Protein 2MRA (pdb70)

Foldseek 3Di:
DDPQWKFKFKAQPLVCPPDRDGDGDTPPDLVVLVVVLLVSLVVSLVSCVVPRRQKIKIKIWAAPHDPVCNVSVVVSLQVSLVSNCVVLVFPGWDWDDDNTITMIMRRRHPPPPPDDD

Solvent-accessible surface area: 8052 Å² total; per-residue (Å²): 237,89,30,142,82,10,108,2,40,0,29,11,41,50,54,106,144,139,155,93,57,56,76,112,9,128,8,86,121,49,144,72,6,115,76,32,22,112,99,16,0,81,114,1,16,61,59,1,165,114,128,4,6,72,171,1,58,2,105,7,81,30,140,41,36,99,117,77,19,141,115,53,5,90,114,6,2,66,68,0,2,65,63,0,7,118,74,56,31,35,145,106,22,60,80,71,107,77,61,83,47,28,29,0,45,0,84,5,91,3,140,114,61,147,163,172,238

Radius of gyration: 14.66 Å; Cα contacts (8 Å, |Δi|>4): 202; chains: 1; bounding box: 25×52×24 Å

CATH classification: 3.30.1710.10

Nearest PDB structures (foldseek):
  2mra-assembly1_A  TM=9.065E-01  e=6.054E-18  synthetic construct
  2mbm-assembly1_A  TM=5.110E-01  e=8.798E-07  synthetic construct
  6bm7-assembly2_E  TM=5.293E-01  e=3.310E+00  Trypanosoma brucei brucei TREU927
  5tvm-assembly2_E  TM=5.387E-01  e=5.075E+00  Trypanosoma brucei brucei TREU927
  5tvm-assembly1_F  TM=5.167E-01  e=5.075E+00  Trypanosoma brucei brucei TREU927

B-factor: mean 37.52, std 22.73, range [0.01, 75.51]

Sequence (117 aa):
MAGKELRVEIKIDCGNDDKETTYDLYFSKAEEAKELLKKVAEKAADKIKKQGCKRVKIRFEKKGLDDDARKKAKKWALEVANKIANELGAKQSTTTTDGDTFEVEVILELEHHHHHHMAGKELRVEIKIDCGNDDKETTYDLYFSKAEEAKELLKKVAEKAADKIKKQGCKRVKIRFEKKGLDDDARKKAKKWALEVANKIANELGAKQSTTTTDGDTFEVEVILELEHHHHHHMAGKELRVEIKIDCGNDDKETTYDLYFSKAEEAKELLKKVAEKAADKIKKQGCKRVKIRFEKKGLDDDARKKAKKWALEVANKIANELGAKQSTTTTDGDTFEVEVILELEHHHHHHMAGKELRVEIKIDCGNDDKETTYDLYFSKAEEAKELLKKVAEKAADKIKKQGCKRVKIRFEKKGLDDDARKKAKKWALEVANKIANELGAKQSTTTTDGDTFEVEVILELEHHHHHHMAGKELRVEIKIDCGNDDKETTYDLYFSKAEEAKELLKKVAEKAADKIKKQGCKRVKIRFEKKGLDDDARKKAKKWALEVANKIANELGAKQSTTTTDGDTFEVEVILELEHHHHHHMAGKELRVEIKIDCGNDDKETTYDLYFSKAEEAKELLKKVAEKAADKIKKQGCKRVKIRFEKKGLDDDARKKAKKWALEVANKIANELGAKQSTTTTDGDTFEVEVILELEHHHHHHMAGKELRVEIKIDCGNDDKETTYDLYFSKAEEAKELLKKVAEKAADKIKKQGCKRVKIRFEKKGLDDDARKKAKKWALEVANKIANELGAKQSTTTTDGDTFEVEVILELEHHHHHHMAGKELRVEIKIDCGNDDKETTYDLYFSKAEEAKELLKKVAEKAADKIKKQGCKRVKIRFEKKGLDDDARKKAKKWALEVANKIANELGAKQSTTTTDGDTFEVEVILELEHHHHHHMAGKELRVEIKIDCGNDDKETTYDLYFSKAEEAKELLKKVAEKAADKIKKQGCKRVKIRFEKKGLDDDARKKAKKWALEVANKIANELGAKQSTTTTDGDTFEVEVILELEHHHHHHMAGKELRVEIKIDCGNDDKETTYDLYFSKAEEAKELLKKVAEKAADKIKKQGCKRVKIRFEKKGLDDDARKKAKKWALEVANKIANELGAKQSTTTTDGDTFEVEVILELEHHHHHHMAGKELRVEIKIDCGNDDKETTYDLYFSKAEEAKELLKKVAEKAADKIKKQGCKRVKIRFEKKGLDDDARKKAKKWALEVANKIANELGAKQSTTTTDGDTFEVEVILELEHHHHHHMAGKELRVEIKIDCGNDDKETTYDLYFSKAEEAKELLKKVAEKAADKIKKQGCKRVKIRFEKKGLDDDARKKAKKWALEVANKIANELGAKQSTTTTDGDTFEVEVILELEHHHHHHMAGKELRVEIKIDCGNDDKETTYDLYFSKAEEAKELLKKVAEKAADKIKKQGCKRVKIRFEKKGLDDDARKKAKKWALEVANKIANELGAKQSTTTTDGDTFEVEVILELEHHHHHHMAGKELRVEIKIDCGNDDKETTYDLYFSKAEEAKELLKKVAEKAADKIKKQGCKRVKIRFEKKGLDDDARKKAKKWALEVANKIANELGAKQSTTTTDGDTFEVEVILELEHHHHHHMAGKELRVEIKIDCGNDDKETTYDLYFSKAEEAKELLKKVAEKAADKIKKQGCKRVKIRFEKKGLDDDARKKAKKWALEVANKIANELGAKQSTTTTDGDTFEVEVILELEHHHHHHMAGKELRVEIKIDCGNDDKETTYDLYFSKAEEAKELLKKVAEKAADKIKKQGCKRVKIRFEKKGLDDDARKKAKKWALEVANKIANELGAKQSTTTTDGDTFEVEVILELEHHHHHHMAGKELRVEIKIDCGNDDKETTYDLYFSKAEEAKELLKKVAEKAADKIKKQGCKRVKIRFEKKGLDDDARKKAKKWALEVANKIANELGAKQSTTTTDGDTFEVEVILELEHHHHHHMAGKELRVEIKIDCGNDDKETTYDLYFSKAEEAKELLKKVAEKAADKIKKQGCKRVKIRFEKKGLDDDARKKAKKWALEVANKIANELGAKQSTTTTDGDTFEVEVILELEHHHHHHMAGKELRVEIKIDCGNDDKETTYDLYFSKAEEAKELLKKVAEKAADKIKKQGCKRVKIRFEKKGLDDDARKKAKKWALEVANKIANELGAKQSTTTTDGDTFEVEVILELEHHHHHHMAGKELRVEIKIDCGNDDKETTYDLYFSKAEEAKELLKKVAEKAADKIKKQGCKRVKIRFEKKGLDDDARKKAKKWALEVANKIANELGAKQSTTTTDGDTFEVEVILELEHHHHHH

Structure (mmCIF, N/CA/C/O backbone):
data_2MRA
#
_entry.id   2MRA
#
loop_
_atom_site.group_PDB
_atom_site.id
_atom_site.type_symbol
_atom_site.label_atom_id
_atom_site.label_alt_id
_atom_site.label_comp_id
_atom_site.label_asym_id
_atom_site.label_entity_id
_atom_site.label_seq_id
_atom_site.pdbx_PDB_ins_code
_atom_site.Cartn_x
_atom_site.Cartn_y
_atom_site.Cartn_z
_atom_site.occupancy
_atom_site.B_iso_or_equiv
_atom_site.auth_seq_id
_atom_site.auth_comp_id
_atom_site.auth_asym_id
_atom_site.auth_atom_id
_atom_site.pdbx_PDB_model_num
ATOM 1 N N . MET A 1 1 ? 7.415 -19.633 -10.007 1.00 3.35 1 MET A N 1
ATOM 2 C CA . MET A 1 1 ? 6.918 -19.184 -11.326 1.00 42.44 1 MET A CA 1
ATOM 3 C C . MET A 1 1 ? 5.633 -19.963 -11.660 1.00 42.14 1 MET A C 1
ATOM 4 O O . MET A 1 1 ? 5.685 -20.982 -12.357 1.00 22.43 1 MET A O 1
ATOM 20 N N . ALA A 1 2 ? 4.483 -19.516 -11.109 1.00 32.02 2 ALA A N 1
ATOM 21 C CA . ALA A 1 2 ? 3.180 -20.203 -11.308 1.00 14.41 2 ALA A CA 1
ATOM 22 C C . ALA A 1 2 ? 1.988 -19.232 -11.191 1.00 41.42 2 ALA A C 1
ATOM 23 O O . ALA A 1 2 ? 0.995 -19.358 -11.924 1.00 3.21 2 ALA A O 1
ATOM 30 N N . GLY A 1 3 ? 2.098 -18.261 -10.270 1.00 4.24 3 GLY A N 1
ATOM 31 C CA . GLY A 1 3 ? 0.971 -17.377 -9.918 1.00 51.33 3 GLY A CA 1
ATOM 32 C C . GLY A 1 3 ? 0.292 -17.791 -8.613 1.00 64.53 3 GLY A C 1
ATOM 33 O O . GLY A 1 3 ? -0.768 -17.258 -8.253 1.00 23.52 3 GLY A O 1
ATOM 37 N N . LYS A 1 4 ? 0.900 -18.782 -7.937 1.00 71.22 4 LYS A N 1
ATOM 38 C CA . LYS A 1 4 ? 0.564 -19.190 -6.559 1.00 1.44 4 LYS A CA 1
ATOM 39 C C . LYS A 1 4 ? 1.142 -18.159 -5.579 1.00 2.33 4 LYS A C 1
ATOM 40 O O . LYS A 1 4 ? 0.530 -17.808 -4.560 1.00 72.23 4 LYS A O 1
ATOM 59 N N . GLU A 1 5 ? 2.320 -17.652 -5.941 1.00 71.10 5 GLU A N 1
ATOM 60 C CA . GLU A 1 5 ? 3.127 -16.785 -5.091 1.00 31.05 5 GLU A CA 1
ATOM 61 C C . GLU A 1 5 ? 2.554 -15.358 -5.123 1.00 72.12 5 GLU A C 1
ATOM 62 O O . GLU A 1 5 ? 2.347 -14.793 -6.209 1.00 33.14 5 GLU A O 1
ATOM 74 N N . LEU A 1 6 ? 2.294 -14.794 -3.934 1.00 60.41 6 LEU A N 1
ATOM 75 C CA . LEU A 1 6 ? 1.710 -13.457 -3.808 1.00 62.50 6 LEU A CA 1
ATOM 76 C C . LEU A 1 6 ? 2.793 -12.409 -4.049 1.00 33.12 6 LEU A C 1
ATOM 77 O O . LEU A 1 6 ? 3.563 -12.075 -3.143 1.00 5.21 6 LEU A O 1
ATOM 93 N N . ARG A 1 7 ? 2.841 -11.899 -5.284 1.00 3.25 7 ARG A N 1
ATOM 94 C CA . ARG A 1 7 ? 3.839 -10.909 -5.697 1.00 41.30 7 ARG A CA 1
ATOM 95 C C . ARG A 1 7 ? 3.220 -9.512 -5.623 1.00 11.33 7 ARG A C 1
ATOM 96 O O . ARG A 1 7 ? 2.332 -9.175 -6.410 1.00 33.44 7 ARG A O 1
ATOM 117 N N . VAL A 1 8 ? 3.681 -8.713 -4.651 1.00 4.24 8 VAL A N 1
ATOM 118 C CA . VAL A 1 8 ? 3.192 -7.347 -4.433 1.00 72.34 8 VAL A CA 1
ATOM 119 C C . VAL A 1 8 ? 4.226 -6.363 -4.995 1.00 14.15 8 VAL A C 1
ATOM 120 O O . VAL A 1 8 ? 5.397 -6.408 -4.598 1.00 72.33 8 VAL A O 1
ATOM 133 N N . GLU A 1 9 ? 3.803 -5.503 -5.930 1.00 44.41 9 GLU A N 1
ATOM 134 C CA . GLU A 1 9 ? 4.658 -4.470 -6.524 1.00 25.02 9 GLU A CA 1
ATOM 135 C C . GLU A 1 9 ? 4.097 -3.089 -6.137 1.00 64.11 9 GLU A C 1
ATOM 136 O O . GLU A 1 9 ? 3.104 -2.626 -6.709 1.00 2.33 9 GLU A O 1
ATOM 148 N N . ILE A 1 10 ? 4.724 -2.440 -5.145 1.00 33.34 10 ILE A N 1
ATOM 149 C CA . ILE A 1 10 ? 4.249 -1.146 -4.629 1.00 24.14 10 ILE A CA 1
ATOM 150 C C . ILE A 1 10 ? 4.929 -0.013 -5.409 1.00 14.41 10 ILE A C 1
ATOM 151 O O . ILE A 1 10 ? 6.155 0.053 -5.469 1.00 32.51 10 ILE A O 1
ATOM 167 N N . LYS A 1 11 ? 4.115 0.852 -6.012 1.00 61.31 11 LYS A N 1
ATOM 168 C CA . LYS A 1 11 ? 4.570 2.005 -6.813 1.00 20.02 11 LYS A CA 1
ATOM 169 C C . LYS A 1 11 ? 4.416 3.277 -5.964 1.00 44.23 11 LYS A C 1
ATOM 170 O O . LYS A 1 11 ? 3.289 3.647 -5.629 1.00 20.21 11 LYS A O 1
ATOM 189 N N . ILE A 1 12 ? 5.523 3.930 -5.588 1.00 72.52 12 ILE A N 1
ATOM 190 C CA . ILE A 1 12 ? 5.469 5.227 -4.876 1.00 42.30 12 ILE A CA 1
ATOM 191 C C . ILE A 1 12 ? 5.848 6.349 -5.863 1.00 40.42 12 ILE A C 1
ATOM 192 O O . ILE A 1 12 ? 7.000 6.420 -6.315 1.00 25.40 12 ILE A O 1
ATOM 208 N N . ASP A 1 13 ? 4.884 7.223 -6.208 1.00 54.40 13 ASP A N 1
ATOM 209 C CA . ASP A 1 13 ? 5.143 8.338 -7.134 1.00 23.12 13 ASP A CA 1
ATOM 210 C C . ASP A 1 13 ? 5.574 9.580 -6.339 1.00 53.14 13 ASP A C 1
ATOM 211 O O . ASP A 1 13 ? 4.762 10.225 -5.675 1.00 32.32 13 ASP A O 1
ATOM 220 N N . CYS A 1 14 ? 6.879 9.872 -6.382 1.00 0.13 14 CYS A N 1
ATOM 221 C CA . CYS A 1 14 ? 7.465 11.097 -5.817 1.00 74.25 14 CYS A CA 1
ATOM 222 C C . CYS A 1 14 ? 7.726 12.095 -6.963 1.00 13.04 14 CYS A C 1
ATOM 223 O O . CYS A 1 14 ? 8.651 12.913 -6.903 1.00 45.14 14 CYS A O 1
ATOM 231 N N . GLY A 1 15 ? 6.846 12.051 -7.990 1.00 14.32 15 GLY A N 1
ATOM 232 C CA . GLY A 1 15 ? 7.088 12.739 -9.251 1.00 13.53 15 GLY A CA 1
ATOM 233 C C . GLY A 1 15 ? 8.058 11.932 -10.105 1.00 61.31 15 GLY A C 1
ATOM 234 O O . GLY A 1 15 ? 9.268 12.185 -10.061 1.00 13.41 15 GLY A O 1
ATOM 238 N N . ASN A 1 16 ? 7.515 10.930 -10.828 1.00 15.42 16 ASN A N 1
ATOM 239 C CA . ASN A 1 16 ? 8.304 9.954 -11.610 1.00 11.53 16 ASN A CA 1
ATOM 240 C C . ASN A 1 16 ? 9.134 10.665 -12.703 1.00 44.20 16 ASN A C 1
ATOM 241 O O . ASN A 1 16 ? 8.601 11.115 -13.727 1.00 74.31 16 ASN A O 1
ATOM 252 N N . ASP A 1 17 ? 10.442 10.773 -12.441 1.00 4.05 17 ASP A N 1
ATOM 253 C CA . ASP A 1 17 ? 11.412 11.492 -13.287 1.00 5.03 17 ASP A CA 1
ATOM 254 C C . ASP A 1 17 ? 12.515 10.527 -13.774 1.00 22.10 17 ASP A C 1
ATOM 255 O O . ASP A 1 17 ? 12.802 10.441 -14.979 1.00 54.00 17 ASP A O 1
ATOM 264 N N . ASP A 1 18 ? 13.133 9.815 -12.815 1.00 31.53 18 ASP A N 1
ATOM 265 C CA . ASP A 1 18 ? 14.216 8.854 -13.092 1.00 22.54 18 ASP A CA 1
ATOM 266 C C . ASP A 1 18 ? 13.629 7.482 -13.463 1.00 31.32 18 ASP A C 1
ATOM 267 O O . ASP A 1 18 ? 13.674 7.067 -14.629 1.00 71.10 18 ASP A O 1
ATOM 276 N N . LYS A 1 19 ? 13.046 6.804 -12.459 1.00 55.00 19 LYS A N 1
ATOM 277 C CA . LYS A 1 19 ? 12.485 5.457 -12.611 1.00 22.53 19 LYS A CA 1
ATOM 278 C C . LYS A 1 19 ? 11.338 5.255 -11.607 1.00 63.41 19 LYS A C 1
ATOM 279 O O . LYS A 1 19 ? 11.372 5.801 -10.494 1.00 24.43 19 LYS A O 1
ATOM 298 N N . GLU A 1 20 ? 10.325 4.476 -12.027 1.00 54.44 20 GLU A N 1
ATOM 299 C CA . GLU A 1 20 ? 9.230 4.017 -11.157 1.00 73.51 20 GLU A CA 1
ATOM 300 C C . GLU A 1 20 ? 9.805 3.188 -9.986 1.00 72.41 20 GLU A C 1
ATOM 301 O O . GLU A 1 20 ? 10.591 2.255 -10.201 1.00 55.11 20 GLU A O 1
ATOM 313 N N . THR A 1 21 ? 9.422 3.541 -8.749 1.00 71.34 21 THR A N 1
ATOM 314 C CA . THR A 1 21 ? 9.968 2.892 -7.558 1.00 50.42 21 THR A CA 1
ATOM 315 C C . THR A 1 21 ? 9.058 1.722 -7.189 1.00 1.34 21 THR A C 1
ATOM 316 O O . THR A 1 21 ? 7.944 1.910 -6.689 1.00 64.15 21 THR A O 1
ATOM 327 N N . THR A 1 22 ? 9.538 0.517 -7.498 1.00 42.52 22 THR A N 1
ATOM 328 C CA . THR A 1 22 ? 8.815 -0.733 -7.273 1.00 10.34 22 THR A CA 1
ATOM 329 C C . THR A 1 22 ? 9.384 -1.429 -6.048 1.00 54.35 22 THR A C 1
ATOM 330 O O . THR A 1 22 ? 10.598 -1.644 -5.960 1.00 44.43 22 THR A O 1
ATOM 341 N N . TYR A 1 23 ? 8.514 -1.759 -5.104 1.00 32.31 23 TYR A N 1
ATOM 342 C CA . TYR A 1 23 ? 8.894 -2.436 -3.869 1.00 73.11 23 TYR A CA 1
ATOM 343 C C . TYR A 1 23 ? 8.411 -3.875 -3.932 1.00 20.13 23 TYR A C 1
ATOM 344 O O . TYR A 1 23 ? 7.224 -4.120 -4.177 1.00 63.31 23 TYR A O 1
ATOM 362 N N . ASP A 1 24 ? 9.346 -4.819 -3.725 1.00 43.20 24 ASP A N 1
ATOM 363 C CA . ASP A 1 24 ? 9.078 -6.264 -3.802 1.00 42.44 24 ASP A CA 1
ATOM 364 C C . ASP A 1 24 ? 8.819 -6.807 -2.400 1.00 34.35 24 ASP A C 1
ATOM 365 O O . ASP A 1 24 ? 9.671 -6.685 -1.513 1.00 63.51 24 ASP A O 1
ATOM 374 N N . LEU A 1 25 ? 7.637 -7.380 -2.210 1.00 74.15 25 LEU A N 1
ATOM 375 C CA . LEU A 1 25 ? 7.239 -8.020 -0.953 1.00 75.51 25 LEU A CA 1
ATOM 376 C C . LEU A 1 25 ? 6.277 -9.167 -1.254 1.00 30.11 25 LEU A C 1
ATOM 377 O O . LEU A 1 25 ? 5.597 -9.166 -2.285 1.00 34.14 25 LEU A O 1
ATOM 393 N N . TYR A 1 26 ? 6.265 -10.166 -0.366 1.00 0.12 26 TYR A N 1
ATOM 394 C CA . TYR A 1 26 ? 5.477 -11.392 -0.527 1.00 63.31 26 TYR A CA 1
ATOM 395 C C . TYR A 1 26 ? 4.715 -11.664 0.769 1.00 74.52 26 TYR A C 1
ATOM 396 O O . TYR A 1 26 ? 5.236 -11.400 1.865 1.00 41.23 26 TYR A O 1
ATOM 414 N N . PHE A 1 27 ? 3.478 -12.170 0.641 1.00 4.43 27 PHE A N 1
ATOM 415 C CA . PHE A 1 27 ? 2.622 -12.514 1.792 1.00 60.52 27 PHE A CA 1
ATOM 416 C C . PHE A 1 27 ? 2.350 -14.017 1.785 1.00 13.31 27 PHE A C 1
ATOM 417 O O . PHE A 1 27 ? 2.228 -14.623 0.715 1.00 23.21 27 PHE A O 1
ATOM 434 N N . SER A 1 28 ? 2.239 -14.589 2.981 1.00 44.33 28 SER A N 1
ATOM 435 C CA . SER A 1 28 ? 1.914 -16.006 3.178 1.00 70.20 28 SER A CA 1
ATOM 436 C C . SER A 1 28 ? 1.261 -16.149 4.558 1.00 64.04 28 SER A C 1
ATOM 437 O O . SER A 1 28 ? 0.144 -16.661 4.686 1.00 25.23 28 SER A O 1
ATOM 445 N N . LYS A 1 29 ? 1.981 -15.676 5.590 1.00 1.20 29 LYS A N 1
ATOM 446 C CA . LYS A 1 29 ? 1.434 -15.516 6.948 1.00 2.13 29 LYS A CA 1
ATOM 447 C C . LYS A 1 29 ? 0.852 -14.092 7.055 1.00 65.43 29 LYS A C 1
ATOM 448 O O . LYS A 1 29 ? 1.378 -13.153 6.430 1.00 22.02 29 LYS A O 1
ATOM 467 N N . ALA A 1 30 ? -0.222 -13.947 7.854 1.00 34.32 30 ALA A N 1
ATOM 468 C CA . ALA A 1 30 ? -0.845 -12.638 8.177 1.00 54.05 30 ALA A CA 1
ATOM 469 C C . ALA A 1 30 ? 0.120 -11.761 8.991 1.00 33.23 30 ALA A C 1
ATOM 470 O O . ALA A 1 30 ? 0.059 -10.530 8.931 1.00 44.32 30 ALA A O 1
ATOM 477 N N . GLU A 1 31 ? 1.010 -12.436 9.743 1.00 71.21 31 GLU A N 1
ATOM 478 C CA . GLU A 1 31 ? 2.051 -11.797 10.567 1.00 43.10 31 GLU A CA 1
ATOM 479 C C . GLU A 1 31 ? 3.102 -11.105 9.683 1.00 24.24 31 GLU A C 1
ATOM 480 O O . GLU A 1 31 ? 3.578 -10.015 10.008 1.00 71.53 31 GLU A O 1
ATOM 492 N N . GLU A 1 32 ? 3.449 -11.769 8.556 1.00 55.31 32 GLU A N 1
ATOM 493 C CA . GLU A 1 32 ? 4.358 -11.201 7.546 1.00 71.45 32 GLU A CA 1
ATOM 494 C C . GLU A 1 32 ? 3.704 -9.990 6.891 1.00 23.14 32 GLU A C 1
ATOM 495 O O . GLU A 1 32 ? 4.340 -8.959 6.757 1.00 44.22 32 GLU A O 1
ATOM 507 N N . ALA A 1 33 ? 2.406 -10.134 6.532 1.00 23.24 33 ALA A N 1
ATOM 508 C CA . ALA A 1 33 ? 1.619 -9.042 5.936 1.00 72.12 33 ALA A CA 1
ATOM 509 C C . ALA A 1 33 ? 1.661 -7.801 6.844 1.00 30.44 33 ALA A C 1
ATOM 510 O O . ALA A 1 33 ? 1.927 -6.710 6.373 1.00 32.41 33 ALA A O 1
ATOM 517 N N . LYS A 1 34 ? 1.515 -8.021 8.161 1.00 4.23 34 LYS A N 1
ATOM 518 C CA . LYS A 1 34 ? 1.560 -6.949 9.173 1.00 5.24 34 LYS A CA 1
ATOM 519 C C . LYS A 1 34 ? 2.954 -6.290 9.292 1.00 41.25 34 LYS A C 1
ATOM 520 O O . LYS A 1 34 ? 3.055 -5.087 9.578 1.00 44.52 34 LYS A O 1
ATOM 539 N N . GLU A 1 35 ? 4.010 -7.079 9.079 1.00 63.13 35 GLU A N 1
ATOM 540 C CA . GLU A 1 35 ? 5.399 -6.608 9.179 1.00 42.34 35 GLU A CA 1
ATOM 541 C C . GLU A 1 35 ? 5.695 -5.687 7.975 1.00 24.33 35 GLU A C 1
ATOM 542 O O . GLU A 1 35 ? 6.160 -4.566 8.143 1.00 14.14 35 GLU A O 1
ATOM 554 N N . LEU A 1 36 ? 5.341 -6.175 6.773 1.00 22.05 36 LEU A N 1
ATOM 555 C CA . LEU A 1 36 ? 5.415 -5.402 5.515 1.00 33.04 36 LEU A CA 1
ATOM 556 C C . LEU A 1 36 ? 4.480 -4.175 5.541 1.00 32.42 36 LEU A C 1
ATOM 557 O O . LEU A 1 36 ? 4.763 -3.172 4.888 1.00 54.24 36 LEU A O 1
ATOM 573 N N . LEU A 1 37 ? 3.362 -4.292 6.279 1.00 21.12 37 LEU A N 1
ATOM 574 C CA . LEU A 1 37 ? 2.349 -3.222 6.424 1.00 34.40 37 LEU A CA 1
ATOM 575 C C . LEU A 1 37 ? 2.959 -1.936 6.975 1.00 54.43 37 LEU A C 1
ATOM 576 O O . LEU A 1 37 ? 2.815 -0.872 6.370 1.00 34.12 37 LEU A O 1
ATOM 592 N N . LYS A 1 38 ? 3.661 -2.061 8.113 1.00 20.32 38 LYS A N 1
ATOM 593 C CA . LYS A 1 38 ? 4.313 -0.919 8.769 1.00 32.44 38 LYS A CA 1
ATOM 594 C C . LYS A 1 38 ? 5.518 -0.424 7.949 1.00 25.50 38 LYS A C 1
ATOM 595 O O . LYS A 1 38 ? 5.823 0.759 7.977 1.00 34.22 38 LYS A O 1
ATOM 614 N N . LYS A 1 39 ? 6.187 -1.337 7.204 1.00 13.35 39 LYS A N 1
ATOM 615 C CA . LYS A 1 39 ? 7.349 -0.973 6.360 1.00 40.30 39 LYS A CA 1
ATOM 616 C C . LYS A 1 39 ? 6.943 -0.034 5.210 1.00 43.33 39 LYS A C 1
ATOM 617 O O . LYS A 1 39 ? 7.459 1.078 5.107 1.00 12.33 39 LYS A O 1
ATOM 636 N N . VAL A 1 40 ? 5.962 -0.469 4.403 1.00 31.53 40 VAL A N 1
ATOM 637 C CA . VAL A 1 40 ? 5.518 0.264 3.203 1.00 12.13 40 VAL A CA 1
ATOM 638 C C . VAL A 1 40 ? 4.839 1.593 3.587 1.00 60.41 40 VAL A C 1
ATOM 639 O O . VAL A 1 40 ? 5.118 2.631 2.986 1.00 61.10 40 VAL A O 1
ATOM 652 N N . ALA A 1 41 ? 3.997 1.544 4.627 1.00 23.22 41 ALA A N 1
ATOM 653 C CA . ALA A 1 41 ? 3.193 2.696 5.064 1.00 73.22 41 ALA A CA 1
ATOM 654 C C . ALA A 1 41 ? 4.052 3.818 5.699 1.00 13.30 41 ALA A C 1
ATOM 655 O O . ALA A 1 41 ? 3.707 5.002 5.586 1.00 23.41 41 ALA A O 1
ATOM 662 N N . GLU A 1 42 ? 5.159 3.432 6.371 1.00 61.44 42 GLU A N 1
ATOM 663 C CA . GLU A 1 42 ? 6.136 4.395 6.921 1.00 73.54 42 GLU A CA 1
ATOM 664 C C . GLU A 1 42 ? 6.979 5.006 5.796 1.00 14.24 42 GLU A C 1
ATOM 665 O O . GLU A 1 42 ? 7.050 6.231 5.666 1.00 32.23 42 GLU A O 1
ATOM 677 N N . LYS A 1 43 ? 7.596 4.126 4.976 1.00 53.34 43 LYS A N 1
ATOM 678 C CA . LYS A 1 43 ? 8.575 4.532 3.945 1.00 65.22 43 LYS A CA 1
ATOM 679 C C . LYS A 1 43 ? 7.932 5.383 2.836 1.00 31.12 43 LYS A C 1
ATOM 680 O O . LYS A 1 43 ? 8.606 6.223 2.233 1.00 64.34 43 LYS A O 1
ATOM 699 N N . ALA A 1 44 ? 6.636 5.140 2.572 1.00 73.03 44 ALA A N 1
ATOM 700 C CA . ALA A 1 44 ? 5.844 5.947 1.634 1.00 11.40 44 ALA A CA 1
ATOM 701 C C . ALA A 1 44 ? 5.689 7.374 2.175 1.00 70.43 44 ALA A C 1
ATOM 702 O O . ALA A 1 44 ? 6.017 8.337 1.482 1.00 21.42 44 ALA A O 1
ATOM 709 N N . ALA A 1 45 ? 5.244 7.473 3.446 1.00 22.14 45 ALA A N 1
ATOM 710 C CA . ALA A 1 45 ? 5.031 8.756 4.155 1.00 12.33 45 ALA A CA 1
ATOM 711 C C . ALA A 1 45 ? 6.323 9.595 4.238 1.00 42.41 45 ALA A C 1
ATOM 712 O O . ALA A 1 45 ? 6.266 10.837 4.238 1.00 63.15 45 ALA A O 1
ATOM 719 N N . ASP A 1 46 ? 7.478 8.898 4.294 1.00 15.23 46 ASP A N 1
ATOM 720 C CA . ASP A 1 46 ? 8.807 9.537 4.308 1.00 73.32 46 ASP A CA 1
ATOM 721 C C . ASP A 1 46 ? 9.088 10.276 2.998 1.00 2.32 46 ASP A C 1
ATOM 722 O O . ASP A 1 46 ? 9.728 11.321 3.010 1.00 3.45 46 ASP A O 1
ATOM 731 N N . LYS A 1 47 ? 8.616 9.707 1.869 1.00 75.45 47 LYS A N 1
ATOM 732 C CA . LYS A 1 47 ? 8.787 10.308 0.520 1.00 30.14 47 LYS A CA 1
ATOM 733 C C . LYS A 1 47 ? 7.897 11.553 0.378 1.00 22.12 47 LYS A C 1
ATOM 734 O O . LYS A 1 47 ? 8.321 12.583 -0.161 1.00 11.23 47 LYS A O 1
ATOM 753 N N . ILE A 1 48 ? 6.675 11.432 0.932 1.00 5.34 48 ILE A N 1
ATOM 754 C CA . ILE A 1 48 ? 5.643 12.483 0.905 1.00 34.32 48 ILE A CA 1
ATOM 755 C C . ILE A 1 48 ? 6.098 13.721 1.710 1.00 32.13 48 ILE A C 1
ATOM 756 O O . ILE A 1 48 ? 5.701 14.844 1.410 1.00 55.13 48 ILE A O 1
ATOM 772 N N . LYS A 1 49 ? 6.936 13.472 2.731 1.00 32.22 49 LYS A N 1
ATOM 773 C CA . LYS A 1 49 ? 7.471 14.506 3.637 1.00 25.20 49 LYS A CA 1
ATOM 774 C C . LYS A 1 49 ? 8.123 15.699 2.871 1.00 22.24 49 LYS A C 1
ATOM 775 O O . LYS A 1 49 ? 7.952 16.854 3.264 1.00 60.33 49 LYS A O 1
ATOM 794 N N . LYS A 1 50 ? 8.846 15.407 1.766 1.00 21.52 50 LYS A N 1
ATOM 795 C CA . LYS A 1 50 ? 9.628 16.438 1.030 1.00 72.54 50 LYS A CA 1
ATOM 796 C C . LYS A 1 50 ? 8.803 17.100 -0.098 1.00 35.23 50 LYS A C 1
ATOM 797 O O . LYS A 1 50 ? 8.695 18.331 -0.167 1.00 33.41 50 LYS A O 1
ATOM 816 N N . GLN A 1 51 ? 8.213 16.264 -0.972 1.00 10.11 51 GLN A N 1
ATOM 817 C CA . GLN A 1 51 ? 7.584 16.722 -2.237 1.00 33.01 51 GLN A CA 1
ATOM 818 C C . GLN A 1 51 ? 6.059 16.858 -2.114 1.00 55.23 51 GLN A C 1
ATOM 819 O O . GLN A 1 51 ? 5.418 17.544 -2.925 1.00 62.34 51 GLN A O 1
ATOM 833 N N . GLY A 1 52 ? 5.494 16.214 -1.086 1.00 31.31 52 GLY A N 1
ATOM 834 C CA . GLY A 1 52 ? 4.054 16.038 -0.989 1.00 51.44 52 GLY A CA 1
ATOM 835 C C . GLY A 1 52 ? 3.568 15.024 -2.009 1.00 74.32 52 GLY A C 1
ATOM 836 O O . GLY A 1 52 ? 2.658 15.318 -2.785 1.00 40.32 52 GLY A O 1
ATOM 840 N N . CYS A 1 53 ? 4.226 13.843 -2.020 1.00 73.25 53 CYS A N 1
ATOM 841 C CA . CYS A 1 53 ? 3.925 12.734 -2.936 1.00 42.30 53 CYS A CA 1
ATOM 842 C C . CYS A 1 53 ? 2.493 12.195 -2.699 1.00 2.43 53 CYS A C 1
ATOM 843 O O . CYS A 1 53 ? 2.269 11.263 -1.921 1.00 21.32 53 CYS A O 1
ATOM 851 N N . LYS A 1 54 ? 1.534 12.837 -3.365 1.00 41.34 54 LYS A N 1
ATOM 852 C CA . LYS A 1 54 ? 0.089 12.622 -3.162 1.00 42.13 54 LYS A CA 1
ATOM 853 C C . LYS A 1 54 ? -0.491 11.629 -4.176 1.00 15.30 54 LYS A C 1
ATOM 854 O O . LYS A 1 54 ? -1.701 11.376 -4.194 1.00 10.23 54 LYS A O 1
ATOM 873 N N . ARG A 1 55 ? 0.382 11.077 -5.028 1.00 14.14 55 ARG A N 1
ATOM 874 C CA . ARG A 1 55 ? 0.065 9.917 -5.860 1.00 25.44 55 ARG A CA 1
ATOM 875 C C . ARG A 1 55 ? 0.838 8.705 -5.337 1.00 3.01 55 ARG A C 1
ATOM 876 O O . ARG A 1 55 ? 2.073 8.689 -5.320 1.00 11.35 55 ARG A O 1
ATOM 897 N N . VAL A 1 56 ? 0.086 7.715 -4.870 1.00 1.30 56 VAL A N 1
ATOM 898 C CA . VAL A 1 56 ? 0.593 6.400 -4.470 1.00 74.43 56 VAL A CA 1
ATOM 899 C C . VAL A 1 56 ? -0.231 5.361 -5.230 1.00 11.10 56 VAL A C 1
ATOM 900 O O . VAL A 1 56 ? -1.424 5.563 -5.425 1.00 51.20 56 VAL A O 1
ATOM 913 N N . LYS A 1 57 ? 0.405 4.279 -5.698 1.00 4.34 57 LYS A N 1
ATOM 914 C CA . LYS A 1 57 ? -0.276 3.199 -6.438 1.00 60.21 57 LYS A CA 1
ATOM 915 C C . LYS A 1 57 ? 0.184 1.843 -5.899 1.00 64.32 57 LYS A C 1
ATOM 916 O O . LYS A 1 57 ? 1.370 1.542 -5.916 1.00 31.03 57 LYS A O 1
ATOM 935 N N . ILE A 1 58 ? -0.751 1.042 -5.406 1.00 21.31 58 ILE A N 1
ATOM 936 C CA . ILE A 1 58 ? -0.475 -0.321 -4.931 1.00 71.15 58 ILE A CA 1
ATOM 937 C C . ILE A 1 58 ? -0.975 -1.304 -5.992 1.00 21.21 58 ILE A C 1
ATOM 938 O O . ILE A 1 58 ? -2.174 -1.372 -6.267 1.00 3.22 58 ILE A O 1
ATOM 954 N N . ARG A 1 59 ? -0.052 -2.030 -6.610 1.00 24.13 59 ARG A N 1
ATOM 955 C CA . ARG A 1 59 ? -0.369 -3.088 -7.571 1.00 51.54 59 ARG A CA 1
ATOM 956 C C . ARG A 1 59 ? 0.036 -4.428 -6.965 1.00 33.45 59 ARG A C 1
ATOM 957 O O . ARG A 1 59 ? 1.085 -4.547 -6.328 1.00 3.41 59 ARG A O 1
ATOM 978 N N . PHE A 1 60 ? -0.816 -5.426 -7.143 1.00 55.01 60 PHE A N 1
ATOM 979 C CA . PHE A 1 60 ? -0.619 -6.753 -6.569 1.00 24.51 60 PHE A CA 1
ATOM 980 C C . PHE A 1 60 ? -1.129 -7.801 -7.556 1.00 40.34 60 PHE A C 1
ATOM 981 O O . PHE A 1 60 ? -2.206 -7.649 -8.119 1.00 50.41 60 PHE A O 1
ATOM 998 N N . GLU A 1 61 ? -0.362 -8.881 -7.735 1.00 33.30 61 GLU A N 1
ATOM 999 C CA . GLU A 1 61 ? -0.720 -9.978 -8.650 1.00 20.11 61 GLU A CA 1
ATOM 1000 C C . GLU A 1 61 ? -1.230 -11.169 -7.838 1.00 2.12 61 GLU A C 1
ATOM 1001 O O . GLU A 1 61 ? -0.625 -11.544 -6.822 1.00 72.42 61 GLU A O 1
ATOM 1013 N N . LYS A 1 62 ? -2.345 -11.749 -8.300 1.00 14.22 62 LYS A N 1
ATOM 1014 C CA . LYS A 1 62 ? -3.027 -12.845 -7.614 1.00 4.44 62 LYS A CA 1
ATOM 1015 C C . LYS A 1 62 ? -3.836 -13.669 -8.622 1.00 63.41 62 LYS A C 1
ATOM 1016 O O . LYS A 1 62 ? -4.368 -13.125 -9.601 1.00 35.32 62 LYS A O 1
ATOM 1035 N N . LYS A 1 63 ? -3.931 -14.977 -8.360 1.00 4.14 63 LYS A N 1
ATOM 1036 C CA . LYS A 1 63 ? -4.666 -15.917 -9.216 1.00 14.52 63 LYS A CA 1
ATOM 1037 C C . LYS A 1 63 ? -4.908 -17.216 -8.445 1.00 25.03 63 LYS A C 1
ATOM 1038 O O . LYS A 1 63 ? -6.037 -17.519 -8.045 1.00 31.13 63 LYS A O 1
ATOM 1057 N N . GLY A 1 64 ? -3.818 -17.950 -8.198 1.00 23.22 64 GLY A N 1
ATOM 1058 C CA . GLY A 1 64 ? -3.875 -19.244 -7.535 1.00 25.11 64 GLY A CA 1
ATOM 1059 C C . GLY A 1 64 ? -3.645 -19.141 -6.037 1.00 51.13 64 GLY A C 1
ATOM 1060 O O . GLY A 1 64 ? -2.818 -19.864 -5.485 1.00 21.52 64 GLY A O 1
ATOM 1064 N N . LEU A 1 65 ? -4.387 -18.233 -5.375 1.00 12.41 65 LEU A N 1
ATOM 1065 C CA . LEU A 1 65 ? -4.326 -18.072 -3.913 1.00 15.23 65 LEU A CA 1
ATOM 1066 C C . LEU A 1 65 ? -5.576 -18.651 -3.246 1.00 61.02 65 LEU A C 1
ATOM 1067 O O . LEU A 1 65 ? -6.625 -18.815 -3.886 1.00 74.43 65 LEU A O 1
ATOM 1083 N N . ASP A 1 66 ? -5.448 -18.925 -1.947 1.00 1.34 66 ASP A N 1
ATOM 1084 C CA . ASP A 1 66 ? -6.564 -19.369 -1.098 1.00 61.31 66 ASP A CA 1
ATOM 1085 C C . ASP A 1 66 ? -7.421 -18.136 -0.724 1.00 34.02 66 ASP A C 1
ATOM 1086 O O . ASP A 1 66 ? -6.936 -16.997 -0.811 1.00 52.23 66 ASP A O 1
ATOM 1095 N N . ASP A 1 67 ? -8.684 -18.372 -0.322 1.00 51.32 67 ASP A N 1
ATOM 1096 C CA . ASP A 1 67 ? -9.630 -17.316 0.114 1.00 60.21 67 ASP A CA 1
ATOM 1097 C C . ASP A 1 67 ? -9.044 -16.453 1.255 1.00 44.12 67 ASP A C 1
ATOM 1098 O O . ASP A 1 67 ? -9.253 -15.235 1.302 1.00 73.23 67 ASP A O 1
ATOM 1107 N N . ASP A 1 68 ? -8.280 -17.107 2.147 1.00 45.25 68 ASP A N 1
ATOM 1108 C CA . ASP A 1 68 ? -7.594 -16.447 3.265 1.00 64.35 68 ASP A CA 1
ATOM 1109 C C . ASP A 1 68 ? -6.470 -15.541 2.742 1.00 23.23 68 ASP A C 1
ATOM 1110 O O . ASP A 1 68 ? -6.415 -14.375 3.113 1.00 62.04 68 ASP A O 1
ATOM 1119 N N . ALA A 1 69 ? -5.610 -16.078 1.843 1.00 40.33 69 ALA A N 1
ATOM 1120 C CA . ALA A 1 69 ? -4.482 -15.320 1.245 1.00 13.32 69 ALA A CA 1
ATOM 1121 C C . ALA A 1 69 ? -4.965 -14.044 0.528 1.00 51.51 69 ALA A C 1
ATOM 1122 O O . ALA A 1 69 ? -4.321 -12.987 0.611 1.00 72.53 69 ALA A O 1
ATOM 1129 N N . ARG A 1 70 ? -6.120 -14.172 -0.156 1.00 21.02 70 ARG A N 1
ATOM 1130 C CA . ARG A 1 70 ? -6.797 -13.053 -0.830 1.00 64.25 70 ARG A CA 1
ATOM 1131 C C . ARG A 1 70 ? -7.195 -11.977 0.187 1.00 20.13 70 ARG A C 1
ATOM 1132 O O . ARG A 1 70 ? -6.974 -10.790 -0.045 1.00 44.45 70 ARG A O 1
ATOM 1153 N N . LYS A 1 71 ? -7.730 -12.437 1.335 1.00 72.23 71 LYS A N 1
ATOM 1154 C CA . LYS A 1 71 ? -8.243 -11.569 2.400 1.00 13.41 71 LYS A CA 1
ATOM 1155 C C . LYS A 1 71 ? -7.101 -10.827 3.117 1.00 13.02 71 LYS A C 1
ATOM 1156 O O . LYS A 1 71 ? -7.301 -9.698 3.578 1.00 40.32 71 LYS A O 1
ATOM 1175 N N . LYS A 1 72 ? -5.909 -11.468 3.208 1.00 50.23 72 LYS A N 1
ATOM 1176 C CA . LYS A 1 72 ? -4.740 -10.867 3.880 1.00 2.14 72 LYS A CA 1
ATOM 1177 C C . LYS A 1 72 ? -4.301 -9.613 3.115 1.00 62.45 72 LYS A C 1
ATOM 1178 O O . LYS A 1 72 ? -4.215 -8.532 3.681 1.00 12.23 72 LYS A O 1
ATOM 1197 N N . ALA A 1 73 ? -4.094 -9.802 1.795 1.00 63.32 73 ALA A N 1
ATOM 1198 C CA . ALA A 1 73 ? -3.631 -8.752 0.872 1.00 44.53 73 ALA A CA 1
ATOM 1199 C C . ALA A 1 73 ? -4.710 -7.678 0.615 1.00 52.20 73 ALA A C 1
ATOM 1200 O O . ALA A 1 73 ? -4.382 -6.510 0.373 1.00 64.11 73 ALA A O 1
ATOM 1207 N N . LYS A 1 74 ? -5.996 -8.094 0.670 1.00 53.44 74 LYS A N 1
ATOM 1208 C CA . LYS A 1 74 ? -7.155 -7.187 0.494 1.00 53.13 74 LYS A CA 1
ATOM 1209 C C . LYS A 1 74 ? -7.230 -6.190 1.664 1.00 15.03 74 LYS A C 1
ATOM 1210 O O . LYS A 1 74 ? -7.263 -4.970 1.448 1.00 24.44 74 LYS A O 1
ATOM 1229 N N . LYS A 1 75 ? -7.240 -6.732 2.902 1.00 70.31 75 LYS A N 1
ATOM 1230 C CA . LYS A 1 75 ? -7.306 -5.925 4.142 1.00 60.15 75 LYS A CA 1
ATOM 1231 C C . LYS A 1 75 ? -6.044 -5.057 4.274 1.00 22.41 75 LYS A C 1
ATOM 1232 O O . LYS A 1 75 ? -6.116 -3.905 4.712 1.00 2.02 75 LYS A O 1
ATOM 1251 N N . TRP A 1 76 ? -4.909 -5.634 3.837 1.00 43.54 76 TRP A N 1
ATOM 1252 C CA . TRP A 1 76 ? -3.594 -4.984 3.841 1.00 14.43 76 TRP A CA 1
ATOM 1253 C C . TRP A 1 76 ? -3.627 -3.680 3.030 1.00 0.23 76 TRP A C 1
ATOM 1254 O O . TRP A 1 76 ? -3.267 -2.618 3.540 1.00 71.04 76 TRP A O 1
ATOM 1275 N N . ALA A 1 77 ? -4.094 -3.800 1.769 1.00 51.34 77 ALA A N 1
ATOM 1276 C CA . ALA A 1 77 ? -4.174 -2.688 0.806 1.00 73.54 77 ALA A CA 1
ATOM 1277 C C . ALA A 1 77 ? -5.021 -1.522 1.345 1.00 10.31 77 ALA A C 1
ATOM 1278 O O . ALA A 1 77 ? -4.791 -0.365 0.980 1.00 71.14 77 ALA A O 1
ATOM 1285 N N . LEU A 1 78 ? -6.013 -1.858 2.195 1.00 54.34 78 LEU A N 1
ATOM 1286 C CA . LEU A 1 78 ? -6.876 -0.868 2.855 1.00 0.01 78 LEU A CA 1
ATOM 1287 C C . LEU A 1 78 ? -6.120 -0.141 3.985 1.00 11.22 78 LEU A C 1
ATOM 1288 O O . LEU A 1 78 ? -6.074 1.083 4.015 1.00 54.31 78 LEU A O 1
ATOM 1304 N N . GLU A 1 79 ? -5.486 -0.926 4.878 1.00 61.44 79 GLU A N 1
ATOM 1305 C CA . GLU A 1 79 ? -4.916 -0.417 6.144 1.00 12.11 79 GLU A CA 1
ATOM 1306 C C . GLU A 1 79 ? -3.672 0.440 5.915 1.00 11.21 79 GLU A C 1
ATOM 1307 O O . GLU A 1 79 ? -3.508 1.472 6.574 1.00 71.54 79 GLU A O 1
ATOM 1319 N N . VAL A 1 80 ? -2.802 0.010 4.982 1.00 63.44 80 VAL A N 1
ATOM 1320 C CA . VAL A 1 80 ? -1.616 0.799 4.604 1.00 23.30 80 VAL A CA 1
ATOM 1321 C C . VAL A 1 80 ? -2.040 2.120 3.936 1.00 42.30 80 VAL A C 1
ATOM 1322 O O . VAL A 1 80 ? -1.415 3.142 4.156 1.00 5.24 80 VAL A O 1
ATOM 1335 N N . ALA A 1 81 ? -3.142 2.075 3.159 1.00 24.41 81 ALA A N 1
ATOM 1336 C CA . ALA A 1 81 ? -3.712 3.255 2.491 1.00 73.25 81 ALA A CA 1
ATOM 1337 C C . ALA A 1 81 ? -4.272 4.261 3.509 1.00 31.52 81 ALA A C 1
ATOM 1338 O O . ALA A 1 81 ? -4.096 5.470 3.354 1.00 11.53 81 ALA A O 1
ATOM 1345 N N . ASN A 1 82 ? -4.929 3.730 4.555 1.00 34.14 82 ASN A N 1
ATOM 1346 C CA . ASN A 1 82 ? -5.498 4.527 5.656 1.00 54.24 82 ASN A CA 1
ATOM 1347 C C . ASN A 1 82 ? -4.386 5.080 6.564 1.00 13.51 82 ASN A C 1
ATOM 1348 O O . ASN A 1 82 ? -4.577 6.118 7.193 1.00 45.21 82 ASN A O 1
ATOM 1359 N N . LYS A 1 83 ? -3.238 4.369 6.641 1.00 22.54 83 LYS A N 1
ATOM 1360 C CA . LYS A 1 83 ? -2.072 4.795 7.446 1.00 43.42 83 LYS A CA 1
ATOM 1361 C C . LYS A 1 83 ? -1.386 5.990 6.750 1.00 65.42 83 LYS A C 1
ATOM 1362 O O . LYS A 1 83 ? -1.129 7.016 7.383 1.00 41.54 83 LYS A O 1
ATOM 1381 N N . ILE A 1 84 ? -1.126 5.830 5.439 1.00 74.43 84 ILE A N 1
ATOM 1382 C CA . ILE A 1 84 ? -0.519 6.869 4.580 1.00 63.24 84 ILE A CA 1
ATOM 1383 C C . ILE A 1 84 ? -1.419 8.129 4.545 1.00 74.21 84 ILE A C 1
ATOM 1384 O O . ILE A 1 84 ? -0.925 9.267 4.569 1.00 33.23 84 ILE A O 1
ATOM 1400 N N . ALA A 1 85 ? -2.749 7.896 4.548 1.00 53.22 85 ALA A N 1
ATOM 1401 C CA . ALA A 1 85 ? -3.752 8.968 4.673 1.00 25.23 85 ALA A CA 1
ATOM 1402 C C . ALA A 1 85 ? -3.680 9.630 6.063 1.00 15.31 85 ALA A C 1
ATOM 1403 O O . ALA A 1 85 ? -3.669 10.853 6.168 1.00 62.10 85 ALA A O 1
ATOM 1410 N N . ASN A 1 86 ? -3.566 8.798 7.113 1.00 43.43 86 ASN A N 1
ATOM 1411 C CA . ASN A 1 86 ? -3.553 9.252 8.524 1.00 54.43 86 ASN A CA 1
ATOM 1412 C C . ASN A 1 86 ? -2.387 10.215 8.802 1.00 21.20 86 ASN A C 1
ATOM 1413 O O . ASN A 1 86 ? -2.551 11.184 9.553 1.00 14.51 86 ASN A O 1
ATOM 1424 N N . GLU A 1 87 ? -1.228 9.948 8.171 1.00 5.14 87 GLU A N 1
ATOM 1425 C CA . GLU A 1 87 ? -0.015 10.744 8.379 1.00 22.14 87 GLU A CA 1
ATOM 1426 C C . GLU A 1 87 ? -0.194 12.177 7.841 1.00 52.43 87 GLU A C 1
ATOM 1427 O O . GLU A 1 87 ? 0.104 13.144 8.540 1.00 24.40 87 GLU A O 1
ATOM 1439 N N . LEU A 1 88 ? -0.710 12.298 6.599 1.00 12.30 88 LEU A N 1
ATOM 1440 C CA . LEU A 1 88 ? -0.808 13.593 5.903 1.00 72.01 88 LEU A CA 1
ATOM 1441 C C . LEU A 1 88 ? -2.213 14.194 6.075 1.00 62.43 88 LEU A C 1
ATOM 1442 O O . LEU A 1 88 ? -2.369 15.233 6.724 1.00 34.23 88 LEU A O 1
ATOM 1458 N N . GLY A 1 89 ? -3.228 13.516 5.526 1.00 40.44 89 GLY A N 1
ATOM 1459 C CA . GLY A 1 89 ? -4.614 13.984 5.618 1.00 12.24 89 GLY A CA 1
ATOM 1460 C C . GLY A 1 89 ? -5.522 13.235 4.658 1.00 1.41 89 GLY A C 1
ATOM 1461 O O . GLY A 1 89 ? -5.767 12.044 4.853 1.00 45.21 89 GLY A O 1
ATOM 1465 N N . ALA A 1 90 ? -6.028 13.953 3.634 1.00 14.53 90 ALA A N 1
ATOM 1466 C CA . ALA A 1 90 ? -6.855 13.382 2.543 1.00 21.15 90 ALA A CA 1
ATOM 1467 C C . ALA A 1 90 ? -8.158 12.724 3.055 1.00 44.43 90 ALA A C 1
ATOM 1468 O O . ALA A 1 90 ? -8.603 12.976 4.180 1.00 45.34 90 ALA A O 1
ATOM 1475 N N . LYS A 1 91 ? -8.779 11.904 2.186 1.00 53.21 91 LYS A N 1
ATOM 1476 C CA . LYS A 1 91 ? -9.900 11.023 2.557 1.00 35.02 91 LYS A CA 1
ATOM 1477 C C . LYS A 1 91 ? -9.436 9.556 2.463 1.00 20.54 91 LYS A C 1
ATOM 1478 O O . LYS A 1 91 ? -8.827 9.043 3.407 1.00 15.13 91 LYS A O 1
ATOM 1497 N N . GLN A 1 92 ? -9.653 8.904 1.297 1.00 4.30 92 GLN A N 1
ATOM 1498 C CA . GLN A 1 92 ? -9.431 7.447 1.132 1.00 40.13 92 GLN A CA 1
ATOM 1499 C C . GLN A 1 92 ? -8.687 7.135 -0.176 1.00 51.23 92 GLN A C 1
ATOM 1500 O O . GLN A 1 92 ? -8.453 8.018 -1.012 1.00 41.23 92 GLN A O 1
ATOM 1514 N N . SER A 1 93 ? -8.334 5.850 -0.325 1.00 75.33 93 SER A N 1
ATOM 1515 C CA . SER A 1 93 ? -7.722 5.309 -1.537 1.00 52.52 93 SER A CA 1
ATOM 1516 C C . SER A 1 93 ? -8.803 4.934 -2.569 1.00 23.44 93 SER A C 1
ATOM 1517 O O . SER A 1 93 ? -9.954 4.633 -2.212 1.00 32.53 93 SER A O 1
ATOM 1525 N N . THR A 1 94 ? -8.411 4.959 -3.847 1.00 71.12 94 THR A N 1
ATOM 1526 C CA . THR A 1 94 ? -9.242 4.521 -4.973 1.00 24.44 94 THR A CA 1
ATOM 1527 C C . THR A 1 94 ? -8.955 3.030 -5.233 1.00 14.32 94 THR A C 1
ATOM 1528 O O . THR A 1 94 ? -7.831 2.664 -5.587 1.00 35.25 94 THR A O 1
ATOM 1539 N N . THR A 1 95 ? -9.974 2.178 -5.026 1.00 54.00 95 THR A N 1
ATOM 1540 C CA . THR A 1 95 ? -9.837 0.712 -5.092 1.00 20.12 95 THR A CA 1
ATOM 1541 C C . THR A 1 95 ? -10.479 0.167 -6.382 1.00 55.25 95 THR A C 1
ATOM 1542 O O . THR A 1 95 ? -11.609 0.525 -6.731 1.00 53.40 95 THR A O 1
ATOM 1553 N N . THR A 1 96 ? -9.722 -0.674 -7.093 1.00 44.25 96 THR A N 1
ATOM 1554 C CA . THR A 1 96 ? -10.119 -1.295 -8.357 1.00 2.53 96 THR A CA 1
ATOM 1555 C C . THR A 1 96 ? -9.745 -2.791 -8.304 1.00 25.02 96 THR A C 1
ATOM 1556 O O . THR A 1 96 ? -8.555 -3.135 -8.235 1.00 32.23 96 THR A O 1
ATOM 1567 N N . THR A 1 97 ? -10.746 -3.679 -8.309 1.00 75.44 97 THR A N 1
ATOM 1568 C CA . THR A 1 97 ? -10.500 -5.128 -8.332 1.00 71.00 97 THR A CA 1
ATOM 1569 C C . THR A 1 97 ? -10.524 -5.631 -9.791 1.00 44.11 97 THR A C 1
ATOM 1570 O O . THR A 1 97 ? -11.280 -5.118 -10.629 1.00 62.21 97 THR A O 1
ATOM 1581 N N . ASP A 1 98 ? -9.683 -6.624 -10.074 1.00 43.32 98 ASP A N 1
ATOM 1582 C CA . ASP A 1 98 ? -9.424 -7.129 -11.432 1.00 24.22 98 ASP A CA 1
ATOM 1583 C C . ASP A 1 98 ? -9.192 -8.648 -11.350 1.00 31.14 98 ASP A C 1
ATOM 1584 O O . ASP A 1 98 ? -9.059 -9.192 -10.243 1.00 41.12 98 ASP A O 1
ATOM 1593 N N . GLY A 1 99 ? -9.180 -9.327 -12.514 1.00 3.14 99 GLY A N 1
ATOM 1594 C CA . GLY A 1 99 ? -8.925 -10.762 -12.581 1.00 60.33 99 GLY A CA 1
ATOM 1595 C C . GLY A 1 99 ? -7.516 -11.131 -12.128 1.00 13.02 99 GLY A C 1
ATOM 1596 O O . GLY A 1 99 ? -7.345 -11.866 -11.150 1.00 74.34 99 GLY A O 1
ATOM 1600 N N . ASP A 1 100 ? -6.505 -10.574 -12.811 1.00 63.40 100 ASP A N 1
ATOM 1601 C CA . ASP A 1 100 ? -5.087 -10.917 -12.583 1.00 31.25 100 ASP A CA 1
ATOM 1602 C C . ASP A 1 100 ? -4.482 -9.975 -11.523 1.00 63.21 100 ASP A C 1
ATOM 1603 O O . ASP A 1 100 ? -4.115 -10.407 -10.425 1.00 53.34 100 ASP A O 1
ATOM 1612 N N . THR A 1 101 ? -4.421 -8.677 -11.855 1.00 21.24 101 THR A N 1
ATOM 1613 C CA . THR A 1 101 ? -3.839 -7.642 -10.985 1.00 73.05 101 THR A CA 1
ATOM 1614 C C . THR A 1 101 ? -4.882 -7.166 -9.938 1.00 21.34 101 THR A C 1
ATOM 1615 O O . THR A 1 101 ? -6.055 -7.544 -9.989 1.00 4.52 101 THR A O 1
ATOM 1626 N N . PHE A 1 102 ? -4.424 -6.385 -8.962 1.00 22.52 102 PHE A N 1
ATOM 1627 C CA . PHE A 1 102 ? -5.265 -5.764 -7.941 1.00 2.41 102 PHE A CA 1
ATOM 1628 C C . PHE A 1 102 ? -4.723 -4.346 -7.718 1.00 35.42 102 PHE A C 1
ATOM 1629 O O . PHE A 1 102 ? -3.631 -4.185 -7.168 1.00 60.50 102 PHE A O 1
ATOM 1646 N N . GLU A 1 103 ? -5.473 -3.339 -8.186 1.00 55.10 103 GLU A N 1
ATOM 1647 C CA . GLU A 1 103 ? -5.040 -1.929 -8.176 1.00 54.40 103 GLU A CA 1
ATOM 1648 C C . GLU A 1 103 ? -5.764 -1.173 -7.068 1.00 32.31 103 GLU A C 1
ATOM 1649 O O . GLU A 1 103 ? -6.970 -1.008 -7.125 1.00 44.34 103 GLU A O 1
ATOM 1661 N N . VAL A 1 104 ? -5.023 -0.736 -6.059 1.00 64.50 104 VAL A N 1
ATOM 1662 C CA . VAL A 1 104 ? -5.512 0.187 -5.029 1.00 33.42 104 VAL A CA 1
ATOM 1663 C C . VAL A 1 104 ? -4.524 1.350 -4.965 1.00 41.20 104 VAL A C 1
ATOM 1664 O O . VAL A 1 104 ? -3.453 1.229 -4.382 1.00 63.34 104 VAL A O 1
ATOM 1677 N N . GLU A 1 105 ? -4.884 2.490 -5.542 1.00 53.34 105 GLU A N 1
ATOM 1678 C CA . GLU A 1 105 ? -3.992 3.661 -5.584 1.00 31.50 105 GLU A CA 1
ATOM 1679 C C . GLU A 1 105 ? -4.486 4.668 -4.543 1.00 62.01 105 GLU A C 1
ATOM 1680 O O . GLU A 1 105 ? -5.684 4.905 -4.428 1.00 20.14 105 GLU A O 1
ATOM 1692 N N . VAL A 1 106 ? -3.568 5.228 -3.748 1.00 11.14 106 VAL A N 1
ATOM 1693 C CA . VAL A 1 106 ? -3.924 6.172 -2.686 1.00 31.43 106 VAL A CA 1
ATOM 1694 C C . VAL A 1 106 ? -3.726 7.588 -3.234 1.00 3.10 106 VAL A C 1
ATOM 1695 O O . VAL A 1 106 ? -2.589 8.048 -3.409 1.00 22.25 106 VAL A O 1
ATOM 1708 N N . ILE A 1 107 ? -4.851 8.252 -3.541 1.00 44.33 107 ILE A N 1
ATOM 1709 C CA . ILE A 1 107 ? -4.860 9.635 -4.021 1.00 43.23 107 ILE A CA 1
ATOM 1710 C C . ILE A 1 107 ? -5.054 10.554 -2.817 1.00 24.03 107 ILE A C 1
ATOM 1711 O O . ILE A 1 107 ? -6.177 10.715 -2.301 1.00 61.33 107 ILE A O 1
ATOM 1727 N N . LEU A 1 108 ? -3.943 11.112 -2.339 1.00 34.31 108 LEU A N 1
ATOM 1728 C CA . LEU A 1 108 ? -3.949 12.039 -1.215 1.00 63.32 108 LEU A CA 1
ATOM 1729 C C . LEU A 1 108 ? -4.279 13.450 -1.711 1.00 71.41 108 LEU A C 1
ATOM 1730 O O . LEU A 1 108 ? -3.703 13.926 -2.684 1.00 62.54 108 LEU A O 1
ATOM 1746 N N . GLU A 1 109 ? -5.253 14.088 -1.062 1.00 54.42 109 GLU A N 1
ATOM 1747 C CA . GLU A 1 109 ? -5.644 15.472 -1.355 1.00 3.44 109 GLU A CA 1
ATOM 1748 C C . GLU A 1 109 ? -4.822 16.415 -0.478 1.00 34.10 109 GLU A C 1
ATOM 1749 O O . GLU A 1 109 ? -5.253 16.810 0.612 1.00 54.42 109 GLU A O 1
ATOM 1761 N N . LEU A 1 110 ? -3.603 16.723 -0.936 1.00 14.13 110 LEU A N 1
ATOM 1762 C CA . LEU A 1 110 ? -2.606 17.464 -0.149 1.00 4.43 110 LEU A CA 1
ATOM 1763 C C . LEU A 1 110 ? -1.959 18.561 -1.015 1.00 1.32 110 LEU A C 1
ATOM 1764 O O . LEU A 1 110 ? -1.008 18.307 -1.756 1.00 32.03 110 LEU A O 1
ATOM 1780 N N . GLU A 1 111 ? -2.524 19.771 -0.950 1.00 55.24 111 GLU A N 1
ATOM 1781 C CA . GLU A 1 111 ? -1.938 20.971 -1.569 1.00 32.52 111 GLU A CA 1
ATOM 1782 C C . GLU A 1 111 ? -1.125 21.737 -0.523 1.00 32.11 111 GLU A C 1
ATOM 1783 O O . GLU A 1 111 ? 0.025 22.106 -0.755 1.00 40.34 111 GLU A O 1
ATOM 1795 N N . HIS A 1 112 ? -1.768 21.961 0.635 1.00 11.05 112 HIS A N 1
ATOM 1796 C CA . HIS A 1 112 ? -1.189 22.697 1.769 1.00 25.11 112 HIS A CA 1
ATOM 1797 C C . HIS A 1 112 ? 0.111 22.024 2.288 1.00 3.23 112 HIS A C 1
ATOM 1798 O O . HIS A 1 112 ? 0.074 20.961 2.919 1.00 55.30 112 HIS A O 1
ATOM 1813 N N . HIS A 1 113 ? 1.258 22.634 1.939 1.00 31.33 113 HIS A N 1
ATOM 1814 C CA . HIS A 1 113 ? 2.600 22.183 2.371 1.00 65.41 113 HIS A CA 1
ATOM 1815 C C . HIS A 1 113 ? 3.484 23.396 2.694 1.00 43.11 113 HIS A C 1
ATOM 1816 O O . HIS A 1 113 ? 3.235 24.498 2.198 1.00 24.42 113 HIS A O 1
ATOM 1831 N N . HIS A 1 114 ? 4.497 23.162 3.561 1.00 11.02 114 HIS A N 1
ATOM 1832 C CA . HIS A 1 114 ? 5.592 24.117 3.844 1.00 73.43 114 HIS A CA 1
ATOM 1833 C C . HIS A 1 114 ? 5.084 25.478 4.397 1.00 4.34 114 HIS A C 1
ATOM 1834 O O . HIS A 1 114 ? 5.612 26.536 4.033 1.00 42.25 114 HIS A O 1
ATOM 1849 N N . HIS A 1 115 ? 4.062 25.433 5.292 1.00 31.34 115 HIS A N 1
ATOM 1850 C CA . HIS A 1 115 ? 3.557 26.640 5.992 1.00 51.33 115 HIS A CA 1
ATOM 1851 C C . HIS A 1 115 ? 4.628 27.182 6.964 1.00 24.31 115 HIS A C 1
ATOM 1852 O O . HIS A 1 115 ? 4.823 26.643 8.061 1.00 12.41 115 HIS A O 1
ATOM 1867 N N . HIS A 1 116 ? 5.335 28.229 6.519 1.00 62.21 116 HIS A N 1
ATOM 1868 C CA . HIS A 1 116 ? 6.434 28.862 7.264 1.00 12.11 116 HIS A CA 1
ATOM 1869 C C . HIS A 1 116 ? 6.167 30.374 7.351 1.00 21.22 116 HIS A C 1
ATOM 1870 O O . HIS A 1 116 ? 6.057 31.041 6.317 1.00 53.34 116 HIS A O 1
ATOM 1885 N N . HIS A 1 117 ? 6.049 30.901 8.582 1.00 42.34 117 HIS A N 1
ATOM 1886 C CA . HIS A 1 117 ? 5.842 32.338 8.810 1.00 51.25 117 HIS A CA 1
ATOM 1887 C C . HIS A 1 117 ? 7.222 33.055 8.751 1.00 10.53 117 HIS A C 1
ATOM 1888 O O . HIS A 1 117 ? 7.930 33.114 9.778 1.00 43.13 117 HIS A O 1
ATOM 1904 N N . MET A 1 1 ? 9.178 -17.941 6.552 1.00 73.30 1 MET A N 2
ATOM 1905 C CA . MET A 1 1 ? 7.978 -18.780 6.292 1.00 1.14 1 MET A CA 2
ATOM 1906 C C . MET A 1 1 ? 8.108 -19.496 4.936 1.00 34.01 1 MET A C 2
ATOM 1907 O O . MET A 1 1 ? 7.827 -20.695 4.832 1.00 64.03 1 MET A O 2
ATOM 1923 N N . ALA A 1 2 ? 8.540 -18.749 3.906 1.00 61.14 2 ALA A N 2
ATOM 1924 C CA . ALA A 1 2 ? 8.761 -19.281 2.546 1.00 3.23 2 ALA A CA 2
ATOM 1925 C C . ALA A 1 2 ? 9.675 -18.325 1.773 1.00 35.12 2 ALA A C 2
ATOM 1926 O O . ALA A 1 2 ? 10.767 -18.710 1.326 1.00 24.33 2 ALA A O 2
ATOM 1933 N N . GLY A 1 3 ? 9.213 -17.061 1.647 1.00 30.14 3 GLY A N 2
ATOM 1934 C CA . GLY A 1 3 ? 9.967 -16.004 0.964 1.00 23.44 3 GLY A CA 2
ATOM 1935 C C . GLY A 1 3 ? 9.822 -16.075 -0.553 1.00 64.02 3 GLY A C 2
ATOM 1936 O O . GLY A 1 3 ? 10.154 -17.104 -1.150 1.00 41.35 3 GLY A O 2
ATOM 1940 N N . LYS A 1 4 ? 9.317 -14.976 -1.155 1.00 1.15 4 LYS A N 2
ATOM 1941 C CA . LYS A 1 4 ? 9.104 -14.832 -2.611 1.00 75.42 4 LYS A CA 2
ATOM 1942 C C . LYS A 1 4 ? 8.012 -15.793 -3.140 1.00 13.34 4 LYS A C 2
ATOM 1943 O O . LYS A 1 4 ? 8.279 -16.972 -3.394 1.00 72.12 4 LYS A O 2
ATOM 1962 N N . GLU A 1 5 ? 6.780 -15.264 -3.279 1.00 42.25 5 GLU A N 2
ATOM 1963 C CA . GLU A 1 5 ? 5.639 -15.996 -3.852 1.00 24.54 5 GLU A CA 2
ATOM 1964 C C . GLU A 1 5 ? 4.518 -15.006 -4.228 1.00 21.34 5 GLU A C 2
ATOM 1965 O O . GLU A 1 5 ? 4.293 -14.733 -5.415 1.00 1.41 5 GLU A O 2
ATOM 1977 N N . LEU A 1 6 ? 3.844 -14.448 -3.203 1.00 32.44 6 LEU A N 2
ATOM 1978 C CA . LEU A 1 6 ? 2.697 -13.538 -3.382 1.00 5.44 6 LEU A CA 2
ATOM 1979 C C . LEU A 1 6 ? 3.219 -12.123 -3.677 1.00 23.43 6 LEU A C 2
ATOM 1980 O O . LEU A 1 6 ? 3.621 -11.392 -2.765 1.00 42.25 6 LEU A O 2
ATOM 1996 N N . ARG A 1 7 ? 3.221 -11.764 -4.973 1.00 42.02 7 ARG A N 2
ATOM 1997 C CA . ARG A 1 7 ? 3.938 -10.587 -5.491 1.00 24.34 7 ARG A CA 2
ATOM 1998 C C . ARG A 1 7 ? 3.156 -9.288 -5.257 1.00 74.22 7 ARG A C 2
ATOM 1999 O O . ARG A 1 7 ? 2.023 -9.141 -5.725 1.00 21.44 7 ARG A O 2
ATOM 2020 N N . VAL A 1 8 ? 3.779 -8.360 -4.507 1.00 40.41 8 VAL A N 2
ATOM 2021 C CA . VAL A 1 8 ? 3.233 -7.022 -4.247 1.00 11.43 8 VAL A CA 2
ATOM 2022 C C . VAL A 1 8 ? 4.094 -5.986 -4.980 1.00 13.22 8 VAL A C 2
ATOM 2023 O O . VAL A 1 8 ? 5.302 -5.910 -4.724 1.00 53.33 8 VAL A O 2
ATOM 2036 N N . GLU A 1 9 ? 3.493 -5.207 -5.886 1.00 2.30 9 GLU A N 2
ATOM 2037 C CA . GLU A 1 9 ? 4.182 -4.103 -6.566 1.00 15.14 9 GLU A CA 2
ATOM 2038 C C . GLU A 1 9 ? 3.619 -2.773 -6.044 1.00 24.45 9 GLU A C 2
ATOM 2039 O O . GLU A 1 9 ? 2.578 -2.311 -6.504 1.00 73.54 9 GLU A O 2
ATOM 2051 N N . ILE A 1 10 ? 4.294 -2.168 -5.066 1.00 63.05 10 ILE A N 2
ATOM 2052 C CA . ILE A 1 10 ? 3.875 -0.878 -4.519 1.00 2.13 10 ILE A CA 2
ATOM 2053 C C . ILE A 1 10 ? 4.601 0.228 -5.299 1.00 40.11 10 ILE A C 2
ATOM 2054 O O . ILE A 1 10 ? 5.830 0.318 -5.256 1.00 61.25 10 ILE A O 2
ATOM 2070 N N . LYS A 1 11 ? 3.848 1.045 -6.026 1.00 34.15 11 LYS A N 2
ATOM 2071 C CA . LYS A 1 11 ? 4.384 2.256 -6.654 1.00 64.22 11 LYS A CA 2
ATOM 2072 C C . LYS A 1 11 ? 4.126 3.446 -5.731 1.00 52.23 11 LYS A C 2
ATOM 2073 O O . LYS A 1 11 ? 2.981 3.881 -5.564 1.00 40.24 11 LYS A O 2
ATOM 2092 N N . ILE A 1 12 ? 5.206 3.957 -5.129 1.00 62.51 12 ILE A N 2
ATOM 2093 C CA . ILE A 1 12 ? 5.204 5.246 -4.447 1.00 42.21 12 ILE A CA 2
ATOM 2094 C C . ILE A 1 12 ? 5.772 6.254 -5.443 1.00 14.21 12 ILE A C 2
ATOM 2095 O O . ILE A 1 12 ? 6.968 6.217 -5.757 1.00 30.53 12 ILE A O 2
ATOM 2111 N N . ASP A 1 13 ? 4.917 7.136 -5.960 1.00 31.12 13 ASP A N 2
ATOM 2112 C CA . ASP A 1 13 ? 5.339 8.195 -6.877 1.00 41.25 13 ASP A CA 2
ATOM 2113 C C . ASP A 1 13 ? 5.296 9.510 -6.114 1.00 62.05 13 ASP A C 2
ATOM 2114 O O . ASP A 1 13 ? 4.216 10.002 -5.802 1.00 61.23 13 ASP A O 2
ATOM 2123 N N . CYS A 1 14 ? 6.473 10.023 -5.754 1.00 73.24 14 CYS A N 2
ATOM 2124 C CA . CYS A 1 14 ? 6.608 11.322 -5.079 1.00 2.22 14 CYS A CA 2
ATOM 2125 C C . CYS A 1 14 ? 6.420 12.466 -6.091 1.00 71.11 14 CYS A C 2
ATOM 2126 O O . CYS A 1 14 ? 5.915 13.541 -5.748 1.00 13.00 14 CYS A O 2
ATOM 2134 N N . GLY A 1 15 ? 6.820 12.188 -7.339 1.00 53.22 15 GLY A N 2
ATOM 2135 C CA . GLY A 1 15 ? 6.740 13.134 -8.443 1.00 20.20 15 GLY A CA 2
ATOM 2136 C C . GLY A 1 15 ? 7.329 12.514 -9.697 1.00 54.04 15 GLY A C 2
ATOM 2137 O O . GLY A 1 15 ? 8.461 12.004 -9.649 1.00 53.30 15 GLY A O 2
ATOM 2141 N N . ASN A 1 16 ? 6.547 12.516 -10.799 1.00 44.22 16 ASN A N 2
ATOM 2142 C CA . ASN A 1 16 ? 6.965 11.955 -12.100 1.00 52.40 16 ASN A CA 2
ATOM 2143 C C . ASN A 1 16 ? 8.148 12.772 -12.673 1.00 1.04 16 ASN A C 2
ATOM 2144 O O . ASN A 1 16 ? 7.949 13.755 -13.399 1.00 54.30 16 ASN A O 2
ATOM 2155 N N . ASP A 1 17 ? 9.369 12.369 -12.274 1.00 64.35 17 ASP A N 2
ATOM 2156 C CA . ASP A 1 17 ? 10.629 13.006 -12.694 1.00 53.31 17 ASP A CA 2
ATOM 2157 C C . ASP A 1 17 ? 11.805 12.121 -12.224 1.00 40.31 17 ASP A C 2
ATOM 2158 O O . ASP A 1 17 ? 12.651 12.533 -11.417 1.00 33.54 17 ASP A O 2
ATOM 2167 N N . ASP A 1 18 ? 11.760 10.851 -12.687 1.00 14.33 18 ASP A N 2
ATOM 2168 C CA . ASP A 1 18 ? 12.786 9.799 -12.447 1.00 41.24 18 ASP A CA 2
ATOM 2169 C C . ASP A 1 18 ? 12.811 9.274 -10.989 1.00 51.31 18 ASP A C 2
ATOM 2170 O O . ASP A 1 18 ? 13.471 8.269 -10.709 1.00 4.34 18 ASP A O 2
ATOM 2179 N N . LYS A 1 19 ? 12.081 9.934 -10.069 1.00 30.42 19 LYS A N 2
ATOM 2180 C CA . LYS A 1 19 ? 12.153 9.651 -8.616 1.00 61.50 19 LYS A CA 2
ATOM 2181 C C . LYS A 1 19 ? 10.960 8.813 -8.120 1.00 34.34 19 LYS A C 2
ATOM 2182 O O . LYS A 1 19 ? 10.688 8.759 -6.914 1.00 41.53 19 LYS A O 2
ATOM 2201 N N . GLU A 1 20 ? 10.273 8.144 -9.055 1.00 64.41 20 GLU A N 2
ATOM 2202 C CA . GLU A 1 20 ? 9.289 7.096 -8.725 1.00 73.21 20 GLU A CA 2
ATOM 2203 C C . GLU A 1 20 ? 10.028 5.893 -8.090 1.00 74.04 20 GLU A C 2
ATOM 2204 O O . GLU A 1 20 ? 11.111 5.501 -8.554 1.00 63.22 20 GLU A O 2
ATOM 2216 N N . THR A 1 21 ? 9.456 5.323 -7.021 1.00 1.34 21 THR A N 2
ATOM 2217 C CA . THR A 1 21 ? 10.121 4.300 -6.196 1.00 55.21 21 THR A CA 2
ATOM 2218 C C . THR A 1 21 ? 9.201 3.082 -6.077 1.00 11.05 21 THR A C 2
ATOM 2219 O O . THR A 1 21 ? 8.055 3.212 -5.626 1.00 34.30 21 THR A O 2
ATOM 2230 N N . THR A 1 22 ? 9.692 1.911 -6.512 1.00 71.21 22 THR A N 2
ATOM 2231 C CA . THR A 1 22 ? 8.899 0.680 -6.547 1.00 42.10 22 THR A CA 2
ATOM 2232 C C . THR A 1 22 ? 9.383 -0.281 -5.462 1.00 43.22 22 THR A C 2
ATOM 2233 O O . THR A 1 22 ? 10.585 -0.548 -5.352 1.00 3.51 22 THR A O 2
ATOM 2244 N N . TYR A 1 23 ? 8.444 -0.795 -4.673 1.00 52.21 23 TYR A N 2
ATOM 2245 C CA . TYR A 1 23 ? 8.715 -1.814 -3.668 1.00 62.44 23 TYR A CA 2
ATOM 2246 C C . TYR A 1 23 ? 8.167 -3.160 -4.150 1.00 42.20 23 TYR A C 2
ATOM 2247 O O . TYR A 1 23 ? 6.984 -3.274 -4.480 1.00 53.52 23 TYR A O 2
ATOM 2265 N N . ASP A 1 24 ? 9.047 -4.163 -4.195 1.00 72.42 24 ASP A N 2
ATOM 2266 C CA . ASP A 1 24 ? 8.667 -5.564 -4.400 1.00 13.43 24 ASP A CA 2
ATOM 2267 C C . ASP A 1 24 ? 8.817 -6.275 -3.066 1.00 65.22 24 ASP A C 2
ATOM 2268 O O . ASP A 1 24 ? 9.935 -6.519 -2.596 1.00 3.33 24 ASP A O 2
ATOM 2277 N N . LEU A 1 25 ? 7.683 -6.556 -2.457 1.00 3.15 25 LEU A N 2
ATOM 2278 C CA . LEU A 1 25 ? 7.591 -7.239 -1.174 1.00 4.45 25 LEU A CA 2
ATOM 2279 C C . LEU A 1 25 ? 6.648 -8.416 -1.321 1.00 23.32 25 LEU A C 2
ATOM 2280 O O . LEU A 1 25 ? 5.989 -8.584 -2.362 1.00 34.24 25 LEU A O 2
ATOM 2296 N N . TYR A 1 26 ? 6.623 -9.247 -0.288 1.00 11.21 26 TYR A N 2
ATOM 2297 C CA . TYR A 1 26 ? 5.831 -10.475 -0.253 1.00 55.12 26 TYR A CA 2
ATOM 2298 C C . TYR A 1 26 ? 5.221 -10.602 1.137 1.00 54.30 26 TYR A C 2
ATOM 2299 O O . TYR A 1 26 ? 5.953 -10.692 2.130 1.00 42.22 26 TYR A O 2
ATOM 2317 N N . PHE A 1 27 ? 3.882 -10.562 1.219 1.00 25.51 27 PHE A N 2
ATOM 2318 C CA . PHE A 1 27 ? 3.173 -10.784 2.485 1.00 32.41 27 PHE A CA 2
ATOM 2319 C C . PHE A 1 27 ? 3.109 -12.314 2.718 1.00 15.01 27 PHE A C 2
ATOM 2320 O O . PHE A 1 27 ? 2.825 -13.071 1.774 1.00 40.33 27 PHE A O 2
ATOM 2337 N N . SER A 1 28 ? 3.427 -12.765 3.943 1.00 34.50 28 SER A N 2
ATOM 2338 C CA . SER A 1 28 ? 3.378 -14.196 4.287 1.00 22.34 28 SER A CA 2
ATOM 2339 C C . SER A 1 28 ? 1.929 -14.633 4.584 1.00 1.20 28 SER A C 2
ATOM 2340 O O . SER A 1 28 ? 1.405 -15.555 3.941 1.00 51.04 28 SER A O 2
ATOM 2348 N N . LYS A 1 29 ? 1.284 -13.940 5.552 1.00 53.42 29 LYS A N 2
ATOM 2349 C CA . LYS A 1 29 ? -0.100 -14.245 5.963 1.00 43.42 29 LYS A CA 2
ATOM 2350 C C . LYS A 1 29 ? -0.718 -13.068 6.744 1.00 52.35 29 LYS A C 2
ATOM 2351 O O . LYS A 1 29 ? -1.632 -12.403 6.246 1.00 73.23 29 LYS A O 2
ATOM 2370 N N . ALA A 1 30 ? -0.199 -12.807 7.964 1.00 62.12 30 ALA A N 2
ATOM 2371 C CA . ALA A 1 30 ? -0.775 -11.797 8.882 1.00 43.13 30 ALA A CA 2
ATOM 2372 C C . ALA A 1 30 ? 0.324 -11.083 9.697 1.00 50.21 30 ALA A C 2
ATOM 2373 O O . ALA A 1 30 ? 0.411 -9.854 9.668 1.00 64.51 30 ALA A O 2
ATOM 2380 N N . GLU A 1 31 ? 1.170 -11.868 10.402 1.00 62.22 31 GLU A N 2
ATOM 2381 C CA . GLU A 1 31 ? 2.231 -11.323 11.282 1.00 42.00 31 GLU A CA 2
ATOM 2382 C C . GLU A 1 31 ? 3.300 -10.577 10.467 1.00 21.34 31 GLU A C 2
ATOM 2383 O O . GLU A 1 31 ? 3.578 -9.391 10.710 1.00 15.14 31 GLU A O 2
ATOM 2395 N N . GLU A 1 32 ? 3.866 -11.287 9.476 1.00 72.32 32 GLU A N 2
ATOM 2396 C CA . GLU A 1 32 ? 4.890 -10.737 8.582 1.00 33.14 32 GLU A CA 2
ATOM 2397 C C . GLU A 1 32 ? 4.267 -9.679 7.672 1.00 64.51 32 GLU A C 2
ATOM 2398 O O . GLU A 1 32 ? 4.873 -8.647 7.419 1.00 45.01 32 GLU A O 2
ATOM 2410 N N . ALA A 1 33 ? 3.015 -9.942 7.244 1.00 33.23 33 ALA A N 2
ATOM 2411 C CA . ALA A 1 33 ? 2.230 -9.015 6.412 1.00 1.35 33 ALA A CA 2
ATOM 2412 C C . ALA A 1 33 ? 2.098 -7.641 7.095 1.00 34.01 33 ALA A C 2
ATOM 2413 O O . ALA A 1 33 ? 2.306 -6.616 6.461 1.00 45.41 33 ALA A O 2
ATOM 2420 N N . LYS A 1 34 ? 1.837 -7.655 8.416 1.00 2.41 34 LYS A N 2
ATOM 2421 C CA . LYS A 1 34 ? 1.617 -6.434 9.224 1.00 63.32 34 LYS A CA 2
ATOM 2422 C C . LYS A 1 34 ? 2.906 -5.585 9.319 1.00 44.51 34 LYS A C 2
ATOM 2423 O O . LYS A 1 34 ? 2.849 -4.348 9.343 1.00 4.20 34 LYS A O 2
ATOM 2442 N N . GLU A 1 35 ? 4.059 -6.273 9.374 1.00 63.53 35 GLU A N 2
ATOM 2443 C CA . GLU A 1 35 ? 5.390 -5.630 9.346 1.00 12.55 35 GLU A CA 2
ATOM 2444 C C . GLU A 1 35 ? 5.669 -5.013 7.958 1.00 4.32 35 GLU A C 2
ATOM 2445 O O . GLU A 1 35 ? 6.197 -3.906 7.864 1.00 3.14 35 GLU A O 2
ATOM 2457 N N . LEU A 1 36 ? 5.299 -5.743 6.890 1.00 61.04 36 LEU A N 2
ATOM 2458 C CA . LEU A 1 36 ? 5.444 -5.271 5.495 1.00 44.55 36 LEU A CA 2
ATOM 2459 C C . LEU A 1 36 ? 4.518 -4.070 5.217 1.00 51.14 36 LEU A C 2
ATOM 2460 O O . LEU A 1 36 ? 4.857 -3.188 4.424 1.00 41.22 36 LEU A O 2
ATOM 2476 N N . LEU A 1 37 ? 3.364 -4.060 5.894 1.00 21.14 37 LEU A N 2
ATOM 2477 C CA . LEU A 1 37 ? 2.406 -2.938 5.888 1.00 12.44 37 LEU A CA 2
ATOM 2478 C C . LEU A 1 37 ? 3.057 -1.707 6.523 1.00 61.32 37 LEU A C 2
ATOM 2479 O O . LEU A 1 37 ? 2.964 -0.587 5.994 1.00 53.32 37 LEU A O 2
ATOM 2495 N N . LYS A 1 38 ? 3.720 -1.956 7.666 1.00 74.15 38 LYS A N 2
ATOM 2496 C CA . LYS A 1 38 ? 4.405 -0.933 8.453 1.00 32.11 38 LYS A CA 2
ATOM 2497 C C . LYS A 1 38 ? 5.584 -0.355 7.656 1.00 2.54 38 LYS A C 2
ATOM 2498 O O . LYS A 1 38 ? 5.854 0.847 7.722 1.00 31.51 38 LYS A O 2
ATOM 2517 N N . LYS A 1 39 ? 6.234 -1.237 6.868 1.00 3.32 39 LYS A N 2
ATOM 2518 C CA . LYS A 1 39 ? 7.378 -0.887 6.010 1.00 35.25 39 LYS A CA 2
ATOM 2519 C C . LYS A 1 39 ? 6.959 0.036 4.856 1.00 32.32 39 LYS A C 2
ATOM 2520 O O . LYS A 1 39 ? 7.595 1.062 4.647 1.00 21.53 39 LYS A O 2
ATOM 2539 N N . VAL A 1 40 ? 5.882 -0.319 4.126 1.00 51.22 40 VAL A N 2
ATOM 2540 C CA . VAL A 1 40 ? 5.358 0.529 3.029 1.00 53.44 40 VAL A CA 2
ATOM 2541 C C . VAL A 1 40 ? 5.015 1.942 3.558 1.00 63.33 40 VAL A C 2
ATOM 2542 O O . VAL A 1 40 ? 5.368 2.946 2.937 1.00 52.44 40 VAL A O 2
ATOM 2555 N N . ALA A 1 41 ? 4.380 1.982 4.746 1.00 43.11 41 ALA A N 2
ATOM 2556 C CA . ALA A 1 41 ? 3.956 3.236 5.401 1.00 74.05 41 ALA A CA 2
ATOM 2557 C C . ALA A 1 41 ? 5.135 4.159 5.773 1.00 24.42 41 ALA A C 2
ATOM 2558 O O . ALA A 1 41 ? 5.158 5.333 5.380 1.00 44.51 41 ALA A O 2
ATOM 2565 N N . GLU A 1 42 ? 6.116 3.604 6.515 1.00 53.45 42 GLU A N 2
ATOM 2566 C CA . GLU A 1 42 ? 7.268 4.378 7.038 1.00 33.35 42 GLU A CA 2
ATOM 2567 C C . GLU A 1 42 ? 8.179 4.864 5.893 1.00 34.21 42 GLU A C 2
ATOM 2568 O O . GLU A 1 42 ? 8.694 5.988 5.932 1.00 3.14 42 GLU A O 2
ATOM 2580 N N . LYS A 1 43 ? 8.340 4.011 4.865 1.00 31.35 43 LYS A N 2
ATOM 2581 C CA . LYS A 1 43 ? 9.224 4.288 3.724 1.00 22.03 43 LYS A CA 2
ATOM 2582 C C . LYS A 1 43 ? 8.580 5.290 2.744 1.00 32.22 43 LYS A C 2
ATOM 2583 O O . LYS A 1 43 ? 9.291 6.070 2.117 1.00 42.05 43 LYS A O 2
ATOM 2602 N N . ALA A 1 44 ? 7.233 5.261 2.636 1.00 10.24 44 ALA A N 2
ATOM 2603 C CA . ALA A 1 44 ? 6.462 6.220 1.808 1.00 75.33 44 ALA A CA 2
ATOM 2604 C C . ALA A 1 44 ? 6.529 7.630 2.413 1.00 11.15 44 ALA A C 2
ATOM 2605 O O . ALA A 1 44 ? 6.685 8.619 1.687 1.00 55.13 44 ALA A O 2
ATOM 2612 N N . ALA A 1 45 ? 6.440 7.683 3.761 1.00 25.51 45 ALA A N 2
ATOM 2613 C CA . ALA A 1 45 ? 6.489 8.931 4.555 1.00 43.11 45 ALA A CA 2
ATOM 2614 C C . ALA A 1 45 ? 7.774 9.745 4.291 1.00 24.03 45 ALA A C 2
ATOM 2615 O O . ALA A 1 45 ? 7.769 10.983 4.391 1.00 2.23 45 ALA A O 2
ATOM 2622 N N . ASP A 1 46 ? 8.866 9.032 3.951 1.00 25.22 46 ASP A N 2
ATOM 2623 C CA . ASP A 1 46 ? 10.141 9.654 3.554 1.00 74.41 46 ASP A CA 2
ATOM 2624 C C . ASP A 1 46 ? 9.973 10.486 2.270 1.00 64.34 46 ASP A C 2
ATOM 2625 O O . ASP A 1 46 ? 10.357 11.647 2.233 1.00 32.45 46 ASP A O 2
ATOM 2634 N N . LYS A 1 47 ? 9.349 9.884 1.240 1.00 73.12 47 LYS A N 2
ATOM 2635 C CA . LYS A 1 47 ? 9.122 10.534 -0.081 1.00 0.21 47 LYS A CA 2
ATOM 2636 C C . LYS A 1 47 ? 8.225 11.775 0.078 1.00 60.10 47 LYS A C 2
ATOM 2637 O O . LYS A 1 47 ? 8.358 12.755 -0.676 1.00 35.12 47 LYS A O 2
ATOM 2656 N N . ILE A 1 48 ? 7.331 11.718 1.083 1.00 54.41 48 ILE A N 2
ATOM 2657 C CA . ILE A 1 48 ? 6.454 12.840 1.442 1.00 54.25 48 ILE A CA 2
ATOM 2658 C C . ILE A 1 48 ? 7.285 14.015 1.994 1.00 34.40 48 ILE A C 2
ATOM 2659 O O . ILE A 1 48 ? 7.006 15.179 1.689 1.00 61.02 48 ILE A O 2
ATOM 2675 N N . LYS A 1 49 ? 8.320 13.677 2.784 1.00 34.33 49 LYS A N 2
ATOM 2676 C CA . LYS A 1 49 ? 9.254 14.661 3.366 1.00 53.44 49 LYS A CA 2
ATOM 2677 C C . LYS A 1 49 ? 10.103 15.342 2.269 1.00 11.04 49 LYS A C 2
ATOM 2678 O O . LYS A 1 49 ? 10.478 16.517 2.400 1.00 43.13 49 LYS A O 2
ATOM 2697 N N . LYS A 1 50 ? 10.386 14.593 1.188 1.00 1.43 50 LYS A N 2
ATOM 2698 C CA . LYS A 1 50 ? 11.189 15.087 0.052 1.00 3.04 50 LYS A CA 2
ATOM 2699 C C . LYS A 1 50 ? 10.418 16.147 -0.753 1.00 0.21 50 LYS A C 2
ATOM 2700 O O . LYS A 1 50 ? 11.003 17.140 -1.171 1.00 44.01 50 LYS A O 2
ATOM 2719 N N . GLN A 1 51 ? 9.109 15.927 -0.964 1.00 53.00 51 GLN A N 2
ATOM 2720 C CA . GLN A 1 51 ? 8.267 16.849 -1.775 1.00 32.55 51 GLN A CA 2
ATOM 2721 C C . GLN A 1 51 ? 6.772 16.555 -1.610 1.00 1.31 51 GLN A C 2
ATOM 2722 O O . GLN A 1 51 ? 5.935 17.445 -1.807 1.00 42.12 51 GLN A O 2
ATOM 2736 N N . GLY A 1 52 ? 6.443 15.308 -1.265 1.00 3.04 52 GLY A N 2
ATOM 2737 C CA . GLY A 1 52 ? 5.053 14.866 -1.151 1.00 2.32 52 GLY A CA 2
ATOM 2738 C C . GLY A 1 52 ? 4.738 13.808 -2.189 1.00 15.11 52 GLY A C 2
ATOM 2739 O O . GLY A 1 52 ? 5.636 13.070 -2.606 1.00 42.41 52 GLY A O 2
ATOM 2743 N N . CYS A 1 53 ? 3.459 13.736 -2.582 1.00 12.54 53 CYS A N 2
ATOM 2744 C CA . CYS A 1 53 ? 2.958 12.869 -3.659 1.00 43.45 53 CYS A CA 2
ATOM 2745 C C . CYS A 1 53 ? 1.497 13.239 -3.907 1.00 71.02 53 CYS A C 2
ATOM 2746 O O . CYS A 1 53 ? 0.800 13.628 -2.961 1.00 5.31 53 CYS A O 2
ATOM 2754 N N . LYS A 1 54 ? 1.045 13.154 -5.166 1.00 51.03 54 LYS A N 2
ATOM 2755 C CA . LYS A 1 54 ? -0.361 13.427 -5.531 1.00 24.12 54 LYS A CA 2
ATOM 2756 C C . LYS A 1 54 ? -1.121 12.118 -5.794 1.00 75.31 54 LYS A C 2
ATOM 2757 O O . LYS A 1 54 ? -2.338 12.050 -5.589 1.00 31.04 54 LYS A O 2
ATOM 2776 N N . ARG A 1 55 ? -0.394 11.075 -6.227 1.00 24.55 55 ARG A N 2
ATOM 2777 C CA . ARG A 1 55 ? -0.986 9.783 -6.591 1.00 11.41 55 ARG A CA 2
ATOM 2778 C C . ARG A 1 55 ? 0.002 8.644 -6.288 1.00 72.40 55 ARG A C 2
ATOM 2779 O O . ARG A 1 55 ? 1.131 8.621 -6.796 1.00 23.14 55 ARG A O 2
ATOM 2800 N N . VAL A 1 56 ? -0.443 7.728 -5.434 1.00 34.21 56 VAL A N 2
ATOM 2801 C CA . VAL A 1 56 ? 0.233 6.464 -5.129 1.00 52.42 56 VAL A CA 2
ATOM 2802 C C . VAL A 1 56 ? -0.617 5.333 -5.720 1.00 73.43 56 VAL A C 2
ATOM 2803 O O . VAL A 1 56 ? -1.849 5.414 -5.724 1.00 62.04 56 VAL A O 2
ATOM 2816 N N . LYS A 1 57 ? 0.043 4.306 -6.257 1.00 2.43 57 LYS A N 2
ATOM 2817 C CA . LYS A 1 57 ? -0.619 3.135 -6.843 1.00 41.22 57 LYS A CA 2
ATOM 2818 C C . LYS A 1 57 ? -0.124 1.875 -6.129 1.00 20.43 57 LYS A C 2
ATOM 2819 O O . LYS A 1 57 ? 1.062 1.566 -6.177 1.00 54.34 57 LYS A O 2
ATOM 2838 N N . ILE A 1 58 ? -1.035 1.163 -5.468 1.00 22.52 58 ILE A N 2
ATOM 2839 C CA . ILE A 1 58 ? -0.734 -0.125 -4.835 1.00 14.14 58 ILE A CA 2
ATOM 2840 C C . ILE A 1 58 ? -1.221 -1.213 -5.788 1.00 20.14 58 ILE A C 2
ATOM 2841 O O . ILE A 1 58 ? -2.407 -1.347 -6.019 1.00 5.12 58 ILE A O 2
ATOM 2857 N N . ARG A 1 59 ? -0.287 -1.969 -6.344 1.00 31.12 59 ARG A N 2
ATOM 2858 C CA . ARG A 1 59 ? -0.581 -3.091 -7.249 1.00 1.32 59 ARG A CA 2
ATOM 2859 C C . ARG A 1 59 ? -0.236 -4.380 -6.514 1.00 23.52 59 ARG A C 2
ATOM 2860 O O . ARG A 1 59 ? 0.685 -4.408 -5.682 1.00 51.45 59 ARG A O 2
ATOM 2881 N N . PHE A 1 60 ? -0.969 -5.433 -6.828 1.00 11.45 60 PHE A N 2
ATOM 2882 C CA . PHE A 1 60 ? -0.808 -6.728 -6.188 1.00 51.34 60 PHE A CA 2
ATOM 2883 C C . PHE A 1 60 ? -1.330 -7.808 -7.135 1.00 14.55 60 PHE A C 2
ATOM 2884 O O . PHE A 1 60 ? -2.367 -7.623 -7.764 1.00 50.30 60 PHE A O 2
ATOM 2901 N N . GLU A 1 61 ? -0.613 -8.933 -7.217 1.00 25.23 61 GLU A N 2
ATOM 2902 C CA . GLU A 1 61 ? -1.004 -10.064 -8.062 1.00 35.33 61 GLU A CA 2
ATOM 2903 C C . GLU A 1 61 ? -2.041 -10.931 -7.329 1.00 53.02 61 GLU A C 2
ATOM 2904 O O . GLU A 1 61 ? -1.698 -11.664 -6.399 1.00 61.52 61 GLU A O 2
ATOM 2916 N N . LYS A 1 62 ? -3.314 -10.809 -7.738 1.00 50.15 62 LYS A N 2
ATOM 2917 C CA . LYS A 1 62 ? -4.430 -11.584 -7.157 1.00 53.21 62 LYS A CA 2
ATOM 2918 C C . LYS A 1 62 ? -4.398 -13.033 -7.721 1.00 35.21 62 LYS A C 2
ATOM 2919 O O . LYS A 1 62 ? -4.960 -13.951 -7.119 1.00 2.10 62 LYS A O 2
ATOM 2938 N N . LYS A 1 63 ? -3.721 -13.213 -8.875 1.00 30.22 63 LYS A N 2
ATOM 2939 C CA . LYS A 1 63 ? -3.559 -14.525 -9.526 1.00 53.04 63 LYS A CA 2
ATOM 2940 C C . LYS A 1 63 ? -2.857 -15.528 -8.568 1.00 71.43 63 LYS A C 2
ATOM 2941 O O . LYS A 1 63 ? -1.687 -15.349 -8.211 1.00 2.41 63 LYS A O 2
ATOM 2960 N N . GLY A 1 64 ? -3.608 -16.567 -8.158 1.00 63.34 64 GLY A N 2
ATOM 2961 C CA . GLY A 1 64 ? -3.129 -17.597 -7.229 1.00 32.11 64 GLY A CA 2
ATOM 2962 C C . GLY A 1 64 ? -3.919 -17.631 -5.928 1.00 52.32 64 GLY A C 2
ATOM 2963 O O . GLY A 1 64 ? -4.033 -18.683 -5.285 1.00 13.11 64 GLY A O 2
ATOM 2967 N N . LEU A 1 65 ? -4.468 -16.472 -5.538 1.00 25.31 65 LEU A N 2
ATOM 2968 C CA . LEU A 1 65 ? -5.165 -16.284 -4.254 1.00 24.41 65 LEU A CA 2
ATOM 2969 C C . LEU A 1 65 ? -6.683 -16.462 -4.449 1.00 12.32 65 LEU A C 2
ATOM 2970 O O . LEU A 1 65 ? -7.335 -15.614 -5.065 1.00 5.32 65 LEU A O 2
ATOM 2986 N N . ASP A 1 66 ? -7.225 -17.568 -3.913 1.00 52.33 66 ASP A N 2
ATOM 2987 C CA . ASP A 1 66 ? -8.649 -17.927 -4.051 1.00 45.32 66 ASP A CA 2
ATOM 2988 C C . ASP A 1 66 ? -9.551 -17.010 -3.198 1.00 51.31 66 ASP A C 2
ATOM 2989 O O . ASP A 1 66 ? -10.172 -16.085 -3.720 1.00 71.25 66 ASP A O 2
ATOM 2998 N N . ASP A 1 67 ? -9.581 -17.254 -1.877 1.00 22.22 67 ASP A N 2
ATOM 2999 C CA . ASP A 1 67 ? -10.466 -16.524 -0.943 1.00 73.42 67 ASP A CA 2
ATOM 3000 C C . ASP A 1 67 ? -9.724 -16.174 0.355 1.00 44.04 67 ASP A C 2
ATOM 3001 O O . ASP A 1 67 ? -9.681 -15.004 0.752 1.00 22.42 67 ASP A O 2
ATOM 3010 N N . ASP A 1 68 ? -9.151 -17.203 1.007 1.00 50.04 68 ASP A N 2
ATOM 3011 C CA . ASP A 1 68 ? -8.457 -17.058 2.298 1.00 21.43 68 ASP A CA 2
ATOM 3012 C C . ASP A 1 68 ? -7.241 -16.118 2.176 1.00 51.25 68 ASP A C 2
ATOM 3013 O O . ASP A 1 68 ? -7.162 -15.103 2.879 1.00 23.11 68 ASP A O 2
ATOM 3022 N N . ALA A 1 69 ? -6.322 -16.456 1.240 1.00 24.02 69 ALA A N 2
ATOM 3023 C CA . ALA A 1 69 ? -5.122 -15.647 0.963 1.00 3.54 69 ALA A CA 2
ATOM 3024 C C . ALA A 1 69 ? -5.507 -14.286 0.356 1.00 33.54 69 ALA A C 2
ATOM 3025 O O . ALA A 1 69 ? -4.863 -13.271 0.641 1.00 15.31 69 ALA A O 2
ATOM 3032 N N . ARG A 1 70 ? -6.570 -14.298 -0.483 1.00 73.23 70 ARG A N 2
ATOM 3033 C CA . ARG A 1 70 ? -7.104 -13.090 -1.149 1.00 0.02 70 ARG A CA 2
ATOM 3034 C C . ARG A 1 70 ? -7.524 -12.035 -0.117 1.00 1.22 70 ARG A C 2
ATOM 3035 O O . ARG A 1 70 ? -7.176 -10.864 -0.254 1.00 23.43 70 ARG A O 2
ATOM 3056 N N . LYS A 1 71 ? -8.254 -12.486 0.920 1.00 1.23 71 LYS A N 2
ATOM 3057 C CA . LYS A 1 71 ? -8.818 -11.599 1.951 1.00 54.42 71 LYS A CA 2
ATOM 3058 C C . LYS A 1 71 ? -7.717 -11.076 2.878 1.00 24.12 71 LYS A C 2
ATOM 3059 O O . LYS A 1 71 ? -7.817 -9.951 3.374 1.00 14.12 71 LYS A O 2
ATOM 3078 N N . LYS A 1 72 ? -6.668 -11.901 3.100 1.00 41.15 72 LYS A N 2
ATOM 3079 C CA . LYS A 1 72 ? -5.461 -11.467 3.832 1.00 60.23 72 LYS A CA 2
ATOM 3080 C C . LYS A 1 72 ? -4.834 -10.262 3.110 1.00 20.35 72 LYS A C 2
ATOM 3081 O O . LYS A 1 72 ? -4.625 -9.218 3.707 1.00 41.21 72 LYS A O 2
ATOM 3100 N N . ALA A 1 73 ? -4.611 -10.446 1.794 1.00 61.42 73 ALA A N 2
ATOM 3101 C CA . ALA A 1 73 ? -3.983 -9.458 0.898 1.00 45.13 73 ALA A CA 2
ATOM 3102 C C . ALA A 1 73 ? -4.829 -8.190 0.737 1.00 61.32 73 ALA A C 2
ATOM 3103 O O . ALA A 1 73 ? -4.296 -7.076 0.693 1.00 11.10 73 ALA A O 2
ATOM 3110 N N . LYS A 1 74 ? -6.149 -8.394 0.630 1.00 22.51 74 LYS A N 2
ATOM 3111 C CA . LYS A 1 74 ? -7.127 -7.324 0.386 1.00 23.11 74 LYS A CA 2
ATOM 3112 C C . LYS A 1 74 ? -7.241 -6.412 1.610 1.00 44.35 74 LYS A C 2
ATOM 3113 O O . LYS A 1 74 ? -7.036 -5.206 1.504 1.00 40.13 74 LYS A O 2
ATOM 3132 N N . LYS A 1 75 ? -7.523 -7.031 2.772 1.00 3.31 75 LYS A N 2
ATOM 3133 C CA . LYS A 1 75 ? -7.703 -6.325 4.060 1.00 10.13 75 LYS A CA 2
ATOM 3134 C C . LYS A 1 75 ? -6.390 -5.628 4.466 1.00 45.25 75 LYS A C 2
ATOM 3135 O O . LYS A 1 75 ? -6.409 -4.531 5.035 1.00 65.41 75 LYS A O 2
ATOM 3154 N N . TRP A 1 76 ? -5.264 -6.283 4.127 1.00 72.11 76 TRP A N 2
ATOM 3155 C CA . TRP A 1 76 ? -3.913 -5.732 4.290 1.00 35.33 76 TRP A CA 2
ATOM 3156 C C . TRP A 1 76 ? -3.768 -4.435 3.467 1.00 51.01 76 TRP A C 2
ATOM 3157 O O . TRP A 1 76 ? -3.474 -3.380 4.026 1.00 23.20 76 TRP A O 2
ATOM 3178 N N . ALA A 1 77 ? -4.045 -4.536 2.149 1.00 44.44 77 ALA A N 2
ATOM 3179 C CA . ALA A 1 77 ? -3.889 -3.427 1.181 1.00 12.13 77 ALA A CA 2
ATOM 3180 C C . ALA A 1 77 ? -4.818 -2.242 1.497 1.00 2.41 77 ALA A C 2
ATOM 3181 O O . ALA A 1 77 ? -4.485 -1.095 1.186 1.00 4.01 77 ALA A O 2
ATOM 3188 N N . LEU A 1 78 ? -5.989 -2.545 2.096 1.00 11.14 78 LEU A N 2
ATOM 3189 C CA . LEU A 1 78 ? -6.949 -1.524 2.555 1.00 52.41 78 LEU A CA 2
ATOM 3190 C C . LEU A 1 78 ? -6.338 -0.700 3.702 1.00 53.23 78 LEU A C 2
ATOM 3191 O O . LEU A 1 78 ? -6.407 0.531 3.695 1.00 0.13 78 LEU A O 2
ATOM 3207 N N . GLU A 1 79 ? -5.720 -1.406 4.671 1.00 30.44 79 GLU A N 2
ATOM 3208 C CA . GLU A 1 79 ? -5.086 -0.774 5.845 1.00 60.22 79 GLU A CA 2
ATOM 3209 C C . GLU A 1 79 ? -3.776 -0.064 5.468 1.00 51.21 79 GLU A C 2
ATOM 3210 O O . GLU A 1 79 ? -3.424 0.912 6.117 1.00 44.34 79 GLU A O 2
ATOM 3222 N N . VAL A 1 80 ? -3.060 -0.572 4.436 1.00 33.44 80 VAL A N 2
ATOM 3223 C CA . VAL A 1 80 ? -1.850 0.090 3.896 1.00 41.43 80 VAL A CA 2
ATOM 3224 C C . VAL A 1 80 ? -2.263 1.444 3.300 1.00 3.05 80 VAL A C 2
ATOM 3225 O O . VAL A 1 80 ? -1.759 2.492 3.697 1.00 61.41 80 VAL A O 2
ATOM 3238 N N . ALA A 1 81 ? -3.251 1.385 2.396 1.00 55.22 81 ALA A N 2
ATOM 3239 C CA . ALA A 1 81 ? -3.791 2.552 1.685 1.00 71.25 81 ALA A CA 2
ATOM 3240 C C . ALA A 1 81 ? -4.305 3.624 2.661 1.00 22.00 81 ALA A C 2
ATOM 3241 O O . ALA A 1 81 ? -4.000 4.813 2.516 1.00 11.12 81 ALA A O 2
ATOM 3248 N N . ASN A 1 82 ? -5.056 3.160 3.670 1.00 75.41 82 ASN A N 2
ATOM 3249 C CA . ASN A 1 82 ? -5.647 4.019 4.706 1.00 31.13 82 ASN A CA 2
ATOM 3250 C C . ASN A 1 82 ? -4.589 4.510 5.699 1.00 40.22 82 ASN A C 2
ATOM 3251 O O . ASN A 1 82 ? -4.783 5.553 6.299 1.00 54.15 82 ASN A O 2
ATOM 3262 N N . LYS A 1 83 ? -3.488 3.743 5.884 1.00 65.30 83 LYS A N 2
ATOM 3263 C CA . LYS A 1 83 ? -2.406 4.129 6.814 1.00 22.23 83 LYS A CA 2
ATOM 3264 C C . LYS A 1 83 ? -1.708 5.399 6.318 1.00 54.41 83 LYS A C 2
ATOM 3265 O O . LYS A 1 83 ? -1.629 6.382 7.053 1.00 30.13 83 LYS A O 2
ATOM 3284 N N . ILE A 1 84 ? -1.252 5.388 5.045 1.00 35.42 84 ILE A N 2
ATOM 3285 C CA . ILE A 1 84 ? -0.570 6.552 4.449 1.00 52.32 84 ILE A CA 2
ATOM 3286 C C . ILE A 1 84 ? -1.574 7.732 4.337 1.00 24.35 84 ILE A C 2
ATOM 3287 O O . ILE A 1 84 ? -1.238 8.870 4.683 1.00 52.23 84 ILE A O 2
ATOM 3303 N N . ALA A 1 85 ? -2.823 7.427 3.928 1.00 22.22 85 ALA A N 2
ATOM 3304 C CA . ALA A 1 85 ? -3.907 8.432 3.799 1.00 31.34 85 ALA A CA 2
ATOM 3305 C C . ALA A 1 85 ? -4.234 9.116 5.150 1.00 23.44 85 ALA A C 2
ATOM 3306 O O . ALA A 1 85 ? -4.486 10.332 5.193 1.00 74.10 85 ALA A O 2
ATOM 3313 N N . ASN A 1 86 ? -4.201 8.322 6.244 1.00 34.35 86 ASN A N 2
ATOM 3314 C CA . ASN A 1 86 ? -4.557 8.793 7.601 1.00 23.02 86 ASN A CA 2
ATOM 3315 C C . ASN A 1 86 ? -3.431 9.654 8.176 1.00 5.35 86 ASN A C 2
ATOM 3316 O O . ASN A 1 86 ? -3.679 10.766 8.649 1.00 32.25 86 ASN A O 2
ATOM 3327 N N . GLU A 1 87 ? -2.187 9.130 8.094 1.00 54.00 87 GLU A N 2
ATOM 3328 C CA . GLU A 1 87 ? -0.989 9.792 8.647 1.00 13.22 87 GLU A CA 2
ATOM 3329 C C . GLU A 1 87 ? -0.784 11.185 8.044 1.00 41.41 87 GLU A C 2
ATOM 3330 O O . GLU A 1 87 ? -0.440 12.131 8.757 1.00 54.33 87 GLU A O 2
ATOM 3342 N N . LEU A 1 88 ? -0.998 11.290 6.728 1.00 61.44 88 LEU A N 2
ATOM 3343 C CA . LEU A 1 88 ? -0.864 12.559 5.996 1.00 63.04 88 LEU A CA 2
ATOM 3344 C C . LEU A 1 88 ? -2.107 13.451 6.174 1.00 62.11 88 LEU A C 2
ATOM 3345 O O . LEU A 1 88 ? -2.003 14.685 6.116 1.00 53.41 88 LEU A O 2
ATOM 3361 N N . GLY A 1 89 ? -3.271 12.815 6.397 1.00 22.43 89 GLY A N 2
ATOM 3362 C CA . GLY A 1 89 ? -4.553 13.522 6.449 1.00 32.40 89 GLY A CA 2
ATOM 3363 C C . GLY A 1 89 ? -4.963 14.051 5.078 1.00 2.22 89 GLY A C 2
ATOM 3364 O O . GLY A 1 89 ? -5.512 15.153 4.962 1.00 12.11 89 GLY A O 2
ATOM 3368 N N . ALA A 1 90 ? -4.660 13.254 4.039 1.00 23.32 90 ALA A N 2
ATOM 3369 C CA . ALA A 1 90 ? -4.945 13.591 2.633 1.00 64.41 90 ALA A CA 2
ATOM 3370 C C . ALA A 1 90 ? -6.300 12.980 2.215 1.00 50.41 90 ALA A C 2
ATOM 3371 O O . ALA A 1 90 ? -7.151 12.737 3.075 1.00 44.11 90 ALA A O 2
ATOM 3378 N N . LYS A 1 91 ? -6.515 12.756 0.902 1.00 55.30 91 LYS A N 2
ATOM 3379 C CA . LYS A 1 91 ? -7.764 12.143 0.399 1.00 0.13 91 LYS A CA 2
ATOM 3380 C C . LYS A 1 91 ? -7.757 10.614 0.635 1.00 21.33 91 LYS A C 2
ATOM 3381 O O . LYS A 1 91 ? -6.771 10.053 1.137 1.00 52.25 91 LYS A O 2
ATOM 3400 N N . GLN A 1 92 ? -8.868 9.956 0.269 1.00 71.31 92 GLN A N 2
ATOM 3401 C CA . GLN A 1 92 ? -9.039 8.501 0.445 1.00 23.42 92 GLN A CA 2
ATOM 3402 C C . GLN A 1 92 ? -8.611 7.729 -0.812 1.00 52.32 92 GLN A C 2
ATOM 3403 O O . GLN A 1 92 ? -8.402 8.308 -1.888 1.00 30.53 92 GLN A O 2
ATOM 3417 N N . SER A 1 93 ? -8.479 6.409 -0.645 1.00 40.13 93 SER A N 2
ATOM 3418 C CA . SER A 1 93 ? -7.982 5.502 -1.679 1.00 15.11 93 SER A CA 2
ATOM 3419 C C . SER A 1 93 ? -9.135 4.800 -2.414 1.00 0.42 93 SER A C 2
ATOM 3420 O O . SER A 1 93 ? -10.107 4.357 -1.786 1.00 44.23 93 SER A O 2
ATOM 3428 N N . THR A 1 94 ? -9.010 4.686 -3.742 1.00 54.03 94 THR A N 2
ATOM 3429 C CA . THR A 1 94 ? -9.971 3.960 -4.578 1.00 41.22 94 THR A CA 2
ATOM 3430 C C . THR A 1 94 ? -9.469 2.507 -4.779 1.00 4.43 94 THR A C 2
ATOM 3431 O O . THR A 1 94 ? -8.319 2.280 -5.153 1.00 3.13 94 THR A O 2
ATOM 3442 N N . THR A 1 95 ? -10.332 1.525 -4.468 1.00 53.01 95 THR A N 2
ATOM 3443 C CA . THR A 1 95 ? -9.972 0.093 -4.483 1.00 51.32 95 THR A CA 2
ATOM 3444 C C . THR A 1 95 ? -10.568 -0.603 -5.720 1.00 74.50 95 THR A C 2
ATOM 3445 O O . THR A 1 95 ? -11.792 -0.756 -5.831 1.00 22.52 95 THR A O 2
ATOM 3456 N N . THR A 1 96 ? -9.684 -0.983 -6.649 1.00 34.34 96 THR A N 2
ATOM 3457 C CA . THR A 1 96 ? -10.025 -1.789 -7.825 1.00 60.13 96 THR A CA 2
ATOM 3458 C C . THR A 1 96 ? -9.911 -3.282 -7.467 1.00 40.15 96 THR A C 2
ATOM 3459 O O . THR A 1 96 ? -8.809 -3.792 -7.209 1.00 3.55 96 THR A O 2
ATOM 3470 N N . THR A 1 97 ? -11.053 -3.968 -7.429 1.00 30.53 97 THR A N 2
ATOM 3471 C CA . THR A 1 97 ? -11.111 -5.407 -7.164 1.00 73.15 97 THR A CA 2
ATOM 3472 C C . THR A 1 97 ? -11.121 -6.155 -8.511 1.00 51.45 97 THR A C 2
ATOM 3473 O O . THR A 1 97 ? -12.024 -5.953 -9.330 1.00 53.00 97 THR A O 2
ATOM 3484 N N . ASP A 1 98 ? -10.100 -6.991 -8.739 1.00 30.23 98 ASP A N 2
ATOM 3485 C CA . ASP A 1 98 ? -9.881 -7.673 -10.032 1.00 53.34 98 ASP A CA 2
ATOM 3486 C C . ASP A 1 98 ? -9.273 -9.067 -9.781 1.00 61.15 98 ASP A C 2
ATOM 3487 O O . ASP A 1 98 ? -8.513 -9.250 -8.823 1.00 44.54 98 ASP A O 2
ATOM 3496 N N . GLY A 1 99 ? -9.599 -10.030 -10.670 1.00 34.34 99 GLY A N 2
ATOM 3497 C CA . GLY A 1 99 ? -9.276 -11.450 -10.466 1.00 42.23 99 GLY A CA 2
ATOM 3498 C C . GLY A 1 99 ? -7.879 -11.871 -10.924 1.00 63.31 99 GLY A C 2
ATOM 3499 O O . GLY A 1 99 ? -7.512 -13.047 -10.793 1.00 30.43 99 GLY A O 2
ATOM 3503 N N . ASP A 1 100 ? -7.103 -10.920 -11.451 1.00 51.53 100 ASP A N 2
ATOM 3504 C CA . ASP A 1 100 ? -5.742 -11.166 -11.963 1.00 11.04 100 ASP A CA 2
ATOM 3505 C C . ASP A 1 100 ? -4.734 -10.295 -11.196 1.00 51.23 100 ASP A C 2
ATOM 3506 O O . ASP A 1 100 ? -3.745 -10.795 -10.643 1.00 11.40 100 ASP A O 2
ATOM 3515 N N . THR A 1 101 ? -5.002 -8.984 -11.182 1.00 11.23 101 THR A N 2
ATOM 3516 C CA . THR A 1 101 ? -4.182 -7.989 -10.487 1.00 52.33 101 THR A CA 2
ATOM 3517 C C . THR A 1 101 ? -5.104 -7.081 -9.662 1.00 71.42 101 THR A C 2
ATOM 3518 O O . THR A 1 101 ? -5.874 -6.296 -10.214 1.00 10.30 101 THR A O 2
ATOM 3529 N N . PHE A 1 102 ? -5.055 -7.247 -8.343 1.00 44.33 102 PHE A N 2
ATOM 3530 C CA . PHE A 1 102 ? -5.777 -6.405 -7.383 1.00 24.32 102 PHE A CA 2
ATOM 3531 C C . PHE A 1 102 ? -5.009 -5.076 -7.215 1.00 15.40 102 PHE A C 2
ATOM 3532 O O . PHE A 1 102 ? -3.779 -5.088 -7.109 1.00 42.15 102 PHE A O 2
ATOM 3549 N N . GLU A 1 103 ? -5.723 -3.938 -7.192 1.00 40.41 103 GLU A N 2
ATOM 3550 C CA . GLU A 1 103 ? -5.084 -2.608 -7.086 1.00 3.52 103 GLU A CA 2
ATOM 3551 C C . GLU A 1 103 ? -5.890 -1.691 -6.160 1.00 44.25 103 GLU A C 2
ATOM 3552 O O . GLU A 1 103 ? -7.113 -1.778 -6.097 1.00 51.52 103 GLU A O 2
ATOM 3564 N N . VAL A 1 104 ? -5.172 -0.848 -5.401 1.00 43.41 104 VAL A N 2
ATOM 3565 C CA . VAL A 1 104 ? -5.741 0.232 -4.592 1.00 4.23 104 VAL A CA 2
ATOM 3566 C C . VAL A 1 104 ? -4.902 1.504 -4.844 1.00 4.34 104 VAL A C 2
ATOM 3567 O O . VAL A 1 104 ? -3.758 1.580 -4.412 1.00 64.34 104 VAL A O 2
ATOM 3580 N N . GLU A 1 105 ? -5.463 2.499 -5.537 1.00 41.40 105 GLU A N 2
ATOM 3581 C CA . GLU A 1 105 ? -4.755 3.763 -5.823 1.00 54.13 105 GLU A CA 2
ATOM 3582 C C . GLU A 1 105 ? -5.106 4.793 -4.748 1.00 51.52 105 GLU A C 2
ATOM 3583 O O . GLU A 1 105 ? -6.277 5.154 -4.590 1.00 74.33 105 GLU A O 2
ATOM 3595 N N . VAL A 1 106 ? -4.086 5.261 -4.020 1.00 22.21 106 VAL A N 2
ATOM 3596 C CA . VAL A 1 106 ? -4.266 6.233 -2.937 1.00 2.30 106 VAL A CA 2
ATOM 3597 C C . VAL A 1 106 ? -3.940 7.624 -3.498 1.00 63.51 106 VAL A C 2
ATOM 3598 O O . VAL A 1 106 ? -2.771 7.954 -3.708 1.00 73.51 106 VAL A O 2
ATOM 3611 N N . ILE A 1 107 ? -4.978 8.430 -3.753 1.00 54.44 107 ILE A N 2
ATOM 3612 C CA . ILE A 1 107 ? -4.811 9.786 -4.294 1.00 5.42 107 ILE A CA 2
ATOM 3613 C C . ILE A 1 107 ? -4.618 10.739 -3.114 1.00 0.44 107 ILE A C 2
ATOM 3614 O O . ILE A 1 107 ? -5.541 10.983 -2.351 1.00 72.02 107 ILE A O 2
ATOM 3630 N N . LEU A 1 108 ? -3.388 11.213 -2.934 1.00 12.34 108 LEU A N 2
ATOM 3631 C CA . LEU A 1 108 ? -3.001 12.041 -1.789 1.00 2.40 108 LEU A CA 2
ATOM 3632 C C . LEU A 1 108 ? -2.832 13.489 -2.239 1.00 3.40 108 LEU A C 2
ATOM 3633 O O . LEU A 1 108 ? -1.833 13.835 -2.846 1.00 3.35 108 LEU A O 2
ATOM 3649 N N . GLU A 1 109 ? -3.824 14.332 -1.956 1.00 53.45 109 GLU A N 2
ATOM 3650 C CA . GLU A 1 109 ? -3.811 15.739 -2.379 1.00 61.24 109 GLU A CA 2
ATOM 3651 C C . GLU A 1 109 ? -3.645 16.646 -1.153 1.00 22.54 109 GLU A C 2
ATOM 3652 O O . GLU A 1 109 ? -4.621 16.995 -0.487 1.00 31.41 109 GLU A O 2
ATOM 3664 N N . LEU A 1 110 ? -2.379 16.976 -0.846 1.00 63.12 110 LEU A N 2
ATOM 3665 C CA . LEU A 1 110 ? -2.003 17.830 0.294 1.00 24.14 110 LEU A CA 2
ATOM 3666 C C . LEU A 1 110 ? -1.752 19.267 -0.208 1.00 50.34 110 LEU A C 2
ATOM 3667 O O . LEU A 1 110 ? -0.690 19.861 0.035 1.00 21.21 110 LEU A O 2
ATOM 3683 N N . GLU A 1 111 ? -2.743 19.813 -0.936 1.00 23.31 111 GLU A N 2
ATOM 3684 C CA . GLU A 1 111 ? -2.676 21.178 -1.478 1.00 63.13 111 GLU A CA 2
ATOM 3685 C C . GLU A 1 111 ? -2.982 22.193 -0.360 1.00 15.34 111 GLU A C 2
ATOM 3686 O O . GLU A 1 111 ? -4.139 22.527 -0.094 1.00 52.32 111 GLU A O 2
ATOM 3698 N N . HIS A 1 112 ? -1.911 22.604 0.330 1.00 23.30 112 HIS A N 2
ATOM 3699 C CA . HIS A 1 112 ? -1.941 23.642 1.383 1.00 70.43 112 HIS A CA 2
ATOM 3700 C C . HIS A 1 112 ? -0.919 24.742 1.058 1.00 1.52 112 HIS A C 2
ATOM 3701 O O . HIS A 1 112 ? -0.507 25.492 1.946 1.00 30.34 112 HIS A O 2
ATOM 3716 N N . HIS A 1 113 ? -0.545 24.818 -0.237 1.00 64.41 113 HIS A N 2
ATOM 3717 C CA . HIS A 1 113 ? 0.457 25.759 -0.776 1.00 23.14 113 HIS A CA 2
ATOM 3718 C C . HIS A 1 113 ? 1.875 25.455 -0.250 1.00 10.11 113 HIS A C 2
ATOM 3719 O O . HIS A 1 113 ? 2.221 25.804 0.884 1.00 33.33 113 HIS A O 2
ATOM 3734 N N . HIS A 1 114 ? 2.667 24.771 -1.082 1.00 14.32 114 HIS A N 2
ATOM 3735 C CA . HIS A 1 114 ? 4.096 24.536 -0.851 1.00 72.33 114 HIS A CA 2
ATOM 3736 C C . HIS A 1 114 ? 4.821 24.738 -2.188 1.00 31.44 114 HIS A C 2
ATOM 3737 O O . HIS A 1 114 ? 4.250 24.453 -3.248 1.00 43.42 114 HIS A O 2
ATOM 3752 N N . HIS A 1 115 ? 6.067 25.234 -2.145 1.00 65.21 115 HIS A N 2
ATOM 3753 C CA . HIS A 1 115 ? 6.839 25.553 -3.366 1.00 21.41 115 HIS A CA 2
ATOM 3754 C C . HIS A 1 115 ? 7.644 24.321 -3.830 1.00 72.52 115 HIS A C 2
ATOM 3755 O O . HIS A 1 115 ? 8.878 24.368 -3.913 1.00 23.32 115 HIS A O 2
ATOM 3770 N N . HIS A 1 116 ? 6.899 23.225 -4.119 1.00 51.32 116 HIS A N 2
ATOM 3771 C CA . HIS A 1 116 ? 7.431 21.934 -4.631 1.00 3.44 116 HIS A CA 2
ATOM 3772 C C . HIS A 1 116 ? 8.303 21.216 -3.569 1.00 10.14 116 HIS A C 2
ATOM 3773 O O . HIS A 1 116 ? 7.880 20.222 -2.969 1.00 71.13 116 HIS A O 2
ATOM 3788 N N . HIS A 1 117 ? 9.503 21.757 -3.323 1.00 34.54 117 HIS A N 2
ATOM 3789 C CA . HIS A 1 117 ? 10.410 21.291 -2.262 1.00 70.11 117 HIS A CA 2
ATOM 3790 C C . HIS A 1 117 ? 11.073 22.513 -1.584 1.00 65.43 117 HIS A C 2
ATOM 3791 O O . HIS A 1 117 ? 10.792 22.775 -0.398 1.00 4.04 117 HIS A O 2
ATOM 3807 N N . MET A 1 1 ? 1.882 -23.434 5.511 1.00 60.34 1 MET A N 3
ATOM 3808 C CA . MET A 1 1 ? 0.826 -22.573 4.934 1.00 73.00 1 MET A CA 3
ATOM 3809 C C . MET A 1 1 ? 1.263 -21.090 5.000 1.00 1.54 1 MET A C 3
ATOM 3810 O O . MET A 1 1 ? 1.392 -20.527 6.093 1.00 65.13 1 MET A O 3
ATOM 3826 N N . ALA A 1 2 ? 1.504 -20.482 3.816 1.00 71.44 2 ALA A N 3
ATOM 3827 C CA . ALA A 1 2 ? 1.967 -19.090 3.685 1.00 33.23 2 ALA A CA 3
ATOM 3828 C C . ALA A 1 2 ? 1.317 -18.420 2.454 1.00 60.41 2 ALA A C 3
ATOM 3829 O O . ALA A 1 2 ? 0.426 -17.580 2.591 1.00 44.11 2 ALA A O 3
ATOM 3836 N N . GLY A 1 3 ? 1.751 -18.839 1.255 1.00 3.34 3 GLY A N 3
ATOM 3837 C CA . GLY A 1 3 ? 1.305 -18.232 -0.005 1.00 34.41 3 GLY A CA 3
ATOM 3838 C C . GLY A 1 3 ? 1.964 -18.901 -1.201 1.00 72.04 3 GLY A C 3
ATOM 3839 O O . GLY A 1 3 ? 1.925 -20.133 -1.306 1.00 1.11 3 GLY A O 3
ATOM 3843 N N . LYS A 1 4 ? 2.570 -18.103 -2.095 1.00 73.01 4 LYS A N 3
ATOM 3844 C CA . LYS A 1 4 ? 3.305 -18.601 -3.283 1.00 63.44 4 LYS A CA 3
ATOM 3845 C C . LYS A 1 4 ? 4.076 -17.402 -3.885 1.00 54.43 4 LYS A C 3
ATOM 3846 O O . LYS A 1 4 ? 4.320 -16.415 -3.172 1.00 54.14 4 LYS A O 3
ATOM 3865 N N . GLU A 1 5 ? 4.513 -17.508 -5.152 1.00 54.03 5 GLU A N 3
ATOM 3866 C CA . GLU A 1 5 ? 5.038 -16.384 -5.936 1.00 5.55 5 GLU A CA 3
ATOM 3867 C C . GLU A 1 5 ? 4.000 -15.250 -6.084 1.00 51.42 5 GLU A C 3
ATOM 3868 O O . GLU A 1 5 ? 3.203 -15.221 -7.031 1.00 65.14 5 GLU A O 3
ATOM 3880 N N . LEU A 1 6 ? 3.993 -14.365 -5.077 1.00 13.11 6 LEU A N 3
ATOM 3881 C CA . LEU A 1 6 ? 3.232 -13.121 -5.090 1.00 62.15 6 LEU A CA 3
ATOM 3882 C C . LEU A 1 6 ? 4.239 -11.974 -5.055 1.00 43.14 6 LEU A C 3
ATOM 3883 O O . LEU A 1 6 ? 4.727 -11.575 -3.985 1.00 51.44 6 LEU A O 3
ATOM 3899 N N . ARG A 1 7 ? 4.563 -11.467 -6.248 1.00 20.14 7 ARG A N 3
ATOM 3900 C CA . ARG A 1 7 ? 5.388 -10.275 -6.414 1.00 3.11 7 ARG A CA 3
ATOM 3901 C C . ARG A 1 7 ? 4.444 -9.089 -6.346 1.00 23.15 7 ARG A C 3
ATOM 3902 O O . ARG A 1 7 ? 3.456 -9.035 -7.084 1.00 12.31 7 ARG A O 3
ATOM 3923 N N . VAL A 1 8 ? 4.722 -8.164 -5.437 1.00 34.32 8 VAL A N 3
ATOM 3924 C CA . VAL A 1 8 ? 3.882 -6.984 -5.239 1.00 52.41 8 VAL A CA 3
ATOM 3925 C C . VAL A 1 8 ? 4.551 -5.814 -5.972 1.00 44.31 8 VAL A C 3
ATOM 3926 O O . VAL A 1 8 ? 5.788 -5.710 -5.992 1.00 25.40 8 VAL A O 3
ATOM 3939 N N . GLU A 1 9 ? 3.756 -4.967 -6.617 1.00 51.34 9 GLU A N 3
ATOM 3940 C CA . GLU A 1 9 ? 4.268 -3.747 -7.248 1.00 1.32 9 GLU A CA 3
ATOM 3941 C C . GLU A 1 9 ? 3.670 -2.531 -6.539 1.00 51.41 9 GLU A C 3
ATOM 3942 O O . GLU A 1 9 ? 2.593 -2.056 -6.894 1.00 25.02 9 GLU A O 3
ATOM 3954 N N . ILE A 1 10 ? 4.398 -2.026 -5.537 1.00 31.22 10 ILE A N 3
ATOM 3955 C CA . ILE A 1 10 ? 4.001 -0.834 -4.786 1.00 14.21 10 ILE A CA 3
ATOM 3956 C C . ILE A 1 10 ? 4.666 0.359 -5.483 1.00 61.44 10 ILE A C 3
ATOM 3957 O O . ILE A 1 10 ? 5.866 0.317 -5.725 1.00 1.14 10 ILE A O 3
ATOM 3973 N N . LYS A 1 11 ? 3.898 1.385 -5.837 1.00 40.31 11 LYS A N 3
ATOM 3974 C CA . LYS A 1 11 ? 4.401 2.519 -6.633 1.00 62.33 11 LYS A CA 3
ATOM 3975 C C . LYS A 1 11 ? 4.000 3.828 -5.946 1.00 15.33 11 LYS A C 3
ATOM 3976 O O . LYS A 1 11 ? 2.814 4.130 -5.828 1.00 61.23 11 LYS A O 3
ATOM 3995 N N . ILE A 1 12 ? 4.995 4.588 -5.464 1.00 71.42 12 ILE A N 3
ATOM 3996 C CA . ILE A 1 12 ? 4.764 5.872 -4.771 1.00 73.02 12 ILE A CA 3
ATOM 3997 C C . ILE A 1 12 ? 5.112 7.029 -5.728 1.00 42.21 12 ILE A C 3
ATOM 3998 O O . ILE A 1 12 ? 6.239 7.079 -6.234 1.00 0.34 12 ILE A O 3
ATOM 4014 N N . ASP A 1 13 ? 4.157 7.931 -6.017 1.00 73.14 13 ASP A N 3
ATOM 4015 C CA . ASP A 1 13 ? 4.435 9.162 -6.788 1.00 74.30 13 ASP A CA 3
ATOM 4016 C C . ASP A 1 13 ? 4.364 10.364 -5.842 1.00 25.45 13 ASP A C 3
ATOM 4017 O O . ASP A 1 13 ? 3.283 10.719 -5.340 1.00 74.40 13 ASP A O 3
ATOM 4026 N N . CYS A 1 14 ? 5.529 10.963 -5.572 1.00 10.11 14 CYS A N 3
ATOM 4027 C CA . CYS A 1 14 ? 5.669 12.121 -4.683 1.00 30.23 14 CYS A CA 3
ATOM 4028 C C . CYS A 1 14 ? 5.931 13.394 -5.516 1.00 20.21 14 CYS A C 3
ATOM 4029 O O . CYS A 1 14 ? 7.063 13.635 -5.971 1.00 23.43 14 CYS A O 3
ATOM 4037 N N . GLY A 1 15 ? 4.856 14.174 -5.757 1.00 1.21 15 GLY A N 3
ATOM 4038 C CA . GLY A 1 15 ? 4.908 15.389 -6.583 1.00 45.43 15 GLY A CA 3
ATOM 4039 C C . GLY A 1 15 ? 4.910 15.080 -8.080 1.00 12.22 15 GLY A C 3
ATOM 4040 O O . GLY A 1 15 ? 3.970 15.442 -8.801 1.00 70.24 15 GLY A O 3
ATOM 4044 N N . ASN A 1 16 ? 5.990 14.425 -8.519 1.00 43.11 16 ASN A N 3
ATOM 4045 C CA . ASN A 1 16 ? 6.196 13.921 -9.887 1.00 60.33 16 ASN A CA 3
ATOM 4046 C C . ASN A 1 16 ? 7.443 13.034 -9.840 1.00 4.24 16 ASN A C 3
ATOM 4047 O O . ASN A 1 16 ? 8.563 13.512 -10.047 1.00 43.44 16 ASN A O 3
ATOM 4058 N N . ASP A 1 17 ? 7.246 11.769 -9.460 1.00 63.21 17 ASP A N 3
ATOM 4059 C CA . ASP A 1 17 ? 8.339 10.795 -9.305 1.00 25.22 17 ASP A CA 3
ATOM 4060 C C . ASP A 1 17 ? 8.867 10.361 -10.683 1.00 52.41 17 ASP A C 3
ATOM 4061 O O . ASP A 1 17 ? 10.069 10.460 -10.947 1.00 75.30 17 ASP A O 3
ATOM 4070 N N . ASP A 1 18 ? 7.943 9.875 -11.543 1.00 51.43 18 ASP A N 3
ATOM 4071 C CA . ASP A 1 18 ? 8.213 9.556 -12.974 1.00 55.12 18 ASP A CA 3
ATOM 4072 C C . ASP A 1 18 ? 9.224 8.374 -13.147 1.00 45.41 18 ASP A C 3
ATOM 4073 O O . ASP A 1 18 ? 9.787 8.164 -14.223 1.00 73.23 18 ASP A O 3
ATOM 4082 N N . LYS A 1 19 ? 9.425 7.578 -12.077 1.00 63.40 19 LYS A N 3
ATOM 4083 C CA . LYS A 1 19 ? 10.190 6.308 -12.134 1.00 13.15 19 LYS A CA 3
ATOM 4084 C C . LYS A 1 19 ? 9.436 5.246 -11.339 1.00 63.44 19 LYS A C 3
ATOM 4085 O O . LYS A 1 19 ? 8.860 5.554 -10.292 1.00 54.41 19 LYS A O 3
ATOM 4104 N N . GLU A 1 20 ? 9.439 3.989 -11.830 1.00 14.22 20 GLU A N 3
ATOM 4105 C CA . GLU A 1 20 ? 8.880 2.860 -11.077 1.00 72.12 20 GLU A CA 3
ATOM 4106 C C . GLU A 1 20 ? 9.765 2.603 -9.842 1.00 23.51 20 GLU A C 3
ATOM 4107 O O . GLU A 1 20 ? 10.946 2.265 -9.967 1.00 52.13 20 GLU A O 3
ATOM 4119 N N . THR A 1 21 ? 9.169 2.791 -8.663 1.00 44.11 21 THR A N 3
ATOM 4120 C CA . THR A 1 21 ? 9.843 2.656 -7.371 1.00 64.33 21 THR A CA 3
ATOM 4121 C C . THR A 1 21 ? 9.053 1.636 -6.562 1.00 62.03 21 THR A C 3
ATOM 4122 O O . THR A 1 21 ? 7.976 1.953 -6.060 1.00 0.13 21 THR A O 3
ATOM 4133 N N . THR A 1 22 ? 9.594 0.413 -6.450 1.00 52.12 22 THR A N 3
ATOM 4134 C CA . THR A 1 22 ? 8.842 -0.759 -6.001 1.00 10.52 22 THR A CA 3
ATOM 4135 C C . THR A 1 22 ? 9.652 -1.595 -4.999 1.00 70.45 22 THR A C 3
ATOM 4136 O O . THR A 1 22 ? 10.833 -1.872 -5.224 1.00 53.10 22 THR A O 3
ATOM 4147 N N . TYR A 1 23 ? 8.988 -1.979 -3.899 1.00 12.41 23 TYR A N 3
ATOM 4148 C CA . TYR A 1 23 ? 9.558 -2.841 -2.856 1.00 21.22 23 TYR A CA 3
ATOM 4149 C C . TYR A 1 23 ? 8.817 -4.189 -2.882 1.00 61.33 23 TYR A C 3
ATOM 4150 O O . TYR A 1 23 ? 7.584 -4.209 -2.817 1.00 40.21 23 TYR A O 3
ATOM 4168 N N . ASP A 1 24 ? 9.566 -5.303 -2.996 1.00 31.24 24 ASP A N 3
ATOM 4169 C CA . ASP A 1 24 ? 8.991 -6.669 -3.034 1.00 4.14 24 ASP A CA 3
ATOM 4170 C C . ASP A 1 24 ? 8.820 -7.202 -1.608 1.00 13.24 24 ASP A C 3
ATOM 4171 O O . ASP A 1 24 ? 9.802 -7.395 -0.879 1.00 10.21 24 ASP A O 3
ATOM 4180 N N . LEU A 1 25 ? 7.558 -7.440 -1.230 1.00 61.50 25 LEU A N 3
ATOM 4181 C CA . LEU A 1 25 ? 7.151 -7.729 0.152 1.00 23.51 25 LEU A CA 3
ATOM 4182 C C . LEU A 1 25 ? 6.955 -9.232 0.361 1.00 32.51 25 LEU A C 3
ATOM 4183 O O . LEU A 1 25 ? 7.674 -9.839 1.166 1.00 72.24 25 LEU A O 3
ATOM 4199 N N . TYR A 1 26 ? 5.985 -9.806 -0.410 1.00 35.31 26 TYR A N 3
ATOM 4200 C CA . TYR A 1 26 ? 5.461 -11.191 -0.220 1.00 53.21 26 TYR A CA 3
ATOM 4201 C C . TYR A 1 26 ? 4.661 -11.305 1.103 1.00 3.53 26 TYR A C 3
ATOM 4202 O O . TYR A 1 26 ? 5.085 -10.813 2.149 1.00 42.52 26 TYR A O 3
ATOM 4220 N N . PHE A 1 27 ? 3.487 -11.959 1.043 1.00 74.21 27 PHE A N 3
ATOM 4221 C CA . PHE A 1 27 ? 2.589 -12.116 2.197 1.00 42.24 27 PHE A CA 3
ATOM 4222 C C . PHE A 1 27 ? 2.409 -13.597 2.518 1.00 34.43 27 PHE A C 3
ATOM 4223 O O . PHE A 1 27 ? 2.400 -14.440 1.612 1.00 63.42 27 PHE A O 3
ATOM 4240 N N . SER A 1 28 ? 2.255 -13.890 3.815 1.00 64.22 28 SER A N 3
ATOM 4241 C CA . SER A 1 28 ? 2.162 -15.255 4.345 1.00 60.20 28 SER A CA 3
ATOM 4242 C C . SER A 1 28 ? 0.978 -15.370 5.325 1.00 14.53 28 SER A C 3
ATOM 4243 O O . SER A 1 28 ? 0.032 -16.129 5.107 1.00 13.53 28 SER A O 3
ATOM 4251 N N . LYS A 1 29 ? 1.063 -14.595 6.418 1.00 33.12 29 LYS A N 3
ATOM 4252 C CA . LYS A 1 29 ? 0.072 -14.551 7.512 1.00 21.41 29 LYS A CA 3
ATOM 4253 C C . LYS A 1 29 ? -0.125 -13.076 7.919 1.00 45.04 29 LYS A C 3
ATOM 4254 O O . LYS A 1 29 ? 0.579 -12.206 7.400 1.00 13.13 29 LYS A O 3
ATOM 4273 N N . ALA A 1 30 ? -1.057 -12.816 8.848 1.00 50.03 30 ALA A N 3
ATOM 4274 C CA . ALA A 1 30 ? -1.483 -11.453 9.220 1.00 33.15 30 ALA A CA 3
ATOM 4275 C C . ALA A 1 30 ? -0.382 -10.647 9.947 1.00 2.20 30 ALA A C 3
ATOM 4276 O O . ALA A 1 30 ? -0.270 -9.442 9.733 1.00 14.33 30 ALA A O 3
ATOM 4283 N N . GLU A 1 31 ? 0.410 -11.325 10.814 1.00 75.33 31 GLU A N 3
ATOM 4284 C CA . GLU A 1 31 ? 1.498 -10.686 11.598 1.00 44.00 31 GLU A CA 3
ATOM 4285 C C . GLU A 1 31 ? 2.620 -10.197 10.673 1.00 10.02 31 GLU A C 3
ATOM 4286 O O . GLU A 1 31 ? 3.077 -9.051 10.781 1.00 4.20 31 GLU A O 3
ATOM 4298 N N . GLU A 1 32 ? 3.044 -11.098 9.763 1.00 41.13 32 GLU A N 3
ATOM 4299 C CA . GLU A 1 32 ? 4.110 -10.816 8.787 1.00 32.13 32 GLU A CA 3
ATOM 4300 C C . GLU A 1 32 ? 3.629 -9.816 7.725 1.00 31.54 32 GLU A C 3
ATOM 4301 O O . GLU A 1 32 ? 4.390 -8.940 7.334 1.00 2.32 32 GLU A O 3
ATOM 4313 N N . ALA A 1 33 ? 2.346 -9.913 7.314 1.00 33.34 33 ALA A N 3
ATOM 4314 C CA . ALA A 1 33 ? 1.735 -8.949 6.381 1.00 41.11 33 ALA A CA 3
ATOM 4315 C C . ALA A 1 33 ? 1.767 -7.549 7.004 1.00 13.41 33 ALA A C 3
ATOM 4316 O O . ALA A 1 33 ? 2.249 -6.603 6.382 1.00 32.24 33 ALA A O 3
ATOM 4323 N N . LYS A 1 34 ? 1.334 -7.465 8.279 1.00 41.12 34 LYS A N 3
ATOM 4324 C CA . LYS A 1 34 ? 1.291 -6.208 9.042 1.00 63.13 34 LYS A CA 3
ATOM 4325 C C . LYS A 1 34 ? 2.715 -5.640 9.277 1.00 22.11 34 LYS A C 3
ATOM 4326 O O . LYS A 1 34 ? 2.886 -4.425 9.415 1.00 41.31 34 LYS A O 3
ATOM 4345 N N . GLU A 1 35 ? 3.722 -6.527 9.334 1.00 71.15 35 GLU A N 3
ATOM 4346 C CA . GLU A 1 35 ? 5.139 -6.127 9.394 1.00 32.04 35 GLU A CA 3
ATOM 4347 C C . GLU A 1 35 ? 5.518 -5.328 8.119 1.00 75.41 35 GLU A C 3
ATOM 4348 O O . GLU A 1 35 ? 6.154 -4.276 8.208 1.00 72.24 35 GLU A O 3
ATOM 4360 N N . LEU A 1 36 ? 5.076 -5.827 6.939 1.00 51.03 36 LEU A N 3
ATOM 4361 C CA . LEU A 1 36 ? 5.265 -5.123 5.651 1.00 54.52 36 LEU A CA 3
ATOM 4362 C C . LEU A 1 36 ? 4.389 -3.853 5.575 1.00 53.12 36 LEU A C 3
ATOM 4363 O O . LEU A 1 36 ? 4.766 -2.890 4.923 1.00 33.44 36 LEU A O 3
ATOM 4379 N N . LEU A 1 37 ? 3.210 -3.877 6.234 1.00 62.11 37 LEU A N 3
ATOM 4380 C CA . LEU A 1 37 ? 2.318 -2.694 6.363 1.00 42.45 37 LEU A CA 3
ATOM 4381 C C . LEU A 1 37 ? 3.056 -1.533 7.033 1.00 30.24 37 LEU A C 3
ATOM 4382 O O . LEU A 1 37 ? 3.006 -0.401 6.550 1.00 15.42 37 LEU A O 3
ATOM 4398 N N . LYS A 1 38 ? 3.740 -1.858 8.144 1.00 50.03 38 LYS A N 3
ATOM 4399 C CA . LYS A 1 38 ? 4.539 -0.917 8.934 1.00 53.12 38 LYS A CA 3
ATOM 4400 C C . LYS A 1 38 ? 5.644 -0.288 8.066 1.00 42.44 38 LYS A C 3
ATOM 4401 O O . LYS A 1 38 ? 5.788 0.938 8.016 1.00 65.11 38 LYS A O 3
ATOM 4420 N N . LYS A 1 39 ? 6.392 -1.167 7.371 1.00 50.03 39 LYS A N 3
ATOM 4421 C CA . LYS A 1 39 ? 7.540 -0.778 6.547 1.00 0.21 39 LYS A CA 3
ATOM 4422 C C . LYS A 1 39 ? 7.125 0.152 5.386 1.00 2.53 39 LYS A C 3
ATOM 4423 O O . LYS A 1 39 ? 7.643 1.262 5.283 1.00 75.42 39 LYS A O 3
ATOM 4442 N N . VAL A 1 40 ? 6.136 -0.286 4.576 1.00 54.51 40 VAL A N 3
ATOM 4443 C CA . VAL A 1 40 ? 5.657 0.461 3.387 1.00 2.12 40 VAL A CA 3
ATOM 4444 C C . VAL A 1 40 ? 5.078 1.830 3.785 1.00 44.01 40 VAL A C 3
ATOM 4445 O O . VAL A 1 40 ? 5.316 2.822 3.092 1.00 41.13 40 VAL A O 3
ATOM 4458 N N . ALA A 1 41 ? 4.349 1.861 4.916 1.00 12.35 41 ALA A N 3
ATOM 4459 C CA . ALA A 1 41 ? 3.729 3.085 5.440 1.00 3.42 41 ALA A CA 3
ATOM 4460 C C . ALA A 1 41 ? 4.790 4.164 5.721 1.00 33.44 41 ALA A C 3
ATOM 4461 O O . ALA A 1 41 ? 4.625 5.316 5.314 1.00 41.44 41 ALA A O 3
ATOM 4468 N N . GLU A 1 42 ? 5.887 3.749 6.395 1.00 1.52 42 GLU A N 3
ATOM 4469 C CA . GLU A 1 42 ? 6.975 4.646 6.816 1.00 5.13 42 GLU A CA 3
ATOM 4470 C C . GLU A 1 42 ? 7.867 5.069 5.630 1.00 20.44 42 GLU A C 3
ATOM 4471 O O . GLU A 1 42 ? 8.214 6.244 5.522 1.00 14.03 42 GLU A O 3
ATOM 4483 N N . LYS A 1 43 ? 8.206 4.115 4.727 1.00 21.11 43 LYS A N 3
ATOM 4484 C CA . LYS A 1 43 ? 9.124 4.395 3.582 1.00 44.23 43 LYS A CA 3
ATOM 4485 C C . LYS A 1 43 ? 8.447 5.317 2.558 1.00 33.50 43 LYS A C 3
ATOM 4486 O O . LYS A 1 43 ? 9.099 6.171 1.948 1.00 31.01 43 LYS A O 3
ATOM 4505 N N . ALA A 1 44 ? 7.126 5.122 2.393 1.00 13.33 44 ALA A N 3
ATOM 4506 C CA . ALA A 1 44 ? 6.281 5.993 1.571 1.00 41.13 44 ALA A CA 3
ATOM 4507 C C . ALA A 1 44 ? 6.114 7.357 2.245 1.00 74.23 44 ALA A C 3
ATOM 4508 O O . ALA A 1 44 ? 6.086 8.380 1.563 1.00 42.03 44 ALA A O 3
ATOM 4515 N N . ALA A 1 45 ? 6.024 7.353 3.593 1.00 4.22 45 ALA A N 3
ATOM 4516 C CA . ALA A 1 45 ? 5.916 8.582 4.391 1.00 60.34 45 ALA A CA 3
ATOM 4517 C C . ALA A 1 45 ? 7.186 9.444 4.249 1.00 0.14 45 ALA A C 3
ATOM 4518 O O . ALA A 1 45 ? 7.107 10.669 4.309 1.00 61.42 45 ALA A O 3
ATOM 4525 N N . ASP A 1 46 ? 8.353 8.776 4.065 1.00 43.50 46 ASP A N 3
ATOM 4526 C CA . ASP A 1 46 ? 9.650 9.448 3.809 1.00 43.53 46 ASP A CA 3
ATOM 4527 C C . ASP A 1 46 ? 9.623 10.174 2.449 1.00 72.23 46 ASP A C 3
ATOM 4528 O O . ASP A 1 46 ? 10.188 11.266 2.316 1.00 72.53 46 ASP A O 3
ATOM 4537 N N . LYS A 1 47 ? 8.961 9.539 1.443 1.00 70.43 47 LYS A N 3
ATOM 4538 C CA . LYS A 1 47 ? 8.801 10.116 0.083 1.00 62.21 47 LYS A CA 3
ATOM 4539 C C . LYS A 1 47 ? 7.947 11.386 0.146 1.00 74.15 47 LYS A C 3
ATOM 4540 O O . LYS A 1 47 ? 8.264 12.376 -0.503 1.00 21.43 47 LYS A O 3
ATOM 4559 N N . ILE A 1 48 ? 6.890 11.333 0.979 1.00 42.15 48 ILE A N 3
ATOM 4560 C CA . ILE A 1 48 ? 5.962 12.460 1.201 1.00 70.45 48 ILE A CA 3
ATOM 4561 C C . ILE A 1 48 ? 6.657 13.572 2.024 1.00 72.33 48 ILE A C 3
ATOM 4562 O O . ILE A 1 48 ? 6.391 14.764 1.832 1.00 4.43 48 ILE A O 3
ATOM 4578 N N . LYS A 1 49 ? 7.550 13.156 2.938 1.00 55.21 49 LYS A N 3
ATOM 4579 C CA . LYS A 1 49 ? 8.273 14.071 3.841 1.00 44.05 49 LYS A CA 3
ATOM 4580 C C . LYS A 1 49 ? 9.219 15.005 3.056 1.00 0.22 49 LYS A C 3
ATOM 4581 O O . LYS A 1 49 ? 9.252 16.219 3.296 1.00 35.30 49 LYS A O 3
ATOM 4600 N N . LYS A 1 50 ? 9.975 14.419 2.113 1.00 5.12 50 LYS A N 3
ATOM 4601 C CA . LYS A 1 50 ? 10.947 15.165 1.290 1.00 33.45 50 LYS A CA 3
ATOM 4602 C C . LYS A 1 50 ? 10.232 16.026 0.226 1.00 20.30 50 LYS A C 3
ATOM 4603 O O . LYS A 1 50 ? 10.749 17.075 -0.181 1.00 54.20 50 LYS A O 3
ATOM 4622 N N . GLN A 1 51 ? 9.050 15.547 -0.217 1.00 13.12 51 GLN A N 3
ATOM 4623 C CA . GLN A 1 51 ? 8.186 16.226 -1.197 1.00 34.13 51 GLN A CA 3
ATOM 4624 C C . GLN A 1 51 ? 6.788 15.584 -1.154 1.00 53.12 51 GLN A C 3
ATOM 4625 O O . GLN A 1 51 ? 6.683 14.365 -1.243 1.00 45.33 51 GLN A O 3
ATOM 4639 N N . GLY A 1 52 ? 5.734 16.409 -1.003 1.00 63.10 52 GLY A N 3
ATOM 4640 C CA . GLY A 1 52 ? 4.353 15.912 -0.839 1.00 64.05 52 GLY A CA 3
ATOM 4641 C C . GLY A 1 52 ? 3.938 14.918 -1.930 1.00 11.52 52 GLY A C 3
ATOM 4642 O O . GLY A 1 52 ? 4.372 15.054 -3.078 1.00 15.11 52 GLY A O 3
ATOM 4646 N N . CYS A 1 53 ? 3.141 13.897 -1.567 1.00 21.53 53 CYS A N 3
ATOM 4647 C CA . CYS A 1 53 ? 2.618 12.913 -2.536 1.00 2.34 53 CYS A CA 3
ATOM 4648 C C . CYS A 1 53 ? 1.562 13.561 -3.451 1.00 70.01 53 CYS A C 3
ATOM 4649 O O . CYS A 1 53 ? 1.113 14.697 -3.209 1.00 22.35 53 CYS A O 3
ATOM 4657 N N . LYS A 1 54 ? 1.174 12.830 -4.503 1.00 74.13 54 LYS A N 3
ATOM 4658 C CA . LYS A 1 54 ? 0.141 13.269 -5.456 1.00 24.52 54 LYS A CA 3
ATOM 4659 C C . LYS A 1 54 ? -0.768 12.062 -5.755 1.00 72.23 54 LYS A C 3
ATOM 4660 O O . LYS A 1 54 ? -2.000 12.154 -5.647 1.00 71.53 54 LYS A O 3
ATOM 4679 N N . ARG A 1 55 ? -0.142 10.929 -6.106 1.00 14.14 55 ARG A N 3
ATOM 4680 C CA . ARG A 1 55 ? -0.856 9.675 -6.372 1.00 54.32 55 ARG A CA 3
ATOM 4681 C C . ARG A 1 55 ? -0.014 8.497 -5.864 1.00 21.14 55 ARG A C 3
ATOM 4682 O O . ARG A 1 55 ? 1.189 8.447 -6.094 1.00 12.14 55 ARG A O 3
ATOM 4703 N N . VAL A 1 56 ? -0.647 7.581 -5.142 1.00 35.33 56 VAL A N 3
ATOM 4704 C CA . VAL A 1 56 ? -0.042 6.304 -4.737 1.00 42.12 56 VAL A CA 3
ATOM 4705 C C . VAL A 1 56 ? -0.821 5.188 -5.443 1.00 72.44 56 VAL A C 3
ATOM 4706 O O . VAL A 1 56 ? -2.033 5.307 -5.615 1.00 34.30 56 VAL A O 3
ATOM 4719 N N . LYS A 1 57 ? -0.124 4.139 -5.883 1.00 52.34 57 LYS A N 3
ATOM 4720 C CA . LYS A 1 57 ? -0.731 2.989 -6.555 1.00 50.45 57 LYS A CA 3
ATOM 4721 C C . LYS A 1 57 ? -0.163 1.704 -5.950 1.00 12.22 57 LYS A C 3
ATOM 4722 O O . LYS A 1 57 ? 1.045 1.479 -5.983 1.00 34.14 57 LYS A O 3
ATOM 4741 N N . ILE A 1 58 ? -1.044 0.883 -5.385 1.00 71.22 58 ILE A N 3
ATOM 4742 C CA . ILE A 1 58 ? -0.709 -0.453 -4.899 1.00 55.43 58 ILE A CA 3
ATOM 4743 C C . ILE A 1 58 ? -1.205 -1.446 -5.960 1.00 60.05 58 ILE A C 3
ATOM 4744 O O . ILE A 1 58 ? -2.400 -1.561 -6.183 1.00 52.42 58 ILE A O 3
ATOM 4760 N N . ARG A 1 59 ? -0.276 -2.112 -6.630 1.00 30.53 59 ARG A N 3
ATOM 4761 C CA . ARG A 1 59 ? -0.571 -3.159 -7.620 1.00 45.55 59 ARG A CA 3
ATOM 4762 C C .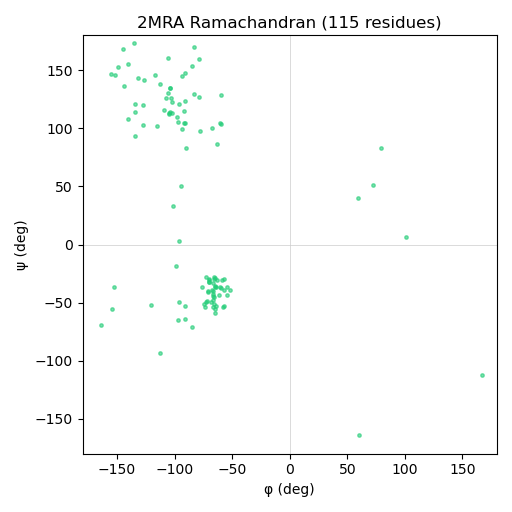 ARG A 1 59 ? -0.120 -4.494 -7.025 1.00 14.14 59 ARG A C 3
ATOM 4763 O O . ARG A 1 59 ? 0.921 -4.560 -6.356 1.00 22.45 59 ARG A O 3
ATOM 4784 N N . PHE A 1 60 ? -0.905 -5.540 -7.257 1.00 62.43 60 PHE A N 3
ATOM 4785 C CA . PHE A 1 60 ? -0.686 -6.848 -6.651 1.00 45.40 60 PHE A CA 3
ATOM 4786 C C . PHE A 1 60 ? -1.329 -7.935 -7.528 1.00 74.13 60 PHE A C 3
ATOM 4787 O O . PHE A 1 60 ? -2.413 -7.728 -8.090 1.00 3.02 60 PHE A O 3
ATOM 4804 N N . GLU A 1 61 ? -0.643 -9.084 -7.646 1.00 22.32 61 GLU A N 3
ATOM 4805 C CA . GLU A 1 61 ? -1.085 -10.212 -8.474 1.00 43.14 61 GLU A CA 3
ATOM 4806 C C . GLU A 1 61 ? -2.247 -10.959 -7.796 1.00 73.03 61 GLU A C 3
ATOM 4807 O O . GLU A 1 61 ? -2.067 -11.571 -6.747 1.00 43.05 61 GLU A O 3
ATOM 4819 N N . LYS A 1 62 ? -3.429 -10.896 -8.425 1.00 51.11 62 LYS A N 3
ATOM 4820 C CA . LYS A 1 62 ? -4.670 -11.514 -7.907 1.00 52.24 62 LYS A CA 3
ATOM 4821 C C . LYS A 1 62 ? -5.004 -12.756 -8.779 1.00 14.34 62 LYS A C 3
ATOM 4822 O O . LYS A 1 62 ? -6.164 -13.064 -9.061 1.00 72.53 62 LYS A O 3
ATOM 4841 N N . LYS A 1 63 ? -3.943 -13.489 -9.186 1.00 51.35 63 LYS A N 3
ATOM 4842 C CA . LYS A 1 63 ? -4.064 -14.681 -10.053 1.00 14.31 63 LYS A CA 3
ATOM 4843 C C . LYS A 1 63 ? -3.398 -15.898 -9.394 1.00 42.30 63 LYS A C 3
ATOM 4844 O O . LYS A 1 63 ? -4.042 -16.933 -9.184 1.00 63.21 63 LYS A O 3
ATOM 4863 N N . GLY A 1 64 ? -2.110 -15.752 -9.044 1.00 63.53 64 GLY A N 3
ATOM 4864 C CA . GLY A 1 64 ? -1.323 -16.847 -8.459 1.00 21.31 64 GLY A CA 3
ATOM 4865 C C . GLY A 1 64 ? -1.487 -16.980 -6.944 1.00 65.51 64 GLY A C 3
ATOM 4866 O O . GLY A 1 64 ? -0.519 -17.292 -6.235 1.00 71.30 64 GLY A O 3
ATOM 4870 N N . LEU A 1 65 ? -2.719 -16.756 -6.455 1.00 53.12 65 LEU A N 3
ATOM 4871 C CA . LEU A 1 65 ? -3.054 -16.835 -5.028 1.00 65.51 65 LEU A CA 3
ATOM 4872 C C . LEU A 1 65 ? -4.270 -17.746 -4.798 1.00 21.31 65 LEU A C 3
ATOM 4873 O O . LEU A 1 65 ? -4.795 -18.359 -5.729 1.00 1.11 65 LEU A O 3
ATOM 4889 N N . ASP A 1 66 ? -4.691 -17.818 -3.530 1.00 62.20 66 ASP A N 3
ATOM 4890 C CA . ASP A 1 66 ? -5.908 -18.517 -3.077 1.00 21.35 66 ASP A CA 3
ATOM 4891 C C . ASP A 1 66 ? -6.821 -17.468 -2.406 1.00 51.35 66 ASP A C 3
ATOM 4892 O O . ASP A 1 66 ? -6.397 -16.321 -2.226 1.00 42.14 66 ASP A O 3
ATOM 4901 N N . ASP A 1 67 ? -8.072 -17.853 -2.066 1.00 3.42 67 ASP A N 3
ATOM 4902 C CA . ASP A 1 67 ? -9.034 -16.994 -1.322 1.00 11.24 67 ASP A CA 3
ATOM 4903 C C . ASP A 1 67 ? -8.443 -16.522 0.029 1.00 62.22 67 ASP A C 3
ATOM 4904 O O . ASP A 1 67 ? -8.735 -15.411 0.494 1.00 53.54 67 ASP A O 3
ATOM 4913 N N . ASP A 1 68 ? -7.603 -17.392 0.623 1.00 1.21 68 ASP A N 3
ATOM 4914 C CA . ASP A 1 68 ? -6.801 -17.097 1.824 1.00 11.52 68 ASP A CA 3
ATOM 4915 C C . ASP A 1 68 ? -5.909 -15.856 1.594 1.00 53.34 68 ASP A C 3
ATOM 4916 O O . ASP A 1 68 ? -5.963 -14.884 2.354 1.00 65.43 68 ASP A O 3
ATOM 4925 N N . ALA A 1 69 ? -5.122 -15.905 0.506 1.00 64.21 69 ALA A N 3
ATOM 4926 C CA . ALA A 1 69 ? -4.179 -14.840 0.145 1.00 54.25 69 ALA A CA 3
ATOM 4927 C C . ALA A 1 69 ? -4.908 -13.576 -0.363 1.00 63.11 69 ALA A C 3
ATOM 4928 O O . ALA A 1 69 ? -4.402 -12.463 -0.174 1.00 70.11 69 ALA A O 3
ATOM 4935 N N . ARG A 1 70 ? -6.099 -13.759 -1.005 1.00 21.33 70 ARG A N 3
ATOM 4936 C CA . ARG A 1 70 ? -6.992 -12.643 -1.392 1.00 21.30 70 ARG A CA 3
ATOM 4937 C C . ARG A 1 70 ? -7.346 -11.821 -0.150 1.00 24.53 70 ARG A C 3
ATOM 4938 O O . ARG A 1 70 ? -7.125 -10.621 -0.120 1.00 20.53 70 ARG A O 3
ATOM 4959 N N . LYS A 1 71 ? -7.839 -12.530 0.886 1.00 74.24 71 LYS A N 3
ATOM 4960 C CA . LYS A 1 71 ? -8.480 -11.932 2.066 1.00 12.35 71 LYS A CA 3
ATOM 4961 C C . LYS A 1 71 ? -7.485 -11.078 2.876 1.00 1.33 71 LYS A C 3
ATOM 4962 O O . LYS A 1 71 ? -7.792 -9.943 3.257 1.00 34.35 71 LYS A O 3
ATOM 4981 N N . LYS A 1 72 ? -6.281 -11.627 3.093 1.00 13.44 72 LYS A N 3
ATOM 4982 C CA . LYS A 1 72 ? -5.259 -10.982 3.929 1.00 44.34 72 LYS A CA 3
ATOM 4983 C C . LYS A 1 72 ? -4.574 -9.808 3.199 1.00 54.11 72 LYS A C 3
ATOM 4984 O O . LYS A 1 72 ? -4.234 -8.815 3.838 1.00 65.42 72 LYS A O 3
ATOM 5003 N N . ALA A 1 73 ? -4.373 -9.937 1.868 1.00 10.11 73 ALA A N 3
ATOM 5004 C CA . ALA A 1 73 ? -3.771 -8.869 1.037 1.00 52.32 73 ALA A CA 3
ATOM 5005 C C . ALA A 1 73 ? -4.781 -7.734 0.772 1.00 1.45 73 ALA A C 3
ATOM 5006 O O . ALA A 1 73 ? -4.388 -6.573 0.583 1.00 11.03 73 ALA A O 3
ATOM 5013 N N . LYS A 1 74 ? -6.074 -8.111 0.737 1.00 4.13 74 LYS A N 3
ATOM 5014 C CA . LYS A 1 74 ? -7.203 -7.179 0.592 1.00 44.15 74 LYS A CA 3
ATOM 5015 C C . LYS A 1 74 ? -7.255 -6.249 1.808 1.00 34.43 74 LYS A C 3
ATOM 5016 O O . LYS A 1 74 ? -7.215 -5.022 1.667 1.00 12.13 74 LYS A O 3
ATOM 5035 N N . LYS A 1 75 ? -7.292 -6.883 2.996 1.00 52.23 75 LYS A N 3
ATOM 5036 C CA . LYS A 1 75 ? -7.294 -6.204 4.296 1.00 42.22 75 LYS A CA 3
ATOM 5037 C C . LYS A 1 75 ? -6.040 -5.324 4.458 1.00 13.23 75 LYS A C 3
ATOM 5038 O O . LYS A 1 75 ? -6.140 -4.177 4.896 1.00 31.04 75 LYS A O 3
ATOM 5057 N N . TRP A 1 76 ? -4.881 -5.883 4.036 1.00 1.41 76 TRP A N 3
ATOM 5058 C CA . TRP A 1 76 ? -3.570 -5.224 4.133 1.00 63.25 76 TRP A CA 3
ATOM 5059 C C . TRP A 1 76 ? -3.569 -3.875 3.394 1.00 52.12 76 TRP A C 3
ATOM 5060 O O . TRP A 1 76 ? -3.344 -2.834 4.003 1.00 71.05 76 TRP A O 3
ATOM 5081 N N . ALA A 1 77 ? -3.892 -3.922 2.090 1.00 53.24 77 ALA A N 3
ATOM 5082 C CA . ALA A 1 77 ? -3.746 -2.779 1.181 1.00 4.42 77 ALA A CA 3
ATOM 5083 C C . ALA A 1 77 ? -4.772 -1.678 1.461 1.00 3.42 77 ALA A C 3
ATOM 5084 O O . ALA A 1 77 ? -4.507 -0.509 1.175 1.00 71.15 77 ALA A O 3
ATOM 5091 N N . LEU A 1 78 ? -5.947 -2.075 1.985 1.00 3.35 78 LEU A N 3
ATOM 5092 C CA . LEU A 1 78 ? -6.964 -1.130 2.475 1.00 44.03 78 LEU A CA 3
ATOM 5093 C C . LEU A 1 78 ? -6.423 -0.351 3.688 1.00 52.13 78 LEU A C 3
ATOM 5094 O O . LEU A 1 78 ? -6.534 0.876 3.746 1.00 52.52 78 LEU A O 3
ATOM 5110 N N . GLU A 1 79 ? -5.819 -1.090 4.641 1.00 22.55 79 GLU A N 3
ATOM 5111 C CA . GLU A 1 79 ? -5.256 -0.512 5.875 1.00 75.44 79 GLU A CA 3
ATOM 5112 C C . GLU A 1 79 ? -3.997 0.335 5.603 1.00 32.45 79 GLU A C 3
ATOM 5113 O O . GLU A 1 79 ? -3.756 1.282 6.328 1.00 63.31 79 GLU A O 3
ATOM 5125 N N . VAL A 1 80 ? -3.205 -0.018 4.567 1.00 31.23 80 VAL A N 3
ATOM 5126 C CA . VAL A 1 80 ? -1.989 0.738 4.169 1.00 42.45 80 VAL A CA 3
ATOM 5127 C C . VAL A 1 80 ? -2.383 2.043 3.449 1.00 64.55 80 VAL A C 3
ATOM 5128 O O . VAL A 1 80 ? -1.774 3.098 3.678 1.00 14.12 80 VAL A O 3
ATOM 5141 N N . ALA A 1 81 ? -3.423 1.941 2.597 1.00 2.05 81 ALA A N 3
ATOM 5142 C CA . ALA A 1 81 ? -4.035 3.093 1.919 1.00 11.33 81 ALA A CA 3
ATOM 5143 C C . ALA A 1 81 ? -4.535 4.121 2.947 1.00 71.11 81 ALA A C 3
ATOM 5144 O O . ALA A 1 81 ? -4.224 5.306 2.854 1.00 0.44 81 ALA A O 3
ATOM 5151 N N . ASN A 1 82 ? -5.280 3.612 3.940 1.00 42.44 82 ASN A N 3
ATOM 5152 C CA . ASN A 1 82 ? -5.835 4.403 5.046 1.00 71.10 82 ASN A CA 3
ATOM 5153 C C . ASN A 1 82 ? -4.750 4.822 6.056 1.00 72.10 82 ASN A C 3
ATOM 5154 O O . ASN A 1 82 ? -4.924 5.831 6.738 1.00 53.13 82 ASN A O 3
ATOM 5165 N N . LYS A 1 83 ? -3.655 4.028 6.174 1.00 33.35 83 LYS A N 3
ATOM 5166 C CA . LYS A 1 83 ? -2.563 4.317 7.132 1.00 10.23 83 LYS A CA 3
ATOM 5167 C C . LYS A 1 83 ? -1.844 5.599 6.717 1.00 71.44 83 LYS A C 3
ATOM 5168 O O . LYS A 1 83 ? -1.810 6.552 7.482 1.00 33.43 83 LYS A O 3
ATOM 5187 N N . ILE A 1 84 ? -1.364 5.616 5.458 1.00 25.21 84 ILE A N 3
ATOM 5188 C CA . ILE A 1 84 ? -0.669 6.767 4.859 1.00 10.41 84 ILE A CA 3
ATOM 5189 C C . ILE A 1 84 ? -1.624 7.985 4.820 1.00 32.30 84 ILE A C 3
ATOM 5190 O O . ILE A 1 84 ? -1.242 9.094 5.195 1.00 24.10 84 ILE A O 3
ATOM 5206 N N . ALA A 1 85 ? -2.890 7.721 4.436 1.00 40.03 85 ALA A N 3
ATOM 5207 C CA . ALA A 1 85 ? -3.968 8.728 4.415 1.00 53.54 85 ALA A CA 3
ATOM 5208 C C . ALA A 1 85 ? -4.214 9.350 5.811 1.00 1.41 85 ALA A C 3
ATOM 5209 O O . ALA A 1 85 ? -4.562 10.526 5.910 1.00 72.05 85 ALA A O 3
ATOM 5216 N N . ASN A 1 86 ? -4.035 8.530 6.870 1.00 13.14 86 ASN A N 3
ATOM 5217 C CA . ASN A 1 86 ? -4.200 8.945 8.276 1.00 44.54 86 ASN A CA 3
ATOM 5218 C C . ASN A 1 86 ? -3.000 9.772 8.760 1.00 70.44 86 ASN A C 3
ATOM 5219 O O . ASN A 1 86 ? -3.186 10.800 9.429 1.00 34.01 86 ASN A O 3
ATOM 5230 N N . GLU A 1 87 ? -1.769 9.311 8.419 1.00 75.35 87 GLU A N 3
ATOM 5231 C CA . GLU A 1 87 ? -0.518 9.960 8.875 1.00 72.33 87 GLU A CA 3
ATOM 5232 C C . GLU A 1 87 ? -0.422 11.393 8.319 1.00 75.25 87 GLU A C 3
ATOM 5233 O O . GLU A 1 87 ? 0.161 12.276 8.948 1.00 41.12 87 GLU A O 3
ATOM 5245 N N . LEU A 1 88 ? -0.986 11.585 7.114 1.00 53.24 88 LEU A N 3
ATOM 5246 C CA . LEU A 1 88 ? -1.078 12.900 6.461 1.00 22.01 88 LEU A CA 3
ATOM 5247 C C . LEU A 1 88 ? -2.373 13.621 6.898 1.00 11.14 88 LEU A C 3
ATOM 5248 O O . LEU A 1 88 ? -2.401 14.854 7.033 1.00 64.44 88 LEU A O 3
ATOM 5264 N N . GLY A 1 89 ? -3.435 12.821 7.109 1.00 54.52 89 GLY A N 3
ATOM 5265 C CA . GLY A 1 89 ? -4.774 13.331 7.426 1.00 3.52 89 GLY A CA 3
ATOM 5266 C C . GLY A 1 89 ? -5.406 14.060 6.243 1.00 3.44 89 GLY A C 3
ATOM 5267 O O . GLY A 1 89 ? -6.153 15.019 6.431 1.00 13.43 89 GLY A O 3
ATOM 5271 N N . ALA A 1 90 ? -5.086 13.606 5.016 1.00 55.21 90 ALA A N 3
ATOM 5272 C CA . ALA A 1 90 ? -5.457 14.313 3.780 1.00 11.14 90 ALA A CA 3
ATOM 5273 C C . ALA A 1 90 ? -6.774 13.775 3.186 1.00 22.31 90 ALA A C 3
ATOM 5274 O O . ALA A 1 90 ? -7.860 14.291 3.481 1.00 11.43 90 ALA A O 3
ATOM 5281 N N . LYS A 1 91 ? -6.671 12.707 2.382 1.00 24.11 91 LYS A N 3
ATOM 5282 C CA . LYS A 1 91 ? -7.773 12.213 1.534 1.00 3.32 91 LYS A CA 3
ATOM 5283 C C . LYS A 1 91 ? -7.930 10.699 1.712 1.00 31.13 91 LYS A C 3
ATOM 5284 O O . LYS A 1 91 ? -7.205 10.085 2.491 1.00 14.01 91 LYS A O 3
ATOM 5303 N N . GLN A 1 92 ? -8.888 10.105 0.988 1.00 34.01 92 GLN A N 3
ATOM 5304 C CA . GLN A 1 92 ? -9.104 8.643 0.978 1.00 74.11 92 GLN A CA 3
ATOM 5305 C C . GLN A 1 92 ? -8.494 7.989 -0.277 1.00 23.24 92 GLN A C 3
ATOM 5306 O O . GLN A 1 92 ? -7.763 8.625 -1.054 1.00 13.43 92 GLN A O 3
ATOM 5320 N N . SER A 1 93 ? -8.781 6.693 -0.441 1.00 31.42 93 SER A N 3
ATOM 5321 C CA . SER A 1 93 ? -8.339 5.896 -1.586 1.00 64.13 93 SER A CA 3
ATOM 5322 C C . SER A 1 93 ? -9.542 5.312 -2.327 1.00 13.52 93 SER A C 3
ATOM 5323 O O . SER A 1 93 ? -10.615 5.107 -1.742 1.00 30.55 93 SER A O 3
ATOM 5331 N N . THR A 1 94 ? -9.358 5.066 -3.622 1.00 2.43 94 THR A N 3
ATOM 5332 C CA . THR A 1 94 ? -10.255 4.222 -4.410 1.00 12.23 94 THR A CA 3
ATOM 5333 C C . THR A 1 94 ? -9.598 2.829 -4.535 1.00 52.31 94 THR A C 3
ATOM 5334 O O . THR A 1 94 ? -8.375 2.729 -4.684 1.00 2.42 94 THR A O 3
ATOM 5345 N N . THR A 1 95 ? -10.395 1.757 -4.436 1.00 73.34 95 THR A N 3
ATOM 5346 C CA . THR A 1 95 ? -9.869 0.378 -4.439 1.00 33.44 95 THR A CA 3
ATOM 5347 C C . THR A 1 95 ? -10.629 -0.506 -5.437 1.00 2.34 95 THR A C 3
ATOM 5348 O O . THR A 1 95 ? -11.838 -0.743 -5.281 1.00 62.10 95 THR A O 3
ATOM 5359 N N . THR A 1 96 ? -9.910 -0.961 -6.480 1.00 31.55 96 THR A N 3
ATOM 5360 C CA . THR A 1 96 ? -10.375 -2.022 -7.365 1.00 15.32 96 THR A CA 3
ATOM 5361 C C . THR A 1 96 ? -9.959 -3.373 -6.757 1.00 54.34 96 THR A C 3
ATOM 5362 O O . THR A 1 96 ? -8.774 -3.719 -6.715 1.00 33.35 96 THR A O 3
ATOM 5373 N N . THR A 1 97 ? -10.946 -4.109 -6.253 1.00 21.24 97 THR A N 3
ATOM 5374 C CA . THR A 1 97 ? -10.757 -5.475 -5.763 1.00 71.13 97 THR A CA 3
ATOM 5375 C C . THR A 1 97 ? -11.312 -6.437 -6.820 1.00 43.25 97 THR A C 3
ATOM 5376 O O . THR A 1 97 ? -12.389 -6.182 -7.390 1.00 61.31 97 THR A O 3
ATOM 5387 N N . ASP A 1 98 ? -10.549 -7.504 -7.111 1.00 20.34 98 ASP A N 3
ATOM 5388 C CA . ASP A 1 98 ? -10.955 -8.564 -8.068 1.00 4.31 98 ASP A CA 3
ATOM 5389 C C . ASP A 1 98 ? -11.136 -8.024 -9.511 1.00 53.24 98 ASP A C 3
ATOM 5390 O O . ASP A 1 98 ? -10.599 -6.961 -9.856 1.00 53.43 98 ASP A O 3
ATOM 5399 N N . GLY A 1 99 ? -11.889 -8.774 -10.352 1.00 45.01 99 GLY A N 3
ATOM 5400 C CA . GLY A 1 99 ? -12.002 -8.478 -11.779 1.00 63.20 99 GLY A CA 3
ATOM 5401 C C . GLY A 1 99 ? -10.774 -8.972 -12.536 1.00 45.43 99 GLY A C 3
ATOM 5402 O O . GLY A 1 99 ? -10.780 -10.079 -13.091 1.00 1.10 99 GLY A O 3
ATOM 5406 N N . ASP A 1 100 ? -9.717 -8.153 -12.524 1.00 73.00 100 ASP A N 3
ATOM 5407 C CA . ASP A 1 100 ? -8.392 -8.490 -13.067 1.00 3.21 100 ASP A CA 3
ATOM 5408 C C . ASP A 1 100 ? -7.356 -7.591 -12.380 1.00 53.53 100 ASP A C 3
ATOM 5409 O O . ASP A 1 100 ? -7.448 -6.364 -12.496 1.00 71.21 100 ASP A O 3
ATOM 5418 N N . THR A 1 101 ? -6.393 -8.224 -11.673 1.00 44.25 101 THR A N 3
ATOM 5419 C CA . THR A 1 101 ? -5.308 -7.561 -10.915 1.00 54.44 101 THR A CA 3
ATOM 5420 C C . THR A 1 101 ? -5.845 -6.692 -9.741 1.00 34.11 101 THR A C 3
ATOM 5421 O O . THR A 1 101 ? -6.796 -5.923 -9.894 1.00 54.54 101 THR A O 3
ATOM 5432 N N . PHE A 1 102 ? -5.238 -6.842 -8.558 1.00 50.41 102 PHE A N 3
ATOM 5433 C CA . PHE A 1 102 ? -5.630 -6.087 -7.362 1.00 22.24 102 PHE A CA 3
ATOM 5434 C C . PHE A 1 102 ? -4.921 -4.713 -7.357 1.00 12.23 102 PHE A C 3
ATOM 5435 O O . PHE A 1 102 ? -3.689 -4.663 -7.298 1.00 3.30 102 PHE A O 3
ATOM 5452 N N . GLU A 1 103 ? -5.700 -3.614 -7.452 1.00 42.41 103 GLU A N 3
ATOM 5453 C CA . GLU A 1 103 ? -5.150 -2.244 -7.510 1.00 55.53 103 GLU A CA 3
ATOM 5454 C C . GLU A 1 103 ? -5.878 -1.326 -6.510 1.00 42.03 103 GLU A C 3
ATOM 5455 O O . GLU A 1 103 ? -7.092 -1.137 -6.606 1.00 60.01 103 GLU A O 3
ATOM 5467 N N . VAL A 1 104 ? -5.117 -0.776 -5.547 1.00 51.41 104 VAL A N 3
ATOM 5468 C CA . VAL A 1 104 ? -5.598 0.220 -4.575 1.00 63.41 104 VAL A CA 3
ATOM 5469 C C . VAL A 1 104 ? -4.882 1.556 -4.859 1.00 53.54 104 VAL A C 3
ATOM 5470 O O . VAL A 1 104 ? -3.694 1.703 -4.549 1.00 33.53 104 VAL A O 3
ATOM 5483 N N . GLU A 1 105 ? -5.597 2.532 -5.431 1.00 34.02 105 GLU A N 3
ATOM 5484 C CA . GLU A 1 105 ? -4.999 3.817 -5.838 1.00 32.44 105 GLU A CA 3
ATOM 5485 C C . GLU A 1 105 ? -5.403 4.919 -4.834 1.00 22.11 105 GLU A C 3
ATOM 5486 O O . GLU A 1 105 ? -6.579 5.292 -4.746 1.00 32.32 105 GLU A O 3
ATOM 5498 N N . VAL A 1 106 ? -4.408 5.444 -4.096 1.00 63.00 106 VAL A N 3
ATOM 5499 C CA . VAL A 1 106 ? -4.618 6.418 -3.006 1.00 72.02 106 VAL A CA 3
ATOM 5500 C C . VAL A 1 106 ? -4.308 7.834 -3.527 1.00 5.03 106 VAL A C 3
ATOM 5501 O O . VAL A 1 106 ? -3.139 8.167 -3.748 1.00 30.24 106 VAL A O 3
ATOM 5514 N N . ILE A 1 107 ? -5.350 8.661 -3.724 1.00 13.44 107 ILE A N 3
ATOM 5515 C CA . ILE A 1 107 ? -5.191 10.014 -4.294 1.00 71.02 107 ILE A CA 3
ATOM 5516 C C . ILE A 1 107 ? -4.997 11.035 -3.159 1.00 51.25 107 ILE A C 3
ATOM 5517 O O . ILE A 1 107 ? -5.962 11.462 -2.531 1.00 55.02 107 ILE A O 3
ATOM 5533 N N . LEU A 1 108 ? -3.732 11.395 -2.892 1.00 11.21 108 LEU A N 3
ATOM 5534 C CA . LEU A 1 108 ? -3.368 12.346 -1.821 1.00 20.43 108 LEU A CA 3
ATOM 5535 C C . LEU A 1 108 ? -2.565 13.496 -2.438 1.00 43.13 108 LEU A C 3
ATOM 5536 O O . LEU A 1 108 ? -1.370 13.342 -2.672 1.00 72.33 108 LEU A O 3
ATOM 5552 N N . GLU A 1 109 ? -3.199 14.646 -2.685 1.00 50.14 109 GLU A N 3
ATOM 5553 C CA . GLU A 1 109 ? -2.534 15.788 -3.354 1.00 2.34 109 GLU A CA 3
ATOM 5554 C C . GLU A 1 109 ? -2.024 16.807 -2.312 1.00 25.25 109 GLU A C 3
ATOM 5555 O O . GLU A 1 109 ? -2.719 17.770 -1.975 1.00 62.34 109 GLU A O 3
ATOM 5567 N N . LEU A 1 110 ? -0.819 16.556 -1.779 1.00 71.12 110 LEU A N 3
ATOM 5568 C CA . LEU A 1 110 ? -0.160 17.447 -0.787 1.00 55.20 110 LEU A CA 3
ATOM 5569 C C . LEU A 1 110 ? 0.838 18.375 -1.486 1.00 2.54 110 LEU A C 3
ATOM 5570 O O . LEU A 1 110 ? 1.149 19.462 -0.982 1.00 35.03 110 LEU A O 3
ATOM 5586 N N . GLU A 1 111 ? 1.348 17.939 -2.645 1.00 51.51 111 GLU A N 3
ATOM 5587 C CA . GLU A 1 111 ? 2.276 18.741 -3.434 1.00 2.40 111 GLU A CA 3
ATOM 5588 C C . GLU A 1 111 ? 1.474 19.580 -4.435 1.00 30.51 111 GLU A C 3
ATOM 5589 O O . GLU A 1 111 ? 0.637 19.043 -5.169 1.00 15.30 111 GLU A O 3
ATOM 5601 N N . HIS A 1 112 ? 1.784 20.874 -4.476 1.00 44.41 112 HIS A N 3
ATOM 5602 C CA . HIS A 1 112 ? 1.194 21.835 -5.429 1.00 54.02 112 HIS A CA 3
ATOM 5603 C C . HIS A 1 112 ? 2.075 21.896 -6.697 1.00 62.51 112 HIS A C 3
ATOM 5604 O O . HIS A 1 112 ? 2.509 22.972 -7.139 1.00 34.12 112 HIS A O 3
ATOM 5619 N N . HIS A 1 113 ? 2.310 20.702 -7.275 1.00 63.35 113 HIS A N 3
ATOM 5620 C CA . HIS A 1 113 ? 3.153 20.517 -8.466 1.00 74.43 113 HIS A CA 3
ATOM 5621 C C . HIS A 1 113 ? 2.394 21.050 -9.688 1.00 33.32 113 HIS A C 3
ATOM 5622 O O . HIS A 1 113 ? 1.346 20.499 -10.051 1.00 44.41 113 HIS A O 3
ATOM 5637 N N . HIS A 1 114 ? 2.929 22.125 -10.292 1.00 1.22 114 HIS A N 3
ATOM 5638 C CA . HIS A 1 114 ? 2.223 22.923 -11.312 1.00 64.50 114 HIS A CA 3
ATOM 5639 C C . HIS A 1 114 ? 2.086 22.156 -12.640 1.00 21.22 114 HIS A C 3
ATOM 5640 O O . HIS A 1 114 ? 2.950 22.231 -13.529 1.00 41.41 114 HIS A O 3
ATOM 5655 N N . HIS A 1 115 ? 1.015 21.368 -12.704 1.00 61.02 115 HIS A N 3
ATOM 5656 C CA . HIS A 1 115 ? 0.546 20.677 -13.903 1.00 60.02 115 HIS A CA 3
ATOM 5657 C C . HIS A 1 115 ? -0.981 20.674 -13.809 1.00 65.04 115 HIS A C 3
ATOM 5658 O O . HIS A 1 115 ? -1.587 19.725 -13.293 1.00 61.20 115 HIS A O 3
ATOM 5673 N N . HIS A 1 116 ? -1.577 21.803 -14.228 1.00 72.21 116 HIS A N 3
ATOM 5674 C CA . HIS A 1 116 ? -3.023 22.063 -14.122 1.00 71.51 116 HIS A CA 3
ATOM 5675 C C . HIS A 1 116 ? -3.808 21.092 -15.035 1.00 53.25 116 HIS A C 3
ATOM 5676 O O . HIS A 1 116 ? -4.000 21.369 -16.226 1.00 22.34 116 HIS A O 3
ATOM 5691 N N . HIS A 1 117 ? -4.191 19.932 -14.446 1.00 1.20 117 HIS A N 3
ATOM 5692 C CA . HIS A 1 117 ? -4.968 18.849 -15.099 1.00 70.04 117 HIS A CA 3
ATOM 5693 C C . HIS A 1 117 ? -4.160 18.206 -16.266 1.00 32.55 117 HIS A C 3
ATOM 5694 O O . HIS A 1 117 ? -3.506 17.162 -16.054 1.00 3.40 117 HIS A O 3
ATOM 5710 N N . MET A 1 1 ? 10.721 -27.698 -7.567 1.00 24.43 1 MET A N 4
ATOM 5711 C CA . MET A 1 1 ? 9.631 -27.959 -8.540 1.00 21.20 1 MET A CA 4
ATOM 5712 C C . MET A 1 1 ? 8.385 -27.160 -8.136 1.00 75.42 1 MET A C 4
ATOM 5713 O O . MET A 1 1 ? 7.944 -26.260 -8.863 1.00 54.21 1 MET A O 4
ATOM 5729 N N . ALA A 1 2 ? 7.815 -27.508 -6.968 1.00 43.12 2 ALA A N 4
ATOM 5730 C CA . ALA A 1 2 ? 6.675 -26.787 -6.383 1.00 32.05 2 ALA A CA 4
ATOM 5731 C C . ALA A 1 2 ? 7.155 -25.546 -5.618 1.00 13.40 2 ALA A C 4
ATOM 5732 O O . ALA A 1 2 ? 8.288 -25.511 -5.108 1.00 60.42 2 ALA A O 4
ATOM 5739 N N . GLY A 1 3 ? 6.286 -24.537 -5.547 1.00 52.21 3 GLY A N 4
ATOM 5740 C CA . GLY A 1 3 ? 6.582 -23.316 -4.818 1.00 64.43 3 GLY A CA 4
ATOM 5741 C C . GLY A 1 3 ? 5.532 -22.248 -5.037 1.00 64.30 3 GLY A C 4
ATOM 5742 O O . GLY A 1 3 ? 4.810 -22.270 -6.037 1.00 44.03 3 GLY A O 4
ATOM 5746 N N . LYS A 1 4 ? 5.433 -21.313 -4.098 1.00 32.13 4 LYS A N 4
ATOM 5747 C CA . LYS A 1 4 ? 4.504 -20.167 -4.188 1.00 13.22 4 LYS A CA 4
ATOM 5748 C C . LYS A 1 4 ? 5.313 -18.873 -4.267 1.00 51.44 4 LYS A C 4
ATOM 5749 O O . LYS A 1 4 ? 6.443 -18.820 -3.763 1.00 33.43 4 LYS A O 4
ATOM 5768 N N . GLU A 1 5 ? 4.751 -17.833 -4.893 1.00 51.00 5 GLU A N 4
ATOM 5769 C CA . GLU A 1 5 ? 5.431 -16.536 -5.006 1.00 14.31 5 GLU A CA 4
ATOM 5770 C C . GLU A 1 5 ? 4.403 -15.429 -5.251 1.00 43.21 5 GLU A C 4
ATOM 5771 O O . GLU A 1 5 ? 4.075 -15.107 -6.394 1.00 44.41 5 GLU A O 4
ATOM 5783 N N . LEU A 1 6 ? 3.842 -14.897 -4.161 1.00 74.14 6 LEU A N 4
ATOM 5784 C CA . LEU A 1 6 ? 2.883 -13.787 -4.203 1.00 42.14 6 LEU A CA 4
ATOM 5785 C C . LEU A 1 6 ? 3.672 -12.479 -4.126 1.00 13.03 6 LEU A C 4
ATOM 5786 O O . LEU A 1 6 ? 4.124 -12.100 -3.043 1.00 70.23 6 LEU A O 4
ATOM 5802 N N . ARG A 1 7 ? 3.879 -11.808 -5.266 1.00 21.12 7 ARG A N 4
ATOM 5803 C CA . ARG A 1 7 ? 4.654 -10.557 -5.301 1.00 24.32 7 ARG A CA 4
ATOM 5804 C C . ARG A 1 7 ? 3.732 -9.353 -5.071 1.00 24.13 7 ARG A C 4
ATOM 5805 O O . ARG A 1 7 ? 2.714 -9.200 -5.754 1.00 42.41 7 ARG A O 4
ATOM 5826 N N . VAL A 1 8 ? 4.089 -8.511 -4.096 1.00 20.41 8 VAL A N 4
ATOM 5827 C CA . VAL A 1 8 ? 3.380 -7.260 -3.814 1.00 4.30 8 VAL A CA 4
ATOM 5828 C C . VAL A 1 8 ? 4.186 -6.109 -4.432 1.00 33.11 8 VAL A C 4
ATOM 5829 O O . VAL A 1 8 ? 5.330 -5.871 -4.025 1.00 22.12 8 VAL A O 4
ATOM 5842 N N . GLU A 1 9 ? 3.599 -5.416 -5.409 1.00 3.21 9 GLU A N 4
ATOM 5843 C CA . GLU A 1 9 ? 4.247 -4.289 -6.084 1.00 65.25 9 GLU A CA 4
ATOM 5844 C C . GLU A 1 9 ? 3.605 -2.989 -5.598 1.00 72.22 9 GLU A C 4
ATOM 5845 O O . GLU A 1 9 ? 2.540 -2.600 -6.080 1.00 74.23 9 GLU A O 4
ATOM 5857 N N . ILE A 1 10 ? 4.235 -2.307 -4.634 1.00 35.34 10 ILE A N 4
ATOM 5858 C CA . ILE A 1 10 ? 3.695 -1.032 -4.145 1.00 0.14 10 ILE A CA 4
ATOM 5859 C C . ILE A 1 10 ? 4.326 0.089 -4.976 1.00 42.52 10 ILE A C 4
ATOM 5860 O O . ILE A 1 10 ? 5.519 0.357 -4.871 1.00 52.14 10 ILE A O 4
ATOM 5876 N N . LYS A 1 11 ? 3.502 0.738 -5.785 1.00 1.50 11 LYS A N 4
ATOM 5877 C CA . LYS A 1 11 ? 3.932 1.794 -6.700 1.00 32.04 11 LYS A CA 4
ATOM 5878 C C . LYS A 1 11 ? 3.669 3.139 -5.999 1.00 54.45 11 LYS A C 4
ATOM 5879 O O . LYS A 1 11 ? 2.529 3.471 -5.705 1.00 2.34 11 LYS A O 4
ATOM 5898 N N . ILE A 1 12 ? 4.733 3.876 -5.682 1.00 51.03 12 ILE A N 4
ATOM 5899 C CA . ILE A 1 12 ? 4.632 5.238 -5.127 1.00 14.02 12 ILE A CA 4
ATOM 5900 C C . ILE A 1 12 ? 5.153 6.227 -6.180 1.00 14.44 12 ILE A C 4
ATOM 5901 O O . ILE A 1 12 ? 6.276 6.074 -6.680 1.00 4.01 12 ILE A O 4
ATOM 5917 N N . ASP A 1 13 ? 4.314 7.193 -6.557 1.00 42.02 13 ASP A N 4
ATOM 5918 C CA . ASP A 1 13 ? 4.724 8.325 -7.388 1.00 73.25 13 ASP A CA 4
ATOM 5919 C C . ASP A 1 13 ? 4.883 9.534 -6.469 1.00 34.02 13 ASP A C 4
ATOM 5920 O O . ASP A 1 13 ? 3.886 10.085 -5.981 1.00 3.13 13 ASP A O 4
ATOM 5929 N N . CYS A 1 14 ? 6.138 9.942 -6.248 1.00 45.30 14 CYS A N 4
ATOM 5930 C CA . CYS A 1 14 ? 6.505 11.024 -5.317 1.00 1.32 14 CYS A CA 4
ATOM 5931 C C . CYS A 1 14 ? 6.352 12.423 -5.960 1.00 45.04 14 CYS A C 4
ATOM 5932 O O . CYS A 1 14 ? 6.900 13.407 -5.457 1.00 63.24 14 CYS A O 4
ATOM 5940 N N . GLY A 1 15 ? 5.558 12.507 -7.049 1.00 40.03 15 GLY A N 4
ATOM 5941 C CA . GLY A 1 15 ? 5.444 13.721 -7.857 1.00 21.21 15 GLY A CA 4
ATOM 5942 C C . GLY A 1 15 ? 6.442 13.731 -9.003 1.00 0.55 15 GLY A C 4
ATOM 5943 O O . GLY A 1 15 ? 6.275 14.470 -9.978 1.00 73.24 15 GLY A O 4
ATOM 5947 N N . ASN A 1 16 ? 7.504 12.917 -8.869 1.00 21.33 16 ASN A N 4
ATOM 5948 C CA . ASN A 1 16 ? 8.547 12.768 -9.889 1.00 74.44 16 ASN A CA 4
ATOM 5949 C C . ASN A 1 16 ? 8.304 11.447 -10.644 1.00 43.32 16 ASN A C 4
ATOM 5950 O O . ASN A 1 16 ? 8.620 10.370 -10.131 1.00 73.45 16 ASN A O 4
ATOM 5961 N N . ASP A 1 17 ? 7.696 11.546 -11.840 1.00 43.52 17 ASP A N 4
ATOM 5962 C CA . ASP A 1 17 ? 7.369 10.387 -12.702 1.00 2.33 17 ASP A CA 4
ATOM 5963 C C . ASP A 1 17 ? 8.636 9.643 -13.153 1.00 43.34 17 ASP A C 4
ATOM 5964 O O . ASP A 1 17 ? 8.593 8.438 -13.403 1.00 14.13 17 ASP A O 4
ATOM 5973 N N . ASP A 1 18 ? 9.751 10.392 -13.273 1.00 52.35 18 ASP A N 4
ATOM 5974 C CA . ASP A 1 18 ? 11.050 9.851 -13.725 1.00 32.11 18 ASP A CA 4
ATOM 5975 C C . ASP A 1 18 ? 11.564 8.785 -12.747 1.00 3.33 18 ASP A C 4
ATOM 5976 O O . ASP A 1 18 ? 11.813 7.631 -13.126 1.00 54.42 18 ASP A O 4
ATOM 5985 N N . LYS A 1 19 ? 11.702 9.191 -11.475 1.00 23.55 19 LYS A N 4
ATOM 5986 C CA . LYS A 1 19 ? 12.274 8.362 -10.406 1.00 61.45 19 LYS A CA 4
ATOM 5987 C C . LYS A 1 19 ? 11.148 7.644 -9.664 1.00 25.21 19 LYS A C 4
ATOM 5988 O O . LYS A 1 19 ? 10.711 8.061 -8.585 1.00 14.25 19 LYS A O 4
ATOM 6007 N N . GLU A 1 20 ? 10.656 6.583 -10.314 1.00 1.53 20 GLU A N 4
ATOM 6008 C CA . GLU A 1 20 ? 9.552 5.759 -9.811 1.00 24.14 20 GLU A CA 4
ATOM 6009 C C . GLU A 1 20 ? 10.023 4.957 -8.587 1.00 61.24 20 GLU A C 4
ATOM 6010 O O . GLU A 1 20 ? 10.932 4.129 -8.709 1.00 75.01 20 GLU A O 4
ATOM 6022 N N . THR A 1 21 ? 9.410 5.204 -7.419 1.00 61.30 21 THR A N 4
ATOM 6023 C CA . THR A 1 21 ? 9.751 4.492 -6.186 1.00 44.35 21 THR A CA 4
ATOM 6024 C C . THR A 1 21 ? 8.768 3.333 -6.026 1.00 61.40 21 THR A C 4
ATOM 6025 O O . THR A 1 21 ? 7.612 3.539 -5.674 1.00 33.20 21 THR A O 4
ATOM 6036 N N . THR A 1 22 ? 9.235 2.118 -6.308 1.00 23.11 22 THR A N 4
ATOM 6037 C CA . THR A 1 22 ? 8.370 0.942 -6.418 1.00 34.14 22 THR A CA 4
ATOM 6038 C C . THR A 1 22 ? 8.978 -0.196 -5.596 1.00 25.24 22 THR A C 4
ATOM 6039 O O . THR A 1 22 ? 10.150 -0.530 -5.784 1.00 55.25 22 THR A O 4
ATOM 6050 N N . TYR A 1 23 ? 8.177 -0.780 -4.694 1.00 0.11 23 TYR A N 4
ATOM 6051 C CA . TYR A 1 23 ? 8.649 -1.749 -3.693 1.00 32.43 23 TYR A CA 4
ATOM 6052 C C . TYR A 1 23 ? 8.201 -3.148 -4.109 1.00 3.13 23 TYR A C 4
ATOM 6053 O O . TYR A 1 23 ? 7.014 -3.369 -4.355 1.00 43.33 23 TYR A O 4
ATOM 6071 N N . ASP A 1 24 ? 9.157 -4.082 -4.178 1.00 21.11 24 ASP A N 4
ATOM 6072 C CA . ASP A 1 24 ? 8.874 -5.496 -4.460 1.00 42.44 24 ASP A CA 4
ATOM 6073 C C . ASP A 1 24 ? 9.083 -6.289 -3.173 1.00 64.41 24 ASP A C 4
ATOM 6074 O O . ASP A 1 24 ? 10.210 -6.623 -2.801 1.00 51.04 24 ASP A O 4
ATOM 6083 N N . LEU A 1 25 ? 7.976 -6.536 -2.489 1.00 63.11 25 LEU A N 4
ATOM 6084 C CA . LEU A 1 25 ? 7.917 -7.367 -1.271 1.00 52.12 25 LEU A CA 4
ATOM 6085 C C . LEU A 1 25 ? 7.069 -8.603 -1.586 1.00 12.44 25 LEU A C 4
ATOM 6086 O O . LEU A 1 25 ? 6.669 -8.803 -2.743 1.00 70.11 25 LEU A O 4
ATOM 6102 N N . TYR A 1 26 ? 6.800 -9.453 -0.580 1.00 22.41 26 TYR A N 4
ATOM 6103 C CA . TYR A 1 26 ? 6.132 -10.743 -0.794 1.00 11.12 26 TYR A CA 4
ATOM 6104 C C . TYR A 1 26 ? 5.082 -11.003 0.278 1.00 64.14 26 TYR A C 4
ATOM 6105 O O . TYR A 1 26 ? 5.341 -10.822 1.478 1.00 23.54 26 TYR A O 4
ATOM 6123 N N . PHE A 1 27 ? 3.901 -11.434 -0.206 1.00 53.40 27 PHE A N 4
ATOM 6124 C CA . PHE A 1 27 ? 2.714 -11.791 0.581 1.00 62.23 27 PHE A CA 4
ATOM 6125 C C . PHE A 1 27 ? 2.095 -10.577 1.275 1.00 23.03 27 PHE A C 4
ATOM 6126 O O . PHE A 1 27 ? 2.775 -9.605 1.631 1.00 22.22 27 PHE A O 4
ATOM 6143 N N . SER A 1 28 ? 0.782 -10.649 1.458 1.00 64.35 28 SER A N 4
ATOM 6144 C CA . SER A 1 28 ? 0.009 -9.633 2.169 1.00 75.33 28 SER A CA 4
ATOM 6145 C C . SER A 1 28 ? -0.943 -10.328 3.156 1.00 53.03 28 SER A C 4
ATOM 6146 O O . SER A 1 28 ? -2.038 -9.843 3.440 1.00 20.11 28 SER A O 4
ATOM 6154 N N . LYS A 1 29 ? -0.456 -11.452 3.726 1.00 34.45 29 LYS A N 4
ATOM 6155 C CA . LYS A 1 29 ? -1.197 -12.273 4.689 1.00 53.21 29 LYS A CA 4
ATOM 6156 C C . LYS A 1 29 ? -0.352 -12.515 5.954 1.00 64.30 29 LYS A C 4
ATOM 6157 O O . LYS A 1 29 ? 0.882 -12.622 5.873 1.00 3.14 29 LYS A O 4
ATOM 6176 N N . ALA A 1 30 ? -1.048 -12.582 7.112 1.00 2.22 30 ALA A N 4
ATOM 6177 C CA . ALA A 1 30 ? -0.457 -12.809 8.452 1.00 42.33 30 ALA A CA 4
ATOM 6178 C C . ALA A 1 30 ? 0.292 -11.567 8.978 1.00 14.15 30 ALA A C 4
ATOM 6179 O O . ALA A 1 30 ? 0.564 -10.610 8.235 1.00 52.02 30 ALA A O 4
ATOM 6186 N N . GLU A 1 31 ? 0.633 -11.622 10.291 1.00 32.22 31 GLU A N 4
ATOM 6187 C CA . GLU A 1 31 ? 1.339 -10.545 11.020 1.00 74.31 31 GLU A CA 4
ATOM 6188 C C . GLU A 1 31 ? 2.734 -10.258 10.425 1.00 53.15 31 GLU A C 4
ATOM 6189 O O . GLU A 1 31 ? 3.256 -9.145 10.552 1.00 22.45 31 GLU A O 4
ATOM 6201 N N . GLU A 1 32 ? 3.316 -11.292 9.796 1.00 53.45 32 GLU A N 4
ATOM 6202 C CA . GLU A 1 32 ? 4.606 -11.216 9.096 1.00 24.40 32 GLU A CA 4
ATOM 6203 C C . GLU A 1 32 ? 4.549 -10.191 7.955 1.00 3.44 32 GLU A C 4
ATOM 6204 O O . GLU A 1 32 ? 5.409 -9.318 7.857 1.00 35.12 32 GLU A O 4
ATOM 6216 N N . ALA A 1 33 ? 3.498 -10.288 7.121 1.00 4.45 33 ALA A N 4
ATOM 6217 C CA . ALA A 1 33 ? 3.273 -9.348 6.014 1.00 5.44 33 ALA A CA 4
ATOM 6218 C C . ALA A 1 33 ? 2.787 -7.992 6.542 1.00 23.03 33 ALA A C 4
ATOM 6219 O O . ALA A 1 33 ? 3.039 -6.965 5.925 1.00 25.34 33 ALA A O 4
ATOM 6226 N N . LYS A 1 34 ? 2.097 -8.009 7.699 1.00 73.11 34 LYS A N 4
ATOM 6227 C CA . LYS A 1 34 ? 1.657 -6.786 8.394 1.00 61.04 34 LYS A CA 4
ATOM 6228 C C . LYS A 1 34 ? 2.883 -5.971 8.874 1.00 61.31 34 LYS A C 4
ATOM 6229 O O . LYS A 1 34 ? 2.832 -4.745 8.994 1.00 62.34 34 LYS A O 4
ATOM 6248 N N . GLU A 1 35 ? 3.982 -6.675 9.152 1.00 11.24 35 GLU A N 4
ATOM 6249 C CA . GLU A 1 35 ? 5.272 -6.050 9.485 1.00 65.32 35 GLU A CA 4
ATOM 6250 C C . GLU A 1 35 ? 5.864 -5.356 8.231 1.00 41.43 35 GLU A C 4
ATOM 6251 O O . GLU A 1 35 ? 6.527 -4.320 8.341 1.00 15.41 35 GLU A O 4
ATOM 6263 N N . LEU A 1 36 ? 5.601 -5.941 7.034 1.00 72.43 36 LEU A N 4
ATOM 6264 C CA . LEU A 1 36 ? 5.928 -5.303 5.738 1.00 73.21 36 LEU A CA 4
ATOM 6265 C C . LEU A 1 36 ? 5.013 -4.096 5.479 1.00 43.11 36 LEU A C 4
ATOM 6266 O O . LEU A 1 36 ? 5.426 -3.155 4.820 1.00 25.14 36 LEU A O 4
ATOM 6282 N N . LEU A 1 37 ? 3.766 -4.164 5.974 1.00 1.42 37 LEU A N 4
ATOM 6283 C CA . LEU A 1 37 ? 2.810 -3.035 5.920 1.00 43.42 37 LEU A CA 4
ATOM 6284 C C . LEU A 1 37 ? 3.397 -1.822 6.643 1.00 45.42 37 LEU A C 4
ATOM 6285 O O . LEU A 1 37 ? 3.311 -0.701 6.146 1.00 22.34 37 LEU A O 4
ATOM 6301 N N . LYS A 1 38 ? 3.978 -2.078 7.829 1.00 45.44 38 LYS A N 4
ATOM 6302 C CA . LYS A 1 38 ? 4.631 -1.051 8.646 1.00 4.13 38 LYS A CA 4
ATOM 6303 C C . LYS A 1 38 ? 5.802 -0.413 7.882 1.00 53.41 38 LYS A C 4
ATOM 6304 O O . LYS A 1 38 ? 5.952 0.808 7.872 1.00 55.11 38 LYS A O 4
ATOM 6323 N N . LYS A 1 39 ? 6.610 -1.276 7.234 1.00 65.15 39 LYS A N 4
ATOM 6324 C CA . LYS A 1 39 ? 7.793 -0.868 6.468 1.00 72.54 39 LYS A CA 4
ATOM 6325 C C . LYS A 1 39 ? 7.399 0.015 5.268 1.00 0.51 39 LYS A C 4
ATOM 6326 O O . LYS A 1 39 ? 7.868 1.138 5.144 1.00 61.51 39 LYS A O 4
ATOM 6345 N N . VAL A 1 40 ? 6.468 -0.494 4.452 1.00 53.22 40 VAL A N 4
ATOM 6346 C CA . VAL A 1 40 ? 6.013 0.140 3.205 1.00 22.03 40 VAL A CA 4
ATOM 6347 C C . VAL A 1 40 ? 5.344 1.490 3.478 1.00 50.24 40 VAL A C 4
ATOM 6348 O O . VAL A 1 40 ? 5.650 2.476 2.806 1.00 44.41 40 VAL A O 4
ATOM 6361 N N . ALA A 1 41 ? 4.442 1.512 4.473 1.00 65.03 41 ALA A N 4
ATOM 6362 C CA . ALA A 1 41 ? 3.665 2.706 4.823 1.00 71.54 41 ALA A CA 4
ATOM 6363 C C . ALA A 1 41 ? 4.568 3.812 5.379 1.00 54.24 41 ALA A C 4
ATOM 6364 O O . ALA A 1 41 ? 4.326 4.994 5.118 1.00 24.54 41 ALA A O 4
ATOM 6371 N N . GLU A 1 42 ? 5.610 3.410 6.140 1.00 2.43 42 GLU A N 4
ATOM 6372 C CA . GLU A 1 42 ? 6.629 4.338 6.632 1.00 54.53 42 GLU A CA 4
ATOM 6373 C C . GLU A 1 42 ? 7.421 4.924 5.462 1.00 3.13 42 GLU A C 4
ATOM 6374 O O . GLU A 1 42 ? 7.555 6.135 5.358 1.00 42.53 42 GLU A O 4
ATOM 6386 N N . LYS A 1 43 ? 7.910 4.038 4.574 1.00 53.51 43 LYS A N 4
ATOM 6387 C CA . LYS A 1 43 ? 8.763 4.417 3.429 1.00 74.43 43 LYS A CA 4
ATOM 6388 C C . LYS A 1 43 ? 8.000 5.299 2.427 1.00 2.02 43 LYS A C 4
ATOM 6389 O O . LYS A 1 43 ? 8.584 6.195 1.816 1.00 15.42 43 LYS A O 4
ATOM 6408 N N . ALA A 1 44 ? 6.690 5.050 2.295 1.00 32.23 44 ALA A N 4
ATOM 6409 C CA . ALA A 1 44 ? 5.797 5.847 1.447 1.00 54.30 44 ALA A CA 4
ATOM 6410 C C . ALA A 1 44 ? 5.634 7.249 2.045 1.00 42.43 44 ALA A C 4
ATOM 6411 O O . ALA A 1 44 ? 5.772 8.254 1.340 1.00 70.24 44 ALA A O 4
ATOM 6418 N N . ALA A 1 45 ? 5.401 7.284 3.373 1.00 72.00 45 ALA A N 4
ATOM 6419 C CA . ALA A 1 45 ? 5.257 8.526 4.143 1.00 14.20 45 ALA A CA 4
ATOM 6420 C C . ALA A 1 45 ? 6.562 9.346 4.122 1.00 52.55 45 ALA A C 4
ATOM 6421 O O . ALA A 1 45 ? 6.522 10.579 4.184 1.00 34.41 45 ALA A O 4
ATOM 6428 N N . ASP A 1 46 ? 7.716 8.634 4.041 1.00 61.33 46 ASP A N 4
ATOM 6429 C CA . ASP A 1 46 ? 9.049 9.252 3.921 1.00 61.02 46 ASP A CA 4
ATOM 6430 C C . ASP A 1 46 ? 9.179 9.979 2.581 1.00 44.43 46 ASP A C 4
ATOM 6431 O O . ASP A 1 46 ? 9.651 11.110 2.535 1.00 25.50 46 ASP A O 4
ATOM 6440 N N . LYS A 1 47 ? 8.751 9.293 1.500 1.00 21.41 47 LYS A N 4
ATOM 6441 C CA . LYS A 1 47 ? 8.768 9.832 0.121 1.00 45.42 47 LYS A CA 4
ATOM 6442 C C . LYS A 1 47 ? 7.929 11.120 0.025 1.00 34.44 47 LYS A C 4
ATOM 6443 O O . LYS A 1 47 ? 8.344 12.064 -0.643 1.00 43.10 47 LYS A O 4
ATOM 6462 N N . ILE A 1 48 ? 6.780 11.148 0.740 1.00 43.01 48 ILE A N 4
ATOM 6463 C CA . ILE A 1 48 ? 5.886 12.333 0.814 1.00 72.11 48 ILE A CA 4
ATOM 6464 C C . ILE A 1 48 ? 6.568 13.484 1.580 1.00 12.24 48 ILE A C 4
ATOM 6465 O O . ILE A 1 48 ? 6.447 14.662 1.205 1.00 12.21 48 ILE A O 4
ATOM 6481 N N . LYS A 1 49 ? 7.276 13.114 2.664 1.00 61.41 49 LYS A N 4
ATOM 6482 C CA . LYS A 1 49 ? 7.995 14.063 3.533 1.00 73.32 49 LYS A CA 4
ATOM 6483 C C . LYS A 1 49 ? 9.078 14.827 2.743 1.00 44.51 49 LYS A C 4
ATOM 6484 O O . LYS A 1 49 ? 9.276 16.030 2.943 1.00 70.34 49 LYS A O 4
ATOM 6503 N N . LYS A 1 50 ? 9.762 14.111 1.838 1.00 61.25 50 LYS A N 4
ATOM 6504 C CA . LYS A 1 50 ? 10.747 14.714 0.918 1.00 70.12 50 LYS A CA 4
ATOM 6505 C C . LYS A 1 50 ? 10.019 15.556 -0.160 1.00 61.04 50 LYS A C 4
ATOM 6506 O O . LYS A 1 50 ? 10.363 16.724 -0.400 1.00 61.43 50 LYS A O 4
ATOM 6525 N N . GLN A 1 51 ? 8.996 14.934 -0.779 1.00 44.30 51 GLN A N 4
ATOM 6526 C CA . GLN A 1 51 ? 8.242 15.499 -1.916 1.00 14.44 51 GLN A CA 4
ATOM 6527 C C . GLN A 1 51 ? 6.852 14.820 -1.998 1.00 2.14 51 GLN A C 4
ATOM 6528 O O . GLN A 1 51 ? 6.760 13.597 -2.139 1.00 41.32 51 GLN A O 4
ATOM 6542 N N . GLY A 1 52 ? 5.784 15.643 -1.908 1.00 15.03 52 GLY A N 4
ATOM 6543 C CA . GLY A 1 52 ? 4.407 15.165 -1.723 1.00 2.14 52 GLY A CA 4
ATOM 6544 C C . GLY A 1 52 ? 3.962 14.147 -2.777 1.00 52.41 52 GLY A C 4
ATOM 6545 O O . GLY A 1 52 ? 3.712 14.527 -3.930 1.00 23.02 52 GLY A O 4
ATOM 6549 N N . CYS A 1 53 ? 3.917 12.846 -2.381 1.00 62.21 53 CYS A N 4
ATOM 6550 C CA . CYS A 1 53 ? 3.470 11.753 -3.262 1.00 55.43 53 CYS A CA 4
ATOM 6551 C C . CYS A 1 53 ? 1.974 11.901 -3.555 1.00 60.23 53 CYS A C 4
ATOM 6552 O O . CYS A 1 53 ? 1.116 11.470 -2.770 1.00 52.23 53 CYS A O 4
ATOM 6560 N N . LYS A 1 54 ? 1.700 12.579 -4.673 1.00 32.23 54 LYS A N 4
ATOM 6561 C CA . LYS A 1 54 ? 0.351 12.921 -5.110 1.00 75.25 54 LYS A CA 4
ATOM 6562 C C . LYS A 1 54 ? -0.408 11.674 -5.600 1.00 12.42 54 LYS A C 4
ATOM 6563 O O . LYS A 1 54 ? -1.628 11.555 -5.417 1.00 61.43 54 LYS A O 4
ATOM 6582 N N . ARG A 1 55 ? 0.334 10.738 -6.201 1.00 63.45 55 ARG A N 4
ATOM 6583 C CA . ARG A 1 55 ? -0.232 9.519 -6.788 1.00 21.30 55 ARG A CA 4
ATOM 6584 C C . ARG A 1 55 ? 0.389 8.290 -6.134 1.00 74.01 55 ARG A C 4
ATOM 6585 O O . ARG A 1 55 ? 1.605 8.134 -6.120 1.00 42.21 55 ARG A O 4
ATOM 6606 N N . VAL A 1 56 ? -0.456 7.434 -5.573 1.00 62.03 56 VAL A N 4
ATOM 6607 C CA . VAL A 1 56 ? -0.056 6.110 -5.072 1.00 75.12 56 VAL A CA 4
ATOM 6608 C C . VAL A 1 56 ? -0.898 5.059 -5.801 1.00 13.22 56 VAL A C 4
ATOM 6609 O O . VAL A 1 56 ? -2.084 5.272 -6.029 1.00 70.54 56 VAL A O 4
ATOM 6622 N N . LYS A 1 57 ? -0.250 3.981 -6.232 1.00 44.41 57 LYS A N 4
ATOM 6623 C CA . LYS A 1 57 ? -0.900 2.772 -6.758 1.00 72.23 57 LYS A CA 4
ATOM 6624 C C . LYS A 1 57 ? -0.409 1.589 -5.917 1.00 12.42 57 LYS A C 4
ATOM 6625 O O . LYS A 1 57 ? 0.768 1.289 -5.927 1.00 22.21 57 LYS A O 4
ATOM 6644 N N . ILE A 1 58 ? -1.299 0.922 -5.197 1.00 14.40 58 ILE A N 4
ATOM 6645 C CA . ILE A 1 58 ? -0.934 -0.268 -4.416 1.00 14.44 58 ILE A CA 4
ATOM 6646 C C . ILE A 1 58 ? -1.344 -1.464 -5.256 1.00 55.42 58 ILE A C 4
ATOM 6647 O O . ILE A 1 58 ? -2.523 -1.704 -5.444 1.00 30.20 58 ILE A O 4
ATOM 6663 N N . ARG A 1 59 ? -0.360 -2.204 -5.765 1.00 2.05 59 ARG A N 4
ATOM 6664 C CA . ARG A 1 59 ? -0.616 -3.398 -6.582 1.00 52.42 59 ARG A CA 4
ATOM 6665 C C . ARG A 1 59 ? -0.182 -4.627 -5.803 1.00 53.44 59 ARG A C 4
ATOM 6666 O O . ARG A 1 59 ? 0.776 -4.587 -5.019 1.00 32.02 59 ARG A O 4
ATOM 6687 N N . PHE A 1 60 ? -0.910 -5.704 -6.016 1.00 34.04 60 PHE A N 4
ATOM 6688 C CA . PHE A 1 60 ? -0.599 -7.007 -5.470 1.00 70.40 60 PHE A CA 4
ATOM 6689 C C . PHE A 1 60 ? -0.986 -8.045 -6.516 1.00 64.04 60 PHE A C 4
ATOM 6690 O O . PHE A 1 60 ? -2.069 -7.963 -7.113 1.00 2.30 60 PHE A O 4
ATOM 6707 N N . GLU A 1 61 ? -0.109 -9.031 -6.713 1.00 51.33 61 GLU A N 4
ATOM 6708 C CA . GLU A 1 61 ? -0.316 -10.084 -7.696 1.00 22.35 61 GLU A CA 4
ATOM 6709 C C . GLU A 1 61 ? -1.377 -11.049 -7.167 1.00 55.22 61 GLU A C 4
ATOM 6710 O O . GLU A 1 61 ? -1.108 -11.873 -6.285 1.00 40.13 61 GLU A O 4
ATOM 6722 N N . LYS A 1 62 ? -2.597 -10.895 -7.692 1.00 3.50 62 LYS A N 4
ATOM 6723 C CA . LYS A 1 62 ? -3.766 -11.633 -7.232 1.00 51.31 62 LYS A CA 4
ATOM 6724 C C . LYS A 1 62 ? -4.310 -12.441 -8.420 1.00 4.12 62 LYS A C 4
ATOM 6725 O O . LYS A 1 62 ? -5.069 -11.907 -9.245 1.00 51.13 62 LYS A O 4
ATOM 6744 N N . LYS A 1 63 ? -3.875 -13.707 -8.503 1.00 21.44 63 LYS A N 4
ATOM 6745 C CA . LYS A 1 63 ? -4.344 -14.667 -9.506 1.00 20.54 63 LYS A CA 4
ATOM 6746 C C . LYS A 1 63 ? -3.879 -16.076 -9.107 1.00 10.25 63 LYS A C 4
ATOM 6747 O O . LYS A 1 63 ? -4.697 -16.973 -8.857 1.00 13.54 63 LYS A O 4
ATOM 6766 N N . GLY A 1 64 ? -2.549 -16.237 -9.036 1.00 71.33 64 GLY A N 4
ATOM 6767 C CA . GLY A 1 64 ? -1.919 -17.509 -8.692 1.00 74.13 64 GLY A CA 4
ATOM 6768 C C . GLY A 1 64 ? -1.733 -17.673 -7.192 1.00 14.03 64 GLY A C 4
ATOM 6769 O O . GLY A 1 64 ? -0.609 -17.634 -6.681 1.00 53.14 64 GLY A O 4
ATOM 6773 N N . LEU A 1 65 ? -2.861 -17.837 -6.484 1.00 24.32 65 LEU A N 4
ATOM 6774 C CA . LEU A 1 65 ? -2.906 -17.965 -5.018 1.00 74.01 65 LEU A CA 4
ATOM 6775 C C . LEU A 1 65 ? -4.232 -18.618 -4.581 1.00 22.40 65 LEU A C 4
ATOM 6776 O O . LEU A 1 65 ? -4.944 -19.201 -5.406 1.00 3.41 65 LEU A O 4
ATOM 6792 N N . ASP A 1 66 ? -4.535 -18.537 -3.281 1.00 14.34 66 ASP A N 4
ATOM 6793 C CA . ASP A 1 66 ? -5.805 -19.023 -2.714 1.00 42.40 66 ASP A CA 4
ATOM 6794 C C . ASP A 1 66 ? -6.705 -17.823 -2.371 1.00 72.22 66 ASP A C 4
ATOM 6795 O O . ASP A 1 66 ? -6.222 -16.695 -2.228 1.00 33.24 66 ASP A O 4
ATOM 6804 N N . ASP A 1 67 ? -8.010 -18.082 -2.243 1.00 64.20 67 ASP A N 4
ATOM 6805 C CA . ASP A 1 67 ? -9.025 -17.068 -1.892 1.00 74.11 67 ASP A CA 4
ATOM 6806 C C . ASP A 1 67 ? -8.722 -16.384 -0.537 1.00 61.43 67 ASP A C 4
ATOM 6807 O O . ASP A 1 67 ? -9.024 -15.191 -0.354 1.00 25.43 67 ASP A O 4
ATOM 6816 N N . ASP A 1 68 ? -8.133 -17.162 0.391 1.00 44.52 68 ASP A N 4
ATOM 6817 C CA . ASP A 1 68 ? -7.684 -16.675 1.704 1.00 21.25 68 ASP A CA 4
ATOM 6818 C C . ASP A 1 68 ? -6.699 -15.514 1.521 1.00 24.34 68 ASP A C 4
ATOM 6819 O O . ASP A 1 68 ? -6.847 -14.467 2.149 1.00 64.00 68 ASP A O 4
ATOM 6828 N N . ALA A 1 69 ? -5.731 -15.715 0.605 1.00 31.10 69 ALA A N 4
ATOM 6829 C CA . ALA A 1 69 ? -4.695 -14.730 0.295 1.00 12.13 69 ALA A CA 4
ATOM 6830 C C . ALA A 1 69 ? -5.291 -13.450 -0.323 1.00 4.14 69 ALA A C 4
ATOM 6831 O O . ALA A 1 69 ? -4.737 -12.372 -0.123 1.00 51.13 69 ALA A O 4
ATOM 6838 N N . ARG A 1 70 ? -6.409 -13.582 -1.080 1.00 4.43 70 ARG A N 4
ATOM 6839 C CA . ARG A 1 70 ? -7.129 -12.424 -1.647 1.00 10.04 70 ARG A CA 4
ATOM 6840 C C . ARG A 1 70 ? -7.721 -11.557 -0.522 1.00 63.33 70 ARG A C 4
ATOM 6841 O O . ARG A 1 70 ? -7.547 -10.333 -0.515 1.00 61.11 70 ARG A O 4
ATOM 6862 N N . LYS A 1 71 ? -8.417 -12.227 0.415 1.00 73.24 71 LYS A N 4
ATOM 6863 C CA . LYS A 1 71 ? -9.099 -11.583 1.547 1.00 42.41 71 LYS A CA 4
ATOM 6864 C C . LYS A 1 71 ? -8.092 -10.855 2.454 1.00 65.14 71 LYS A C 4
ATOM 6865 O O . LYS A 1 71 ? -8.317 -9.705 2.859 1.00 63.32 71 LYS A O 4
ATOM 6884 N N . LYS A 1 72 ? -6.988 -11.555 2.767 1.00 12.11 72 LYS A N 4
ATOM 6885 C CA . LYS A 1 72 ? -5.910 -11.030 3.618 1.00 44.21 72 LYS A CA 4
ATOM 6886 C C . LYS A 1 72 ? -5.244 -9.807 2.976 1.00 10.45 72 LYS A C 4
ATOM 6887 O O . LYS A 1 72 ? -4.994 -8.812 3.653 1.00 42.51 72 LYS A O 4
ATOM 6906 N N . ALA A 1 73 ? -4.961 -9.921 1.664 1.00 61.35 73 ALA A N 4
ATOM 6907 C CA . ALA A 1 73 ? -4.284 -8.879 0.879 1.00 12.33 73 ALA A CA 4
ATOM 6908 C C . ALA A 1 73 ? -5.133 -7.625 0.743 1.00 14.01 73 ALA A C 4
ATOM 6909 O O . ALA A 1 73 ? -4.610 -6.508 0.720 1.00 75.52 73 ALA A O 4
ATOM 6916 N N . LYS A 1 74 ? -6.444 -7.844 0.613 1.00 72.43 74 LYS A N 4
ATOM 6917 C CA . LYS A 1 74 ? -7.419 -6.773 0.509 1.00 2.31 74 LYS A CA 4
ATOM 6918 C C . LYS A 1 74 ? -7.456 -5.967 1.809 1.00 51.21 74 LYS A C 4
ATOM 6919 O O . LYS A 1 74 ? -7.320 -4.742 1.788 1.00 52.33 74 LYS A O 4
ATOM 6938 N N . LYS A 1 75 ? -7.588 -6.694 2.931 1.00 13.10 75 LYS A N 4
ATOM 6939 C CA . LYS A 1 75 ? -7.610 -6.116 4.279 1.00 11.03 75 LYS A CA 4
ATOM 6940 C C . LYS A 1 75 ? -6.301 -5.336 4.549 1.00 1.23 75 LYS A C 4
ATOM 6941 O O . LYS A 1 75 ? -6.335 -4.215 5.065 1.00 4.41 75 LYS A O 4
ATOM 6960 N N . TRP A 1 76 ? -5.177 -5.947 4.120 1.00 51.10 76 TRP A N 4
ATOM 6961 C CA . TRP A 1 76 ? -3.808 -5.419 4.262 1.00 34.33 76 TRP A CA 4
ATOM 6962 C C . TRP A 1 76 ? -3.665 -4.064 3.550 1.00 71.34 76 TRP A C 4
ATOM 6963 O O . TRP A 1 76 ? -3.307 -3.065 4.173 1.00 63.53 76 TRP A O 4
ATOM 6984 N N . ALA A 1 77 ? -3.996 -4.049 2.246 1.00 32.31 77 ALA A N 4
ATOM 6985 C CA . ALA A 1 77 ? -3.784 -2.886 1.364 1.00 64.50 77 ALA A CA 4
ATOM 6986 C C . ALA A 1 77 ? -4.679 -1.702 1.741 1.00 44.24 77 ALA A C 4
ATOM 6987 O O . ALA A 1 77 ? -4.290 -0.543 1.549 1.00 45.03 77 ALA A O 4
ATOM 6994 N N . LEU A 1 78 ? -5.884 -2.008 2.263 1.00 14.43 78 LEU A N 4
ATOM 6995 C CA . LEU A 1 78 ? -6.812 -0.986 2.772 1.00 11.23 78 LEU A CA 4
ATOM 6996 C C . LEU A 1 78 ? -6.223 -0.314 4.024 1.00 22.22 78 LEU A C 4
ATOM 6997 O O . LEU A 1 78 ? -6.328 0.903 4.188 1.00 62.43 78 LEU A O 4
ATOM 7013 N N . GLU A 1 79 ? -5.580 -1.125 4.896 1.00 71.13 79 GLU A N 4
ATOM 7014 C CA . GLU A 1 79 ? -4.896 -0.616 6.101 1.00 31.14 79 GLU A CA 4
ATOM 7015 C C . GLU A 1 79 ? -3.685 0.253 5.717 1.00 14.31 79 GLU A C 4
ATOM 7016 O O . GLU A 1 79 ? -3.431 1.247 6.383 1.00 11.00 79 GLU A O 4
ATOM 7028 N N . VAL A 1 80 ? -2.955 -0.139 4.637 1.00 22.24 80 VAL A N 4
ATOM 7029 C CA . VAL A 1 80 ? -1.808 0.636 4.102 1.00 73.33 80 VAL A CA 4
ATOM 7030 C C . VAL A 1 80 ? -2.279 2.030 3.631 1.00 32.24 80 VAL A C 4
ATOM 7031 O O . VAL A 1 80 ? -1.646 3.048 3.946 1.00 24.32 80 VAL A O 4
ATOM 7044 N N . ALA A 1 81 ? -3.416 2.046 2.894 1.00 43.44 81 ALA A N 4
ATOM 7045 C CA . ALA A 1 81 ? -4.029 3.275 2.354 1.00 42.42 81 ALA A CA 4
ATOM 7046 C C . ALA A 1 81 ? -4.371 4.265 3.484 1.00 62.55 81 ALA A C 4
ATOM 7047 O O . ALA A 1 81 ? -3.970 5.433 3.440 1.00 11.15 81 ALA A O 4
ATOM 7054 N N . ASN A 1 82 ? -5.088 3.761 4.515 1.00 51.34 82 ASN A N 4
ATOM 7055 C CA . ASN A 1 82 ? -5.519 4.573 5.678 1.00 12.34 82 ASN A CA 4
ATOM 7056 C C . ASN A 1 82 ? -4.333 4.931 6.602 1.00 32.32 82 ASN A C 4
ATOM 7057 O O . ASN A 1 82 ? -4.379 5.954 7.291 1.00 41.43 82 ASN A O 4
ATOM 7068 N N . LYS A 1 83 ? -3.292 4.066 6.619 1.00 44.13 83 LYS A N 4
ATOM 7069 C CA . LYS A 1 83 ? -2.077 4.252 7.445 1.00 11.01 83 LYS A CA 4
ATOM 7070 C C . LYS A 1 83 ? -1.347 5.537 7.015 1.00 61.34 83 LYS A C 4
ATOM 7071 O O . LYS A 1 83 ? -1.079 6.418 7.838 1.00 24.22 83 LYS A O 4
ATOM 7090 N N . ILE A 1 84 ? -1.094 5.632 5.697 1.00 3.32 84 ILE A N 4
ATOM 7091 C CA . ILE A 1 84 ? -0.408 6.770 5.061 1.00 44.02 84 ILE A CA 4
ATOM 7092 C C . ILE A 1 84 ? -1.290 8.038 5.146 1.00 11.43 84 ILE A C 4
ATOM 7093 O O . ILE A 1 84 ? -0.803 9.137 5.469 1.00 3.41 84 ILE A O 4
ATOM 7109 N N . ALA A 1 85 ? -2.605 7.853 4.883 1.00 44.14 85 ALA A N 4
ATOM 7110 C CA . ALA A 1 85 ? -3.607 8.936 4.931 1.00 14.12 85 ALA A CA 4
ATOM 7111 C C . ALA A 1 85 ? -3.737 9.524 6.349 1.00 53.23 85 ALA A C 4
ATOM 7112 O O . ALA A 1 85 ? -4.045 10.704 6.501 1.00 4.14 85 ALA A O 4
ATOM 7119 N N . ASN A 1 86 ? -3.504 8.683 7.376 1.00 53.13 86 ASN A N 4
ATOM 7120 C CA . ASN A 1 86 ? -3.537 9.103 8.793 1.00 71.10 86 ASN A CA 4
ATOM 7121 C C . ASN A 1 86 ? -2.327 9.987 9.127 1.00 22.04 86 ASN A C 4
ATOM 7122 O O . ASN A 1 86 ? -2.476 11.033 9.767 1.00 54.25 86 ASN A O 4
ATOM 7133 N N . GLU A 1 87 ? -1.130 9.543 8.687 1.00 52.02 87 GLU A N 4
ATOM 7134 C CA . GLU A 1 87 ? 0.144 10.206 9.015 1.00 11.24 87 GLU A CA 4
ATOM 7135 C C . GLU A 1 87 ? 0.198 11.631 8.447 1.00 40.44 87 GLU A C 4
ATOM 7136 O O . GLU A 1 87 ? 0.442 12.591 9.186 1.00 75.43 87 GLU A O 4
ATOM 7148 N N . LEU A 1 88 ? -0.042 11.756 7.132 1.00 74.11 88 LEU A N 4
ATOM 7149 C CA . LEU A 1 88 ? 0.053 13.051 6.417 1.00 73.01 88 LEU A CA 4
ATOM 7150 C C . LEU A 1 88 ? -1.262 13.852 6.516 1.00 11.51 88 LEU A C 4
ATOM 7151 O O . LEU A 1 88 ? -1.252 15.090 6.475 1.00 32.05 88 LEU A O 4
ATOM 7167 N N . GLY A 1 89 ? -2.385 13.137 6.645 1.00 15.02 89 GLY A N 4
ATOM 7168 C CA . GLY A 1 89 ? -3.710 13.755 6.779 1.00 3.14 89 GLY A CA 4
ATOM 7169 C C . GLY A 1 89 ? -4.286 14.097 5.417 1.00 2.43 89 GLY A C 4
ATOM 7170 O O . GLY A 1 89 ? -4.798 15.198 5.202 1.00 72.14 89 GLY A O 4
ATOM 7174 N N . ALA A 1 90 ? -4.198 13.132 4.491 1.00 24.24 90 ALA A N 4
ATOM 7175 C CA . ALA A 1 90 ? -4.488 13.344 3.061 1.00 31.41 90 ALA A CA 4
ATOM 7176 C C . ALA A 1 90 ? -5.770 12.607 2.632 1.00 14.33 90 ALA A C 4
ATOM 7177 O O . ALA A 1 90 ? -6.500 12.075 3.475 1.00 72.33 90 ALA A O 4
ATOM 7184 N N . LYS A 1 91 ? -6.035 12.580 1.309 1.00 75.34 91 LYS A N 4
ATOM 7185 C CA . LYS A 1 91 ? -7.322 12.118 0.753 1.00 5.20 91 LYS A CA 4
ATOM 7186 C C . LYS A 1 91 ? -7.415 10.578 0.653 1.00 14.12 91 LYS A C 4
ATOM 7187 O O . LYS A 1 91 ? -6.480 9.855 1.013 1.00 52.42 91 LYS A O 4
ATOM 7206 N N . GLN A 1 92 ? -8.577 10.105 0.161 1.00 72.20 92 GLN A N 4
ATOM 7207 C CA . GLN A 1 92 ? -8.931 8.673 0.097 1.00 5.13 92 GLN A CA 4
ATOM 7208 C C . GLN A 1 92 ? -8.362 7.978 -1.164 1.00 74.15 92 GLN A C 4
ATOM 7209 O O . GLN A 1 92 ? -7.585 8.566 -1.931 1.00 52.32 92 GLN A O 4
ATOM 7223 N N . SER A 1 93 ? -8.769 6.711 -1.357 1.00 65.11 93 SER A N 4
ATOM 7224 C CA . SER A 1 93 ? -8.280 5.841 -2.435 1.00 10.12 93 SER A CA 4
ATOM 7225 C C . SER A 1 93 ? -9.438 5.282 -3.274 1.00 3.22 93 SER A C 4
ATOM 7226 O O . SER A 1 93 ? -10.535 5.043 -2.756 1.00 53.53 93 SER A O 4
ATOM 7234 N N . THR A 1 94 ? -9.181 5.087 -4.574 1.00 34.54 94 THR A N 4
ATOM 7235 C CA . THR A 1 94 ? -10.063 4.324 -5.467 1.00 72.54 94 THR A CA 4
ATOM 7236 C C . THR A 1 94 ? -9.530 2.882 -5.533 1.00 22.43 94 THR A C 4
ATOM 7237 O O . THR A 1 94 ? -8.314 2.664 -5.454 1.00 11.20 94 THR A O 4
ATOM 7248 N N . THR A 1 95 ? -10.429 1.895 -5.622 1.00 54.40 95 THR A N 4
ATOM 7249 C CA . THR A 1 95 ? -10.049 0.470 -5.576 1.00 34.41 95 THR A CA 4
ATOM 7250 C C . THR A 1 95 ? -10.611 -0.284 -6.785 1.00 42.31 95 THR A C 4
ATOM 7251 O O . THR A 1 95 ? -11.732 -0.014 -7.242 1.00 23.13 95 THR A O 4
ATOM 7262 N N . THR A 1 96 ? -9.798 -1.205 -7.307 1.00 15.12 96 THR A N 4
ATOM 7263 C CA . THR A 1 96 ? -10.206 -2.244 -8.248 1.00 14.13 96 THR A CA 4
ATOM 7264 C C . THR A 1 96 ? -9.855 -3.602 -7.618 1.00 30.14 96 THR A C 4
ATOM 7265 O O . THR A 1 96 ? -8.671 -3.938 -7.461 1.00 34.42 96 THR A O 4
ATOM 7276 N N . THR A 1 97 ? -10.888 -4.357 -7.224 1.00 30.13 97 THR A N 4
ATOM 7277 C CA . THR A 1 97 ? -10.723 -5.654 -6.562 1.00 5.24 97 THR A CA 4
ATOM 7278 C C . THR A 1 97 ? -11.054 -6.781 -7.548 1.00 12.43 97 THR A C 4
ATOM 7279 O O . THR A 1 97 ? -12.034 -6.682 -8.312 1.00 60.32 97 THR A O 4
ATOM 7290 N N . ASP A 1 98 ? -10.194 -7.822 -7.553 1.00 53.42 98 ASP A N 4
ATOM 7291 C CA . ASP A 1 98 ? -10.370 -9.043 -8.372 1.00 73.12 98 ASP A CA 4
ATOM 7292 C C . ASP A 1 98 ? -10.284 -8.688 -9.891 1.00 70.13 98 ASP A C 4
ATOM 7293 O O . ASP A 1 98 ? -9.737 -7.626 -10.243 1.00 73.52 98 ASP A O 4
ATOM 7302 N N . GLY A 1 99 ? -10.805 -9.565 -10.785 1.00 33.23 99 GLY A N 4
ATOM 7303 C CA . GLY A 1 99 ? -10.703 -9.373 -12.235 1.00 41.10 99 GLY A CA 4
ATOM 7304 C C . GLY A 1 99 ? -9.318 -9.751 -12.728 1.00 13.32 99 GLY A C 4
ATOM 7305 O O . GLY A 1 99 ? -9.088 -10.876 -13.184 1.00 64.20 99 GLY A O 4
ATOM 7309 N N . ASP A 1 100 ? -8.382 -8.812 -12.560 1.00 12.52 100 ASP A N 4
ATOM 7310 C CA . ASP A 1 100 ? -6.957 -9.007 -12.851 1.00 31.13 100 ASP A CA 4
ATOM 7311 C C . ASP A 1 100 ? -6.141 -8.069 -11.955 1.00 23.44 100 ASP A C 4
ATOM 7312 O O . ASP A 1 100 ? -6.235 -6.842 -12.107 1.00 53.03 100 ASP A O 4
ATOM 7321 N N . THR A 1 101 ? -5.370 -8.667 -11.011 1.00 21.31 101 THR A N 4
ATOM 7322 C CA . THR A 1 101 ? -4.520 -7.942 -10.037 1.00 15.32 101 THR A CA 4
ATOM 7323 C C . THR A 1 101 ? -5.378 -7.150 -9.010 1.00 60.33 101 THR A C 4
ATOM 7324 O O . THR A 1 101 ? -6.483 -6.682 -9.317 1.00 72.50 101 THR A O 4
ATOM 7335 N N . PHE A 1 102 ? -4.882 -7.034 -7.767 1.00 42.43 102 PHE A N 4
ATOM 7336 C CA . PHE A 1 102 ? -5.530 -6.223 -6.734 1.00 34.23 102 PHE A CA 4
ATOM 7337 C C . PHE A 1 102 ? -4.838 -4.847 -6.679 1.00 34.43 102 PHE A C 4
ATOM 7338 O O . PHE A 1 102 ? -3.672 -4.758 -6.276 1.00 4.21 102 PHE A O 4
ATOM 7355 N N . GLU A 1 103 ? -5.552 -3.782 -7.099 1.00 11.44 103 GLU A N 4
ATOM 7356 C CA . GLU A 1 103 ? -5.008 -2.413 -7.135 1.00 71.21 103 GLU A CA 4
ATOM 7357 C C . GLU A 1 103 ? -5.851 -1.457 -6.285 1.00 43.33 103 GLU A C 4
ATOM 7358 O O . GLU A 1 103 ? -7.027 -1.258 -6.567 1.00 70.41 103 GLU A O 4
ATOM 7370 N N . VAL A 1 104 ? -5.244 -0.896 -5.226 1.00 75.10 104 VAL A N 4
ATOM 7371 C CA . VAL A 1 104 ? -5.808 0.246 -4.474 1.00 24.11 104 VAL A CA 4
ATOM 7372 C C . VAL A 1 104 ? -4.971 1.505 -4.791 1.00 62.54 104 VAL A C 4
ATOM 7373 O O . VAL A 1 104 ? -3.870 1.669 -4.267 1.00 74.53 104 VAL A O 4
ATOM 7386 N N . GLU A 1 105 ? -5.510 2.417 -5.609 1.00 50.33 105 GLU A N 4
ATOM 7387 C CA . GLU A 1 105 ? -4.795 3.640 -6.002 1.00 41.15 105 GLU A CA 4
ATOM 7388 C C . GLU A 1 105 ? -5.195 4.779 -5.060 1.00 42.41 105 GLU A C 4
ATOM 7389 O O . GLU A 1 105 ? -6.339 5.233 -5.077 1.00 34.34 105 GLU A O 4
ATOM 7401 N N . VAL A 1 106 ? -4.234 5.246 -4.251 1.00 0.54 106 VAL A N 4
ATOM 7402 C CA . VAL A 1 106 ? -4.488 6.270 -3.228 1.00 33.50 106 VAL A CA 4
ATOM 7403 C C . VAL A 1 106 ? -4.031 7.630 -3.770 1.00 24.14 106 VAL A C 4
ATOM 7404 O O . VAL A 1 106 ? -2.832 7.883 -3.891 1.00 14.30 106 VAL A O 4
ATOM 7417 N N . ILE A 1 107 ? -4.994 8.495 -4.108 1.00 50.40 107 ILE A N 4
ATOM 7418 C CA . ILE A 1 107 ? -4.694 9.820 -4.672 1.00 71.34 107 ILE A CA 4
ATOM 7419 C C . ILE A 1 107 ? -4.651 10.846 -3.538 1.00 62.24 107 ILE A C 4
ATOM 7420 O O . ILE A 1 107 ? -5.694 11.300 -3.047 1.00 3.10 107 ILE A O 4
ATOM 7436 N N . LEU A 1 108 ? -3.428 11.169 -3.099 1.00 53.42 108 LEU A N 4
ATOM 7437 C CA . LEU A 1 108 ? -3.192 12.105 -2.002 1.00 10.42 108 LEU A CA 4
ATOM 7438 C C . LEU A 1 108 ? -2.890 13.489 -2.589 1.00 70.20 108 LEU A C 4
ATOM 7439 O O . LEU A 1 108 ? -1.763 13.764 -2.999 1.00 53.44 108 LEU A O 4
ATOM 7455 N N . GLU A 1 109 ? -3.890 14.370 -2.619 1.00 71.20 109 GLU A N 4
ATOM 7456 C CA . GLU A 1 109 ? -3.717 15.724 -3.158 1.00 70.03 109 GLU A CA 4
ATOM 7457 C C . GLU A 1 109 ? -3.327 16.670 -2.027 1.00 35.14 109 GLU A C 4
ATOM 7458 O O . GLU A 1 109 ? -4.186 17.271 -1.380 1.00 64.13 109 GLU A O 4
ATOM 7470 N N . LEU A 1 110 ? -2.015 16.724 -1.744 1.00 34.20 110 LEU A N 4
ATOM 7471 C CA . LEU A 1 110 ? -1.465 17.644 -0.740 1.00 21.21 110 LEU A CA 4
ATOM 7472 C C . LEU A 1 110 ? -1.485 19.060 -1.298 1.00 15.02 110 LEU A C 4
ATOM 7473 O O . LEU A 1 110 ? -2.108 19.950 -0.713 1.00 41.24 110 LEU A O 4
ATOM 7489 N N . GLU A 1 111 ? -0.771 19.241 -2.431 1.00 1.34 111 GLU A N 4
ATOM 7490 C CA . GLU A 1 111 ? -0.742 20.486 -3.234 1.00 73.23 111 GLU A CA 4
ATOM 7491 C C . GLU A 1 111 ? -0.258 21.736 -2.451 1.00 54.34 111 GLU A C 4
ATOM 7492 O O . GLU A 1 111 ? -0.286 22.852 -2.982 1.00 32.51 111 GLU A O 4
ATOM 7504 N N . HIS A 1 112 ? 0.218 21.530 -1.203 1.00 12.42 112 HIS A N 4
ATOM 7505 C CA . HIS A 1 112 ? 0.680 22.610 -0.309 1.00 73.14 112 HIS A CA 4
ATOM 7506 C C . HIS A 1 112 ? 2.110 23.041 -0.699 1.00 71.53 112 HIS A C 4
ATOM 7507 O O . HIS A 1 112 ? 2.648 24.005 -0.157 1.00 3.32 112 HIS A O 4
ATOM 7522 N N . HIS A 1 113 ? 2.708 22.281 -1.632 1.00 73.10 113 HIS A N 4
ATOM 7523 C CA . HIS A 1 113 ? 4.024 22.559 -2.212 1.00 54.42 113 HIS A CA 4
ATOM 7524 C C . HIS A 1 113 ? 4.144 21.758 -3.526 1.00 61.53 113 HIS A C 4
ATOM 7525 O O . HIS A 1 113 ? 4.910 20.794 -3.640 1.00 52.05 113 HIS A O 4
ATOM 7540 N N . HIS A 1 114 ? 3.297 22.118 -4.501 1.00 53.23 114 HIS A N 4
ATOM 7541 C CA . HIS A 1 114 ? 3.269 21.454 -5.818 1.00 42.34 114 HIS A CA 4
ATOM 7542 C C . HIS A 1 114 ? 4.377 22.051 -6.709 1.00 71.32 114 HIS A C 4
ATOM 7543 O O . HIS A 1 114 ? 4.113 22.977 -7.483 1.00 72.24 114 HIS A O 4
ATOM 7558 N N . HIS A 1 115 ? 5.626 21.557 -6.511 1.00 32.42 115 HIS A N 4
ATOM 7559 C CA . HIS A 1 115 ? 6.822 21.908 -7.328 1.00 52.40 115 HIS A CA 4
ATOM 7560 C C . HIS A 1 115 ? 7.265 23.373 -7.053 1.00 61.12 115 HIS A C 4
ATOM 7561 O O . HIS A 1 115 ? 6.513 24.313 -7.330 1.00 14.44 115 HIS A O 4
ATOM 7576 N N . HIS A 1 116 ? 8.492 23.544 -6.517 1.00 61.22 116 HIS A N 4
ATOM 7577 C CA . HIS A 1 116 ? 9.022 24.856 -6.051 1.00 22.44 116 HIS A CA 4
ATOM 7578 C C . HIS A 1 116 ? 8.975 25.941 -7.154 1.00 34.33 116 HIS A C 4
ATOM 7579 O O . HIS A 1 116 ? 8.676 27.105 -6.878 1.00 50.23 116 HIS A O 4
ATOM 7594 N N . HIS A 1 117 ? 9.296 25.542 -8.392 1.00 13.35 117 HIS A N 4
ATOM 7595 C CA . HIS A 1 117 ? 9.112 26.377 -9.598 1.00 43.14 117 HIS A CA 4
ATOM 7596 C C . HIS A 1 117 ? 8.357 25.538 -10.653 1.00 22.45 117 HIS A C 4
ATOM 7597 O O . HIS A 1 117 ? 9.008 24.837 -11.453 1.00 60.44 117 HIS A O 4
ATOM 7613 N N . MET A 1 1 ? 6.626 -13.921 2.300 1.00 60.35 1 MET A N 5
ATOM 7614 C CA . MET A 1 1 ? 8.100 -13.800 2.254 1.00 51.13 1 MET A CA 5
ATOM 7615 C C . MET A 1 1 ? 8.719 -15.091 1.712 1.00 54.34 1 MET A C 5
ATOM 7616 O O . MET A 1 1 ? 9.284 -15.106 0.616 1.00 73.31 1 MET A O 5
ATOM 7632 N N . ALA A 1 2 ? 8.573 -16.184 2.496 1.00 3.43 2 ALA A N 5
ATOM 7633 C CA . ALA A 1 2 ? 9.275 -17.450 2.252 1.00 34.10 2 ALA A CA 5
ATOM 7634 C C . ALA A 1 2 ? 8.657 -18.226 1.073 1.00 63.44 2 ALA A C 5
ATOM 7635 O O . ALA A 1 2 ? 7.772 -19.064 1.277 1.00 2.11 2 ALA A O 5
ATOM 7642 N N . GLY A 1 3 ? 9.112 -17.881 -0.154 1.00 43.13 3 GLY A N 5
ATOM 7643 C CA . GLY A 1 3 ? 8.746 -18.584 -1.388 1.00 43.41 3 GLY A CA 5
ATOM 7644 C C . GLY A 1 3 ? 7.244 -18.597 -1.669 1.00 72.30 3 GLY A C 5
ATOM 7645 O O . GLY A 1 3 ? 6.545 -19.523 -1.234 1.00 11.23 3 GLY A O 5
ATOM 7649 N N . LYS A 1 4 ? 6.739 -17.581 -2.394 1.00 25.25 4 LYS A N 5
ATOM 7650 C CA . LYS A 1 4 ? 5.302 -17.474 -2.710 1.00 13.34 4 LYS A CA 5
ATOM 7651 C C . LYS A 1 4 ? 5.092 -16.761 -4.060 1.00 3.32 4 LYS A C 5
ATOM 7652 O O . LYS A 1 4 ? 5.967 -16.031 -4.525 1.00 5.12 4 LYS A O 5
ATOM 7671 N N . GLU A 1 5 ? 3.919 -16.996 -4.672 1.00 13.31 5 GLU A N 5
ATOM 7672 C CA . GLU A 1 5 ? 3.564 -16.514 -6.023 1.00 30.41 5 GLU A CA 5
ATOM 7673 C C . GLU A 1 5 ? 2.920 -15.116 -5.962 1.00 33.30 5 GLU A C 5
ATOM 7674 O O . GLU A 1 5 ? 2.620 -14.518 -6.999 1.00 31.10 5 GLU A O 5
ATOM 7686 N N . LEU A 1 6 ? 2.711 -14.612 -4.733 1.00 3.31 6 LEU A N 5
ATOM 7687 C CA . LEU A 1 6 ? 2.018 -13.338 -4.494 1.00 2.13 6 LEU A CA 5
ATOM 7688 C C . LEU A 1 6 ? 3.007 -12.186 -4.679 1.00 21.35 6 LEU A C 5
ATOM 7689 O O . LEU A 1 6 ? 3.758 -11.835 -3.767 1.00 2.11 6 LEU A O 5
ATOM 7705 N N . ARG A 1 7 ? 2.980 -11.598 -5.876 1.00 11.43 7 ARG A N 5
ATOM 7706 C CA . ARG A 1 7 ? 3.951 -10.588 -6.296 1.00 51.54 7 ARG A CA 5
ATOM 7707 C C . ARG A 1 7 ? 3.395 -9.196 -6.015 1.00 14.40 7 ARG A C 5
ATOM 7708 O O . ARG A 1 7 ? 2.437 -8.759 -6.656 1.00 15.13 7 ARG A O 5
ATOM 7729 N N . VAL A 1 8 ? 4.010 -8.508 -5.049 1.00 11.42 8 VAL A N 5
ATOM 7730 C CA . VAL A 1 8 ? 3.562 -7.187 -4.596 1.00 64.50 8 VAL A CA 5
ATOM 7731 C C . VAL A 1 8 ? 4.434 -6.124 -5.274 1.00 23.33 8 VAL A C 5
ATOM 7732 O O . VAL A 1 8 ? 5.654 -6.173 -5.154 1.00 44.43 8 VAL A O 5
ATOM 7745 N N . GLU A 1 9 ? 3.810 -5.214 -6.026 1.00 24.54 9 GLU A N 5
ATOM 7746 C CA . GLU A 1 9 ? 4.494 -4.062 -6.641 1.00 63.23 9 GLU A CA 5
ATOM 7747 C C . GLU A 1 9 ? 3.947 -2.774 -6.016 1.00 22.32 9 GLU A C 5
ATOM 7748 O O . GLU A 1 9 ? 2.882 -2.295 -6.414 1.00 71.15 9 GLU A O 5
ATOM 7760 N N . ILE A 1 10 ? 4.656 -2.220 -5.022 1.00 65.22 10 ILE A N 5
ATOM 7761 C CA . ILE A 1 10 ? 4.265 -0.939 -4.422 1.00 70.45 10 ILE A CA 5
ATOM 7762 C C . ILE A 1 10 ? 5.001 0.176 -5.180 1.00 25.10 10 ILE A C 5
ATOM 7763 O O . ILE A 1 10 ? 6.230 0.250 -5.138 1.00 31.31 10 ILE A O 5
ATOM 7779 N N . LYS A 1 11 ? 4.242 1.015 -5.874 1.00 61.42 11 LYS A N 5
ATOM 7780 C CA . LYS A 1 11 ? 4.772 2.126 -6.669 1.00 41.04 11 LYS A CA 5
ATOM 7781 C C . LYS A 1 11 ? 4.420 3.442 -5.957 1.00 62.43 11 LYS A C 5
ATOM 7782 O O . LYS A 1 11 ? 3.249 3.722 -5.708 1.00 74.22 11 LYS A O 5
ATOM 7801 N N . ILE A 1 12 ? 5.443 4.241 -5.623 1.00 1.42 12 ILE A N 5
ATOM 7802 C CA . ILE A 1 12 ? 5.260 5.585 -5.045 1.00 3.42 12 ILE A CA 5
ATOM 7803 C C . ILE A 1 12 ? 5.596 6.627 -6.128 1.00 33.44 12 ILE A C 5
ATOM 7804 O O . ILE A 1 12 ? 6.557 6.448 -6.879 1.00 75.35 12 ILE A O 5
ATOM 7820 N N . ASP A 1 13 ? 4.793 7.688 -6.245 1.00 11.14 13 ASP A N 5
ATOM 7821 C CA . ASP A 1 13 ? 5.079 8.794 -7.175 1.00 33.41 13 ASP A CA 5
ATOM 7822 C C . ASP A 1 13 ? 5.720 9.959 -6.398 1.00 2.33 13 ASP A C 5
ATOM 7823 O O . ASP A 1 13 ? 5.032 10.697 -5.697 1.00 70.23 13 ASP A O 5
ATOM 7832 N N . CYS A 1 14 ? 7.053 10.082 -6.510 1.00 62.35 14 CYS A N 5
ATOM 7833 C CA . CYS A 1 14 ? 7.843 11.125 -5.820 1.00 13.35 14 CYS A CA 5
ATOM 7834 C C . CYS A 1 14 ? 9.133 11.373 -6.590 1.00 15.03 14 CYS A C 5
ATOM 7835 O O . CYS A 1 14 ? 9.565 12.519 -6.761 1.00 53.33 14 CYS A O 5
ATOM 7843 N N . GLY A 1 15 ? 9.753 10.262 -7.038 1.00 34.04 15 GLY A N 5
ATOM 7844 C CA . GLY A 1 15 ? 10.935 10.316 -7.889 1.00 60.11 15 GLY A CA 5
ATOM 7845 C C . GLY A 1 15 ? 10.569 10.615 -9.337 1.00 65.54 15 GLY A C 5
ATOM 7846 O O . GLY A 1 15 ? 10.721 9.764 -10.219 1.00 1.22 15 GLY A O 5
ATOM 7850 N N . ASN A 1 16 ? 10.086 11.848 -9.568 1.00 12.30 16 ASN A N 5
ATOM 7851 C CA . ASN A 1 16 ? 9.682 12.346 -10.901 1.00 13.05 16 ASN A CA 5
ATOM 7852 C C . ASN A 1 16 ? 10.872 12.385 -11.871 1.00 35.43 16 ASN A C 5
ATOM 7853 O O . ASN A 1 16 ? 10.697 12.319 -13.095 1.00 15.52 16 ASN A O 5
ATOM 7864 N N . ASP A 1 17 ? 12.077 12.502 -11.292 1.00 51.35 17 ASP A N 5
ATOM 7865 C CA . ASP A 1 17 ? 13.348 12.523 -12.018 1.00 50.21 17 ASP A CA 5
ATOM 7866 C C . ASP A 1 17 ? 13.781 11.075 -12.365 1.00 72.40 17 ASP A C 5
ATOM 7867 O O . ASP A 1 17 ? 14.668 10.497 -11.723 1.00 43.25 17 ASP A O 5
ATOM 7876 N N . ASP A 1 18 ? 13.035 10.463 -13.318 1.00 62.01 18 ASP A N 5
ATOM 7877 C CA . ASP A 1 18 ? 13.363 9.156 -13.957 1.00 41.52 18 ASP A CA 5
ATOM 7878 C C . ASP A 1 18 ? 13.368 7.948 -12.957 1.00 22.34 18 ASP A C 5
ATOM 7879 O O . ASP A 1 18 ? 13.773 6.837 -13.317 1.00 40.13 18 ASP A O 5
ATOM 7888 N N . LYS A 1 19 ? 12.889 8.143 -11.711 1.00 43.23 19 LYS A N 5
ATOM 7889 C CA . LYS A 1 19 ? 12.991 7.112 -10.655 1.00 12.41 19 LYS A CA 5
ATOM 7890 C C . LYS A 1 19 ? 11.647 6.386 -10.459 1.00 12.42 19 LYS A C 5
ATOM 7891 O O . LYS A 1 19 ? 10.742 6.906 -9.800 1.00 13.20 19 LYS A O 5
ATOM 7910 N N . GLU A 1 20 ? 11.515 5.195 -11.061 1.00 10.25 20 GLU A N 5
ATOM 7911 C CA . GLU A 1 20 ? 10.411 4.270 -10.745 1.00 74.35 20 GLU A CA 5
ATOM 7912 C C . GLU A 1 20 ? 10.726 3.590 -9.395 1.00 10.40 20 GLU A C 5
ATOM 7913 O O . GLU A 1 20 ? 11.750 2.911 -9.258 1.00 64.04 20 GLU A O 5
ATOM 7925 N N . THR A 1 21 ? 9.875 3.821 -8.383 1.00 30.33 21 THR A N 5
ATOM 7926 C CA . THR A 1 21 ? 10.038 3.204 -7.058 1.00 72.41 21 THR A CA 5
ATOM 7927 C C . THR A 1 21 ? 9.087 2.009 -6.956 1.00 33.50 21 THR A C 5
ATOM 7928 O O . THR A 1 21 ? 7.876 2.183 -7.022 1.00 14.45 21 THR A O 5
ATOM 7939 N N . THR A 1 22 ? 9.651 0.799 -6.870 1.00 51.32 22 THR A N 5
ATOM 7940 C CA . THR A 1 22 ? 8.884 -0.446 -6.697 1.00 43.32 22 THR A CA 5
ATOM 7941 C C . THR A 1 22 ? 9.425 -1.210 -5.487 1.00 43.43 22 THR A C 5
ATOM 7942 O O . THR A 1 22 ? 10.645 -1.288 -5.291 1.00 22.52 22 THR A O 5
ATOM 7953 N N . TYR A 1 23 ? 8.504 -1.752 -4.672 1.00 15.21 23 TYR A N 5
ATOM 7954 C CA . TYR A 1 23 ? 8.836 -2.580 -3.503 1.00 43.11 23 TYR A CA 5
ATOM 7955 C C . TYR A 1 23 ? 8.195 -3.964 -3.692 1.00 44.32 23 TYR A C 5
ATOM 7956 O O . TYR A 1 23 ? 6.977 -4.056 -3.884 1.00 54.24 23 TYR A O 5
ATOM 7974 N N . ASP A 1 24 ? 9.023 -5.023 -3.627 1.00 53.35 24 ASP A N 5
ATOM 7975 C CA . ASP A 1 24 ? 8.569 -6.421 -3.756 1.00 14.55 24 ASP A CA 5
ATOM 7976 C C . ASP A 1 24 ? 8.563 -7.071 -2.365 1.00 41.45 24 ASP A C 5
ATOM 7977 O O . ASP A 1 24 ? 9.611 -7.265 -1.741 1.00 11.44 24 ASP A O 5
ATOM 7986 N N . LEU A 1 25 ? 7.360 -7.363 -1.867 1.00 72.22 25 LEU A N 5
ATOM 7987 C CA . LEU A 1 25 ? 7.139 -7.714 -0.451 1.00 60.33 25 LEU A CA 5
ATOM 7988 C C . LEU A 1 25 ? 6.860 -9.211 -0.283 1.00 10.20 25 LEU A C 5
ATOM 7989 O O . LEU A 1 25 ? 7.447 -9.865 0.587 1.00 24.23 25 LEU A O 5
ATOM 8005 N N . TYR A 1 26 ? 5.951 -9.714 -1.134 1.00 15.54 26 TYR A N 5
ATOM 8006 C CA . TYR A 1 26 ? 5.517 -11.121 -1.163 1.00 41.12 26 TYR A CA 5
ATOM 8007 C C . TYR A 1 26 ? 4.828 -11.551 0.152 1.00 54.24 26 TYR A C 5
ATOM 8008 O O . TYR A 1 26 ? 5.488 -11.784 1.165 1.00 31.23 26 TYR A O 5
ATOM 8026 N N . PHE A 1 27 ? 3.488 -11.631 0.119 1.00 0.43 27 PHE A N 5
ATOM 8027 C CA . PHE A 1 27 ? 2.688 -12.168 1.231 1.00 43.32 27 PHE A CA 5
ATOM 8028 C C . PHE A 1 27 ? 2.720 -13.704 1.178 1.00 1.45 27 PHE A C 5
ATOM 8029 O O . PHE A 1 27 ? 2.685 -14.281 0.090 1.00 30.22 27 PHE A O 5
ATOM 8046 N N . SER A 1 28 ? 2.798 -14.342 2.353 1.00 53.04 28 SER A N 5
ATOM 8047 C CA . SER A 1 28 ? 2.575 -15.797 2.516 1.00 33.32 28 SER A CA 5
ATOM 8048 C C . SER A 1 28 ? 2.022 -16.100 3.922 1.00 1.20 28 SER A C 5
ATOM 8049 O O . SER A 1 28 ? 1.357 -17.124 4.118 1.00 73.45 28 SER A O 5
ATOM 8057 N N . LYS A 1 29 ? 2.297 -15.207 4.901 1.00 14.23 29 LYS A N 5
ATOM 8058 C CA . LYS A 1 29 ? 1.801 -15.332 6.291 1.00 3.33 29 LYS A CA 5
ATOM 8059 C C . LYS A 1 29 ? 1.288 -13.967 6.787 1.00 65.53 29 LYS A C 5
ATOM 8060 O O . LYS A 1 29 ? 1.766 -12.910 6.344 1.00 53.52 29 LYS A O 5
ATOM 8079 N N . ALA A 1 30 ? 0.328 -14.023 7.729 1.00 74.31 30 ALA A N 5
ATOM 8080 C CA . ALA A 1 30 ? -0.398 -12.854 8.268 1.00 11.12 30 ALA A CA 5
ATOM 8081 C C . ALA A 1 30 ? 0.519 -11.900 9.054 1.00 2.22 30 ALA A C 5
ATOM 8082 O O . ALA A 1 30 ? 0.348 -10.671 8.999 1.00 13.32 30 ALA A O 5
ATOM 8089 N N . GLU A 1 31 ? 1.477 -12.493 9.787 1.00 34.13 31 GLU A N 5
ATOM 8090 C CA . GLU A 1 31 ? 2.444 -11.760 10.616 1.00 65.11 31 GLU A CA 5
ATOM 8091 C C . GLU A 1 31 ? 3.376 -10.907 9.730 1.00 50.52 31 GLU A C 5
ATOM 8092 O O . GLU A 1 31 ? 3.705 -9.758 10.074 1.00 2.23 31 GLU A O 5
ATOM 8104 N N . GLU A 1 32 ? 3.761 -11.488 8.575 1.00 24.51 32 GLU A N 5
ATOM 8105 C CA . GLU A 1 32 ? 4.595 -10.815 7.569 1.00 4.32 32 GLU A CA 5
ATOM 8106 C C . GLU A 1 32 ? 3.883 -9.556 7.053 1.00 45.11 32 GLU A C 5
ATOM 8107 O O . GLU A 1 32 ? 4.489 -8.494 6.980 1.00 32.12 32 GLU A O 5
ATOM 8119 N N . ALA A 1 33 ? 2.564 -9.704 6.768 1.00 2.51 33 ALA A N 5
ATOM 8120 C CA . ALA A 1 33 ? 1.731 -8.650 6.154 1.00 61.14 33 ALA A CA 5
ATOM 8121 C C . ALA A 1 33 ? 1.819 -7.342 6.936 1.00 12.11 33 ALA A C 5
ATOM 8122 O O . ALA A 1 33 ? 2.124 -6.303 6.366 1.00 65.43 33 ALA A O 5
ATOM 8129 N N . LYS A 1 34 ? 1.629 -7.443 8.256 1.00 75.44 34 LYS A N 5
ATOM 8130 C CA . LYS A 1 34 ? 1.641 -6.291 9.167 1.00 41.03 34 LYS A CA 5
ATOM 8131 C C . LYS A 1 34 ? 3.052 -5.646 9.267 1.00 1.23 34 LYS A C 5
ATOM 8132 O O . LYS A 1 34 ? 3.168 -4.431 9.486 1.00 55.25 34 LYS A O 5
ATOM 8151 N N . GLU A 1 35 ? 4.109 -6.463 9.085 1.00 23.41 35 GLU A N 5
ATOM 8152 C CA . GLU A 1 35 ? 5.507 -5.977 9.083 1.00 61.35 35 GLU A CA 5
ATOM 8153 C C . GLU A 1 35 ? 5.772 -5.122 7.824 1.00 35.40 35 GLU A C 5
ATOM 8154 O O . GLU A 1 35 ? 6.269 -3.997 7.925 1.00 73.41 35 GLU A O 5
ATOM 8166 N N . LEU A 1 36 ? 5.395 -5.661 6.640 1.00 21.03 36 LEU A N 5
ATOM 8167 C CA . LEU A 1 36 ? 5.481 -4.930 5.352 1.00 64.33 36 LEU A CA 5
ATOM 8168 C C . LEU A 1 36 ? 4.539 -3.717 5.338 1.00 4.33 36 LEU A C 5
ATOM 8169 O O . LEU A 1 36 ? 4.829 -2.715 4.687 1.00 14.25 36 LEU A O 5
ATOM 8185 N N . LEU A 1 37 ? 3.418 -3.844 6.059 1.00 3.51 37 LEU A N 5
ATOM 8186 C CA . LEU A 1 37 ? 2.392 -2.795 6.180 1.00 44.31 37 LEU A CA 5
ATOM 8187 C C . LEU A 1 37 ? 2.984 -1.508 6.747 1.00 71.22 37 LEU A C 5
ATOM 8188 O O . LEU A 1 37 ? 2.869 -0.445 6.134 1.00 41.42 37 LEU A O 5
ATOM 8204 N N . LYS A 1 38 ? 3.652 -1.637 7.903 1.00 24.01 38 LYS A N 5
ATOM 8205 C CA . LYS A 1 38 ? 4.202 -0.492 8.646 1.00 53.40 38 LYS A CA 5
ATOM 8206 C C . LYS A 1 38 ? 5.474 0.065 7.971 1.00 52.01 38 LYS A C 5
ATOM 8207 O O . LYS A 1 38 ? 5.752 1.263 8.083 1.00 4.44 38 LYS A O 5
ATOM 8226 N N . LYS A 1 39 ? 6.225 -0.814 7.267 1.00 45.31 39 LYS A N 5
ATOM 8227 C CA . LYS A 1 39 ? 7.438 -0.420 6.507 1.00 15.24 39 LYS A CA 5
ATOM 8228 C C . LYS A 1 39 ? 7.077 0.437 5.281 1.00 75.31 39 LYS A C 5
ATOM 8229 O O . LYS A 1 39 ? 7.662 1.496 5.064 1.00 64.31 39 LYS A O 5
ATOM 8248 N N . VAL A 1 40 ? 6.108 -0.034 4.488 1.00 4.34 40 VAL A N 5
ATOM 8249 C CA . VAL A 1 40 ? 5.624 0.694 3.300 1.00 44.15 40 VAL A CA 5
ATOM 8250 C C . VAL A 1 40 ? 4.914 1.990 3.719 1.00 2.51 40 VAL A C 5
ATOM 8251 O O . VAL A 1 40 ? 5.053 3.018 3.058 1.00 55.43 40 VAL A O 5
ATOM 8264 N N . ALA A 1 41 ? 4.201 1.929 4.857 1.00 15.40 41 ALA A N 5
ATOM 8265 C CA . ALA A 1 41 ? 3.487 3.085 5.414 1.00 13.34 41 ALA A CA 5
ATOM 8266 C C . ALA A 1 41 ? 4.446 4.234 5.784 1.00 62.25 41 ALA A C 5
ATOM 8267 O O . ALA A 1 41 ? 4.165 5.394 5.464 1.00 71.12 41 ALA A O 5
ATOM 8274 N N . GLU A 1 42 ? 5.582 3.902 6.439 1.00 72.13 42 GLU A N 5
ATOM 8275 C CA . GLU A 1 42 ? 6.572 4.914 6.865 1.00 31.25 42 GLU A CA 5
ATOM 8276 C C . GLU A 1 42 ? 7.396 5.437 5.668 1.00 3.14 42 GLU A C 5
ATOM 8277 O O . GLU A 1 42 ? 7.560 6.650 5.521 1.00 24.04 42 GLU A O 5
ATOM 8289 N N . LYS A 1 43 ? 7.868 4.516 4.793 1.00 34.44 43 LYS A N 5
ATOM 8290 C CA . LYS A 1 43 ? 8.785 4.860 3.678 1.00 44.24 43 LYS A CA 5
ATOM 8291 C C . LYS A 1 43 ? 8.064 5.650 2.570 1.00 24.40 43 LYS A C 5
ATOM 8292 O O . LYS A 1 43 ? 8.685 6.485 1.905 1.00 5.44 43 LYS A O 5
ATOM 8311 N N . ALA A 1 44 ? 6.756 5.377 2.383 1.00 3.30 44 ALA A N 5
ATOM 8312 C CA . ALA A 1 44 ? 5.898 6.162 1.471 1.00 13.14 44 ALA A CA 5
ATOM 8313 C C . ALA A 1 44 ? 5.676 7.559 2.052 1.00 45.25 44 ALA A C 5
ATOM 8314 O O . ALA A 1 44 ? 5.867 8.560 1.357 1.00 21.02 44 ALA A O 5
ATOM 8321 N N . ALA A 1 45 ? 5.318 7.599 3.359 1.00 14.42 45 ALA A N 5
ATOM 8322 C CA . ALA A 1 45 ? 5.083 8.851 4.103 1.00 22.34 45 ALA A CA 5
ATOM 8323 C C . ALA A 1 45 ? 6.338 9.754 4.106 1.00 32.43 45 ALA A C 5
ATOM 8324 O O . ALA A 1 45 ? 6.220 10.978 4.165 1.00 3.52 45 ALA A O 5
ATOM 8331 N N . ASP A 1 46 ? 7.532 9.118 4.038 1.00 23.32 46 ASP A N 5
ATOM 8332 C CA . ASP A 1 46 ? 8.832 9.815 3.928 1.00 63.43 46 ASP A CA 5
ATOM 8333 C C . ASP A 1 46 ? 8.952 10.576 2.596 1.00 40.34 46 ASP A C 5
ATOM 8334 O O . ASP A 1 46 ? 9.467 11.689 2.572 1.00 23.40 46 ASP A O 5
ATOM 8343 N N . LYS A 1 47 ? 8.476 9.957 1.502 1.00 32.34 47 LYS A N 5
ATOM 8344 C CA . LYS A 1 47 ? 8.521 10.557 0.141 1.00 13.22 47 LYS A CA 5
ATOM 8345 C C . LYS A 1 47 ? 7.596 11.793 0.061 1.00 3.23 47 LYS A C 5
ATOM 8346 O O . LYS A 1 47 ? 7.892 12.789 -0.611 1.00 23.51 47 LYS A O 5
ATOM 8365 N N . ILE A 1 48 ? 6.467 11.677 0.766 1.00 72.05 48 ILE A N 5
ATOM 8366 C CA . ILE A 1 48 ? 5.426 12.715 0.881 1.00 41.41 48 ILE A CA 5
ATOM 8367 C C . ILE A 1 48 ? 5.901 13.862 1.796 1.00 63.10 48 ILE A C 5
ATOM 8368 O O . ILE A 1 48 ? 5.551 15.030 1.591 1.00 32.43 48 ILE A O 5
ATOM 8384 N N . LYS A 1 49 ? 6.716 13.493 2.798 1.00 10.12 49 LYS A N 5
ATOM 8385 C CA . LYS A 1 49 ? 7.404 14.435 3.706 1.00 55.41 49 LYS A CA 5
ATOM 8386 C C . LYS A 1 49 ? 8.408 15.301 2.912 1.00 14.34 49 LYS A C 5
ATOM 8387 O O . LYS A 1 49 ? 8.600 16.485 3.208 1.00 64.42 49 LYS A O 5
ATOM 8406 N N . LYS A 1 50 ? 9.024 14.684 1.883 1.00 21.12 50 LYS A N 5
ATOM 8407 C CA . LYS A 1 50 ? 10.002 15.349 1.001 1.00 4.14 50 LYS A CA 5
ATOM 8408 C C . LYS A 1 50 ? 9.299 16.322 0.037 1.00 3.35 50 LYS A C 5
ATOM 8409 O O . LYS A 1 50 ? 9.650 17.504 -0.041 1.00 54.54 50 LYS A O 5
ATOM 8428 N N . GLN A 1 51 ? 8.279 15.809 -0.668 1.00 61.40 51 GLN A N 5
ATOM 8429 C CA . GLN A 1 51 ? 7.576 16.546 -1.742 1.00 12.25 51 GLN A CA 5
ATOM 8430 C C . GLN A 1 51 ? 6.069 16.617 -1.434 1.00 32.41 51 GLN A C 5
ATOM 8431 O O . GLN A 1 51 ? 5.537 17.687 -1.106 1.00 2.20 51 GLN A O 5
ATOM 8445 N N . GLY A 1 52 ? 5.406 15.450 -1.514 1.00 20.41 52 GLY A N 5
ATOM 8446 C CA . GLY A 1 52 ? 3.953 15.353 -1.382 1.00 41.13 52 GLY A CA 5
ATOM 8447 C C . GLY A 1 52 ? 3.369 14.505 -2.500 1.00 2.41 52 GLY A C 5
ATOM 8448 O O . GLY A 1 52 ? 2.887 15.051 -3.502 1.00 35.53 52 GLY A O 5
ATOM 8452 N N . CYS A 1 53 ? 3.456 13.163 -2.345 1.00 64.33 53 CYS A N 5
ATOM 8453 C CA . CYS A 1 53 ? 2.941 12.202 -3.337 1.00 55.20 53 CYS A CA 5
ATOM 8454 C C . CYS A 1 53 ? 1.408 12.293 -3.410 1.00 31.15 53 CYS A C 5
ATOM 8455 O O . CYS A 1 53 ? 0.701 11.767 -2.543 1.00 30.04 53 CYS A O 5
ATOM 8463 N N . LYS A 1 54 ? 0.926 13.010 -4.431 1.00 2.14 54 LYS A N 5
ATOM 8464 C CA . LYS A 1 54 ? -0.512 13.206 -4.699 1.00 1.02 54 LYS A CA 5
ATOM 8465 C C . LYS A 1 54 ? -1.200 11.906 -5.143 1.00 54.54 54 LYS A C 5
ATOM 8466 O O . LYS A 1 54 ? -2.431 11.797 -5.092 1.00 1.31 54 LYS A O 5
ATOM 8485 N N . ARG A 1 55 ? -0.391 10.926 -5.569 1.00 14.35 55 ARG A N 5
ATOM 8486 C CA . ARG A 1 55 ? -0.882 9.654 -6.090 1.00 54.32 55 ARG A CA 5
ATOM 8487 C C . ARG A 1 55 ? 0.124 8.544 -5.755 1.00 32.01 55 ARG A C 5
ATOM 8488 O O . ARG A 1 55 ? 1.294 8.619 -6.119 1.00 32.03 55 ARG A O 5
ATOM 8509 N N . VAL A 1 56 ? -0.342 7.546 -5.022 1.00 4.14 56 VAL A N 5
ATOM 8510 C CA . VAL A 1 56 ? 0.388 6.301 -4.763 1.00 40.24 56 VAL A CA 5
ATOM 8511 C C . VAL A 1 56 ? -0.343 5.193 -5.525 1.00 50.44 56 VAL A C 5
ATOM 8512 O O . VAL A 1 56 ? -1.556 5.261 -5.698 1.00 61.41 56 VAL A O 5
ATOM 8525 N N . LYS A 1 57 ? 0.400 4.218 -6.025 1.00 52.13 57 LYS A N 5
ATOM 8526 C CA . LYS A 1 57 ? -0.156 3.072 -6.751 1.00 4.45 57 LYS A CA 5
ATOM 8527 C C . LYS A 1 57 ? 0.275 1.786 -6.048 1.00 51.02 57 LYS A C 5
ATOM 8528 O O . LYS A 1 57 ? 1.456 1.476 -5.995 1.00 40.44 57 LYS A O 5
ATOM 8547 N N . ILE A 1 58 ? -0.680 1.059 -5.488 1.00 52.44 58 ILE A N 5
ATOM 8548 C CA . ILE A 1 58 ? -0.434 -0.258 -4.891 1.00 64.11 58 ILE A CA 5
ATOM 8549 C C . ILE A 1 58 ? -0.937 -1.295 -5.890 1.00 53.25 58 ILE A C 5
ATOM 8550 O O . ILE A 1 58 ? -2.124 -1.368 -6.130 1.00 24.42 58 ILE A O 5
ATOM 8566 N N . ARG A 1 59 ? -0.032 -2.054 -6.488 1.00 33.03 59 ARG A N 5
ATOM 8567 C CA . ARG A 1 59 ? -0.376 -3.152 -7.410 1.00 20.13 59 ARG A CA 5
ATOM 8568 C C . ARG A 1 59 ? 0.012 -4.469 -6.742 1.00 62.10 59 ARG A C 5
ATOM 8569 O O . ARG A 1 59 ? 0.992 -4.521 -5.989 1.00 30.53 59 ARG A O 5
ATOM 8590 N N . PHE A 1 60 ? -0.762 -5.524 -7.003 1.00 1.34 60 PHE A N 5
ATOM 8591 C CA . PHE A 1 60 ? -0.581 -6.811 -6.344 1.00 33.42 60 PHE A CA 5
ATOM 8592 C C . PHE A 1 60 ? -1.190 -7.938 -7.193 1.00 72.43 60 PHE A C 5
ATOM 8593 O O . PHE A 1 60 ? -2.274 -7.778 -7.757 1.00 3.24 60 PHE A O 5
ATOM 8610 N N . GLU A 1 61 ? -0.470 -9.074 -7.267 1.00 61.24 61 GLU A N 5
ATOM 8611 C CA . GLU A 1 61 ? -0.947 -10.309 -7.903 1.00 65.01 61 GLU A CA 5
ATOM 8612 C C . GLU A 1 61 ? -2.009 -10.969 -7.018 1.00 21.13 61 GLU A C 5
ATOM 8613 O O . GLU A 1 61 ? -1.678 -11.575 -5.994 1.00 2.15 61 GLU A O 5
ATOM 8625 N N . LYS A 1 62 ? -3.277 -10.854 -7.432 1.00 72.24 62 LYS A N 5
ATOM 8626 C CA . LYS A 1 62 ? -4.440 -11.382 -6.682 1.00 33.24 62 LYS A CA 5
ATOM 8627 C C . LYS A 1 62 ? -4.626 -12.896 -7.007 1.00 21.43 62 LYS A C 5
ATOM 8628 O O . LYS A 1 62 ? -5.753 -13.401 -7.056 1.00 42.12 62 LYS A O 5
ATOM 8647 N N . LYS A 1 63 ? -3.510 -13.622 -7.132 1.00 12.52 63 LYS A N 5
ATOM 8648 C CA . LYS A 1 63 ? -3.467 -14.967 -7.711 1.00 22.40 63 LYS A CA 5
ATOM 8649 C C . LYS A 1 63 ? -2.485 -15.844 -6.920 1.00 3.44 63 LYS A C 5
ATOM 8650 O O . LYS A 1 63 ? -1.484 -15.339 -6.392 1.00 32.10 63 LYS A O 5
ATOM 8669 N N . GLY A 1 64 ? -2.783 -17.155 -6.855 1.00 23.41 64 GLY A N 5
ATOM 8670 C CA . GLY A 1 64 ? -1.920 -18.129 -6.178 1.00 63.44 64 GLY A CA 5
ATOM 8671 C C . GLY A 1 64 ? -2.094 -18.132 -4.671 1.00 32.45 64 GLY A C 5
ATOM 8672 O O . GLY A 1 64 ? -1.231 -18.639 -3.943 1.00 45.32 64 GLY A O 5
ATOM 8676 N N . LEU A 1 65 ? -3.216 -17.559 -4.201 1.00 13.34 65 LEU A N 5
ATOM 8677 C CA . LEU A 1 65 ? -3.512 -17.396 -2.768 1.00 43.24 65 LEU A CA 5
ATOM 8678 C C . LEU A 1 65 ? -4.806 -18.118 -2.376 1.00 42.22 65 LEU A C 5
ATOM 8679 O O . LEU A 1 65 ? -5.745 -18.217 -3.172 1.00 4.33 65 LEU A O 5
ATOM 8695 N N . ASP A 1 66 ? -4.826 -18.600 -1.124 1.00 61.00 66 ASP A N 5
ATOM 8696 C CA . ASP A 1 66 ? -6.008 -19.216 -0.481 1.00 53.01 66 ASP A CA 5
ATOM 8697 C C . ASP A 1 66 ? -7.095 -18.139 -0.240 1.00 25.03 66 ASP A C 5
ATOM 8698 O O . ASP A 1 66 ? -6.809 -16.950 -0.361 1.00 70.34 66 ASP A O 5
ATOM 8707 N N . ASP A 1 67 ? -8.327 -18.570 0.104 1.00 71.14 67 ASP A N 5
ATOM 8708 C CA . ASP A 1 67 ? -9.456 -17.662 0.436 1.00 64.22 67 ASP A CA 5
ATOM 8709 C C . ASP A 1 67 ? -9.089 -16.691 1.582 1.00 62.42 67 ASP A C 5
ATOM 8710 O O . ASP A 1 67 ? -9.403 -15.496 1.521 1.00 12.44 67 ASP A O 5
ATOM 8719 N N . ASP A 1 68 ? -8.399 -17.228 2.603 1.00 63.11 68 ASP A N 5
ATOM 8720 C CA . ASP A 1 68 ? -7.913 -16.447 3.757 1.00 51.14 68 ASP A CA 5
ATOM 8721 C C . ASP A 1 68 ? -6.854 -15.432 3.307 1.00 44.12 68 ASP A C 5
ATOM 8722 O O . ASP A 1 68 ? -6.940 -14.259 3.653 1.00 21.25 68 ASP A O 5
ATOM 8731 N N . ALA A 1 69 ? -5.887 -15.914 2.503 1.00 11.44 69 ALA A N 5
ATOM 8732 C CA . ALA A 1 69 ? -4.774 -15.097 1.977 1.00 61.02 69 ALA A CA 5
ATOM 8733 C C . ALA A 1 69 ? -5.263 -14.009 0.997 1.00 22.32 69 ALA A C 5
ATOM 8734 O O . ALA A 1 69 ? -4.641 -12.952 0.872 1.00 11.32 69 ALA A O 5
ATOM 8741 N N . ARG A 1 70 ? -6.367 -14.308 0.300 1.00 73.42 70 ARG A N 5
ATOM 8742 C CA . ARG A 1 70 ? -6.999 -13.410 -0.682 1.00 53.52 70 ARG A CA 5
ATOM 8743 C C . ARG A 1 70 ? -7.652 -12.229 0.041 1.00 71.34 70 ARG A C 5
ATOM 8744 O O . ARG A 1 70 ? -7.496 -11.064 -0.354 1.00 13.20 70 ARG A O 5
ATOM 8765 N N . LYS A 1 71 ? -8.357 -12.580 1.121 1.00 63.21 71 LYS A N 5
ATOM 8766 C CA . LYS A 1 71 ? -9.037 -11.643 2.018 1.00 31.31 71 LYS A CA 5
ATOM 8767 C C . LYS A 1 71 ? -8.017 -10.835 2.828 1.00 40.11 71 LYS A C 5
ATOM 8768 O O . LYS A 1 71 ? -8.231 -9.658 3.111 1.00 12.54 71 LYS A O 5
ATOM 8787 N N . LYS A 1 72 ? -6.895 -11.492 3.162 1.00 31.11 72 LYS A N 5
ATOM 8788 C CA . LYS A 1 72 ? -5.808 -10.892 3.950 1.00 35.23 72 LYS A CA 5
ATOM 8789 C C . LYS A 1 72 ? -5.075 -9.837 3.117 1.00 32.22 72 LYS A C 5
ATOM 8790 O O . LYS A 1 72 ? -4.757 -8.765 3.612 1.00 64.13 72 LYS A O 5
ATOM 8809 N N . ALA A 1 73 ? -4.825 -10.179 1.847 1.00 73.40 73 ALA A N 5
ATOM 8810 C CA . ALA A 1 73 ? -4.135 -9.307 0.888 1.00 72.51 73 ALA A CA 5
ATOM 8811 C C . ALA A 1 73 ? -5.037 -8.150 0.430 1.00 53.13 73 ALA A C 5
ATOM 8812 O O . ALA A 1 73 ? -4.544 -7.062 0.105 1.00 1.44 73 ALA A O 5
ATOM 8819 N N . LYS A 1 74 ? -6.359 -8.420 0.386 1.00 34.10 74 LYS A N 5
ATOM 8820 C CA . LYS A 1 74 ? -7.379 -7.403 0.094 1.00 73.24 74 LYS A CA 5
ATOM 8821 C C . LYS A 1 74 ? -7.384 -6.347 1.207 1.00 24.01 74 LYS A C 5
ATOM 8822 O O . LYS A 1 74 ? -7.151 -5.161 0.949 1.00 54.12 74 LYS A O 5
ATOM 8841 N N . LYS A 1 75 ? -7.566 -6.840 2.449 1.00 73.13 75 LYS A N 5
ATOM 8842 C CA . LYS A 1 75 ? -7.670 -6.017 3.659 1.00 61.10 75 LYS A CA 5
ATOM 8843 C C . LYS A 1 75 ? -6.372 -5.233 3.893 1.00 1.11 75 LYS A C 5
ATOM 8844 O O . LYS A 1 75 ? -6.416 -4.058 4.239 1.00 15.14 75 LYS A O 5
ATOM 8863 N N . TRP A 1 76 ? -5.233 -5.911 3.654 1.00 13.53 76 TRP A N 5
ATOM 8864 C CA . TRP A 1 76 ? -3.890 -5.329 3.787 1.00 40.30 76 TRP A CA 5
ATOM 8865 C C . TRP A 1 76 ? -3.727 -4.102 2.876 1.00 61.14 76 TRP A C 5
ATOM 8866 O O . TRP A 1 76 ? -3.259 -3.059 3.325 1.00 41.43 76 TRP A O 5
ATOM 8887 N N . ALA A 1 77 ? -4.116 -4.261 1.596 1.00 42.22 77 ALA A N 5
ATOM 8888 C CA . ALA A 1 77 ? -3.997 -3.199 0.576 1.00 73.32 77 ALA A CA 5
ATOM 8889 C C . ALA A 1 77 ? -4.877 -1.982 0.922 1.00 1.03 77 ALA A C 5
ATOM 8890 O O . ALA A 1 77 ? -4.529 -0.837 0.597 1.00 53.44 77 ALA A O 5
ATOM 8897 N N . LEU A 1 78 ? -6.013 -2.251 1.595 1.00 30.45 78 LEU A N 5
ATOM 8898 C CA . LEU A 1 78 ? -6.901 -1.203 2.132 1.00 73.14 78 LEU A CA 5
ATOM 8899 C C . LEU A 1 78 ? -6.222 -0.496 3.330 1.00 30.15 78 LEU A C 5
ATOM 8900 O O . LEU A 1 78 ? -6.198 0.737 3.405 1.00 70.32 78 LEU A O 5
ATOM 8916 N N . GLU A 1 79 ? -5.641 -1.314 4.237 1.00 14.32 79 GLU A N 5
ATOM 8917 C CA . GLU A 1 79 ? -5.051 -0.843 5.506 1.00 61.43 79 GLU A CA 5
ATOM 8918 C C . GLU A 1 79 ? -3.839 0.065 5.258 1.00 53.41 79 GLU A C 5
ATOM 8919 O O . GLU A 1 79 ? -3.755 1.127 5.860 1.00 23.24 79 GLU A O 5
ATOM 8931 N N . VAL A 1 80 ? -2.919 -0.364 4.364 1.00 21.41 80 VAL A N 5
ATOM 8932 C CA . VAL A 1 80 ? -1.696 0.409 4.031 1.00 64.21 80 VAL A CA 5
ATOM 8933 C C . VAL A 1 80 ? -2.044 1.734 3.327 1.00 53.22 80 VAL A C 5
ATOM 8934 O O . VAL A 1 80 ? -1.387 2.745 3.563 1.00 42.14 80 VAL A O 5
ATOM 8947 N N . ALA A 1 81 ? -3.109 1.711 2.501 1.00 41.12 81 ALA A N 5
ATOM 8948 C CA . ALA A 1 81 ? -3.646 2.911 1.836 1.00 0.55 81 ALA A CA 5
ATOM 8949 C C . ALA A 1 81 ? -4.073 3.965 2.871 1.00 3.22 81 ALA A C 5
ATOM 8950 O O . ALA A 1 81 ? -3.661 5.132 2.816 1.00 3.23 81 ALA A O 5
ATOM 8957 N N . ASN A 1 82 ? -4.879 3.502 3.831 1.00 33.44 82 ASN A N 5
ATOM 8958 C CA . ASN A 1 82 ? -5.420 4.325 4.917 1.00 33.11 82 ASN A CA 5
ATOM 8959 C C . ASN A 1 82 ? -4.370 4.618 6.005 1.00 42.35 82 ASN A C 5
ATOM 8960 O O . ASN A 1 82 ? -4.531 5.584 6.737 1.00 33.21 82 ASN A O 5
ATOM 8971 N N . LYS A 1 83 ? -3.325 3.768 6.123 1.00 13.13 83 LYS A N 5
ATOM 8972 C CA . LYS A 1 83 ? -2.248 3.940 7.132 1.00 21.44 83 LYS A CA 5
ATOM 8973 C C . LYS A 1 83 ? -1.390 5.159 6.737 1.00 5.42 83 LYS A C 5
ATOM 8974 O O . LYS A 1 83 ? -1.117 6.025 7.568 1.00 41.32 83 LYS A O 5
ATOM 8993 N N . ILE A 1 84 ? -1.000 5.210 5.448 1.00 55.15 84 ILE A N 5
ATOM 8994 C CA . ILE A 1 84 ? -0.270 6.355 4.870 1.00 62.01 84 ILE A CA 5
ATOM 8995 C C . ILE A 1 84 ? -1.157 7.618 4.979 1.00 65.25 84 ILE A C 5
ATOM 8996 O O . ILE A 1 84 ? -0.698 8.664 5.436 1.00 35.03 84 ILE A O 5
ATOM 9012 N N . ALA A 1 85 ? -2.458 7.466 4.635 1.00 72.44 85 ALA A N 5
ATOM 9013 C CA . ALA A 1 85 ? -3.472 8.536 4.782 1.00 0.32 85 ALA A CA 5
ATOM 9014 C C . ALA A 1 85 ? -3.653 8.972 6.255 1.00 14.42 85 ALA A C 5
ATOM 9015 O O . ALA A 1 85 ? -3.994 10.117 6.520 1.00 51.32 85 ALA A O 5
ATOM 9022 N N . ASN A 1 86 ? -3.425 8.042 7.201 1.00 5.12 86 ASN A N 5
ATOM 9023 C CA . ASN A 1 86 ? -3.545 8.313 8.656 1.00 12.45 86 ASN A CA 5
ATOM 9024 C C . ASN A 1 86 ? -2.401 9.225 9.119 1.00 1.44 86 ASN A C 5
ATOM 9025 O O . ASN A 1 86 ? -2.612 10.147 9.911 1.00 43.42 86 ASN A O 5
ATOM 9036 N N . GLU A 1 87 ? -1.192 8.962 8.587 1.00 71.11 87 GLU A N 5
ATOM 9037 C CA . GLU A 1 87 ? 0.024 9.736 8.916 1.00 73.22 87 GLU A CA 5
ATOM 9038 C C . GLU A 1 87 ? -0.082 11.194 8.423 1.00 51.02 87 GLU A C 5
ATOM 9039 O O . GLU A 1 87 ? 0.556 12.090 8.980 1.00 54.45 87 GLU A O 5
ATOM 9051 N N . LEU A 1 88 ? -0.890 11.410 7.366 1.00 54.23 88 LEU A N 5
ATOM 9052 C CA . LEU A 1 88 ? -0.877 12.655 6.568 1.00 41.03 88 LEU A CA 5
ATOM 9053 C C . LEU A 1 88 ? -2.219 13.402 6.594 1.00 42.34 88 LEU A C 5
ATOM 9054 O O . LEU A 1 88 ? -2.274 14.577 6.208 1.00 35.52 88 LEU A O 5
ATOM 9070 N N . GLY A 1 89 ? -3.294 12.725 7.020 1.00 31.32 89 GLY A N 5
ATOM 9071 C CA . GLY A 1 89 ? -4.657 13.215 6.802 1.00 54.42 89 GLY A CA 5
ATOM 9072 C C . GLY A 1 89 ? -5.075 12.992 5.350 1.00 54.44 89 GLY A C 5
ATOM 9073 O O . GLY A 1 89 ? -5.827 12.054 5.045 1.00 63.21 89 GLY A O 5
ATOM 9077 N N . ALA A 1 90 ? -4.543 13.865 4.471 1.00 31.11 90 ALA A N 5
ATOM 9078 C CA . ALA A 1 90 ? -4.567 13.710 3.007 1.00 3.20 90 ALA A CA 5
ATOM 9079 C C . ALA A 1 90 ? -5.996 13.751 2.430 1.00 62.20 90 ALA A C 5
ATOM 9080 O O . ALA A 1 90 ? -6.527 14.839 2.194 1.00 74.22 90 ALA A O 5
ATOM 9087 N N . LYS A 1 91 ? -6.617 12.564 2.249 1.00 2.23 91 LYS A N 5
ATOM 9088 C CA . LYS A 1 91 ? -7.978 12.437 1.686 1.00 74.15 91 LYS A CA 5
ATOM 9089 C C . LYS A 1 91 ? -8.436 10.960 1.780 1.00 73.43 91 LYS A C 5
ATOM 9090 O O . LYS A 1 91 ? -9.006 10.563 2.796 1.00 42.34 91 LYS A O 5
ATOM 9109 N N . GLN A 1 92 ? -8.126 10.137 0.746 1.00 32.03 92 GLN A N 5
ATOM 9110 C CA . GLN A 1 92 ? -8.620 8.726 0.628 1.00 50.20 92 GLN A CA 5
ATOM 9111 C C . GLN A 1 92 ? -7.875 7.978 -0.502 1.00 61.12 92 GLN A C 5
ATOM 9112 O O . GLN A 1 92 ? -6.893 8.476 -1.057 1.00 74.44 92 GLN A O 5
ATOM 9126 N N . SER A 1 93 ? -8.370 6.766 -0.822 1.00 54.10 93 SER A N 5
ATOM 9127 C CA . SER A 1 93 ? -7.856 5.926 -1.915 1.00 3.12 93 SER A CA 5
ATOM 9128 C C . SER A 1 93 ? -9.014 5.394 -2.773 1.00 22.43 93 SER A C 5
ATOM 9129 O O . SER A 1 93 ? -10.116 5.171 -2.259 1.00 0.31 93 SER A O 5
ATOM 9137 N N . THR A 1 94 ? -8.769 5.237 -4.088 1.00 10.12 94 THR A N 5
ATOM 9138 C CA . THR A 1 94 ? -9.666 4.486 -4.987 1.00 3.02 94 THR A CA 5
ATOM 9139 C C . THR A 1 94 ? -9.119 3.049 -5.103 1.00 42.33 94 THR A C 5
ATOM 9140 O O . THR A 1 94 ? -7.897 2.844 -5.164 1.00 20.11 94 THR A O 5
ATOM 9151 N N . THR A 1 95 ? -10.011 2.051 -5.083 1.00 24.31 95 THR A N 5
ATOM 9152 C CA . THR A 1 95 ? -9.614 0.637 -5.093 1.00 52.32 95 THR A CA 5
ATOM 9153 C C . THR A 1 95 ? -10.208 -0.073 -6.322 1.00 62.43 95 THR A C 5
ATOM 9154 O O . THR A 1 95 ? -11.428 -0.249 -6.418 1.00 51.40 95 THR A O 5
ATOM 9165 N N . THR A 1 96 ? -9.330 -0.436 -7.267 1.00 73.04 96 THR A N 5
ATOM 9166 C CA . THR A 1 96 ? -9.687 -1.259 -8.422 1.00 61.13 96 THR A CA 5
ATOM 9167 C C . THR A 1 96 ? -9.669 -2.735 -7.991 1.00 54.34 96 THR A C 5
ATOM 9168 O O . THR A 1 96 ? -8.605 -3.300 -7.712 1.00 2.44 96 THR A O 5
ATOM 9179 N N . THR A 1 97 ? -10.863 -3.332 -7.912 1.00 14.14 97 THR A N 5
ATOM 9180 C CA . THR A 1 97 ? -11.039 -4.730 -7.503 1.00 24.14 97 THR A CA 5
ATOM 9181 C C . THR A 1 97 ? -11.155 -5.629 -8.749 1.00 31.34 97 THR A C 5
ATOM 9182 O O . THR A 1 97 ? -11.949 -5.353 -9.659 1.00 33.41 97 THR A O 5
ATOM 9193 N N . ASP A 1 98 ? -10.325 -6.683 -8.785 1.00 51.15 98 ASP A N 5
ATOM 9194 C CA . ASP A 1 98 ? -10.293 -7.671 -9.878 1.00 35.41 98 ASP A CA 5
ATOM 9195 C C . ASP A 1 98 ? -9.640 -8.974 -9.370 1.00 23.21 98 ASP A C 5
ATOM 9196 O O . ASP A 1 98 ? -8.790 -8.935 -8.470 1.00 70.33 98 ASP A O 5
ATOM 9205 N N . GLY A 1 99 ? -10.056 -10.114 -9.952 1.00 21.44 99 GLY A N 5
ATOM 9206 C CA . GLY A 1 99 ? -9.622 -11.436 -9.496 1.00 63.04 99 GLY A CA 5
ATOM 9207 C C . GLY A 1 99 ? -8.182 -11.778 -9.867 1.00 44.43 99 GLY A C 5
ATOM 9208 O O . GLY A 1 99 ? -7.520 -12.525 -9.145 1.00 71.12 99 GLY A O 5
ATOM 9212 N N . ASP A 1 100 ? -7.699 -11.241 -10.997 1.00 2.23 100 ASP A N 5
ATOM 9213 C CA . ASP A 1 100 ? -6.331 -11.496 -11.495 1.00 12.41 100 ASP A CA 5
ATOM 9214 C C . ASP A 1 100 ? -5.308 -10.638 -10.723 1.00 1.31 100 ASP A C 5
ATOM 9215 O O . ASP A 1 100 ? -4.301 -11.161 -10.220 1.00 42.22 100 ASP A O 5
ATOM 9224 N N . THR A 1 101 ? -5.580 -9.316 -10.644 1.00 60.10 101 THR A N 5
ATOM 9225 C CA . THR A 1 101 ? -4.725 -8.340 -9.921 1.00 65.33 101 THR A CA 5
ATOM 9226 C C . THR A 1 101 ? -5.599 -7.330 -9.151 1.00 72.24 101 THR A C 5
ATOM 9227 O O . THR A 1 101 ? -6.640 -6.900 -9.647 1.00 34.00 101 THR A O 5
ATOM 9238 N N . PHE A 1 102 ? -5.150 -6.949 -7.944 1.00 14.21 102 PHE A N 5
ATOM 9239 C CA . PHE A 1 102 ? -5.834 -5.961 -7.088 1.00 72.32 102 PHE A CA 5
ATOM 9240 C C . PHE A 1 102 ? -4.949 -4.711 -6.990 1.00 45.33 102 PHE A C 5
ATOM 9241 O O . PHE A 1 102 ? -3.826 -4.795 -6.474 1.00 20.22 102 PHE A O 5
ATOM 9258 N N . GLU A 1 103 ? -5.432 -3.567 -7.516 1.00 25.25 103 GLU A N 5
ATOM 9259 C CA . GLU A 1 103 ? -4.703 -2.290 -7.439 1.00 33.52 103 GLU A CA 5
ATOM 9260 C C . GLU A 1 103 ? -5.485 -1.276 -6.591 1.00 2.13 103 GLU A C 5
ATOM 9261 O O . GLU A 1 103 ? -6.651 -1.011 -6.853 1.00 75.11 103 GLU A O 5
ATOM 9273 N N . VAL A 1 104 ? -4.824 -0.744 -5.556 1.00 3.12 104 VAL A N 5
ATOM 9274 C CA . VAL A 1 104 ? -5.336 0.346 -4.725 1.00 33.23 104 VAL A CA 5
ATOM 9275 C C . VAL A 1 104 ? -4.486 1.600 -4.988 1.00 23.31 104 VAL A C 5
ATOM 9276 O O . VAL A 1 104 ? -3.339 1.669 -4.561 1.00 20.13 104 VAL A O 5
ATOM 9289 N N . GLU A 1 105 ? -5.048 2.587 -5.684 1.00 51.01 105 GLU A N 5
ATOM 9290 C CA . GLU A 1 105 ? -4.361 3.862 -5.930 1.00 24.23 105 GLU A CA 5
ATOM 9291 C C . GLU A 1 105 ? -4.806 4.865 -4.867 1.00 11.42 105 GLU A C 5
ATOM 9292 O O . GLU A 1 105 ? -5.995 5.177 -4.759 1.00 44.22 105 GLU A O 5
ATOM 9304 N N . VAL A 1 106 ? -3.842 5.344 -4.071 1.00 14.42 106 VAL A N 5
ATOM 9305 C CA . VAL A 1 106 ? -4.112 6.199 -2.917 1.00 4.44 106 VAL A CA 5
ATOM 9306 C C . VAL A 1 106 ? -3.866 7.664 -3.302 1.00 2.50 106 VAL A C 5
ATOM 9307 O O . VAL A 1 106 ? -2.716 8.085 -3.441 1.00 33.20 106 VAL A O 5
ATOM 9320 N N . ILE A 1 107 ? -4.950 8.440 -3.468 1.00 74.04 107 ILE A N 5
ATOM 9321 C CA . ILE A 1 107 ? -4.854 9.847 -3.864 1.00 42.32 107 ILE A CA 5
ATOM 9322 C C . ILE A 1 107 ? -4.731 10.683 -2.583 1.00 25.14 107 ILE A C 5
ATOM 9323 O O . ILE A 1 107 ? -5.727 10.972 -1.888 1.00 13.25 107 ILE A O 5
ATOM 9339 N N . LEU A 1 108 ? -3.482 11.021 -2.260 1.00 54.13 108 LEU A N 5
ATOM 9340 C CA . LEU A 1 108 ? -3.140 11.768 -1.055 1.00 32.33 108 LEU A CA 5
ATOM 9341 C C . LEU A 1 108 ? -3.026 13.246 -1.412 1.00 52.53 108 LEU A C 5
ATOM 9342 O O . LEU A 1 108 ? -1.995 13.704 -1.910 1.00 10.32 108 LEU A O 5
ATOM 9358 N N . GLU A 1 109 ? -4.095 13.996 -1.136 1.00 50.43 109 GLU A N 5
ATOM 9359 C CA . GLU A 1 109 ? -4.170 15.416 -1.490 1.00 73.32 109 GLU A CA 5
ATOM 9360 C C . GLU A 1 109 ? -3.631 16.262 -0.342 1.00 55.24 109 GLU A C 5
ATOM 9361 O O . GLU A 1 109 ? -4.363 16.613 0.586 1.00 41.40 109 GLU A O 5
ATOM 9373 N N . LEU A 1 110 ? -2.317 16.498 -0.364 1.00 40.13 110 LEU A N 5
ATOM 9374 C CA . LEU A 1 110 ? -1.665 17.456 0.527 1.00 31.34 110 LEU A CA 5
ATOM 9375 C C . LEU A 1 110 ? -1.206 18.637 -0.322 1.00 1.32 110 LEU A C 5
ATOM 9376 O O . LEU A 1 110 ? -0.264 18.502 -1.120 1.00 63.42 110 LEU A O 5
ATOM 9392 N N . GLU A 1 111 ? -1.915 19.772 -0.203 1.00 5.52 111 GLU A N 5
ATOM 9393 C CA . GLU A 1 111 ? -1.414 21.064 -0.684 1.00 35.43 111 GLU A CA 5
ATOM 9394 C C . GLU A 1 111 ? -0.274 21.479 0.252 1.00 22.22 111 GLU A C 5
ATOM 9395 O O . GLU A 1 111 ? -0.491 22.202 1.230 1.00 62.43 111 GLU A O 5
ATOM 9407 N N . HIS A 1 112 ? 0.909 20.901 -0.006 1.00 74.12 112 HIS A N 5
ATOM 9408 C CA . HIS A 1 112 ? 2.105 21.077 0.824 1.00 4.21 112 HIS A CA 5
ATOM 9409 C C . HIS A 1 112 ? 2.476 22.573 0.841 1.00 52.01 112 HIS A C 5
ATOM 9410 O O . HIS A 1 112 ? 3.119 23.028 -0.094 1.00 42.13 112 HIS A O 5
ATOM 9425 N N . HIS A 1 113 ? 2.039 23.278 1.926 1.00 42.53 113 HIS A N 5
ATOM 9426 C CA . HIS A 1 113 ? 1.934 24.769 2.036 1.00 41.12 113 HIS A CA 5
ATOM 9427 C C . HIS A 1 113 ? 2.859 25.534 1.076 1.00 4.42 113 HIS A C 5
ATOM 9428 O O . HIS A 1 113 ? 2.394 26.152 0.109 1.00 64.40 113 HIS A O 5
ATOM 9443 N N . HIS A 1 114 ? 4.168 25.435 1.325 1.00 22.52 114 HIS A N 5
ATOM 9444 C CA . HIS A 1 114 ? 5.186 25.947 0.415 1.00 24.34 114 HIS A CA 5
ATOM 9445 C C . HIS A 1 114 ? 5.655 24.800 -0.502 1.00 71.31 114 HIS A C 5
ATOM 9446 O O . HIS A 1 114 ? 6.475 23.966 -0.110 1.00 50.44 114 HIS A O 5
ATOM 9461 N N . HIS A 1 115 ? 5.036 24.722 -1.689 1.00 41.42 115 HIS A N 5
ATOM 9462 C CA . HIS A 1 115 ? 5.418 23.791 -2.769 1.00 53.23 115 HIS A CA 5
ATOM 9463 C C . HIS A 1 115 ? 5.700 24.630 -4.020 1.00 14.42 115 HIS A C 5
ATOM 9464 O O . HIS A 1 115 ? 4.924 25.536 -4.346 1.00 31.35 115 HIS A O 5
ATOM 9479 N N . HIS A 1 116 ? 6.814 24.339 -4.698 1.00 21.43 116 HIS A N 5
ATOM 9480 C CA . HIS A 1 116 ? 7.260 25.113 -5.872 1.00 53.35 116 HIS A CA 5
ATOM 9481 C C . HIS A 1 116 ? 6.315 24.875 -7.064 1.00 61.44 116 HIS A C 5
ATOM 9482 O O . HIS A 1 116 ? 6.039 25.794 -7.839 1.00 14.22 116 HIS A O 5
ATOM 9497 N N . HIS A 1 117 ? 5.822 23.627 -7.177 1.00 33.31 117 HIS A N 5
ATOM 9498 C CA . HIS A 1 117 ? 4.840 23.215 -8.192 1.00 11.23 117 HIS A CA 5
ATOM 9499 C C . HIS A 1 117 ? 3.888 22.159 -7.577 1.00 61.22 117 HIS A C 5
ATOM 9500 O O . HIS A 1 117 ? 4.370 21.253 -6.848 1.00 4.12 117 HIS A O 5
ATOM 9516 N N . MET A 1 1 ? 9.002 -15.457 7.567 1.00 22.24 1 MET A N 6
ATOM 9517 C CA . MET A 1 1 ? 9.076 -14.929 6.187 1.00 74.50 1 MET A CA 6
ATOM 9518 C C . MET A 1 1 ? 9.374 -16.073 5.203 1.00 71.34 1 MET A C 6
ATOM 9519 O O . MET A 1 1 ? 10.055 -17.048 5.549 1.00 44.13 1 MET A O 6
ATOM 9535 N N . ALA A 1 2 ? 8.864 -15.917 3.976 1.00 13.21 2 ALA A N 6
ATOM 9536 C CA . ALA A 1 2 ? 8.994 -16.881 2.882 1.00 43.52 2 ALA A CA 6
ATOM 9537 C C . ALA A 1 2 ? 8.790 -16.121 1.562 1.00 3.12 2 ALA A C 6
ATOM 9538 O O . ALA A 1 2 ? 7.651 -15.799 1.196 1.00 61.54 2 ALA A O 6
ATOM 9545 N N . GLY A 1 3 ? 9.903 -15.773 0.891 1.00 1.40 3 GLY A N 6
ATOM 9546 C CA . GLY A 1 3 ? 9.849 -15.103 -0.414 1.00 33.52 3 GLY A CA 6
ATOM 9547 C C . GLY A 1 3 ? 9.387 -16.037 -1.532 1.00 55.31 3 GLY A C 6
ATOM 9548 O O . GLY A 1 3 ? 9.192 -17.238 -1.296 1.00 11.44 3 GLY A O 6
ATOM 9552 N N . LYS A 1 4 ? 9.222 -15.474 -2.741 1.00 72.33 4 LYS A N 6
ATOM 9553 C CA . LYS A 1 4 ? 8.759 -16.206 -3.942 1.00 23.00 4 LYS A CA 6
ATOM 9554 C C . LYS A 1 4 ? 7.373 -16.847 -3.697 1.00 71.21 4 LYS A C 6
ATOM 9555 O O . LYS A 1 4 ? 7.279 -18.024 -3.311 1.00 42.11 4 LYS A O 6
ATOM 9574 N N . GLU A 1 5 ? 6.310 -16.047 -3.873 1.00 23.31 5 GLU A N 6
ATOM 9575 C CA . GLU A 1 5 ? 4.925 -16.536 -3.800 1.00 43.33 5 GLU A CA 6
ATOM 9576 C C . GLU A 1 5 ? 3.963 -15.468 -4.336 1.00 12.53 5 GLU A C 6
ATOM 9577 O O . GLU A 1 5 ? 3.455 -15.575 -5.457 1.00 4.32 5 GLU A O 6
ATOM 9589 N N . LEU A 1 6 ? 3.732 -14.429 -3.523 1.00 63.55 6 LEU A N 6
ATOM 9590 C CA . LEU A 1 6 ? 2.742 -13.387 -3.818 1.00 12.55 6 LEU A CA 6
ATOM 9591 C C . LEU A 1 6 ? 3.471 -12.113 -4.274 1.00 62.23 6 LEU A C 6
ATOM 9592 O O . LEU A 1 6 ? 4.077 -11.409 -3.456 1.00 51.14 6 LEU A O 6
ATOM 9608 N N . ARG A 1 7 ? 3.442 -11.858 -5.599 1.00 74.31 7 ARG A N 6
ATOM 9609 C CA . ARG A 1 7 ? 4.168 -10.741 -6.217 1.00 31.23 7 ARG A CA 6
ATOM 9610 C C . ARG A 1 7 ? 3.386 -9.436 -5.964 1.00 34.11 7 ARG A C 6
ATOM 9611 O O . ARG A 1 7 ? 2.214 -9.319 -6.329 1.00 62.41 7 ARG A O 6
ATOM 9632 N N . VAL A 1 8 ? 4.053 -8.485 -5.299 1.00 51.32 8 VAL A N 6
ATOM 9633 C CA . VAL A 1 8 ? 3.482 -7.182 -4.940 1.00 22.32 8 VAL A CA 6
ATOM 9634 C C . VAL A 1 8 ? 4.438 -6.052 -5.354 1.00 25.43 8 VAL A C 6
ATOM 9635 O O . VAL A 1 8 ? 5.629 -6.073 -5.017 1.00 55.21 8 VAL A O 6
ATOM 9648 N N . GLU A 1 9 ? 3.915 -5.098 -6.112 1.00 42.53 9 GLU A N 6
ATOM 9649 C CA . GLU A 1 9 ? 4.628 -3.875 -6.497 1.00 74.33 9 GLU A CA 6
ATOM 9650 C C . GLU A 1 9 ? 4.047 -2.688 -5.716 1.00 31.00 9 GLU A C 6
ATOM 9651 O O . GLU A 1 9 ? 2.975 -2.180 -6.064 1.00 2.31 9 GLU A O 6
ATOM 9663 N N . ILE A 1 10 ? 4.738 -2.252 -4.648 1.00 50.15 10 ILE A N 6
ATOM 9664 C CA . ILE A 1 10 ? 4.335 -1.043 -3.918 1.00 32.31 10 ILE A CA 6
ATOM 9665 C C . ILE A 1 10 ? 5.060 0.121 -4.593 1.00 41.22 10 ILE A C 6
ATOM 9666 O O . ILE A 1 10 ? 6.283 0.238 -4.520 1.00 55.05 10 ILE A O 6
ATOM 9682 N N . LYS A 1 11 ? 4.292 0.975 -5.232 1.00 13.21 11 LYS A N 6
ATOM 9683 C CA . LYS A 1 11 ? 4.797 1.946 -6.198 1.00 45.24 11 LYS A CA 6
ATOM 9684 C C . LYS A 1 11 ? 4.486 3.361 -5.702 1.00 71.40 11 LYS A C 6
ATOM 9685 O O . LYS A 1 11 ? 3.371 3.637 -5.260 1.00 62.40 11 LYS A O 6
ATOM 9704 N N . ILE A 1 12 ? 5.497 4.234 -5.729 1.00 64.33 12 ILE A N 6
ATOM 9705 C CA . ILE A 1 12 ? 5.309 5.669 -5.526 1.00 63.43 12 ILE A CA 6
ATOM 9706 C C . ILE A 1 12 ? 5.266 6.314 -6.919 1.00 14.51 12 ILE A C 6
ATOM 9707 O O . ILE A 1 12 ? 6.278 6.311 -7.637 1.00 73.14 12 ILE A O 6
ATOM 9723 N N . ASP A 1 13 ? 4.091 6.833 -7.305 1.00 13.24 13 ASP A N 6
ATOM 9724 C CA . ASP A 1 13 ? 3.888 7.426 -8.631 1.00 22.45 13 ASP A CA 6
ATOM 9725 C C . ASP A 1 13 ? 4.126 8.941 -8.543 1.00 25.02 13 ASP A C 6
ATOM 9726 O O . ASP A 1 13 ? 3.274 9.691 -8.053 1.00 51.54 13 ASP A O 6
ATOM 9735 N N . CYS A 1 14 ? 5.314 9.356 -8.997 1.00 64.41 14 CYS A N 6
ATOM 9736 C CA . CYS A 1 14 ? 5.762 10.757 -8.983 1.00 52.54 14 CYS A CA 6
ATOM 9737 C C . CYS A 1 14 ? 7.038 10.872 -9.820 1.00 25.30 14 CYS A C 6
ATOM 9738 O O . CYS A 1 14 ? 7.127 11.698 -10.740 1.00 55.24 14 CYS A O 6
ATOM 9746 N N . GLY A 1 15 ? 8.016 9.994 -9.498 1.00 71.44 15 GLY A N 6
ATOM 9747 C CA . GLY A 1 15 ? 9.330 9.996 -10.151 1.00 63.41 15 GLY A CA 6
ATOM 9748 C C . GLY A 1 15 ? 10.142 11.248 -9.841 1.00 35.30 15 GLY A C 6
ATOM 9749 O O . GLY A 1 15 ? 10.915 11.721 -10.687 1.00 24.43 15 GLY A O 6
ATOM 9753 N N . ASN A 1 16 ? 9.933 11.797 -8.624 1.00 10.33 16 ASN A N 6
ATOM 9754 C CA . ASN A 1 16 ? 10.643 12.999 -8.137 1.00 64.10 16 ASN A CA 6
ATOM 9755 C C . ASN A 1 16 ? 12.153 12.717 -8.046 1.00 32.51 16 ASN A C 6
ATOM 9756 O O . ASN A 1 16 ? 12.542 11.580 -7.725 1.00 62.42 16 ASN A O 6
ATOM 9767 N N . ASP A 1 17 ? 12.968 13.768 -8.323 1.00 10.32 17 ASP A N 6
ATOM 9768 C CA . ASP A 1 17 ? 14.426 13.666 -8.565 1.00 42.54 17 ASP A CA 6
ATOM 9769 C C . ASP A 1 17 ? 14.645 13.030 -9.960 1.00 65.12 17 ASP A C 6
ATOM 9770 O O . ASP A 1 17 ? 15.041 13.716 -10.914 1.00 12.20 17 ASP A O 6
ATOM 9779 N N . ASP A 1 18 ? 14.305 11.734 -10.035 1.00 5.44 18 ASP A N 6
ATOM 9780 C CA . ASP A 1 18 ? 14.283 10.893 -11.258 1.00 0.03 18 ASP A CA 6
ATOM 9781 C C . ASP A 1 18 ? 13.986 9.446 -10.796 1.00 52.11 18 ASP A C 6
ATOM 9782 O O . ASP A 1 18 ? 13.893 9.198 -9.579 1.00 52.21 18 ASP A O 6
ATOM 9791 N N . LYS A 1 19 ? 13.802 8.515 -11.760 1.00 13.21 19 LYS A N 6
ATOM 9792 C CA . LYS A 1 19 ? 13.700 7.054 -11.515 1.00 72.22 19 LYS A CA 6
ATOM 9793 C C . LYS A 1 19 ? 12.381 6.659 -10.802 1.00 12.44 19 LYS A C 6
ATOM 9794 O O . LYS A 1 19 ? 11.852 7.392 -9.952 1.00 23.34 19 LYS A O 6
ATOM 9813 N N . GLU A 1 20 ? 11.850 5.493 -11.190 1.00 3.14 20 GLU A N 6
ATOM 9814 C CA . GLU A 1 20 ? 10.655 4.893 -10.582 1.00 43.11 20 GLU A CA 6
ATOM 9815 C C . GLU A 1 20 ? 11.019 4.217 -9.236 1.00 35.04 20 GLU A C 6
ATOM 9816 O O . GLU A 1 20 ? 12.156 3.760 -9.054 1.00 43.03 20 GLU A O 6
ATOM 9828 N N . THR A 1 21 ? 10.066 4.187 -8.286 1.00 72.24 21 THR A N 6
ATOM 9829 C CA . THR A 1 21 ? 10.289 3.637 -6.931 1.00 63.32 21 THR A CA 6
ATOM 9830 C C . THR A 1 21 ? 9.281 2.502 -6.648 1.00 73.03 21 THR A C 6
ATOM 9831 O O . THR A 1 21 ? 8.090 2.766 -6.483 1.00 33.12 21 THR A O 6
ATOM 9842 N N . THR A 1 22 ? 9.771 1.243 -6.617 1.00 62.31 22 THR A N 6
ATOM 9843 C CA . THR A 1 22 ? 8.934 0.049 -6.386 1.00 14.34 22 THR A CA 6
ATOM 9844 C C . THR A 1 22 ? 9.502 -0.762 -5.206 1.00 71.53 22 THR A C 6
ATOM 9845 O O . THR A 1 22 ? 10.725 -0.840 -5.032 1.00 43.11 22 THR A O 6
ATOM 9856 N N . TYR A 1 23 ? 8.606 -1.352 -4.395 1.00 42.31 23 TYR A N 6
ATOM 9857 C CA . TYR A 1 23 ? 8.980 -2.189 -3.247 1.00 12.43 23 TYR A CA 6
ATOM 9858 C C . TYR A 1 23 ? 8.435 -3.600 -3.444 1.00 32.13 23 TYR A C 6
ATOM 9859 O O . TYR A 1 23 ? 7.233 -3.795 -3.683 1.00 12.23 23 TYR A O 6
ATOM 9877 N N . ASP A 1 24 ? 9.336 -4.571 -3.332 1.00 73.33 24 ASP A N 6
ATOM 9878 C CA . ASP A 1 24 ? 9.026 -5.989 -3.449 1.00 24.00 24 ASP A CA 6
ATOM 9879 C C . ASP A 1 24 ? 8.938 -6.546 -2.028 1.00 23.52 24 ASP A C 6
ATOM 9880 O O . ASP A 1 24 ? 9.967 -6.787 -1.393 1.00 41.13 24 ASP A O 6
ATOM 9889 N N . LEU A 1 25 ? 7.714 -6.676 -1.508 1.00 3.14 25 LEU A N 6
ATOM 9890 C CA . LEU A 1 25 ? 7.480 -7.147 -0.128 1.00 72.24 25 LEU A CA 6
ATOM 9891 C C . LEU A 1 25 ? 7.490 -8.682 -0.091 1.00 73.41 25 LEU A C 6
ATOM 9892 O O . LEU A 1 25 ? 8.166 -9.299 0.744 1.00 15.24 25 LEU A O 6
ATOM 9908 N N . TYR A 1 26 ? 6.750 -9.258 -1.053 1.00 54.05 26 TYR A N 6
ATOM 9909 C CA . TYR A 1 26 ? 6.468 -10.693 -1.162 1.00 23.53 26 TYR A CA 6
ATOM 9910 C C . TYR A 1 26 ? 5.763 -11.226 0.092 1.00 41.12 26 TYR A C 6
ATOM 9911 O O . TYR A 1 26 ? 6.405 -11.617 1.076 1.00 15.21 26 TYR A O 6
ATOM 9929 N N . PHE A 1 27 ? 4.419 -11.203 0.028 1.00 61.01 27 PHE A N 6
ATOM 9930 C CA . PHE A 1 27 ? 3.550 -11.585 1.142 1.00 71.41 27 PHE A CA 6
ATOM 9931 C C . PHE A 1 27 ? 3.723 -13.069 1.479 1.00 0.34 27 PHE A C 6
ATOM 9932 O O . PHE A 1 27 ? 3.477 -13.945 0.640 1.00 22.11 27 PHE A O 6
ATOM 9949 N N . SER A 1 28 ? 4.170 -13.324 2.705 1.00 4.15 28 SER A N 6
ATOM 9950 C CA . SER A 1 28 ? 4.079 -14.636 3.338 1.00 3.24 28 SER A CA 6
ATOM 9951 C C . SER A 1 28 ? 2.787 -14.637 4.182 1.00 51.31 28 SER A C 6
ATOM 9952 O O . SER A 1 28 ? 2.796 -14.926 5.387 1.00 34.02 28 SER A O 6
ATOM 9960 N N . LYS A 1 29 ? 1.673 -14.268 3.494 1.00 73.52 29 LYS A N 6
ATOM 9961 C CA . LYS A 1 29 ? 0.330 -14.078 4.083 1.00 55.13 29 LYS A CA 6
ATOM 9962 C C . LYS A 1 29 ? 0.297 -12.930 5.133 1.00 71.34 29 LYS A C 6
ATOM 9963 O O . LYS A 1 29 ? 1.302 -12.248 5.337 1.00 64.41 29 LYS A O 6
ATOM 9982 N N . ALA A 1 30 ? -0.876 -12.736 5.783 1.00 44.25 30 ALA A N 6
ATOM 9983 C CA . ALA A 1 30 ? -1.176 -11.550 6.634 1.00 5.34 30 ALA A CA 6
ATOM 9984 C C . ALA A 1 30 ? -0.258 -11.406 7.855 1.00 5.33 30 ALA A C 6
ATOM 9985 O O . ALA A 1 30 ? 0.081 -10.279 8.241 1.00 2.35 30 ALA A O 6
ATOM 9992 N N . GLU A 1 31 ? 0.116 -12.550 8.455 1.00 32.14 31 GLU A N 6
ATOM 9993 C CA . GLU A 1 31 ? 0.921 -12.595 9.688 1.00 14.34 31 GLU A CA 6
ATOM 9994 C C . GLU A 1 31 ? 2.279 -11.890 9.496 1.00 60.33 31 GLU A C 6
ATOM 9995 O O . GLU A 1 31 ? 2.739 -11.144 10.364 1.00 22.13 31 GLU A O 6
ATOM 10007 N N . GLU A 1 32 ? 2.924 -12.170 8.366 1.00 12.12 32 GLU A N 6
ATOM 10008 C CA . GLU A 1 32 ? 4.170 -11.503 7.974 1.00 12.41 32 GLU A CA 6
ATOM 10009 C C . GLU A 1 32 ? 3.897 -10.130 7.327 1.00 34.35 32 GLU A C 6
ATOM 10010 O O . GLU A 1 32 ? 4.634 -9.171 7.571 1.00 42.45 32 GLU A O 6
ATOM 10022 N N . ALA A 1 33 ? 2.800 -10.044 6.539 1.00 25.02 33 ALA A N 6
ATOM 10023 C CA . ALA A 1 33 ? 2.453 -8.844 5.737 1.00 12.23 33 ALA A CA 6
ATOM 10024 C C . ALA A 1 33 ? 2.210 -7.602 6.614 1.00 21.44 33 ALA A C 6
ATOM 10025 O O . ALA A 1 33 ? 2.518 -6.492 6.195 1.00 62.21 33 ALA A O 6
ATOM 10032 N N . LYS A 1 34 ? 1.696 -7.814 7.840 1.00 14.41 34 LYS A N 6
ATOM 10033 C CA . LYS A 1 34 ? 1.386 -6.729 8.805 1.00 23.35 34 LYS A CA 6
ATOM 10034 C C . LYS A 1 34 ? 2.651 -5.906 9.172 1.00 33.33 34 LYS A C 6
ATOM 10035 O O . LYS A 1 34 ? 2.558 -4.726 9.519 1.00 64.11 34 LYS A O 6
ATOM 10054 N N . GLU A 1 35 ? 3.825 -6.562 9.102 1.00 60.03 35 GLU A N 6
ATOM 10055 C CA . GLU A 1 35 ? 5.135 -5.920 9.310 1.00 45.21 35 GLU A CA 6
ATOM 10056 C C . GLU A 1 35 ? 5.528 -5.077 8.073 1.00 3.22 35 GLU A C 6
ATOM 10057 O O . GLU A 1 35 ? 6.079 -3.975 8.201 1.00 52.25 35 GLU A O 6
ATOM 10069 N N . LEU A 1 36 ? 5.232 -5.616 6.874 1.00 45.33 36 LEU A N 6
ATOM 10070 C CA . LEU A 1 36 ? 5.440 -4.900 5.597 1.00 42.53 36 LEU A CA 6
ATOM 10071 C C . LEU A 1 36 ? 4.544 -3.641 5.519 1.00 65.04 36 LEU A C 6
ATOM 10072 O O . LEU A 1 36 ? 4.938 -2.649 4.919 1.00 2.31 36 LEU A O 6
ATOM 10088 N N . LEU A 1 37 ? 3.351 -3.715 6.146 1.00 32.14 37 LEU A N 6
ATOM 10089 C CA . LEU A 1 37 ? 2.394 -2.584 6.273 1.00 13.41 37 LEU A CA 6
ATOM 10090 C C . LEU A 1 37 ? 3.053 -1.382 6.962 1.00 52.33 37 LEU A C 6
ATOM 10091 O O . LEU A 1 37 ? 2.918 -0.237 6.515 1.00 51.11 37 LEU A O 6
ATOM 10107 N N . LYS A 1 38 ? 3.769 -1.694 8.056 1.00 1.21 38 LYS A N 6
ATOM 10108 C CA . LYS A 1 38 ? 4.486 -0.720 8.886 1.00 31.11 38 LYS A CA 6
ATOM 10109 C C . LYS A 1 38 ? 5.566 0.008 8.063 1.00 43.03 38 LYS A C 6
ATOM 10110 O O . LYS A 1 38 ? 5.693 1.239 8.116 1.00 31.40 38 LYS A O 6
ATOM 10129 N N . LYS A 1 39 ? 6.318 -0.785 7.282 1.00 41.03 39 LYS A N 6
ATOM 10130 C CA . LYS A 1 39 ? 7.388 -0.284 6.403 1.00 50.33 39 LYS A CA 6
ATOM 10131 C C . LYS A 1 39 ? 6.821 0.610 5.280 1.00 42.14 39 LYS A C 6
ATOM 10132 O O . LYS A 1 39 ? 7.353 1.693 5.048 1.00 22.13 39 LYS A O 6
ATOM 10151 N N . VAL A 1 40 ? 5.717 0.168 4.626 1.00 65.25 40 VAL A N 6
ATOM 10152 C CA . VAL A 1 40 ? 5.062 0.922 3.524 1.00 45.12 40 VAL A CA 6
ATOM 10153 C C . VAL A 1 40 ? 4.549 2.294 4.022 1.00 13.44 40 VAL A C 6
ATOM 10154 O O . VAL A 1 40 ? 4.606 3.284 3.282 1.00 15.02 40 VAL A O 6
ATOM 10167 N N . ALA A 1 41 ? 4.087 2.337 5.294 1.00 43.02 41 ALA A N 6
ATOM 10168 C CA . ALA A 1 41 ? 3.644 3.587 5.952 1.00 41.15 41 ALA A CA 6
ATOM 10169 C C . ALA A 1 41 ? 4.772 4.635 5.996 1.00 11.33 41 ALA A C 6
ATOM 10170 O O . ALA A 1 41 ? 4.560 5.805 5.664 1.00 10.40 41 ALA A O 6
ATOM 10177 N N . GLU A 1 42 ? 5.971 4.166 6.370 1.00 3.52 42 GLU A N 6
ATOM 10178 C CA . GLU A 1 42 ? 7.179 4.999 6.493 1.00 4.23 42 GLU A CA 6
ATOM 10179 C C . GLU A 1 42 ? 7.765 5.355 5.110 1.00 5.10 42 GLU A C 6
ATOM 10180 O O . GLU A 1 42 ? 8.207 6.487 4.892 1.00 53.44 42 GLU A O 6
ATOM 10192 N N . LYS A 1 43 ? 7.726 4.380 4.172 1.00 25.14 43 LYS A N 6
ATOM 10193 C CA . LYS A 1 43 ? 8.371 4.506 2.848 1.00 5.14 43 LYS A CA 6
ATOM 10194 C C . LYS A 1 43 ? 7.584 5.439 1.919 1.00 15.34 43 LYS A C 6
ATOM 10195 O O . LYS A 1 43 ? 8.178 6.086 1.063 1.00 71.01 43 LYS A O 6
ATOM 10214 N N . ALA A 1 44 ? 6.252 5.484 2.084 1.00 15.51 44 ALA A N 6
ATOM 10215 C CA . ALA A 1 44 ? 5.387 6.425 1.349 1.00 41.53 44 ALA A CA 6
ATOM 10216 C C . ALA A 1 44 ? 5.565 7.839 1.921 1.00 71.24 44 ALA A C 6
ATOM 10217 O O . ALA A 1 44 ? 5.702 8.811 1.167 1.00 22.44 44 ALA A O 6
ATOM 10224 N N . ALA A 1 45 ? 5.627 7.907 3.268 1.00 12.42 45 ALA A N 6
ATOM 10225 C CA . ALA A 1 45 ? 5.757 9.162 4.033 1.00 31.04 45 ALA A CA 6
ATOM 10226 C C . ALA A 1 45 ? 7.030 9.948 3.666 1.00 61.32 45 ALA A C 6
ATOM 10227 O O . ALA A 1 45 ? 6.988 11.183 3.607 1.00 55.22 45 ALA A O 6
ATOM 10234 N N . ASP A 1 46 ? 8.145 9.218 3.419 1.00 65.25 46 ASP A N 6
ATOM 10235 C CA . ASP A 1 46 ? 9.447 9.821 3.036 1.00 25.22 46 ASP A CA 6
ATOM 10236 C C . ASP A 1 46 ? 9.303 10.738 1.806 1.00 1.32 46 ASP A C 6
ATOM 10237 O O . ASP A 1 46 ? 9.732 11.896 1.819 1.00 3.41 46 ASP A O 6
ATOM 10246 N N . LYS A 1 47 ? 8.644 10.199 0.768 1.00 3.52 47 LYS A N 6
ATOM 10247 C CA . LYS A 1 47 ? 8.525 10.858 -0.546 1.00 2.22 47 LYS A CA 6
ATOM 10248 C C . LYS A 1 47 ? 7.621 12.085 -0.439 1.00 23.03 47 LYS A C 6
ATOM 10249 O O . LYS A 1 47 ? 7.888 13.083 -1.090 1.00 22.20 47 LYS A O 6
ATOM 10268 N N . ILE A 1 48 ? 6.585 12.003 0.425 1.00 2.42 48 ILE A N 6
ATOM 10269 C CA . ILE A 1 48 ? 5.634 13.113 0.649 1.00 12.13 48 ILE A CA 6
ATOM 10270 C C . ILE A 1 48 ? 6.322 14.274 1.406 1.00 44.44 48 ILE A C 6
ATOM 10271 O O . ILE A 1 48 ? 6.035 15.451 1.152 1.00 31.32 48 ILE A O 6
ATOM 10287 N N . LYS A 1 49 ? 7.245 13.913 2.319 1.00 1.41 49 LYS A N 6
ATOM 10288 C CA . LYS A 1 49 ? 7.974 14.882 3.167 1.00 50.33 49 LYS A CA 6
ATOM 10289 C C . LYS A 1 49 ? 8.915 15.763 2.319 1.00 22.33 49 LYS A C 6
ATOM 10290 O O . LYS A 1 49 ? 9.030 16.976 2.548 1.00 44.42 49 LYS A O 6
ATOM 10309 N N . LYS A 1 50 ? 9.569 15.136 1.326 1.00 12.21 50 LYS A N 6
ATOM 10310 C CA . LYS A 1 50 ? 10.469 15.843 0.393 1.00 3.24 50 LYS A CA 6
ATOM 10311 C C . LYS A 1 50 ? 9.681 16.452 -0.792 1.00 51.44 50 LYS A C 6
ATOM 10312 O O . LYS A 1 50 ? 10.171 17.386 -1.435 1.00 34.32 50 LYS A O 6
ATOM 10331 N N . GLN A 1 51 ? 8.463 15.923 -1.056 1.00 71.24 51 GLN A N 6
ATOM 10332 C CA . GLN A 1 51 ? 7.634 16.309 -2.222 1.00 53.03 51 GLN A CA 6
ATOM 10333 C C . GLN A 1 51 ? 6.209 15.727 -2.079 1.00 33.11 51 GLN A C 6
ATOM 10334 O O . GLN A 1 51 ? 6.024 14.519 -2.222 1.00 21.42 51 GLN A O 6
ATOM 10348 N N . GLY A 1 52 ? 5.214 16.594 -1.797 1.00 1.23 52 GLY A N 6
ATOM 10349 C CA . GLY A 1 52 ? 3.808 16.174 -1.669 1.00 14.03 52 GLY A CA 6
ATOM 10350 C C . GLY A 1 52 ? 3.275 15.484 -2.931 1.00 3.03 52 GLY A C 6
ATOM 10351 O O . GLY A 1 52 ? 2.831 16.159 -3.860 1.00 2.41 52 GLY A O 6
ATOM 10355 N N . CYS A 1 53 ? 3.364 14.137 -2.965 1.00 55.11 53 CYS A N 6
ATOM 10356 C CA . CYS A 1 53 ? 2.898 13.304 -4.091 1.00 41.44 53 CYS A CA 6
ATOM 10357 C C . CYS A 1 53 ? 1.415 12.934 -3.880 1.00 73.01 53 CYS A C 6
ATOM 10358 O O . CYS A 1 53 ? 1.033 12.506 -2.787 1.00 32.24 53 CYS A O 6
ATOM 10366 N N . LYS A 1 54 ? 0.593 13.095 -4.935 1.00 63.12 54 LYS A N 6
ATOM 10367 C CA . LYS A 1 54 ? -0.883 12.940 -4.861 1.00 44.13 54 LYS A CA 6
ATOM 10368 C C . LYS A 1 54 ? -1.352 11.550 -5.322 1.00 24.11 54 LYS A C 6
ATOM 10369 O O . LYS A 1 54 ? -2.550 11.253 -5.246 1.00 75.33 54 LYS A O 6
ATOM 10388 N N . ARG A 1 55 ? -0.418 10.702 -5.791 1.00 72.53 55 ARG A N 6
ATOM 10389 C CA . ARG A 1 55 ? -0.748 9.345 -6.263 1.00 64.41 55 ARG A CA 6
ATOM 10390 C C . ARG A 1 55 ? 0.313 8.351 -5.765 1.00 72.20 55 ARG A C 6
ATOM 10391 O O . ARG A 1 55 ? 1.495 8.452 -6.099 1.00 75.54 55 ARG A O 6
ATOM 10412 N N . VAL A 1 56 ? -0.136 7.434 -4.910 1.00 42.15 56 VAL A N 6
ATOM 10413 C CA . VAL A 1 56 ? 0.602 6.231 -4.511 1.00 0.52 56 VAL A CA 6
ATOM 10414 C C . VAL A 1 56 ? -0.160 5.045 -5.115 1.00 62.03 56 VAL A C 6
ATOM 10415 O O . VAL A 1 56 ? -1.383 5.048 -5.111 1.00 11.44 56 VAL A O 6
ATOM 10428 N N . LYS A 1 57 ? 0.546 4.071 -5.676 1.00 4.34 57 LYS A N 6
ATOM 10429 C CA . LYS A 1 57 ? -0.070 2.884 -6.296 1.00 63.10 57 LYS A CA 6
ATOM 10430 C C . LYS A 1 57 ? 0.317 1.633 -5.496 1.00 30.41 57 LYS A C 6
ATOM 10431 O O . LYS A 1 57 ? 1.490 1.305 -5.404 1.00 64.44 57 LYS A O 6
ATOM 10450 N N . ILE A 1 58 ? -0.667 0.939 -4.923 1.00 70.45 58 ILE A N 6
ATOM 10451 C CA . ILE A 1 58 ? -0.453 -0.374 -4.298 1.00 75.40 58 ILE A CA 6
ATOM 10452 C C . ILE A 1 58 ? -0.912 -1.418 -5.324 1.00 20.12 58 ILE A C 6
ATOM 10453 O O . ILE A 1 58 ? -2.090 -1.481 -5.645 1.00 44.20 58 ILE A O 6
ATOM 10469 N N . ARG A 1 59 ? 0.030 -2.195 -5.862 1.00 0.11 59 ARG A N 6
ATOM 10470 C CA . ARG A 1 59 ? -0.244 -3.227 -6.883 1.00 54.32 59 ARG A CA 6
ATOM 10471 C C . ARG A 1 59 ? 0.100 -4.581 -6.288 1.00 73.13 59 ARG A C 6
ATOM 10472 O O . ARG A 1 59 ? 1.115 -4.718 -5.601 1.00 71.05 59 ARG A O 6
ATOM 10493 N N . PHE A 1 60 ? -0.749 -5.564 -6.554 1.00 31.42 60 PHE A N 6
ATOM 10494 C CA . PHE A 1 60 ? -0.607 -6.920 -6.030 1.00 11.42 60 PHE A CA 6
ATOM 10495 C C . PHE A 1 60 ? -1.315 -7.882 -6.997 1.00 21.40 60 PHE A C 6
ATOM 10496 O O . PHE A 1 60 ? -2.389 -7.555 -7.507 1.00 5.33 60 PHE A O 6
ATOM 10513 N N . GLU A 1 61 ? -0.706 -9.054 -7.257 1.00 22.10 61 GLU A N 6
ATOM 10514 C CA . GLU A 1 61 ? -1.260 -10.049 -8.197 1.00 34.33 61 GLU A CA 6
ATOM 10515 C C . GLU A 1 61 ? -2.470 -10.764 -7.566 1.00 55.14 61 GLU A C 6
ATOM 10516 O O . GLU A 1 61 ? -2.354 -11.349 -6.486 1.00 2.31 61 GLU A O 6
ATOM 10528 N N . LYS A 1 62 ? -3.612 -10.743 -8.270 1.00 21.13 62 LYS A N 6
ATOM 10529 C CA . LYS A 1 62 ? -4.861 -11.350 -7.791 1.00 35.35 62 LYS A CA 6
ATOM 10530 C C . LYS A 1 62 ? -5.439 -12.193 -8.939 1.00 22.31 62 LYS A C 6
ATOM 10531 O O . LYS A 1 62 ? -5.932 -11.630 -9.901 1.00 3.42 62 LYS A O 6
ATOM 10550 N N . LYS A 1 63 ? -5.358 -13.531 -8.820 1.00 60.33 63 LYS A N 6
ATOM 10551 C CA . LYS A 1 63 ? -5.951 -14.475 -9.790 1.00 33.44 63 LYS A CA 6
ATOM 10552 C C . LYS A 1 63 ? -6.019 -15.877 -9.161 1.00 65.32 63 LYS A C 6
ATOM 10553 O O . LYS A 1 63 ? -7.090 -16.344 -8.751 1.00 60.34 63 LYS A O 6
ATOM 10572 N N . GLY A 1 64 ? -4.846 -16.529 -9.062 1.00 64.44 64 GLY A N 6
ATOM 10573 C CA . GLY A 1 64 ? -4.737 -17.878 -8.522 1.00 1.30 64 GLY A CA 6
ATOM 10574 C C . GLY A 1 64 ? -4.405 -17.899 -7.040 1.00 5.10 64 GLY A C 6
ATOM 10575 O O . GLY A 1 64 ? -3.727 -18.825 -6.568 1.00 20.30 64 GLY A O 6
ATOM 10579 N N . LEU A 1 65 ? -4.888 -16.875 -6.302 1.00 11.11 65 LEU A N 6
ATOM 10580 C CA . LEU A 1 65 ? -4.753 -16.803 -4.841 1.00 22.42 65 LEU A CA 6
ATOM 10581 C C . LEU A 1 65 ? -5.701 -17.812 -4.180 1.00 43.10 65 LEU A C 6
ATOM 10582 O O . LEU A 1 65 ? -6.714 -18.214 -4.774 1.00 40.04 65 LEU A O 6
ATOM 10598 N N . ASP A 1 66 ? -5.352 -18.232 -2.966 1.00 23.54 66 ASP A N 6
ATOM 10599 C CA . ASP A 1 66 ? -6.282 -18.933 -2.064 1.00 34.41 66 ASP A CA 6
ATOM 10600 C C . ASP A 1 66 ? -7.265 -17.885 -1.494 1.00 54.23 66 ASP A C 6
ATOM 10601 O O . ASP A 1 66 ? -6.867 -16.733 -1.317 1.00 74.30 66 ASP A O 6
ATOM 10610 N N . ASP A 1 67 ? -8.530 -18.277 -1.213 1.00 63.43 67 ASP A N 6
ATOM 10611 C CA . ASP A 1 67 ? -9.605 -17.326 -0.789 1.00 11.41 67 ASP A CA 6
ATOM 10612 C C . ASP A 1 67 ? -9.228 -16.560 0.497 1.00 71.32 67 ASP A C 6
ATOM 10613 O O . ASP A 1 67 ? -9.561 -15.370 0.646 1.00 44.32 67 ASP A O 6
ATOM 10622 N N . ASP A 1 68 ? -8.526 -17.264 1.410 1.00 15.22 68 ASP A N 6
ATOM 10623 C CA . ASP A 1 68 ? -8.001 -16.675 2.652 1.00 54.54 68 ASP A CA 6
ATOM 10624 C C . ASP A 1 68 ? -6.917 -15.640 2.310 1.00 14.40 68 ASP A C 6
ATOM 10625 O O . ASP A 1 68 ? -7.070 -14.471 2.640 1.00 71.22 68 ASP A O 6
ATOM 10634 N N . ALA A 1 69 ? -5.880 -16.073 1.545 1.00 52.25 69 ALA A N 6
ATOM 10635 C CA . ALA A 1 69 ? -4.730 -15.211 1.154 1.00 34.23 69 ALA A CA 6
ATOM 10636 C C . ALA A 1 69 ? -5.167 -13.961 0.355 1.00 13.44 69 ALA A C 6
ATOM 10637 O O . ALA A 1 69 ? -4.534 -12.902 0.446 1.00 42.35 69 ALA A O 6
ATOM 10644 N N . ARG A 1 70 ? -6.257 -14.119 -0.419 1.00 1.33 70 ARG A N 6
ATOM 10645 C CA . ARG A 1 70 ? -6.888 -13.049 -1.216 1.00 51.32 70 ARG A CA 6
ATOM 10646 C C . ARG A 1 70 ? -7.457 -11.987 -0.281 1.00 54.11 70 ARG A C 6
ATOM 10647 O O . ARG A 1 70 ? -7.189 -10.791 -0.446 1.00 12.54 70 ARG A O 6
ATOM 10668 N N . LYS A 1 71 ? -8.253 -12.458 0.698 1.00 72.23 71 LYS A N 6
ATOM 10669 C CA . LYS A 1 71 ? -8.918 -11.594 1.675 1.00 34.33 71 LYS A CA 6
ATOM 10670 C C . LYS A 1 71 ? -7.896 -10.908 2.583 1.00 74.15 71 LYS A C 6
ATOM 10671 O O . LYS A 1 71 ? -8.093 -9.769 2.965 1.00 20.10 71 LYS A O 6
ATOM 10690 N N . LYS A 1 72 ? -6.795 -11.615 2.887 1.00 54.44 72 LYS A N 6
ATOM 10691 C CA . LYS A 1 72 ? -5.737 -11.115 3.778 1.00 73.43 72 LYS A CA 6
ATOM 10692 C C . LYS A 1 72 ? -4.914 -10.005 3.095 1.00 53.31 72 LYS A C 6
ATOM 10693 O O . LYS A 1 72 ? -4.509 -9.043 3.747 1.00 12.31 72 LYS A O 6
ATOM 10712 N N . ALA A 1 73 ? -4.686 -10.164 1.779 1.00 60.31 73 ALA A N 6
ATOM 10713 C CA . ALA A 1 73 ? -3.943 -9.192 0.951 1.00 74.54 73 ALA A CA 6
ATOM 10714 C C . ALA A 1 73 ? -4.783 -7.935 0.689 1.00 33.25 73 ALA A C 6
ATOM 10715 O O . ALA A 1 73 ? -4.251 -6.824 0.659 1.00 62.11 73 ALA A O 6
ATOM 10722 N N . LYS A 1 74 ? -6.100 -8.143 0.482 1.00 63.30 74 LYS A N 6
ATOM 10723 C CA . LYS A 1 74 ? -7.073 -7.050 0.285 1.00 25.15 74 LYS A CA 6
ATOM 10724 C C . LYS A 1 74 ? -7.273 -6.258 1.590 1.00 71.40 74 LYS A C 6
ATOM 10725 O O . LYS A 1 74 ? -7.234 -5.028 1.582 1.00 55.24 74 LYS A O 6
ATOM 10744 N N . LYS A 1 75 ? -7.478 -7.008 2.695 1.00 25.14 75 LYS A N 6
ATOM 10745 C CA . LYS A 1 75 ? -7.693 -6.465 4.056 1.00 65.35 75 LYS A CA 6
ATOM 10746 C C . LYS A 1 75 ? -6.506 -5.571 4.429 1.00 41.21 75 LYS A C 6
ATOM 10747 O O . LYS A 1 75 ? -6.677 -4.450 4.908 1.00 42.02 75 LYS A O 6
ATOM 10766 N N . TRP A 1 76 ? -5.308 -6.100 4.126 1.00 13.13 76 TRP A N 6
ATOM 10767 C CA . TRP A 1 76 ? -4.036 -5.388 4.249 1.00 0.14 76 TRP A CA 6
ATOM 10768 C C . TRP A 1 76 ? -4.058 -4.103 3.405 1.00 63.32 76 TRP A C 6
ATOM 10769 O O . TRP A 1 76 ? -3.829 -3.027 3.928 1.00 21.40 76 TRP A O 6
ATOM 10790 N N . ALA A 1 77 ? -4.379 -4.257 2.100 1.00 63.30 77 ALA A N 6
ATOM 10791 C CA . ALA A 1 77 ? -4.281 -3.178 1.092 1.00 23.11 77 ALA A CA 6
ATOM 10792 C C . ALA A 1 77 ? -5.212 -1.994 1.390 1.00 64.13 77 ALA A C 6
ATOM 10793 O O . ALA A 1 77 ? -4.895 -0.856 1.036 1.00 23.24 77 ALA A O 6
ATOM 10800 N N . LEU A 1 78 ? -6.363 -2.277 2.022 1.00 4.44 78 LEU A N 6
ATOM 10801 C CA . LEU A 1 78 ? -7.336 -1.246 2.423 1.00 65.54 78 LEU A CA 6
ATOM 10802 C C . LEU A 1 78 ? -6.862 -0.519 3.705 1.00 41.41 78 LEU A C 6
ATOM 10803 O O . LEU A 1 78 ? -6.885 0.719 3.772 1.00 72.30 78 LEU A O 6
ATOM 10819 N N . GLU A 1 79 ? -6.414 -1.311 4.709 1.00 73.12 79 GLU A N 6
ATOM 10820 C CA . GLU A 1 79 ? -5.970 -0.794 6.028 1.00 4.22 79 GLU A CA 6
ATOM 10821 C C . GLU A 1 79 ? -4.672 0.025 5.914 1.00 55.15 79 GLU A C 6
ATOM 10822 O O . GLU A 1 79 ? -4.530 1.050 6.586 1.00 41.11 79 GLU A O 6
ATOM 10834 N N . VAL A 1 80 ? -3.746 -0.433 5.044 1.00 71.51 80 VAL A N 6
ATOM 10835 C CA . VAL A 1 80 ? -2.447 0.231 4.829 1.00 21.51 80 VAL A CA 6
ATOM 10836 C C . VAL A 1 80 ? -2.660 1.526 4.032 1.00 74.31 80 VAL A C 6
ATOM 10837 O O . VAL A 1 80 ? -2.042 2.532 4.322 1.00 2.14 80 VAL A O 6
ATOM 10850 N N . ALA A 1 81 ? -3.604 1.497 3.077 1.00 52.14 81 ALA A N 6
ATOM 10851 C CA . ALA A 1 81 ? -3.924 2.654 2.232 1.00 11.42 81 ALA A CA 6
ATOM 10852 C C . ALA A 1 81 ? -4.456 3.820 3.085 1.00 61.03 81 ALA A C 6
ATOM 10853 O O . ALA A 1 81 ? -4.052 4.974 2.910 1.00 13.25 81 ALA A O 6
ATOM 10860 N N . ASN A 1 82 ? -5.345 3.476 4.031 1.00 5.23 82 ASN A N 6
ATOM 10861 C CA . ASN A 1 82 ? -5.909 4.422 5.005 1.00 14.21 82 ASN A CA 6
ATOM 10862 C C . ASN A 1 82 ? -4.895 4.762 6.109 1.00 44.34 82 ASN A C 6
ATOM 10863 O O . ASN A 1 82 ? -5.007 5.813 6.745 1.00 34.43 82 ASN A O 6
ATOM 10874 N N . LYS A 1 83 ? -3.925 3.851 6.353 1.00 10.31 83 LYS A N 6
ATOM 10875 C CA . LYS A 1 83 ? -2.834 4.088 7.317 1.00 12.50 83 LYS A CA 6
ATOM 10876 C C . LYS A 1 83 ? -1.944 5.238 6.804 1.00 62.13 83 LYS A C 6
ATOM 10877 O O . LYS A 1 83 ? -1.741 6.203 7.524 1.00 61.50 83 LYS A O 6
ATOM 10896 N N . ILE A 1 84 ? -1.481 5.139 5.528 1.00 34.43 84 ILE A N 6
ATOM 10897 C CA . ILE A 1 84 ? -0.682 6.198 4.862 1.00 14.20 84 ILE A CA 6
ATOM 10898 C C . ILE A 1 84 ? -1.497 7.519 4.798 1.00 60.32 84 ILE A C 6
ATOM 10899 O O . ILE A 1 84 ? -0.970 8.604 5.088 1.00 10.32 84 ILE A O 6
ATOM 10915 N N . ALA A 1 85 ? -2.801 7.394 4.462 1.00 64.05 85 ALA A N 6
ATOM 10916 C CA . ALA A 1 85 ? -3.748 8.532 4.420 1.00 22.32 85 ALA A CA 6
ATOM 10917 C C . ALA A 1 85 ? -3.870 9.222 5.799 1.00 44.45 85 ALA A C 6
ATOM 10918 O O . ALA A 1 85 ? -4.092 10.432 5.883 1.00 71.24 85 ALA A O 6
ATOM 10925 N N . ASN A 1 86 ? -3.712 8.424 6.867 1.00 23.03 86 ASN A N 6
ATOM 10926 C CA . ASN A 1 86 ? -3.698 8.918 8.257 1.00 33.04 86 ASN A CA 6
ATOM 10927 C C . ASN A 1 86 ? -2.349 9.603 8.583 1.00 65.51 86 ASN A C 6
ATOM 10928 O O . ASN A 1 86 ? -2.342 10.700 9.153 1.00 72.35 86 ASN A O 6
ATOM 10939 N N . GLU A 1 87 ? -1.219 8.962 8.166 1.00 21.31 87 GLU A N 6
ATOM 10940 C CA . GLU A 1 87 ? 0.155 9.401 8.533 1.00 41.43 87 GLU A CA 6
ATOM 10941 C C . GLU A 1 87 ? 0.428 10.837 8.058 1.00 41.05 87 GLU A C 6
ATOM 10942 O O . GLU A 1 87 ? 0.970 11.658 8.804 1.00 64.04 87 GLU A O 6
ATOM 10954 N N . LEU A 1 88 ? 0.039 11.114 6.804 1.00 14.22 88 LEU A N 6
ATOM 10955 C CA . LEU A 1 88 ? 0.252 12.423 6.163 1.00 53.00 88 LEU A CA 6
ATOM 10956 C C . LEU A 1 88 ? -0.943 13.375 6.388 1.00 42.53 88 LEU A C 6
ATOM 10957 O O . LEU A 1 88 ? -0.836 14.574 6.112 1.00 2.04 88 LEU A O 6
ATOM 10973 N N . GLY A 1 89 ? -2.064 12.836 6.914 1.00 44.12 89 GLY A N 6
ATOM 10974 C CA . GLY A 1 89 ? -3.290 13.620 7.131 1.00 34.03 89 GLY A CA 6
ATOM 10975 C C . GLY A 1 89 ? -3.905 14.076 5.820 1.00 53.40 89 GLY A C 6
ATOM 10976 O O . GLY A 1 89 ? -4.281 15.245 5.657 1.00 63.12 89 GLY A O 6
ATOM 10980 N N . ALA A 1 90 ? -3.978 13.134 4.877 1.00 2.43 90 ALA A N 6
ATOM 10981 C CA . ALA A 1 90 ? -4.482 13.365 3.520 1.00 41.44 90 ALA A CA 6
ATOM 10982 C C . ALA A 1 90 ? -5.783 12.576 3.286 1.00 5.31 90 ALA A C 6
ATOM 10983 O O . ALA A 1 90 ? -6.378 12.043 4.234 1.00 3.44 90 ALA A O 6
ATOM 10990 N N . LYS A 1 91 ? -6.225 12.520 2.016 1.00 13.54 91 LYS A N 6
ATOM 10991 C CA . LYS A 1 91 ? -7.514 11.917 1.628 1.00 40.11 91 LYS A CA 6
ATOM 10992 C C . LYS A 1 91 ? -7.421 10.390 1.511 1.00 4.34 91 LYS A C 6
ATOM 10993 O O . LYS A 1 91 ? -6.329 9.808 1.547 1.00 5.21 91 LYS A O 6
ATOM 11012 N N . GLN A 1 92 ? -8.602 9.770 1.340 1.00 34.34 92 GLN A N 6
ATOM 11013 C CA . GLN A 1 92 ? -8.763 8.312 1.230 1.00 72.33 92 GLN A CA 6
ATOM 11014 C C . GLN A 1 92 ? -8.247 7.769 -0.115 1.00 51.32 92 GLN A C 6
ATOM 11015 O O . GLN A 1 92 ? -7.842 8.518 -1.017 1.00 11.55 92 GLN A O 6
ATOM 11029 N N . SER A 1 93 ? -8.292 6.444 -0.223 1.00 13.33 93 SER A N 6
ATOM 11030 C CA . SER A 1 93 ? -7.743 5.693 -1.348 1.00 64.42 93 SER A CA 6
ATOM 11031 C C . SER A 1 93 ? -8.861 5.072 -2.199 1.00 34.01 93 SER A C 6
ATOM 11032 O O . SER A 1 93 ? -9.894 4.646 -1.667 1.00 52.43 93 SER A O 6
ATOM 11040 N N . THR A 1 94 ? -8.631 5.018 -3.517 1.00 71.55 94 THR A N 6
ATOM 11041 C CA . THR A 1 94 ? -9.521 4.341 -4.462 1.00 71.13 94 THR A CA 6
ATOM 11042 C C . THR A 1 94 ? -9.008 2.898 -4.670 1.00 15.21 94 THR A C 6
ATOM 11043 O O . THR A 1 94 ? -7.820 2.684 -4.914 1.00 53.45 94 THR A O 6
ATOM 11054 N N . THR A 1 95 ? -9.898 1.905 -4.501 1.00 64.31 95 THR A N 6
ATOM 11055 C CA . THR A 1 95 ? -9.548 0.479 -4.652 1.00 54.43 95 THR A CA 6
ATOM 11056 C C . THR A 1 95 ? -10.170 -0.090 -5.939 1.00 20.44 95 THR A C 6
ATOM 11057 O O . THR A 1 95 ? -11.265 0.314 -6.351 1.00 41.03 95 THR A O 6
ATOM 11068 N N . THR A 1 96 ? -9.438 -1.012 -6.575 1.00 61.10 96 THR A N 6
ATOM 11069 C CA . THR A 1 96 ? -9.841 -1.667 -7.821 1.00 71.44 96 THR A CA 6
ATOM 11070 C C . THR A 1 96 ? -9.645 -3.183 -7.668 1.00 21.14 96 THR A C 6
ATOM 11071 O O . THR A 1 96 ? -8.507 -3.659 -7.519 1.00 72.14 96 THR A O 6
ATOM 11082 N N . THR A 1 97 ? -10.761 -3.926 -7.693 1.00 32.53 97 THR A N 6
ATOM 11083 C CA . THR A 1 97 ? -10.748 -5.388 -7.612 1.00 13.40 97 THR A CA 6
ATOM 11084 C C . THR A 1 97 ? -10.742 -5.956 -9.043 1.00 2.31 97 THR A C 6
ATOM 11085 O O . THR A 1 97 ? -11.667 -5.723 -9.834 1.00 64.32 97 THR A O 6
ATOM 11096 N N . ASP A 1 98 ? -9.663 -6.669 -9.378 1.00 55.13 98 ASP A N 6
ATOM 11097 C CA . ASP A 1 98 ? -9.385 -7.118 -10.749 1.00 32.44 98 ASP A CA 6
ATOM 11098 C C . ASP A 1 98 ? -8.831 -8.548 -10.722 1.00 23.43 98 ASP A C 6
ATOM 11099 O O . ASP A 1 98 ? -8.134 -8.927 -9.768 1.00 52.20 98 ASP A O 6
ATOM 11108 N N . GLY A 1 99 ? -9.150 -9.321 -11.777 1.00 40.55 99 GLY A N 6
ATOM 11109 C CA . GLY A 1 99 ? -8.791 -10.739 -11.877 1.00 60.12 99 GLY A CA 6
ATOM 11110 C C . GLY A 1 99 ? -7.377 -11.003 -12.378 1.00 44.55 99 GLY A C 6
ATOM 11111 O O . GLY A 1 99 ? -7.039 -12.151 -12.665 1.00 42.23 99 GLY A O 6
ATOM 11115 N N . ASP A 1 100 ? -6.544 -9.950 -12.477 1.00 63.35 100 ASP A N 6
ATOM 11116 C CA . ASP A 1 100 ? -5.108 -10.074 -12.826 1.00 33.53 100 ASP A CA 6
ATOM 11117 C C . ASP A 1 100 ? -4.255 -9.319 -11.785 1.00 51.44 100 ASP A C 6
ATOM 11118 O O . ASP A 1 100 ? -3.291 -9.868 -11.235 1.00 63.45 100 ASP A O 6
ATOM 11127 N N . THR A 1 101 ? -4.625 -8.046 -11.514 1.00 32.45 101 THR A N 6
ATOM 11128 C CA . THR A 1 101 ? -3.878 -7.158 -10.596 1.00 11.23 101 THR A CA 6
ATOM 11129 C C . THR A 1 101 ? -4.850 -6.359 -9.700 1.00 23.24 101 THR A C 6
ATOM 11130 O O . THR A 1 101 ? -5.551 -5.459 -10.172 1.00 74.31 101 THR A O 6
ATOM 11141 N N . PHE A 1 102 ? -4.884 -6.706 -8.403 1.00 30.32 102 PHE A N 6
ATOM 11142 C CA . PHE A 1 102 ? -5.613 -5.934 -7.383 1.00 1.42 102 PHE A CA 6
ATOM 11143 C C . PHE A 1 102 ? -4.796 -4.667 -7.064 1.00 33.22 102 PHE A C 6
ATOM 11144 O O . PHE A 1 102 ? -3.686 -4.762 -6.525 1.00 4.44 102 PHE A O 6
ATOM 11161 N N . GLU A 1 103 ? -5.335 -3.491 -7.428 1.00 53.31 103 GLU A N 6
ATOM 11162 C CA . GLU A 1 103 ? -4.625 -2.207 -7.281 1.00 64.14 103 GLU A CA 6
ATOM 11163 C C . GLU A 1 103 ? -5.450 -1.224 -6.433 1.00 44.42 103 GLU A C 6
ATOM 11164 O O . GLU A 1 103 ? -6.595 -0.922 -6.768 1.00 14.00 103 GLU A O 6
ATOM 11176 N N . VAL A 1 104 ? -4.857 -0.751 -5.325 1.00 4.04 104 VAL A N 6
ATOM 11177 C CA . VAL A 1 104 ? -5.422 0.310 -4.474 1.00 31.31 104 VAL A CA 6
ATOM 11178 C C . VAL A 1 104 ? -4.520 1.550 -4.583 1.00 0.21 104 VAL A C 6
ATOM 11179 O O . VAL A 1 104 ? -3.402 1.547 -4.072 1.00 12.00 104 VAL A O 6
ATOM 11192 N N . GLU A 1 105 ? -5.000 2.606 -5.247 1.00 74.34 105 GLU A N 6
ATOM 11193 C CA . GLU A 1 105 ? -4.237 3.853 -5.397 1.00 70.34 105 GLU A CA 6
ATOM 11194 C C . GLU A 1 105 ? -4.654 4.835 -4.298 1.00 42.41 105 GLU A C 6
ATOM 11195 O O . GLU A 1 105 ? -5.836 5.166 -4.161 1.00 21.02 105 GLU A O 6
ATOM 11207 N N . VAL A 1 106 ? -3.663 5.306 -3.528 1.00 21.13 106 VAL A N 6
ATOM 11208 C CA . VAL A 1 106 ? -3.881 6.178 -2.381 1.00 4.33 106 VAL A CA 6
ATOM 11209 C C . VAL A 1 106 ? -3.683 7.627 -2.839 1.00 72.41 106 VAL A C 6
ATOM 11210 O O . VAL A 1 106 ? -2.556 8.040 -3.144 1.00 3.22 106 VAL A O 6
ATOM 11223 N N . ILE A 1 107 ? -4.795 8.376 -2.928 1.00 42.30 107 ILE A N 6
ATOM 11224 C CA . ILE A 1 107 ? -4.787 9.756 -3.416 1.00 33.32 107 ILE A CA 6
ATOM 11225 C C . ILE A 1 107 ? -4.519 10.700 -2.234 1.00 34.30 107 ILE A C 6
ATOM 11226 O O . ILE A 1 107 ? -5.422 11.006 -1.439 1.00 43.02 107 ILE A O 6
ATOM 11242 N N . LEU A 1 108 ? -3.251 11.113 -2.096 1.00 40.21 108 LEU A N 6
ATOM 11243 C CA . LEU A 1 108 ? -2.822 11.991 -1.005 1.00 1.44 108 LEU A CA 6
ATOM 11244 C C . LEU A 1 108 ? -2.743 13.438 -1.505 1.00 0.20 108 LEU A C 6
ATOM 11245 O O . LEU A 1 108 ? -1.713 13.874 -2.023 1.00 54.50 108 LEU A O 6
ATOM 11261 N N . GLU A 1 109 ? -3.804 14.214 -1.287 1.00 24.54 109 GLU A N 6
ATOM 11262 C CA . GLU A 1 109 ? -3.845 15.606 -1.741 1.00 23.43 109 GLU A CA 6
ATOM 11263 C C . GLU A 1 109 ? -3.504 16.528 -0.570 1.00 53.35 109 GLU A C 6
ATOM 11264 O O . GLU A 1 109 ? -4.387 17.010 0.144 1.00 3.41 109 GLU A O 6
ATOM 11276 N N . LEU A 1 110 ? -2.194 16.709 -0.351 1.00 14.11 110 LEU A N 6
ATOM 11277 C CA . LEU A 1 110 ? -1.673 17.682 0.608 1.00 74.35 110 LEU A CA 6
ATOM 11278 C C . LEU A 1 110 ? -1.374 18.971 -0.154 1.00 32.50 110 LEU A C 6
ATOM 11279 O O . LEU A 1 110 ? -0.402 19.024 -0.923 1.00 4.34 110 LEU A O 6
ATOM 11295 N N . GLU A 1 111 ? -2.238 19.985 0.003 1.00 13.03 111 GLU A N 6
ATOM 11296 C CA . GLU A 1 111 ? -1.950 21.343 -0.480 1.00 14.10 111 GLU A CA 6
ATOM 11297 C C . GLU A 1 111 ? -0.985 22.019 0.520 1.00 43.51 111 GLU A C 6
ATOM 11298 O O . GLU A 1 111 ? -1.354 22.870 1.330 1.00 55.14 111 GLU A O 6
ATOM 11310 N N . HIS A 1 112 ? 0.270 21.547 0.473 1.00 70.21 112 HIS A N 6
ATOM 11311 C CA . HIS A 1 112 ? 1.365 22.008 1.335 1.00 10.04 112 HIS A CA 6
ATOM 11312 C C . HIS A 1 112 ? 1.958 23.292 0.714 1.00 34.51 112 HIS A C 6
ATOM 11313 O O . HIS A 1 112 ? 3.088 23.303 0.217 1.00 40.42 112 HIS A O 6
ATOM 11328 N N . HIS A 1 113 ? 1.136 24.367 0.713 1.00 71.50 113 HIS A N 6
ATOM 11329 C CA . HIS A 1 113 ? 1.462 25.648 0.059 1.00 23.33 113 HIS A CA 6
ATOM 11330 C C . HIS A 1 113 ? 1.866 26.700 1.113 1.00 33.44 113 HIS A C 6
ATOM 11331 O O . HIS A 1 113 ? 1.032 27.210 1.873 1.00 3.43 113 HIS A O 6
ATOM 11346 N N . HIS A 1 114 ? 3.180 26.956 1.175 1.00 11.03 114 HIS A N 6
ATOM 11347 C CA . HIS A 1 114 ? 3.786 27.966 2.065 1.00 1.52 114 HIS A CA 6
ATOM 11348 C C . HIS A 1 114 ? 5.245 28.189 1.668 1.00 23.23 114 HIS A C 6
ATOM 11349 O O . HIS A 1 114 ? 5.718 29.330 1.584 1.00 71.52 114 HIS A O 6
ATOM 11364 N N . HIS A 1 115 ? 5.947 27.075 1.430 1.00 11.30 115 HIS A N 6
ATOM 11365 C CA . HIS A 1 115 ? 7.378 27.066 1.089 1.00 10.44 115 HIS A CA 6
ATOM 11366 C C . HIS A 1 115 ? 7.592 27.324 -0.431 1.00 13.51 115 HIS A C 6
ATOM 11367 O O . HIS A 1 115 ? 8.727 27.433 -0.900 1.00 54.44 115 HIS A O 6
ATOM 11382 N N . HIS A 1 116 ? 6.484 27.386 -1.190 1.00 1.25 116 HIS A N 6
ATOM 11383 C CA . HIS A 1 116 ? 6.496 27.773 -2.616 1.00 31.10 116 HIS A CA 6
ATOM 11384 C C . HIS A 1 116 ? 6.641 29.301 -2.708 1.00 22.30 116 HIS A C 6
ATOM 11385 O O . HIS A 1 116 ? 5.829 30.021 -2.116 1.00 70.24 116 HIS A O 6
ATOM 11400 N N . HIS A 1 117 ? 7.678 29.758 -3.445 1.00 32.42 117 HIS A N 6
ATOM 11401 C CA . HIS A 1 117 ? 7.992 31.192 -3.649 1.00 65.22 117 HIS A CA 6
ATOM 11402 C C . HIS A 1 117 ? 8.375 31.872 -2.293 1.00 34.32 117 HIS A C 6
ATOM 11403 O O . HIS A 1 117 ? 9.577 31.890 -1.944 1.00 75.23 117 HIS A O 6
ATOM 11419 N N . MET A 1 1 ? 2.025 -24.424 5.874 1.00 45.33 1 MET A N 7
ATOM 11420 C CA . MET A 1 1 ? 3.348 -24.046 6.425 1.00 24.24 1 MET A CA 7
ATOM 11421 C C . MET A 1 1 ? 4.279 -23.470 5.337 1.00 1.22 1 MET A C 7
ATOM 11422 O O . MET A 1 1 ? 5.421 -23.108 5.635 1.00 14.23 1 MET A O 7
ATOM 11438 N N . ALA A 1 2 ? 3.794 -23.380 4.078 1.00 4.11 2 ALA A N 7
ATOM 11439 C CA . ALA A 1 2 ? 4.588 -22.877 2.938 1.00 13.44 2 ALA A CA 7
ATOM 11440 C C . ALA A 1 2 ? 3.810 -21.779 2.188 1.00 5.12 2 ALA A C 7
ATOM 11441 O O . ALA A 1 2 ? 2.900 -22.075 1.406 1.00 54.43 2 ALA A O 7
ATOM 11448 N N . GLY A 1 3 ? 4.149 -20.511 2.478 1.00 53.31 3 GLY A N 7
ATOM 11449 C CA . GLY A 1 3 ? 3.562 -19.363 1.784 1.00 55.23 3 GLY A CA 7
ATOM 11450 C C . GLY A 1 3 ? 4.424 -18.921 0.615 1.00 41.22 3 GLY A C 7
ATOM 11451 O O . GLY A 1 3 ? 5.547 -18.441 0.822 1.00 25.31 3 GLY A O 7
ATOM 11455 N N . LYS A 1 4 ? 3.895 -19.089 -0.613 1.00 12.51 4 LYS A N 7
ATOM 11456 C CA . LYS A 1 4 ? 4.636 -18.814 -1.859 1.00 53.41 4 LYS A CA 7
ATOM 11457 C C . LYS A 1 4 ? 4.942 -17.306 -2.003 1.00 33.02 4 LYS A C 7
ATOM 11458 O O . LYS A 1 4 ? 4.256 -16.462 -1.413 1.00 41.24 4 LYS A O 7
ATOM 11477 N N . GLU A 1 5 ? 5.994 -17.000 -2.775 1.00 70.12 5 GLU A N 7
ATOM 11478 C CA . GLU A 1 5 ? 6.473 -15.633 -2.997 1.00 0.22 5 GLU A CA 7
ATOM 11479 C C . GLU A 1 5 ? 5.477 -14.825 -3.858 1.00 23.44 5 GLU A C 7
ATOM 11480 O O . GLU A 1 5 ? 5.484 -14.927 -5.090 1.00 75.20 5 GLU A O 7
ATOM 11492 N N . LEU A 1 6 ? 4.584 -14.073 -3.195 1.00 24.32 6 LEU A N 7
ATOM 11493 C CA . LEU A 1 6 ? 3.685 -13.118 -3.873 1.00 55.43 6 LEU A CA 7
ATOM 11494 C C . LEU A 1 6 ? 4.511 -11.900 -4.311 1.00 45.42 6 LEU A C 7
ATOM 11495 O O . LEU A 1 6 ? 4.825 -11.028 -3.496 1.00 55.23 6 LEU A O 7
ATOM 11511 N N . ARG A 1 7 ? 4.893 -11.876 -5.598 1.00 3.23 7 ARG A N 7
ATOM 11512 C CA . ARG A 1 7 ? 5.703 -10.798 -6.163 1.00 73.04 7 ARG A CA 7
ATOM 11513 C C . ARG A 1 7 ? 4.769 -9.671 -6.613 1.00 42.33 7 ARG A C 7
ATOM 11514 O O . ARG A 1 7 ? 4.033 -9.812 -7.588 1.00 64.13 7 ARG A O 7
ATOM 11535 N N . VAL A 1 8 ? 4.781 -8.578 -5.847 1.00 41.15 8 VAL A N 7
ATOM 11536 C CA . VAL A 1 8 ? 3.868 -7.432 -6.014 1.00 21.01 8 VAL A CA 7
ATOM 11537 C C . VAL A 1 8 ? 4.663 -6.207 -6.476 1.00 1.22 8 VAL A C 7
ATOM 11538 O O . VAL A 1 8 ? 5.831 -6.062 -6.113 1.00 63.55 8 VAL A O 7
ATOM 11551 N N . GLU A 1 9 ? 4.075 -5.380 -7.345 1.00 1.22 9 GLU A N 7
ATOM 11552 C CA . GLU A 1 9 ? 4.741 -4.168 -7.861 1.00 42.20 9 GLU A CA 7
ATOM 11553 C C . GLU A 1 9 ? 4.118 -2.918 -7.212 1.00 44.31 9 GLU A C 7
ATOM 11554 O O . GLU A 1 9 ? 3.102 -2.394 -7.669 1.00 13.11 9 GLU A O 7
ATOM 11566 N N . ILE A 1 10 ? 4.737 -2.434 -6.127 1.00 44.12 10 ILE A N 7
ATOM 11567 C CA . ILE A 1 10 ? 4.224 -1.267 -5.393 1.00 61.11 10 ILE A CA 7
ATOM 11568 C C . ILE A 1 10 ? 4.917 -0.013 -5.950 1.00 3.21 10 ILE A C 7
ATOM 11569 O O . ILE A 1 10 ? 6.124 0.153 -5.788 1.00 23.44 10 ILE A O 7
ATOM 11585 N N . LYS A 1 11 ? 4.143 0.846 -6.618 1.00 21.33 11 LYS A N 7
ATOM 11586 C CA . LYS A 1 11 ? 4.645 2.076 -7.251 1.00 31.12 11 LYS A CA 7
ATOM 11587 C C . LYS A 1 11 ? 4.443 3.279 -6.319 1.00 62.41 11 LYS A C 7
ATOM 11588 O O . LYS A 1 11 ? 3.358 3.472 -5.771 1.00 4.22 11 LYS A O 7
ATOM 11607 N N . ILE A 1 12 ? 5.503 4.075 -6.131 1.00 73.44 12 ILE A N 7
ATOM 11608 C CA . ILE A 1 12 ? 5.419 5.372 -5.440 1.00 50.54 12 ILE A CA 7
ATOM 11609 C C . ILE A 1 12 ? 5.623 6.487 -6.482 1.00 30.02 12 ILE A C 7
ATOM 11610 O O . ILE A 1 12 ? 6.680 6.564 -7.116 1.00 24.23 12 ILE A O 7
ATOM 11626 N N . ASP A 1 13 ? 4.583 7.308 -6.670 1.00 35.22 13 ASP A N 7
ATOM 11627 C CA . ASP A 1 13 ? 4.612 8.474 -7.571 1.00 1.42 13 ASP A CA 7
ATOM 11628 C C . ASP A 1 13 ? 5.090 9.697 -6.774 1.00 13.15 13 ASP A C 7
ATOM 11629 O O . ASP A 1 13 ? 4.804 9.780 -5.577 1.00 53.12 13 ASP A O 7
ATOM 11638 N N . CYS A 1 14 ? 5.869 10.607 -7.403 1.00 24.44 14 CYS A N 7
ATOM 11639 C CA . CYS A 1 14 ? 6.409 11.797 -6.700 1.00 70.24 14 CYS A CA 7
ATOM 11640 C C . CYS A 1 14 ? 6.711 12.959 -7.668 1.00 24.41 14 CYS A C 7
ATOM 11641 O O . CYS A 1 14 ? 6.266 14.094 -7.439 1.00 33.13 14 CYS A O 7
ATOM 11649 N N . GLY A 1 15 ? 7.469 12.687 -8.749 1.00 0.21 15 GLY A N 7
ATOM 11650 C CA . GLY A 1 15 ? 7.816 13.726 -9.734 1.00 72.04 15 GLY A CA 7
ATOM 11651 C C . GLY A 1 15 ? 8.210 13.160 -11.096 1.00 12.10 15 GLY A C 7
ATOM 11652 O O . GLY A 1 15 ? 8.266 11.938 -11.274 1.00 55.12 15 GLY A O 7
ATOM 11656 N N . ASN A 1 16 ? 8.478 14.066 -12.055 1.00 32.02 16 ASN A N 7
ATOM 11657 C CA . ASN A 1 16 ? 8.788 13.716 -13.462 1.00 42.50 16 ASN A CA 7
ATOM 11658 C C . ASN A 1 16 ? 10.259 13.292 -13.637 1.00 74.13 16 ASN A C 7
ATOM 11659 O O . ASN A 1 16 ? 10.591 12.534 -14.551 1.00 5.32 16 ASN A O 7
ATOM 11670 N N . ASP A 1 17 ? 11.134 13.803 -12.750 1.00 22.22 17 ASP A N 7
ATOM 11671 C CA . ASP A 1 17 ? 12.583 13.501 -12.765 1.00 3.23 17 ASP A CA 7
ATOM 11672 C C . ASP A 1 17 ? 12.864 12.092 -12.180 1.00 13.24 17 ASP A C 7
ATOM 11673 O O . ASP A 1 17 ? 13.985 11.577 -12.273 1.00 71.23 17 ASP A O 7
ATOM 11682 N N . ASP A 1 18 ? 11.823 11.466 -11.599 1.00 62.22 18 ASP A N 7
ATOM 11683 C CA . ASP A 1 18 ? 11.897 10.094 -11.065 1.00 74.11 18 ASP A CA 7
ATOM 11684 C C . ASP A 1 18 ? 11.840 9.038 -12.186 1.00 61.55 18 ASP A C 7
ATOM 11685 O O . ASP A 1 18 ? 11.500 9.339 -13.336 1.00 53.14 18 ASP A O 7
ATOM 11694 N N . LYS A 1 19 ? 12.180 7.801 -11.813 1.00 34.02 19 LYS A N 7
ATOM 11695 C CA . LYS A 1 19 ? 12.109 6.618 -12.690 1.00 74.53 19 LYS A CA 7
ATOM 11696 C C . LYS A 1 19 ? 11.116 5.603 -12.092 1.00 75.13 19 LYS A C 7
ATOM 11697 O O . LYS A 1 19 ? 10.371 5.937 -11.154 1.00 64.24 19 LYS A O 7
ATOM 11716 N N . GLU A 1 20 ? 11.097 4.378 -12.648 1.00 61.12 20 GLU A N 7
ATOM 11717 C CA . GLU A 1 20 ? 10.320 3.256 -12.097 1.00 12.40 20 GLU A CA 7
ATOM 11718 C C . GLU A 1 20 ? 10.782 2.931 -10.663 1.00 74.43 20 GLU A C 7
ATOM 11719 O O . GLU A 1 20 ? 11.961 2.628 -10.433 1.00 20.13 20 GLU A O 7
ATOM 11731 N N . THR A 1 21 ? 9.848 3.054 -9.708 1.00 13.11 21 THR A N 7
ATOM 11732 C CA . THR A 1 21 ? 10.077 2.720 -8.301 1.00 53.04 21 THR A CA 7
ATOM 11733 C C . THR A 1 21 ? 9.061 1.641 -7.896 1.00 15.21 21 THR A C 7
ATOM 11734 O O . THR A 1 21 ? 7.879 1.937 -7.702 1.00 0.13 21 THR A O 7
ATOM 11745 N N . THR A 1 22 ? 9.530 0.390 -7.799 1.00 33.02 22 THR A N 7
ATOM 11746 C CA . THR A 1 22 ? 8.703 -0.769 -7.434 1.00 32.21 22 THR A CA 7
ATOM 11747 C C . THR A 1 22 ? 9.269 -1.441 -6.184 1.00 11.51 22 THR A C 7
ATOM 11748 O O . THR A 1 22 ? 10.488 -1.579 -6.040 1.00 72.44 22 THR A O 7
ATOM 11759 N N . TYR A 1 23 ? 8.374 -1.825 -5.270 1.00 72.23 23 TYR A N 7
ATOM 11760 C CA . TYR A 1 23 ? 8.720 -2.617 -4.088 1.00 43.44 23 TYR A CA 7
ATOM 11761 C C . TYR A 1 23 ? 8.103 -4.004 -4.279 1.00 31.41 23 TYR A C 7
ATOM 11762 O O . TYR A 1 23 ? 6.895 -4.104 -4.512 1.00 1.31 23 TYR A O 7
ATOM 11780 N N . ASP A 1 24 ? 8.924 -5.061 -4.193 1.00 2.02 24 ASP A N 7
ATOM 11781 C CA . ASP A 1 24 ? 8.454 -6.454 -4.285 1.00 14.30 24 ASP A CA 7
ATOM 11782 C C . ASP A 1 24 ? 8.620 -7.118 -2.919 1.00 44.12 24 ASP A C 7
ATOM 11783 O O . ASP A 1 24 ? 9.707 -7.552 -2.525 1.00 31.42 24 ASP A O 7
ATOM 11792 N N . LEU A 1 25 ? 7.513 -7.138 -2.180 1.00 42.13 25 LEU A N 7
ATOM 11793 C CA . LEU A 1 25 ? 7.436 -7.701 -0.837 1.00 10.51 25 LEU A CA 7
ATOM 11794 C C . LEU A 1 25 ? 6.474 -8.884 -0.876 1.00 20.14 25 LEU A C 7
ATOM 11795 O O . LEU A 1 25 ? 5.337 -8.758 -1.342 1.00 11.22 25 LEU A O 7
ATOM 11811 N N . TYR A 1 26 ? 6.962 -10.035 -0.418 1.00 52.04 26 TYR A N 7
ATOM 11812 C CA . TYR A 1 26 ? 6.224 -11.292 -0.467 1.00 34.52 26 TYR A CA 7
ATOM 11813 C C . TYR A 1 26 ? 5.176 -11.320 0.645 1.00 30.34 26 TYR A C 7
ATOM 11814 O O . TYR A 1 26 ? 5.420 -10.822 1.749 1.00 51.33 26 TYR A O 7
ATOM 11832 N N . PHE A 1 27 ? 4.001 -11.856 0.335 1.00 42.12 27 PHE A N 7
ATOM 11833 C CA . PHE A 1 27 ? 2.947 -12.079 1.325 1.00 11.00 27 PHE A CA 7
ATOM 11834 C C . PHE A 1 27 ? 2.656 -13.568 1.413 1.00 34.21 27 PHE A C 7
ATOM 11835 O O . PHE A 1 27 ? 2.937 -14.335 0.480 1.00 22.22 27 PHE A O 7
ATOM 11852 N N . SER A 1 28 ? 2.078 -13.952 2.538 1.00 23.04 28 SER A N 7
ATOM 11853 C CA . SER A 1 28 ? 1.712 -15.323 2.834 1.00 54.45 28 SER A CA 7
ATOM 11854 C C . SER A 1 28 ? 0.476 -15.292 3.726 1.00 52.22 28 SER A C 7
ATOM 11855 O O . SER A 1 28 ? -0.615 -15.615 3.281 1.00 41.10 28 SER A O 7
ATOM 11863 N N . LYS A 1 29 ? 0.653 -14.847 4.980 1.00 62.34 29 LYS A N 7
ATOM 11864 C CA . LYS A 1 29 ? -0.436 -14.771 5.975 1.00 12.31 29 LYS A CA 7
ATOM 11865 C C . LYS A 1 29 ? -0.560 -13.339 6.532 1.00 12.24 29 LYS A C 7
ATOM 11866 O O . LYS A 1 29 ? 0.219 -12.443 6.162 1.00 4.34 29 LYS A O 7
ATOM 11885 N N . ALA A 1 30 ? -1.535 -13.159 7.441 1.00 32.53 30 ALA A N 7
ATOM 11886 C CA . ALA A 1 30 ? -1.973 -11.852 7.964 1.00 5.13 30 ALA A CA 7
ATOM 11887 C C . ALA A 1 30 ? -0.882 -11.125 8.761 1.00 62.31 30 ALA A C 7
ATOM 11888 O O . ALA A 1 30 ? -0.671 -9.931 8.560 1.00 10.05 30 ALA A O 7
ATOM 11895 N N . GLU A 1 31 ? -0.198 -11.856 9.661 1.00 10.11 31 GLU A N 7
ATOM 11896 C CA . GLU A 1 31 ? 0.777 -11.270 10.609 1.00 73.21 31 GLU A CA 7
ATOM 11897 C C . GLU A 1 31 ? 2.027 -10.751 9.870 1.00 40.33 31 GLU A C 7
ATOM 11898 O O . GLU A 1 31 ? 2.570 -9.693 10.207 1.00 34.35 31 GLU A O 7
ATOM 11910 N N . GLU A 1 32 ? 2.440 -11.500 8.835 1.00 61.51 32 GLU A N 7
ATOM 11911 C CA . GLU A 1 32 ? 3.519 -11.097 7.918 1.00 53.33 32 GLU A CA 7
ATOM 11912 C C . GLU A 1 32 ? 3.099 -9.839 7.142 1.00 51.22 32 GLU A C 7
ATOM 11913 O O . GLU A 1 32 ? 3.846 -8.864 7.094 1.00 10.40 32 GLU A O 7
ATOM 11925 N N . ALA A 1 33 ? 1.860 -9.865 6.606 1.00 12.14 33 ALA A N 7
ATOM 11926 C CA . ALA A 1 33 ? 1.290 -8.757 5.819 1.00 71.45 33 ALA A CA 7
ATOM 11927 C C . ALA A 1 33 ? 1.279 -7.442 6.626 1.00 33.41 33 ALA A C 7
ATOM 11928 O O . ALA A 1 33 ? 1.767 -6.425 6.144 1.00 64.51 33 ALA A O 7
ATOM 11935 N N . LYS A 1 34 ? 0.792 -7.506 7.881 1.00 73.14 34 LYS A N 7
ATOM 11936 C CA . LYS A 1 34 ? 0.680 -6.332 8.780 1.00 40.12 34 LYS A CA 7
ATOM 11937 C C . LYS A 1 34 ? 2.066 -5.772 9.162 1.00 55.03 34 LYS A C 7
ATOM 11938 O O . LYS A 1 34 ? 2.202 -4.573 9.432 1.00 22.12 34 LYS A O 7
ATOM 11957 N N . GLU A 1 35 ? 3.081 -6.647 9.206 1.00 23.34 35 GLU A N 7
ATOM 11958 C CA . GLU A 1 35 ? 4.465 -6.230 9.466 1.00 52.11 35 GLU A CA 7
ATOM 11959 C C . GLU A 1 35 ? 5.013 -5.438 8.252 1.00 44.03 35 GLU A C 7
ATOM 11960 O O . GLU A 1 35 ? 5.630 -4.385 8.412 1.00 15.13 35 GLU A O 7
ATOM 11972 N N . LEU A 1 36 ? 4.736 -5.947 7.035 1.00 54.42 36 LEU A N 7
ATOM 11973 C CA . LEU A 1 36 ? 5.084 -5.264 5.769 1.00 70.41 36 LEU A CA 7
ATOM 11974 C C . LEU A 1 36 ? 4.299 -3.944 5.607 1.00 72.03 36 LEU A C 7
ATOM 11975 O O . LEU A 1 36 ? 4.800 -2.992 5.012 1.00 23.05 36 LEU A O 7
ATOM 11991 N N . LEU A 1 37 ? 3.072 -3.927 6.152 1.00 54.30 37 LEU A N 7
ATOM 11992 C CA . LEU A 1 37 ? 2.181 -2.746 6.183 1.00 2.43 37 LEU A CA 7
ATOM 11993 C C . LEU A 1 37 ? 2.865 -1.578 6.887 1.00 0.43 37 LEU A C 7
ATOM 11994 O O . LEU A 1 37 ? 2.862 -0.460 6.383 1.00 74.00 37 LEU A O 7
ATOM 12010 N N . LYS A 1 38 ? 3.445 -1.889 8.058 1.00 11.11 38 LYS A N 7
ATOM 12011 C CA . LYS A 1 38 ? 4.175 -0.939 8.916 1.00 3.54 38 LYS A CA 7
ATOM 12012 C C . LYS A 1 38 ? 5.318 -0.249 8.139 1.00 31.54 38 LYS A C 7
ATOM 12013 O O . LYS A 1 38 ? 5.528 0.964 8.259 1.00 41.22 38 LYS A O 7
ATOM 12032 N N . LYS A 1 39 ? 6.005 -1.055 7.312 1.00 31.11 39 LYS A N 7
ATOM 12033 C CA . LYS A 1 39 ? 7.163 -0.621 6.523 1.00 54.15 39 LYS A CA 7
ATOM 12034 C C . LYS A 1 39 ? 6.736 0.267 5.336 1.00 43.03 39 LYS A C 7
ATOM 12035 O O . LYS A 1 39 ? 7.276 1.351 5.150 1.00 15.20 39 LYS A O 7
ATOM 12054 N N . VAL A 1 40 ? 5.745 -0.193 4.551 1.00 2.25 40 VAL A N 7
ATOM 12055 C CA . VAL A 1 40 ? 5.257 0.543 3.359 1.00 44.31 40 VAL A CA 7
ATOM 12056 C C . VAL A 1 40 ? 4.578 1.867 3.776 1.00 71.31 40 VAL A C 7
ATOM 12057 O O . VAL A 1 40 ? 4.683 2.881 3.065 1.00 4.43 40 VAL A O 7
ATOM 12070 N N . ALA A 1 41 ? 3.933 1.849 4.960 1.00 11.30 41 ALA A N 7
ATOM 12071 C CA . ALA A 1 41 ? 3.255 3.020 5.534 1.00 42.42 41 ALA A CA 7
ATOM 12072 C C . ALA A 1 41 ? 4.244 4.168 5.788 1.00 0.01 41 ALA A C 7
ATOM 12073 O O . ALA A 1 41 ? 3.999 5.299 5.358 1.00 65.45 41 ALA A O 7
ATOM 12080 N N . GLU A 1 42 ? 5.378 3.852 6.458 1.00 2.32 42 GLU A N 7
ATOM 12081 C CA . GLU A 1 42 ? 6.402 4.852 6.809 1.00 31.10 42 GLU A CA 7
ATOM 12082 C C . GLU A 1 42 ? 7.217 5.282 5.571 1.00 63.44 42 GLU A C 7
ATOM 12083 O O . GLU A 1 42 ? 7.558 6.456 5.444 1.00 44.04 42 GLU A O 7
ATOM 12095 N N . LYS A 1 43 ? 7.497 4.328 4.648 1.00 34.42 43 LYS A N 7
ATOM 12096 C CA . LYS A 1 43 ? 8.375 4.565 3.480 1.00 52.15 43 LYS A CA 7
ATOM 12097 C C . LYS A 1 43 ? 7.718 5.496 2.445 1.00 54.22 43 LYS A C 7
ATOM 12098 O O . LYS A 1 43 ? 8.398 6.347 1.851 1.00 11.20 43 LYS A O 7
ATOM 12117 N N . ALA A 1 44 ? 6.401 5.329 2.236 1.00 51.22 44 ALA A N 7
ATOM 12118 C CA . ALA A 1 44 ? 5.607 6.229 1.382 1.00 54.14 44 ALA A CA 7
ATOM 12119 C C . ALA A 1 44 ? 5.369 7.570 2.098 1.00 23.12 44 ALA A C 7
ATOM 12120 O O . ALA A 1 44 ? 5.293 8.623 1.453 1.00 2.44 44 ALA A O 7
ATOM 12127 N N . ALA A 1 45 ? 5.279 7.510 3.444 1.00 5.03 45 ALA A N 7
ATOM 12128 C CA . ALA A 1 45 ? 5.136 8.697 4.305 1.00 30.41 45 ALA A CA 7
ATOM 12129 C C . ALA A 1 45 ? 6.377 9.601 4.230 1.00 54.33 45 ALA A C 7
ATOM 12130 O O . ALA A 1 45 ? 6.250 10.820 4.329 1.00 12.55 45 ALA A O 7
ATOM 12137 N N . ASP A 1 46 ? 7.570 8.975 4.052 1.00 23.34 46 ASP A N 7
ATOM 12138 C CA . ASP A 1 46 ? 8.861 9.691 3.901 1.00 74.35 46 ASP A CA 7
ATOM 12139 C C . ASP A 1 46 ? 8.840 10.601 2.656 1.00 11.23 46 ASP A C 7
ATOM 12140 O O . ASP A 1 46 ? 9.373 11.719 2.679 1.00 60.04 46 ASP A O 7
ATOM 12149 N N . LYS A 1 47 ? 8.225 10.093 1.576 1.00 62.23 47 LYS A N 7
ATOM 12150 C CA . LYS A 1 47 ? 8.143 10.798 0.280 1.00 5.22 47 LYS A CA 7
ATOM 12151 C C . LYS A 1 47 ? 7.163 11.995 0.369 1.00 21.33 47 LYS A C 7
ATOM 12152 O O . LYS A 1 47 ? 7.409 13.056 -0.226 1.00 42.22 47 LYS A O 7
ATOM 12171 N N . ILE A 1 48 ? 6.065 11.816 1.142 1.00 41.53 48 ILE A N 7
ATOM 12172 C CA . ILE A 1 48 ? 5.084 12.894 1.415 1.00 13.02 48 ILE A CA 7
ATOM 12173 C C . ILE A 1 48 ? 5.698 13.953 2.352 1.00 63.44 48 ILE A C 7
ATOM 12174 O O . ILE A 1 48 ? 5.416 15.153 2.237 1.00 54.32 48 ILE A O 7
ATOM 12190 N N . LYS A 1 49 ? 6.556 13.474 3.265 1.00 32.11 49 LYS A N 7
ATOM 12191 C CA . LYS A 1 49 ? 7.249 14.304 4.263 1.00 34.23 49 LYS A CA 7
ATOM 12192 C C . LYS A 1 49 ? 8.211 15.303 3.579 1.00 72.30 49 LYS A C 7
ATOM 12193 O O . LYS A 1 49 ? 8.443 16.396 4.104 1.00 2.14 49 LYS A O 7
ATOM 12212 N N . LYS A 1 50 ? 8.751 14.911 2.403 1.00 71.44 50 LYS A N 7
ATOM 12213 C CA . LYS A 1 50 ? 9.544 15.817 1.544 1.00 5.32 50 LYS A CA 7
ATOM 12214 C C . LYS A 1 50 ? 8.647 16.903 0.897 1.00 73.12 50 LYS A C 7
ATOM 12215 O O . LYS A 1 50 ? 8.965 18.091 0.957 1.00 70.34 50 LYS A O 7
ATOM 12234 N N . GLN A 1 51 ? 7.532 16.471 0.284 1.00 42.02 51 GLN A N 7
ATOM 12235 C CA . GLN A 1 51 ? 6.632 17.369 -0.474 1.00 44.40 51 GLN A CA 7
ATOM 12236 C C . GLN A 1 51 ? 5.221 16.776 -0.529 1.00 1.10 51 GLN A C 7
ATOM 12237 O O . GLN A 1 51 ? 4.263 17.401 -0.085 1.00 13.25 51 GLN A O 7
ATOM 12251 N N . GLY A 1 52 ? 5.122 15.563 -1.095 1.00 24.52 52 GLY A N 7
ATOM 12252 C CA . GLY A 1 52 ? 3.838 14.907 -1.340 1.00 13.35 52 GLY A CA 7
ATOM 12253 C C . GLY A 1 52 ? 3.946 13.886 -2.460 1.00 42.23 52 GLY A C 7
ATOM 12254 O O . GLY A 1 52 ? 4.379 14.239 -3.563 1.00 64.52 52 GLY A O 7
ATOM 12258 N N . CYS A 1 53 ? 3.577 12.618 -2.176 1.00 42.20 53 CYS A N 7
ATOM 12259 C CA . CYS A 1 53 ? 3.526 11.555 -3.194 1.00 11.23 53 CYS A CA 7
ATOM 12260 C C . CYS A 1 53 ? 2.459 11.869 -4.262 1.00 74.13 53 CYS A C 7
ATOM 12261 O O . CYS A 1 53 ? 2.626 11.502 -5.428 1.00 21.42 53 CYS A O 7
ATOM 12269 N N . LYS A 1 54 ? 1.366 12.565 -3.821 1.00 72.31 54 LYS A N 7
ATOM 12270 C CA . LYS A 1 54 ? 0.172 12.925 -4.633 1.00 24.20 54 LYS A CA 7
ATOM 12271 C C . LYS A 1 54 ? -0.693 11.667 -4.861 1.00 12.42 54 LYS A C 7
ATOM 12272 O O . LYS A 1 54 ? -1.870 11.625 -4.485 1.00 15.42 54 LYS A O 7
ATOM 12291 N N . ARG A 1 55 ? -0.079 10.656 -5.500 1.00 45.41 55 ARG A N 7
ATOM 12292 C CA . ARG A 1 55 ? -0.678 9.345 -5.756 1.00 70.43 55 ARG A CA 7
ATOM 12293 C C . ARG A 1 55 ? 0.296 8.265 -5.252 1.00 21.05 55 ARG A C 7
ATOM 12294 O O . ARG A 1 55 ? 1.492 8.316 -5.544 1.00 73.11 55 ARG A O 7
ATOM 12315 N N . VAL A 1 56 ? -0.205 7.318 -4.463 1.00 54.14 56 VAL A N 7
ATOM 12316 C CA . VAL A 1 56 ? 0.532 6.109 -4.072 1.00 15.32 56 VAL A CA 7
ATOM 12317 C C . VAL A 1 56 ? -0.166 4.916 -4.745 1.00 3.04 56 VAL A C 7
ATOM 12318 O O . VAL A 1 56 ? -1.353 4.691 -4.520 1.00 53.15 56 VAL A O 7
ATOM 12331 N N . LYS A 1 57 ? 0.559 4.169 -5.574 1.00 34.32 57 LYS A N 7
ATOM 12332 C CA . LYS A 1 57 ? -0.011 3.043 -6.328 1.00 74.51 57 LYS A CA 7
ATOM 12333 C C . LYS A 1 57 ? 0.356 1.716 -5.661 1.00 21.14 57 LYS A C 7
ATOM 12334 O O . LYS A 1 57 ? 1.532 1.347 -5.597 1.00 20.32 57 LYS A O 7
ATOM 12353 N N . ILE A 1 58 ? -0.656 1.011 -5.152 1.00 32.31 58 ILE A N 7
ATOM 12354 C CA . ILE A 1 58 ? -0.490 -0.346 -4.633 1.00 44.10 58 ILE A CA 7
ATOM 12355 C C . ILE A 1 58 ? -1.023 -1.295 -5.716 1.00 4.33 58 ILE A C 7
ATOM 12356 O O . ILE A 1 58 ? -2.223 -1.320 -5.996 1.00 1.01 58 ILE A O 7
ATOM 12372 N N . ARG A 1 59 ? -0.120 -2.046 -6.345 1.00 42.44 59 ARG A N 7
ATOM 12373 C CA . ARG A 1 59 ? -0.462 -3.010 -7.401 1.00 2.13 59 ARG A CA 7
ATOM 12374 C C . ARG A 1 59 ? 0.016 -4.383 -6.936 1.00 13.33 59 ARG A C 7
ATOM 12375 O O . ARG A 1 59 ? 1.171 -4.539 -6.510 1.00 51.20 59 ARG A O 7
ATOM 12396 N N . PHE A 1 60 ? -0.868 -5.374 -7.029 1.00 75.11 60 PHE A N 7
ATOM 12397 C CA . PHE A 1 60 ? -0.701 -6.659 -6.356 1.00 51.52 60 PHE A CA 7
ATOM 12398 C C . PHE A 1 60 ? -1.038 -7.803 -7.327 1.00 43.51 60 PHE A C 7
ATOM 12399 O O . PHE A 1 60 ? -2.040 -7.751 -8.051 1.00 74.25 60 PHE A O 7
ATOM 12416 N N . GLU A 1 61 ? -0.174 -8.831 -7.310 1.00 74.22 61 GLU A N 7
ATOM 12417 C CA . GLU A 1 61 ? -0.317 -10.062 -8.097 1.00 20.21 61 GLU A CA 7
ATOM 12418 C C . GLU A 1 61 ? -0.644 -11.236 -7.157 1.00 22.45 61 GLU A C 7
ATOM 12419 O O . GLU A 1 61 ? -0.065 -11.332 -6.066 1.00 51.22 61 GLU A O 7
ATOM 12431 N N . LYS A 1 62 ? -1.568 -12.124 -7.568 1.00 24.15 62 LYS A N 7
ATOM 12432 C CA . LYS A 1 62 ? -1.786 -13.412 -6.890 1.00 34.14 62 LYS A CA 7
ATOM 12433 C C . LYS A 1 62 ? -1.648 -14.554 -7.907 1.00 11.25 62 LYS A C 7
ATOM 12434 O O . LYS A 1 62 ? -2.221 -14.505 -9.003 1.00 2.32 62 LYS A O 7
ATOM 12453 N N . LYS A 1 63 ? -0.844 -15.562 -7.547 1.00 30.25 63 LYS A N 7
ATOM 12454 C CA . LYS A 1 63 ? -0.669 -16.808 -8.323 1.00 62.32 63 LYS A CA 7
ATOM 12455 C C . LYS A 1 63 ? -0.572 -18.005 -7.369 1.00 33.11 63 LYS A C 7
ATOM 12456 O O . LYS A 1 63 ? -0.992 -19.119 -7.714 1.00 51.21 63 LYS A O 7
ATOM 12475 N N . GLY A 1 64 ? -0.030 -17.771 -6.155 1.00 54.40 64 GLY A N 7
ATOM 12476 C CA . GLY A 1 64 ? 0.209 -18.836 -5.181 1.00 34.00 64 GLY A CA 7
ATOM 12477 C C . GLY A 1 64 ? -0.143 -18.433 -3.755 1.00 71.14 64 GLY A C 7
ATOM 12478 O O . GLY A 1 64 ? 0.719 -18.431 -2.866 1.00 2.53 64 GLY A O 7
ATOM 12482 N N . LEU A 1 65 ? -1.419 -18.068 -3.538 1.00 3.12 65 LEU A N 7
ATOM 12483 C CA . LEU A 1 65 ? -1.980 -17.831 -2.190 1.00 2.22 65 LEU A CA 7
ATOM 12484 C C . LEU A 1 65 ? -3.257 -18.677 -1.993 1.00 21.35 65 LEU A C 7
ATOM 12485 O O . LEU A 1 65 ? -3.630 -19.465 -2.871 1.00 12.22 65 LEU A O 7
ATOM 12501 N N . ASP A 1 66 ? -3.910 -18.508 -0.837 1.00 3.21 66 ASP A N 7
ATOM 12502 C CA . ASP A 1 66 ? -5.220 -19.128 -0.529 1.00 13.15 66 ASP A CA 7
ATOM 12503 C C . ASP A 1 66 ? -6.269 -18.024 -0.319 1.00 5.55 66 ASP A C 7
ATOM 12504 O O . ASP A 1 66 ? -5.943 -16.838 -0.441 1.00 3.24 66 ASP A O 7
ATOM 12513 N N . ASP A 1 67 ? -7.521 -18.416 -0.011 1.00 32.21 67 ASP A N 7
ATOM 12514 C CA . ASP A 1 67 ? -8.643 -17.466 0.199 1.00 11.42 67 ASP A CA 7
ATOM 12515 C C . ASP A 1 67 ? -8.372 -16.513 1.375 1.00 33.32 67 ASP A C 7
ATOM 12516 O O . ASP A 1 67 ? -8.803 -15.354 1.337 1.00 63.33 67 ASP A O 7
ATOM 12525 N N . ASP A 1 68 ? -7.675 -17.011 2.422 1.00 22.14 68 ASP A N 7
ATOM 12526 C CA . ASP A 1 68 ? -7.294 -16.191 3.589 1.00 53.40 68 ASP A CA 7
ATOM 12527 C C . ASP A 1 68 ? -6.321 -15.096 3.160 1.00 35.33 68 ASP A C 7
ATOM 12528 O O . ASP A 1 68 ? -6.613 -13.925 3.341 1.00 3.10 68 ASP A O 7
ATOM 12537 N N . ALA A 1 69 ? -5.204 -15.496 2.514 1.00 54.54 69 ALA A N 7
ATOM 12538 C CA . ALA A 1 69 ? -4.156 -14.555 2.058 1.00 14.42 69 ALA A CA 7
ATOM 12539 C C . ALA A 1 69 ? -4.710 -13.515 1.065 1.00 31.21 69 ALA A C 7
ATOM 12540 O O . ALA A 1 69 ? -4.282 -12.365 1.067 1.00 14.31 69 ALA A O 7
ATOM 12547 N N . ARG A 1 70 ? -5.668 -13.958 0.235 1.00 12.02 70 ARG A N 7
ATOM 12548 C CA . ARG A 1 70 ? -6.378 -13.117 -0.750 1.00 41.35 70 ARG A CA 7
ATOM 12549 C C . ARG A 1 70 ? -7.203 -12.034 -0.016 1.00 42.03 70 ARG A C 7
ATOM 12550 O O . ARG A 1 70 ? -7.178 -10.856 -0.384 1.00 24.40 70 ARG A O 7
ATOM 12571 N N . LYS A 1 71 ? -7.912 -12.477 1.035 1.00 64.13 71 LYS A N 7
ATOM 12572 C CA . LYS A 1 71 ? -8.771 -11.629 1.876 1.00 34.04 71 LYS A CA 7
ATOM 12573 C C . LYS A 1 71 ? -7.932 -10.601 2.660 1.00 5.11 71 LYS A C 7
ATOM 12574 O O . LYS A 1 71 ? -8.294 -9.419 2.734 1.00 1.51 71 LYS A O 7
ATOM 12593 N N . LYS A 1 72 ? -6.800 -11.072 3.221 1.00 50.43 72 LYS A N 7
ATOM 12594 C CA . LYS A 1 72 ? -5.924 -10.263 4.079 1.00 60.24 72 LYS A CA 7
ATOM 12595 C C . LYS A 1 72 ? -5.124 -9.255 3.245 1.00 61.43 72 LYS A C 7
ATOM 12596 O O . LYS A 1 72 ? -4.770 -8.202 3.752 1.00 61.31 72 LYS A O 7
ATOM 12615 N N . ALA A 1 73 ? -4.826 -9.618 1.977 1.00 44.05 73 ALA A N 7
ATOM 12616 C CA . ALA A 1 73 ? -4.113 -8.747 1.015 1.00 21.32 73 ALA A CA 7
ATOM 12617 C C . ALA A 1 73 ? -5.020 -7.614 0.510 1.00 3.23 73 ALA A C 7
ATOM 12618 O O . ALA A 1 73 ? -4.563 -6.477 0.310 1.00 23.34 73 ALA A O 7
ATOM 12625 N N . LYS A 1 74 ? -6.305 -7.953 0.289 1.00 51.24 74 LYS A N 7
ATOM 12626 C CA . LYS A 1 74 ? -7.362 -6.975 -0.043 1.00 65.24 74 LYS A CA 7
ATOM 12627 C C . LYS A 1 74 ? -7.492 -5.951 1.099 1.00 3.25 74 LYS A C 7
ATOM 12628 O O . LYS A 1 74 ? -7.509 -4.732 0.876 1.00 1.34 74 LYS A O 7
ATOM 12647 N N . LYS A 1 75 ? -7.554 -6.492 2.324 1.00 73.15 75 LYS A N 7
ATOM 12648 C CA . LYS A 1 75 ? -7.695 -5.726 3.569 1.00 62.12 75 LYS A CA 7
ATOM 12649 C C . LYS A 1 75 ? -6.400 -4.946 3.882 1.00 75.11 75 LYS A C 7
ATOM 12650 O O . LYS A 1 75 ? -6.451 -3.858 4.460 1.00 12.41 75 LYS A O 7
ATOM 12669 N N . TRP A 1 76 ? -5.253 -5.519 3.452 1.00 72.14 76 TRP A N 7
ATOM 12670 C CA . TRP A 1 76 ? -3.909 -4.949 3.655 1.00 73.14 76 TRP A CA 7
ATOM 12671 C C . TRP A 1 76 ? -3.807 -3.585 2.984 1.00 53.04 76 TRP A C 7
ATOM 12672 O O . TRP A 1 76 ? -3.505 -2.597 3.636 1.00 63.04 76 TRP A O 7
ATOM 12693 N N . ALA A 1 77 ? -4.101 -3.570 1.675 1.00 5.24 77 ALA A N 7
ATOM 12694 C CA . ALA A 1 77 ? -3.975 -2.382 0.822 1.00 74.43 77 ALA A CA 7
ATOM 12695 C C . ALA A 1 77 ? -4.879 -1.228 1.295 1.00 73.45 77 ALA A C 7
ATOM 12696 O O . ALA A 1 77 ? -4.534 -0.055 1.111 1.00 43.10 77 ALA A O 7
ATOM 12703 N N . LEU A 1 78 ? -6.031 -1.583 1.900 1.00 31.44 78 LEU A N 7
ATOM 12704 C CA . LEU A 1 78 ? -6.945 -0.614 2.533 1.00 0.14 78 LEU A CA 7
ATOM 12705 C C . LEU A 1 78 ? -6.266 0.044 3.742 1.00 43.12 78 LEU A C 7
ATOM 12706 O O . LEU A 1 78 ? -6.192 1.269 3.828 1.00 14.04 78 LEU A O 7
ATOM 12722 N N . GLU A 1 79 ? -5.718 -0.800 4.632 1.00 4.51 79 GLU A N 7
ATOM 12723 C CA . GLU A 1 79 ? -5.124 -0.358 5.900 1.00 31.04 79 GLU A CA 7
ATOM 12724 C C . GLU A 1 79 ? -3.852 0.470 5.673 1.00 60.51 79 GLU A C 7
ATOM 12725 O O . GLU A 1 79 ? -3.654 1.464 6.360 1.00 13.53 79 GLU A O 7
ATOM 12737 N N . VAL A 1 80 ? -3.024 0.058 4.689 1.00 73.30 80 VAL A N 7
ATOM 12738 C CA . VAL A 1 80 ? -1.794 0.779 4.289 1.00 33.41 80 VAL A CA 7
ATOM 12739 C C . VAL A 1 80 ? -2.145 2.184 3.792 1.00 21.51 80 VAL A C 7
ATOM 12740 O O . VAL A 1 80 ? -1.557 3.165 4.233 1.00 73.42 80 VAL A O 7
ATOM 12753 N N . ALA A 1 81 ? -3.146 2.242 2.904 1.00 51.11 81 ALA A N 7
ATOM 12754 C CA . ALA A 1 81 ? -3.654 3.490 2.325 1.00 54.30 81 ALA A CA 7
ATOM 12755 C C . ALA A 1 81 ? -4.118 4.473 3.413 1.00 43.31 81 ALA A C 7
ATOM 12756 O O . ALA A 1 81 ? -3.756 5.655 3.397 1.00 24.31 81 ALA A O 7
ATOM 12763 N N . ASN A 1 82 ? -4.890 3.936 4.377 1.00 31.31 82 ASN A N 7
ATOM 12764 C CA . ASN A 1 82 ? -5.400 4.694 5.531 1.00 52.14 82 ASN A CA 7
ATOM 12765 C C . ASN A 1 82 ? -4.286 5.012 6.538 1.00 53.33 82 ASN A C 7
ATOM 12766 O O . ASN A 1 82 ? -4.396 5.993 7.266 1.00 10.25 82 ASN A O 7
ATOM 12777 N N . LYS A 1 83 ? -3.227 4.171 6.588 1.00 65.41 83 LYS A N 7
ATOM 12778 C CA . LYS A 1 83 ? -2.086 4.369 7.507 1.00 63.14 83 LYS A CA 7
ATOM 12779 C C . LYS A 1 83 ? -1.251 5.583 7.084 1.00 73.34 83 LYS A C 7
ATOM 12780 O O . LYS A 1 83 ? -1.012 6.470 7.900 1.00 53.13 83 LYS A O 7
ATOM 12799 N N . ILE A 1 84 ? -0.855 5.625 5.797 1.00 72.15 84 ILE A N 7
ATOM 12800 C CA . ILE A 1 84 ? -0.071 6.748 5.227 1.00 14.34 84 ILE A CA 7
ATOM 12801 C C . ILE A 1 84 ? -0.908 8.051 5.314 1.00 42.53 84 ILE A C 7
ATOM 12802 O O . ILE A 1 84 ? -0.385 9.137 5.585 1.00 22.33 84 ILE A O 7
ATOM 12818 N N . ALA A 1 85 ? -2.235 7.893 5.121 1.00 31.20 85 ALA A N 7
ATOM 12819 C CA . ALA A 1 85 ? -3.217 8.976 5.274 1.00 13.23 85 ALA A CA 7
ATOM 12820 C C . ALA A 1 85 ? -3.373 9.412 6.749 1.00 60.41 85 ALA A C 7
ATOM 12821 O O . ALA A 1 85 ? -3.655 10.574 7.018 1.00 43.14 85 ALA A O 7
ATOM 12828 N N . ASN A 1 86 ? -3.205 8.467 7.689 1.00 13.43 86 ASN A N 7
ATOM 12829 C CA . ASN A 1 86 ? -3.384 8.718 9.145 1.00 54.14 86 ASN A CA 7
ATOM 12830 C C . ASN A 1 86 ? -2.190 9.500 9.722 1.00 11.24 86 ASN A C 7
ATOM 12831 O O . ASN A 1 86 ? -2.377 10.399 10.549 1.00 11.24 86 ASN A O 7
ATOM 12842 N N . GLU A 1 87 ? -0.970 9.146 9.272 1.00 70.12 87 GLU A N 7
ATOM 12843 C CA . GLU A 1 87 ? 0.278 9.736 9.800 1.00 13.11 87 GLU A CA 7
ATOM 12844 C C . GLU A 1 87 ? 0.412 11.213 9.371 1.00 30.14 87 GLU A C 7
ATOM 12845 O O . GLU A 1 87 ? 0.826 12.064 10.163 1.00 52.53 87 GLU A O 7
ATOM 12857 N N . LEU A 1 88 ? 0.044 11.503 8.105 1.00 1.43 88 LEU A N 7
ATOM 12858 C CA . LEU A 1 88 ? 0.189 12.848 7.508 1.00 32.21 88 LEU A CA 7
ATOM 12859 C C . LEU A 1 88 ? -1.131 13.653 7.550 1.00 53.52 88 LEU A C 7
ATOM 12860 O O . LEU A 1 88 ? -1.105 14.877 7.375 1.00 15.22 88 LEU A O 7
ATOM 12876 N N . GLY A 1 89 ? -2.270 12.976 7.790 1.00 63.40 89 GLY A N 7
ATOM 12877 C CA . GLY A 1 89 ? -3.587 13.633 7.764 1.00 32.04 89 GLY A CA 7
ATOM 12878 C C . GLY A 1 89 ? -4.040 13.919 6.338 1.00 13.52 89 GLY A C 7
ATOM 12879 O O . GLY A 1 89 ? -3.875 15.036 5.836 1.00 41.21 89 GLY A O 7
ATOM 12883 N N . ALA A 1 90 ? -4.615 12.899 5.680 1.00 70.22 90 ALA A N 7
ATOM 12884 C CA . ALA A 1 90 ? -4.863 12.921 4.227 1.00 3.43 90 ALA A CA 7
ATOM 12885 C C . ALA A 1 90 ? -6.152 12.169 3.843 1.00 60.11 90 ALA A C 7
ATOM 12886 O O . ALA A 1 90 ? -6.877 11.667 4.712 1.00 2.01 90 ALA A O 7
ATOM 12893 N N . LYS A 1 91 ? -6.403 12.093 2.520 1.00 5.10 91 LYS A N 7
ATOM 12894 C CA . LYS A 1 91 ? -7.637 11.531 1.933 1.00 64.33 91 LYS A CA 7
ATOM 12895 C C . LYS A 1 91 ? -7.633 9.985 1.896 1.00 33.15 91 LYS A C 7
ATOM 12896 O O . LYS A 1 91 ? -6.748 9.336 2.453 1.00 45.35 91 LYS A O 7
ATOM 12915 N N . GLN A 1 92 ? -8.665 9.417 1.246 1.00 2.43 92 GLN A N 7
ATOM 12916 C CA . GLN A 1 92 ? -8.866 7.959 1.128 1.00 43.14 92 GLN A CA 7
ATOM 12917 C C . GLN A 1 92 ? -8.337 7.419 -0.218 1.00 11.01 92 GLN A C 7
ATOM 12918 O O . GLN A 1 92 ? -7.831 8.174 -1.063 1.00 41.24 92 GLN A O 7
ATOM 12932 N N . SER A 1 93 ? -8.471 6.094 -0.395 1.00 34.41 93 SER A N 7
ATOM 12933 C CA . SER A 1 93 ? -8.026 5.370 -1.591 1.00 40.53 93 SER A CA 7
ATOM 12934 C C . SER A 1 93 ? -9.217 4.728 -2.304 1.00 70.41 93 SER A C 7
ATOM 12935 O O . SER A 1 93 ? -10.252 4.466 -1.684 1.00 14.44 93 SER A O 7
ATOM 12943 N N . THR A 1 94 ? -9.067 4.498 -3.609 1.00 1.51 94 THR A N 7
ATOM 12944 C CA . THR A 1 94 ? -9.988 3.660 -4.382 1.00 72.01 94 THR A CA 7
ATOM 12945 C C . THR A 1 94 ? -9.277 2.331 -4.718 1.00 24.04 94 THR A C 7
ATOM 12946 O O . THR A 1 94 ? -8.056 2.308 -4.917 1.00 22.55 94 THR A O 7
ATOM 12957 N N . THR A 1 95 ? -10.027 1.217 -4.732 1.00 5.10 95 THR A N 7
ATOM 12958 C CA . THR A 1 95 ? -9.466 -0.131 -4.961 1.00 10.54 95 THR A CA 7
ATOM 12959 C C . THR A 1 95 ? -10.312 -0.879 -6.003 1.00 23.10 95 THR A C 7
ATOM 12960 O O . THR A 1 95 ? -11.509 -1.108 -5.784 1.00 73.04 95 THR A O 7
ATOM 12971 N N . THR A 1 96 ? -9.701 -1.219 -7.146 1.00 63.23 96 THR A N 7
ATOM 12972 C CA . THR A 1 96 ? -10.318 -2.085 -8.150 1.00 10.12 96 THR A CA 7
ATOM 12973 C C . THR A 1 96 ? -9.935 -3.546 -7.830 1.00 24.00 96 THR A C 7
ATOM 12974 O O . THR A 1 96 ? -8.769 -3.928 -7.970 1.00 33.12 96 THR A O 7
ATOM 12985 N N . THR A 1 97 ? -10.915 -4.344 -7.380 1.00 50.41 97 THR A N 7
ATOM 12986 C CA . THR A 1 97 ? -10.692 -5.755 -7.034 1.00 14.03 97 THR A CA 7
ATOM 12987 C C . THR A 1 97 ? -11.240 -6.657 -8.157 1.00 54.24 97 THR A C 7
ATOM 12988 O O . THR A 1 97 ? -12.457 -6.798 -8.345 1.00 44.24 97 THR A O 7
ATOM 12999 N N . ASP A 1 98 ? -10.313 -7.219 -8.932 1.00 44.44 98 ASP A N 7
ATOM 13000 C CA . ASP A 1 98 ? -10.612 -8.158 -10.027 1.00 42.30 98 ASP A CA 7
ATOM 13001 C C . ASP A 1 98 ? -10.478 -9.608 -9.551 1.00 74.21 98 ASP A C 7
ATOM 13002 O O . ASP A 1 98 ? -10.811 -10.539 -10.294 1.00 62.51 98 ASP A O 7
ATOM 13011 N N . GLY A 1 99 ? -9.999 -9.790 -8.304 1.00 21.33 99 GLY A N 7
ATOM 13012 C CA . GLY A 1 99 ? -9.737 -11.110 -7.747 1.00 55.20 99 GLY A CA 7
ATOM 13013 C C . GLY A 1 99 ? -8.362 -11.607 -8.149 1.00 53.00 99 GLY A C 7
ATOM 13014 O O . GLY A 1 99 ? -7.444 -11.620 -7.325 1.00 1.43 99 GLY A O 7
ATOM 13018 N N . ASP A 1 100 ? -8.230 -11.973 -9.444 1.00 10.12 100 ASP A N 7
ATOM 13019 C CA . ASP A 1 100 ? -6.966 -12.431 -10.063 1.00 51.55 100 ASP A CA 7
ATOM 13020 C C . ASP A 1 100 ? -5.878 -11.333 -10.001 1.00 34.52 100 ASP A C 7
ATOM 13021 O O . ASP A 1 100 ? -4.724 -11.599 -9.656 1.00 33.05 100 ASP A O 7
ATOM 13030 N N . THR A 1 101 ? -6.256 -10.105 -10.367 1.00 42.44 101 THR A N 7
ATOM 13031 C CA . THR A 1 101 ? -5.373 -8.926 -10.285 1.00 61.30 101 THR A CA 7
ATOM 13032 C C . THR A 1 101 ? -5.978 -7.931 -9.287 1.00 63.34 101 THR A C 7
ATOM 13033 O O . THR A 1 101 ? -7.206 -7.808 -9.199 1.00 21.35 101 THR A O 7
ATOM 13044 N N . PHE A 1 102 ? -5.134 -7.241 -8.512 1.00 50.32 102 PHE A N 7
ATOM 13045 C CA . PHE A 1 102 ? -5.606 -6.287 -7.504 1.00 25.24 102 PHE A CA 7
ATOM 13046 C C . PHE A 1 102 ? -4.945 -4.917 -7.725 1.00 63.21 102 PHE A C 7
ATOM 13047 O O . PHE A 1 102 ? -3.720 -4.780 -7.636 1.00 52.32 102 PHE A O 7
ATOM 13064 N N . GLU A 1 103 ? -5.787 -3.922 -8.043 1.00 22.25 103 GLU A N 7
ATOM 13065 C CA . GLU A 1 103 ? -5.375 -2.539 -8.329 1.00 33.52 103 GLU A CA 7
ATOM 13066 C C . GLU A 1 103 ? -5.845 -1.615 -7.195 1.00 31.35 103 GLU A C 7
ATOM 13067 O O . GLU A 1 103 ? -6.991 -1.714 -6.752 1.00 74.30 103 GLU A O 7
ATOM 13079 N N . VAL A 1 104 ? -4.942 -0.743 -6.715 1.00 72.15 104 VAL A N 7
ATOM 13080 C CA . VAL A 1 104 ? -5.248 0.288 -5.702 1.00 73.41 104 VAL A CA 7
ATOM 13081 C C . VAL A 1 104 ? -4.583 1.614 -6.114 1.00 22.23 104 VAL A C 7
ATOM 13082 O O . VAL A 1 104 ? -3.442 1.620 -6.599 1.00 71.13 104 VAL A O 7
ATOM 13095 N N . GLU A 1 105 ? -5.295 2.729 -5.917 1.00 0.11 105 GLU A N 7
ATOM 13096 C CA . GLU A 1 105 ? -4.751 4.077 -6.092 1.00 54.41 105 GLU A CA 7
ATOM 13097 C C . GLU A 1 105 ? -5.130 4.924 -4.876 1.00 52.30 105 GLU A C 7
ATOM 13098 O O . GLU A 1 105 ? -6.316 5.111 -4.586 1.00 43.01 105 GLU A O 7
ATOM 13110 N N . VAL A 1 106 ? -4.112 5.418 -4.165 1.00 2.12 106 VAL A N 7
ATOM 13111 C CA . VAL A 1 106 ? -4.278 6.185 -2.928 1.00 73.41 106 VAL A CA 7
ATOM 13112 C C . VAL A 1 106 ? -3.994 7.660 -3.242 1.00 63.12 106 VAL A C 7
ATOM 13113 O O . VAL A 1 106 ? -2.835 8.038 -3.438 1.00 3.40 106 VAL A O 7
ATOM 13126 N N . ILE A 1 107 ? -5.044 8.491 -3.302 1.00 34.15 107 ILE A N 7
ATOM 13127 C CA . ILE A 1 107 ? -4.899 9.913 -3.650 1.00 25.13 107 ILE A CA 7
ATOM 13128 C C . ILE A 1 107 ? -4.647 10.709 -2.372 1.00 32.04 107 ILE A C 7
ATOM 13129 O O . ILE A 1 107 ? -5.579 11.015 -1.621 1.00 13.14 107 ILE A O 7
ATOM 13145 N N . LEU A 1 108 ? -3.365 10.994 -2.106 1.00 21.10 108 LEU A N 7
ATOM 13146 C CA . LEU A 1 108 ? -2.947 11.788 -0.952 1.00 71.14 108 LEU A CA 7
ATOM 13147 C C . LEU A 1 108 ? -2.311 13.082 -1.473 1.00 2.00 108 LEU A C 7
ATOM 13148 O O . LEU A 1 108 ? -1.115 13.122 -1.788 1.00 20.33 108 LEU A O 7
ATOM 13164 N N . GLU A 1 109 ? -3.109 14.152 -1.505 1.00 40.22 109 GLU A N 7
ATOM 13165 C CA . GLU A 1 109 ? -2.699 15.444 -2.076 1.00 32.45 109 GLU A CA 7
ATOM 13166 C C . GLU A 1 109 ? -2.276 16.398 -0.954 1.00 21.13 109 GLU A C 7
ATOM 13167 O O . GLU A 1 109 ? -3.082 17.149 -0.398 1.00 24.25 109 GLU A O 7
ATOM 13179 N N . LEU A 1 110 ? -0.995 16.294 -0.577 1.00 22.04 110 LEU A N 7
ATOM 13180 C CA . LEU A 1 110 ? -0.389 17.150 0.455 1.00 22.52 110 LEU A CA 7
ATOM 13181 C C . LEU A 1 110 ? 0.791 17.906 -0.143 1.00 21.34 110 LEU A C 7
ATOM 13182 O O . LEU A 1 110 ? 1.779 18.130 0.545 1.00 51.00 110 LEU A O 7
ATOM 13198 N N . GLU A 1 111 ? 0.674 18.304 -1.429 1.00 4.40 111 GLU A N 7
ATOM 13199 C CA . GLU A 1 111 ? 1.707 19.108 -2.109 1.00 72.34 111 GLU A CA 7
ATOM 13200 C C . GLU A 1 111 ? 1.903 20.416 -1.299 1.00 44.21 111 GLU A C 7
ATOM 13201 O O . GLU A 1 111 ? 1.055 21.309 -1.333 1.00 0.44 111 GLU A O 7
ATOM 13213 N N . HIS A 1 112 ? 2.976 20.445 -0.488 1.00 54.51 112 HIS A N 7
ATOM 13214 C CA . HIS A 1 112 ? 3.253 21.545 0.449 1.00 51.20 112 HIS A CA 7
ATOM 13215 C C . HIS A 1 112 ? 3.929 22.704 -0.286 1.00 10.35 112 HIS A C 7
ATOM 13216 O O . HIS A 1 112 ? 3.329 23.766 -0.495 1.00 23.23 112 HIS A O 7
ATOM 13231 N N . HIS A 1 113 ? 5.185 22.488 -0.677 1.00 20.33 113 HIS A N 7
ATOM 13232 C CA . HIS A 1 113 ? 5.992 23.478 -1.394 1.00 61.12 113 HIS A CA 7
ATOM 13233 C C . HIS A 1 113 ? 6.691 22.779 -2.558 1.00 51.44 113 HIS A C 7
ATOM 13234 O O . HIS A 1 113 ? 7.463 21.838 -2.343 1.00 22.52 113 HIS A O 7
ATOM 13249 N N . HIS A 1 114 ? 6.370 23.221 -3.793 1.00 52.42 114 HIS A N 7
ATOM 13250 C CA . HIS A 1 114 ? 7.026 22.751 -5.035 1.00 14.24 114 HIS A CA 7
ATOM 13251 C C . HIS A 1 114 ? 8.509 23.148 -5.058 1.00 71.25 114 HIS A C 7
ATOM 13252 O O . HIS A 1 114 ? 9.294 22.599 -5.841 1.00 1.02 114 HIS A O 7
ATOM 13267 N N . HIS A 1 115 ? 8.842 24.144 -4.203 1.00 21.52 115 HIS A N 7
ATOM 13268 C CA . HIS A 1 115 ? 10.192 24.645 -3.976 1.00 2.13 115 HIS A CA 7
ATOM 13269 C C . HIS A 1 115 ? 10.718 25.333 -5.248 1.00 63.24 115 HIS A C 7
ATOM 13270 O O . HIS A 1 115 ? 10.406 26.504 -5.489 1.00 12.24 115 HIS A O 7
ATOM 13285 N N . HIS A 1 116 ? 11.447 24.576 -6.085 1.00 1.21 116 HIS A N 7
ATOM 13286 C CA . HIS A 1 116 ? 12.002 25.055 -7.359 1.00 0.03 116 HIS A CA 7
ATOM 13287 C C . HIS A 1 116 ? 12.207 23.851 -8.277 1.00 64.15 116 HIS A C 7
ATOM 13288 O O . HIS A 1 116 ? 12.541 22.763 -7.804 1.00 64.15 116 HIS A O 7
ATOM 13303 N N . HIS A 1 117 ? 12.015 24.052 -9.583 1.00 23.35 117 HIS A N 7
ATOM 13304 C CA . HIS A 1 117 ? 12.164 22.985 -10.582 1.00 61.33 117 HIS A CA 7
ATOM 13305 C C . HIS A 1 117 ? 12.621 23.613 -11.915 1.00 44.24 117 HIS A C 7
ATOM 13306 O O . HIS A 1 117 ? 11.780 24.196 -12.625 1.00 25.34 117 HIS A O 7
ATOM 13322 N N . MET A 1 1 ? 9.990 -23.913 -7.711 1.00 75.24 1 MET A N 8
ATOM 13323 C CA . MET A 1 1 ? 10.795 -23.691 -6.491 1.00 52.42 1 MET A CA 8
ATOM 13324 C C . MET A 1 1 ? 10.585 -22.240 -6.026 1.00 4.41 1 MET A C 8
ATOM 13325 O O . MET A 1 1 ? 10.123 -21.989 -4.910 1.00 34.32 1 MET A O 8
ATOM 13341 N N . ALA A 1 2 ? 10.910 -21.294 -6.926 1.00 30.12 2 ALA A N 8
ATOM 13342 C CA . ALA A 1 2 ? 10.749 -19.846 -6.701 1.00 52.14 2 ALA A CA 8
ATOM 13343 C C . ALA A 1 2 ? 9.706 -19.281 -7.673 1.00 63.44 2 ALA A C 8
ATOM 13344 O O . ALA A 1 2 ? 9.434 -19.884 -8.723 1.00 14.35 2 ALA A O 8
ATOM 13351 N N . GLY A 1 3 ? 9.131 -18.118 -7.321 1.00 12.14 3 GLY A N 8
ATOM 13352 C CA . GLY A 1 3 ? 8.081 -17.476 -8.130 1.00 53.21 3 GLY A CA 8
ATOM 13353 C C . GLY A 1 3 ? 6.677 -17.834 -7.660 1.00 3.33 3 GLY A C 8
ATOM 13354 O O . GLY A 1 3 ? 5.686 -17.454 -8.293 1.00 1.22 3 GLY A O 8
ATOM 13358 N N . LYS A 1 4 ? 6.602 -18.570 -6.537 1.00 71.54 4 LYS A N 8
ATOM 13359 C CA . LYS A 1 4 ? 5.329 -18.988 -5.910 1.00 71.31 4 LYS A CA 8
ATOM 13360 C C . LYS A 1 4 ? 4.929 -18.014 -4.782 1.00 54.41 4 LYS A C 8
ATOM 13361 O O . LYS A 1 4 ? 3.869 -18.163 -4.168 1.00 53.31 4 LYS A O 8
ATOM 13380 N N . GLU A 1 5 ? 5.787 -17.012 -4.525 1.00 75.21 5 GLU A N 8
ATOM 13381 C CA . GLU A 1 5 ? 5.573 -16.025 -3.456 1.00 21.11 5 GLU A CA 8
ATOM 13382 C C . GLU A 1 5 ? 4.606 -14.951 -3.969 1.00 1.44 5 GLU A C 8
ATOM 13383 O O . GLU A 1 5 ? 4.774 -14.465 -5.099 1.00 10.10 5 GLU A O 8
ATOM 13395 N N . LEU A 1 6 ? 3.614 -14.583 -3.138 1.00 24.51 6 LEU A N 8
ATOM 13396 C CA . LEU A 1 6 ? 2.600 -13.588 -3.501 1.00 70.20 6 LEU A CA 8
ATOM 13397 C C . LEU A 1 6 ? 3.275 -12.208 -3.596 1.00 54.44 6 LEU A C 8
ATOM 13398 O O . LEU A 1 6 ? 3.565 -11.562 -2.577 1.00 60.22 6 LEU A O 8
ATOM 13414 N N . ARG A 1 7 ? 3.556 -11.792 -4.835 1.00 11.53 7 ARG A N 8
ATOM 13415 C CA . ARG A 1 7 ? 4.350 -10.596 -5.115 1.00 50.14 7 ARG A CA 8
ATOM 13416 C C . ARG A 1 7 ? 3.505 -9.321 -5.055 1.00 11.03 7 ARG A C 8
ATOM 13417 O O . ARG A 1 7 ? 2.407 -9.263 -5.612 1.00 23.51 7 ARG A O 8
ATOM 13438 N N . VAL A 1 8 ? 4.032 -8.320 -4.339 1.00 21.11 8 VAL A N 8
ATOM 13439 C CA . VAL A 1 8 ? 3.454 -6.976 -4.284 1.00 3.55 8 VAL A CA 8
ATOM 13440 C C . VAL A 1 8 ? 4.263 -6.054 -5.221 1.00 22.42 8 VAL A C 8
ATOM 13441 O O . VAL A 1 8 ? 5.494 -6.171 -5.315 1.00 25.33 8 VAL A O 8
ATOM 13454 N N . GLU A 1 9 ? 3.562 -5.206 -5.973 1.00 54.32 9 GLU A N 8
ATOM 13455 C CA . GLU A 1 9 ? 4.171 -4.101 -6.720 1.00 44.34 9 GLU A CA 8
ATOM 13456 C C . GLU A 1 9 ? 3.704 -2.803 -6.055 1.00 10.22 9 GLU A C 8
ATOM 13457 O O . GLU A 1 9 ? 2.652 -2.258 -6.414 1.00 22.00 9 GLU A O 8
ATOM 13469 N N . ILE A 1 10 ? 4.479 -2.299 -5.077 1.00 34.40 10 ILE A N 8
ATOM 13470 C CA . ILE A 1 10 ? 4.114 -1.065 -4.362 1.00 3.22 10 ILE A CA 8
ATOM 13471 C C . ILE A 1 10 ? 4.803 0.089 -5.087 1.00 44.24 10 ILE A C 8
ATOM 13472 O O . ILE A 1 10 ? 6.019 0.242 -5.011 1.00 33.13 10 ILE A O 8
ATOM 13488 N N . LYS A 1 11 ? 4.006 0.905 -5.763 1.00 22.52 11 LYS A N 8
ATOM 13489 C CA . LYS A 1 11 ? 4.487 1.899 -6.724 1.00 62.12 11 LYS A CA 8
ATOM 13490 C C . LYS A 1 11 ? 4.356 3.289 -6.089 1.00 72.04 11 LYS A C 8
ATOM 13491 O O . LYS A 1 11 ? 3.264 3.698 -5.699 1.00 55.04 11 LYS A O 8
ATOM 13510 N N . ILE A 1 12 ? 5.481 3.987 -5.939 1.00 22.31 12 ILE A N 8
ATOM 13511 C CA . ILE A 1 12 ? 5.501 5.416 -5.616 1.00 54.10 12 ILE A CA 8
ATOM 13512 C C . ILE A 1 12 ? 5.655 6.187 -6.930 1.00 13.41 12 ILE A C 8
ATOM 13513 O O . ILE A 1 12 ? 6.595 5.933 -7.703 1.00 53.05 12 ILE A O 8
ATOM 13529 N N . ASP A 1 13 ? 4.720 7.111 -7.181 1.00 51.23 13 ASP A N 8
ATOM 13530 C CA . ASP A 1 13 ? 4.720 7.940 -8.385 1.00 64.52 13 ASP A CA 8
ATOM 13531 C C . ASP A 1 13 ? 5.562 9.196 -8.097 1.00 12.10 13 ASP A C 8
ATOM 13532 O O . ASP A 1 13 ? 5.141 10.059 -7.320 1.00 11.21 13 ASP A O 8
ATOM 13541 N N . CYS A 1 14 ? 6.780 9.245 -8.677 1.00 13.52 14 CYS A N 8
ATOM 13542 C CA . CYS A 1 14 ? 7.780 10.301 -8.397 1.00 55.21 14 CYS A CA 8
ATOM 13543 C C . CYS A 1 14 ? 8.859 10.332 -9.496 1.00 62.34 14 CYS A C 8
ATOM 13544 O O . CYS A 1 14 ? 8.996 9.373 -10.259 1.00 11.15 14 CYS A O 8
ATOM 13552 N N . GLY A 1 15 ? 9.618 11.440 -9.559 1.00 11.11 15 GLY A N 8
ATOM 13553 C CA . GLY A 1 15 ? 10.685 11.620 -10.552 1.00 32.42 15 GLY A CA 8
ATOM 13554 C C . GLY A 1 15 ? 11.539 12.833 -10.225 1.00 41.21 15 GLY A C 8
ATOM 13555 O O . GLY A 1 15 ? 11.782 13.700 -11.077 1.00 54.33 15 GLY A O 8
ATOM 13559 N N . ASN A 1 16 ? 12.006 12.871 -8.968 1.00 41.51 16 ASN A N 8
ATOM 13560 C CA . ASN A 1 16 ? 12.686 14.033 -8.370 1.00 3.33 16 ASN A CA 8
ATOM 13561 C C . ASN A 1 16 ? 14.016 13.588 -7.746 1.00 22.03 16 ASN A C 8
ATOM 13562 O O . ASN A 1 16 ? 14.076 13.310 -6.553 1.00 1.52 16 ASN A O 8
ATOM 13573 N N . ASP A 1 17 ? 15.074 13.526 -8.597 1.00 3.31 17 ASP A N 8
ATOM 13574 C CA . ASP A 1 17 ? 16.369 12.850 -8.299 1.00 13.13 17 ASP A CA 8
ATOM 13575 C C . ASP A 1 17 ? 16.165 11.323 -8.294 1.00 34.41 17 ASP A C 8
ATOM 13576 O O . ASP A 1 17 ? 16.745 10.595 -9.109 1.00 62.23 17 ASP A O 8
ATOM 13585 N N . ASP A 1 18 ? 15.316 10.866 -7.364 1.00 65.31 18 ASP A N 8
ATOM 13586 C CA . ASP A 1 18 ? 14.893 9.462 -7.269 1.00 62.34 18 ASP A CA 8
ATOM 13587 C C . ASP A 1 18 ? 13.777 9.192 -8.291 1.00 53.13 18 ASP A C 8
ATOM 13588 O O . ASP A 1 18 ? 12.852 10.003 -8.454 1.00 31.03 18 ASP A O 8
ATOM 13597 N N . LYS A 1 19 ? 13.903 8.053 -8.973 1.00 2.34 19 LYS A N 8
ATOM 13598 C CA . LYS A 1 19 ? 12.954 7.586 -9.990 1.00 13.31 19 LYS A CA 8
ATOM 13599 C C . LYS A 1 19 ? 11.670 7.042 -9.324 1.00 44.31 19 LYS A C 8
ATOM 13600 O O . LYS A 1 19 ? 11.628 6.840 -8.104 1.00 30.25 19 LYS A O 8
ATOM 13619 N N . GLU A 1 20 ? 10.624 6.833 -10.138 1.00 64.13 20 GLU A N 8
ATOM 13620 C CA . GLU A 1 20 ? 9.411 6.102 -9.741 1.00 14.15 20 GLU A CA 8
ATOM 13621 C C . GLU A 1 20 ? 9.805 4.679 -9.270 1.00 64.12 20 GLU A C 8
ATOM 13622 O O . GLU A 1 20 ? 10.400 3.900 -10.024 1.00 62.44 20 GLU A O 8
ATOM 13634 N N . THR A 1 21 ? 9.506 4.374 -8.002 1.00 53.44 21 THR A N 8
ATOM 13635 C CA . THR A 1 21 ? 10.088 3.227 -7.285 1.00 14.35 21 THR A CA 8
ATOM 13636 C C . THR A 1 21 ? 9.020 2.196 -6.876 1.00 4.21 21 THR A C 8
ATOM 13637 O O . THR A 1 21 ? 8.049 2.532 -6.201 1.00 14.21 21 THR A O 8
ATOM 13648 N N . THR A 1 22 ? 9.211 0.942 -7.338 1.00 52.54 22 THR A N 8
ATOM 13649 C CA . THR A 1 22 ? 8.424 -0.223 -6.897 1.00 70.43 22 THR A CA 8
ATOM 13650 C C . THR A 1 22 ? 9.190 -0.973 -5.789 1.00 44.43 22 THR A C 8
ATOM 13651 O O . THR A 1 22 ? 10.401 -1.182 -5.906 1.00 34.21 22 THR A O 8
ATOM 13662 N N . TYR A 1 23 ? 8.478 -1.364 -4.717 1.00 42.22 23 TYR A N 8
ATOM 13663 C CA . TYR A 1 23 ? 9.087 -1.935 -3.495 1.00 34.20 23 TYR A CA 8
ATOM 13664 C C . TYR A 1 23 ? 8.826 -3.452 -3.409 1.00 63.42 23 TYR A C 8
ATOM 13665 O O . TYR A 1 23 ? 7.686 -3.903 -3.600 1.00 14.32 23 TYR A O 8
ATOM 13683 N N . ASP A 1 24 ? 9.894 -4.221 -3.099 1.00 34.32 24 ASP A N 8
ATOM 13684 C CA . ASP A 1 24 ? 9.829 -5.683 -2.897 1.00 4.32 24 ASP A CA 8
ATOM 13685 C C . ASP A 1 24 ? 9.794 -5.996 -1.392 1.00 22.22 24 ASP A C 8
ATOM 13686 O O . ASP A 1 24 ? 10.820 -5.932 -0.703 1.00 73.43 24 ASP A O 8
ATOM 13695 N N . LEU A 1 25 ? 8.598 -6.293 -0.886 1.00 75.52 25 LEU A N 8
ATOM 13696 C CA . LEU A 1 25 ? 8.371 -6.724 0.513 1.00 42.05 25 LEU A CA 8
ATOM 13697 C C . LEU A 1 25 ? 7.577 -8.039 0.521 1.00 10.13 25 LEU A C 8
ATOM 13698 O O . LEU A 1 25 ? 7.783 -8.900 1.387 1.00 45.04 25 LEU A O 8
ATOM 13714 N N . TYR A 1 26 ? 6.660 -8.147 -0.460 1.00 73.44 26 TYR A N 8
ATOM 13715 C CA . TYR A 1 26 ? 5.875 -9.358 -0.757 1.00 63.43 26 TYR A CA 8
ATOM 13716 C C . TYR A 1 26 ? 4.886 -9.725 0.371 1.00 64.11 26 TYR A C 8
ATOM 13717 O O . TYR A 1 26 ? 4.720 -8.994 1.354 1.00 64.40 26 TYR A O 8
ATOM 13735 N N . PHE A 1 27 ? 4.215 -10.861 0.168 1.00 5.35 27 PHE A N 8
ATOM 13736 C CA . PHE A 1 27 ? 3.158 -11.364 1.038 1.00 33.42 27 PHE A CA 8
ATOM 13737 C C . PHE A 1 27 ? 3.159 -12.899 0.957 1.00 74.43 27 PHE A C 8
ATOM 13738 O O . PHE A 1 27 ? 3.621 -13.484 -0.034 1.00 13.41 27 PHE A O 8
ATOM 13755 N N . SER A 1 28 ? 2.661 -13.523 2.021 1.00 42.15 28 SER A N 8
ATOM 13756 C CA . SER A 1 28 ? 2.553 -14.984 2.146 1.00 41.44 28 SER A CA 8
ATOM 13757 C C . SER A 1 28 ? 1.468 -15.324 3.178 1.00 70.51 28 SER A C 8
ATOM 13758 O O . SER A 1 28 ? 0.782 -16.342 3.057 1.00 40.22 28 SER A O 8
ATOM 13766 N N . LYS A 1 29 ? 1.318 -14.429 4.177 1.00 21.44 29 LYS A N 8
ATOM 13767 C CA . LYS A 1 29 ? 0.421 -14.610 5.329 1.00 41.33 29 LYS A CA 8
ATOM 13768 C C . LYS A 1 29 ? 0.275 -13.245 6.058 1.00 43.00 29 LYS A C 8
ATOM 13769 O O . LYS A 1 29 ? 1.099 -12.342 5.860 1.00 15.23 29 LYS A O 8
ATOM 13788 N N . ALA A 1 30 ? -0.795 -13.091 6.867 1.00 35.53 30 ALA A N 8
ATOM 13789 C CA . ALA A 1 30 ? -1.212 -11.788 7.453 1.00 50.44 30 ALA A CA 8
ATOM 13790 C C . ALA A 1 30 ? -0.188 -11.171 8.449 1.00 50.13 30 ALA A C 8
ATOM 13791 O O . ALA A 1 30 ? -0.180 -9.950 8.639 1.00 51.53 30 ALA A O 8
ATOM 13798 N N . GLU A 1 31 ? 0.671 -12.012 9.057 1.00 42.22 31 GLU A N 8
ATOM 13799 C CA . GLU A 1 31 ? 1.623 -11.582 10.111 1.00 71.50 31 GLU A CA 8
ATOM 13800 C C . GLU A 1 31 ? 2.786 -10.763 9.512 1.00 74.11 31 GLU A C 8
ATOM 13801 O O . GLU A 1 31 ? 3.099 -9.665 9.992 1.00 41.34 31 GLU A O 8
ATOM 13813 N N . GLU A 1 32 ? 3.403 -11.312 8.443 1.00 53.13 32 GLU A N 8
ATOM 13814 C CA . GLU A 1 32 ? 4.442 -10.608 7.660 1.00 51.42 32 GLU A CA 8
ATOM 13815 C C . GLU A 1 32 ? 3.834 -9.361 7.019 1.00 4.24 32 GLU A C 8
ATOM 13816 O O . GLU A 1 32 ? 4.428 -8.290 7.087 1.00 73.21 32 GLU A O 8
ATOM 13828 N N . ALA A 1 33 ? 2.616 -9.508 6.466 1.00 13.52 33 ALA A N 8
ATOM 13829 C CA . ALA A 1 33 ? 1.896 -8.404 5.814 1.00 53.34 33 ALA A CA 8
ATOM 13830 C C . ALA A 1 33 ? 1.760 -7.189 6.749 1.00 21.54 33 ALA A C 8
ATOM 13831 O O . ALA A 1 33 ? 2.078 -6.073 6.358 1.00 34.34 33 ALA A O 8
ATOM 13838 N N . LYS A 1 34 ? 1.354 -7.447 8.006 1.00 32.12 34 LYS A N 8
ATOM 13839 C CA . LYS A 1 34 ? 1.088 -6.395 9.009 1.00 54.33 34 LYS A CA 8
ATOM 13840 C C . LYS A 1 34 ? 2.411 -5.699 9.436 1.00 61.22 34 LYS A C 8
ATOM 13841 O O . LYS A 1 34 ? 2.430 -4.490 9.680 1.00 73.13 34 LYS A O 8
ATOM 13860 N N . GLU A 1 35 ? 3.512 -6.473 9.512 1.00 24.13 35 GLU A N 8
ATOM 13861 C CA . GLU A 1 35 ? 4.864 -5.937 9.816 1.00 15.30 35 GLU A CA 8
ATOM 13862 C C . GLU A 1 35 ? 5.322 -4.975 8.700 1.00 24.21 35 GLU A C 8
ATOM 13863 O O . GLU A 1 35 ? 5.722 -3.832 8.958 1.00 15.24 35 GLU A O 8
ATOM 13875 N N . LEU A 1 36 ? 5.222 -5.473 7.458 1.00 52.30 36 LEU A N 8
ATOM 13876 C CA . LEU A 1 36 ? 5.618 -4.752 6.241 1.00 53.35 36 LEU A CA 8
ATOM 13877 C C . LEU A 1 36 ? 4.713 -3.531 5.984 1.00 62.10 36 LE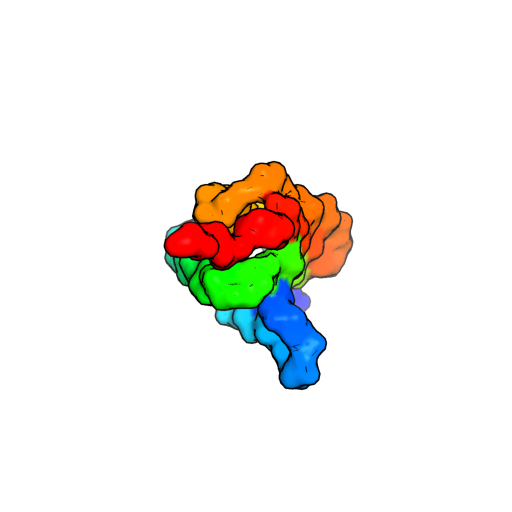U A C 8
ATOM 13878 O O . LEU A 1 36 ? 5.150 -2.561 5.369 1.00 21.12 36 LEU A O 8
ATOM 13894 N N . LEU A 1 37 ? 3.451 -3.620 6.435 1.00 12.02 37 LEU A N 8
ATOM 13895 C CA . LEU A 1 37 ? 2.461 -2.516 6.399 1.00 34.21 37 LEU A CA 8
ATOM 13896 C C . LEU A 1 37 ? 3.028 -1.250 7.052 1.00 70.25 37 LEU A C 8
ATOM 13897 O O . LEU A 1 37 ? 2.898 -0.149 6.504 1.00 13.03 37 LEU A O 8
ATOM 13913 N N . LYS A 1 38 ? 3.645 -1.440 8.241 1.00 24.12 38 LYS A N 8
ATOM 13914 C CA . LYS A 1 38 ? 4.280 -0.360 9.024 1.00 13.34 38 LYS A CA 8
ATOM 13915 C C . LYS A 1 38 ? 5.400 0.281 8.191 1.00 34.20 38 LYS A C 8
ATOM 13916 O O . LYS A 1 38 ? 5.490 1.502 8.101 1.00 3.22 38 LYS A O 8
ATOM 13935 N N . LYS A 1 39 ? 6.212 -0.582 7.548 1.00 54.31 39 LYS A N 8
ATOM 13936 C CA . LYS A 1 39 ? 7.403 -0.168 6.793 1.00 21.11 39 LYS A CA 8
ATOM 13937 C C . LYS A 1 39 ? 7.023 0.601 5.509 1.00 12.34 39 LYS A C 8
ATOM 13938 O O . LYS A 1 39 ? 7.691 1.561 5.156 1.00 13.55 39 LYS A O 8
ATOM 13957 N N . VAL A 1 40 ? 5.926 0.184 4.840 1.00 31.15 40 VAL A N 8
ATOM 13958 C CA . VAL A 1 40 ? 5.402 0.874 3.633 1.00 64.25 40 VAL A CA 8
ATOM 13959 C C . VAL A 1 40 ? 4.780 2.226 4.024 1.00 51.24 40 VAL A C 8
ATOM 13960 O O . VAL A 1 40 ? 4.852 3.190 3.262 1.00 65.31 40 VAL A O 8
ATOM 13973 N N . ALA A 1 41 ? 4.181 2.280 5.222 1.00 23.41 41 ALA A N 8
ATOM 13974 C CA . ALA A 1 41 ? 3.650 3.526 5.793 1.00 45.43 41 ALA A CA 8
ATOM 13975 C C . ALA A 1 41 ? 4.784 4.526 6.084 1.00 61.23 41 ALA A C 8
ATOM 13976 O O . ALA A 1 41 ? 4.567 5.734 6.031 1.00 44.32 41 ALA A O 8
ATOM 13983 N N . GLU A 1 42 ? 5.986 4.000 6.415 1.00 33.23 42 GLU A N 8
ATOM 13984 C CA . GLU A 1 42 ? 7.206 4.817 6.556 1.00 32.14 42 GLU A CA 8
ATOM 13985 C C . GLU A 1 42 ? 7.683 5.310 5.175 1.00 12.52 42 GLU A C 8
ATOM 13986 O O . GLU A 1 42 ? 7.885 6.501 4.969 1.00 34.05 42 GLU A O 8
ATOM 13998 N N . LYS A 1 43 ? 7.830 4.346 4.238 1.00 11.03 43 LYS A N 8
ATOM 13999 C CA . LYS A 1 43 ? 8.528 4.542 2.950 1.00 34.42 43 LYS A CA 8
ATOM 14000 C C . LYS A 1 43 ? 7.715 5.392 1.952 1.00 10.55 43 LYS A C 8
ATOM 14001 O O . LYS A 1 43 ? 8.295 6.137 1.150 1.00 34.23 43 LYS A O 8
ATOM 14020 N N . ALA A 1 44 ? 6.379 5.272 2.005 1.00 63.23 44 ALA A N 8
ATOM 14021 C CA . ALA A 1 44 ? 5.468 6.090 1.188 1.00 63.03 44 ALA A CA 8
ATOM 14022 C C . ALA A 1 44 ? 5.429 7.513 1.742 1.00 45.22 44 ALA A C 8
ATOM 14023 O O . ALA A 1 44 ? 5.499 8.484 0.980 1.00 65.13 44 ALA A O 8
ATOM 14030 N N . ALA A 1 45 ? 5.361 7.606 3.090 1.00 24.23 45 ALA A N 8
ATOM 14031 C CA . ALA A 1 45 ? 5.352 8.885 3.803 1.00 22.42 45 ALA A CA 8
ATOM 14032 C C . ALA A 1 45 ? 6.678 9.648 3.585 1.00 13.43 45 ALA A C 8
ATOM 14033 O O . ALA A 1 45 ? 6.672 10.881 3.528 1.00 30.22 45 ALA A O 8
ATOM 14040 N N . ASP A 1 46 ? 7.807 8.887 3.458 1.00 70.34 46 ASP A N 8
ATOM 14041 C CA . ASP A 1 46 ? 9.153 9.446 3.154 1.00 41.10 46 ASP A CA 8
ATOM 14042 C C . ASP A 1 46 ? 9.099 10.273 1.874 1.00 5.40 46 ASP A C 8
ATOM 14043 O O . ASP A 1 46 ? 9.583 11.394 1.831 1.00 14.14 46 ASP A O 8
ATOM 14052 N N . LYS A 1 47 ? 8.492 9.673 0.844 1.00 51.45 47 LYS A N 8
ATOM 14053 C CA . LYS A 1 47 ? 8.421 10.233 -0.513 1.00 74.32 47 LYS A CA 8
ATOM 14054 C C . LYS A 1 47 ? 7.498 11.469 -0.585 1.00 74.42 47 LYS A C 8
ATOM 14055 O O . LYS A 1 47 ? 7.705 12.357 -1.423 1.00 34.11 47 LYS A O 8
ATOM 14074 N N . ILE A 1 48 ? 6.474 11.520 0.290 1.00 65.42 48 ILE A N 8
ATOM 14075 C CA . ILE A 1 48 ? 5.605 12.709 0.417 1.00 11.45 48 ILE A CA 8
ATOM 14076 C C . ILE A 1 48 ? 6.365 13.848 1.154 1.00 64.11 48 ILE A C 8
ATOM 14077 O O . ILE A 1 48 ? 6.200 15.029 0.840 1.00 42.41 48 ILE A O 8
ATOM 14093 N N . LYS A 1 49 ? 7.205 13.467 2.139 1.00 22.03 49 LYS A N 8
ATOM 14094 C CA . LYS A 1 49 ? 8.077 14.412 2.887 1.00 1.21 49 LYS A CA 8
ATOM 14095 C C . LYS A 1 49 ? 9.263 14.854 1.989 1.00 11.02 49 LYS A C 8
ATOM 14096 O O . LYS A 1 49 ? 9.835 15.932 2.175 1.00 43.05 49 LYS A O 8
ATOM 14115 N N . LYS A 1 50 ? 9.622 13.982 1.034 1.00 13.23 50 LYS A N 8
ATOM 14116 C CA . LYS A 1 50 ? 10.728 14.195 0.080 1.00 5.23 50 LYS A CA 8
ATOM 14117 C C . LYS A 1 50 ? 10.449 15.419 -0.814 1.00 40.53 50 LYS A C 8
ATOM 14118 O O . LYS A 1 50 ? 11.356 16.190 -1.146 1.00 54.11 50 LYS A O 8
ATOM 14137 N N . GLN A 1 51 ? 9.172 15.563 -1.183 1.00 34.10 51 GLN A N 8
ATOM 14138 C CA . GLN A 1 51 ? 8.658 16.694 -1.968 1.00 71.34 51 GLN A CA 8
ATOM 14139 C C . GLN A 1 51 ? 7.141 16.769 -1.786 1.00 52.24 51 GLN A C 8
ATOM 14140 O O . GLN A 1 51 ? 6.592 17.797 -1.374 1.00 12.11 51 GLN A O 8
ATOM 14154 N N . GLY A 1 52 ? 6.480 15.648 -2.090 1.00 12.02 52 GLY A N 8
ATOM 14155 C CA . GLY A 1 52 ? 5.025 15.569 -2.125 1.00 14.34 52 GLY A CA 8
ATOM 14156 C C . GLY A 1 52 ? 4.580 14.876 -3.385 1.00 73.15 52 GLY A C 8
ATOM 14157 O O . GLY A 1 52 ? 4.101 15.525 -4.318 1.00 53.21 52 GLY A O 8
ATOM 14161 N N . CYS A 1 53 ? 4.794 13.546 -3.424 1.00 12.10 53 CYS A N 8
ATOM 14162 C CA . CYS A 1 53 ? 4.376 12.695 -4.547 1.00 73.44 53 CYS A CA 8
ATOM 14163 C C . CYS A 1 53 ? 2.849 12.780 -4.751 1.00 71.12 53 CYS A C 8
ATOM 14164 O O . CYS A 1 53 ? 2.360 12.858 -5.880 1.00 31.14 53 CYS A O 8
ATOM 14172 N N . LYS A 1 54 ? 2.119 12.728 -3.611 1.00 30.33 54 LYS A N 8
ATOM 14173 C CA . LYS A 1 54 ? 0.647 12.882 -3.527 1.00 11.11 54 LYS A CA 8
ATOM 14174 C C . LYS A 1 54 ? -0.136 11.727 -4.200 1.00 73.41 54 LYS A C 8
ATOM 14175 O O . LYS A 1 54 ? -1.369 11.680 -4.108 1.00 52.45 54 LYS A O 8
ATOM 14194 N N . ARG A 1 55 ? 0.579 10.795 -4.852 1.00 23.24 55 ARG A N 8
ATOM 14195 C CA . ARG A 1 55 ? -0.015 9.645 -5.521 1.00 3.51 55 ARG A CA 8
ATOM 14196 C C . ARG A 1 55 ? 0.870 8.428 -5.239 1.00 50.50 55 ARG A C 8
ATOM 14197 O O . ARG A 1 55 ? 2.046 8.380 -5.623 1.00 11.24 55 ARG A O 8
ATOM 14218 N N . VAL A 1 56 ? 0.296 7.488 -4.506 1.00 3.55 56 VAL A N 8
ATOM 14219 C CA . VAL A 1 56 ? 0.863 6.171 -4.243 1.00 64.21 56 VAL A CA 8
ATOM 14220 C C . VAL A 1 56 ? -0.084 5.167 -4.909 1.00 64.13 56 VAL A C 8
ATOM 14221 O O . VAL A 1 56 ? -1.289 5.271 -4.737 1.00 44.43 56 VAL A O 8
ATOM 14234 N N . LYS A 1 57 ? 0.440 4.250 -5.710 1.00 31.44 57 LYS A N 8
ATOM 14235 C CA . LYS A 1 57 ? -0.367 3.210 -6.364 1.00 41.33 57 LYS A CA 8
ATOM 14236 C C . LYS A 1 57 ? 0.066 1.851 -5.804 1.00 52.12 57 LYS A C 8
ATOM 14237 O O . LYS A 1 57 ? 1.196 1.429 -6.013 1.00 60.03 57 LYS A O 8
ATOM 14256 N N . ILE A 1 58 ? -0.835 1.175 -5.088 1.00 33.45 58 ILE A N 8
ATOM 14257 C CA . ILE A 1 58 ? -0.563 -0.145 -4.497 1.00 24.00 58 ILE A CA 8
ATOM 14258 C C . ILE A 1 58 ? -1.143 -1.189 -5.447 1.00 55.13 58 ILE A C 8
ATOM 14259 O O . ILE A 1 58 ? -2.338 -1.195 -5.700 1.00 5.23 58 ILE A O 8
ATOM 14275 N N . ARG A 1 59 ? -0.279 -2.014 -6.023 1.00 32.22 59 ARG A N 8
ATOM 14276 C CA . ARG A 1 59 ? -0.686 -3.122 -6.899 1.00 22.31 59 ARG A CA 8
ATOM 14277 C C . ARG A 1 59 ? -0.147 -4.418 -6.268 1.00 41.05 59 ARG A C 8
ATOM 14278 O O . ARG A 1 59 ? 0.854 -4.393 -5.543 1.00 2.32 59 ARG A O 8
ATOM 14299 N N . PHE A 1 60 ? -0.838 -5.529 -6.504 1.00 1.11 60 PHE A N 8
ATOM 14300 C CA . PHE A 1 60 ? -0.524 -6.816 -5.878 1.00 31.21 60 PHE A CA 8
ATOM 14301 C C . PHE A 1 60 ? -1.113 -7.935 -6.733 1.00 4.24 60 PHE A C 8
ATOM 14302 O O . PHE A 1 60 ? -2.271 -7.837 -7.152 1.00 13.02 60 PHE A O 8
ATOM 14319 N N . GLU A 1 61 ? -0.328 -9.009 -6.922 1.00 45.15 61 GLU A N 8
ATOM 14320 C CA . GLU A 1 61 ? -0.698 -10.156 -7.763 1.00 40.15 61 GLU A CA 8
ATOM 14321 C C . GLU A 1 61 ? -1.972 -10.830 -7.216 1.00 61.14 61 GLU A C 8
ATOM 14322 O O . GLU A 1 61 ? -1.999 -11.270 -6.067 1.00 61.44 61 GLU A O 8
ATOM 14334 N N . LYS A 1 62 ? -2.993 -10.938 -8.066 1.00 20.02 62 LYS A N 8
ATOM 14335 C CA . LYS A 1 62 ? -4.281 -11.528 -7.703 1.00 42.34 62 LYS A CA 8
ATOM 14336 C C . LYS A 1 62 ? -4.736 -12.399 -8.880 1.00 2.40 62 LYS A C 8
ATOM 14337 O O . LYS A 1 62 ? -5.315 -11.889 -9.851 1.00 51.03 62 LYS A O 8
ATOM 14356 N N . LYS A 1 63 ? -4.399 -13.700 -8.796 1.00 11.22 63 LYS A N 8
ATOM 14357 C CA . LYS A 1 63 ? -4.819 -14.725 -9.770 1.00 31.40 63 LYS A CA 8
ATOM 14358 C C . LYS A 1 63 ? -4.334 -16.093 -9.292 1.00 5.41 63 LYS A C 8
ATOM 14359 O O . LYS A 1 63 ? -5.124 -17.032 -9.125 1.00 3.45 63 LYS A O 8
ATOM 14378 N N . GLY A 1 64 ? -3.015 -16.171 -9.050 1.00 63.02 64 GLY A N 8
ATOM 14379 C CA . GLY A 1 64 ? -2.367 -17.386 -8.558 1.00 25.34 64 GLY A CA 8
ATOM 14380 C C . GLY A 1 64 ? -2.378 -17.479 -7.032 1.00 32.34 64 GLY A C 8
ATOM 14381 O O . GLY A 1 64 ? -1.334 -17.697 -6.400 1.00 32.32 64 GLY A O 8
ATOM 14385 N N . LEU A 1 65 ? -3.578 -17.313 -6.445 1.00 20.21 65 LEU A N 8
ATOM 14386 C CA . LEU A 1 65 ? -3.793 -17.382 -4.994 1.00 42.53 65 LEU A CA 8
ATOM 14387 C C . LEU A 1 65 ? -5.190 -17.917 -4.669 1.00 73.22 65 LEU A C 8
ATOM 14388 O O . LEU A 1 65 ? -6.099 -17.904 -5.516 1.00 65.05 65 LEU A O 8
ATOM 14404 N N . ASP A 1 66 ? -5.338 -18.387 -3.429 1.00 1.31 66 ASP A N 8
ATOM 14405 C CA . ASP A 1 66 ? -6.619 -18.846 -2.882 1.00 42.42 66 ASP A CA 8
ATOM 14406 C C . ASP A 1 66 ? -7.429 -17.625 -2.401 1.00 71.42 66 ASP A C 8
ATOM 14407 O O . ASP A 1 66 ? -6.864 -16.532 -2.227 1.00 24.31 66 ASP A O 8
ATOM 14416 N N . ASP A 1 67 ? -8.745 -17.816 -2.191 1.00 62.40 67 ASP A N 8
ATOM 14417 C CA . ASP A 1 67 ? -9.647 -16.777 -1.632 1.00 75.33 67 ASP A CA 8
ATOM 14418 C C . ASP A 1 67 ? -9.204 -16.358 -0.209 1.00 14.53 67 ASP A C 8
ATOM 14419 O O . ASP A 1 67 ? -9.506 -15.247 0.238 1.00 63.52 67 ASP A O 8
ATOM 14428 N N . ASP A 1 68 ? -8.470 -17.257 0.478 1.00 4.55 68 ASP A N 8
ATOM 14429 C CA . ASP A 1 68 ? -7.841 -16.976 1.784 1.00 55.43 68 ASP A CA 8
ATOM 14430 C C . ASP A 1 68 ? -6.761 -15.884 1.648 1.00 31.33 68 ASP A C 8
ATOM 14431 O O . ASP A 1 68 ? -6.837 -14.850 2.322 1.00 64.42 68 ASP A O 8
ATOM 14440 N N . ALA A 1 69 ? -5.786 -16.121 0.744 1.00 1.43 69 ALA A N 8
ATOM 14441 C CA . ALA A 1 69 ? -4.649 -15.204 0.526 1.00 54.52 69 ALA A CA 8
ATOM 14442 C C . ALA A 1 69 ? -5.131 -13.850 -0.010 1.00 74.32 69 ALA A C 8
ATOM 14443 O O . ALA A 1 69 ? -4.650 -12.801 0.415 1.00 44.51 69 ALA A O 8
ATOM 14450 N N . ARG A 1 70 ? -6.117 -13.913 -0.930 1.00 64.11 70 ARG A N 8
ATOM 14451 C CA . ARG A 1 70 ? -6.766 -12.731 -1.522 1.00 11.25 70 ARG A CA 8
ATOM 14452 C C . ARG A 1 70 ? -7.481 -11.897 -0.442 1.00 64.13 70 ARG A C 8
ATOM 14453 O O . ARG A 1 70 ? -7.479 -10.668 -0.513 1.00 23.21 70 ARG A O 8
ATOM 14474 N N . LYS A 1 71 ? -8.060 -12.588 0.564 1.00 32.32 71 LYS A N 8
ATOM 14475 C CA . LYS A 1 71 ? -8.838 -11.943 1.641 1.00 23.23 71 LYS A CA 8
ATOM 14476 C C . LYS A 1 71 ? -7.915 -11.171 2.597 1.00 71.11 71 LYS A C 8
ATOM 14477 O O . LYS A 1 71 ? -8.206 -10.035 2.962 1.00 55.24 71 LYS A O 8
ATOM 14496 N N . LYS A 1 72 ? -6.791 -11.796 2.978 1.00 44.43 72 LYS A N 8
ATOM 14497 C CA . LYS A 1 72 ? -5.814 -11.179 3.901 1.00 11.23 72 LYS A CA 8
ATOM 14498 C C . LYS A 1 72 ? -5.109 -9.996 3.208 1.00 71.54 72 LYS A C 8
ATOM 14499 O O . LYS A 1 72 ? -4.806 -8.990 3.842 1.00 25.42 72 LYS A O 8
ATOM 14518 N N . ALA A 1 73 ? -4.903 -10.146 1.890 1.00 60.34 73 ALA A N 8
ATOM 14519 C CA . ALA A 1 73 ? -4.207 -9.169 1.042 1.00 44.30 73 ALA A CA 8
ATOM 14520 C C . ALA A 1 73 ? -5.076 -7.943 0.707 1.00 30.14 73 ALA A C 8
ATOM 14521 O O . ALA A 1 73 ? -4.548 -6.832 0.627 1.00 53.54 73 ALA A O 8
ATOM 14528 N N . LYS A 1 74 ? -6.396 -8.155 0.473 1.00 65.21 74 LYS A N 8
ATOM 14529 C CA . LYS A 1 74 ? -7.330 -7.042 0.153 1.00 23.43 74 LYS A CA 8
ATOM 14530 C C . LYS A 1 74 ? -7.506 -6.136 1.380 1.00 1.14 74 LYS A C 8
ATOM 14531 O O . LYS A 1 74 ? -7.478 -4.911 1.259 1.00 51.14 74 LYS A O 8
ATOM 14550 N N . LYS A 1 75 ? -7.641 -6.776 2.567 1.00 32.24 75 LYS A N 8
ATOM 14551 C CA . LYS A 1 75 ? -7.755 -6.083 3.859 1.00 73.43 75 LYS A CA 8
ATOM 14552 C C . LYS A 1 75 ? -6.463 -5.312 4.142 1.00 63.31 75 LYS A C 8
ATOM 14553 O O . LYS A 1 75 ? -6.508 -4.145 4.519 1.00 41.12 75 LYS A O 8
ATOM 14572 N N . TRP A 1 76 ? -5.323 -5.990 3.902 1.00 31.40 76 TRP A N 8
ATOM 14573 C CA . TRP A 1 76 ? -3.981 -5.429 4.086 1.00 75.45 76 TRP A CA 8
ATOM 14574 C C . TRP A 1 76 ? -3.776 -4.178 3.211 1.00 33.31 76 TRP A C 8
ATOM 14575 O O . TRP A 1 76 ? -3.341 -3.157 3.711 1.00 35.21 76 TRP A O 8
ATOM 14596 N N . ALA A 1 77 ? -4.129 -4.281 1.919 1.00 73.34 77 ALA A N 8
ATOM 14597 C CA . ALA A 1 77 ? -3.930 -3.201 0.932 1.00 33.14 77 ALA A CA 8
ATOM 14598 C C . ALA A 1 77 ? -4.754 -1.947 1.286 1.00 3.40 77 ALA A C 8
ATOM 14599 O O . ALA A 1 77 ? -4.330 -0.825 1.004 1.00 4.34 77 ALA A O 8
ATOM 14606 N N . LEU A 1 78 ? -5.930 -2.171 1.910 1.00 12.23 78 LEU A N 8
ATOM 14607 C CA . LEU A 1 78 ? -6.811 -1.100 2.411 1.00 63.30 78 LEU A CA 8
ATOM 14608 C C . LEU A 1 78 ? -6.245 -0.497 3.718 1.00 62.33 78 LEU A C 8
ATOM 14609 O O . LEU A 1 78 ? -6.340 0.706 3.933 1.00 33.34 78 LEU A O 8
ATOM 14625 N N . GLU A 1 79 ? -5.661 -1.356 4.580 1.00 1.10 79 GLU A N 8
ATOM 14626 C CA . GLU A 1 79 ? -5.081 -0.935 5.875 1.00 1.04 79 GLU A CA 8
ATOM 14627 C C . GLU A 1 79 ? -3.796 -0.104 5.679 1.00 65.44 79 GLU A C 8
ATOM 14628 O O . GLU A 1 79 ? -3.556 0.839 6.425 1.00 60.11 79 GLU A O 8
ATOM 14640 N N . VAL A 1 80 ? -2.983 -0.484 4.673 1.00 0.11 80 VAL A N 8
ATOM 14641 C CA . VAL A 1 80 ? -1.780 0.264 4.252 1.00 41.22 80 VAL A CA 8
ATOM 14642 C C . VAL A 1 80 ? -2.211 1.618 3.660 1.00 41.22 80 VAL A C 8
ATOM 14643 O O . VAL A 1 80 ? -1.642 2.659 3.987 1.00 72.11 80 VAL A O 8
ATOM 14656 N N . ALA A 1 81 ? -3.251 1.558 2.812 1.00 21.10 81 ALA A N 8
ATOM 14657 C CA . ALA A 1 81 ? -3.853 2.726 2.155 1.00 71.21 81 ALA A CA 8
ATOM 14658 C C . ALA A 1 81 ? -4.368 3.763 3.177 1.00 54.23 81 ALA A C 8
ATOM 14659 O O . ALA A 1 81 ? -4.145 4.969 3.023 1.00 2.25 81 ALA A O 8
ATOM 14666 N N . ASN A 1 82 ? -5.045 3.256 4.228 1.00 22.41 82 ASN A N 8
ATOM 14667 C CA . ASN A 1 82 ? -5.620 4.079 5.313 1.00 40.21 82 ASN A CA 8
ATOM 14668 C C . ASN A 1 82 ? -4.526 4.561 6.275 1.00 14.51 82 ASN A C 8
ATOM 14669 O O . ASN A 1 82 ? -4.667 5.620 6.888 1.00 61.21 82 ASN A O 8
ATOM 14680 N N . LYS A 1 83 ? -3.451 3.758 6.414 1.00 55.05 83 LYS A N 8
ATOM 14681 C CA . LYS A 1 83 ? -2.320 4.071 7.308 1.00 75.31 83 LYS A CA 8
ATOM 14682 C C . LYS A 1 83 ? -1.536 5.274 6.757 1.00 3.32 83 LYS A C 8
ATOM 14683 O O . LYS A 1 83 ? -1.191 6.186 7.504 1.00 41.31 83 LYS A O 8
ATOM 14702 N N . ILE A 1 84 ? -1.304 5.249 5.430 1.00 4.00 84 ILE A N 8
ATOM 14703 C CA . ILE A 1 84 ? -0.625 6.316 4.669 1.00 22.20 84 ILE A CA 8
ATOM 14704 C C . ILE A 1 84 ? -1.532 7.580 4.577 1.00 50.11 84 ILE A C 8
ATOM 14705 O O . ILE A 1 84 ? -1.038 8.712 4.664 1.00 12.22 84 ILE A O 8
ATOM 14721 N N . ALA A 1 85 ? -2.865 7.365 4.449 1.00 32.40 85 ALA A N 8
ATOM 14722 C CA . ALA A 1 85 ? -3.865 8.461 4.447 1.00 21.21 85 ALA A CA 8
ATOM 14723 C C . ALA A 1 85 ? -3.861 9.211 5.796 1.00 53.40 85 ALA A C 8
ATOM 14724 O O . ALA A 1 85 ? -3.869 10.447 5.832 1.00 70.30 85 ALA A O 8
ATOM 14731 N N . ASN A 1 86 ? -3.806 8.421 6.883 1.00 54.31 86 ASN A N 8
ATOM 14732 C CA . ASN A 1 86 ? -3.747 8.924 8.269 1.00 71.25 86 ASN A CA 8
ATOM 14733 C C . ASN A 1 86 ? -2.415 9.653 8.515 1.00 32.42 86 ASN A C 8
ATOM 14734 O O . ASN A 1 86 ? -2.379 10.713 9.147 1.00 50.21 86 ASN A O 8
ATOM 14745 N N . GLU A 1 87 ? -1.346 9.055 7.960 1.00 1.13 87 GLU A N 8
ATOM 14746 C CA . GLU A 1 87 ? 0.055 9.440 8.191 1.00 34.43 87 GLU A CA 8
ATOM 14747 C C . GLU A 1 87 ? 0.299 10.908 7.793 1.00 54.13 87 GLU A C 8
ATOM 14748 O O . GLU A 1 87 ? 0.895 11.683 8.552 1.00 53.15 87 GLU A O 8
ATOM 14760 N N . LEU A 1 88 ? -0.187 11.268 6.591 1.00 70.33 88 LEU A N 8
ATOM 14761 C CA . LEU A 1 88 ? -0.051 12.625 6.030 1.00 13.21 88 LEU A CA 8
ATOM 14762 C C . LEU A 1 88 ? -1.267 13.514 6.365 1.00 12.45 88 LEU A C 8
ATOM 14763 O O . LEU A 1 88 ? -1.236 14.725 6.099 1.00 54.31 88 LEU A O 8
ATOM 14779 N N . GLY A 1 89 ? -2.314 12.912 6.962 1.00 35.42 89 GLY A N 8
ATOM 14780 C CA . GLY A 1 89 ? -3.554 13.625 7.292 1.00 31.24 89 GLY A CA 8
ATOM 14781 C C . GLY A 1 89 ? -4.336 14.055 6.056 1.00 11.34 89 GLY A C 8
ATOM 14782 O O . GLY A 1 89 ? -5.050 15.063 6.072 1.00 31.04 89 GLY A O 8
ATOM 14786 N N . ALA A 1 90 ? -4.175 13.272 4.977 1.00 0.33 90 ALA A N 8
ATOM 14787 C CA . ALA A 1 90 ? -4.786 13.529 3.661 1.00 33.45 90 ALA A CA 8
ATOM 14788 C C . ALA A 1 90 ? -5.997 12.597 3.429 1.00 45.32 90 ALA A C 8
ATOM 14789 O O . ALA A 1 90 ? -6.428 11.891 4.349 1.00 21.42 90 ALA A O 8
ATOM 14796 N N . LYS A 1 91 ? -6.539 12.609 2.196 1.00 3.34 91 LYS A N 8
ATOM 14797 C CA . LYS A 1 91 ? -7.739 11.826 1.841 1.00 1.23 91 LYS A CA 8
ATOM 14798 C C . LYS A 1 91 ? -7.411 10.319 1.704 1.00 25.52 91 LYS A C 8
ATOM 14799 O O . LYS A 1 91 ? -6.253 9.931 1.487 1.00 42.31 91 LYS A O 8
ATOM 14818 N N . GLN A 1 92 ? -8.469 9.497 1.863 1.00 55.03 92 GLN A N 8
ATOM 14819 C CA . GLN A 1 92 ? -8.433 8.028 1.732 1.00 31.55 92 GLN A CA 8
ATOM 14820 C C . GLN A 1 92 ? -8.210 7.596 0.263 1.00 63.01 92 GLN A C 8
ATOM 14821 O O . GLN A 1 92 ? -8.045 8.426 -0.639 1.00 74.12 92 GLN A O 8
ATOM 14835 N N . SER A 1 93 ? -8.232 6.278 0.045 1.00 45.23 93 SER A N 8
ATOM 14836 C CA . SER A 1 93 ? -7.829 5.660 -1.219 1.00 60.03 93 SER A CA 8
ATOM 14837 C C . SER A 1 93 ? -9.030 5.072 -1.971 1.00 42.11 93 SER A C 8
ATOM 14838 O O . SER A 1 93 ? -10.033 4.686 -1.357 1.00 70.23 93 SER A O 8
ATOM 14846 N N . THR A 1 94 ? -8.907 5.013 -3.301 1.00 53.54 94 THR A N 8
ATOM 14847 C CA . THR A 1 94 ? -9.849 4.302 -4.170 1.00 13.00 94 THR A CA 8
ATOM 14848 C C . THR A 1 94 ? -9.273 2.905 -4.486 1.00 1.31 94 THR A C 8
ATOM 14849 O O . THR A 1 94 ? -8.065 2.756 -4.677 1.00 42.44 94 THR A O 8
ATOM 14860 N N . THR A 1 95 ? -10.133 1.879 -4.494 1.00 72.12 95 THR A N 8
ATOM 14861 C CA . THR A 1 95 ? -9.723 0.480 -4.724 1.00 32.22 95 THR A CA 8
ATOM 14862 C C . THR A 1 95 ? -10.347 -0.064 -6.020 1.00 32.13 95 THR A C 8
ATOM 14863 O O . THR A 1 95 ? -11.462 0.324 -6.408 1.00 53.32 95 THR A O 8
ATOM 14874 N N . THR A 1 96 ? -9.601 -0.956 -6.682 1.00 32.50 96 THR A N 8
ATOM 14875 C CA . THR A 1 96 ? -9.975 -1.593 -7.947 1.00 34.52 96 THR A CA 8
ATOM 14876 C C . THR A 1 96 ? -9.878 -3.120 -7.752 1.00 70.43 96 THR A C 8
ATOM 14877 O O . THR A 1 96 ? -8.778 -3.670 -7.585 1.00 42.22 96 THR A O 8
ATOM 14888 N N . THR A 1 97 ? -11.040 -3.791 -7.741 1.00 64.52 97 THR A N 8
ATOM 14889 C CA . THR A 1 97 ? -11.143 -5.235 -7.475 1.00 63.30 97 THR A CA 8
ATOM 14890 C C . THR A 1 97 ? -11.287 -5.987 -8.816 1.00 22.15 97 THR A C 8
ATOM 14891 O O . THR A 1 97 ? -12.195 -5.690 -9.608 1.00 53.42 97 THR A O 8
ATOM 14902 N N . ASP A 1 98 ? -10.326 -6.902 -9.087 1.00 55.35 98 ASP A N 8
ATOM 14903 C CA . ASP A 1 98 ? -10.265 -7.713 -10.336 1.00 64.03 98 ASP A CA 8
ATOM 14904 C C . ASP A 1 98 ? -9.943 -6.810 -11.577 1.00 55.22 98 ASP A C 8
ATOM 14905 O O . ASP A 1 98 ? -9.786 -5.586 -11.441 1.00 1.53 98 ASP A O 8
ATOM 14914 N N . GLY A 1 99 ? -9.799 -7.420 -12.773 1.00 45.50 99 GLY A N 8
ATOM 14915 C CA . GLY A 1 99 ? -9.470 -6.692 -14.005 1.00 2.53 99 GLY A CA 8
ATOM 14916 C C . GLY A 1 99 ? -7.974 -6.688 -14.247 1.00 64.21 99 GLY A C 8
ATOM 14917 O O . GLY A 1 99 ? -7.373 -5.627 -14.442 1.00 3.32 99 GLY A O 8
ATOM 14921 N N . ASP A 1 100 ? -7.393 -7.905 -14.229 1.00 31.34 100 ASP A N 8
ATOM 14922 C CA . ASP A 1 100 ? -5.939 -8.150 -14.313 1.00 1.01 100 ASP A CA 8
ATOM 14923 C C . ASP A 1 100 ? -5.211 -7.521 -13.109 1.00 71.45 100 ASP A C 8
ATOM 14924 O O . ASP A 1 100 ? -4.946 -6.307 -13.108 1.00 3.43 100 ASP A O 8
ATOM 14933 N N . THR A 1 101 ? -4.925 -8.364 -12.084 1.00 25.30 101 THR A N 8
ATOM 14934 C CA . THR A 1 101 ? -4.177 -7.982 -10.865 1.00 13.44 101 THR A CA 8
ATOM 14935 C C . THR A 1 101 ? -5.041 -7.067 -9.932 1.00 30.53 101 THR A C 8
ATOM 14936 O O . THR A 1 101 ? -5.955 -6.377 -10.394 1.00 54.41 101 THR A O 8
ATOM 14947 N N . PHE A 1 102 ? -4.784 -7.107 -8.609 1.00 75.52 102 PHE A N 8
ATOM 14948 C CA . PHE A 1 102 ? -5.505 -6.259 -7.617 1.00 34.22 102 PHE A CA 8
ATOM 14949 C C . PHE A 1 102 ? -4.751 -4.930 -7.432 1.00 43.51 102 PHE A C 8
ATOM 14950 O O . PHE A 1 102 ? -3.518 -4.935 -7.373 1.00 71.54 102 PHE A O 8
ATOM 14967 N N . GLU A 1 103 ? -5.483 -3.798 -7.361 1.00 5.35 103 GLU A N 8
ATOM 14968 C CA . GLU A 1 103 ? -4.862 -2.454 -7.294 1.00 62.52 103 GLU A CA 8
ATOM 14969 C C . GLU A 1 103 ? -5.685 -1.482 -6.405 1.00 64.25 103 GLU A C 8
ATOM 14970 O O . GLU A 1 103 ? -6.836 -1.208 -6.702 1.00 40.23 103 GLU A O 8
ATOM 14982 N N . VAL A 1 104 ? -5.080 -0.980 -5.310 1.00 43.43 104 VAL A N 8
ATOM 14983 C CA . VAL A 1 104 ? -5.651 0.076 -4.446 1.00 21.41 104 VAL A CA 8
ATOM 14984 C C . VAL A 1 104 ? -4.791 1.341 -4.607 1.00 32.53 104 VAL A C 8
ATOM 14985 O O . VAL A 1 104 ? -3.648 1.372 -4.162 1.00 24.03 104 VAL A O 8
ATOM 14998 N N . GLU A 1 105 ? -5.333 2.381 -5.243 1.00 24.33 105 GLU A N 8
ATOM 14999 C CA . GLU A 1 105 ? -4.594 3.626 -5.477 1.00 61.25 105 GLU A CA 8
ATOM 15000 C C . GLU A 1 105 ? -4.905 4.644 -4.358 1.00 0.40 105 GLU A C 8
ATOM 15001 O O . GLU A 1 105 ? -6.061 5.005 -4.128 1.00 23.34 105 GLU A O 8
ATOM 15013 N N . VAL A 1 106 ? -3.833 5.101 -3.699 1.00 62.43 106 VAL A N 8
ATOM 15014 C CA . VAL A 1 106 ? -3.869 6.052 -2.578 1.00 13.21 106 VAL A CA 8
ATOM 15015 C C . VAL A 1 106 ? -3.629 7.472 -3.116 1.00 0.03 106 VAL A C 8
ATOM 15016 O O . VAL A 1 106 ? -2.518 7.802 -3.554 1.00 45.25 106 VAL A O 8
ATOM 15029 N N . ILE A 1 107 ? -4.688 8.298 -3.118 1.00 14.11 107 ILE A N 8
ATOM 15030 C CA . ILE A 1 107 ? -4.610 9.699 -3.557 1.00 33.45 107 ILE A CA 8
ATOM 15031 C C . ILE A 1 107 ? -4.540 10.606 -2.317 1.00 2.43 107 ILE A C 8
ATOM 15032 O O . ILE A 1 107 ? -5.556 10.899 -1.667 1.00 32.43 107 ILE A O 8
ATOM 15048 N N . LEU A 1 108 ? -3.304 10.995 -1.969 1.00 13.31 108 LEU A N 8
ATOM 15049 C CA . LEU A 1 108 ? -3.024 11.900 -0.851 1.00 4.14 108 LEU A CA 8
ATOM 15050 C C . LEU A 1 108 ? -3.113 13.354 -1.318 1.00 42.24 108 LEU A C 8
ATOM 15051 O O . LEU A 1 108 ? -2.214 13.850 -2.003 1.00 73.02 108 LEU A O 8
ATOM 15067 N N . GLU A 1 109 ? -4.205 14.029 -0.971 1.00 23.01 109 GLU A N 8
ATOM 15068 C CA . GLU A 1 109 ? -4.393 15.447 -1.306 1.00 14.31 109 GLU A CA 8
ATOM 15069 C C . GLU A 1 109 ? -3.951 16.310 -0.111 1.00 42.34 109 GLU A C 8
ATOM 15070 O O . GLU A 1 109 ? -4.592 16.292 0.945 1.00 31.40 109 GLU A O 8
ATOM 15082 N N . LEU A 1 110 ? -2.802 17.007 -0.265 1.00 44.14 110 LEU A N 8
ATOM 15083 C CA . LEU A 1 110 ? -2.233 17.908 0.771 1.00 63.02 110 LEU A CA 8
ATOM 15084 C C . LEU A 1 110 ? -2.290 19.383 0.295 1.00 63.33 110 LEU A C 8
ATOM 15085 O O . LEU A 1 110 ? -1.400 20.192 0.608 1.00 1.24 110 LEU A O 8
ATOM 15101 N N . GLU A 1 111 ? -3.370 19.707 -0.451 1.00 3.11 111 GLU A N 8
ATOM 15102 C CA . GLU A 1 111 ? -3.736 21.096 -0.847 1.00 43.11 111 GLU A CA 8
ATOM 15103 C C . GLU A 1 111 ? -3.748 22.034 0.379 1.00 60.34 111 GLU A C 8
ATOM 15104 O O . GLU A 1 111 ? -3.345 23.201 0.308 1.00 23.30 111 GLU A O 8
ATOM 15116 N N . HIS A 1 112 ? -4.229 21.483 1.495 1.00 3.33 112 HIS A N 8
ATOM 15117 C CA . HIS A 1 112 ? -4.221 22.139 2.807 1.00 2.33 112 HIS A CA 8
ATOM 15118 C C . HIS A 1 112 ? -2.987 21.669 3.586 1.00 52.24 112 HIS A C 8
ATOM 15119 O O . HIS A 1 112 ? -2.597 20.498 3.477 1.00 3.10 112 HIS A O 8
ATOM 15134 N N . HIS A 1 113 ? -2.390 22.581 4.373 1.00 23.51 113 HIS A N 8
ATOM 15135 C CA . HIS A 1 113 ? -1.137 22.324 5.121 1.00 64.13 113 HIS A CA 8
ATOM 15136 C C . HIS A 1 113 ? -1.350 21.265 6.235 1.00 33.54 113 HIS A C 8
ATOM 15137 O O . HIS A 1 113 ? -0.387 20.613 6.664 1.00 13.03 113 HIS A O 8
ATOM 15152 N N . HIS A 1 114 ? -2.628 21.127 6.685 1.00 62.21 114 HIS A N 8
ATOM 15153 C CA . HIS A 1 114 ? -3.098 20.146 7.703 1.00 3.23 114 HIS A CA 8
ATOM 15154 C C . HIS A 1 114 ? -2.710 20.581 9.129 1.00 61.24 114 HIS A C 8
ATOM 15155 O O . HIS A 1 114 ? -3.548 20.603 10.038 1.00 3.22 114 HIS A O 8
ATOM 15170 N N . HIS A 1 115 ? -1.427 20.909 9.314 1.00 2.00 115 HIS A N 8
ATOM 15171 C CA . HIS A 1 115 ? -0.895 21.486 10.555 1.00 15.33 115 HIS A CA 8
ATOM 15172 C C . HIS A 1 115 ? -1.270 22.981 10.606 1.00 4.54 115 HIS A C 8
ATOM 15173 O O . HIS A 1 115 ? -0.736 23.791 9.838 1.00 1.41 115 HIS A O 8
ATOM 15188 N N . HIS A 1 116 ? -2.224 23.320 11.478 1.00 41.24 116 HIS A N 8
ATOM 15189 C CA . HIS A 1 116 ? -2.751 24.695 11.641 1.00 12.02 116 HIS A CA 8
ATOM 15190 C C . HIS A 1 116 ? -2.728 25.086 13.133 1.00 24.31 116 HIS A C 8
ATOM 15191 O O . HIS A 1 116 ? -2.121 24.384 13.950 1.00 32.03 116 HIS A O 8
ATOM 15206 N N . HIS A 1 117 ? -3.367 26.219 13.482 1.00 31.04 117 HIS A N 8
ATOM 15207 C CA . HIS A 1 117 ? -3.555 26.649 14.884 1.00 42.24 117 HIS A CA 8
ATOM 15208 C C . HIS A 1 117 ? -5.036 27.060 15.086 1.00 43.22 117 HIS A C 8
ATOM 15209 O O . HIS A 1 117 ? -5.360 28.263 15.010 1.00 44.45 117 HIS A O 8
ATOM 15225 N N . MET A 1 1 ? 5.252 -23.210 6.496 1.00 12.23 1 MET A N 9
ATOM 15226 C CA . MET A 1 1 ? 4.384 -22.097 6.032 1.00 63.00 1 MET A CA 9
ATOM 15227 C C . MET A 1 1 ? 4.825 -21.615 4.631 1.00 74.33 1 MET A C 9
ATOM 15228 O O . MET A 1 1 ? 4.561 -20.465 4.248 1.00 23.01 1 MET A O 9
ATOM 15244 N N . ALA A 1 2 ? 5.479 -22.521 3.862 1.00 10.32 2 ALA A N 9
ATOM 15245 C CA . ALA A 1 2 ? 5.952 -22.235 2.495 1.00 22.22 2 ALA A CA 9
ATOM 15246 C C . ALA A 1 2 ? 4.759 -22.203 1.518 1.00 30.13 2 ALA A C 9
ATOM 15247 O O . ALA A 1 2 ? 4.405 -23.228 0.914 1.00 71.40 2 ALA A O 9
ATOM 15254 N N . GLY A 1 3 ? 4.109 -21.027 1.428 1.00 4.23 3 GLY A N 9
ATOM 15255 C CA . GLY A 1 3 ? 2.946 -20.831 0.563 1.00 4.34 3 GLY A CA 9
ATOM 15256 C C . GLY A 1 3 ? 3.340 -20.754 -0.897 1.00 4.30 3 GLY A C 9
ATOM 15257 O O . GLY A 1 3 ? 3.374 -21.779 -1.589 1.00 23.21 3 GLY A O 9
ATOM 15261 N N . LYS A 1 4 ? 3.669 -19.538 -1.343 1.00 3.24 4 LYS A N 9
ATOM 15262 C CA . LYS A 1 4 ? 4.171 -19.264 -2.701 1.00 52.20 4 LYS A CA 9
ATOM 15263 C C . LYS A 1 4 ? 4.624 -17.791 -2.785 1.00 53.13 4 LYS A C 9
ATOM 15264 O O . LYS A 1 4 ? 4.376 -17.000 -1.857 1.00 10.44 4 LYS A O 9
ATOM 15283 N N . GLU A 1 5 ? 5.304 -17.434 -3.888 1.00 53.04 5 GLU A N 9
ATOM 15284 C CA . GLU A 1 5 ? 5.694 -16.053 -4.169 1.00 12.33 5 GLU A CA 9
ATOM 15285 C C . GLU A 1 5 ? 4.486 -15.230 -4.674 1.00 74.23 5 GLU A C 9
ATOM 15286 O O . GLU A 1 5 ? 4.234 -15.146 -5.887 1.00 63.23 5 GLU A O 9
ATOM 15298 N N . LEU A 1 6 ? 3.710 -14.674 -3.722 1.00 2.52 6 LEU A N 9
ATOM 15299 C CA . LEU A 1 6 ? 2.666 -13.680 -4.019 1.00 23.24 6 LEU A CA 9
ATOM 15300 C C . LEU A 1 6 ? 3.368 -12.329 -4.259 1.00 12.34 6 LEU A C 9
ATOM 15301 O O . LEU A 1 6 ? 3.764 -11.643 -3.302 1.00 70.52 6 LEU A O 9
ATOM 15317 N N . ARG A 1 7 ? 3.557 -11.985 -5.546 1.00 51.40 7 ARG A N 9
ATOM 15318 C CA . ARG A 1 7 ? 4.343 -10.815 -5.964 1.00 44.33 7 ARG A CA 9
ATOM 15319 C C . ARG A 1 7 ? 3.511 -9.528 -5.893 1.00 33.22 7 ARG A C 9
ATOM 15320 O O . ARG A 1 7 ? 2.479 -9.414 -6.553 1.00 64.54 7 ARG A O 9
ATOM 15341 N N . VAL A 1 8 ? 3.959 -8.572 -5.059 1.00 15.33 8 VAL A N 9
ATOM 15342 C CA . VAL A 1 8 ? 3.353 -7.230 -4.964 1.00 3.13 8 VAL A CA 9
ATOM 15343 C C . VAL A 1 8 ? 4.216 -6.223 -5.753 1.00 41.30 8 VAL A C 9
ATOM 15344 O O . VAL A 1 8 ? 5.455 -6.328 -5.766 1.00 52.45 8 VAL A O 9
ATOM 15357 N N . GLU A 1 9 ? 3.577 -5.284 -6.448 1.00 10.40 9 GLU A N 9
ATOM 15358 C CA . GLU A 1 9 ? 4.255 -4.097 -6.973 1.00 23.24 9 GLU A CA 9
ATOM 15359 C C . GLU A 1 9 ? 3.612 -2.879 -6.308 1.00 64.20 9 GLU A C 9
ATOM 15360 O O . GLU A 1 9 ? 2.579 -2.388 -6.778 1.00 34.43 9 GLU A O 9
ATOM 15372 N N . ILE A 1 10 ? 4.184 -2.399 -5.196 1.00 74.12 10 ILE A N 9
ATOM 15373 C CA . ILE A 1 10 ? 3.672 -1.189 -4.548 1.00 21.44 10 ILE A CA 9
ATOM 15374 C C . ILE A 1 10 ? 4.520 -0.029 -5.094 1.00 53.45 10 ILE A C 9
ATOM 15375 O O . ILE A 1 10 ? 5.687 0.086 -4.747 1.00 32.24 10 ILE A O 9
ATOM 15391 N N . LYS A 1 11 ? 3.934 0.817 -5.939 1.00 34.22 11 LYS A N 9
ATOM 15392 C CA . LYS A 1 11 ? 4.660 1.852 -6.702 1.00 51.20 11 LYS A CA 9
ATOM 15393 C C . LYS A 1 11 ? 4.234 3.247 -6.219 1.00 51.24 11 LYS A C 9
ATOM 15394 O O . LYS A 1 11 ? 3.054 3.567 -6.222 1.00 43.11 11 LYS A O 9
ATOM 15413 N N . ILE A 1 12 ? 5.203 4.084 -5.806 1.00 33.04 12 ILE A N 9
ATOM 15414 C CA . ILE A 1 12 ? 4.943 5.481 -5.417 1.00 62.24 12 ILE A CA 9
ATOM 15415 C C . ILE A 1 12 ? 5.225 6.394 -6.611 1.00 21.44 12 ILE A C 9
ATOM 15416 O O . ILE A 1 12 ? 6.240 6.226 -7.309 1.00 2.43 12 ILE A O 9
ATOM 15432 N N . ASP A 1 13 ? 4.326 7.351 -6.848 1.00 64.40 13 ASP A N 9
ATOM 15433 C CA . ASP A 1 13 ? 4.462 8.329 -7.920 1.00 14.13 13 ASP A CA 9
ATOM 15434 C C . ASP A 1 13 ? 4.595 9.734 -7.312 1.00 63.23 13 ASP A C 9
ATOM 15435 O O . ASP A 1 13 ? 3.712 10.189 -6.578 1.00 72.45 13 ASP A O 9
ATOM 15444 N N . CYS A 1 14 ? 5.715 10.406 -7.599 1.00 72.45 14 CYS A N 9
ATOM 15445 C CA . CYS A 1 14 ? 6.009 11.745 -7.062 1.00 34.01 14 CYS A CA 9
ATOM 15446 C C . CYS A 1 14 ? 5.902 12.802 -8.169 1.00 43.45 14 CYS A C 9
ATOM 15447 O O . CYS A 1 14 ? 6.014 12.479 -9.361 1.00 11.14 14 CYS A O 9
ATOM 15455 N N . GLY A 1 15 ? 5.678 14.067 -7.756 1.00 5.45 15 GLY A N 9
ATOM 15456 C CA . GLY A 1 15 ? 5.596 15.196 -8.680 1.00 14.11 15 GLY A CA 9
ATOM 15457 C C . GLY A 1 15 ? 6.969 15.632 -9.170 1.00 62.11 15 GLY A C 9
ATOM 15458 O O . GLY A 1 15 ? 7.697 16.302 -8.434 1.00 2.42 15 GLY A O 9
ATOM 15462 N N . ASN A 1 16 ? 7.341 15.183 -10.385 1.00 51.43 16 ASN A N 9
ATOM 15463 C CA . ASN A 1 16 ? 8.586 15.582 -11.098 1.00 14.40 16 ASN A CA 9
ATOM 15464 C C . ASN A 1 16 ? 9.879 15.052 -10.454 1.00 20.40 16 ASN A C 9
ATOM 15465 O O . ASN A 1 16 ? 10.973 15.317 -10.970 1.00 40.43 16 ASN A O 9
ATOM 15476 N N . ASP A 1 17 ? 9.772 14.297 -9.348 1.00 42.54 17 ASP A N 9
ATOM 15477 C CA . ASP A 1 17 ? 10.933 13.641 -8.732 1.00 1.10 17 ASP A CA 9
ATOM 15478 C C . ASP A 1 17 ? 11.158 12.317 -9.471 1.00 1.13 17 ASP A C 9
ATOM 15479 O O . ASP A 1 17 ? 10.609 11.271 -9.092 1.00 1.33 17 ASP A O 9
ATOM 15488 N N . ASP A 1 18 ? 11.878 12.433 -10.604 1.00 34.55 18 ASP A N 9
ATOM 15489 C CA . ASP A 1 18 ? 12.053 11.360 -11.602 1.00 1.11 18 ASP A CA 9
ATOM 15490 C C . ASP A 1 18 ? 12.838 10.154 -11.062 1.00 24.42 18 ASP A C 9
ATOM 15491 O O . ASP A 1 18 ? 14.057 10.038 -11.265 1.00 54.40 18 ASP A O 9
ATOM 15500 N N . LYS A 1 19 ? 12.113 9.280 -10.355 1.00 33.33 19 LYS A N 9
ATOM 15501 C CA . LYS A 1 19 ? 12.603 7.993 -9.876 1.00 10.22 19 LYS A CA 9
ATOM 15502 C C . LYS A 1 19 ? 11.398 7.219 -9.349 1.00 73.54 19 LYS A C 9
ATOM 15503 O O . LYS A 1 19 ? 10.705 7.698 -8.444 1.00 41.42 19 LYS A O 9
ATOM 15522 N N . GLU A 1 20 ? 11.121 6.053 -9.942 1.00 30.51 20 GLU A N 9
ATOM 15523 C CA . GLU A 1 20 ? 10.047 5.167 -9.478 1.00 12.14 20 GLU A CA 9
ATOM 15524 C C . GLU A 1 20 ? 10.483 4.462 -8.179 1.00 73.11 20 GLU A C 9
ATOM 15525 O O . GLU A 1 20 ? 11.683 4.244 -7.958 1.00 31.21 20 GLU A O 9
ATOM 15537 N N . THR A 1 21 ? 9.527 4.151 -7.301 1.00 71.34 21 THR A N 9
ATOM 15538 C CA . THR A 1 21 ? 9.801 3.429 -6.053 1.00 34.23 21 THR A CA 9
ATOM 15539 C C . THR A 1 21 ? 8.803 2.280 -5.910 1.00 43.42 21 THR A C 9
ATOM 15540 O O . THR A 1 21 ? 7.637 2.501 -5.594 1.00 63.22 21 THR A O 9
ATOM 15551 N N . THR A 1 22 ? 9.277 1.054 -6.164 1.00 13.32 22 THR A N 9
ATOM 15552 C CA . THR A 1 22 ? 8.487 -0.173 -6.022 1.00 74.14 22 THR A CA 9
ATOM 15553 C C . THR A 1 22 ? 8.989 -0.967 -4.813 1.00 22.23 22 THR A C 9
ATOM 15554 O O . THR A 1 22 ? 10.199 -1.075 -4.598 1.00 71.15 22 THR A O 9
ATOM 15565 N N . TYR A 1 23 ? 8.054 -1.515 -4.015 1.00 44.05 23 TYR A N 9
ATOM 15566 C CA . TYR A 1 23 ? 8.386 -2.294 -2.811 1.00 22.53 23 TYR A CA 9
ATOM 15567 C C . TYR A 1 23 ? 8.183 -3.777 -3.122 1.00 71.44 23 TYR A C 9
ATOM 15568 O O . TYR A 1 23 ? 7.100 -4.185 -3.562 1.00 50.41 23 TYR A O 9
ATOM 15586 N N . ASP A 1 24 ? 9.238 -4.564 -2.897 1.00 42.02 24 ASP A N 9
ATOM 15587 C CA . ASP A 1 24 ? 9.243 -6.013 -3.110 1.00 13.33 24 ASP A CA 9
ATOM 15588 C C . ASP A 1 24 ? 9.019 -6.700 -1.767 1.00 11.32 24 ASP A C 9
ATOM 15589 O O . ASP A 1 24 ? 9.852 -6.579 -0.863 1.00 23.11 24 ASP A O 9
ATOM 15598 N N . LEU A 1 25 ? 7.878 -7.379 -1.631 1.00 2.33 25 LEU A N 9
ATOM 15599 C CA . LEU A 1 25 ? 7.560 -8.179 -0.447 1.00 52.33 25 LEU A CA 9
ATOM 15600 C C . LEU A 1 25 ? 6.638 -9.324 -0.834 1.00 73.12 25 LEU A C 9
ATOM 15601 O O . LEU A 1 25 ? 6.003 -9.319 -1.902 1.00 74.02 25 LEU A O 9
ATOM 15617 N N . TYR A 1 26 ? 6.577 -10.300 0.064 1.00 1.44 26 TYR A N 9
ATOM 15618 C CA . TYR A 1 26 ? 5.905 -11.569 -0.147 1.00 74.44 26 TYR A CA 9
ATOM 15619 C C . TYR A 1 26 ? 5.112 -11.940 1.101 1.00 71.23 26 TYR A C 9
ATOM 15620 O O . TYR A 1 26 ? 5.676 -12.054 2.200 1.00 24.42 26 TYR A O 9
ATOM 15638 N N . PHE A 1 27 ? 3.797 -12.087 0.915 1.00 35.33 27 PHE A N 9
ATOM 15639 C CA . PHE A 1 27 ? 2.899 -12.640 1.923 1.00 2.31 27 PHE A CA 9
ATOM 15640 C C . PHE A 1 27 ? 3.226 -14.137 2.103 1.00 23.23 27 PHE A C 9
ATOM 15641 O O . PHE A 1 27 ? 2.797 -14.971 1.308 1.00 40.43 27 PHE A O 9
ATOM 15658 N N . SER A 1 28 ? 4.098 -14.427 3.081 1.00 1.13 28 SER A N 9
ATOM 15659 C CA . SER A 1 28 ? 4.404 -15.806 3.523 1.00 4.43 28 SER A CA 9
ATOM 15660 C C . SER A 1 28 ? 3.369 -16.271 4.565 1.00 41.32 28 SER A C 9
ATOM 15661 O O . SER A 1 28 ? 2.992 -17.451 4.616 1.00 2.12 28 SER A O 9
ATOM 15669 N N . LYS A 1 29 ? 2.907 -15.298 5.365 1.00 73.12 29 LYS A N 9
ATOM 15670 C CA . LYS A 1 29 ? 1.952 -15.502 6.462 1.00 70.40 29 LYS A CA 9
ATOM 15671 C C . LYS A 1 29 ? 1.403 -14.119 6.890 1.00 74.21 29 LYS A C 9
ATOM 15672 O O . LYS A 1 29 ? 2.028 -13.091 6.590 1.00 33.51 29 LYS A O 9
ATOM 15691 N N . ALA A 1 30 ? 0.243 -14.097 7.582 1.00 1.21 30 ALA A N 9
ATOM 15692 C CA . ALA A 1 30 ? -0.459 -12.847 7.974 1.00 0.33 30 ALA A CA 9
ATOM 15693 C C . ALA A 1 30 ? 0.368 -11.975 8.939 1.00 51.22 30 ALA A C 9
ATOM 15694 O O . ALA A 1 30 ? 0.306 -10.741 8.873 1.00 33.25 30 ALA A O 9
ATOM 15701 N N . GLU A 1 31 ? 1.148 -12.632 9.819 1.00 32.25 31 GLU A N 9
ATOM 15702 C CA . GLU A 1 31 ? 2.037 -11.937 10.773 1.00 35.51 31 GLU A CA 9
ATOM 15703 C C . GLU A 1 31 ? 3.210 -11.261 10.044 1.00 45.32 31 GLU A C 9
ATOM 15704 O O . GLU A 1 31 ? 3.647 -10.177 10.441 1.00 24.14 31 GLU A O 9
ATOM 15716 N N . GLU A 1 32 ? 3.698 -11.906 8.966 1.00 21.04 32 GLU A N 9
ATOM 15717 C CA . GLU A 1 32 ? 4.796 -11.361 8.146 1.00 22.24 32 GLU A CA 9
ATOM 15718 C C . GLU A 1 32 ? 4.298 -10.095 7.433 1.00 0.33 32 GLU A C 9
ATOM 15719 O O . GLU A 1 32 ? 4.897 -9.028 7.564 1.00 51.40 32 GLU A O 9
ATOM 15731 N N . ALA A 1 33 ? 3.128 -10.233 6.764 1.00 41.03 33 ALA A N 9
ATOM 15732 C CA . ALA A 1 33 ? 2.474 -9.144 6.012 1.00 12.15 33 ALA A CA 9
ATOM 15733 C C . ALA A 1 33 ? 2.226 -7.912 6.904 1.00 35.33 33 ALA A C 9
ATOM 15734 O O . ALA A 1 33 ? 2.372 -6.788 6.453 1.00 22.31 33 ALA A O 9
ATOM 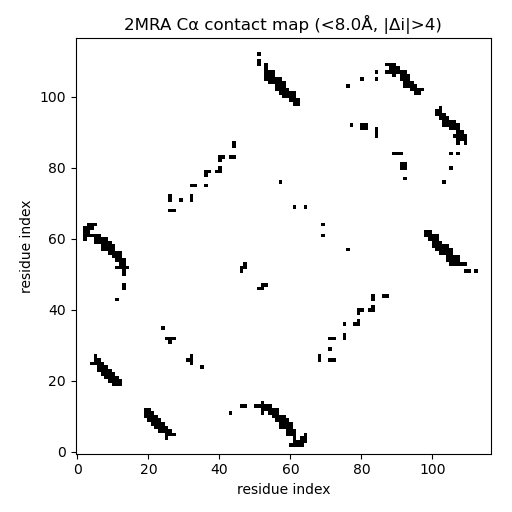15741 N N . LYS A 1 34 ? 1.892 -8.168 8.183 1.00 31.42 34 LYS A N 9
ATOM 15742 C CA . LYS A 1 34 ? 1.613 -7.126 9.196 1.00 45.33 34 LYS A CA 9
ATOM 15743 C C . LYS A 1 34 ? 2.837 -6.201 9.419 1.00 22.53 34 LYS A C 9
ATOM 15744 O O . LYS A 1 34 ? 2.687 -4.991 9.586 1.00 53.52 34 LYS A O 9
ATOM 15763 N N . GLU A 1 35 ? 4.042 -6.799 9.408 1.00 64.22 35 GLU A N 9
ATOM 15764 C CA . GLU A 1 35 ? 5.313 -6.064 9.581 1.00 54.35 35 GLU A CA 9
ATOM 15765 C C . GLU A 1 35 ? 5.655 -5.271 8.299 1.00 24.23 35 GLU A C 9
ATOM 15766 O O . GLU A 1 35 ? 6.104 -4.119 8.363 1.00 63.42 35 GLU A O 9
ATOM 15778 N N . LEU A 1 36 ? 5.425 -5.920 7.138 1.00 23.35 36 LEU A N 9
ATOM 15779 C CA . LEU A 1 36 ? 5.614 -5.307 5.806 1.00 74.31 36 LEU A CA 9
ATOM 15780 C C . LEU A 1 36 ? 4.650 -4.117 5.587 1.00 4.42 36 LEU A C 9
ATOM 15781 O O . LEU A 1 36 ? 4.986 -3.167 4.882 1.00 62.13 36 LEU A O 9
ATOM 15797 N N . LEU A 1 37 ? 3.459 -4.206 6.204 1.00 24.22 37 LEU A N 9
ATOM 15798 C CA . LEU A 1 37 ? 2.436 -3.134 6.205 1.00 23.41 37 LEU A CA 9
ATOM 15799 C C . LEU A 1 37 ? 3.019 -1.838 6.774 1.00 64.54 37 LEU A C 9
ATOM 15800 O O . LEU A 1 37 ? 2.815 -0.761 6.216 1.00 51.11 37 LEU A O 9
ATOM 15816 N N . LYS A 1 38 ? 3.761 -1.982 7.886 1.00 41.33 38 LYS A N 9
ATOM 15817 C CA . LYS A 1 38 ? 4.351 -0.850 8.616 1.00 32.12 38 LYS A CA 9
ATOM 15818 C C . LYS A 1 38 ? 5.533 -0.251 7.831 1.00 62.21 38 LYS A C 9
ATOM 15819 O O . LYS A 1 38 ? 5.690 0.971 7.788 1.00 54.35 38 LYS A O 9
ATOM 15838 N N . LYS A 1 39 ? 6.348 -1.144 7.209 1.00 32.22 39 LYS A N 9
ATOM 15839 C CA . LYS A 1 39 ? 7.508 -0.747 6.379 1.00 72.24 39 LYS A CA 9
ATOM 15840 C C . LYS A 1 39 ? 7.064 0.108 5.179 1.00 13.35 39 LYS A C 9
ATOM 15841 O O . LYS A 1 39 ? 7.609 1.186 4.943 1.00 72.55 39 LYS A O 9
ATOM 15860 N N . VAL A 1 40 ? 6.055 -0.380 4.440 1.00 61.10 40 VAL A N 9
ATOM 15861 C CA . VAL A 1 40 ? 5.522 0.324 3.259 1.00 44.02 40 VAL A CA 9
ATOM 15862 C C . VAL A 1 40 ? 4.850 1.646 3.673 1.00 31.31 40 VAL A C 9
ATOM 15863 O O . VAL A 1 40 ? 5.042 2.659 3.006 1.00 62.24 40 VAL A O 9
ATOM 15876 N N . ALA A 1 41 ? 4.121 1.626 4.805 1.00 22.43 41 ALA A N 9
ATOM 15877 C CA . ALA A 1 41 ? 3.387 2.805 5.313 1.00 61.33 41 ALA A CA 9
ATOM 15878 C C . ALA A 1 41 ? 4.333 3.987 5.620 1.00 3.13 41 ALA A C 9
ATOM 15879 O O . ALA A 1 41 ? 4.090 5.110 5.168 1.00 75.24 41 ALA A O 9
ATOM 15886 N N . GLU A 1 42 ? 5.423 3.709 6.363 1.00 21.25 42 GLU A N 9
ATOM 15887 C CA . GLU A 1 42 ? 6.392 4.747 6.780 1.00 64.50 42 GLU A CA 9
ATOM 15888 C C . GLU A 1 42 ? 7.231 5.259 5.585 1.00 72.31 42 GLU A C 9
ATOM 15889 O O . GLU A 1 42 ? 7.500 6.457 5.486 1.00 72.33 42 GLU A O 9
ATOM 15901 N N . LYS A 1 43 ? 7.638 4.337 4.686 1.00 53.20 43 LYS A N 9
ATOM 15902 C CA . LYS A 1 43 ? 8.531 4.660 3.553 1.00 12.31 43 LYS A CA 9
ATOM 15903 C C . LYS A 1 43 ? 7.771 5.373 2.419 1.00 51.12 43 LYS A C 9
ATOM 15904 O O . LYS A 1 43 ? 8.357 6.192 1.714 1.00 11.32 43 LYS A O 9
ATOM 15923 N N . ALA A 1 44 ? 6.469 5.066 2.264 1.00 71.41 44 ALA A N 9
ATOM 15924 C CA . ALA A 1 44 ? 5.591 5.726 1.272 1.00 14.21 44 ALA A CA 9
ATOM 15925 C C . ALA A 1 44 ? 5.224 7.135 1.750 1.00 20.20 44 ALA A C 9
ATOM 15926 O O . ALA A 1 44 ? 5.114 8.071 0.948 1.00 55.02 44 ALA A O 9
ATOM 15933 N N . ALA A 1 45 ? 5.036 7.261 3.075 1.00 4.42 45 ALA A N 9
ATOM 15934 C CA . ALA A 1 45 ? 4.864 8.561 3.739 1.00 44.13 45 ALA A CA 9
ATOM 15935 C C . ALA A 1 45 ? 6.167 9.384 3.669 1.00 32.25 45 ALA A C 9
ATOM 15936 O O . ALA A 1 45 ? 6.123 10.615 3.626 1.00 2.32 45 ALA A O 9
ATOM 15943 N N . ASP A 1 46 ? 7.322 8.667 3.633 1.00 53.31 46 ASP A N 9
ATOM 15944 C CA . ASP A 1 46 ? 8.674 9.269 3.603 1.00 70.43 46 ASP A CA 9
ATOM 15945 C C . ASP A 1 46 ? 8.924 9.935 2.249 1.00 4.15 46 ASP A C 9
ATOM 15946 O O . ASP A 1 46 ? 9.591 10.980 2.162 1.00 44.10 46 ASP A O 9
ATOM 15955 N N . LYS A 1 47 ? 8.357 9.324 1.200 1.00 0.22 47 LYS A N 9
ATOM 15956 C CA . LYS A 1 47 ? 8.360 9.877 -0.159 1.00 50.41 47 LYS A CA 9
ATOM 15957 C C . LYS A 1 47 ? 7.682 11.257 -0.178 1.00 50.10 47 LYS A C 9
ATOM 15958 O O . LYS A 1 47 ? 8.169 12.195 -0.801 1.00 32.12 47 LYS A O 9
ATOM 15977 N N . ILE A 1 48 ? 6.547 11.348 0.523 1.00 74.42 48 ILE A N 9
ATOM 15978 C CA . ILE A 1 48 ? 5.744 12.574 0.625 1.00 13.10 48 ILE A CA 9
ATOM 15979 C C . ILE A 1 48 ? 6.433 13.606 1.560 1.00 13.13 48 ILE A C 9
ATOM 15980 O O . ILE A 1 48 ? 6.312 14.811 1.346 1.00 35.22 48 ILE A O 9
ATOM 15996 N N . LYS A 1 49 ? 7.181 13.110 2.575 1.00 31.13 49 LYS A N 9
ATOM 15997 C CA . LYS A 1 49 ? 7.954 13.955 3.530 1.00 32.11 49 LYS A CA 9
ATOM 15998 C C . LYS A 1 49 ? 8.979 14.878 2.818 1.00 62.32 49 LYS A C 9
ATOM 15999 O O . LYS A 1 49 ? 9.177 16.021 3.246 1.00 35.40 49 LYS A O 9
ATOM 16018 N N . LYS A 1 50 ? 9.638 14.374 1.749 1.00 65.30 50 LYS A N 9
ATOM 16019 C CA . LYS A 1 50 ? 10.640 15.178 0.992 1.00 50.41 50 LYS A CA 9
ATOM 16020 C C . LYS A 1 50 ? 9.938 16.182 0.055 1.00 33.52 50 LYS A C 9
ATOM 16021 O O . LYS A 1 50 ? 10.394 17.322 -0.119 1.00 5.42 50 LYS A O 9
ATOM 16040 N N . GLN A 1 51 ? 8.820 15.722 -0.524 1.00 74.34 51 GLN A N 9
ATOM 16041 C CA . GLN A 1 51 ? 8.036 16.447 -1.528 1.00 52.41 51 GLN A CA 9
ATOM 16042 C C . GLN A 1 51 ? 6.760 15.634 -1.792 1.00 35.24 51 GLN A C 9
ATOM 16043 O O . GLN A 1 51 ? 6.849 14.411 -1.951 1.00 22.31 51 GLN A O 9
ATOM 16057 N N . GLY A 1 52 ? 5.604 16.318 -1.836 1.00 51.52 52 GLY A N 9
ATOM 16058 C CA . GLY A 1 52 ? 4.287 15.672 -1.892 1.00 1.15 52 GLY A CA 9
ATOM 16059 C C . GLY A 1 52 ? 4.104 14.688 -3.051 1.00 32.53 52 GLY A C 9
ATOM 16060 O O . GLY A 1 52 ? 3.749 15.089 -4.170 1.00 13.13 52 GLY A O 9
ATOM 16064 N N . CYS A 1 53 ? 4.381 13.391 -2.782 1.00 41.41 53 CYS A N 9
ATOM 16065 C CA . CYS A 1 53 ? 4.070 12.286 -3.707 1.00 43.10 53 CYS A CA 9
ATOM 16066 C C . CYS A 1 53 ? 2.563 11.979 -3.599 1.00 62.15 53 CYS A C 9
ATOM 16067 O O . CYS A 1 53 ? 2.142 10.969 -3.019 1.00 44.35 53 CYS A O 9
ATOM 16075 N N . LYS A 1 54 ? 1.759 12.902 -4.151 1.00 23.23 54 LYS A N 9
ATOM 16076 C CA . LYS A 1 54 ? 0.307 12.965 -3.914 1.00 43.03 54 LYS A CA 9
ATOM 16077 C C . LYS A 1 54 ? -0.505 11.988 -4.803 1.00 63.33 54 LYS A C 9
ATOM 16078 O O . LYS A 1 54 ? -1.741 12.076 -4.874 1.00 71.43 54 LYS A O 9
ATOM 16097 N N . ARG A 1 55 ? 0.201 11.030 -5.437 1.00 5.30 55 ARG A N 9
ATOM 16098 C CA . ARG A 1 55 ? -0.404 9.854 -6.079 1.00 54.05 55 ARG A CA 9
ATOM 16099 C C . ARG A 1 55 ? 0.424 8.609 -5.707 1.00 50.01 55 ARG A C 9
ATOM 16100 O O . ARG A 1 55 ? 1.607 8.516 -6.023 1.00 51.53 55 ARG A O 9
ATOM 16121 N N . VAL A 1 56 ? -0.210 7.669 -5.011 1.00 0.43 56 VAL A N 9
ATOM 16122 C CA . VAL A 1 56 ? 0.356 6.348 -4.702 1.00 31.40 56 VAL A CA 9
ATOM 16123 C C . VAL A 1 56 ? -0.421 5.312 -5.525 1.00 62.41 56 VAL A C 9
ATOM 16124 O O . VAL A 1 56 ? -1.618 5.473 -5.767 1.00 34.23 56 VAL A O 9
ATOM 16137 N N . LYS A 1 57 ? 0.281 4.278 -5.987 1.00 30.34 57 LYS A N 9
ATOM 16138 C CA . LYS A 1 57 ? -0.296 3.172 -6.759 1.00 23.53 57 LYS A CA 9
ATOM 16139 C C . LYS A 1 57 ? 0.049 1.860 -6.041 1.00 11.31 57 LYS A C 9
ATOM 16140 O O . LYS A 1 57 ? 1.212 1.503 -5.942 1.00 72.13 57 LYS A O 9
ATOM 16159 N N . ILE A 1 58 ? -0.950 1.157 -5.523 1.00 23.24 58 ILE A N 9
ATOM 16160 C CA . ILE A 1 58 ? -0.769 -0.181 -4.935 1.00 54.45 58 ILE A CA 9
ATOM 16161 C C . ILE A 1 58 ? -1.250 -1.205 -5.967 1.00 42.45 58 ILE A C 9
ATOM 16162 O O . ILE A 1 58 ? -2.401 -1.160 -6.393 1.00 30.42 58 ILE A O 9
ATOM 16178 N N . ARG A 1 59 ? -0.346 -2.083 -6.410 1.00 51.35 59 ARG A N 9
ATOM 16179 C CA . ARG A 1 59 ? -0.666 -3.170 -7.352 1.00 2.44 59 ARG A CA 9
ATOM 16180 C C . ARG A 1 59 ? -0.217 -4.503 -6.746 1.00 75.52 59 ARG A C 9
ATOM 16181 O O . ARG A 1 59 ? 0.719 -4.548 -5.934 1.00 4.34 59 ARG A O 9
ATOM 16202 N N . PHE A 1 60 ? -0.893 -5.579 -7.143 1.00 43.32 60 PHE A N 9
ATOM 16203 C CA . PHE A 1 60 ? -0.651 -6.921 -6.612 1.00 55.31 60 PHE A CA 9
ATOM 16204 C C . PHE A 1 60 ? -1.058 -7.978 -7.647 1.00 4.01 60 PHE A C 9
ATOM 16205 O O . PHE A 1 60 ? -2.117 -7.873 -8.291 1.00 42.51 60 PHE A O 9
ATOM 16222 N N . GLU A 1 61 ? -0.210 -9.007 -7.761 1.00 34.14 61 GLU A N 9
ATOM 16223 C CA . GLU A 1 61 ? -0.350 -10.089 -8.733 1.00 60.44 61 GLU A CA 9
ATOM 16224 C C . GLU A 1 61 ? -1.090 -11.276 -8.099 1.00 0.25 61 GLU A C 9
ATOM 16225 O O . GLU A 1 61 ? -0.608 -11.875 -7.125 1.00 71.14 61 GLU A O 9
ATOM 16237 N N . LYS A 1 62 ? -2.261 -11.591 -8.664 1.00 40.33 62 LYS A N 9
ATOM 16238 C CA . LYS A 1 62 ? -3.098 -12.729 -8.263 1.00 71.42 62 LYS A CA 9
ATOM 16239 C C . LYS A 1 62 ? -4.170 -12.958 -9.344 1.00 74.51 62 LYS A C 9
ATOM 16240 O O . LYS A 1 62 ? -4.486 -12.039 -10.118 1.00 51.32 62 LYS A O 9
ATOM 16259 N N . LYS A 1 63 ? -4.747 -14.161 -9.361 1.00 22.04 63 LYS A N 9
ATOM 16260 C CA . LYS A 1 63 ? -5.843 -14.532 -10.274 1.00 52.52 63 LYS A CA 9
ATOM 16261 C C . LYS A 1 63 ? -6.650 -15.648 -9.604 1.00 52.03 63 LYS A C 9
ATOM 16262 O O . LYS A 1 63 ? -7.856 -15.508 -9.357 1.00 63.22 63 LYS A O 9
ATOM 16281 N N . GLY A 1 64 ? -5.946 -16.745 -9.306 1.00 74.44 64 GLY A N 9
ATOM 16282 C CA . GLY A 1 64 ? -6.508 -17.899 -8.623 1.00 73.02 64 GLY A CA 9
ATOM 16283 C C . GLY A 1 64 ? -5.662 -18.243 -7.411 1.00 75.13 64 GLY A C 9
ATOM 16284 O O . GLY A 1 64 ? -4.583 -18.833 -7.555 1.00 13.22 64 GLY A O 9
ATOM 16288 N N . LEU A 1 65 ? -6.117 -17.815 -6.224 1.00 34.45 65 LEU A N 9
ATOM 16289 C CA . LEU A 1 65 ? -5.447 -18.096 -4.940 1.00 41.24 65 LEU A CA 9
ATOM 16290 C C . LEU A 1 65 ? -6.484 -18.498 -3.892 1.00 64.34 65 LEU A C 9
ATOM 16291 O O . LEU A 1 65 ? -7.696 -18.349 -4.109 1.00 13.14 65 LEU A O 9
ATOM 16307 N N . ASP A 1 66 ? -5.985 -19.003 -2.759 1.00 74.02 66 ASP A N 9
ATOM 16308 C CA . ASP A 1 66 ? -6.802 -19.415 -1.609 1.00 53.32 66 ASP A CA 9
ATOM 16309 C C . ASP A 1 66 ? -7.557 -18.205 -1.018 1.00 23.52 66 ASP A C 9
ATOM 16310 O O . ASP A 1 66 ? -7.040 -17.079 -1.037 1.00 24.45 66 ASP A O 9
ATOM 16319 N N . ASP A 1 67 ? -8.770 -18.478 -0.498 1.00 24.21 67 ASP A N 9
ATOM 16320 C CA . ASP A 1 67 ? -9.696 -17.466 0.065 1.00 23.34 67 ASP A CA 9
ATOM 16321 C C . ASP A 1 67 ? -9.018 -16.551 1.105 1.00 24.21 67 ASP A C 9
ATOM 16322 O O . ASP A 1 67 ? -9.274 -15.339 1.137 1.00 32.25 67 ASP A O 9
ATOM 16331 N N . ASP A 1 68 ? -8.141 -17.149 1.931 1.00 41.03 68 ASP A N 9
ATOM 16332 C CA . ASP A 1 68 ? -7.502 -16.457 3.064 1.00 30.12 68 ASP A CA 9
ATOM 16333 C C . ASP A 1 68 ? -6.430 -15.508 2.535 1.00 63.41 68 ASP A C 9
ATOM 16334 O O . ASP A 1 68 ? -6.421 -14.338 2.897 1.00 1.20 68 ASP A O 9
ATOM 16343 N N . ALA A 1 69 ? -5.563 -16.027 1.643 1.00 64.03 69 ALA A N 9
ATOM 16344 C CA . ALA A 1 69 ? -4.485 -15.240 1.005 1.00 34.23 69 ALA A CA 9
ATOM 16345 C C . ALA A 1 69 ? -5.043 -14.017 0.242 1.00 54.40 69 ALA A C 9
ATOM 16346 O O . ALA A 1 69 ? -4.422 -12.948 0.218 1.00 43.20 69 ALA A O 9
ATOM 16353 N N . ARG A 1 70 ? -6.228 -14.211 -0.369 1.00 23.42 70 ARG A N 9
ATOM 16354 C CA . ARG A 1 70 ? -6.973 -13.157 -1.082 1.00 61.02 70 ARG A CA 9
ATOM 16355 C C . ARG A 1 70 ? -7.473 -12.088 -0.092 1.00 74.51 70 ARG A C 9
ATOM 16356 O O . ARG A 1 70 ? -7.239 -10.896 -0.288 1.00 40.34 70 ARG A O 9
ATOM 16377 N N . LYS A 1 71 ? -8.134 -12.562 0.980 1.00 33.13 71 LYS A N 9
ATOM 16378 C CA . LYS A 1 71 ? -8.764 -11.719 2.021 1.00 52.43 71 LYS A CA 9
ATOM 16379 C C . LYS A 1 71 ? -7.719 -10.841 2.742 1.00 25.23 71 LYS A C 9
ATOM 16380 O O . LYS A 1 71 ? -7.950 -9.639 2.949 1.00 10.32 71 LYS A O 9
ATOM 16399 N N . LYS A 1 72 ? -6.563 -11.450 3.070 1.00 41.44 72 LYS A N 9
ATOM 16400 C CA . LYS A 1 72 ? -5.474 -10.780 3.801 1.00 23.35 72 LYS A CA 9
ATOM 16401 C C . LYS A 1 72 ? -4.867 -9.657 2.950 1.00 33.15 72 LYS A C 9
ATOM 16402 O O . LYS A 1 72 ? -4.835 -8.513 3.385 1.00 75.33 72 LYS A O 9
ATOM 16421 N N . ALA A 1 73 ? -4.457 -10.009 1.715 1.00 0.23 73 ALA A N 9
ATOM 16422 C CA . ALA A 1 73 ? -3.744 -9.096 0.795 1.00 31.01 73 ALA A CA 9
ATOM 16423 C C . ALA A 1 73 ? -4.645 -7.939 0.318 1.00 55.20 73 ALA A C 9
ATOM 16424 O O . ALA A 1 73 ? -4.162 -6.823 0.070 1.00 70.25 73 ALA A O 9
ATOM 16431 N N . LYS A 1 74 ? -5.956 -8.233 0.202 1.00 42.45 74 LYS A N 9
ATOM 16432 C CA . LYS A 1 74 ? -6.974 -7.259 -0.229 1.00 21.12 74 LYS A CA 9
ATOM 16433 C C . LYS A 1 74 ? -7.127 -6.138 0.817 1.00 4.45 74 LYS A C 9
ATOM 16434 O O . LYS A 1 74 ? -6.997 -4.951 0.492 1.00 23.21 74 LYS A O 9
ATOM 16453 N N . LYS A 1 75 ? -7.372 -6.538 2.083 1.00 41.21 75 LYS A N 9
ATOM 16454 C CA . LYS A 1 75 ? -7.600 -5.587 3.192 1.00 35.24 75 LYS A CA 9
ATOM 16455 C C . LYS A 1 75 ? -6.283 -4.896 3.606 1.00 51.04 75 LYS A C 9
ATOM 16456 O O . LYS A 1 75 ? -6.302 -3.748 4.047 1.00 54.22 75 LYS A O 9
ATOM 16475 N N . TRP A 1 76 ? -5.161 -5.628 3.445 1.00 64.23 76 TRP A N 9
ATOM 16476 C CA . TRP A 1 76 ? -3.791 -5.159 3.766 1.00 11.12 76 TRP A CA 9
ATOM 16477 C C . TRP A 1 76 ? -3.498 -3.823 3.069 1.00 54.44 76 TRP A C 9
ATOM 16478 O O . TRP A 1 76 ? -3.121 -2.847 3.715 1.00 73.14 76 TRP A O 9
ATOM 16499 N N . ALA A 1 77 ? -3.716 -3.820 1.743 1.00 13.40 77 ALA A N 9
ATOM 16500 C CA . ALA A 1 77 ? -3.477 -2.663 0.865 1.00 63.13 77 ALA A CA 9
ATOM 16501 C C . ALA A 1 77 ? -4.289 -1.432 1.305 1.00 73.11 77 ALA A C 9
ATOM 16502 O O . ALA A 1 77 ? -3.801 -0.301 1.259 1.00 21.05 77 ALA A O 9
ATOM 16509 N N . LEU A 1 78 ? -5.530 -1.697 1.739 1.00 35.22 78 LEU A N 9
ATOM 16510 C CA . LEU A 1 78 ? -6.470 -0.666 2.207 1.00 72.51 78 LEU A CA 9
ATOM 16511 C C . LEU A 1 78 ? -5.982 -0.056 3.541 1.00 62.51 78 LEU A C 9
ATOM 16512 O O . LEU A 1 78 ? -6.003 1.162 3.713 1.00 51.31 78 LEU A O 9
ATOM 16528 N N . GLU A 1 79 ? -5.502 -0.924 4.457 1.00 71.43 79 GLU A N 9
ATOM 16529 C CA . GLU A 1 79 ? -4.983 -0.509 5.783 1.00 14.02 79 GLU A CA 9
ATOM 16530 C C . GLU A 1 79 ? -3.719 0.364 5.644 1.00 65.50 79 GLU A C 9
ATOM 16531 O O . GLU A 1 79 ? -3.588 1.371 6.343 1.00 13.12 79 GLU A O 9
ATOM 16543 N N . VAL A 1 80 ? -2.810 -0.043 4.731 1.00 63.04 80 VAL A N 9
ATOM 16544 C CA . VAL A 1 80 ? -1.583 0.715 4.395 1.00 1.41 80 VAL A CA 9
ATOM 16545 C C . VAL A 1 80 ? -1.963 2.125 3.900 1.00 71.33 80 VAL A C 9
ATOM 16546 O O . VAL A 1 80 ? -1.437 3.126 4.387 1.00 73.31 80 VAL A O 9
ATOM 16559 N N . ALA A 1 81 ? -2.935 2.155 2.974 1.00 40.45 81 ALA A N 9
ATOM 16560 C CA . ALA A 1 81 ? -3.431 3.376 2.319 1.00 44.13 81 ALA A CA 9
ATOM 16561 C C . ALA A 1 81 ? -3.933 4.427 3.337 1.00 3.23 81 ALA A C 9
ATOM 16562 O O . ALA A 1 81 ? -3.517 5.595 3.303 1.00 65.22 81 ALA A O 9
ATOM 16569 N N . ASN A 1 82 ? -4.808 3.977 4.255 1.00 43.22 82 ASN A N 9
ATOM 16570 C CA . ASN A 1 82 ? -5.413 4.839 5.293 1.00 32.10 82 ASN A CA 9
ATOM 16571 C C . ASN A 1 82 ? -4.393 5.223 6.387 1.00 25.13 82 ASN A C 9
ATOM 16572 O O . ASN A 1 82 ? -4.529 6.282 7.015 1.00 71.20 82 ASN A O 9
ATOM 16583 N N . LYS A 1 83 ? -3.385 4.350 6.613 1.00 53.53 83 LYS A N 9
ATOM 16584 C CA . LYS A 1 83 ? -2.307 4.579 7.613 1.00 15.01 83 LYS A CA 9
ATOM 16585 C C . LYS A 1 83 ? -1.499 5.841 7.215 1.00 51.12 83 LYS A C 9
ATOM 16586 O O . LYS A 1 83 ? -1.303 6.752 8.026 1.00 54.51 83 LYS A O 9
ATOM 16605 N N . ILE A 1 84 ? -1.094 5.878 5.931 1.00 2.31 84 ILE A N 9
ATOM 16606 C CA . ILE A 1 84 ? -0.318 6.991 5.333 1.00 74.24 84 ILE A CA 9
ATOM 16607 C C . ILE A 1 84 ? -1.162 8.290 5.337 1.00 24.32 84 ILE A C 9
ATOM 16608 O O . ILE A 1 84 ? -0.664 9.369 5.681 1.00 3.24 84 ILE A O 9
ATOM 16624 N N . ALA A 1 85 ? -2.464 8.139 4.996 1.00 31.45 85 ALA A N 9
ATOM 16625 C CA . ALA A 1 85 ? -3.447 9.247 4.979 1.00 71.24 85 ALA A CA 9
ATOM 16626 C C . ALA A 1 85 ? -3.641 9.872 6.383 1.00 3.34 85 ALA A C 9
ATOM 16627 O O . ALA A 1 85 ? -3.894 11.075 6.507 1.00 3.44 85 ALA A O 9
ATOM 16634 N N . ASN A 1 86 ? -3.496 9.029 7.425 1.00 65.31 86 ASN A N 9
ATOM 16635 C CA . ASN A 1 86 ? -3.651 9.433 8.844 1.00 30.24 86 ASN A CA 9
ATOM 16636 C C . ASN A 1 86 ? -2.470 10.302 9.272 1.00 30.43 86 ASN A C 9
ATOM 16637 O O . ASN A 1 86 ? -2.651 11.328 9.931 1.00 71.15 86 ASN A O 9
ATOM 16648 N N . GLU A 1 87 ? -1.268 9.864 8.876 1.00 63.43 87 GLU A N 9
ATOM 16649 C CA . GLU A 1 87 ? 0.001 10.502 9.253 1.00 14.43 87 GLU A CA 9
ATOM 16650 C C . GLU A 1 87 ? 0.124 11.925 8.686 1.00 50.42 87 GLU A C 9
ATOM 16651 O O . GLU A 1 87 ? 0.533 12.856 9.385 1.00 33.02 87 GLU A O 9
ATOM 16663 N N . LEU A 1 88 ? -0.248 12.072 7.413 1.00 32.12 88 LEU A N 9
ATOM 16664 C CA . LEU A 1 88 ? 0.046 13.282 6.622 1.00 14.42 88 LEU A CA 9
ATOM 16665 C C . LEU A 1 88 ? -1.150 14.249 6.576 1.00 14.23 88 LEU A C 9
ATOM 16666 O O . LEU A 1 88 ? -0.989 15.416 6.184 1.00 52.13 88 LEU A O 9
ATOM 16682 N N . GLY A 1 89 ? -2.332 13.764 7.003 1.00 41.43 89 GLY A N 9
ATOM 16683 C CA . GLY A 1 89 ? -3.567 14.541 6.919 1.00 70.21 89 GLY A CA 9
ATOM 16684 C C . GLY A 1 89 ? -3.987 14.695 5.474 1.00 54.53 89 GLY A C 9
ATOM 16685 O O . GLY A 1 89 ? -3.925 15.789 4.904 1.00 24.24 89 GLY A O 9
ATOM 16689 N N . ALA A 1 90 ? -4.373 13.563 4.879 1.00 71.53 90 ALA A N 9
ATOM 16690 C CA . ALA A 1 90 ? -4.602 13.432 3.436 1.00 72.54 90 ALA A CA 9
ATOM 16691 C C . ALA A 1 90 ? -5.958 12.764 3.156 1.00 12.22 90 ALA A C 9
ATOM 16692 O O . ALA A 1 90 ? -6.754 12.561 4.078 1.00 13.00 90 ALA A O 9
ATOM 16699 N N . LYS A 1 91 ? -6.216 12.424 1.878 1.00 2.25 91 LYS A N 9
ATOM 16700 C CA . LYS A 1 91 ? -7.540 11.943 1.415 1.00 41.24 91 LYS A CA 9
ATOM 16701 C C . LYS A 1 91 ? -7.618 10.397 1.418 1.00 51.45 91 LYS A C 9
ATOM 16702 O O . LYS A 1 91 ? -6.751 9.728 1.983 1.00 62.43 91 LYS A O 9
ATOM 16721 N N . GLN A 1 92 ? -8.691 9.847 0.819 1.00 75.24 92 GLN A N 9
ATOM 16722 C CA . GLN A 1 92 ? -8.928 8.387 0.744 1.00 25.11 92 GLN A CA 9
ATOM 16723 C C . GLN A 1 92 ? -8.356 7.791 -0.560 1.00 4.32 92 GLN A C 9
ATOM 16724 O O . GLN A 1 92 ? -7.703 8.485 -1.350 1.00 25.03 92 GLN A O 9
ATOM 16738 N N . SER A 1 93 ? -8.600 6.490 -0.762 1.00 2.22 93 SER A N 9
ATOM 16739 C CA . SER A 1 93 ? -8.045 5.718 -1.880 1.00 74.55 93 SER A CA 9
ATOM 16740 C C . SER A 1 93 ? -9.168 5.217 -2.792 1.00 34.42 93 SER A C 9
ATOM 16741 O O . SER A 1 93 ? -10.231 4.820 -2.301 1.00 55.32 93 SER A O 9
ATOM 16749 N N . THR A 1 94 ? -8.922 5.216 -4.110 1.00 3.44 94 THR A N 9
ATOM 16750 C CA . THR A 1 94 ? -9.827 4.597 -5.084 1.00 71.02 94 THR A CA 9
ATOM 16751 C C . THR A 1 94 ? -9.342 3.156 -5.343 1.00 41.34 94 THR A C 9
ATOM 16752 O O . THR A 1 94 ? -8.237 2.921 -5.844 1.00 3.43 94 THR A O 9
ATOM 16763 N N . THR A 1 95 ? -10.179 2.190 -4.956 1.00 10.22 95 THR A N 9
ATOM 16764 C CA . THR A 1 95 ? -9.852 0.759 -5.007 1.00 22.41 95 THR A CA 9
ATOM 16765 C C . THR A 1 95 ? -10.627 0.080 -6.143 1.00 2.12 95 THR A C 9
ATOM 16766 O O . THR A 1 95 ? -11.814 0.364 -6.357 1.00 63.52 95 THR A O 9
ATOM 16777 N N . THR A 1 96 ? -9.935 -0.787 -6.896 1.00 42.11 96 THR A N 9
ATOM 16778 C CA . THR A 1 96 ? -10.556 -1.698 -7.856 1.00 62.42 96 THR A CA 9
ATOM 16779 C C . THR A 1 96 ? -10.017 -3.118 -7.590 1.00 53.33 96 THR A C 9
ATOM 16780 O O . THR A 1 96 ? -8.840 -3.410 -7.848 1.00 63.21 96 THR A O 9
ATOM 16791 N N . THR A 1 97 ? -10.883 -3.991 -7.044 1.00 24.21 97 THR A N 9
ATOM 16792 C CA . THR A 1 97 ? -10.558 -5.395 -6.763 1.00 21.34 97 THR A CA 9
ATOM 16793 C C . THR A 1 97 ? -11.324 -6.280 -7.766 1.00 64.33 97 THR A C 9
ATOM 16794 O O . THR A 1 97 ? -12.557 -6.201 -7.878 1.00 24.45 97 THR A O 9
ATOM 16805 N N . ASP A 1 98 ? -10.578 -7.067 -8.545 1.00 32.24 98 ASP A N 9
ATOM 16806 C CA . ASP A 1 98 ? -11.139 -7.901 -9.619 1.00 42.31 98 ASP A CA 9
ATOM 16807 C C . ASP A 1 98 ? -10.281 -9.153 -9.787 1.00 32.43 98 ASP A C 9
ATOM 16808 O O . ASP A 1 98 ? -9.079 -9.109 -9.509 1.00 32.03 98 ASP A O 9
ATOM 16817 N N . GLY A 1 99 ? -10.908 -10.246 -10.270 1.00 34.20 99 GLY A N 9
ATOM 16818 C CA . GLY A 1 99 ? -10.247 -11.551 -10.425 1.00 44.14 99 GLY A CA 9
ATOM 16819 C C . GLY A 1 99 ? -9.014 -11.525 -11.331 1.00 14.13 99 GLY A C 9
ATOM 16820 O O . GLY A 1 99 ? -8.092 -12.327 -11.149 1.00 51.44 99 GLY A O 9
ATOM 16824 N N . ASP A 1 100 ? -9.005 -10.580 -12.286 1.00 23.54 100 ASP A N 9
ATOM 16825 C CA . ASP A 1 100 ? -7.908 -10.388 -13.258 1.00 2.21 100 ASP A CA 9
ATOM 16826 C C . ASP A 1 100 ? -6.628 -9.928 -12.518 1.00 1.50 100 ASP A C 9
ATOM 16827 O O . ASP A 1 100 ? -5.637 -10.659 -12.459 1.00 0.14 100 ASP A O 9
ATOM 16836 N N . THR A 1 101 ? -6.690 -8.713 -11.930 1.00 11.04 101 THR A N 9
ATOM 16837 C CA . THR A 1 101 ? -5.569 -8.077 -11.192 1.00 52.02 101 THR A CA 9
ATOM 16838 C C . THR A 1 101 ? -6.134 -7.234 -10.024 1.00 12.45 101 THR A C 9
ATOM 16839 O O . THR A 1 101 ? -7.255 -6.719 -10.109 1.00 70.03 101 THR A O 9
ATOM 16850 N N . PHE A 1 102 ? -5.363 -7.137 -8.924 1.00 31.34 102 PHE A N 9
ATOM 16851 C CA . PHE A 1 102 ? -5.723 -6.324 -7.749 1.00 12.30 102 PHE A CA 9
ATOM 16852 C C . PHE A 1 102 ? -4.914 -5.010 -7.768 1.00 72.55 102 PHE A C 9
ATOM 16853 O O . PHE A 1 102 ? -3.678 -5.047 -7.760 1.00 3.21 102 PHE A O 9
ATOM 16870 N N . GLU A 1 103 ? -5.616 -3.859 -7.815 1.00 12.34 103 GLU A N 9
ATOM 16871 C CA . GLU A 1 103 ? -4.983 -2.522 -7.845 1.00 24.33 103 GLU A CA 9
ATOM 16872 C C . GLU A 1 103 ? -5.814 -1.476 -7.046 1.00 42.42 103 GLU A C 9
ATOM 16873 O O . GLU A 1 103 ? -6.992 -1.248 -7.334 1.00 52.13 103 GLU A O 9
ATOM 16885 N N . VAL A 1 104 ? -5.189 -0.877 -6.012 1.00 72.12 104 VAL A N 9
ATOM 16886 C CA . VAL A 1 104 ? -5.756 0.234 -5.213 1.00 31.11 104 VAL A CA 9
ATOM 16887 C C . VAL A 1 104 ? -4.864 1.485 -5.380 1.00 51.33 104 VAL A C 9
ATOM 16888 O O . VAL A 1 104 ? -3.742 1.502 -4.878 1.00 51.22 104 VAL A O 9
ATOM 16901 N N . GLU A 1 105 ? -5.348 2.539 -6.062 1.00 40.43 105 GLU A N 9
ATOM 16902 C CA . GLU A 1 105 ? -4.588 3.799 -6.188 1.00 55.45 105 GLU A CA 9
ATOM 16903 C C . GLU A 1 105 ? -5.011 4.746 -5.065 1.00 71.34 105 GLU A C 9
ATOM 16904 O O . GLU A 1 105 ? -6.192 5.054 -4.900 1.00 25.43 105 GLU A O 9
ATOM 16916 N N . VAL A 1 106 ? -4.024 5.188 -4.289 1.00 31.12 106 VAL A N 9
ATOM 16917 C CA . VAL A 1 106 ? -4.226 6.018 -3.108 1.00 22.21 106 VAL A CA 9
ATOM 16918 C C . VAL A 1 106 ? -3.987 7.477 -3.505 1.00 53.42 106 VAL A C 9
ATOM 16919 O O . VAL A 1 106 ? -2.840 7.888 -3.714 1.00 44.01 106 VAL A O 9
ATOM 16932 N N . ILE A 1 107 ? -5.073 8.256 -3.628 1.00 14.04 107 ILE A N 9
ATOM 16933 C CA . ILE A 1 107 ? -4.994 9.659 -4.050 1.00 45.21 107 ILE A CA 9
ATOM 16934 C C . ILE A 1 107 ? -5.007 10.543 -2.805 1.00 62.42 107 ILE A C 9
ATOM 16935 O O . ILE A 1 107 ? -6.061 10.816 -2.222 1.00 3.51 107 ILE A O 9
ATOM 16951 N N . LEU A 1 108 ? -3.812 10.957 -2.383 1.00 71.54 108 LEU A N 9
ATOM 16952 C CA . LEU A 1 108 ? -3.629 11.809 -1.212 1.00 0.00 108 LEU A CA 9
ATOM 16953 C C . LEU A 1 108 ? -3.407 13.241 -1.691 1.00 52.13 108 LEU A C 9
ATOM 16954 O O . LEU A 1 108 ? -2.311 13.585 -2.101 1.00 13.43 108 LEU A O 9
ATOM 16970 N N . GLU A 1 109 ? -4.445 14.075 -1.652 1.00 1.53 109 GLU A N 9
ATOM 16971 C CA . GLU A 1 109 ? -4.365 15.458 -2.156 1.00 44.32 109 GLU A CA 9
ATOM 16972 C C . GLU A 1 109 ? -3.872 16.395 -1.044 1.00 11.14 109 GLU A C 9
ATOM 16973 O O . GLU A 1 109 ? -4.658 16.829 -0.197 1.00 13.44 109 GLU A O 9
ATOM 16985 N N . LEU A 1 110 ? -2.553 16.642 -1.012 1.00 24.31 110 LEU A N 9
ATOM 16986 C CA . LEU A 1 110 ? -1.943 17.586 -0.071 1.00 41.34 110 LEU A CA 9
ATOM 16987 C C . LEU A 1 110 ? -1.922 18.989 -0.704 1.00 31.34 110 LEU A C 9
ATOM 16988 O O . LEU A 1 110 ? -1.219 19.220 -1.694 1.00 32.25 110 LEU A O 9
ATOM 17004 N N . GLU A 1 111 ? -2.750 19.896 -0.166 1.00 1.25 111 GLU A N 9
ATOM 17005 C CA . GLU A 1 111 ? -2.779 21.323 -0.549 1.00 12.11 111 GLU A CA 9
ATOM 17006 C C . GLU A 1 111 ? -2.830 22.179 0.723 1.00 1.24 111 GLU A C 9
ATOM 17007 O O . GLU A 1 111 ? -1.887 22.918 1.028 1.00 24.21 111 GLU A O 9
ATOM 17019 N N . HIS A 1 112 ? -3.939 22.071 1.474 1.00 70.03 112 HIS A N 9
ATOM 17020 C CA . HIS A 1 112 ? -4.081 22.732 2.777 1.00 34.11 112 HIS A CA 9
ATOM 17021 C C . HIS A 1 112 ? -4.229 21.671 3.867 1.00 51.25 112 HIS A C 9
ATOM 17022 O O . HIS A 1 112 ? -5.295 21.058 4.022 1.00 60.41 112 HIS A O 9
ATOM 17037 N N . HIS A 1 113 ? -3.133 21.442 4.588 1.00 72.34 113 HIS A N 9
ATOM 17038 C CA . HIS A 1 113 ? -3.070 20.513 5.713 1.00 34.13 113 HIS A CA 9
ATOM 17039 C C . HIS A 1 113 ? -1.928 20.963 6.633 1.00 12.52 113 HIS A C 9
ATOM 17040 O O . HIS A 1 113 ? -0.853 21.367 6.156 1.00 75.53 113 HIS A O 9
ATOM 17055 N N . HIS A 1 114 ? -2.165 20.917 7.939 1.00 34.53 114 HIS A N 9
ATOM 17056 C CA . HIS A 1 114 ? -1.181 21.293 8.951 1.00 32.52 114 HIS A CA 9
ATOM 17057 C C . HIS A 1 114 ? -1.384 20.393 10.174 1.00 24.25 114 HIS A C 9
ATOM 17058 O O . HIS A 1 114 ? -2.420 20.466 10.838 1.00 34.35 114 HIS A O 9
ATOM 17073 N N . HIS A 1 115 ? -0.397 19.528 10.432 1.00 31.42 115 HIS A N 9
ATOM 17074 C CA . HIS A 1 115 ? -0.395 18.586 11.564 1.00 20.43 115 HIS A CA 9
ATOM 17075 C C . HIS A 1 115 ? 1.041 18.420 12.059 1.00 33.45 115 HIS A C 9
ATOM 17076 O O . HIS A 1 115 ? 1.311 18.598 13.248 1.00 23.33 115 HIS A O 9
ATOM 17091 N N . HIS A 1 116 ? 1.937 18.067 11.105 1.00 24.10 116 HIS A N 9
ATOM 17092 C CA . HIS A 1 116 ? 3.377 17.807 11.344 1.00 55.40 116 HIS A CA 9
ATOM 17093 C C . HIS A 1 116 ? 3.582 16.565 12.242 1.00 73.35 116 HIS A C 9
ATOM 17094 O O . HIS A 1 116 ? 3.095 16.522 13.376 1.00 23.23 116 HIS A O 9
ATOM 17109 N N . HIS A 1 117 ? 4.310 15.563 11.721 1.00 24.23 117 HIS A N 9
ATOM 17110 C CA . HIS A 1 117 ? 4.663 14.348 12.473 1.00 24.42 117 HIS A CA 9
ATOM 17111 C C . HIS A 1 117 ? 5.503 14.724 13.723 1.00 74.40 117 HIS A C 9
ATOM 17112 O O . HIS A 1 117 ? 5.075 14.446 14.860 1.00 54.10 117 HIS A O 9
ATOM 17128 N N . MET A 1 1 ? 9.800 -24.198 -1.227 1.00 3.24 1 MET A N 10
ATOM 17129 C CA . MET A 1 1 ? 9.105 -24.434 0.064 1.00 60.43 1 MET A CA 10
ATOM 17130 C C . MET A 1 1 ? 7.702 -23.807 0.024 1.00 44.43 1 MET A C 10
ATOM 17131 O O . MET A 1 1 ? 6.707 -24.475 0.338 1.00 54.40 1 MET A O 10
ATOM 17147 N N . ALA A 1 2 ? 7.638 -22.511 -0.357 1.00 34.55 2 ALA A N 10
ATOM 17148 C CA . ALA A 1 2 ? 6.364 -21.811 -0.617 1.00 40.52 2 ALA A CA 10
ATOM 17149 C C . ALA A 1 2 ? 5.757 -22.317 -1.933 1.00 52.33 2 ALA A C 10
ATOM 17150 O O . ALA A 1 2 ? 6.356 -22.124 -3.001 1.00 41.00 2 ALA A O 10
ATOM 17157 N N . GLY A 1 3 ? 4.585 -22.984 -1.842 1.00 30.15 3 GLY A N 10
ATOM 17158 C CA . GLY A 1 3 ? 3.891 -23.534 -3.015 1.00 4.43 3 GLY A CA 10
ATOM 17159 C C . GLY A 1 3 ? 3.521 -22.469 -4.037 1.00 54.10 3 GLY A C 10
ATOM 17160 O O . GLY A 1 3 ? 3.554 -22.716 -5.249 1.00 10.02 3 GLY A O 10
ATOM 17164 N N . LYS A 1 4 ? 3.186 -21.274 -3.530 1.00 21.00 4 LYS A N 10
ATOM 17165 C CA . LYS A 1 4 ? 2.902 -20.095 -4.350 1.00 41.45 4 LYS A CA 10
ATOM 17166 C C . LYS A 1 4 ? 3.389 -18.833 -3.621 1.00 54.13 4 LYS A C 10
ATOM 17167 O O . LYS A 1 4 ? 3.044 -18.613 -2.453 1.00 23.30 4 LYS A O 10
ATOM 17186 N N . GLU A 1 5 ? 4.204 -18.026 -4.316 1.00 24.44 5 GLU A N 10
ATOM 17187 C CA . GLU A 1 5 ? 4.661 -16.721 -3.826 1.00 5.50 5 GLU A CA 10
ATOM 17188 C C . GLU A 1 5 ? 3.774 -15.628 -4.441 1.00 10.52 5 GLU A C 10
ATOM 17189 O O . GLU A 1 5 ? 3.810 -15.392 -5.661 1.00 53.15 5 GLU A O 10
ATOM 17201 N N . LEU A 1 6 ? 2.950 -15.006 -3.595 1.00 55.34 6 LEU A N 10
ATOM 17202 C CA . LEU A 1 6 ? 1.999 -13.967 -3.992 1.00 5.41 6 LEU A CA 10
ATOM 17203 C C . LEU A 1 6 ? 2.776 -12.646 -4.139 1.00 2.12 6 LEU A C 10
ATOM 17204 O O . LEU A 1 6 ? 3.143 -12.013 -3.140 1.00 41.13 6 LEU A O 10
ATOM 17220 N N . ARG A 1 7 ? 3.042 -12.253 -5.398 1.00 75.12 7 ARG A N 10
ATOM 17221 C CA . ARG A 1 7 ? 3.891 -11.095 -5.725 1.00 70.01 7 ARG A CA 10
ATOM 17222 C C . ARG A 1 7 ? 3.121 -9.794 -5.472 1.00 40.13 7 ARG A C 10
ATOM 17223 O O . ARG A 1 7 ? 2.005 -9.633 -5.950 1.00 3.01 7 ARG A O 10
ATOM 17244 N N . VAL A 1 8 ? 3.721 -8.881 -4.707 1.00 12.41 8 VAL A N 10
ATOM 17245 C CA . VAL A 1 8 ? 3.123 -7.581 -4.369 1.00 3.31 8 VAL A CA 10
ATOM 17246 C C . VAL A 1 8 ? 4.070 -6.475 -4.830 1.00 31.30 8 VAL A C 10
ATOM 17247 O O . VAL A 1 8 ? 5.163 -6.329 -4.275 1.00 14.21 8 VAL A O 10
ATOM 17260 N N . GLU A 1 9 ? 3.669 -5.726 -5.856 1.00 25.12 9 GLU A N 10
ATOM 17261 C CA . GLU A 1 9 ? 4.439 -4.592 -6.361 1.00 55.13 9 GLU A CA 10
ATOM 17262 C C . GLU A 1 9 ? 3.848 -3.289 -5.793 1.00 53.02 9 GLU A C 10
ATOM 17263 O O . GLU A 1 9 ? 2.834 -2.792 -6.288 1.00 72.03 9 GLU A O 10
ATOM 17275 N N . ILE A 1 10 ? 4.463 -2.742 -4.733 1.00 61.35 10 ILE A N 10
ATOM 17276 C CA . ILE A 1 10 ? 4.007 -1.478 -4.144 1.00 13.13 10 ILE A CA 10
ATOM 17277 C C . ILE A 1 10 ? 4.768 -0.341 -4.846 1.00 43.51 10 ILE A C 10
ATOM 17278 O O . ILE A 1 10 ? 5.977 -0.196 -4.680 1.00 22.25 10 ILE A O 10
ATOM 17294 N N . LYS A 1 11 ? 4.041 0.471 -5.612 1.00 41.44 11 LYS A N 10
ATOM 17295 C CA . LYS A 1 11 ? 4.621 1.503 -6.489 1.00 54.24 11 LYS A CA 10
ATOM 17296 C C . LYS A 1 11 ? 4.301 2.893 -5.909 1.00 62.11 11 LYS A C 10
ATOM 17297 O O . LYS A 1 11 ? 3.140 3.292 -5.854 1.00 45.23 11 LYS A O 10
ATOM 17316 N N . ILE A 1 12 ? 5.332 3.619 -5.460 1.00 65.43 12 ILE A N 10
ATOM 17317 C CA . ILE A 1 12 ? 5.192 4.995 -4.958 1.00 64.11 12 ILE A CA 10
ATOM 17318 C C . ILE A 1 12 ? 5.644 5.964 -6.062 1.00 13.41 12 ILE A C 10
ATOM 17319 O O . ILE A 1 12 ? 6.763 5.834 -6.576 1.00 72.32 12 ILE A O 10
ATOM 17335 N N . ASP A 1 13 ? 4.779 6.919 -6.436 1.00 73.12 13 ASP A N 10
ATOM 17336 C CA . ASP A 1 13 ? 5.088 7.914 -7.470 1.00 14.45 13 ASP A CA 10
ATOM 17337 C C . ASP A 1 13 ? 4.998 9.327 -6.855 1.00 31.55 13 ASP A C 10
ATOM 17338 O O . ASP A 1 13 ? 3.901 9.864 -6.664 1.00 12.15 13 ASP A O 10
ATOM 17347 N N . CYS A 1 14 ? 6.157 9.915 -6.517 1.00 3.11 14 CYS A N 10
ATOM 17348 C CA . CYS A 1 14 ? 6.234 11.222 -5.838 1.00 14.04 14 CYS A CA 10
ATOM 17349 C C . CYS A 1 14 ? 6.762 12.304 -6.796 1.00 3.01 14 CYS A C 10
ATOM 17350 O O . CYS A 1 14 ? 7.954 12.335 -7.135 1.00 60.55 14 CYS A O 10
ATOM 17358 N N . GLY A 1 15 ? 5.836 13.160 -7.266 1.00 31.15 15 GLY A N 10
ATOM 17359 C CA . GLY A 1 15 ? 6.169 14.336 -8.063 1.00 5.34 15 GLY A CA 10
ATOM 17360 C C . GLY A 1 15 ? 6.392 14.019 -9.539 1.00 44.43 15 GLY A C 10
ATOM 17361 O O . GLY A 1 15 ? 5.472 13.545 -10.210 1.00 11.34 15 GLY A O 10
ATOM 17365 N N . ASN A 1 16 ? 7.627 14.262 -10.028 1.00 62.10 16 ASN A N 10
ATOM 17366 C CA . ASN A 1 16 ? 7.994 14.108 -11.450 1.00 51.42 16 ASN A CA 10
ATOM 17367 C C . ASN A 1 16 ? 9.522 14.026 -11.602 1.00 42.42 16 ASN A C 10
ATOM 17368 O O . ASN A 1 16 ? 10.038 13.124 -12.263 1.00 12.13 16 ASN A O 10
ATOM 17379 N N . ASP A 1 17 ? 10.255 14.971 -10.976 1.00 53.52 17 ASP A N 10
ATOM 17380 C CA . ASP A 1 17 ? 11.737 15.048 -11.091 1.00 70.01 17 ASP A CA 10
ATOM 17381 C C . ASP A 1 17 ? 12.389 14.333 -9.890 1.00 60.23 17 ASP A C 10
ATOM 17382 O O . ASP A 1 17 ? 13.172 14.914 -9.116 1.00 42.24 17 ASP A O 10
ATOM 17391 N N . ASP A 1 18 ? 12.025 13.056 -9.735 1.00 52.10 18 ASP A N 10
ATOM 17392 C CA . ASP A 1 18 ? 12.508 12.193 -8.653 1.00 41.43 18 ASP A CA 10
ATOM 17393 C C . ASP A 1 18 ? 12.312 10.730 -9.050 1.00 31.02 18 ASP A C 10
ATOM 17394 O O . ASP A 1 18 ? 11.254 10.371 -9.588 1.00 40.21 18 ASP A O 10
ATOM 17403 N N . LYS A 1 19 ? 13.336 9.902 -8.795 1.00 42.42 19 LYS A N 10
ATOM 17404 C CA . LYS A 1 19 ? 13.295 8.459 -9.060 1.00 24.32 19 LYS A CA 10
ATOM 17405 C C . LYS A 1 19 ? 12.263 7.764 -8.143 1.00 42.43 19 LYS A C 10
ATOM 17406 O O . LYS A 1 19 ? 12.406 7.753 -6.910 1.00 5.44 19 LYS A O 10
ATOM 17425 N N . GLU A 1 20 ? 11.208 7.219 -8.775 1.00 61.15 20 GLU A N 10
ATOM 17426 C CA . GLU A 1 20 ? 10.106 6.509 -8.093 1.00 53.33 20 GLU A CA 10
ATOM 17427 C C . GLU A 1 20 ? 10.604 5.234 -7.372 1.00 11.23 20 GLU A C 10
ATOM 17428 O O . GLU A 1 20 ? 11.600 4.625 -7.781 1.00 54.21 20 GLU A O 10
ATOM 17440 N N . THR A 1 21 ? 9.921 4.863 -6.276 1.00 31.32 21 THR A N 10
ATOM 17441 C CA . THR A 1 21 ? 10.342 3.776 -5.383 1.00 23.25 21 THR A CA 10
ATOM 17442 C C . THR A 1 21 ? 9.296 2.668 -5.412 1.00 44.41 21 THR A C 10
ATOM 17443 O O . THR A 1 21 ? 8.151 2.870 -5.001 1.00 34.23 21 THR A O 10
ATOM 17454 N N . THR A 1 22 ? 9.703 1.497 -5.903 1.00 61.43 22 THR A N 10
ATOM 17455 C CA . THR A 1 22 ? 8.806 0.372 -6.146 1.00 34.20 22 THR A CA 10
ATOM 17456 C C . THR A 1 22 ? 9.368 -0.897 -5.479 1.00 52.11 22 THR A C 10
ATOM 17457 O O . THR A 1 22 ? 10.499 -1.307 -5.761 1.00 54.11 22 THR A O 10
ATOM 17468 N N . TYR A 1 23 ? 8.564 -1.502 -4.590 1.00 24.45 23 TYR A N 10
ATOM 17469 C CA . TYR A 1 23 ? 8.972 -2.644 -3.758 1.00 72.11 23 TYR A CA 10
ATOM 17470 C C . TYR A 1 23 ? 8.313 -3.914 -4.306 1.00 1.40 23 TYR A C 10
ATOM 17471 O O . TYR A 1 23 ? 7.098 -3.943 -4.491 1.00 63.53 23 TYR A O 10
ATOM 17489 N N . ASP A 1 24 ? 9.112 -4.954 -4.562 1.00 70.33 24 ASP A N 10
ATOM 17490 C CA . ASP A 1 24 ? 8.594 -6.292 -4.889 1.00 51.33 24 ASP A CA 10
ATOM 17491 C C . ASP A 1 24 ? 8.761 -7.160 -3.649 1.00 71.33 24 ASP A C 10
ATOM 17492 O O . ASP A 1 24 ? 9.862 -7.640 -3.343 1.00 65.40 24 ASP A O 10
ATOM 17501 N N . LEU A 1 25 ? 7.678 -7.291 -2.891 1.00 5.22 25 LEU A N 10
ATOM 17502 C CA . LEU A 1 25 ? 7.632 -8.114 -1.671 1.00 73.04 25 LEU A CA 10
ATOM 17503 C C . LEU A 1 25 ? 6.644 -9.261 -1.901 1.00 70.53 25 LEU A C 10
ATOM 17504 O O . LEU A 1 25 ? 5.689 -9.107 -2.657 1.00 32.22 25 LEU A O 10
ATOM 17520 N N . TYR A 1 26 ? 6.897 -10.424 -1.305 1.00 73.52 26 TYR A N 10
ATOM 17521 C CA . TYR A 1 26 ? 5.994 -11.576 -1.421 1.00 61.05 26 TYR A CA 10
ATOM 17522 C C . TYR A 1 26 ? 5.118 -11.656 -0.172 1.00 13.23 26 TYR A C 10
ATOM 17523 O O . TYR A 1 26 ? 5.636 -11.836 0.941 1.00 63.52 26 TYR A O 10
ATOM 17541 N N . PHE A 1 27 ? 3.801 -11.469 -0.355 1.00 43.11 27 PHE A N 10
ATOM 17542 C CA . PHE A 1 27 ? 2.815 -11.709 0.696 1.00 72.55 27 PHE A CA 10
ATOM 17543 C C . PHE A 1 27 ? 2.598 -13.220 0.835 1.00 45.03 27 PHE A C 10
ATOM 17544 O O . PHE A 1 27 ? 1.861 -13.854 0.078 1.00 54.12 27 PHE A O 10
ATOM 17561 N N . SER A 1 28 ? 3.351 -13.794 1.750 1.00 70.13 28 SER A N 10
ATOM 17562 C CA . SER A 1 28 ? 3.024 -15.074 2.334 1.00 23.20 28 SER A CA 10
ATOM 17563 C C . SER A 1 28 ? 1.872 -14.841 3.336 1.00 15.41 28 SER A C 10
ATOM 17564 O O . SER A 1 28 ? 1.946 -13.888 4.130 1.00 32.34 28 SER A O 10
ATOM 17572 N N . LYS A 1 29 ? 0.776 -15.619 3.192 1.00 23.33 29 LYS A N 10
ATOM 17573 C CA . LYS A 1 29 ? -0.366 -15.651 4.142 1.00 72.45 29 LYS A CA 10
ATOM 17574 C C . LYS A 1 29 ? 0.137 -15.854 5.594 1.00 22.14 29 LYS A C 10
ATOM 17575 O O . LYS A 1 29 ? 0.176 -16.989 6.105 1.00 63.13 29 LYS A O 10
ATOM 17594 N N . ALA A 1 30 ? 0.531 -14.745 6.235 1.00 60.25 30 ALA A N 10
ATOM 17595 C CA . ALA A 1 30 ? 1.356 -14.784 7.451 1.00 32.33 30 ALA A CA 10
ATOM 17596 C C . ALA A 1 30 ? 1.427 -13.416 8.149 1.00 23.11 30 ALA A C 10
ATOM 17597 O O . ALA A 1 30 ? 0.882 -12.421 7.656 1.00 22.04 30 ALA A O 10
ATOM 17604 N N . GLU A 1 31 ? 2.136 -13.400 9.304 1.00 51.23 31 GLU A N 10
ATOM 17605 C CA . GLU A 1 31 ? 2.500 -12.175 10.054 1.00 20.31 31 GLU A CA 10
ATOM 17606 C C . GLU A 1 31 ? 3.443 -11.273 9.214 1.00 72.44 31 GLU A C 10
ATOM 17607 O O . GLU A 1 31 ? 3.478 -10.045 9.402 1.00 41.43 31 GLU A O 10
ATOM 17619 N N . GLU A 1 32 ? 4.180 -11.923 8.276 1.00 52.31 32 GLU A N 10
ATOM 17620 C CA . GLU A 1 32 ? 5.153 -11.276 7.365 1.00 35.33 32 GLU A CA 10
ATOM 17621 C C . GLU A 1 32 ? 4.521 -10.087 6.625 1.00 1.41 32 GLU A C 10
ATOM 17622 O O . GLU A 1 32 ? 5.136 -9.026 6.520 1.00 51.53 32 GLU A O 10
ATOM 17634 N N . ALA A 1 33 ? 3.258 -10.273 6.195 1.00 71.34 33 ALA A N 10
ATOM 17635 C CA . ALA A 1 33 ? 2.470 -9.249 5.488 1.00 74.02 33 ALA A CA 10
ATOM 17636 C C . ALA A 1 33 ? 2.417 -7.933 6.285 1.00 75.11 33 ALA A C 10
ATOM 17637 O O . ALA A 1 33 ? 2.804 -6.877 5.779 1.00 14.23 33 ALA A O 10
ATOM 17644 N N . LYS A 1 34 ? 2.029 -8.059 7.565 1.00 43.42 34 LYS A N 10
ATOM 17645 C CA . LYS A 1 34 ? 1.872 -6.933 8.509 1.00 13.23 34 LYS A CA 10
ATOM 17646 C C . LYS A 1 34 ? 3.217 -6.199 8.751 1.00 44.20 34 LYS A C 10
ATOM 17647 O O . LYS A 1 34 ? 3.241 -4.991 9.028 1.00 43.05 34 LYS A O 10
ATOM 17666 N N . GLU A 1 35 ? 4.330 -6.943 8.649 1.00 34.24 35 GLU A N 10
ATOM 17667 C CA . GLU A 1 35 ? 5.680 -6.392 8.847 1.00 1.23 35 GLU A CA 10
ATOM 17668 C C . GLU A 1 35 ? 6.122 -5.564 7.607 1.00 74.23 35 GLU A C 10
ATOM 17669 O O . GLU A 1 35 ? 6.762 -4.515 7.751 1.00 74.45 35 GLU A O 10
ATOM 17681 N N . LEU A 1 36 ? 5.757 -6.044 6.389 1.00 10.30 36 LEU A N 10
ATOM 17682 C CA . LEU A 1 36 ? 5.969 -5.297 5.120 1.00 40.54 36 LEU A CA 10
ATOM 17683 C C . LEU A 1 36 ? 5.100 -4.020 5.085 1.00 41.45 36 LEU A C 10
ATOM 17684 O O . LEU A 1 36 ? 5.506 -3.007 4.516 1.00 13.13 36 LEU A O 10
ATOM 17700 N N . LEU A 1 37 ? 3.900 -4.107 5.691 1.00 11.52 37 LEU A N 10
ATOM 17701 C CA . LEU A 1 37 ? 2.977 -2.963 5.881 1.00 72.53 37 LEU A CA 10
ATOM 17702 C C . LEU A 1 37 ? 3.687 -1.826 6.631 1.00 75.44 37 LEU A C 10
ATOM 17703 O O . LEU A 1 37 ? 3.609 -0.668 6.224 1.00 11.33 37 LEU A O 10
ATOM 17719 N N . LYS A 1 38 ? 4.393 -2.203 7.716 1.00 74.11 38 LYS A N 10
ATOM 17720 C CA . LYS A 1 38 ? 5.126 -1.268 8.593 1.00 34.30 38 LYS A CA 10
ATOM 17721 C C . LYS A 1 38 ? 6.262 -0.552 7.834 1.00 13.34 38 LYS A C 10
ATOM 17722 O O . LYS A 1 38 ? 6.486 0.656 8.018 1.00 12.14 38 LYS A O 10
ATOM 17741 N N . LYS A 1 39 ? 6.953 -1.324 6.975 1.00 53.43 39 LYS A N 10
ATOM 17742 C CA . LYS A 1 39 ? 8.075 -0.829 6.161 1.00 35.44 39 LYS A CA 10
ATOM 17743 C C . LYS A 1 39 ? 7.595 0.242 5.165 1.00 11.54 39 LYS A C 10
ATOM 17744 O O . LYS A 1 39 ? 8.088 1.370 5.174 1.00 33.32 39 LYS A O 10
ATOM 17763 N N . VAL A 1 40 ? 6.569 -0.119 4.374 1.00 21.24 40 VAL A N 10
ATOM 17764 C CA . VAL A 1 40 ? 6.021 0.729 3.302 1.00 20.21 40 VAL A CA 10
ATOM 17765 C C . VAL A 1 40 ? 5.358 2.011 3.864 1.00 22.02 40 VAL A C 10
ATOM 17766 O O . VAL A 1 40 ? 5.456 3.083 3.248 1.00 52.30 40 VAL A O 10
ATOM 17779 N N . ALA A 1 41 ? 4.727 1.885 5.049 1.00 74.40 41 ALA A N 10
ATOM 17780 C CA . ALA A 1 41 ? 3.933 2.965 5.674 1.00 40.10 41 ALA A CA 10
ATOM 17781 C C . ALA A 1 41 ? 4.764 4.240 5.897 1.00 15.30 41 ALA A C 10
ATOM 17782 O O . ALA A 1 41 ? 4.396 5.332 5.428 1.00 13.13 41 ALA A O 10
ATOM 17789 N N . GLU A 1 42 ? 5.902 4.082 6.591 1.00 72.51 42 GLU A N 10
ATOM 17790 C CA . GLU A 1 42 ? 6.782 5.198 6.960 1.00 0.23 42 GLU A CA 10
ATOM 17791 C C . GLU A 1 42 ? 7.642 5.642 5.761 1.00 43.55 42 GLU A C 10
ATOM 17792 O O . GLU A 1 42 ? 7.989 6.825 5.653 1.00 62.21 42 GLU A O 10
ATOM 17804 N N . LYS A 1 43 ? 7.984 4.671 4.868 1.00 23.43 43 LYS A N 10
ATOM 17805 C CA . LYS A 1 43 ? 8.748 4.924 3.618 1.00 14.53 43 LYS A CA 10
ATOM 17806 C C . LYS A 1 43 ? 8.014 5.897 2.681 1.00 33.13 43 LYS A C 10
ATOM 17807 O O . LYS A 1 43 ? 8.627 6.793 2.094 1.00 2.41 43 LYS A O 10
ATOM 17826 N N . ALA A 1 44 ? 6.696 5.693 2.538 1.00 74.31 44 ALA A N 10
ATOM 17827 C CA . ALA A 1 44 ? 5.838 6.542 1.704 1.00 15.53 44 ALA A CA 10
ATOM 17828 C C . ALA A 1 44 ? 5.581 7.897 2.384 1.00 30.11 44 ALA A C 10
ATOM 17829 O O . ALA A 1 44 ? 5.341 8.896 1.703 1.00 24.23 44 ALA A O 10
ATOM 17836 N N . ALA A 1 45 ? 5.617 7.910 3.729 1.00 0.13 45 ALA A N 10
ATOM 17837 C CA . ALA A 1 45 ? 5.510 9.154 4.522 1.00 21.23 45 ALA A CA 10
ATOM 17838 C C . ALA A 1 45 ? 6.754 10.050 4.326 1.00 10.04 45 ALA A C 10
ATOM 17839 O O . ALA A 1 45 ? 6.654 11.282 4.402 1.00 42.54 45 ALA A O 10
ATOM 17846 N N . ASP A 1 46 ? 7.924 9.410 4.074 1.00 50.32 46 ASP A N 10
ATOM 17847 C CA . ASP A 1 46 ? 9.176 10.108 3.663 1.00 73.41 46 ASP A CA 10
ATOM 17848 C C . ASP A 1 46 ? 8.993 10.820 2.306 1.00 33.01 46 ASP A C 10
ATOM 17849 O O . ASP A 1 46 ? 9.647 11.830 2.022 1.00 14.40 46 ASP A O 10
ATOM 17858 N N . LYS A 1 47 ? 8.139 10.235 1.450 1.00 14.42 47 LYS A N 10
ATOM 17859 C CA . LYS A 1 47 ? 7.823 10.782 0.113 1.00 51.13 47 LYS A CA 10
ATOM 17860 C C . LYS A 1 47 ? 6.873 11.983 0.230 1.00 11.20 47 LYS A C 10
ATOM 17861 O O . LYS A 1 47 ? 7.007 12.958 -0.520 1.00 70.02 47 LYS A O 10
ATOM 17880 N N . ILE A 1 48 ? 5.903 11.900 1.177 1.00 21.11 48 ILE A N 10
ATOM 17881 C CA . ILE A 1 48 ? 4.967 13.012 1.465 1.00 32.15 48 ILE A CA 10
ATOM 17882 C C . ILE A 1 48 ? 5.763 14.210 2.040 1.00 3.23 48 ILE A C 10
ATOM 17883 O O . ILE A 1 48 ? 5.442 15.370 1.785 1.00 51.14 48 ILE A O 10
ATOM 17899 N N . LYS A 1 49 ? 6.824 13.868 2.806 1.00 61.34 49 LYS A N 10
ATOM 17900 C CA . LYS A 1 49 ? 7.765 14.821 3.434 1.00 31.14 49 LYS A CA 10
ATOM 17901 C C . LYS A 1 49 ? 8.427 15.749 2.383 1.00 65.13 49 LYS A C 10
ATOM 17902 O O . LYS A 1 49 ? 8.781 16.891 2.703 1.00 21.31 49 LYS A O 10
ATOM 17921 N N . LYS A 1 50 ? 8.583 15.246 1.142 1.00 73.11 50 LYS A N 10
ATOM 17922 C CA . LYS A 1 50 ? 9.123 16.047 0.024 1.00 12.34 50 LYS A CA 10
ATOM 17923 C C . LYS A 1 50 ? 8.101 17.122 -0.422 1.00 52.21 50 LYS A C 10
ATOM 17924 O O . LYS A 1 50 ? 8.435 18.313 -0.481 1.00 1.54 50 LYS A O 10
ATOM 17943 N N . GLN A 1 51 ? 6.846 16.695 -0.697 1.00 32.53 51 GLN A N 10
ATOM 17944 C CA . GLN A 1 51 ? 5.743 17.600 -1.122 1.00 63.32 51 GLN A CA 10
ATOM 17945 C C . GLN A 1 51 ? 4.386 17.090 -0.591 1.00 75.11 51 GLN A C 10
ATOM 17946 O O . GLN A 1 51 ? 3.831 17.668 0.353 1.00 42.05 51 GLN A O 10
ATOM 17960 N N . GLY A 1 52 ? 3.870 15.984 -1.165 1.00 1.30 52 GLY A N 10
ATOM 17961 C CA . GLY A 1 52 ? 2.539 15.489 -0.793 1.00 13.11 52 GLY A CA 10
ATOM 17962 C C . GLY A 1 52 ? 2.147 14.192 -1.490 1.00 32.24 52 GLY A C 10
ATOM 17963 O O . GLY A 1 52 ? 1.306 13.462 -0.966 1.00 41.22 52 GLY A O 10
ATOM 17967 N N . CYS A 1 53 ? 2.740 13.943 -2.687 1.00 33.14 53 CYS A N 10
ATOM 17968 C CA . CYS A 1 53 ? 2.540 12.710 -3.491 1.00 33.11 53 CYS A CA 10
ATOM 17969 C C . CYS A 1 53 ? 1.058 12.502 -3.858 1.00 2.23 53 CYS A C 10
ATOM 17970 O O . CYS A 1 53 ? 0.296 11.879 -3.106 1.00 22.30 53 CYS A O 10
ATOM 17978 N N . LYS A 1 54 ? 0.660 13.023 -5.027 1.00 34.10 54 LYS A N 10
ATOM 17979 C CA . LYS A 1 54 ? -0.738 12.995 -5.493 1.00 21.51 54 LYS A CA 10
ATOM 17980 C C . LYS A 1 54 ? -1.105 11.659 -6.151 1.00 41.23 54 LYS A C 10
ATOM 17981 O O . LYS A 1 54 ? -2.228 11.506 -6.653 1.00 41.10 54 LYS A O 10
ATOM 18000 N N . ARG A 1 55 ? -0.179 10.678 -6.106 1.00 63.54 55 ARG A N 10
ATOM 18001 C CA . ARG A 1 55 ? -0.385 9.365 -6.710 1.00 44.34 55 ARG A CA 10
ATOM 18002 C C . ARG A 1 55 ? 0.505 8.306 -6.038 1.00 31.23 55 ARG A C 10
ATOM 18003 O O . ARG A 1 55 ? 1.729 8.365 -6.079 1.00 74.43 55 ARG A O 10
ATOM 18024 N N . VAL A 1 56 ? -0.156 7.350 -5.395 1.00 34.10 56 VAL A N 10
ATOM 18025 C CA . VAL A 1 56 ? 0.441 6.119 -4.866 1.00 71.15 56 VAL A CA 10
ATOM 18026 C C . VAL A 1 56 ? -0.362 4.967 -5.480 1.00 43.40 56 VAL A C 10
ATOM 18027 O O . VAL A 1 56 ? -1.582 5.070 -5.604 1.00 54.41 56 VAL A O 10
ATOM 18040 N N . LYS A 1 57 ? 0.316 3.904 -5.907 1.00 64.53 57 LYS A N 10
ATOM 18041 C CA . LYS A 1 57 ? -0.324 2.754 -6.566 1.00 24.13 57 LYS A CA 10
ATOM 18042 C C . LYS A 1 57 ? 0.148 1.466 -5.889 1.00 34.45 57 LYS A C 10
ATOM 18043 O O . LYS A 1 57 ? 1.326 1.158 -5.898 1.00 22.30 57 LYS A O 10
ATOM 18062 N N . ILE A 1 58 ? -0.784 0.729 -5.303 1.00 14.42 58 ILE A N 10
ATOM 18063 C CA . ILE A 1 58 ? -0.519 -0.582 -4.704 1.00 31.32 58 ILE A CA 10
ATOM 18064 C C . ILE A 1 58 ? -0.963 -1.620 -5.733 1.00 52.44 58 ILE A C 10
ATOM 18065 O O . ILE A 1 58 ? -2.104 -1.606 -6.152 1.00 71.43 58 ILE A O 10
ATOM 18081 N N . ARG A 1 59 ? -0.028 -2.447 -6.204 1.00 32.01 59 ARG A N 10
ATOM 18082 C CA . ARG A 1 59 ? -0.321 -3.559 -7.133 1.00 63.30 59 ARG A CA 10
ATOM 18083 C C . ARG A 1 59 ? -0.028 -4.878 -6.425 1.00 15.35 59 ARG A C 10
ATOM 18084 O O . ARG A 1 59 ? 0.887 -4.963 -5.605 1.00 1.42 59 ARG A O 10
ATOM 18105 N N . PHE A 1 60 ? -0.819 -5.897 -6.750 1.00 72.24 60 PHE A N 10
ATOM 18106 C CA . PHE A 1 60 ? -0.722 -7.219 -6.140 1.00 22.32 60 PHE A CA 10
ATOM 18107 C C . PHE A 1 60 ? -1.244 -8.256 -7.142 1.00 41.23 60 PHE A C 10
ATOM 18108 O O . PHE A 1 60 ? -2.287 -8.052 -7.764 1.00 73.41 60 PHE A O 10
ATOM 18125 N N . GLU A 1 61 ? -0.527 -9.374 -7.253 1.00 62.32 61 GLU A N 10
ATOM 18126 C CA . GLU A 1 61 ? -0.838 -10.458 -8.188 1.00 31.20 61 GLU A CA 10
ATOM 18127 C C . GLU A 1 61 ? -1.816 -11.415 -7.532 1.00 21.03 61 GLU A C 10
ATOM 18128 O O . GLU A 1 61 ? -1.457 -12.133 -6.589 1.00 60.53 61 GLU A O 10
ATOM 18140 N N . LYS A 1 62 ? -3.060 -11.413 -8.030 1.00 21.44 62 LYS A N 10
ATOM 18141 C CA . LYS A 1 62 ? -4.113 -12.282 -7.508 1.00 44.50 62 LYS A CA 10
ATOM 18142 C C . LYS A 1 62 ? -4.181 -13.617 -8.293 1.00 61.20 62 LYS A C 10
ATOM 18143 O O . LYS A 1 62 ? -5.115 -14.414 -8.123 1.00 34.44 62 LYS A O 10
ATOM 18162 N N . LYS A 1 63 ? -3.162 -13.876 -9.125 1.00 31.23 63 LYS A N 10
ATOM 18163 C CA . LYS A 1 63 ? -3.110 -15.063 -9.980 1.00 73.20 63 LYS A CA 10
ATOM 18164 C C . LYS A 1 63 ? -2.842 -16.321 -9.141 1.00 42.41 63 LYS A C 10
ATOM 18165 O O . LYS A 1 63 ? -1.745 -16.481 -8.594 1.00 23.42 63 LYS A O 10
ATOM 18184 N N . GLY A 1 64 ? -3.880 -17.169 -9.012 1.00 3.33 64 GLY A N 10
ATOM 18185 C CA . GLY A 1 64 ? -3.760 -18.483 -8.386 1.00 20.31 64 GLY A CA 10
ATOM 18186 C C . GLY A 1 64 ? -3.505 -18.425 -6.884 1.00 53.33 64 GLY A C 10
ATOM 18187 O O . GLY A 1 64 ? -2.403 -18.749 -6.422 1.00 34.34 64 GLY A O 10
ATOM 18191 N N . LEU A 1 65 ? -4.517 -17.969 -6.129 1.00 31.20 65 LEU A N 10
ATOM 18192 C CA . LEU A 1 65 ? -4.498 -17.981 -4.651 1.00 75.15 65 LEU A CA 10
ATOM 18193 C C . LEU A 1 65 ? -5.902 -18.244 -4.086 1.00 23.14 65 LEU A C 10
ATOM 18194 O O . LEU A 1 65 ? -6.889 -18.232 -4.835 1.00 33.14 65 LEU A O 10
ATOM 18210 N N . ASP A 1 66 ? -5.979 -18.491 -2.764 1.00 51.02 66 ASP A N 10
ATOM 18211 C CA . ASP A 1 66 ? -7.257 -18.572 -2.031 1.00 5.55 66 ASP A CA 10
ATOM 18212 C C . ASP A 1 66 ? -7.909 -17.187 -1.991 1.00 33.32 66 ASP A C 10
ATOM 18213 O O . ASP A 1 66 ? -7.213 -16.187 -1.816 1.00 31.24 66 ASP A O 10
ATOM 18222 N N . ASP A 1 67 ? -9.240 -17.117 -2.118 1.00 51.33 67 ASP A N 10
ATOM 18223 C CA . ASP A 1 67 ? -9.970 -15.832 -1.999 1.00 53.51 67 ASP A CA 10
ATOM 18224 C C . ASP A 1 67 ? -9.849 -15.269 -0.570 1.00 22.42 67 ASP A C 10
ATOM 18225 O O . ASP A 1 67 ? -9.996 -14.065 -0.352 1.00 1.10 67 ASP A O 10
ATOM 18234 N N . ASP A 1 68 ? -9.557 -16.181 0.378 1.00 54.42 68 ASP A N 10
ATOM 18235 C CA . ASP A 1 68 ? -9.188 -15.852 1.757 1.00 75.24 68 ASP A CA 10
ATOM 18236 C C . ASP A 1 68 ? -7.896 -15.013 1.774 1.00 73.12 68 ASP A C 10
ATOM 18237 O O . ASP A 1 68 ? -7.817 -14.006 2.479 1.00 41.25 68 ASP A O 10
ATOM 18246 N N . ALA A 1 69 ? -6.901 -15.443 0.957 1.00 0.33 69 ALA A N 10
ATOM 18247 C CA . ALA A 1 69 ? -5.619 -14.733 0.798 1.00 35.21 69 ALA A CA 10
ATOM 18248 C C . ALA A 1 69 ? -5.843 -13.333 0.195 1.00 4.11 69 ALA A C 10
ATOM 18249 O O . ALA A 1 69 ? -5.198 -12.381 0.607 1.00 20.03 69 ALA A O 10
ATOM 18256 N N . ARG A 1 70 ? -6.778 -13.237 -0.776 1.00 21.31 70 ARG A N 10
ATOM 18257 C CA . ARG A 1 70 ? -7.170 -11.956 -1.414 1.00 74.22 70 ARG A CA 10
ATOM 18258 C C . ARG A 1 70 ? -7.879 -11.037 -0.402 1.00 71.40 70 ARG A C 10
ATOM 18259 O O . ARG A 1 70 ? -7.681 -9.829 -0.424 1.00 31.24 70 ARG A O 10
ATOM 18280 N N . LYS A 1 71 ? -8.705 -11.639 0.467 1.00 70.12 71 LYS A N 10
ATOM 18281 C CA . LYS A 1 71 ? -9.562 -10.913 1.429 1.00 61.12 71 LYS A CA 10
ATOM 18282 C C . LYS A 1 71 ? -8.724 -10.296 2.565 1.00 62.15 71 LYS A C 10
ATOM 18283 O O . LYS A 1 71 ? -8.990 -9.176 3.012 1.00 54.41 71 LYS A O 10
ATOM 18302 N N . LYS A 1 72 ? -7.720 -11.051 3.024 1.00 14.11 72 LYS A N 10
ATOM 18303 C CA . LYS A 1 72 ? -6.769 -10.587 4.047 1.00 63.14 72 LYS A CA 10
ATOM 18304 C C . LYS A 1 72 ? -5.721 -9.630 3.438 1.00 3.43 72 LYS A C 10
ATOM 18305 O O . LYS A 1 72 ? -5.184 -8.774 4.145 1.00 4.23 72 LYS A O 10
ATOM 18324 N N . ALA A 1 73 ? -5.411 -9.819 2.130 1.00 31.45 73 ALA A N 10
ATOM 18325 C CA . ALA A 1 73 ? -4.567 -8.881 1.340 1.00 53.32 73 ALA A CA 10
ATOM 18326 C C . ALA A 1 73 ? -5.334 -7.584 1.052 1.00 2.45 73 ALA A C 10
ATOM 18327 O O . ALA A 1 73 ? -4.730 -6.529 0.856 1.00 20.31 73 ALA A O 10
ATOM 18334 N N . LYS A 1 74 ? -6.673 -7.70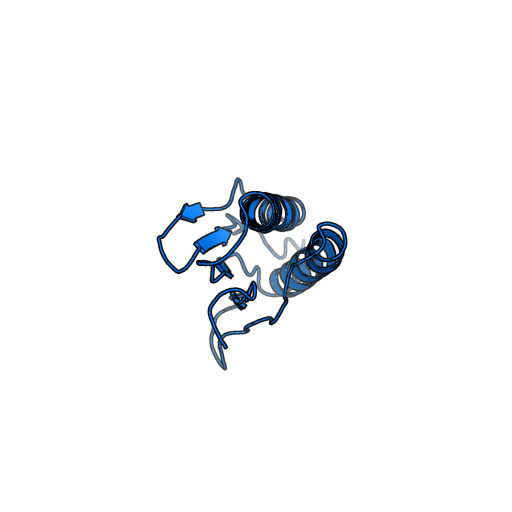8 0.983 1.00 61.03 74 LYS A N 10
ATOM 18335 C CA . LYS A 1 74 ? -7.597 -6.573 0.841 1.00 35.11 74 LYS A CA 10
ATOM 18336 C C . LYS A 1 74 ? -7.549 -5.724 2.111 1.00 21.43 74 LYS A C 10
ATOM 18337 O O . LYS A 1 74 ? -7.344 -4.515 2.041 1.00 0.24 74 LYS A O 10
ATOM 18356 N N . LYS A 1 75 ? -7.712 -6.406 3.266 1.00 62.11 75 LYS A N 10
ATOM 18357 C CA . LYS A 1 75 ? -7.602 -5.799 4.605 1.00 75.20 75 LYS A CA 10
ATOM 18358 C C . LYS A 1 75 ? -6.234 -5.112 4.781 1.00 33.44 75 LYS A C 10
ATOM 18359 O O . LYS A 1 75 ? -6.169 -3.958 5.197 1.00 74.34 75 LYS A O 10
ATOM 18378 N N . TRP A 1 76 ? -5.173 -5.843 4.382 1.00 21.13 76 TRP A N 10
ATOM 18379 C CA . TRP A 1 76 ? -3.774 -5.393 4.458 1.00 10.41 76 TRP A CA 10
ATOM 18380 C C . TRP A 1 76 ? -3.560 -4.094 3.657 1.00 24.11 76 TRP A C 10
ATOM 18381 O O . TRP A 1 76 ? -3.090 -3.104 4.204 1.00 71.02 76 TRP A O 10
ATOM 18402 N N . ALA A 1 77 ? -3.940 -4.127 2.364 1.00 72.41 77 ALA A N 10
ATOM 18403 C CA . ALA A 1 77 ? -3.716 -3.023 1.410 1.00 31.53 77 ALA A CA 10
ATOM 18404 C C . ALA A 1 77 ? -4.549 -1.783 1.764 1.00 22.04 77 ALA A C 10
ATOM 18405 O O . ALA A 1 77 ? -4.147 -0.659 1.448 1.00 25.43 77 ALA A O 10
ATOM 18412 N N . LEU A 1 78 ? -5.732 -2.009 2.380 1.00 32.30 78 LEU A N 10
ATOM 18413 C CA . LEU A 1 78 ? -6.560 -0.935 2.954 1.00 53.43 78 LEU A CA 10
ATOM 18414 C C . LEU A 1 78 ? -5.825 -0.278 4.135 1.00 53.31 78 LEU A C 10
ATOM 18415 O O . LEU A 1 78 ? -5.728 0.943 4.195 1.00 1.23 78 LEU A O 10
ATOM 18431 N N . GLU A 1 79 ? -5.281 -1.115 5.044 1.00 44.13 79 GLU A N 10
ATOM 18432 C CA . GLU A 1 79 ? -4.529 -0.647 6.233 1.00 11.25 79 GLU A CA 10
ATOM 18433 C C . GLU A 1 79 ? -3.261 0.125 5.824 1.00 14.32 79 GLU A C 10
ATOM 18434 O O . GLU A 1 79 ? -2.928 1.127 6.459 1.00 0.44 79 GLU A O 10
ATOM 18446 N N . VAL A 1 80 ? -2.600 -0.325 4.729 1.00 31.43 80 VAL A N 10
ATOM 18447 C CA . VAL A 1 80 ? -1.436 0.372 4.135 1.00 63.43 80 VAL A CA 10
ATOM 18448 C C . VAL A 1 80 ? -1.877 1.749 3.609 1.00 20.30 80 VAL A C 10
ATOM 18449 O O . VAL A 1 80 ? -1.289 2.765 3.963 1.00 51.20 80 VAL A O 10
ATOM 18462 N N . ALA A 1 81 ? -2.973 1.748 2.828 1.00 24.34 81 ALA A N 10
ATOM 18463 C CA . ALA A 1 81 ? -3.553 2.962 2.213 1.00 52.24 81 ALA A CA 10
ATOM 18464 C C . ALA A 1 81 ? -3.907 4.026 3.273 1.00 63.33 81 ALA A C 10
ATOM 18465 O O . ALA A 1 81 ? -3.651 5.220 3.077 1.00 1.30 81 ALA A O 10
ATOM 18472 N N . ASN A 1 82 ? -4.481 3.559 4.400 1.00 21.21 82 ASN A N 10
ATOM 18473 C CA . ASN A 1 82 ? -4.831 4.412 5.550 1.00 43.20 82 ASN A CA 10
ATOM 18474 C C . ASN A 1 82 ? -3.572 4.808 6.351 1.00 5.21 82 ASN A C 10
ATOM 18475 O O . ASN A 1 82 ? -3.556 5.850 6.986 1.00 64.22 82 ASN A O 10
ATOM 18486 N N . LYS A 1 83 ? -2.521 3.968 6.340 1.00 63.34 83 LYS A N 10
ATOM 18487 C CA . LYS A 1 83 ? -1.243 4.291 7.033 1.00 52.04 83 LYS A CA 10
ATOM 18488 C C . LYS A 1 83 ? -0.476 5.406 6.305 1.00 24.13 83 LYS A C 10
ATOM 18489 O O . LYS A 1 83 ? 0.279 6.153 6.932 1.00 75.23 83 LYS A O 10
ATOM 18508 N N . ILE A 1 84 ? -0.647 5.483 4.985 1.00 52.12 84 ILE A N 10
ATOM 18509 C CA . ILE A 1 84 ? -0.110 6.583 4.174 1.00 54.13 84 ILE A CA 10
ATOM 18510 C C . ILE A 1 84 ? -0.988 7.859 4.368 1.00 41.53 84 ILE A C 10
ATOM 18511 O O . ILE A 1 84 ? -0.469 8.934 4.661 1.00 32.32 84 ILE A O 10
ATOM 18527 N N . ALA A 1 85 ? -2.322 7.702 4.233 1.00 70.50 85 ALA A N 10
ATOM 18528 C CA . ALA A 1 85 ? -3.282 8.832 4.209 1.00 72.11 85 ALA A CA 10
ATOM 18529 C C . ALA A 1 85 ? -3.540 9.482 5.603 1.00 2.51 85 ALA A C 10
ATOM 18530 O O . ALA A 1 85 ? -3.347 10.688 5.768 1.00 51.10 85 ALA A O 10
ATOM 18537 N N . ASN A 1 86 ? -3.929 8.653 6.593 1.00 35.41 86 ASN A N 10
ATOM 18538 C CA . ASN A 1 86 ? -4.459 9.101 7.918 1.00 14.35 86 ASN A CA 10
ATOM 18539 C C . ASN A 1 86 ? -3.449 9.949 8.714 1.00 4.41 86 ASN A C 10
ATOM 18540 O O . ASN A 1 86 ? -3.844 10.914 9.384 1.00 70.52 86 ASN A O 10
ATOM 18551 N N . GLU A 1 87 ? -2.154 9.589 8.623 1.00 51.35 87 GLU A N 10
ATOM 18552 C CA . GLU A 1 87 ? -1.076 10.267 9.381 1.00 61.22 87 GLU A CA 10
ATOM 18553 C C . GLU A 1 87 ? -0.917 11.730 8.914 1.00 33.15 87 GLU A C 10
ATOM 18554 O O . GLU A 1 87 ? -0.611 12.618 9.707 1.00 12.32 87 GLU A O 10
ATOM 18566 N N . LEU A 1 88 ? -1.146 11.953 7.606 1.00 63.21 88 LEU A N 10
ATOM 18567 C CA . LEU A 1 88 ? -1.012 13.269 6.955 1.00 43.21 88 LEU A CA 10
ATOM 18568 C C . LEU A 1 88 ? -2.388 13.943 6.756 1.00 64.20 88 LEU A C 10
ATOM 18569 O O . LEU A 1 88 ? -2.470 15.001 6.105 1.00 71.35 88 LEU A O 10
ATOM 18585 N N . GLY A 1 89 ? -3.453 13.357 7.337 1.00 11.40 89 GLY A N 10
ATOM 18586 C CA . GLY A 1 89 ? -4.827 13.811 7.106 1.00 12.05 89 GLY A CA 10
ATOM 18587 C C . GLY A 1 89 ? -5.317 13.336 5.751 1.00 1.02 89 GLY A C 10
ATOM 18588 O O . GLY A 1 89 ? -6.043 12.339 5.666 1.00 62.13 89 GLY A O 10
ATOM 18592 N N . ALA A 1 90 ? -4.888 14.061 4.695 1.00 63.32 90 ALA A N 10
ATOM 18593 C CA . ALA A 1 90 ? -4.968 13.612 3.288 1.00 73.51 90 ALA A CA 10
ATOM 18594 C C . ALA A 1 90 ? -6.414 13.271 2.827 1.00 63.32 90 ALA A C 10
ATOM 18595 O O . ALA A 1 90 ? -7.386 13.835 3.350 1.00 31.23 90 ALA A O 10
ATOM 18602 N N . LYS A 1 91 ? -6.540 12.379 1.812 1.00 70.43 91 LYS A N 10
ATOM 18603 C CA . LYS A 1 91 ? -7.834 11.899 1.286 1.00 60.52 91 LYS A CA 10
ATOM 18604 C C . LYS A 1 91 ? -7.848 10.361 1.331 1.00 23.21 91 LYS A C 10
ATOM 18605 O O . LYS A 1 91 ? -6.925 9.750 1.878 1.00 35.40 91 LYS A O 10
ATOM 18624 N N . GLN A 1 92 ? -8.897 9.733 0.774 1.00 2.43 92 GLN A N 10
ATOM 18625 C CA . GLN A 1 92 ? -9.053 8.270 0.795 1.00 11.24 92 GLN A CA 10
ATOM 18626 C C . GLN A 1 92 ? -8.604 7.653 -0.558 1.00 30.10 92 GLN A C 10
ATOM 18627 O O . GLN A 1 92 ? -8.316 8.376 -1.522 1.00 13.24 92 GLN A O 10
ATOM 18641 N N . SER A 1 93 ? -8.542 6.311 -0.597 1.00 73.04 93 SER A N 10
ATOM 18642 C CA . SER A 1 93 ? -7.981 5.528 -1.703 1.00 22.35 93 SER A CA 10
ATOM 18643 C C . SER A 1 93 ? -9.070 4.693 -2.401 1.00 33.12 93 SER A C 10
ATOM 18644 O O . SER A 1 93 ? -9.979 4.178 -1.742 1.00 63.32 93 SER A O 10
ATOM 18652 N N . THR A 1 94 ? -8.948 4.550 -3.730 1.00 3.33 94 THR A N 10
ATOM 18653 C CA . THR A 1 94 ? -9.837 3.695 -4.543 1.00 74.43 94 THR A CA 10
ATOM 18654 C C . THR A 1 94 ? -9.169 2.315 -4.733 1.00 33.40 94 THR A C 10
ATOM 18655 O O . THR A 1 94 ? -7.941 2.219 -4.803 1.00 33.24 94 THR A O 10
ATOM 18666 N N . THR A 1 95 ? -9.985 1.248 -4.780 1.00 51.45 95 THR A N 10
ATOM 18667 C CA . THR A 1 95 ? -9.497 -0.152 -4.791 1.00 1.35 95 THR A CA 10
ATOM 18668 C C . THR A 1 95 ? -10.009 -0.917 -6.033 1.00 22.54 95 THR A C 10
ATOM 18669 O O . THR A 1 95 ? -11.219 -1.120 -6.185 1.00 3.32 95 THR A O 10
ATOM 18680 N N . THR A 1 96 ? -9.080 -1.314 -6.925 1.00 14.23 96 THR A N 10
ATOM 18681 C CA . THR A 1 96 ? -9.371 -2.216 -8.049 1.00 73.44 96 THR A CA 10
ATOM 18682 C C . THR A 1 96 ? -9.331 -3.674 -7.517 1.00 50.14 96 THR A C 10
ATOM 18683 O O . THR A 1 96 ? -8.278 -4.179 -7.134 1.00 1.14 96 THR A O 10
ATOM 18694 N N . THR A 1 97 ? -10.498 -4.323 -7.473 1.00 71.11 97 THR A N 10
ATOM 18695 C CA . THR A 1 97 ? -10.660 -5.652 -6.860 1.00 70.23 97 THR A CA 10
ATOM 18696 C C . THR A 1 97 ? -11.615 -6.506 -7.706 1.00 65.31 97 THR A C 10
ATOM 18697 O O . THR A 1 97 ? -12.794 -6.164 -7.861 1.00 54.22 97 THR A O 10
ATOM 18708 N N . ASP A 1 98 ? -11.083 -7.612 -8.281 1.00 43.52 98 ASP A N 10
ATOM 18709 C CA . ASP A 1 98 ? -11.838 -8.492 -9.186 1.00 65.40 98 ASP A CA 10
ATOM 18710 C C . ASP A 1 98 ? -11.052 -9.795 -9.468 1.00 74.04 98 ASP A C 10
ATOM 18711 O O . ASP A 1 98 ? -11.249 -10.808 -8.779 1.00 61.33 98 ASP A O 10
ATOM 18720 N N . GLY A 1 99 ? -10.117 -9.745 -10.447 1.00 35.11 99 GLY A N 10
ATOM 18721 C CA . GLY A 1 99 ? -9.429 -10.938 -10.956 1.00 11.53 99 GLY A CA 10
ATOM 18722 C C . GLY A 1 99 ? -7.969 -10.667 -11.269 1.00 23.20 99 GLY A C 10
ATOM 18723 O O . GLY A 1 99 ? -7.105 -10.885 -10.411 1.00 34.12 99 GLY A O 10
ATOM 18727 N N . ASP A 1 100 ? -7.685 -10.184 -12.496 1.00 3.24 100 ASP A N 10
ATOM 18728 C CA . ASP A 1 100 ? -6.310 -9.901 -12.943 1.00 4.25 100 ASP A CA 10
ATOM 18729 C C . ASP A 1 100 ? -5.763 -8.654 -12.204 1.00 32.20 100 ASP A C 10
ATOM 18730 O O . ASP A 1 100 ? -6.195 -7.530 -12.465 1.00 61.24 100 ASP A O 10
ATOM 18739 N N . THR A 1 101 ? -4.870 -8.908 -11.222 1.00 71.22 101 THR A N 10
ATOM 18740 C CA . THR A 1 101 ? -4.196 -7.888 -10.393 1.00 41.04 101 THR A CA 10
ATOM 18741 C C . THR A 1 101 ? -5.170 -7.131 -9.464 1.00 14.31 101 THR A C 10
ATOM 18742 O O . THR A 1 101 ? -6.038 -6.378 -9.922 1.00 5.02 101 THR A O 10
ATOM 18753 N N . PHE A 1 102 ? -5.019 -7.364 -8.154 1.00 51.10 102 PHE A N 10
ATOM 18754 C CA . PHE A 1 102 ? -5.691 -6.585 -7.114 1.00 20.41 102 PHE A CA 10
ATOM 18755 C C . PHE A 1 102 ? -4.848 -5.324 -6.832 1.00 62.34 102 PHE A C 10
ATOM 18756 O O . PHE A 1 102 ? -3.685 -5.429 -6.433 1.00 51.24 102 PHE A O 10
ATOM 18773 N N . GLU A 1 103 ? -5.430 -4.143 -7.074 1.00 5.24 103 GLU A N 10
ATOM 18774 C CA . GLU A 1 103 ? -4.763 -2.847 -6.867 1.00 74.12 103 GLU A CA 10
ATOM 18775 C C . GLU A 1 103 ? -5.535 -1.978 -5.863 1.00 31.13 103 GLU A C 10
ATOM 18776 O O . GLU A 1 103 ? -6.741 -2.141 -5.677 1.00 61.43 103 GLU A O 10
ATOM 18788 N N . VAL A 1 104 ? -4.796 -1.075 -5.192 1.00 15.22 104 VAL A N 10
ATOM 18789 C CA . VAL A 1 104 ? -5.344 0.024 -4.383 1.00 40.45 104 VAL A CA 10
ATOM 18790 C C . VAL A 1 104 ? -4.563 1.302 -4.750 1.00 70.34 104 VAL A C 10
ATOM 18791 O O . VAL A 1 104 ? -3.406 1.448 -4.359 1.00 11.41 104 VAL A O 10
ATOM 18804 N N . GLU A 1 105 ? -5.189 2.226 -5.486 1.00 64.10 105 GLU A N 10
ATOM 18805 C CA . GLU A 1 105 ? -4.548 3.496 -5.862 1.00 12.42 105 GLU A CA 10
ATOM 18806 C C . GLU A 1 105 ? -4.948 4.570 -4.838 1.00 54.13 105 GLU A C 10
ATOM 18807 O O . GLU A 1 105 ? -6.134 4.890 -4.684 1.00 41.54 105 GLU A O 10
ATOM 18819 N N . VAL A 1 106 ? -3.941 5.076 -4.111 1.00 33.55 106 VAL A N 10
ATOM 18820 C CA . VAL A 1 106 ? -4.115 6.087 -3.067 1.00 12.31 106 VAL A CA 10
ATOM 18821 C C . VAL A 1 106 ? -3.783 7.463 -3.676 1.00 72.41 106 VAL A C 10
ATOM 18822 O O . VAL A 1 106 ? -2.616 7.772 -3.927 1.00 1.34 106 VAL A O 10
ATOM 18835 N N . ILE A 1 107 ? -4.823 8.269 -3.937 1.00 14.34 107 ILE A N 10
ATOM 18836 C CA . ILE A 1 107 ? -4.676 9.609 -4.530 1.00 24.03 107 ILE A CA 10
ATOM 18837 C C . ILE A 1 107 ? -4.814 10.653 -3.421 1.00 64.43 107 ILE A C 10
ATOM 18838 O O . ILE A 1 107 ? -5.917 10.898 -2.916 1.00 11.13 107 ILE A O 10
ATOM 18854 N N . LEU A 1 108 ? -3.677 11.223 -2.996 1.00 13.30 108 LEU A N 10
ATOM 18855 C CA . LEU A 1 108 ? -3.659 12.270 -1.965 1.00 73.44 108 LEU A CA 10
ATOM 18856 C C . LEU A 1 108 ? -3.352 13.612 -2.630 1.00 73.24 108 LEU A C 10
ATOM 18857 O O . LEU A 1 108 ? -2.188 13.915 -2.901 1.00 0.03 108 LEU A O 10
ATOM 18873 N N . GLU A 1 109 ? -4.389 14.429 -2.873 1.00 20.42 109 GLU A N 10
ATOM 18874 C CA . GLU A 1 109 ? -4.208 15.756 -3.483 1.00 23.22 109 GLU A CA 10
ATOM 18875 C C . GLU A 1 109 ? -3.667 16.739 -2.422 1.00 22.34 109 GLU A C 10
ATOM 18876 O O . GLU A 1 109 ? -4.413 17.484 -1.781 1.00 61.32 109 GLU A O 10
ATOM 18888 N N . LEU A 1 110 ? -2.342 16.658 -2.215 1.00 64.35 110 LEU A N 10
ATOM 18889 C CA . LEU A 1 110 ? -1.570 17.505 -1.290 1.00 11.23 110 LEU A CA 10
ATOM 18890 C C . LEU A 1 110 ? -0.438 18.128 -2.095 1.00 55.51 110 LEU A C 10
ATOM 18891 O O . LEU A 1 110 ? 0.443 17.415 -2.600 1.00 71.34 110 LEU A O 10
ATOM 18907 N N . GLU A 1 111 ? -0.500 19.447 -2.260 1.00 3.45 111 GLU A N 10
ATOM 18908 C CA . GLU A 1 111 ? 0.586 20.217 -2.863 1.00 30.15 111 GLU A CA 10
ATOM 18909 C C . GLU A 1 111 ? 1.771 20.261 -1.886 1.00 72.42 111 GLU A C 10
ATOM 18910 O O . GLU A 1 111 ? 2.919 20.007 -2.259 1.00 65.13 111 GLU A O 10
ATOM 18922 N N . HIS A 1 112 ? 1.445 20.555 -0.622 1.00 52.23 112 HIS A N 10
ATOM 18923 C CA . HIS A 1 112 ? 2.392 20.551 0.494 1.00 63.35 112 HIS A CA 10
ATOM 18924 C C . HIS A 1 112 ? 1.644 20.237 1.796 1.00 32.22 112 HIS A C 10
ATOM 18925 O O . HIS A 1 112 ? 0.412 20.326 1.856 1.00 31.11 112 HIS A O 10
ATOM 18940 N N . HIS A 1 113 ? 2.416 19.883 2.823 1.00 54.05 113 HIS A N 10
ATOM 18941 C CA . HIS A 1 113 ? 1.907 19.534 4.159 1.00 43.53 113 HIS A CA 10
ATOM 18942 C C . HIS A 1 113 ? 2.937 19.989 5.200 1.00 32.41 113 HIS A C 10
ATOM 18943 O O . HIS A 1 113 ? 4.094 20.229 4.844 1.00 33.40 113 HIS A O 10
ATOM 18958 N N . HIS A 1 114 ? 2.520 20.132 6.469 1.00 43.20 114 HIS A N 10
ATOM 18959 C CA . HIS A 1 114 ? 3.446 20.407 7.582 1.00 52.14 114 HIS A CA 10
ATOM 18960 C C . HIS A 1 114 ? 4.384 19.195 7.776 1.00 64.22 114 HIS A C 10
ATOM 18961 O O . HIS A 1 114 ? 4.011 18.196 8.397 1.00 45.33 114 HIS A O 10
ATOM 18976 N N . HIS A 1 115 ? 5.572 19.287 7.147 1.00 52.24 115 HIS A N 10
ATOM 18977 C CA . HIS A 1 115 ? 6.552 18.192 7.060 1.00 3.54 115 HIS A CA 10
ATOM 18978 C C . HIS A 1 115 ? 7.463 18.160 8.291 1.00 0.20 115 HIS A C 10
ATOM 18979 O O . HIS A 1 115 ? 7.915 19.203 8.768 1.00 74.44 115 HIS A O 10
ATOM 18994 N N . HIS A 1 116 ? 7.732 16.947 8.783 1.00 54.34 116 HIS A N 10
ATOM 18995 C CA . HIS A 1 116 ? 8.638 16.712 9.915 1.00 11.05 116 HIS A CA 10
ATOM 18996 C C . HIS A 1 116 ? 9.534 15.504 9.601 1.00 21.25 116 HIS A C 10
ATOM 18997 O O . HIS A 1 116 ? 9.082 14.550 8.960 1.00 34.54 116 HIS A O 10
ATOM 19012 N N . HIS A 1 117 ? 10.809 15.561 10.037 1.00 54.33 117 HIS A N 10
ATOM 19013 C CA . HIS A 1 117 ? 11.743 14.423 9.923 1.00 54.41 117 HIS A CA 10
ATOM 19014 C C . HIS A 1 117 ? 11.604 13.495 11.168 1.00 12.34 117 HIS A C 10
ATOM 19015 O O . HIS A 1 117 ? 12.475 13.482 12.058 1.00 21.35 117 HIS A O 10
ATOM 19031 N N . MET A 1 1 ? 8.663 -16.025 -8.960 1.00 74.25 1 MET A N 11
ATOM 19032 C CA . MET A 1 1 ? 10.033 -16.241 -9.471 1.00 74.52 1 MET A CA 11
ATOM 19033 C C . MET A 1 1 ? 10.236 -17.735 -9.804 1.00 13.30 1 MET A C 11
ATOM 19034 O O . MET A 1 1 ? 10.284 -18.117 -10.977 1.00 21.52 1 MET A O 11
ATOM 19050 N N . ALA A 1 2 ? 10.322 -18.569 -8.755 1.00 61.13 2 ALA A N 11
ATOM 19051 C CA . ALA A 1 2 ? 10.552 -20.016 -8.883 1.00 3.30 2 ALA A CA 11
ATOM 19052 C C . ALA A 1 2 ? 9.219 -20.777 -8.875 1.00 63.51 2 ALA A C 11
ATOM 19053 O O . ALA A 1 2 ? 8.951 -21.591 -9.767 1.00 32.33 2 ALA A O 11
ATOM 19060 N N . GLY A 1 3 ? 8.388 -20.492 -7.855 1.00 35.42 3 GLY A N 11
ATOM 19061 C CA . GLY A 1 3 ? 7.089 -21.158 -7.670 1.00 44.23 3 GLY A CA 11
ATOM 19062 C C . GLY A 1 3 ? 5.937 -20.169 -7.624 1.00 32.10 3 GLY A C 11
ATOM 19063 O O . GLY A 1 3 ? 6.092 -19.011 -8.036 1.00 20.51 3 GLY A O 11
ATOM 19067 N N . LYS A 1 4 ? 4.759 -20.628 -7.157 1.00 13.42 4 LYS A N 11
ATOM 19068 C CA . LYS A 1 4 ? 3.594 -19.754 -6.984 1.00 13.13 4 LYS A CA 11
ATOM 19069 C C . LYS A 1 4 ? 3.842 -18.778 -5.820 1.00 13.30 4 LYS A C 11
ATOM 19070 O O . LYS A 1 4 ? 3.970 -19.191 -4.660 1.00 2.23 4 LYS A O 11
ATOM 19089 N N . GLU A 1 5 ? 3.924 -17.489 -6.152 1.00 53.50 5 GLU A N 11
ATOM 19090 C CA . GLU A 1 5 ? 4.293 -16.425 -5.210 1.00 65.42 5 GLU A CA 11
ATOM 19091 C C . GLU A 1 5 ? 3.276 -15.285 -5.277 1.00 24.32 5 GLU A C 11
ATOM 19092 O O . GLU A 1 5 ? 2.696 -15.011 -6.342 1.00 60.32 5 GLU A O 11
ATOM 19104 N N . LEU A 1 6 ? 3.046 -14.657 -4.114 1.00 65.50 6 LEU A N 11
ATOM 19105 C CA . LEU A 1 6 ? 2.140 -13.523 -3.985 1.00 31.45 6 LEU A CA 11
ATOM 19106 C C . LEU A 1 6 ? 2.888 -12.268 -4.463 1.00 22.55 6 LEU A C 11
ATOM 19107 O O . LEU A 1 6 ? 3.697 -11.684 -3.733 1.00 51.23 6 LEU A O 11
ATOM 19123 N N . ARG A 1 7 ? 2.612 -11.906 -5.725 1.00 14.14 7 ARG A N 11
ATOM 19124 C CA . ARG A 1 7 ? 3.320 -10.844 -6.449 1.00 43.14 7 ARG A CA 11
ATOM 19125 C C . ARG A 1 7 ? 2.721 -9.481 -6.109 1.00 62.32 7 ARG A C 11
ATOM 19126 O O . ARG A 1 7 ? 1.535 -9.245 -6.363 1.00 2.21 7 ARG A O 11
ATOM 19147 N N . VAL A 1 8 ? 3.536 -8.603 -5.502 1.00 64.53 8 VAL A N 11
ATOM 19148 C CA . VAL A 1 8 ? 3.134 -7.218 -5.202 1.00 10.14 8 VAL A CA 11
ATOM 19149 C C . VAL A 1 8 ? 4.142 -6.247 -5.850 1.00 32.30 8 VAL A C 11
ATOM 19150 O O . VAL A 1 8 ? 5.356 -6.504 -5.861 1.00 33.10 8 VAL A O 11
ATOM 19163 N N . GLU A 1 9 ? 3.620 -5.186 -6.464 1.00 55.14 9 GLU A N 11
ATOM 19164 C CA . GLU A 1 9 ? 4.388 -4.003 -6.856 1.00 50.52 9 GLU A CA 11
ATOM 19165 C C . GLU A 1 9 ? 3.813 -2.798 -6.121 1.00 61.12 9 GLU A C 11
ATOM 19166 O O . GLU A 1 9 ? 2.741 -2.305 -6.498 1.00 54.22 9 GLU A O 11
ATOM 19178 N N . ILE A 1 10 ? 4.484 -2.314 -5.076 1.00 35.12 10 ILE A N 11
ATOM 19179 C CA . ILE A 1 10 ? 4.027 -1.119 -4.365 1.00 40.23 10 ILE A CA 11
ATOM 19180 C C . ILE A 1 10 ? 4.661 0.087 -5.052 1.00 65.15 10 ILE A C 11
ATOM 19181 O O . ILE A 1 10 ? 5.857 0.315 -4.928 1.00 30.02 10 ILE A O 11
ATOM 19197 N N . LYS A 1 11 ? 3.850 0.871 -5.747 1.00 50.44 11 LYS A N 11
ATOM 19198 C CA . LYS A 1 11 ? 4.323 1.955 -6.599 1.00 75.32 11 LYS A CA 11
ATOM 19199 C C . LYS A 1 11 ? 4.137 3.267 -5.839 1.00 62.22 11 LYS A C 11
ATOM 19200 O O . LYS A 1 11 ? 3.017 3.649 -5.545 1.00 2.25 11 LYS A O 11
ATOM 19219 N N . ILE A 1 12 ? 5.230 3.943 -5.495 1.00 33.03 12 ILE A N 11
ATOM 19220 C CA . ILE A 1 12 ? 5.172 5.309 -4.969 1.00 32.04 12 ILE A CA 11
ATOM 19221 C C . ILE A 1 12 ? 5.389 6.248 -6.160 1.00 34.41 12 ILE A C 11
ATOM 19222 O O . ILE A 1 12 ? 6.453 6.208 -6.797 1.00 43.30 12 ILE A O 11
ATOM 19238 N N . ASP A 1 13 ? 4.359 7.035 -6.518 1.00 42.31 13 ASP A N 11
ATOM 19239 C CA . ASP A 1 13 ? 4.416 7.901 -7.701 1.00 65.41 13 ASP A CA 11
ATOM 19240 C C . ASP A 1 13 ? 5.021 9.246 -7.280 1.00 74.41 13 ASP A C 11
ATOM 19241 O O . ASP A 1 13 ? 4.340 10.115 -6.732 1.00 61.15 13 ASP A O 11
ATOM 19250 N N . CYS A 1 14 ? 6.330 9.373 -7.547 1.00 34.52 14 CYS A N 11
ATOM 19251 C CA . CYS A 1 14 ? 7.190 10.465 -7.048 1.00 3.35 14 CYS A CA 11
ATOM 19252 C C . CYS A 1 14 ? 7.959 11.095 -8.224 1.00 72.32 14 CYS A C 11
ATOM 19253 O O . CYS A 1 14 ? 9.003 11.741 -8.046 1.00 40.43 14 CYS A O 11
ATOM 19261 N N . GLY A 1 15 ? 7.399 10.924 -9.429 1.00 42.03 15 GLY A N 11
ATOM 19262 C CA . GLY A 1 15 ? 8.070 11.303 -10.664 1.00 23.13 15 GLY A CA 11
ATOM 19263 C C . GLY A 1 15 ? 9.126 10.268 -11.028 1.00 33.53 15 GLY A C 11
ATOM 19264 O O . GLY A 1 15 ? 8.888 9.061 -10.865 1.00 53.23 15 GLY A O 11
ATOM 19268 N N . ASN A 1 16 ? 10.294 10.729 -11.494 1.00 22.23 16 ASN A N 11
ATOM 19269 C CA . ASN A 1 16 ? 11.431 9.852 -11.817 1.00 72.31 16 ASN A CA 11
ATOM 19270 C C . ASN A 1 16 ? 12.740 10.539 -11.387 1.00 34.43 16 ASN A C 11
ATOM 19271 O O . ASN A 1 16 ? 13.187 11.494 -12.024 1.00 22.43 16 ASN A O 11
ATOM 19282 N N . ASP A 1 17 ? 13.307 10.074 -10.261 1.00 25.41 17 ASP A N 11
ATOM 19283 C CA . ASP A 1 17 ? 14.619 10.532 -9.748 1.00 33.45 17 ASP A CA 11
ATOM 19284 C C . ASP A 1 17 ? 15.768 9.934 -10.584 1.00 43.10 17 ASP A C 11
ATOM 19285 O O . ASP A 1 17 ? 16.759 10.601 -10.901 1.00 53.23 17 ASP A O 11
ATOM 19294 N N . ASP A 1 18 ? 15.579 8.665 -10.928 1.00 34.35 18 ASP A N 11
ATOM 19295 C CA . ASP A 1 18 ? 16.569 7.805 -11.599 1.00 72.42 18 ASP A CA 11
ATOM 19296 C C . ASP A 1 18 ? 15.829 6.547 -12.049 1.00 64.52 18 ASP A C 11
ATOM 19297 O O . ASP A 1 18 ? 15.979 6.060 -13.171 1.00 24.54 18 ASP A O 11
ATOM 19306 N N . LYS A 1 19 ? 15.014 6.052 -11.120 1.00 74.13 19 LYS A N 11
ATOM 19307 C CA . LYS A 1 19 ? 14.078 4.957 -11.336 1.00 11.01 19 LYS A CA 11
ATOM 19308 C C . LYS A 1 19 ? 12.767 5.292 -10.616 1.00 21.53 19 LYS A C 11
ATOM 19309 O O . LYS A 1 19 ? 12.700 6.248 -9.816 1.00 71.04 19 LYS A O 11
ATOM 19328 N N . GLU A 1 20 ? 11.728 4.519 -10.920 1.00 33.14 20 GLU A N 11
ATOM 19329 C CA . GLU A 1 20 ? 10.448 4.569 -10.205 1.00 45.44 20 GLU A CA 11
ATOM 19330 C C . GLU A 1 20 ? 10.595 3.777 -8.897 1.00 74.51 20 GLU A C 11
ATOM 19331 O O . GLU A 1 20 ? 11.171 2.677 -8.901 1.00 61.24 20 GLU A O 11
ATOM 19343 N N . THR A 1 21 ? 10.083 4.329 -7.790 1.00 63.13 21 THR A N 11
ATOM 19344 C CA . THR A 1 21 ? 10.178 3.691 -6.475 1.00 54.10 21 THR A CA 11
ATOM 19345 C C . THR A 1 21 ? 9.080 2.625 -6.342 1.00 64.35 21 THR A C 11
ATOM 19346 O O . THR A 1 21 ? 7.901 2.951 -6.194 1.00 15.44 21 THR A O 11
ATOM 19357 N N . THR A 1 22 ? 9.485 1.346 -6.455 1.00 30.42 22 THR A N 11
ATOM 19358 C CA . THR A 1 22 ? 8.597 0.188 -6.286 1.00 12.14 22 THR A CA 11
ATOM 19359 C C . THR A 1 22 ? 9.154 -0.729 -5.193 1.00 31.01 22 THR A C 11
ATOM 19360 O O . THR A 1 22 ? 10.361 -0.983 -5.150 1.00 35.11 22 THR A O 11
ATOM 19371 N N . TYR A 1 23 ? 8.276 -1.179 -4.288 1.00 22.22 23 TYR A N 11
ATOM 19372 C CA . TYR A 1 23 ? 8.625 -2.128 -3.229 1.00 53.32 23 TYR A CA 11
ATOM 19373 C C . TYR A 1 23 ? 8.030 -3.494 -3.578 1.00 62.30 23 TYR A C 11
ATOM 19374 O O . TYR A 1 23 ? 6.823 -3.612 -3.802 1.00 42.32 23 TYR A O 11
ATOM 19392 N N . ASP A 1 24 ? 8.881 -4.519 -3.618 1.00 13.21 24 ASP A N 11
ATOM 19393 C CA . ASP A 1 24 ? 8.464 -5.902 -3.857 1.00 14.21 24 ASP A CA 11
ATOM 19394 C C . ASP A 1 24 ? 8.616 -6.682 -2.542 1.00 33.42 24 ASP A C 11
ATOM 19395 O O . ASP A 1 24 ? 9.714 -6.812 -1.987 1.00 43.14 24 ASP A O 11
ATOM 19404 N N . LEU A 1 25 ? 7.483 -7.121 -2.011 1.00 22.25 25 LEU A N 11
ATOM 19405 C CA . LEU A 1 25 ? 7.418 -7.922 -0.795 1.00 51.32 25 LEU A CA 11
ATOM 19406 C C . LEU A 1 25 ? 6.488 -9.091 -1.051 1.00 63.43 25 LEU A C 11
ATOM 19407 O O . LEU A 1 25 ? 5.729 -9.101 -2.027 1.00 11.54 25 LEU A O 11
ATOM 19423 N N . TYR A 1 26 ? 6.558 -10.086 -0.181 1.00 14.52 26 TYR A N 11
ATOM 19424 C CA . TYR A 1 26 ? 5.801 -11.318 -0.330 1.00 75.31 26 TYR A CA 11
ATOM 19425 C C . TYR A 1 26 ? 5.004 -11.571 0.933 1.00 72.40 26 TYR A C 11
ATOM 19426 O O . TYR A 1 26 ? 5.578 -11.826 2.003 1.00 45.20 26 TYR A O 11
ATOM 19444 N N . PHE A 1 27 ? 3.677 -11.407 0.805 1.00 41.20 27 PHE A N 11
ATOM 19445 C CA . PHE A 1 27 ? 2.714 -11.821 1.814 1.00 14.20 27 PHE A CA 11
ATOM 19446 C C . PHE A 1 27 ? 2.833 -13.345 1.970 1.00 1.04 27 PHE A C 11
ATOM 19447 O O . PHE A 1 27 ? 2.305 -14.105 1.165 1.00 2.33 27 PHE A O 11
ATOM 19464 N N . SER A 1 28 ? 3.626 -13.776 2.937 1.00 1.43 28 SER A N 11
ATOM 19465 C CA . SER A 1 28 ? 3.698 -15.184 3.304 1.00 63.12 28 SER A CA 11
ATOM 19466 C C . SER A 1 28 ? 2.541 -15.481 4.264 1.00 44.13 28 SER A C 11
ATOM 19467 O O . SER A 1 28 ? 1.672 -16.307 3.965 1.00 73.33 28 SER A O 11
ATOM 19475 N N . LYS A 1 29 ? 2.514 -14.749 5.396 1.00 53.22 29 LYS A N 11
ATOM 19476 C CA . LYS A 1 29 ? 1.432 -14.820 6.405 1.00 25.42 29 LYS A CA 11
ATOM 19477 C C . LYS A 1 29 ? 1.011 -13.396 6.835 1.00 45.45 29 LYS A C 11
ATOM 19478 O O . LYS A 1 29 ? 1.609 -12.405 6.394 1.00 72.51 29 LYS A O 11
ATOM 19497 N N . ALA A 1 30 ? -0.009 -13.319 7.716 1.00 21.42 30 ALA A N 11
ATOM 19498 C CA . ALA A 1 30 ? -0.587 -12.048 8.199 1.00 74.13 30 ALA A CA 11
ATOM 19499 C C . ALA A 1 30 ? 0.360 -11.316 9.154 1.00 3.14 30 ALA A C 11
ATOM 19500 O O . ALA A 1 30 ? 0.366 -10.084 9.212 1.00 71.53 30 ALA A O 11
ATOM 19507 N N . GLU A 1 31 ? 1.159 -12.100 9.892 1.00 15.11 31 GLU A N 11
ATOM 19508 C CA . GLU A 1 31 ? 2.162 -11.578 10.832 1.00 23.22 31 GLU A CA 11
ATOM 19509 C C . GLU A 1 31 ? 3.200 -10.760 10.049 1.00 43.24 31 GLU A C 11
ATOM 19510 O O . GLU A 1 31 ? 3.478 -9.597 10.360 1.00 34.14 31 GLU A O 11
ATOM 19522 N N . GLU A 1 32 ? 3.703 -11.402 8.986 1.00 42.21 32 GLU A N 11
ATOM 19523 C CA . GLU A 1 32 ? 4.700 -10.834 8.075 1.00 20.14 32 GLU A CA 11
ATOM 19524 C C . GLU A 1 32 ? 4.115 -9.622 7.338 1.00 74.02 32 GLU A C 11
ATOM 19525 O O . GLU A 1 32 ? 4.787 -8.616 7.167 1.00 0.44 32 GLU A O 11
ATOM 19537 N N . ALA A 1 33 ? 2.822 -9.737 6.961 1.00 74.05 33 ALA A N 11
ATOM 19538 C CA . ALA A 1 33 ? 2.080 -8.671 6.277 1.00 54.11 33 ALA A CA 11
ATOM 19539 C C . ALA A 1 33 ? 2.095 -7.370 7.087 1.00 21.42 33 ALA A C 11
ATOM 19540 O O . ALA A 1 33 ? 2.400 -6.324 6.543 1.00 72.34 33 ALA A O 11
ATOM 19547 N N . LYS A 1 34 ? 1.819 -7.477 8.404 1.00 32.40 34 LYS A N 11
ATOM 19548 C CA . LYS A 1 34 ? 1.762 -6.315 9.314 1.00 43.24 34 LYS A CA 11
ATOM 19549 C C . LYS A 1 34 ? 3.143 -5.650 9.501 1.00 41.45 34 LYS A C 11
ATOM 19550 O O . LYS A 1 34 ? 3.228 -4.451 9.754 1.00 73.55 34 LYS A O 11
ATOM 19569 N N . GLU A 1 35 ? 4.206 -6.450 9.385 1.00 25.33 35 GLU A N 11
ATOM 19570 C CA . GLU A 1 35 ? 5.588 -5.963 9.476 1.00 63.42 35 GLU A CA 11
ATOM 19571 C C . GLU A 1 35 ? 5.923 -5.136 8.211 1.00 62.21 35 GLU A C 11
ATOM 19572 O O . GLU A 1 35 ? 6.380 -3.990 8.307 1.00 14.14 35 GLU A O 11
ATOM 19584 N N . LEU A 1 36 ? 5.661 -5.736 7.035 1.00 52.11 36 LEU A N 11
ATOM 19585 C CA . LEU A 1 36 ? 5.838 -5.082 5.721 1.00 51.35 36 LEU A CA 11
ATOM 19586 C C . LEU A 1 36 ? 4.899 -3.862 5.565 1.00 65.11 36 LEU A C 11
ATOM 19587 O O . LEU A 1 36 ? 5.228 -2.911 4.862 1.00 43.41 36 LEU A O 11
ATOM 19603 N N . LEU A 1 37 ? 3.734 -3.938 6.226 1.00 14.13 37 LEU A N 11
ATOM 19604 C CA . LEU A 1 37 ? 2.724 -2.858 6.295 1.00 2.42 37 LEU A CA 11
ATOM 19605 C C . LEU A 1 37 ? 3.339 -1.577 6.867 1.00 2.32 37 LEU A C 11
ATOM 19606 O O . LEU A 1 37 ? 3.139 -0.491 6.321 1.00 22.44 37 LEU A O 11
ATOM 19622 N N . LYS A 1 38 ? 4.087 -1.741 7.981 1.00 63.32 38 LYS A N 11
ATOM 19623 C CA . LYS A 1 38 ? 4.773 -0.638 8.670 1.00 73.42 38 LYS A CA 11
ATOM 19624 C C . LYS A 1 38 ? 5.827 -0.007 7.760 1.00 14.12 38 LYS A C 11
ATOM 19625 O O . LYS A 1 38 ? 5.908 1.218 7.674 1.00 32.13 38 LYS A O 11
ATOM 19644 N N . LYS A 1 39 ? 6.604 -0.875 7.065 1.00 5.04 39 LYS A N 11
ATOM 19645 C CA . LYS A 1 39 ? 7.646 -0.437 6.125 1.00 44.23 39 LYS A CA 11
ATOM 19646 C C . LYS A 1 39 ? 7.058 0.438 5.007 1.00 50.03 39 LYS A C 11
ATOM 19647 O O . LYS A 1 39 ? 7.475 1.570 4.833 1.00 13.21 39 LYS A O 11
ATOM 19666 N N . VAL A 1 40 ? 6.035 -0.080 4.315 1.00 41.24 40 VAL A N 11
ATOM 19667 C CA . VAL A 1 40 ? 5.407 0.618 3.183 1.00 43.41 40 VAL A CA 11
ATOM 19668 C C . VAL A 1 40 ? 4.771 1.947 3.639 1.00 3.33 40 VAL A C 11
ATOM 19669 O O . VAL A 1 40 ? 4.886 2.962 2.950 1.00 53.21 40 VAL A O 11
ATOM 19682 N N . ALA A 1 41 ? 4.151 1.919 4.829 1.00 74.43 41 ALA A N 11
ATOM 19683 C CA . ALA A 1 41 ? 3.476 3.086 5.416 1.00 1.02 41 ALA A CA 11
ATOM 19684 C C . ALA A 1 41 ? 4.452 4.251 5.642 1.00 43.23 41 ALA A C 11
ATOM 19685 O O . ALA A 1 41 ? 4.212 5.366 5.172 1.00 51.35 41 ALA A O 11
ATOM 19692 N N . GLU A 1 42 ? 5.568 3.951 6.339 1.00 12.42 42 GLU A N 11
ATOM 19693 C CA . GLU A 1 42 ? 6.551 4.963 6.761 1.00 64.23 42 GLU A CA 11
ATOM 19694 C C . GLU A 1 42 ? 7.392 5.454 5.569 1.00 71.04 42 GLU A C 11
ATOM 19695 O O . GLU A 1 42 ? 7.669 6.645 5.469 1.00 72.11 42 GLU A O 11
ATOM 19707 N N . LYS A 1 43 ? 7.761 4.529 4.655 1.00 52.33 43 LYS A N 11
ATOM 19708 C CA . LYS A 1 43 ? 8.640 4.846 3.513 1.00 63.14 43 LYS A CA 11
ATOM 19709 C C . LYS A 1 43 ? 7.894 5.676 2.466 1.00 35.15 43 LYS A C 11
ATOM 19710 O O . LYS A 1 43 ? 8.463 6.604 1.891 1.00 52.00 43 LYS A O 11
ATOM 19729 N N . ALA A 1 44 ? 6.614 5.329 2.229 1.00 45.33 44 ALA A N 11
ATOM 19730 C CA . ALA A 1 44 ? 5.726 6.120 1.363 1.00 14.04 44 ALA A CA 11
ATOM 19731 C C . ALA A 1 44 ? 5.556 7.514 1.950 1.00 34.43 44 ALA A C 11
ATOM 19732 O O . ALA A 1 44 ? 5.731 8.513 1.247 1.00 64.32 44 ALA A O 11
ATOM 19739 N N . ALA A 1 45 ? 5.277 7.547 3.271 1.00 63.01 45 ALA A N 11
ATOM 19740 C CA . ALA A 1 45 ? 5.109 8.786 4.030 1.00 51.31 45 ALA A CA 11
ATOM 19741 C C . ALA A 1 45 ? 6.367 9.670 3.961 1.00 73.30 45 ALA A C 11
ATOM 19742 O O . ALA A 1 45 ? 6.251 10.889 3.991 1.00 23.53 45 ALA A O 11
ATOM 19749 N N . ASP A 1 46 ? 7.565 9.030 3.870 1.00 0.33 46 ASP A N 11
ATOM 19750 C CA . ASP A 1 46 ? 8.853 9.739 3.706 1.00 70.21 46 ASP A CA 11
ATOM 19751 C C . ASP A 1 46 ? 8.886 10.534 2.392 1.00 54.45 46 ASP A C 11
ATOM 19752 O O . ASP A 1 46 ? 9.305 11.688 2.393 1.00 2.21 46 ASP A O 11
ATOM 19761 N N . LYS A 1 47 ? 8.442 9.894 1.280 1.00 61.24 47 LYS A N 11
ATOM 19762 C CA . LYS A 1 47 ? 8.384 10.536 -0.056 1.00 45.45 47 LYS A CA 11
ATOM 19763 C C . LYS A 1 47 ? 7.410 11.731 -0.047 1.00 43.45 47 LYS A C 11
ATOM 19764 O O . LYS A 1 47 ? 7.694 12.771 -0.650 1.00 2.52 47 LYS A O 11
ATOM 19783 N N . ILE A 1 48 ? 6.278 11.580 0.670 1.00 4.14 48 ILE A N 11
ATOM 19784 C CA . ILE A 1 48 ? 5.270 12.648 0.781 1.00 34.44 48 ILE A CA 11
ATOM 19785 C C . ILE A 1 48 ? 5.806 13.775 1.706 1.00 15.20 48 ILE A C 11
ATOM 19786 O O . ILE A 1 48 ? 5.487 14.946 1.523 1.00 51.13 48 ILE A O 11
ATOM 19802 N N . LYS A 1 49 ? 6.623 13.383 2.697 1.00 51.02 49 LYS A N 11
ATOM 19803 C CA . LYS A 1 49 ? 7.207 14.305 3.687 1.00 64.32 49 LYS A CA 11
ATOM 19804 C C . LYS A 1 49 ? 8.269 15.220 3.039 1.00 31.41 49 LYS A C 11
ATOM 19805 O O . LYS A 1 49 ? 8.287 16.435 3.277 1.00 70.24 49 LYS A O 11
ATOM 19824 N N . LYS A 1 50 ? 9.139 14.620 2.208 1.00 52.22 50 LYS A N 11
ATOM 19825 C CA . LYS A 1 50 ? 10.295 15.317 1.608 1.00 31.54 50 LYS A CA 11
ATOM 19826 C C . LYS A 1 50 ? 9.903 16.073 0.326 1.00 60.21 50 LYS A C 11
ATOM 19827 O O . LYS A 1 50 ? 10.298 17.224 0.140 1.00 74.35 50 LYS A O 11
ATOM 19846 N N . GLN A 1 51 ? 9.112 15.424 -0.542 1.00 31.31 51 GLN A N 11
ATOM 19847 C CA . GLN A 1 51 ? 8.761 15.958 -1.877 1.00 11.33 51 GLN A CA 11
ATOM 19848 C C . GLN A 1 51 ? 7.278 16.334 -1.944 1.00 60.10 51 GLN A C 11
ATOM 19849 O O . GLN A 1 51 ? 6.922 17.397 -2.468 1.00 61.14 51 GLN A O 11
ATOM 19863 N N . GLY A 1 52 ? 6.419 15.465 -1.394 1.00 72.41 52 GLY A N 11
ATOM 19864 C CA . GLY A 1 52 ? 4.974 15.643 -1.505 1.00 21.55 52 GLY A CA 11
ATOM 19865 C C . GLY A 1 52 ? 4.444 14.993 -2.763 1.00 21.04 52 GLY A C 11
ATOM 19866 O O . GLY A 1 52 ? 3.844 15.655 -3.608 1.00 31.13 52 GLY A O 11
ATOM 19870 N N . CYS A 1 53 ? 4.694 13.678 -2.875 1.00 71.31 53 CYS A N 11
ATOM 19871 C CA . CYS A 1 53 ? 4.299 12.863 -4.032 1.00 55.02 53 CYS A CA 11
ATOM 19872 C C . CYS A 1 53 ? 2.771 12.887 -4.238 1.00 40.40 53 CYS A C 11
ATOM 19873 O O . CYS A 1 53 ? 2.299 12.951 -5.371 1.00 75.33 53 CYS A O 11
ATOM 19881 N N . LYS A 1 54 ? 2.013 12.811 -3.112 1.00 13.31 54 LYS A N 11
ATOM 19882 C CA . LYS A 1 54 ? 0.535 12.986 -3.076 1.00 22.41 54 LYS A CA 11
ATOM 19883 C C . LYS A 1 54 ? -0.244 11.954 -3.936 1.00 23.30 54 LYS A C 11
ATOM 19884 O O . LYS A 1 54 ? -1.463 12.081 -4.099 1.00 23.34 54 LYS A O 11
ATOM 19903 N N . ARG A 1 55 ? 0.457 10.928 -4.440 1.00 71.15 55 ARG A N 11
ATOM 19904 C CA . ARG A 1 55 ? -0.141 9.868 -5.251 1.00 51.34 55 ARG A CA 11
ATOM 19905 C C . ARG A 1 55 ? 0.657 8.584 -5.025 1.00 3.01 55 ARG A C 11
ATOM 19906 O O . ARG A 1 55 ? 1.873 8.542 -5.229 1.00 52.00 55 ARG A O 11
ATOM 19927 N N . VAL A 1 56 ? -0.044 7.565 -4.550 1.00 31.35 56 VAL A N 11
ATOM 19928 C CA . VAL A 1 56 ? 0.499 6.240 -4.261 1.00 3.33 56 VAL A CA 11
ATOM 19929 C C . VAL A 1 56 ? -0.366 5.212 -5.014 1.00 73.32 56 VAL A C 11
ATOM 19930 O O . VAL A 1 56 ? -1.540 5.459 -5.253 1.00 34.31 56 VAL A O 11
ATOM 19943 N N . LYS A 1 57 ? 0.236 4.105 -5.438 1.00 14.41 57 LYS A N 11
ATOM 19944 C CA . LYS A 1 57 ? -0.458 2.989 -6.100 1.00 22.13 57 LYS A CA 11
ATOM 19945 C C . LYS A 1 57 ? -0.020 1.688 -5.422 1.00 12.10 57 LYS A C 11
ATOM 19946 O O . LYS A 1 57 ? 1.147 1.540 -5.055 1.00 22.43 57 LYS A O 11
ATOM 19965 N N . ILE A 1 58 ? -0.958 0.758 -5.237 1.00 33.52 58 ILE A N 11
ATOM 19966 C CA . ILE A 1 58 ? -0.695 -0.541 -4.599 1.00 3.53 58 ILE A CA 11
ATOM 19967 C C . ILE A 1 58 ? -1.141 -1.630 -5.571 1.00 41.35 58 ILE A C 11
ATOM 19968 O O . ILE A 1 58 ? -2.325 -1.787 -5.808 1.00 14.34 58 ILE A O 11
ATOM 19984 N N . ARG A 1 59 ? -0.198 -2.388 -6.119 1.00 40.32 59 ARG A N 11
ATOM 19985 C CA . ARG A 1 59 ? -0.504 -3.457 -7.086 1.00 31.21 59 ARG A CA 11
ATOM 19986 C C . ARG A 1 59 ? -0.226 -4.791 -6.403 1.00 34.13 59 ARG A C 11
ATOM 19987 O O . ARG A 1 59 ? 0.825 -4.954 -5.783 1.00 72.21 59 ARG A O 11
ATOM 20008 N N . PHE A 1 60 ? -1.177 -5.722 -6.488 1.00 11.23 60 PHE A N 11
ATOM 20009 C CA . PHE A 1 60 ? -1.055 -7.028 -5.838 1.00 1.32 60 PHE A CA 11
ATOM 20010 C C . PHE A 1 60 ? -1.970 -8.019 -6.577 1.00 61.35 60 PHE A C 11
ATOM 20011 O O . PHE A 1 60 ? -3.153 -7.747 -6.758 1.00 63.31 60 PHE A O 11
ATOM 20028 N N . GLU A 1 61 ? -1.426 -9.199 -6.901 1.00 61.12 61 GLU A N 11
ATOM 20029 C CA . GLU A 1 61 ? -2.154 -10.284 -7.587 1.00 1.23 61 GLU A CA 11
ATOM 20030 C C . GLU A 1 61 ? -3.055 -11.018 -6.574 1.00 22.14 61 GLU A C 11
ATOM 20031 O O . GLU A 1 61 ? -2.646 -11.217 -5.440 1.00 34.10 61 GLU A O 11
ATOM 20043 N N . LYS A 1 62 ? -4.280 -11.390 -6.988 1.00 40.10 62 LYS A N 11
ATOM 20044 C CA . LYS A 1 62 ? -5.251 -12.140 -6.136 1.00 3.34 62 LYS A CA 11
ATOM 20045 C C . LYS A 1 62 ? -5.442 -13.577 -6.637 1.00 62.20 62 LYS A C 11
ATOM 20046 O O . LYS A 1 62 ? -5.914 -14.445 -5.899 1.00 25.22 62 LYS A O 11
ATOM 20065 N N . LYS A 1 63 ? -5.069 -13.799 -7.902 1.00 62.52 63 LYS A N 11
ATOM 20066 C CA . LYS A 1 63 ? -5.329 -15.044 -8.633 1.00 41.25 63 LYS A CA 11
ATOM 20067 C C . LYS A 1 63 ? -4.566 -16.235 -8.019 1.00 12.14 63 LYS A C 11
ATOM 20068 O O . LYS A 1 63 ? -5.108 -17.352 -7.925 1.00 22.30 63 LYS A O 11
ATOM 20087 N N . GLY A 1 64 ? -3.314 -15.997 -7.609 1.00 24.33 64 GLY A N 11
ATOM 20088 C CA . GLY A 1 64 ? -2.488 -17.042 -7.002 1.00 73.11 64 GLY A CA 11
ATOM 20089 C C . GLY A 1 64 ? -2.775 -17.285 -5.529 1.00 54.32 64 GLY A C 11
ATOM 20090 O O . GLY A 1 64 ? -2.231 -18.221 -4.932 1.00 63.21 64 GLY A O 11
ATOM 20094 N N . LEU A 1 65 ? -3.648 -16.458 -4.940 1.00 55.40 65 LEU A N 11
ATOM 20095 C CA . LEU A 1 65 ? -3.897 -16.453 -3.494 1.00 21.25 65 LEU A CA 11
ATOM 20096 C C . LEU A 1 65 ? -5.082 -17.353 -3.122 1.00 4.03 65 LEU A C 11
ATOM 20097 O O . LEU A 1 65 ? -6.132 -17.335 -3.782 1.00 12.24 65 LEU A O 11
ATOM 20113 N N . ASP A 1 66 ? -4.880 -18.137 -2.050 1.00 24.15 66 ASP A N 11
ATOM 20114 C CA . ASP A 1 66 ? -5.953 -18.853 -1.326 1.00 60.11 66 ASP A CA 11
ATOM 20115 C C . ASP A 1 66 ? -7.006 -17.840 -0.837 1.00 42.45 66 ASP A C 11
ATOM 20116 O O . ASP A 1 66 ? -6.674 -16.682 -0.664 1.00 13.32 66 ASP A O 11
ATOM 20125 N N . ASP A 1 67 ? -8.258 -18.284 -0.608 1.00 1.40 67 ASP A N 11
ATOM 20126 C CA . ASP A 1 67 ? -9.379 -17.397 -0.173 1.00 41.14 67 ASP A CA 11
ATOM 20127 C C . ASP A 1 67 ? -9.002 -16.530 1.042 1.00 30.44 67 ASP A C 11
ATOM 20128 O O . ASP A 1 67 ? -9.250 -15.322 1.051 1.00 11.45 67 ASP A O 11
ATOM 20137 N N . ASP A 1 68 ? -8.377 -17.167 2.041 1.00 54.31 68 ASP A N 11
ATOM 20138 C CA . ASP A 1 68 ? -7.969 -16.502 3.283 1.00 64.44 68 ASP A CA 11
ATOM 20139 C C . ASP A 1 68 ? -6.766 -15.574 3.042 1.00 23.42 68 ASP A C 11
ATOM 20140 O O . ASP A 1 68 ? -6.747 -14.445 3.539 1.00 1.24 68 ASP A O 11
ATOM 20149 N N . ALA A 1 69 ? -5.782 -16.060 2.256 1.00 24.05 69 ALA A N 11
ATOM 20150 C CA . ALA A 1 69 ? -4.596 -15.263 1.871 1.00 61.31 69 ALA A CA 11
ATOM 20151 C C . ALA A 1 69 ? -5.001 -13.996 1.095 1.00 33.15 69 ALA A C 11
ATOM 20152 O O . ALA A 1 69 ? -4.429 -12.935 1.290 1.00 74.40 69 ALA A O 11
ATOM 20159 N N . ARG A 1 70 ? -6.024 -14.158 0.251 1.00 31.34 70 ARG A N 11
ATOM 20160 C CA . ARG A 1 70 ? -6.539 -13.134 -0.660 1.00 23.10 70 ARG A CA 11
ATOM 20161 C C . ARG A 1 70 ? -7.290 -12.055 0.115 1.00 54.51 70 ARG A C 11
ATOM 20162 O O . ARG A 1 70 ? -7.136 -10.866 -0.155 1.00 33.40 70 ARG A O 11
ATOM 20183 N N . LYS A 1 71 ? -8.092 -12.517 1.079 1.00 31.33 71 LYS A N 11
ATOM 20184 C CA . LYS A 1 71 ? -8.943 -11.675 1.924 1.00 24.45 71 LYS A CA 11
ATOM 20185 C C . LYS A 1 71 ? -8.099 -10.769 2.839 1.00 12.54 71 LYS A C 11
ATOM 20186 O O . LYS A 1 71 ? -8.357 -9.563 2.940 1.00 45.23 71 LYS A O 11
ATOM 20205 N N . LYS A 1 72 ? -7.095 -11.382 3.494 1.00 13.34 72 LYS A N 11
ATOM 20206 C CA . LYS A 1 72 ? -6.155 -10.676 4.378 1.00 62.22 72 LYS A CA 11
ATOM 20207 C C . LYS A 1 72 ? -5.268 -9.703 3.577 1.00 41.12 72 LYS A C 11
ATOM 20208 O O . LYS A 1 72 ? -4.938 -8.626 4.065 1.00 41.34 72 LYS A O 11
ATOM 20227 N N . ALA A 1 73 ? -4.879 -10.118 2.358 1.00 41.12 73 ALA A N 11
ATOM 20228 C CA . ALA A 1 73 ? -4.021 -9.323 1.459 1.00 23.25 73 ALA A CA 11
ATOM 20229 C C . ALA A 1 73 ? -4.778 -8.128 0.862 1.00 1.33 73 ALA A C 11
ATOM 20230 O O . ALA A 1 73 ? -4.189 -7.077 0.593 1.00 15.34 73 ALA A O 11
ATOM 20237 N N . LYS A 1 74 ? -6.082 -8.331 0.638 1.00 34.30 74 LYS A N 11
ATOM 20238 C CA . LYS A 1 74 ? -7.006 -7.296 0.153 1.00 11.15 74 LYS A CA 11
ATOM 20239 C C . LYS A 1 74 ? -7.203 -6.241 1.245 1.00 21.13 74 LYS A C 11
ATOM 20240 O O . LYS A 1 74 ? -7.131 -5.038 0.977 1.00 71.41 74 LYS A O 11
ATOM 20259 N N . LYS A 1 75 ? -7.419 -6.729 2.491 1.00 15.42 75 LYS A N 11
ATOM 20260 C CA . LYS A 1 75 ? -7.509 -5.876 3.681 1.00 11.13 75 LYS A CA 11
ATOM 20261 C C . LYS A 1 75 ? -6.197 -5.105 3.868 1.00 4.33 75 LYS A C 11
ATOM 20262 O O . LYS A 1 75 ? -6.226 -3.911 4.094 1.00 12.10 75 LYS A O 11
ATOM 20281 N N . TRP A 1 76 ? -5.067 -5.825 3.709 1.00 74.52 76 TRP A N 11
ATOM 20282 C CA . TRP A 1 76 ? -3.707 -5.286 3.876 1.00 31.21 76 TRP A CA 11
ATOM 20283 C C . TRP A 1 76 ? -3.461 -4.118 2.921 1.00 25.10 76 TRP A C 11
ATOM 20284 O O . TRP A 1 76 ? -2.947 -3.089 3.335 1.00 40.21 76 TRP A O 11
ATOM 20305 N N . ALA A 1 77 ? -3.839 -4.305 1.644 1.00 72.30 77 ALA A N 11
ATOM 20306 C CA . ALA A 1 77 ? -3.700 -3.275 0.608 1.00 41.41 77 ALA A CA 11
ATOM 20307 C C . ALA A 1 77 ? -4.479 -1.999 0.989 1.00 40.02 77 ALA A C 11
ATOM 20308 O O . ALA A 1 77 ? -4.017 -0.885 0.753 1.00 64.14 77 ALA A O 11
ATOM 20315 N N . LEU A 1 78 ? -5.662 -2.196 1.597 1.00 52.41 78 LEU A N 11
ATOM 20316 C CA . LEU A 1 78 ? -6.493 -1.099 2.103 1.00 23.53 78 LEU A CA 11
ATOM 20317 C C . LEU A 1 78 ? -5.877 -0.486 3.375 1.00 2.32 78 LEU A C 11
ATOM 20318 O O . LEU A 1 78 ? -5.945 0.718 3.558 1.00 20.12 78 LEU A O 11
ATOM 20334 N N . GLU A 1 79 ? -5.252 -1.319 4.231 1.00 51.53 79 GLU A N 11
ATOM 20335 C CA . GLU A 1 79 ? -4.627 -0.856 5.488 1.00 1.30 79 GLU A CA 11
ATOM 20336 C C . GLU A 1 79 ? -3.380 -0.013 5.196 1.00 31.40 79 GLU A C 11
ATOM 20337 O O . GLU A 1 79 ? -3.080 0.907 5.941 1.00 40.00 79 GLU A O 11
ATOM 20349 N N . VAL A 1 80 ? -2.676 -0.341 4.095 1.00 61.42 80 VAL A N 11
ATOM 20350 C CA . VAL A 1 80 ? -1.550 0.452 3.586 1.00 13.10 80 VAL A CA 11
ATOM 20351 C C . VAL A 1 80 ? -2.059 1.847 3.180 1.00 52.23 80 VAL A C 11
ATOM 20352 O O . VAL A 1 80 ? -1.469 2.863 3.541 1.00 34.04 80 VAL A O 11
ATOM 20365 N N . ALA A 1 81 ? -3.193 1.852 2.457 1.00 50.25 81 ALA A N 11
ATOM 20366 C CA . ALA A 1 81 ? -3.877 3.074 2.020 1.00 74.00 81 ALA A CA 11
ATOM 20367 C C . ALA A 1 81 ? -4.323 3.932 3.219 1.00 44.21 81 ALA A C 11
ATOM 20368 O O . ALA A 1 81 ? -4.112 5.141 3.217 1.00 12.31 81 ALA A O 11
ATOM 20375 N N . ASN A 1 82 ? -4.894 3.271 4.250 1.00 54.23 82 ASN A N 11
ATOM 20376 C CA . ASN A 1 82 ? -5.361 3.929 5.487 1.00 52.01 82 ASN A CA 11
ATOM 20377 C C . ASN A 1 82 ? -4.169 4.421 6.330 1.00 14.42 82 ASN A C 11
ATOM 20378 O O . ASN A 1 82 ? -4.293 5.402 7.066 1.00 52.22 82 ASN A O 11
ATOM 20389 N N . LYS A 1 83 ? -3.030 3.710 6.226 1.00 33.12 83 LYS A N 11
ATOM 20390 C CA . LYS A 1 83 ? -1.806 4.028 6.979 1.00 3.21 83 LYS A CA 11
ATOM 20391 C C . LYS A 1 83 ? -1.160 5.317 6.455 1.00 73.04 83 LYS A C 11
ATOM 20392 O O . LYS A 1 83 ? -0.940 6.253 7.223 1.00 71.12 83 LYS A O 11
ATOM 20411 N N . ILE A 1 84 ? -0.922 5.359 5.136 1.00 55.04 84 ILE A N 11
ATOM 20412 C CA . ILE A 1 84 ? -0.305 6.512 4.456 1.00 22.12 84 ILE A CA 11
ATOM 20413 C C . ILE A 1 84 ? -1.255 7.737 4.530 1.00 64.32 84 ILE A C 11
ATOM 20414 O O . ILE A 1 84 ? -0.808 8.880 4.686 1.00 14.41 84 ILE A O 11
ATOM 20430 N N . ALA A 1 85 ? -2.580 7.456 4.460 1.00 54.43 85 ALA A N 11
ATOM 20431 C CA . ALA A 1 85 ? -3.638 8.467 4.655 1.00 22.31 85 ALA A CA 11
ATOM 20432 C C . ALA A 1 85 ? -3.553 9.085 6.064 1.00 60.31 85 ALA A C 11
ATOM 20433 O O . ALA A 1 85 ? -3.639 10.303 6.222 1.00 13.24 85 ALA A O 11
ATOM 20440 N N . ASN A 1 86 ? -3.342 8.212 7.069 1.00 41.01 86 ASN A N 11
ATOM 20441 C CA . ASN A 1 86 ? -3.257 8.599 8.491 1.00 61.11 86 ASN A CA 11
ATOM 20442 C C . ASN A 1 86 ? -2.029 9.484 8.746 1.00 33.40 86 ASN A C 11
ATOM 20443 O O . ASN A 1 86 ? -2.154 10.536 9.383 1.00 63.34 86 ASN A O 11
ATOM 20454 N N . GLU A 1 87 ? -0.859 9.060 8.216 1.00 34.40 87 GLU A N 11
ATOM 20455 C CA . GLU A 1 87 ? 0.429 9.741 8.470 1.00 61.10 87 GLU A CA 11
ATOM 20456 C C . GLU A 1 87 ? 0.370 11.214 8.037 1.00 73.52 87 GLU A C 11
ATOM 20457 O O . GLU A 1 87 ? 0.790 12.109 8.776 1.00 14.04 87 GLU A O 11
ATOM 20469 N N . LEU A 1 88 ? -0.180 11.441 6.832 1.00 43.45 88 LEU A N 11
ATOM 20470 C CA . LEU A 1 88 ? -0.252 12.779 6.215 1.00 10.41 88 LEU A CA 11
ATOM 20471 C C . LEU A 1 88 ? -1.575 13.497 6.534 1.00 11.13 88 LEU A C 11
ATOM 20472 O O . LEU A 1 88 ? -1.716 14.677 6.221 1.00 32.41 88 LEU A O 11
ATOM 20488 N N . GLY A 1 89 ? -2.526 12.786 7.158 1.00 1.12 89 GLY A N 11
ATOM 20489 C CA . GLY A 1 89 ? -3.841 13.350 7.471 1.00 22.51 89 GLY A CA 11
ATOM 20490 C C . GLY A 1 89 ? -4.705 13.575 6.223 1.00 30.30 89 GLY A C 11
ATOM 20491 O O . GLY A 1 89 ? -5.601 14.422 6.218 1.00 70.23 89 GLY A O 11
ATOM 20495 N N . ALA A 1 90 ? -4.410 12.806 5.159 1.00 64.42 90 ALA A N 11
ATOM 20496 C CA . ALA A 1 90 ? -5.145 12.842 3.885 1.00 33.31 90 ALA A CA 11
ATOM 20497 C C . ALA A 1 90 ? -6.206 11.734 3.860 1.00 44.42 90 ALA A C 11
ATOM 20498 O O . ALA A 1 90 ? -6.331 10.961 4.818 1.00 74.11 90 ALA A O 11
ATOM 20505 N N . LYS A 1 91 ? -6.955 11.656 2.755 1.00 20.22 91 LYS A N 11
ATOM 20506 C CA . LYS A 1 91 ? -8.003 10.641 2.579 1.00 44.15 91 LYS A CA 11
ATOM 20507 C C . LYS A 1 91 ? -7.411 9.319 2.066 1.00 34.31 91 LYS A C 11
ATOM 20508 O O . LYS A 1 91 ? -6.225 9.241 1.711 1.00 45.33 91 LYS A O 11
ATOM 20527 N N . GLN A 1 92 ? -8.274 8.292 2.027 1.00 52.52 92 GLN A N 11
ATOM 20528 C CA . GLN A 1 92 ? -7.919 6.920 1.621 1.00 43.11 92 GLN A CA 11
ATOM 20529 C C . GLN A 1 92 ? -7.845 6.794 0.075 1.00 64.23 92 GLN A C 11
ATOM 20530 O O . GLN A 1 92 ? -7.484 7.750 -0.621 1.00 24.54 92 GLN A O 11
ATOM 20544 N N . SER A 1 93 ? -8.180 5.609 -0.455 1.00 22.34 93 SER A N 11
ATOM 20545 C CA . SER A 1 93 ? -7.864 5.228 -1.825 1.00 32.10 93 SER A CA 11
ATOM 20546 C C . SER A 1 93 ? -9.104 4.807 -2.617 1.00 71.30 93 SER A C 11
ATOM 20547 O O . SER A 1 93 ? -10.082 4.297 -2.054 1.00 2.15 93 SER A O 11
ATOM 20555 N N . THR A 1 94 ? -9.022 4.999 -3.935 1.00 13.44 94 THR A N 11
ATOM 20556 C CA . THR A 1 94 ? -9.940 4.399 -4.903 1.00 21.13 94 THR A CA 11
ATOM 20557 C C . THR A 1 94 ? -9.275 3.136 -5.471 1.00 74.44 94 THR A C 11
ATOM 20558 O O . THR A 1 94 ? -8.103 3.175 -5.859 1.00 72.44 94 THR A O 11
ATOM 20569 N N . THR A 1 95 ? -10.014 2.015 -5.501 1.00 62.43 95 THR A N 11
ATOM 20570 C CA . THR A 1 95 ? -9.468 0.708 -5.918 1.00 1.33 95 THR A CA 11
ATOM 20571 C C . THR A 1 95 ? -9.966 0.322 -7.328 1.00 55.43 95 THR A C 11
ATOM 20572 O O . THR A 1 95 ? -11.132 0.531 -7.670 1.00 54.13 95 THR A O 11
ATOM 20583 N N . THR A 1 96 ? -9.032 -0.171 -8.156 1.00 53.15 96 THR A N 11
ATOM 20584 C CA . THR A 1 96 ? -9.322 -0.812 -9.438 1.00 33.01 96 THR A CA 11
ATOM 20585 C C . THR A 1 96 ? -9.247 -2.341 -9.261 1.00 45.31 96 THR A C 11
ATOM 20586 O O . THR A 1 96 ? -8.169 -2.891 -8.991 1.00 65.10 96 THR A O 11
ATOM 20597 N N . THR A 1 97 ? -10.391 -3.026 -9.400 1.00 50.34 97 THR A N 11
ATOM 20598 C CA . THR A 1 97 ? -10.453 -4.490 -9.283 1.00 3.44 97 THR A CA 11
ATOM 20599 C C . THR A 1 97 ? -10.325 -5.147 -10.678 1.00 63.51 97 THR A C 11
ATOM 20600 O O . THR A 1 97 ? -11.195 -4.998 -11.544 1.00 31.15 97 THR A O 11
ATOM 20611 N N . ASP A 1 98 ? -9.202 -5.850 -10.885 1.00 25.32 98 ASP A N 11
ATOM 20612 C CA . ASP A 1 98 ? -8.909 -6.589 -12.137 1.00 61.43 98 ASP A CA 11
ATOM 20613 C C . ASP A 1 98 ? -9.315 -8.078 -11.993 1.00 62.31 98 ASP A C 11
ATOM 20614 O O . ASP A 1 98 ? -9.523 -8.779 -12.992 1.00 43.35 98 ASP A O 11
ATOM 20623 N N . GLY A 1 99 ? -9.462 -8.540 -10.732 1.00 22.42 99 GLY A N 11
ATOM 20624 C CA . GLY A 1 99 ? -9.827 -9.930 -10.431 1.00 32.52 99 GLY A CA 11
ATOM 20625 C C . GLY A 1 99 ? -8.591 -10.811 -10.356 1.00 20.25 99 GLY A C 11
ATOM 20626 O O . GLY A 1 99 ? -8.297 -11.409 -9.309 1.00 23.13 99 GLY A O 11
ATOM 20630 N N . ASP A 1 100 ? -7.868 -10.891 -11.494 1.00 20.45 100 ASP A N 11
ATOM 20631 C CA . ASP A 1 100 ? -6.538 -11.517 -11.578 1.00 23.54 100 ASP A CA 11
ATOM 20632 C C . ASP A 1 100 ? -5.557 -10.754 -10.676 1.00 74.43 100 ASP A C 11
ATOM 20633 O O . ASP A 1 100 ? -4.816 -11.342 -9.883 1.00 63.33 100 ASP A O 11
ATOM 20642 N N . THR A 1 101 ? -5.590 -9.425 -10.822 1.00 4.21 101 THR A N 11
ATOM 20643 C CA . THR A 1 101 ? -4.829 -8.481 -9.998 1.00 30.15 101 THR A CA 11
ATOM 20644 C C . THR A 1 101 ? -5.823 -7.590 -9.210 1.00 12.05 101 THR A C 11
ATOM 20645 O O . THR A 1 101 ? -7.040 -7.615 -9.454 1.00 40.33 101 THR A O 11
ATOM 20656 N N . PHE A 1 102 ? -5.300 -6.843 -8.244 1.00 30.53 102 PHE A N 11
ATOM 20657 C CA . PHE A 1 102 ? -6.067 -5.894 -7.441 1.00 40.25 102 PHE A CA 11
ATOM 20658 C C . PHE A 1 102 ? -5.181 -4.676 -7.177 1.00 34.25 102 PHE A C 11
ATOM 20659 O O . PHE A 1 102 ? -4.202 -4.768 -6.424 1.00 1.23 102 PHE A O 11
ATOM 20676 N N . GLU A 1 103 ? -5.514 -3.559 -7.828 1.00 32.23 103 GLU A N 11
ATOM 20677 C CA . GLU A 1 103 ? -4.782 -2.298 -7.693 1.00 52.03 103 GLU A CA 11
ATOM 20678 C C . GLU A 1 103 ? -5.596 -1.349 -6.800 1.00 54.32 103 GLU A C 11
ATOM 20679 O O . GLU A 1 103 ? -6.818 -1.288 -6.901 1.00 12.50 103 GLU A O 11
ATOM 20691 N N . VAL A 1 104 ? -4.902 -0.647 -5.897 1.00 52.15 104 VAL A N 11
ATOM 20692 C CA . VAL A 1 104 ? -5.494 0.284 -4.938 1.00 5.13 104 VAL A CA 11
ATOM 20693 C C . VAL A 1 104 ? -4.659 1.575 -4.999 1.00 74.23 104 VAL A C 11
ATOM 20694 O O . VAL A 1 104 ? -3.545 1.616 -4.484 1.00 21.34 104 VAL A O 11
ATOM 20707 N N . GLU A 1 105 ? -5.188 2.627 -5.645 1.00 4.52 105 GLU A N 11
ATOM 20708 C CA . GLU A 1 105 ? -4.459 3.898 -5.821 1.00 24.24 105 GLU A CA 11
ATOM 20709 C C . GLU A 1 105 ? -4.913 4.889 -4.751 1.00 73.35 105 GLU A C 11
ATOM 20710 O O . GLU A 1 105 ? -6.099 5.228 -4.679 1.00 75.22 105 GLU A O 11
ATOM 20722 N N . VAL A 1 106 ? -3.961 5.348 -3.931 1.00 62.01 106 VAL A N 11
ATOM 20723 C CA . VAL A 1 106 ? -4.200 6.270 -2.821 1.00 20.12 106 VAL A CA 11
ATOM 20724 C C . VAL A 1 106 ? -3.898 7.692 -3.303 1.00 63.42 106 VAL A C 11
ATOM 20725 O O . VAL A 1 106 ? -2.724 8.054 -3.468 1.00 60.31 106 VAL A O 11
ATOM 20738 N N . ILE A 1 107 ? -4.942 8.494 -3.547 1.00 31.41 107 ILE A N 11
ATOM 20739 C CA . ILE A 1 107 ? -4.778 9.889 -3.964 1.00 2.32 107 ILE A CA 11
ATOM 20740 C C . ILE A 1 107 ? -4.781 10.752 -2.698 1.00 54.31 107 ILE A C 11
ATOM 20741 O O . ILE A 1 107 ? -5.847 11.037 -2.124 1.00 70.52 107 ILE A O 11
ATOM 20757 N N . LEU A 1 108 ? -3.581 11.124 -2.239 1.00 13.42 108 LEU A N 11
ATOM 20758 C CA . LEU A 1 108 ? -3.409 11.938 -1.040 1.00 65.11 108 LEU A CA 11
ATOM 20759 C C . LEU A 1 108 ? -3.612 13.411 -1.397 1.00 44.52 108 LEU A C 11
ATOM 20760 O O . LEU A 1 108 ? -2.728 14.054 -1.983 1.00 11.14 108 LEU A O 11
ATOM 20776 N N . GLU A 1 109 ? -4.788 13.938 -1.067 1.00 63.10 109 GLU A N 11
ATOM 20777 C CA . GLU A 1 109 ? -5.118 15.341 -1.298 1.00 61.12 109 GLU A CA 11
ATOM 20778 C C . GLU A 1 109 ? -4.798 16.151 -0.038 1.00 73.24 109 GLU A C 11
ATOM 20779 O O . GLU A 1 109 ? -5.629 16.280 0.866 1.00 13.42 109 GLU A O 11
ATOM 20791 N N . LEU A 1 110 ? -3.541 16.599 0.047 1.00 64.45 110 LEU A N 11
ATOM 20792 C CA . LEU A 1 110 ? -3.104 17.541 1.076 1.00 21.24 110 LEU A CA 11
ATOM 20793 C C . LEU A 1 110 ? -3.426 18.955 0.598 1.00 42.45 110 LEU A C 11
ATOM 20794 O O . LEU A 1 110 ? -2.728 19.485 -0.283 1.00 2.44 110 LEU A O 11
ATOM 20810 N N . GLU A 1 111 ? -4.530 19.510 1.147 1.00 74.31 111 GLU A N 11
ATOM 20811 C CA . GLU A 1 111 ? -5.017 20.874 0.876 1.00 30.23 111 GLU A CA 11
ATOM 20812 C C . GLU A 1 111 ? -5.536 21.015 -0.570 1.00 43.34 111 GLU A C 11
ATOM 20813 O O . GLU A 1 111 ? -4.780 20.851 -1.533 1.00 41.12 111 GLU A O 11
ATOM 20825 N N . HIS A 1 112 ? -6.827 21.341 -0.719 1.00 63.05 112 HIS A N 11
ATOM 20826 C CA . HIS A 1 112 ? -7.399 21.746 -2.017 1.00 54.24 112 HIS A CA 11
ATOM 20827 C C . HIS A 1 112 ? -7.150 23.249 -2.222 1.00 3.44 112 HIS A C 11
ATOM 20828 O O . HIS A 1 112 ? -8.074 24.045 -2.391 1.00 13.05 112 HIS A O 11
ATOM 20843 N N . HIS A 1 113 ? -5.864 23.627 -2.169 1.00 72.42 113 HIS A N 11
ATOM 20844 C CA . HIS A 1 113 ? -5.403 25.007 -2.407 1.00 74.32 113 HIS A CA 11
ATOM 20845 C C . HIS A 1 113 ? -4.956 25.167 -3.874 1.00 61.03 113 HIS A C 11
ATOM 20846 O O . HIS A 1 113 ? -4.440 26.213 -4.271 1.00 52.03 113 HIS A O 11
ATOM 20861 N N . HIS A 1 114 ? -5.181 24.111 -4.668 1.00 24.43 114 HIS A N 11
ATOM 20862 C CA . HIS A 1 114 ? -4.862 24.063 -6.095 1.00 12.32 114 HIS A CA 11
ATOM 20863 C C . HIS A 1 114 ? -6.179 24.150 -6.885 1.00 43.32 114 HIS A C 11
ATOM 20864 O O . HIS A 1 114 ? -6.946 23.182 -6.912 1.00 34.21 114 HIS A O 11
ATOM 20879 N N . HIS A 1 115 ? -6.435 25.318 -7.504 1.00 54.32 115 HIS A N 11
ATOM 20880 C CA . HIS A 1 115 ? -7.721 25.619 -8.161 1.00 10.43 115 HIS A CA 11
ATOM 20881 C C . HIS A 1 115 ? -7.870 24.818 -9.471 1.00 21.33 115 HIS A C 11
ATOM 20882 O O . HIS A 1 115 ? -7.436 25.256 -10.542 1.00 70.32 115 HIS A O 11
ATOM 20897 N N . HIS A 1 116 ? -8.451 23.615 -9.355 1.00 2.41 116 HIS A N 11
ATOM 20898 C CA . HIS A 1 116 ? -8.767 22.742 -10.502 1.00 11.42 116 HIS A CA 11
ATOM 20899 C C . HIS A 1 116 ? -10.253 22.909 -10.852 1.00 24.25 116 HIS A C 11
ATOM 20900 O O . HIS A 1 116 ? -11.021 21.938 -10.904 1.00 70.21 116 HIS A O 11
ATOM 20915 N N . HIS A 1 117 ? -10.648 24.173 -11.068 1.00 64.31 117 HIS A N 11
ATOM 20916 C CA . HIS A 1 117 ? -12.021 24.552 -11.419 1.00 74.14 117 HIS A CA 11
ATOM 20917 C C . HIS A 1 117 ? -11.995 25.206 -12.818 1.00 22.13 117 HIS A C 11
ATOM 20918 O O . HIS A 1 117 ? -12.298 24.514 -13.812 1.00 74.23 117 HIS A O 11
ATOM 20934 N N . MET A 1 1 ? 17.285 -11.763 0.037 1.00 62.43 1 MET A N 12
ATOM 20935 C CA . MET A 1 1 ? 16.211 -10.745 0.017 1.00 35.51 1 MET A CA 12
ATOM 20936 C C . MET A 1 1 ? 15.418 -10.868 -1.295 1.00 70.43 1 MET A C 12
ATOM 20937 O O . MET A 1 1 ? 15.620 -10.092 -2.240 1.00 23.22 1 MET A O 12
ATOM 20953 N N . ALA A 1 2 ? 14.537 -11.887 -1.352 1.00 1.44 2 ALA A N 12
ATOM 20954 C CA . ALA A 1 2 ? 13.726 -12.206 -2.543 1.00 20.05 2 ALA A CA 12
ATOM 20955 C C . ALA A 1 2 ? 12.569 -13.143 -2.156 1.00 52.14 2 ALA A C 12
ATOM 20956 O O . ALA A 1 2 ? 12.602 -13.794 -1.100 1.00 41.34 2 ALA A O 12
ATOM 20963 N N . GLY A 1 3 ? 11.562 -13.208 -3.033 1.00 1.20 3 GLY A N 12
ATOM 20964 C CA . GLY A 1 3 ? 10.401 -14.080 -2.857 1.00 11.25 3 GLY A CA 12
ATOM 20965 C C . GLY A 1 3 ? 9.739 -14.371 -4.190 1.00 41.41 3 GLY A C 12
ATOM 20966 O O . GLY A 1 3 ? 10.196 -13.880 -5.234 1.00 11.01 3 GLY A O 12
ATOM 20970 N N . LYS A 1 4 ? 8.666 -15.167 -4.166 1.00 42.44 4 LYS A N 12
ATOM 20971 C CA . LYS A 1 4 ? 7.942 -15.588 -5.381 1.00 12.44 4 LYS A CA 12
ATOM 20972 C C . LYS A 1 4 ? 6.446 -15.779 -5.079 1.00 73.51 4 LYS A C 12
ATOM 20973 O O . LYS A 1 4 ? 5.991 -15.512 -3.956 1.00 61.02 4 LYS A O 12
ATOM 20992 N N . GLU A 1 5 ? 5.712 -16.238 -6.115 1.00 75.33 5 GLU A N 12
ATOM 20993 C CA . GLU A 1 5 ? 4.275 -16.566 -6.071 1.00 24.24 5 GLU A CA 12
ATOM 20994 C C . GLU A 1 5 ? 3.398 -15.304 -5.936 1.00 22.24 5 GLU A C 12
ATOM 20995 O O . GLU A 1 5 ? 2.755 -14.904 -6.906 1.00 5.22 5 GLU A O 12
ATOM 21007 N N . LEU A 1 6 ? 3.400 -14.660 -4.757 1.00 2.04 6 LEU A N 12
ATOM 21008 C CA . LEU A 1 6 ? 2.581 -13.460 -4.516 1.00 43.25 6 LEU A CA 12
ATOM 21009 C C . LEU A 1 6 ? 3.483 -12.217 -4.613 1.00 11.31 6 LEU A C 12
ATOM 21010 O O . LEU A 1 6 ? 4.176 -11.876 -3.646 1.00 43.13 6 LEU A O 12
ATOM 21026 N N . ARG A 1 7 ? 3.477 -11.547 -5.781 1.00 41.24 7 ARG A N 12
ATOM 21027 C CA . ARG A 1 7 ? 4.324 -10.368 -6.034 1.00 51.14 7 ARG A CA 12
ATOM 21028 C C . ARG A 1 7 ? 3.605 -9.108 -5.568 1.00 1.45 7 ARG A C 12
ATOM 21029 O O . ARG A 1 7 ? 2.533 -8.771 -6.087 1.00 44.40 7 ARG A O 12
ATOM 21050 N N . VAL A 1 8 ? 4.194 -8.427 -4.575 1.00 32.31 8 VAL A N 12
ATOM 21051 C CA . VAL A 1 8 ? 3.686 -7.143 -4.083 1.00 74.45 8 VAL A CA 12
ATOM 21052 C C . VAL A 1 8 ? 4.495 -6.023 -4.729 1.00 23.34 8 VAL A C 12
ATOM 21053 O O . VAL A 1 8 ? 5.716 -5.997 -4.601 1.00 31.41 8 VAL A O 12
ATOM 21066 N N . GLU A 1 9 ? 3.811 -5.135 -5.443 1.00 71.52 9 GLU A N 12
ATOM 21067 C CA . GLU A 1 9 ? 4.396 -3.907 -5.989 1.00 54.22 9 GLU A CA 12
ATOM 21068 C C . GLU A 1 9 ? 3.753 -2.708 -5.291 1.00 71.00 9 GLU A C 12
ATOM 21069 O O . GLU A 1 9 ? 2.603 -2.377 -5.573 1.00 31.23 9 GLU A O 12
ATOM 21081 N N . ILE A 1 10 ? 4.463 -2.090 -4.335 1.00 20.12 10 ILE A N 12
ATOM 21082 C CA . ILE A 1 10 ? 4.026 -0.813 -3.756 1.00 41.42 10 ILE A CA 12
ATOM 21083 C C . ILE A 1 10 ? 4.724 0.284 -4.576 1.00 23.35 10 ILE A C 12
ATOM 21084 O O . ILE A 1 10 ? 5.947 0.429 -4.509 1.00 23.32 10 ILE A O 12
ATOM 21100 N N . LYS A 1 11 ? 3.955 1.052 -5.349 1.00 3.14 11 LYS A N 12
ATOM 21101 C CA . LYS A 1 11 ? 4.511 1.960 -6.359 1.00 60.34 11 LYS A CA 12
ATOM 21102 C C . LYS A 1 11 ? 4.203 3.395 -5.942 1.00 5.11 11 LYS A C 12
ATOM 21103 O O . LYS A 1 11 ? 3.111 3.682 -5.457 1.00 72.52 11 LYS A O 12
ATOM 21122 N N . ILE A 1 12 ? 5.196 4.271 -6.073 1.00 25.21 12 ILE A N 12
ATOM 21123 C CA . ILE A 1 12 ? 5.109 5.668 -5.659 1.00 13.22 12 ILE A CA 12
ATOM 21124 C C . ILE A 1 12 ? 5.239 6.538 -6.916 1.00 12.20 12 ILE A C 12
ATOM 21125 O O . ILE A 1 12 ? 6.248 6.442 -7.633 1.00 14.14 12 ILE A O 12
ATOM 21141 N N . ASP A 1 13 ? 4.198 7.334 -7.198 1.00 3.35 13 ASP A N 12
ATOM 21142 C CA . ASP A 1 13 ? 4.201 8.328 -8.282 1.00 41.45 13 ASP A CA 12
ATOM 21143 C C . ASP A 1 13 ? 4.098 9.734 -7.672 1.00 0.13 13 ASP A C 12
ATOM 21144 O O . ASP A 1 13 ? 3.005 10.217 -7.343 1.00 50.03 13 ASP A O 12
ATOM 21153 N N . CYS A 1 14 ? 5.254 10.381 -7.519 1.00 44.43 14 CYS A N 12
ATOM 21154 C CA . CYS A 1 14 ? 5.353 11.767 -7.034 1.00 72.30 14 CYS A CA 12
ATOM 21155 C C . CYS A 1 14 ? 5.186 12.744 -8.206 1.00 11.14 14 CYS A C 12
ATOM 21156 O O . CYS A 1 14 ? 4.555 13.794 -8.060 1.00 33.44 14 CYS A O 12
ATOM 21164 N N . GLY A 1 15 ? 5.770 12.384 -9.367 1.00 51.45 15 GLY A N 12
ATOM 21165 C CA . GLY A 1 15 ? 5.675 13.198 -10.577 1.00 12.11 15 GLY A CA 12
ATOM 21166 C C . GLY A 1 15 ? 6.654 12.735 -11.650 1.00 45.12 15 GLY A C 12
ATOM 21167 O O . GLY A 1 15 ? 6.246 12.210 -12.695 1.00 1.11 15 GLY A O 12
ATOM 21171 N N . ASN A 1 16 ? 7.964 12.893 -11.371 1.00 23.05 16 ASN A N 12
ATOM 21172 C CA . ASN A 1 16 ? 9.049 12.602 -12.339 1.00 3.25 16 ASN A CA 12
ATOM 21173 C C . ASN A 1 16 ? 9.593 11.181 -12.135 1.00 23.20 16 ASN A C 12
ATOM 21174 O O . ASN A 1 16 ? 10.804 10.939 -12.256 1.00 23.02 16 ASN A O 12
ATOM 21185 N N . ASP A 1 17 ? 8.689 10.234 -11.850 1.00 21.22 17 ASP A N 12
ATOM 21186 C CA . ASP A 1 17 ? 9.035 8.823 -11.656 1.00 74.31 17 ASP A CA 12
ATOM 21187 C C . ASP A 1 17 ? 9.074 8.108 -13.008 1.00 12.31 17 ASP A C 12
ATOM 21188 O O . ASP A 1 17 ? 8.239 7.239 -13.304 1.00 51.42 17 ASP A O 12
ATOM 21197 N N . ASP A 1 18 ? 10.020 8.554 -13.862 1.00 43.40 18 ASP A N 12
ATOM 21198 C CA . ASP A 1 18 ? 10.434 7.808 -15.068 1.00 74.11 18 ASP A CA 12
ATOM 21199 C C . ASP A 1 18 ? 10.977 6.451 -14.610 1.00 4.25 18 ASP A C 12
ATOM 21200 O O . ASP A 1 18 ? 10.533 5.389 -15.053 1.00 23.53 18 ASP A O 12
ATOM 21209 N N . LYS A 1 19 ? 11.931 6.533 -13.671 1.00 22.43 19 LYS A N 12
ATOM 21210 C CA . LYS A 1 19 ? 12.324 5.425 -12.811 1.00 21.31 19 LYS A CA 12
ATOM 21211 C C . LYS A 1 19 ? 11.194 5.280 -11.768 1.00 54.13 19 LYS A C 12
ATOM 21212 O O . LYS A 1 19 ? 11.122 6.075 -10.820 1.00 40.41 19 LYS A O 12
ATOM 21231 N N . GLU A 1 20 ? 10.260 4.350 -12.025 1.00 40.14 20 GLU A N 12
ATOM 21232 C CA . GLU A 1 20 ? 9.149 4.055 -11.100 1.00 31.34 20 GLU A CA 12
ATOM 21233 C C . GLU A 1 20 ? 9.694 3.536 -9.755 1.00 15.44 20 GLU A C 12
ATOM 21234 O O . GLU A 1 20 ? 10.563 2.647 -9.727 1.00 4.23 20 GLU A O 12
ATOM 21246 N N . THR A 1 21 ? 9.210 4.106 -8.644 1.00 34.02 21 THR A N 12
ATOM 21247 C CA . THR A 1 21 ? 9.662 3.723 -7.304 1.00 4.22 21 THR A CA 12
ATOM 21248 C C . THR A 1 21 ? 8.763 2.577 -6.822 1.00 72.21 21 THR A C 12
ATOM 21249 O O . THR A 1 21 ? 7.621 2.810 -6.433 1.00 4.51 21 THR A O 12
ATOM 21260 N N . THR A 1 22 ? 9.279 1.342 -6.865 1.00 61.03 22 THR A N 12
ATOM 21261 C CA . THR A 1 22 ? 8.467 0.139 -6.634 1.00 3.15 22 THR A CA 12
ATOM 21262 C C . THR A 1 22 ? 9.150 -0.779 -5.612 1.00 61.42 22 THR A C 12
ATOM 21263 O O . THR A 1 22 ? 10.329 -1.127 -5.769 1.00 44.21 22 THR A O 12
ATOM 21274 N N . TYR A 1 23 ? 8.401 -1.146 -4.556 1.00 74.03 23 TYR A N 12
ATOM 21275 C CA . TYR A 1 23 ? 8.898 -1.984 -3.460 1.00 34.15 23 TYR A CA 12
ATOM 21276 C C . TYR A 1 23 ? 8.279 -3.380 -3.546 1.00 12.30 23 TYR A C 12
ATOM 21277 O O . TYR A 1 23 ? 7.051 -3.525 -3.568 1.00 43.21 23 TYR A O 12
ATOM 21295 N N . ASP A 1 24 ? 9.143 -4.399 -3.579 1.00 53.43 24 ASP A N 12
ATOM 21296 C CA . ASP A 1 24 ? 8.729 -5.799 -3.540 1.00 12.40 24 ASP A CA 12
ATOM 21297 C C . ASP A 1 24 ? 8.737 -6.264 -2.080 1.00 41.31 24 ASP A C 12
ATOM 21298 O O . ASP A 1 24 ? 9.749 -6.145 -1.378 1.00 54.31 24 ASP A O 12
ATOM 21307 N N . LEU A 1 25 ? 7.567 -6.705 -1.597 1.00 24.34 25 LEU A N 12
ATOM 21308 C CA . LEU A 1 25 ? 7.389 -7.166 -0.200 1.00 44.14 25 LEU A CA 12
ATOM 21309 C C . LEU A 1 25 ? 7.293 -8.693 -0.167 1.00 3.10 25 LEU A C 12
ATOM 21310 O O . LEU A 1 25 ? 7.962 -9.361 0.635 1.00 0.42 25 LEU A O 12
ATOM 21326 N N . TYR A 1 26 ? 6.453 -9.213 -1.087 1.00 75.32 26 TYR A N 12
ATOM 21327 C CA . TYR A 1 26 ? 6.120 -10.637 -1.220 1.00 4.34 26 TYR A CA 12
ATOM 21328 C C . TYR A 1 26 ? 5.314 -11.144 -0.004 1.00 21.22 26 TYR A C 12
ATOM 21329 O O . TYR A 1 26 ? 5.851 -11.369 1.085 1.00 51.22 26 TYR A O 12
ATOM 21347 N N . PHE A 1 27 ? 4.007 -11.303 -0.230 1.00 73.44 27 PHE A N 12
ATOM 21348 C CA . PHE A 1 27 ? 3.019 -11.673 0.789 1.00 64.14 27 PHE A CA 12
ATOM 21349 C C . PHE A 1 27 ? 2.872 -13.210 0.837 1.00 63.23 27 PHE A C 12
ATOM 21350 O O . PHE A 1 27 ? 3.300 -13.906 -0.089 1.00 2.22 27 PHE A O 12
ATOM 21367 N N . SER A 1 28 ? 2.301 -13.718 1.944 1.00 11.10 28 SER A N 12
ATOM 21368 C CA . SER A 1 28 ? 1.970 -15.145 2.122 1.00 54.40 28 SER A CA 12
ATOM 21369 C C . SER A 1 28 ? 0.813 -15.276 3.141 1.00 11.21 28 SER A C 12
ATOM 21370 O O . SER A 1 28 ? -0.269 -15.784 2.815 1.00 73.22 28 SER A O 12
ATOM 21378 N N . LYS A 1 29 ? 1.056 -14.785 4.377 1.00 73.31 29 LYS A N 12
ATOM 21379 C CA . LYS A 1 29 ? 0.069 -14.773 5.486 1.00 34.14 29 LYS A CA 12
ATOM 21380 C C . LYS A 1 29 ? 0.011 -13.351 6.089 1.00 4.42 29 LYS A C 12
ATOM 21381 O O . LYS A 1 29 ? 0.799 -12.467 5.710 1.00 34.33 29 LYS A O 12
ATOM 21400 N N . ALA A 1 30 ? -0.911 -13.140 7.037 1.00 14.01 30 ALA A N 12
ATOM 21401 C CA . ALA A 1 30 ? -1.212 -11.806 7.594 1.00 73.45 30 ALA A CA 12
ATOM 21402 C C . ALA A 1 30 ? -0.106 -11.268 8.528 1.00 55.31 30 ALA A C 12
ATOM 21403 O O . ALA A 1 30 ? -0.027 -10.059 8.735 1.00 53.20 30 ALA A O 12
ATOM 21410 N N . GLU A 1 31 ? 0.746 -12.158 9.071 1.00 32.22 31 GLU A N 12
ATOM 21411 C CA . GLU A 1 31 ? 1.766 -11.775 10.078 1.00 32.01 31 GLU A CA 12
ATOM 21412 C C . GLU A 1 31 ? 2.894 -10.952 9.432 1.00 33.34 31 GLU A C 12
ATOM 21413 O O . GLU A 1 31 ? 3.342 -9.933 9.978 1.00 65.23 31 GLU A O 12
ATOM 21425 N N . GLU A 1 32 ? 3.300 -11.397 8.241 1.00 23.31 32 GLU A N 12
ATOM 21426 C CA . GLU A 1 32 ? 4.282 -10.699 7.401 1.00 11.02 32 GLU A CA 12
ATOM 21427 C C . GLU A 1 32 ? 3.630 -9.465 6.775 1.00 42.12 32 GLU A C 12
ATOM 21428 O O . GLU A 1 32 ? 4.278 -8.438 6.628 1.00 52.13 32 GLU A O 12
ATOM 21440 N N . ALA A 1 33 ? 2.327 -9.575 6.463 1.00 5.15 33 ALA A N 12
ATOM 21441 C CA . ALA A 1 33 ? 1.564 -8.468 5.872 1.00 50.20 33 ALA A CA 12
ATOM 21442 C C . ALA A 1 33 ? 1.584 -7.221 6.780 1.00 45.50 33 ALA A C 12
ATOM 21443 O O . ALA A 1 33 ? 1.958 -6.150 6.326 1.00 42.31 33 ALA A O 12
ATOM 21450 N N . LYS A 1 34 ? 1.258 -7.418 8.076 1.00 31.11 34 LYS A N 12
ATOM 21451 C CA . LYS A 1 34 ? 1.209 -6.330 9.090 1.00 21.54 34 LYS A CA 12
ATOM 21452 C C . LYS A 1 34 ? 2.576 -5.622 9.233 1.00 12.54 34 LYS A C 12
ATOM 21453 O O . LYS A 1 34 ? 2.638 -4.406 9.454 1.00 42.14 34 LYS A O 12
ATOM 21472 N N . GLU A 1 35 ? 3.652 -6.416 9.109 1.00 54.13 35 GLU A N 12
ATOM 21473 C CA . GLU A 1 35 ? 5.028 -5.956 9.312 1.00 60.13 35 GLU A CA 12
ATOM 21474 C C . GLU A 1 35 ? 5.511 -5.135 8.103 1.00 62.14 35 GLU A C 12
ATOM 21475 O O . GLU A 1 35 ? 6.008 -4.016 8.266 1.00 12.33 35 GLU A O 12
ATOM 21487 N N . LEU A 1 36 ? 5.335 -5.704 6.895 1.00 24.32 36 LEU A N 12
ATOM 21488 C CA . LEU A 1 36 ? 5.683 -5.041 5.619 1.00 61.31 36 LEU A CA 12
ATOM 21489 C C . LEU A 1 36 ? 4.838 -3.765 5.408 1.00 0.51 36 LEU A C 12
ATOM 21490 O O . LEU A 1 36 ? 5.316 -2.792 4.835 1.00 61.10 36 LEU A O 12
ATOM 21506 N N . LEU A 1 37 ? 3.589 -3.799 5.901 1.00 41.20 37 LEU A N 12
ATOM 21507 C CA . LEU A 1 37 ? 2.667 -2.637 5.916 1.00 25.31 37 LEU A CA 12
ATOM 21508 C C . LEU A 1 37 ? 3.257 -1.498 6.762 1.00 60.13 37 LEU A C 12
ATOM 21509 O O . LEU A 1 37 ? 3.244 -0.334 6.350 1.00 42.52 37 LEU A O 12
ATOM 21525 N N . LYS A 1 38 ? 3.753 -1.872 7.956 1.00 4.44 38 LYS A N 12
ATOM 21526 C CA . LYS A 1 38 ? 4.320 -0.934 8.945 1.00 41.40 38 LYS A CA 12
ATOM 21527 C C . LYS A 1 38 ? 5.637 -0.320 8.424 1.00 22.25 38 LYS A C 12
ATOM 21528 O O . LYS A 1 38 ? 5.961 0.836 8.716 1.00 25.33 38 LYS A O 12
ATOM 21547 N N . LYS A 1 39 ? 6.369 -1.120 7.629 1.00 13.33 39 LYS A N 12
ATOM 21548 C CA . LYS A 1 39 ? 7.595 -0.679 6.950 1.00 70.40 39 LYS A CA 12
ATOM 21549 C C . LYS A 1 39 ? 7.253 0.346 5.848 1.00 32.14 39 LYS A C 12
ATOM 21550 O O . LYS A 1 39 ? 7.884 1.391 5.763 1.00 32.33 39 LYS A O 12
ATOM 21569 N N . VAL A 1 40 ? 6.226 0.044 5.033 1.00 61.12 40 VAL A N 12
ATOM 21570 C CA . VAL A 1 40 ? 5.765 0.948 3.943 1.00 21.40 40 VAL A CA 12
ATOM 21571 C C . VAL A 1 40 ? 5.250 2.289 4.525 1.00 50.11 40 VAL A C 12
ATOM 21572 O O . VAL A 1 40 ? 5.386 3.339 3.884 1.00 65.23 40 VAL A O 12
ATOM 21585 N N . ALA A 1 41 ? 4.675 2.224 5.747 1.00 73.00 41 ALA A N 12
ATOM 21586 C CA . ALA A 1 41 ? 4.184 3.405 6.491 1.00 32.31 41 ALA A CA 12
ATOM 21587 C C . ALA A 1 41 ? 5.266 4.493 6.630 1.00 11.21 41 ALA A C 12
ATOM 21588 O O . ALA A 1 41 ? 5.025 5.658 6.292 1.00 4.34 41 ALA A O 12
ATOM 21595 N N . GLU A 1 42 ? 6.452 4.091 7.121 1.00 45.50 42 GLU A N 12
ATOM 21596 C CA . GLU A 1 42 ? 7.586 5.016 7.326 1.00 34.32 42 GLU A CA 12
ATOM 21597 C C . GLU A 1 42 ? 8.265 5.400 5.986 1.00 64.12 42 GLU A C 12
ATOM 21598 O O . GLU A 1 42 ? 8.705 6.545 5.823 1.00 33.15 42 GLU A O 12
ATOM 21610 N N . LYS A 1 43 ? 8.328 4.434 5.031 1.00 72.20 43 LYS A N 12
ATOM 21611 C CA . LYS A 1 43 ? 8.994 4.643 3.717 1.00 54.12 43 LYS A CA 12
ATOM 21612 C C . LYS A 1 43 ? 8.278 5.741 2.903 1.00 52.51 43 LYS A C 12
ATOM 21613 O O . LYS A 1 43 ? 8.897 6.732 2.524 1.00 24.32 43 LYS A O 12
ATOM 21632 N N . ALA A 1 44 ? 6.956 5.572 2.719 1.00 20.23 44 ALA A N 12
ATOM 21633 C CA . ALA A 1 44 ? 6.139 6.439 1.849 1.00 74.13 44 ALA A CA 12
ATOM 21634 C C . ALA A 1 44 ? 5.967 7.835 2.466 1.00 43.53 44 ALA A C 12
ATOM 21635 O O . ALA A 1 44 ? 6.072 8.842 1.759 1.00 1.35 44 ALA A O 12
ATOM 21642 N N . ALA A 1 45 ? 5.747 7.873 3.799 1.00 2.32 45 ALA A N 12
ATOM 21643 C CA . ALA A 1 45 ? 5.598 9.130 4.567 1.00 14.03 45 ALA A CA 12
ATOM 21644 C C . ALA A 1 45 ? 6.848 10.034 4.452 1.00 44.11 45 ALA A C 12
ATOM 21645 O O . ALA A 1 45 ? 6.741 11.255 4.553 1.00 42.42 45 ALA A O 12
ATOM 21652 N N . ASP A 1 46 ? 8.021 9.397 4.262 1.00 73.34 46 ASP A N 12
ATOM 21653 C CA . ASP A 1 46 ? 9.321 10.081 4.090 1.00 22.42 46 ASP A CA 12
ATOM 21654 C C . ASP A 1 46 ? 9.361 10.883 2.774 1.00 54.53 46 ASP A C 12
ATOM 21655 O O . ASP A 1 46 ? 9.845 12.020 2.764 1.00 31.33 46 ASP A O 12
ATOM 21664 N N . LYS A 1 47 ? 8.848 10.286 1.665 1.00 51.23 47 LYS A N 12
ATOM 21665 C CA . LYS A 1 47 ? 8.769 10.994 0.359 1.00 20.12 47 LYS A CA 12
ATOM 21666 C C . LYS A 1 47 ? 7.836 12.213 0.486 1.00 5.34 47 LYS A C 12
ATOM 21667 O O . LYS A 1 47 ? 8.155 13.301 0.013 1.00 22.41 47 LYS A O 12
ATOM 21686 N N . ILE A 1 48 ? 6.690 11.979 1.156 1.00 2.11 48 ILE A N 12
ATOM 21687 C CA . ILE A 1 48 ? 5.643 12.992 1.401 1.00 74.14 48 ILE A CA 12
ATOM 21688 C C . ILE A 1 48 ? 6.193 14.161 2.246 1.00 61.32 48 ILE A C 12
ATOM 21689 O O . ILE A 1 48 ? 5.817 15.324 2.050 1.00 73.43 48 ILE A O 12
ATOM 21705 N N . LYS A 1 49 ? 7.112 13.819 3.156 1.00 13.12 49 LYS A N 12
ATOM 21706 C CA . LYS A 1 49 ? 7.746 14.765 4.077 1.00 14.15 49 LYS A CA 12
ATOM 21707 C C . LYS A 1 49 ? 8.758 15.654 3.331 1.00 2.01 49 LYS A C 12
ATOM 21708 O O . LYS A 1 49 ? 8.728 16.876 3.458 1.00 73.34 49 LYS A O 12
ATOM 21727 N N . LYS A 1 50 ? 9.615 15.023 2.512 1.00 13.25 50 LYS A N 12
ATOM 21728 C CA . LYS A 1 50 ? 10.715 15.720 1.811 1.00 31.14 50 LYS A CA 12
ATOM 21729 C C . LYS A 1 50 ? 10.223 16.474 0.552 1.00 44.21 50 LYS A C 12
ATOM 21730 O O . LYS A 1 50 ? 10.824 17.480 0.160 1.00 64.31 50 LYS A O 12
ATOM 21749 N N . GLN A 1 51 ? 9.124 15.991 -0.056 1.00 75.22 51 GLN A N 12
ATOM 21750 C CA . GLN A 1 51 ? 8.623 16.512 -1.345 1.00 65.43 51 GLN A CA 12
ATOM 21751 C C . GLN A 1 51 ? 7.099 16.308 -1.446 1.00 3.33 51 GLN A C 12
ATOM 21752 O O . GLN A 1 51 ? 6.327 17.271 -1.361 1.00 41.33 51 GLN A O 12
ATOM 21766 N N . GLY A 1 52 ? 6.686 15.038 -1.622 1.00 21.34 52 GLY A N 12
ATOM 21767 C CA . GLY A 1 52 ? 5.279 14.678 -1.781 1.00 3.13 52 GLY A CA 12
ATOM 21768 C C . GLY A 1 52 ? 5.111 13.322 -2.458 1.00 52.23 52 GLY A C 12
ATOM 21769 O O . GLY A 1 52 ? 6.061 12.794 -3.048 1.00 40.42 52 GLY A O 12
ATOM 21773 N N . CYS A 1 53 ? 3.911 12.741 -2.321 1.00 0.03 53 CYS A N 12
ATOM 21774 C CA . CYS A 1 53 ? 3.453 11.586 -3.109 1.00 25.13 53 CYS A CA 12
ATOM 21775 C C . CYS A 1 53 ? 1.979 11.819 -3.440 1.00 13.45 53 CYS A C 12
ATOM 21776 O O . CYS A 1 53 ? 1.103 11.491 -2.640 1.00 43.44 53 CYS A O 12
ATOM 21784 N N . LYS A 1 54 ? 1.724 12.467 -4.582 1.00 3.00 54 LYS A N 12
ATOM 21785 C CA . LYS A 1 54 ? 0.352 12.796 -5.024 1.00 22.43 54 LYS A CA 12
ATOM 21786 C C . LYS A 1 54 ? -0.449 11.517 -5.343 1.00 11.23 54 LYS A C 12
ATOM 21787 O O . LYS A 1 54 ? -1.654 11.438 -5.086 1.00 70.32 54 LYS A O 12
ATOM 21806 N N . ARG A 1 55 ? 0.252 10.520 -5.901 1.00 43.41 55 ARG A N 12
ATOM 21807 C CA . ARG A 1 55 ? -0.312 9.216 -6.258 1.00 22.13 55 ARG A CA 12
ATOM 21808 C C . ARG A 1 55 ? 0.600 8.124 -5.697 1.00 21.15 55 ARG A C 12
ATOM 21809 O O . ARG A 1 55 ? 1.815 8.184 -5.852 1.00 23.21 55 ARG A O 12
ATOM 21830 N N . VAL A 1 56 ? 0.004 7.163 -4.995 1.00 4.33 56 VAL A N 12
ATOM 21831 C CA . VAL A 1 56 ? 0.677 5.934 -4.554 1.00 71.03 56 VAL A CA 12
ATOM 21832 C C . VAL A 1 56 ? -0.197 4.768 -5.021 1.00 54.32 56 VAL A C 12
ATOM 21833 O O . VAL A 1 56 ? -1.337 4.679 -4.614 1.00 51.53 56 VAL A O 12
ATOM 21846 N N . LYS A 1 57 ? 0.316 3.887 -5.868 1.00 60.43 57 LYS A N 12
ATOM 21847 C CA . LYS A 1 57 ? -0.478 2.792 -6.452 1.00 21.23 57 LYS A CA 12
ATOM 21848 C C . LYS A 1 57 ? 0.049 1.445 -5.955 1.00 2.11 57 LYS A C 12
ATOM 21849 O O . LYS A 1 57 ? 1.206 1.108 -6.166 1.00 12.33 57 LYS A O 12
ATOM 21868 N N . ILE A 1 58 ? -0.828 0.687 -5.300 1.00 74.03 58 ILE A N 12
ATOM 21869 C CA . ILE A 1 58 ? -0.523 -0.637 -4.762 1.00 2.30 58 ILE A CA 12
ATOM 21870 C C . ILE A 1 58 ? -1.065 -1.663 -5.756 1.00 11.34 58 ILE A C 12
ATOM 21871 O O . ILE A 1 58 ? -2.266 -1.791 -5.921 1.00 34.13 58 ILE A O 12
ATOM 21887 N N . ARG A 1 59 ? -0.161 -2.377 -6.414 1.00 3.34 59 ARG A N 12
ATOM 21888 C CA . ARG A 1 59 ? -0.501 -3.408 -7.396 1.00 61.00 59 ARG A CA 12
ATOM 21889 C C . ARG A 1 59 ? -0.082 -4.759 -6.826 1.00 15.25 59 ARG A C 12
ATOM 21890 O O . ARG A 1 59 ? 1.063 -4.933 -6.410 1.00 4.12 59 ARG A O 12
ATOM 21911 N N . PHE A 1 60 ? -1.015 -5.708 -6.809 1.00 74.33 60 PHE A N 12
ATOM 21912 C CA . PHE A 1 60 ? -0.804 -7.024 -6.207 1.00 3.12 60 PHE A CA 12
ATOM 21913 C C . PHE A 1 60 ? -1.673 -8.066 -6.948 1.00 55.54 60 PHE A C 12
ATOM 21914 O O . PHE A 1 60 ? -2.799 -7.771 -7.345 1.00 13.31 60 PHE A O 12
ATOM 21931 N N . GLU A 1 61 ? -1.141 -9.287 -7.111 1.00 52.03 61 GLU A N 12
ATOM 21932 C CA . GLU A 1 61 ? -1.807 -10.374 -7.871 1.00 54.50 61 GLU A CA 12
ATOM 21933 C C . GLU A 1 61 ? -2.933 -11.036 -7.051 1.00 30.42 61 GLU A C 12
ATOM 21934 O O . GLU A 1 61 ? -2.923 -10.991 -5.820 1.00 62.34 61 GLU A O 12
ATOM 21946 N N . LYS A 1 62 ? -3.904 -11.631 -7.759 1.00 50.23 62 LYS A N 12
ATOM 21947 C CA . LYS A 1 62 ? -4.883 -12.587 -7.190 1.00 12.42 62 LYS A CA 12
ATOM 21948 C C . LYS A 1 62 ? -4.688 -13.923 -7.944 1.00 53.54 62 LYS A C 12
ATOM 21949 O O . LYS A 1 62 ? -3.916 -14.778 -7.499 1.00 51.22 62 LYS A O 12
ATOM 21968 N N . LYS A 1 63 ? -5.359 -14.056 -9.119 1.00 33.52 63 LYS A N 12
ATOM 21969 C CA . LYS A 1 63 ? -5.134 -15.127 -10.111 1.00 23.14 63 LYS A CA 12
ATOM 21970 C C . LYS A 1 63 ? -5.547 -16.516 -9.583 1.00 64.41 63 LYS A C 12
ATOM 21971 O O . LYS A 1 63 ? -6.629 -17.017 -9.934 1.00 43.25 63 LYS A O 12
ATOM 21990 N N . GLY A 1 64 ? -4.711 -17.117 -8.718 1.00 25.03 64 GLY A N 12
ATOM 21991 C CA . GLY A 1 64 ? -4.962 -18.460 -8.197 1.00 3.00 64 GLY A CA 12
ATOM 21992 C C . GLY A 1 64 ? -4.349 -18.704 -6.828 1.00 33.31 64 GLY A C 12
ATOM 21993 O O . GLY A 1 64 ? -4.033 -19.856 -6.496 1.00 12.42 64 GLY A O 12
ATOM 21997 N N . LEU A 1 65 ? -4.197 -17.642 -6.010 1.00 14.14 65 LEU A N 12
ATOM 21998 C CA . LEU A 1 65 ? -3.760 -17.804 -4.604 1.00 22.41 65 LEU A CA 12
ATOM 21999 C C . LEU A 1 65 ? -4.937 -18.295 -3.744 1.00 4.11 65 LEU A C 12
ATOM 22000 O O . LEU A 1 65 ? -6.097 -18.264 -4.184 1.00 52.15 65 LEU A O 12
ATOM 22016 N N . ASP A 1 66 ? -4.627 -18.738 -2.521 1.00 24.41 66 ASP A N 12
ATOM 22017 C CA . ASP A 1 66 ? -5.629 -19.262 -1.576 1.00 50.51 66 ASP A CA 12
ATOM 22018 C C . ASP A 1 66 ? -6.616 -18.144 -1.165 1.00 30.50 66 ASP A C 12
ATOM 22019 O O . ASP A 1 66 ? -6.228 -16.973 -1.124 1.00 43.31 66 ASP A O 12
ATOM 22028 N N . ASP A 1 67 ? -7.887 -18.517 -0.876 1.00 23.13 67 ASP A N 12
ATOM 22029 C CA . ASP A 1 67 ? -8.963 -17.548 -0.507 1.00 43.53 67 ASP A CA 12
ATOM 22030 C C . ASP A 1 67 ? -8.599 -16.721 0.738 1.00 3.14 67 ASP A C 12
ATOM 22031 O O . ASP A 1 67 ? -8.993 -15.554 0.849 1.00 42.11 67 ASP A O 12
ATOM 22040 N N . ASP A 1 68 ? -7.821 -17.324 1.647 1.00 64.42 68 ASP A N 12
ATOM 22041 C CA . ASP A 1 68 ? -7.368 -16.650 2.871 1.00 74.00 68 ASP A CA 12
ATOM 22042 C C . ASP A 1 68 ? -6.388 -15.534 2.491 1.00 13.12 68 ASP A C 12
ATOM 22043 O O . ASP A 1 68 ? -6.532 -14.404 2.952 1.00 40.31 68 ASP A O 12
ATOM 22052 N N . ALA A 1 69 ? -5.439 -15.873 1.598 1.00 73.10 69 ALA A N 12
ATOM 22053 C CA . ALA A 1 69 ? -4.458 -14.917 1.056 1.00 61.45 69 ALA A CA 12
ATOM 22054 C C . ALA A 1 69 ? -5.152 -13.793 0.255 1.00 61.32 69 ALA A C 12
ATOM 22055 O O . ALA A 1 69 ? -4.677 -12.661 0.232 1.00 12.42 69 ALA A O 12
ATOM 22062 N N . ARG A 1 70 ? -6.283 -14.129 -0.398 1.00 21.41 70 ARG A N 12
ATOM 22063 C CA . ARG A 1 70 ? -7.111 -13.160 -1.150 1.00 13.10 70 ARG A CA 12
ATOM 22064 C C . ARG A 1 70 ? -7.759 -12.152 -0.194 1.00 41.51 70 ARG A C 12
ATOM 22065 O O . ARG A 1 70 ? -7.633 -10.939 -0.379 1.00 53.14 70 ARG A O 12
ATOM 22086 N N . LYS A 1 71 ? -8.394 -12.694 0.852 1.00 32.51 71 LYS A N 12
ATOM 22087 C CA . LYS A 1 71 ? -9.220 -11.935 1.799 1.00 74.33 71 LYS A CA 12
ATOM 22088 C C . LYS A 1 71 ? -8.346 -11.083 2.737 1.00 65.33 71 LYS A C 12
ATOM 22089 O O . LYS A 1 71 ? -8.761 -9.996 3.164 1.00 1.41 71 LYS A O 12
ATOM 22108 N N . LYS A 1 72 ? -7.137 -11.587 3.042 1.00 44.02 72 LYS A N 12
ATOM 22109 C CA . LYS A 1 72 ? -6.148 -10.838 3.831 1.00 65.04 72 LYS A CA 12
ATOM 22110 C C . LYS A 1 72 ? -5.609 -9.667 2.998 1.00 55.23 72 LYS A C 12
ATOM 22111 O O . LYS A 1 72 ? -5.681 -8.531 3.438 1.00 65.45 72 LYS A O 12
ATOM 22130 N N . ALA A 1 73 ? -5.132 -9.979 1.775 1.00 62.04 73 ALA A N 12
ATOM 22131 C CA . ALA A 1 73 ? -4.425 -9.018 0.897 1.00 51.42 73 ALA A CA 12
ATOM 22132 C C . ALA A 1 73 ? -5.330 -7.885 0.391 1.00 10.04 73 ALA A C 12
ATOM 22133 O O . ALA A 1 73 ? -4.847 -6.766 0.167 1.00 43.32 73 ALA A O 12
ATOM 22140 N N . LYS A 1 74 ? -6.627 -8.187 0.193 1.00 44.02 74 LYS A N 12
ATOM 22141 C CA . LYS A 1 74 ? -7.602 -7.191 -0.291 1.00 74.43 74 LYS A CA 12
ATOM 22142 C C . LYS A 1 74 ? -7.881 -6.141 0.805 1.00 34.35 74 LYS A C 12
ATOM 22143 O O . LYS A 1 74 ? -7.953 -4.945 0.529 1.00 74.21 74 LYS A O 12
ATOM 22162 N N . LYS A 1 75 ? -7.991 -6.628 2.050 1.00 64.01 75 LYS A N 12
ATOM 22163 C CA . LYS A 1 75 ? -8.202 -5.799 3.246 1.00 11.45 75 LYS A CA 12
ATOM 22164 C C . LYS A 1 75 ? -6.909 -5.030 3.581 1.00 11.41 75 LYS A C 12
ATOM 22165 O O . LYS A 1 75 ? -6.946 -3.842 3.903 1.00 24.43 75 LYS A O 12
ATOM 22184 N N . TRP A 1 76 ? -5.784 -5.741 3.411 1.00 54.54 76 TRP A N 12
ATOM 22185 C CA . TRP A 1 76 ? -4.432 -5.281 3.754 1.00 41.44 76 TRP A CA 12
ATOM 22186 C C . TRP A 1 76 ? -4.019 -4.073 2.908 1.00 61.11 76 TRP A C 12
ATOM 22187 O O . TRP A 1 76 ? -3.541 -3.096 3.452 1.00 51.22 76 TRP A O 12
ATOM 22208 N N . ALA A 1 77 ? -4.215 -4.166 1.579 1.00 21.42 77 ALA A N 12
ATOM 22209 C CA . ALA A 1 77 ? -3.823 -3.097 0.636 1.00 72.02 77 ALA A CA 12
ATOM 22210 C C . ALA A 1 77 ? -4.609 -1.794 0.906 1.00 45.31 77 ALA A C 12
ATOM 22211 O O . ALA A 1 77 ? -4.098 -0.693 0.676 1.00 14.13 77 ALA A O 12
ATOM 22218 N N . LEU A 1 78 ? -5.852 -1.953 1.399 1.00 32.12 78 LEU A N 12
ATOM 22219 C CA . LEU A 1 78 ? -6.692 -0.831 1.860 1.00 21.42 78 LEU A CA 12
ATOM 22220 C C . LEU A 1 78 ? -6.133 -0.246 3.176 1.00 31.23 78 LEU A C 12
ATOM 22221 O O . LEU A 1 78 ? -6.102 0.969 3.360 1.00 43.34 78 LEU A O 12
ATOM 22237 N N . GLU A 1 79 ? -5.679 -1.143 4.077 1.00 72.23 79 GLU A N 12
ATOM 22238 C CA . GLU A 1 79 ? -5.087 -0.755 5.377 1.00 62.02 79 GLU A CA 12
ATOM 22239 C C . GLU A 1 79 ? -3.738 -0.043 5.192 1.00 33.55 79 GLU A C 12
ATOM 22240 O O . GLU A 1 79 ? -3.424 0.838 5.972 1.00 53.25 79 GLU A O 12
ATOM 22252 N N . VAL A 1 80 ? -2.972 -0.433 4.149 1.00 42.15 80 VAL A N 12
ATOM 22253 C CA . VAL A 1 80 ? -1.701 0.231 3.770 1.00 2.12 80 VAL A CA 12
ATOM 22254 C C . VAL A 1 80 ? -2.013 1.655 3.287 1.00 45.34 80 VAL A C 12
ATOM 22255 O O . VAL A 1 80 ? -1.404 2.621 3.736 1.00 24.34 80 VAL A O 12
ATOM 22268 N N . ALA A 1 81 ? -3.022 1.739 2.413 1.00 42.42 81 ALA A N 12
ATOM 22269 C CA . ALA A 1 81 ? -3.501 2.994 1.823 1.00 32.22 81 ALA A CA 12
ATOM 22270 C C . ALA A 1 81 ? -3.852 4.039 2.902 1.00 64.12 81 ALA A C 12
ATOM 22271 O O . ALA A 1 81 ? -3.355 5.168 2.873 1.00 64.02 81 ALA A O 12
ATOM 22278 N N . ASN A 1 82 ? -4.671 3.612 3.872 1.00 31.35 82 ASN A N 12
ATOM 22279 C CA . ASN A 1 82 ? -5.108 4.449 5.005 1.00 53.31 82 ASN A CA 12
ATOM 22280 C C . ASN A 1 82 ? -4.001 4.620 6.064 1.00 22.33 82 ASN A C 12
ATOM 22281 O O . ASN A 1 82 ? -4.016 5.603 6.799 1.00 70.11 82 ASN A O 12
ATOM 22292 N N . LYS A 1 83 ? -3.069 3.646 6.157 1.00 10.32 83 LYS A N 12
ATOM 22293 C CA . LYS A 1 83 ? -1.929 3.689 7.116 1.00 51.35 83 LYS A CA 12
ATOM 22294 C C . LYS A 1 83 ? -1.001 4.873 6.799 1.00 51.22 83 LYS A C 12
ATOM 22295 O O . LYS A 1 83 ? -0.680 5.677 7.686 1.00 3.20 83 LYS A O 12
ATOM 22314 N N . ILE A 1 84 ? -0.596 4.952 5.521 1.00 72.13 84 ILE A N 12
ATOM 22315 C CA . ILE A 1 84 ? 0.254 6.029 5.004 1.00 22.14 84 ILE A CA 12
ATOM 22316 C C . ILE A 1 84 ? -0.532 7.355 5.072 1.00 53.12 84 ILE A C 12
ATOM 22317 O O . ILE A 1 84 ? -0.039 8.326 5.630 1.00 50.35 84 ILE A O 12
ATOM 22333 N N . ALA A 1 85 ? -1.794 7.329 4.583 1.00 73.42 85 ALA A N 12
ATOM 22334 C CA . ALA A 1 85 ? -2.678 8.515 4.543 1.00 4.14 85 ALA A CA 12
ATOM 22335 C C . ALA A 1 85 ? -2.934 9.112 5.950 1.00 43.30 85 ALA A C 12
ATOM 22336 O O . ALA A 1 85 ? -3.069 10.321 6.080 1.00 60.32 85 ALA A O 12
ATOM 22343 N N . ASN A 1 86 ? -2.944 8.246 6.986 1.00 33.12 86 ASN A N 12
ATOM 22344 C CA . ASN A 1 86 ? -3.229 8.639 8.392 1.00 65.52 86 ASN A CA 12
ATOM 22345 C C . ASN A 1 86 ? -2.141 9.581 8.949 1.00 71.51 86 ASN A C 12
ATOM 22346 O O . ASN A 1 86 ? -2.409 10.402 9.830 1.00 44.13 86 ASN A O 12
ATOM 22357 N N . GLU A 1 87 ? -0.912 9.439 8.427 1.00 45.41 87 GLU A N 12
ATOM 22358 C CA . GLU A 1 87 ? 0.253 10.253 8.840 1.00 11.04 87 GLU A CA 12
ATOM 22359 C C . GLU A 1 87 ? 0.130 11.730 8.375 1.00 53.44 87 GLU A C 12
ATOM 22360 O O . GLU A 1 87 ? 0.852 12.603 8.869 1.00 23.45 87 GLU A O 12
ATOM 22372 N N . LEU A 1 88 ? -0.779 12.002 7.420 1.00 14.24 88 LEU A N 12
ATOM 22373 C CA . LEU A 1 88 ? -0.928 13.333 6.794 1.00 61.52 88 LEU A CA 12
ATOM 22374 C C . LEU A 1 88 ? -2.409 13.705 6.555 1.00 35.23 88 LEU A C 12
ATOM 22375 O O . LEU A 1 88 ? -2.685 14.760 5.977 1.00 25.23 88 LEU A O 12
ATOM 22391 N N . GLY A 1 89 ? -3.354 12.859 7.005 1.00 74.11 89 GLY A N 12
ATOM 22392 C CA . GLY A 1 89 ? -4.789 13.073 6.749 1.00 3.15 89 GLY A CA 12
ATOM 22393 C C . GLY A 1 89 ? -5.192 12.670 5.327 1.00 63.32 89 GLY A C 12
ATOM 22394 O O . GLY A 1 89 ? -5.969 11.718 5.138 1.00 44.23 89 GLY A O 12
ATOM 22398 N N . ALA A 1 90 ? -4.668 13.442 4.342 1.00 32.11 90 ALA A N 12
ATOM 22399 C CA . ALA A 1 90 ? -4.772 13.151 2.899 1.00 54.53 90 ALA A CA 12
ATOM 22400 C C . ALA A 1 90 ? -6.220 13.227 2.385 1.00 43.22 90 ALA A C 12
ATOM 22401 O O . ALA A 1 90 ? -7.072 13.859 3.019 1.00 33.13 90 ALA A O 12
ATOM 22408 N N . LYS A 1 91 ? -6.474 12.632 1.196 1.00 70.34 91 LYS A N 12
ATOM 22409 C CA . LYS A 1 91 ? -7.841 12.475 0.656 1.00 30.33 91 LYS A CA 12
ATOM 22410 C C . LYS A 1 91 ? -8.320 11.043 1.007 1.00 3.55 91 LYS A C 12
ATOM 22411 O O . LYS A 1 91 ? -8.907 10.846 2.078 1.00 34.34 91 LYS A O 12
ATOM 22430 N N . GLN A 1 92 ? -7.983 10.041 0.146 1.00 53.32 92 GLN A N 12
ATOM 22431 C CA . GLN A 1 92 ? -8.426 8.626 0.300 1.00 44.53 92 GLN A CA 12
ATOM 22432 C C . GLN A 1 92 ? -7.952 7.799 -0.914 1.00 73.53 92 GLN A C 12
ATOM 22433 O O . GLN A 1 92 ? -7.531 8.354 -1.942 1.00 11.24 92 GLN A O 12
ATOM 22447 N N . SER A 1 93 ? -7.982 6.471 -0.757 1.00 22.04 93 SER A N 12
ATOM 22448 C CA . SER A 1 93 ? -7.738 5.513 -1.828 1.00 42.41 93 SER A CA 12
ATOM 22449 C C . SER A 1 93 ? -9.048 5.017 -2.470 1.00 63.14 93 SER A C 12
ATOM 22450 O O . SER A 1 93 ? -10.065 4.897 -1.788 1.00 65.14 93 SER A O 12
ATOM 22458 N N . THR A 1 94 ? -8.996 4.742 -3.780 1.00 63.11 94 THR A N 12
ATOM 22459 C CA . THR A 1 94 ? -10.047 4.014 -4.507 1.00 72.23 94 THR A CA 12
ATOM 22460 C C . THR A 1 94 ? -9.612 2.542 -4.708 1.00 41.43 94 THR A C 12
ATOM 22461 O O . THR A 1 94 ? -8.415 2.251 -4.853 1.00 0.51 94 THR A O 12
ATOM 22472 N N . THR A 1 95 ? -10.589 1.623 -4.701 1.00 0.20 95 THR A N 12
ATOM 22473 C CA . THR A 1 95 ? -10.347 0.177 -4.780 1.00 54.32 95 THR A CA 12
ATOM 22474 C C . THR A 1 95 ? -10.658 -0.341 -6.193 1.00 43.13 95 THR A C 12
ATOM 22475 O O . THR A 1 95 ? -11.633 0.088 -6.825 1.00 33.33 95 THR A O 12
ATOM 22486 N N . THR A 1 96 ? -9.807 -1.247 -6.686 1.00 51.51 96 THR A N 12
ATOM 22487 C CA . THR A 1 96 ? -10.046 -2.008 -7.913 1.00 31.22 96 THR A CA 12
ATOM 22488 C C . THR A 1 96 ? -9.815 -3.494 -7.592 1.00 44.14 96 THR A C 12
ATOM 22489 O O . THR A 1 96 ? -8.692 -3.909 -7.286 1.00 73.45 96 THR A O 12
ATOM 22500 N N . THR A 1 97 ? -10.890 -4.273 -7.625 1.00 75.33 97 THR A N 12
ATOM 22501 C CA . THR A 1 97 ? -10.869 -5.697 -7.281 1.00 11.11 97 THR A CA 12
ATOM 22502 C C . THR A 1 97 ? -11.191 -6.531 -8.528 1.00 0.33 97 THR A C 12
ATOM 22503 O O . THR A 1 97 ? -11.954 -6.085 -9.401 1.00 23.42 97 THR A O 12
ATOM 22514 N N . ASP A 1 98 ? -10.584 -7.722 -8.615 1.00 23.22 98 ASP A N 12
ATOM 22515 C CA . ASP A 1 98 ? -10.812 -8.670 -9.719 1.00 51.14 98 ASP A CA 12
ATOM 22516 C C . ASP A 1 98 ? -10.332 -10.067 -9.286 1.00 22.14 98 ASP A C 12
ATOM 22517 O O . ASP A 1 98 ? -9.616 -10.206 -8.276 1.00 64.10 98 ASP A O 12
ATOM 22526 N N . GLY A 1 99 ? -10.735 -11.098 -10.053 1.00 61.01 99 GLY A N 12
ATOM 22527 C CA . GLY A 1 99 ? -10.335 -12.480 -9.797 1.00 30.54 99 GLY A CA 12
ATOM 22528 C C . GLY A 1 99 ? -8.861 -12.743 -10.109 1.00 2.11 99 GLY A C 12
ATOM 22529 O O . GLY A 1 99 ? -8.246 -13.612 -9.484 1.00 44.41 99 GLY A O 12
ATOM 22533 N N . ASP A 1 100 ? -8.287 -11.992 -11.080 1.00 64.10 100 ASP A N 12
ATOM 22534 C CA . ASP A 1 100 ? -6.884 -12.193 -11.531 1.00 71.41 100 ASP A CA 12
ATOM 22535 C C . ASP A 1 100 ? -5.911 -11.183 -10.881 1.00 44.11 100 ASP A C 12
ATOM 22536 O O . ASP A 1 100 ? -4.735 -11.510 -10.661 1.00 54.11 100 ASP A O 12
ATOM 22545 N N . THR A 1 101 ? -6.395 -9.962 -10.557 1.00 22.15 101 THR A N 12
ATOM 22546 C CA . THR A 1 101 ? -5.544 -8.880 -10.001 1.00 74.24 101 THR A CA 12
ATOM 22547 C C . THR A 1 101 ? -6.333 -8.024 -8.984 1.00 31.23 101 THR A C 12
ATOM 22548 O O . THR A 1 101 ? -7.561 -7.964 -9.020 1.00 3.13 101 THR A O 12
ATOM 22559 N N . PHE A 1 102 ? -5.598 -7.375 -8.069 1.00 43.22 102 PHE A N 12
ATOM 22560 C CA . PHE A 1 102 ? -6.149 -6.441 -7.082 1.00 61.33 102 PHE A CA 12
ATOM 22561 C C . PHE A 1 102 ? -5.205 -5.229 -6.984 1.00 70.11 102 PHE A C 12
ATOM 22562 O O . PHE A 1 102 ? -4.027 -5.386 -6.640 1.00 10.21 102 PHE A O 12
ATOM 22579 N N . GLU A 1 103 ? -5.723 -4.032 -7.282 1.00 40.12 103 GLU A N 12
ATOM 22580 C CA . GLU A 1 103 ? -4.941 -2.784 -7.256 1.00 72.44 103 GLU A CA 12
ATOM 22581 C C . GLU A 1 103 ? -5.734 -1.681 -6.527 1.00 72.13 103 GLU A C 12
ATOM 22582 O O . GLU A 1 103 ? -6.941 -1.558 -6.700 1.00 5.31 103 GLU A O 12
ATOM 22594 N N . VAL A 1 104 ? -5.029 -0.896 -5.703 1.00 14.12 104 VAL A N 12
ATOM 22595 C CA . VAL A 1 104 ? -5.596 0.203 -4.909 1.00 13.00 104 VAL A CA 12
ATOM 22596 C C . VAL A 1 104 ? -4.800 1.470 -5.229 1.00 20.35 104 VAL A C 12
ATOM 22597 O O . VAL A 1 104 ? -3.602 1.526 -4.944 1.00 51.53 104 VAL A O 12
ATOM 22610 N N . GLU A 1 105 ? -5.451 2.475 -5.832 1.00 22.44 105 GLU A N 12
ATOM 22611 C CA . GLU A 1 105 ? -4.808 3.764 -6.093 1.00 21.44 105 GLU A CA 12
ATOM 22612 C C . GLU A 1 105 ? -5.128 4.686 -4.916 1.00 52.22 105 GLU A C 12
ATOM 22613 O O . GLU A 1 105 ? -6.287 4.978 -4.649 1.00 41.32 105 GLU A O 12
ATOM 22625 N N . VAL A 1 106 ? -4.077 5.108 -4.220 1.00 5.43 106 VAL A N 12
ATOM 22626 C CA . VAL A 1 106 ? -4.147 5.968 -3.041 1.00 14.41 106 VAL A CA 12
ATOM 22627 C C . VAL A 1 106 ? -3.846 7.398 -3.500 1.00 24.33 106 VAL A C 12
ATOM 22628 O O . VAL A 1 106 ? -2.699 7.720 -3.830 1.00 4.20 106 VAL A O 12
ATOM 22641 N N . ILE A 1 107 ? -4.885 8.247 -3.550 1.00 35.14 107 ILE A N 12
ATOM 22642 C CA . ILE A 1 107 ? -4.765 9.609 -4.080 1.00 3.54 107 ILE A CA 12
ATOM 22643 C C . ILE A 1 107 ? -4.571 10.580 -2.905 1.00 44.25 107 ILE A C 12
ATOM 22644 O O . ILE A 1 107 ? -5.524 10.897 -2.178 1.00 34.22 107 ILE A O 12
ATOM 22660 N N . LEU A 1 108 ? -3.311 10.989 -2.681 1.00 75.42 108 LEU A N 12
ATOM 22661 C CA . LEU A 1 108 ? -2.952 11.941 -1.619 1.00 60.30 108 LEU A CA 12
ATOM 22662 C C . LEU A 1 108 ? -2.860 13.354 -2.233 1.00 63.21 108 LEU A C 12
ATOM 22663 O O . LEU A 1 108 ? -1.861 13.708 -2.861 1.00 11.52 108 LEU A O 12
ATOM 22679 N N . GLU A 1 109 ? -3.918 14.162 -2.051 1.00 21.15 109 GLU A N 12
ATOM 22680 C CA . GLU A 1 109 ? -4.015 15.518 -2.636 1.00 55.11 109 GLU A CA 12
ATOM 22681 C C . GLU A 1 109 ? -3.883 16.560 -1.520 1.00 13.15 109 GLU A C 12
ATOM 22682 O O . GLU A 1 109 ? -4.866 16.916 -0.870 1.00 21.01 109 GLU A O 12
ATOM 22694 N N . LEU A 1 110 ? -2.637 16.976 -1.238 1.00 14.44 110 LEU A N 12
ATOM 22695 C CA . LEU A 1 110 ? -2.331 18.013 -0.231 1.00 65.12 110 LEU A CA 12
ATOM 22696 C C . LEU A 1 110 ? -1.606 19.173 -0.925 1.00 12.11 110 LEU A C 12
ATOM 22697 O O . LEU A 1 110 ? -0.717 18.942 -1.754 1.00 31.12 110 LEU A O 12
ATOM 22713 N N . GLU A 1 111 ? -1.978 20.411 -0.583 1.00 3.23 111 GLU A N 12
ATOM 22714 C CA . GLU A 1 111 ? -1.308 21.605 -1.082 1.00 43.04 111 GLU A CA 12
ATOM 22715 C C . GLU A 1 111 ? -1.253 22.661 0.025 1.00 51.21 111 GLU A C 12
ATOM 22716 O O . GLU A 1 111 ? -2.248 22.910 0.714 1.00 64.44 111 GLU A O 12
ATOM 22728 N N . HIS A 1 112 ? -0.067 23.254 0.189 1.00 34.34 112 HIS A N 12
ATOM 22729 C CA . HIS A 1 112 ? 0.211 24.298 1.180 1.00 54.43 112 HIS A CA 12
ATOM 22730 C C . HIS A 1 112 ? 0.487 25.597 0.426 1.00 52.02 112 HIS A C 12
ATOM 22731 O O . HIS A 1 112 ? 1.337 25.612 -0.468 1.00 34.20 112 HIS A O 12
ATOM 22746 N N . HIS A 1 113 ? -0.240 26.665 0.789 1.00 21.41 113 HIS A N 12
ATOM 22747 C CA . HIS A 1 113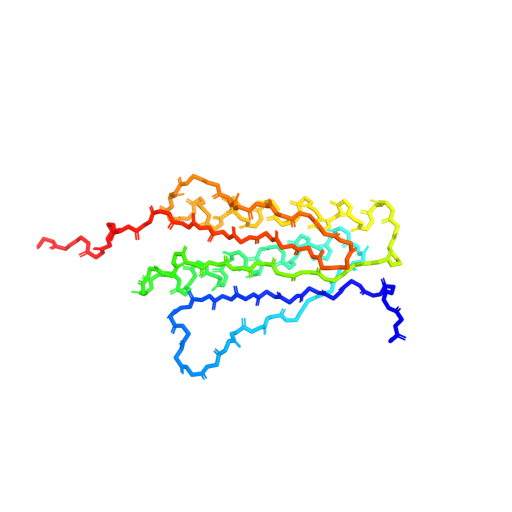 ? -0.157 27.991 0.129 1.00 33.14 113 HIS A CA 12
ATOM 22748 C C . HIS A 1 113 ? 1.206 28.696 0.400 1.00 51.55 113 HIS A C 12
ATOM 22749 O O . HIS A 1 113 ? 1.291 29.651 1.178 1.00 11.13 113 HIS A O 12
ATOM 22764 N N . HIS A 1 114 ? 2.251 28.210 -0.295 1.00 63.32 114 HIS A N 12
ATOM 22765 C CA . HIS A 1 114 ? 3.660 28.637 -0.132 1.00 51.42 114 HIS A CA 12
ATOM 22766 C C . HIS A 1 114 ? 4.560 27.831 -1.100 1.00 63.40 114 HIS A C 12
ATOM 22767 O O . HIS A 1 114 ? 5.649 28.288 -1.467 1.00 42.54 114 HIS A O 12
ATOM 22782 N N . HIS A 1 115 ? 4.087 26.625 -1.478 1.00 40.31 115 HIS A N 12
ATOM 22783 C CA . HIS A 1 115 ? 4.778 25.688 -2.402 1.00 34.14 115 HIS A CA 12
ATOM 22784 C C . HIS A 1 115 ? 5.214 26.389 -3.702 1.00 4.54 115 HIS A C 12
ATOM 22785 O O . HIS A 1 115 ? 6.400 26.382 -4.034 1.00 71.45 115 HIS A O 12
ATOM 22800 N N . HIS A 1 116 ? 4.223 27.002 -4.399 1.00 73.32 116 HIS A N 12
ATOM 22801 C CA . HIS A 1 116 ? 4.402 27.700 -5.693 1.00 55.01 116 HIS A CA 12
ATOM 22802 C C . HIS A 1 116 ? 4.860 26.725 -6.809 1.00 71.35 116 HIS A C 12
ATOM 22803 O O . HIS A 1 116 ? 4.066 26.321 -7.670 1.00 1.22 116 HIS A O 12
ATOM 22818 N N . HIS A 1 117 ? 6.141 26.337 -6.770 1.00 72.34 117 HIS A N 12
ATOM 22819 C CA . HIS A 1 117 ? 6.752 25.387 -7.726 1.00 71.24 117 HIS A CA 12
ATOM 22820 C C . HIS A 1 117 ? 7.284 24.165 -6.953 1.00 52.53 117 HIS A C 12
ATOM 22821 O O . HIS A 1 117 ? 6.935 23.017 -7.296 1.00 40.45 117 HIS A O 12
ATOM 22837 N N . MET A 1 1 ? -0.984 -27.459 -9.326 1.00 63.53 1 MET A N 13
ATOM 22838 C CA . MET A 1 1 ? -1.548 -26.099 -9.529 1.00 34.23 1 MET A CA 13
ATOM 22839 C C . MET A 1 1 ? -0.425 -25.049 -9.487 1.00 11.53 1 MET A C 13
ATOM 22840 O O . MET A 1 1 ? -0.426 -24.112 -10.291 1.00 74.12 1 MET A O 13
ATOM 22856 N N . ALA A 1 2 ? 0.524 -25.240 -8.544 1.00 74.45 2 ALA A N 13
ATOM 22857 C CA . ALA A 1 2 ? 1.646 -24.316 -8.273 1.00 64.24 2 ALA A CA 13
ATOM 22858 C C . ALA A 1 2 ? 1.145 -22.985 -7.679 1.00 50.02 2 ALA A C 13
ATOM 22859 O O . ALA A 1 2 ? 0.658 -22.107 -8.404 1.00 0.23 2 ALA A O 13
ATOM 22866 N N . GLY A 1 3 ? 1.243 -22.870 -6.349 1.00 15.13 3 GLY A N 13
ATOM 22867 C CA . GLY A 1 3 ? 0.910 -21.635 -5.629 1.00 10.14 3 GLY A CA 13
ATOM 22868 C C . GLY A 1 3 ? 2.167 -20.837 -5.294 1.00 24.12 3 GLY A C 13
ATOM 22869 O O . GLY A 1 3 ? 3.042 -20.683 -6.156 1.00 41.41 3 GLY A O 13
ATOM 22873 N N . LYS A 1 4 ? 2.252 -20.334 -4.037 1.00 22.31 4 LYS A N 13
ATOM 22874 C CA . LYS A 1 4 ? 3.430 -19.599 -3.496 1.00 23.23 4 LYS A CA 13
ATOM 22875 C C . LYS A 1 4 ? 3.736 -18.312 -4.306 1.00 61.10 4 LYS A C 13
ATOM 22876 O O . LYS A 1 4 ? 2.953 -17.914 -5.175 1.00 60.21 4 LYS A O 13
ATOM 22895 N N . GLU A 1 5 ? 4.847 -17.642 -3.924 1.00 72.22 5 GLU A N 13
ATOM 22896 C CA . GLU A 1 5 ? 5.482 -16.556 -4.701 1.00 43.30 5 GLU A CA 13
ATOM 22897 C C . GLU A 1 5 ? 4.501 -15.381 -4.999 1.00 24.02 5 GLU A C 13
ATOM 22898 O O . GLU A 1 5 ? 3.918 -15.296 -6.090 1.00 3.33 5 GLU A O 13
ATOM 22910 N N . LEU A 1 6 ? 4.293 -14.509 -3.999 1.00 74.34 6 LEU A N 13
ATOM 22911 C CA . LEU A 1 6 ? 3.372 -13.356 -4.105 1.00 33.01 6 LEU A CA 13
ATOM 22912 C C . LEU A 1 6 ? 4.186 -12.084 -4.387 1.00 63.13 6 LEU A C 13
ATOM 22913 O O . LEU A 1 6 ? 4.813 -11.518 -3.485 1.00 54.35 6 LEU A O 13
ATOM 22929 N N . ARG A 1 7 ? 4.190 -11.673 -5.666 1.00 53.12 7 ARG A N 13
ATOM 22930 C CA . ARG A 1 7 ? 4.898 -10.475 -6.151 1.00 23.21 7 ARG A CA 13
ATOM 22931 C C . ARG A 1 7 ? 4.016 -9.231 -6.007 1.00 35.34 7 ARG A C 13
ATOM 22932 O O . ARG A 1 7 ? 2.818 -9.284 -6.280 1.00 63.22 7 ARG A O 13
ATOM 22953 N N . VAL A 1 8 ? 4.643 -8.112 -5.617 1.00 55.24 8 VAL A N 13
ATOM 22954 C CA . VAL A 1 8 ? 3.975 -6.813 -5.423 1.00 75.14 8 VAL A CA 13
ATOM 22955 C C . VAL A 1 8 ? 4.651 -5.743 -6.293 1.00 55.54 8 VAL A C 13
ATOM 22956 O O . VAL A 1 8 ? 5.877 -5.763 -6.495 1.00 61.20 8 VAL A O 13
ATOM 22969 N N . GLU A 1 9 ? 3.845 -4.839 -6.842 1.00 3.21 9 GLU A N 13
ATOM 22970 C CA . GLU A 1 9 ? 4.333 -3.590 -7.430 1.00 63.12 9 GLU A CA 13
ATOM 22971 C C . GLU A 1 9 ? 3.845 -2.433 -6.559 1.00 63.23 9 GLU A C 13
ATOM 22972 O O . GLU A 1 9 ? 2.710 -1.970 -6.695 1.00 64.41 9 GLU A O 13
ATOM 22984 N N . ILE A 1 10 ? 4.710 -1.989 -5.638 1.00 34.44 10 ILE A N 13
ATOM 22985 C CA . ILE A 1 10 ? 4.438 -0.826 -4.782 1.00 62.31 10 ILE A CA 13
ATOM 22986 C C . ILE A 1 10 ? 5.023 0.400 -5.508 1.00 14.22 10 ILE A C 13
ATOM 22987 O O . ILE A 1 10 ? 6.235 0.474 -5.701 1.00 31.21 10 ILE A O 13
ATOM 23003 N N . LYS A 1 11 ? 4.177 1.342 -5.936 1.00 44.34 11 LYS A N 13
ATOM 23004 C CA . LYS A 1 11 ? 4.583 2.404 -6.886 1.00 10.20 11 LYS A CA 13
ATOM 23005 C C . LYS A 1 11 ? 4.487 3.784 -6.233 1.00 61.35 11 LYS A C 13
ATOM 23006 O O . LYS A 1 11 ? 3.433 4.173 -5.711 1.00 2.50 11 LYS A O 13
ATOM 23025 N N . ILE A 1 12 ? 5.604 4.515 -6.245 1.00 11.34 12 ILE A N 13
ATOM 23026 C CA . ILE A 1 12 ? 5.663 5.887 -5.737 1.00 33.14 12 ILE A CA 13
ATOM 23027 C C . ILE A 1 12 ? 5.519 6.854 -6.922 1.00 24.21 12 ILE A C 13
ATOM 23028 O O . ILE A 1 12 ? 6.399 6.925 -7.794 1.00 22.12 12 ILE A O 13
ATOM 23044 N N . ASP A 1 13 ? 4.388 7.582 -6.945 1.00 24.52 13 ASP A N 13
ATOM 23045 C CA . ASP A 1 13 ? 4.020 8.498 -8.037 1.00 34.43 13 ASP A CA 13
ATOM 23046 C C . ASP A 1 13 ? 3.985 9.937 -7.510 1.00 53.24 13 ASP A C 13
ATOM 23047 O O . ASP A 1 13 ? 3.029 10.370 -6.866 1.00 43.23 13 ASP A O 13
ATOM 23056 N N . CYS A 1 14 ? 5.042 10.683 -7.799 1.00 25.52 14 CYS A N 13
ATOM 23057 C CA . CYS A 1 14 ? 5.201 12.081 -7.371 1.00 54.25 14 CYS A CA 13
ATOM 23058 C C . CYS A 1 14 ? 5.621 12.927 -8.579 1.00 10.52 14 CYS A C 13
ATOM 23059 O O . CYS A 1 14 ? 6.273 13.968 -8.438 1.00 22.12 14 CYS A O 13
ATOM 23067 N N . GLY A 1 15 ? 5.177 12.479 -9.766 1.00 63.14 15 GLY A N 13
ATOM 23068 C CA . GLY A 1 15 ? 5.642 13.002 -11.042 1.00 31.22 15 GLY A CA 13
ATOM 23069 C C . GLY A 1 15 ? 6.868 12.237 -11.504 1.00 4.11 15 GLY A C 13
ATOM 23070 O O . GLY A 1 15 ? 6.744 11.225 -12.206 1.00 43.24 15 GLY A O 13
ATOM 23074 N N . ASN A 1 16 ? 8.051 12.699 -11.066 1.00 33.10 16 ASN A N 13
ATOM 23075 C CA . ASN A 1 16 ? 9.349 12.045 -11.379 1.00 41.14 16 ASN A CA 13
ATOM 23076 C C . ASN A 1 16 ? 10.461 12.582 -10.440 1.00 30.02 16 ASN A C 13
ATOM 23077 O O . ASN A 1 16 ? 11.658 12.391 -10.689 1.00 52.33 16 ASN A O 13
ATOM 23088 N N . ASP A 1 17 ? 10.045 13.232 -9.333 1.00 51.24 17 ASP A N 13
ATOM 23089 C CA . ASP A 1 17 ? 10.970 13.804 -8.335 1.00 31.51 17 ASP A CA 13
ATOM 23090 C C . ASP A 1 17 ? 11.675 12.666 -7.580 1.00 74.12 17 ASP A C 13
ATOM 23091 O O . ASP A 1 17 ? 12.892 12.670 -7.407 1.00 32.00 17 ASP A O 13
ATOM 23100 N N . ASP A 1 18 ? 10.866 11.706 -7.123 1.00 13.31 18 ASP A N 13
ATOM 23101 C CA . ASP A 1 18 ? 11.335 10.382 -6.680 1.00 62.42 18 ASP A CA 13
ATOM 23102 C C . ASP A 1 18 ? 10.999 9.390 -7.796 1.00 10.21 18 ASP A C 13
ATOM 23103 O O . ASP A 1 18 ? 9.836 9.297 -8.213 1.00 21.30 18 ASP A O 13
ATOM 23112 N N . LYS A 1 19 ? 12.018 8.684 -8.304 1.00 74.41 19 LYS A N 13
ATOM 23113 C CA . LYS A 1 19 ? 11.839 7.680 -9.358 1.00 45.02 19 LYS A CA 13
ATOM 23114 C C . LYS A 1 19 ? 11.073 6.471 -8.783 1.00 33.34 19 LYS A C 13
ATOM 23115 O O . LYS A 1 19 ? 11.202 6.160 -7.589 1.00 14.51 19 LYS A O 13
ATOM 23134 N N . GLU A 1 20 ? 10.273 5.812 -9.642 1.00 51.02 20 GLU A N 13
ATOM 23135 C CA . GLU A 1 20 ? 9.399 4.692 -9.250 1.00 70.12 20 GLU A CA 13
ATOM 23136 C C . GLU A 1 20 ? 10.235 3.567 -8.589 1.00 71.21 20 GLU A C 13
ATOM 23137 O O . GLU A 1 20 ? 11.224 3.090 -9.162 1.00 41.44 20 GLU A O 13
ATOM 23149 N N . THR A 1 21 ? 9.866 3.198 -7.355 1.00 53.22 21 THR A N 13
ATOM 23150 C CA . THR A 1 21 ? 10.602 2.212 -6.553 1.00 0.13 21 THR A CA 13
ATOM 23151 C C . THR A 1 21 ? 9.628 1.179 -5.962 1.00 53.42 21 THR A C 13
ATOM 23152 O O . THR A 1 21 ? 8.829 1.494 -5.073 1.00 42.31 21 THR A O 13
ATOM 23163 N N . THR A 1 22 ? 9.682 -0.041 -6.513 1.00 24.31 22 THR A N 13
ATOM 23164 C CA . THR A 1 22 ? 8.953 -1.195 -5.984 1.00 71.33 22 THR A CA 13
ATOM 23165 C C . THR A 1 22 ? 9.801 -1.876 -4.912 1.00 61.52 22 THR A C 13
ATOM 23166 O O . THR A 1 22 ? 11.017 -2.027 -5.073 1.00 22.51 22 THR A O 13
ATOM 23177 N N . TYR A 1 23 ? 9.150 -2.283 -3.825 1.00 34.04 23 TYR A N 13
ATOM 23178 C CA . TYR A 1 23 ? 9.810 -2.971 -2.719 1.00 42.15 23 TYR A CA 13
ATOM 23179 C C . TYR A 1 23 ? 9.438 -4.450 -2.804 1.00 10.50 23 TYR A C 13
ATOM 23180 O O . TYR A 1 23 ? 8.250 -4.783 -2.825 1.00 53.04 23 TYR A O 13
ATOM 23198 N N . ASP A 1 24 ? 10.455 -5.325 -2.851 1.00 61.34 24 ASP A N 13
ATOM 23199 C CA . ASP A 1 24 ? 10.260 -6.779 -2.972 1.00 33.30 24 ASP A CA 13
ATOM 23200 C C . ASP A 1 24 ? 9.842 -7.342 -1.615 1.00 64.30 24 ASP A C 13
ATOM 23201 O O . ASP A 1 24 ? 10.681 -7.504 -0.725 1.00 53.04 24 ASP A O 13
ATOM 23210 N N . LEU A 1 25 ? 8.535 -7.569 -1.443 1.00 64.30 25 LEU A N 13
ATOM 23211 C CA . LEU A 1 25 ? 7.979 -8.142 -0.209 1.00 71.04 25 LEU A CA 13
ATOM 23212 C C . LEU A 1 25 ? 7.012 -9.276 -0.560 1.00 61.42 25 LEU A C 13
ATOM 23213 O O . LEU A 1 25 ? 6.308 -9.219 -1.580 1.00 43.31 25 LEU A O 13
ATOM 23229 N N . TYR A 1 26 ? 7.002 -10.314 0.283 1.00 51.42 26 TYR A N 13
ATOM 23230 C CA . TYR A 1 26 ? 6.154 -11.501 0.110 1.00 61.35 26 TYR A CA 13
ATOM 23231 C C . TYR A 1 26 ? 5.301 -11.690 1.368 1.00 41.53 26 TYR A C 13
ATOM 23232 O O . TYR A 1 26 ? 5.684 -11.254 2.465 1.00 25.50 26 TYR A O 13
ATOM 23250 N N . PHE A 1 27 ? 4.139 -12.330 1.198 1.00 45.04 27 PHE A N 13
ATOM 23251 C CA . PHE A 1 27 ? 3.200 -12.611 2.295 1.00 30.25 27 PHE A CA 13
ATOM 23252 C C . PHE A 1 27 ? 3.385 -14.052 2.793 1.00 65.12 27 PHE A C 13
ATOM 23253 O O . PHE A 1 27 ? 4.078 -14.861 2.158 1.00 31.50 27 PHE A O 13
ATOM 23270 N N . SER A 1 28 ? 2.746 -14.361 3.931 1.00 51.43 28 SER A N 13
ATOM 23271 C CA . SER A 1 28 ? 2.800 -15.690 4.547 1.00 43.34 28 SER A CA 13
ATOM 23272 C C . SER A 1 28 ? 1.413 -16.045 5.107 1.00 63.03 28 SER A C 13
ATOM 23273 O O . SER A 1 28 ? 0.713 -16.891 4.537 1.00 25.14 28 SER A O 13
ATOM 23281 N N . LYS A 1 29 ? 1.010 -15.384 6.213 1.00 21.32 29 LYS A N 13
ATOM 23282 C CA . LYS A 1 29 ? -0.307 -15.608 6.850 1.00 44.31 29 LYS A CA 13
ATOM 23283 C C . LYS A 1 29 ? -1.005 -14.254 7.091 1.00 12.52 29 LYS A C 13
ATOM 23284 O O . LYS A 1 29 ? -1.919 -13.890 6.343 1.00 33.25 29 LYS A O 13
ATOM 23303 N N . ALA A 1 30 ? -0.532 -13.491 8.104 1.00 1.32 30 ALA A N 13
ATOM 23304 C CA . ALA A 1 30 ? -1.156 -12.205 8.486 1.00 0.44 30 ALA A CA 13
ATOM 23305 C C . ALA A 1 30 ? -0.197 -11.332 9.309 1.00 71.23 30 ALA A C 13
ATOM 23306 O O . ALA A 1 30 ? -0.023 -10.156 8.999 1.00 12.33 30 ALA A O 13
ATOM 23313 N N . GLU A 1 31 ? 0.405 -11.918 10.367 1.00 42.41 31 GLU A N 13
ATOM 23314 C CA . GLU A 1 31 ? 1.283 -11.179 11.313 1.00 20.30 31 GLU A CA 13
ATOM 23315 C C . GLU A 1 31 ? 2.570 -10.723 10.612 1.00 23.30 31 GLU A C 13
ATOM 23316 O O . GLU A 1 31 ? 2.985 -9.566 10.739 1.00 2.31 31 GLU A O 13
ATOM 23328 N N . GLU A 1 32 ? 3.168 -11.651 9.853 1.00 15.12 32 GLU A N 13
ATOM 23329 C CA . GLU A 1 32 ? 4.369 -11.393 9.045 1.00 21.02 32 GLU A CA 13
ATOM 23330 C C . GLU A 1 32 ? 4.063 -10.286 8.027 1.00 55.31 32 GLU A C 13
ATOM 23331 O O . GLU A 1 32 ? 4.807 -9.320 7.899 1.00 72.13 32 GLU A O 13
ATOM 23343 N N . ALA A 1 33 ? 2.907 -10.445 7.349 1.00 52.42 33 ALA A N 13
ATOM 23344 C CA . ALA A 1 33 ? 2.400 -9.483 6.356 1.00 33.11 33 ALA A CA 13
ATOM 23345 C C . ALA A 1 33 ? 2.196 -8.084 6.979 1.00 61.54 33 ALA A C 13
ATOM 23346 O O . ALA A 1 33 ? 2.494 -7.080 6.348 1.00 51.33 33 ALA A O 13
ATOM 23353 N N . LYS A 1 34 ? 1.734 -8.055 8.245 1.00 52.53 34 LYS A N 13
ATOM 23354 C CA . LYS A 1 34 ? 1.455 -6.813 8.999 1.00 22.23 34 LYS A CA 13
ATOM 23355 C C . LYS A 1 34 ? 2.756 -6.021 9.293 1.00 70.33 34 LYS A C 13
ATOM 23356 O O . LYS A 1 34 ? 2.734 -4.789 9.436 1.00 11.11 34 LYS A O 13
ATOM 23375 N N . GLU A 1 35 ? 3.876 -6.748 9.398 1.00 72.01 35 GLU A N 13
ATOM 23376 C CA . GLU A 1 35 ? 5.213 -6.151 9.566 1.00 1.33 35 GLU A CA 13
ATOM 23377 C C . GLU A 1 35 ? 5.613 -5.424 8.255 1.00 60.23 35 GLU A C 13
ATOM 23378 O O . GLU A 1 35 ? 6.009 -4.251 8.284 1.00 11.34 35 GLU A O 13
ATOM 23390 N N . LEU A 1 36 ? 5.472 -6.138 7.112 1.00 73.41 36 LEU A N 13
ATOM 23391 C CA . LEU A 1 36 ? 5.710 -5.570 5.758 1.00 70.53 36 LEU A CA 13
ATOM 23392 C C . LEU A 1 36 ? 4.817 -4.342 5.502 1.00 12.53 36 LEU A C 13
ATOM 23393 O O . LEU A 1 36 ? 5.245 -3.372 4.892 1.00 31.13 36 LEU A O 13
ATOM 23409 N N . LEU A 1 37 ? 3.582 -4.427 6.005 1.00 71.31 37 LEU A N 13
ATOM 23410 C CA . LEU A 1 37 ? 2.554 -3.373 5.929 1.00 33.42 37 LEU A CA 13
ATOM 23411 C C . LEU A 1 37 ? 3.071 -2.062 6.513 1.00 33.22 37 LEU A C 13
ATOM 23412 O O . LEU A 1 37 ? 2.927 -0.999 5.891 1.00 62.21 37 LEU A O 13
ATOM 23428 N N . LYS A 1 38 ? 3.659 -2.158 7.723 1.00 22.53 38 LYS A N 13
ATOM 23429 C CA . LYS A 1 38 ? 4.224 -1.003 8.414 1.00 43.30 38 LYS A CA 13
ATOM 23430 C C . LYS A 1 38 ? 5.376 -0.419 7.592 1.00 71.12 38 LYS A C 13
ATOM 23431 O O . LYS A 1 38 ? 5.411 0.771 7.367 1.00 20.32 38 LYS A O 13
ATOM 23450 N N . LYS A 1 39 ? 6.270 -1.293 7.098 1.00 64.44 39 LYS A N 13
ATOM 23451 C CA . LYS A 1 39 ? 7.485 -0.878 6.363 1.00 72.40 39 LYS A CA 13
ATOM 23452 C C . LYS A 1 39 ? 7.165 -0.142 5.043 1.00 20.41 39 LYS A C 13
ATOM 23453 O O . LYS A 1 39 ? 7.919 0.751 4.637 1.00 73.41 39 LYS A O 13
ATOM 23472 N N . VAL A 1 40 ? 6.044 -0.522 4.390 1.00 64.44 40 VAL A N 13
ATOM 23473 C CA . VAL A 1 40 ? 5.524 0.203 3.208 1.00 31.42 40 VAL A CA 13
ATOM 23474 C C . VAL A 1 40 ? 5.003 1.585 3.641 1.00 72.52 40 VAL A C 13
ATOM 23475 O O . VAL A 1 40 ? 5.300 2.588 2.999 1.00 1.23 40 VAL A O 13
ATOM 23488 N N . ALA A 1 41 ? 4.245 1.609 4.756 1.00 62.21 41 ALA A N 13
ATOM 23489 C CA . ALA A 1 41 ? 3.673 2.845 5.331 1.00 1.44 41 ALA A CA 13
ATOM 23490 C C . ALA A 1 41 ? 4.770 3.833 5.796 1.00 64.01 41 ALA A C 13
ATOM 23491 O O . ALA A 1 41 ? 4.595 5.048 5.677 1.00 0.31 41 ALA A O 13
ATOM 23498 N N . GLU A 1 42 ? 5.906 3.291 6.293 1.00 51.15 42 GLU A N 13
ATOM 23499 C CA . GLU A 1 42 ? 7.046 4.095 6.766 1.00 12.41 42 GLU A CA 13
ATOM 23500 C C . GLU A 1 42 ? 7.696 4.814 5.584 1.00 14.15 42 GLU A C 13
ATOM 23501 O O . GLU A 1 42 ? 7.896 6.033 5.616 1.00 43.14 42 GLU A O 13
ATOM 23513 N N . LYS A 1 43 ? 8.017 4.023 4.542 1.00 3.24 43 LYS A N 13
ATOM 23514 C CA . LYS A 1 43 ? 8.718 4.512 3.347 1.00 41.23 43 LYS A CA 13
ATOM 23515 C C . LYS A 1 43 ? 7.828 5.426 2.498 1.00 62.21 43 LYS A C 13
ATOM 23516 O O . LYS A 1 43 ? 8.329 6.380 1.914 1.00 53.44 43 LYS A O 13
ATOM 23535 N N . ALA A 1 44 ? 6.517 5.142 2.470 1.00 2.23 44 ALA A N 13
ATOM 23536 C CA . ALA A 1 44 ? 5.530 5.942 1.716 1.00 1.35 44 ALA A CA 13
ATOM 23537 C C . ALA A 1 44 ? 5.366 7.327 2.357 1.00 21.23 44 ALA A C 13
ATOM 23538 O O . ALA A 1 44 ? 5.383 8.341 1.659 1.00 0.51 44 ALA A O 13
ATOM 23545 N N . ALA A 1 45 ? 5.241 7.348 3.701 1.00 12.23 45 ALA A N 13
ATOM 23546 C CA . ALA A 1 45 ? 5.160 8.595 4.486 1.00 51.23 45 ALA A CA 13
ATOM 23547 C C . ALA A 1 45 ? 6.461 9.427 4.350 1.00 15.14 45 ALA A C 13
ATOM 23548 O O . ALA A 1 45 ? 6.433 10.662 4.392 1.00 4.10 45 ALA A O 13
ATOM 23555 N N . ASP A 1 46 ? 7.588 8.708 4.186 1.00 2.22 46 ASP A N 13
ATOM 23556 C CA . ASP A 1 46 ? 8.924 9.293 3.970 1.00 40.33 46 ASP A CA 13
ATOM 23557 C C . ASP A 1 46 ? 9.001 9.974 2.593 1.00 13.23 46 ASP A C 13
ATOM 23558 O O . ASP A 1 46 ? 9.564 11.068 2.472 1.00 35.00 46 ASP A O 13
ATOM 23567 N N . LYS A 1 47 ? 8.420 9.308 1.568 1.00 65.12 47 LYS A N 13
ATOM 23568 C CA . LYS A 1 47 ? 8.378 9.833 0.185 1.00 71.42 47 LYS A CA 13
ATOM 23569 C C . LYS A 1 47 ? 7.659 11.180 0.139 1.00 70.11 47 LYS A C 13
ATOM 23570 O O . LYS A 1 47 ? 8.107 12.092 -0.549 1.00 53.23 47 LYS A O 13
ATOM 23589 N N . ILE A 1 48 ? 6.557 11.273 0.907 1.00 64.34 48 ILE A N 13
ATOM 23590 C CA . ILE A 1 48 ? 5.721 12.480 0.990 1.00 44.04 48 ILE A CA 13
ATOM 23591 C C . ILE A 1 48 ? 6.511 13.655 1.612 1.00 74.30 48 ILE A C 13
ATOM 23592 O O . ILE A 1 48 ? 6.306 14.815 1.229 1.00 1.22 48 ILE A O 13
ATOM 23608 N N . LYS A 1 49 ? 7.424 13.352 2.569 1.00 0.13 49 LYS A N 13
ATOM 23609 C CA . LYS A 1 49 ? 8.216 14.396 3.254 1.00 33.13 49 LYS A CA 13
ATOM 23610 C C . LYS A 1 49 ? 9.316 14.977 2.330 1.00 52.20 49 LYS A C 13
ATOM 23611 O O . LYS A 1 49 ? 9.705 16.147 2.474 1.00 64.01 49 LYS A O 13
ATOM 23630 N N . LYS A 1 50 ? 9.808 14.158 1.383 1.00 44.24 50 LYS A N 13
ATOM 23631 C CA . LYS A 1 50 ? 10.731 14.631 0.321 1.00 32.24 50 LYS A CA 13
ATOM 23632 C C . LYS A 1 50 ? 9.947 15.416 -0.758 1.00 5.24 50 LYS A C 13
ATOM 23633 O O . LYS A 1 50 ? 10.335 16.523 -1.149 1.00 3.32 50 LYS A O 13
ATOM 23652 N N . GLN A 1 51 ? 8.823 14.833 -1.193 1.00 61.22 51 GLN A N 13
ATOM 23653 C CA . GLN A 1 51 ? 7.975 15.357 -2.279 1.00 55.33 51 GLN A CA 13
ATOM 23654 C C . GLN A 1 51 ? 6.529 14.893 -2.046 1.00 53.23 51 GLN A C 13
ATOM 23655 O O . GLN A 1 51 ? 6.290 13.691 -1.914 1.00 12.33 51 GLN A O 13
ATOM 23669 N N . GLY A 1 52 ? 5.573 15.841 -2.001 1.00 2.53 52 GLY A N 13
ATOM 23670 C CA . GLY A 1 52 ? 4.152 15.512 -1.839 1.00 51.12 52 GLY A CA 13
ATOM 23671 C C . GLY A 1 52 ? 3.619 14.662 -2.995 1.00 0.44 52 GLY A C 13
ATOM 23672 O O . GLY A 1 52 ? 3.225 15.199 -4.040 1.00 72.45 52 GLY A O 13
ATOM 23676 N N . CYS A 1 53 ? 3.668 13.324 -2.829 1.00 43.01 53 CYS A N 13
ATOM 23677 C CA . CYS A 1 53 ? 3.087 12.377 -3.787 1.00 1.01 53 CYS A CA 13
ATOM 23678 C C . CYS A 1 53 ? 1.562 12.368 -3.596 1.00 72.24 53 CYS A C 13
ATOM 23679 O O . CYS A 1 53 ? 1.019 11.637 -2.756 1.00 32.24 53 CYS A O 13
ATOM 23687 N N . LYS A 1 54 ? 0.891 13.267 -4.354 1.00 50.45 54 LYS A N 13
ATOM 23688 C CA . LYS A 1 54 ? -0.559 13.508 -4.241 1.00 70.52 54 LYS A CA 13
ATOM 23689 C C . LYS A 1 54 ? -1.379 12.353 -4.857 1.00 63.14 54 LYS A C 13
ATOM 23690 O O . LYS A 1 54 ? -2.599 12.285 -4.690 1.00 12.31 54 LYS A O 13
ATOM 23709 N N . ARG A 1 55 ? -0.691 11.461 -5.579 1.00 53.40 55 ARG A N 13
ATOM 23710 C CA . ARG A 1 55 ? -1.256 10.204 -6.082 1.00 42.23 55 ARG A CA 13
ATOM 23711 C C . ARG A 1 55 ? -0.276 9.074 -5.757 1.00 21.14 55 ARG A C 13
ATOM 23712 O O . ARG A 1 55 ? 0.863 9.098 -6.187 1.00 25.33 55 ARG A O 13
ATOM 23733 N N . VAL A 1 56 ? -0.724 8.109 -4.972 1.00 55.32 56 VAL A N 13
ATOM 23734 C CA . VAL A 1 56 ? 0.034 6.896 -4.654 1.00 71.14 56 VAL A CA 13
ATOM 23735 C C . VAL A 1 56 ? -0.661 5.731 -5.362 1.00 60.32 56 VAL A C 13
ATOM 23736 O O . VAL A 1 56 ? -1.880 5.752 -5.540 1.00 1.42 56 VAL A O 13
ATOM 23749 N N . LYS A 1 57 ? 0.117 4.748 -5.810 1.00 12.31 57 LYS A N 13
ATOM 23750 C CA . LYS A 1 57 ? -0.391 3.595 -6.566 1.00 61.14 57 LYS A CA 13
ATOM 23751 C C . LYS A 1 57 ? 0.265 2.329 -6.025 1.00 4.51 57 LYS A C 13
ATOM 23752 O O . LYS A 1 57 ? 1.458 2.306 -5.760 1.00 55.40 57 LYS A O 13
ATOM 23771 N N . ILE A 1 58 ? -0.541 1.302 -5.820 1.00 61.04 58 ILE A N 13
ATOM 23772 C CA . ILE A 1 58 ? -0.101 -0.022 -5.356 1.00 21.42 58 ILE A CA 13
ATOM 23773 C C . ILE A 1 58 ? -0.910 -1.047 -6.145 1.00 13.21 58 ILE A C 13
ATOM 23774 O O . ILE A 1 58 ? -2.125 -0.951 -6.184 1.00 52.04 58 ILE A O 13
ATOM 23790 N N . ARG A 1 59 ? -0.245 -1.998 -6.799 1.00 21.12 59 ARG A N 13
ATOM 23791 C CA . ARG A 1 59 ? -0.936 -3.096 -7.506 1.00 72.20 59 ARG A CA 13
ATOM 23792 C C . ARG A 1 59 ? -0.272 -4.427 -7.143 1.00 1.03 59 ARG A C 13
ATOM 23793 O O . ARG A 1 59 ? 0.908 -4.471 -6.778 1.00 24.31 59 ARG A O 13
ATOM 23814 N N . PHE A 1 60 ? -1.053 -5.498 -7.228 1.00 1.12 60 PHE A N 13
ATOM 23815 C CA . PHE A 1 60 ? -0.683 -6.811 -6.699 1.00 2.41 60 PHE A CA 13
ATOM 23816 C C . PHE A 1 60 ? -1.529 -7.881 -7.400 1.00 40.42 60 PHE A C 13
ATOM 23817 O O . PHE A 1 60 ? -2.706 -7.654 -7.639 1.00 32.31 60 PHE A O 13
ATOM 23834 N N . GLU A 1 61 ? -0.935 -9.045 -7.703 1.00 11.03 61 GLU A N 13
ATOM 23835 C CA . GLU A 1 61 ? -1.639 -10.146 -8.389 1.00 1.35 61 GLU A CA 13
ATOM 23836 C C . GLU A 1 61 ? -2.734 -10.744 -7.491 1.00 65.42 61 GLU A C 13
ATOM 23837 O O . GLU A 1 61 ? -2.457 -11.203 -6.381 1.00 13.41 61 GLU A O 13
ATOM 23849 N N . LYS A 1 62 ? -3.971 -10.734 -7.999 1.00 43.12 62 LYS A N 13
ATOM 23850 C CA . LYS A 1 62 ? -5.147 -11.246 -7.282 1.00 14.33 62 LYS A CA 13
ATOM 23851 C C . LYS A 1 62 ? -5.648 -12.530 -7.986 1.00 30.22 62 LYS A C 13
ATOM 23852 O O . LYS A 1 62 ? -6.749 -12.563 -8.542 1.00 33.51 62 LYS A O 13
ATOM 23871 N N . LYS A 1 63 ? -4.798 -13.576 -7.965 1.00 22.01 63 LYS A N 13
ATOM 23872 C CA . LYS A 1 63 ? -5.115 -14.914 -8.517 1.00 15.53 63 LYS A CA 13
ATOM 23873 C C . LYS A 1 63 ? -3.978 -15.891 -8.147 1.00 45.44 63 LYS A C 13
ATOM 23874 O O . LYS A 1 63 ? -2.810 -15.486 -8.112 1.00 51.04 63 LYS A O 13
ATOM 23893 N N . GLY A 1 64 ? -4.333 -17.157 -7.857 1.00 43.43 64 GLY A N 13
ATOM 23894 C CA . GLY A 1 64 ? -3.356 -18.185 -7.468 1.00 33.34 64 GLY A CA 13
ATOM 23895 C C . GLY A 1 64 ? -2.824 -18.004 -6.049 1.00 42.42 64 GLY A C 13
ATOM 23896 O O . GLY A 1 64 ? -1.811 -18.607 -5.678 1.00 74.43 64 GLY A O 13
ATOM 23900 N N . LEU A 1 65 ? -3.520 -17.170 -5.257 1.00 1.34 65 LEU A N 13
ATOM 23901 C CA . LEU A 1 65 ? -3.163 -16.893 -3.861 1.00 2.43 65 LEU A CA 13
ATOM 23902 C C . LEU A 1 65 ? -3.762 -17.995 -2.957 1.00 32.52 65 LEU A C 13
ATOM 23903 O O . LEU A 1 65 ? -3.072 -18.951 -2.597 1.00 0.50 65 LEU A O 13
ATOM 23919 N N . ASP A 1 66 ? -5.078 -17.861 -2.702 1.00 13.12 66 ASP A N 13
ATOM 23920 C CA . ASP A 1 66 ? -5.893 -18.677 -1.766 1.00 14.33 66 ASP A CA 13
ATOM 23921 C C . ASP A 1 66 ? -7.112 -17.819 -1.394 1.00 3.14 66 ASP A C 13
ATOM 23922 O O . ASP A 1 66 ? -7.065 -16.606 -1.578 1.00 23.44 66 ASP A O 13
ATOM 23931 N N . ASP A 1 67 ? -8.191 -18.435 -0.872 1.00 1.21 67 ASP A N 13
ATOM 23932 C CA . ASP A 1 67 ? -9.409 -17.691 -0.464 1.00 33.32 67 ASP A CA 13
ATOM 23933 C C . ASP A 1 67 ? -9.136 -16.836 0.804 1.00 4.02 67 ASP A C 13
ATOM 23934 O O . ASP A 1 67 ? -9.613 -15.703 0.907 1.00 64.45 67 ASP A O 13
ATOM 23943 N N . ASP A 1 68 ? -8.359 -17.385 1.762 1.00 20.13 68 ASP A N 13
ATOM 23944 C CA . ASP A 1 68 ? -7.967 -16.655 2.989 1.00 23.24 68 ASP A CA 13
ATOM 23945 C C . ASP A 1 68 ? -6.933 -15.566 2.649 1.00 34.34 68 ASP A C 13
ATOM 23946 O O . ASP A 1 68 ? -7.083 -14.411 3.065 1.00 32.11 68 ASP A O 13
ATOM 23955 N N . ALA A 1 69 ? -5.906 -15.955 1.865 1.00 54.11 69 ALA A N 13
ATOM 23956 C CA . ALA A 1 69 ? -4.834 -15.043 1.399 1.00 5.15 69 ALA A CA 13
ATOM 23957 C C . ALA A 1 69 ? -5.372 -13.881 0.537 1.00 62.11 69 ALA A C 13
ATOM 23958 O O . ALA A 1 69 ? -4.783 -12.803 0.509 1.00 4.11 69 ALA A O 13
ATOM 23965 N N . ARG A 1 70 ? -6.483 -14.142 -0.177 1.00 63.20 70 ARG A N 13
ATOM 23966 C CA . ARG A 1 70 ? -7.207 -13.144 -0.989 1.00 35.33 70 ARG A CA 13
ATOM 23967 C C . ARG A 1 70 ? -7.644 -11.965 -0.103 1.00 70.33 70 ARG A C 13
ATOM 23968 O O . ARG A 1 70 ? -7.386 -10.802 -0.421 1.00 52.01 70 ARG A O 13
ATOM 23989 N N . LYS A 1 71 ? -8.303 -12.313 1.014 1.00 13.21 71 LYS A N 13
ATOM 23990 C CA . LYS A 1 71 ? -8.861 -11.342 1.966 1.00 32.23 71 LYS A CA 13
ATOM 23991 C C . LYS A 1 71 ? -7.752 -10.695 2.819 1.00 20.53 71 LYS A C 13
ATOM 23992 O O . LYS A 1 71 ? -7.879 -9.538 3.226 1.00 12.24 71 LYS A O 13
ATOM 24011 N N . LYS A 1 72 ? -6.680 -11.464 3.094 1.00 2.11 72 LYS A N 13
ATOM 24012 C CA . LYS A 1 72 ? -5.500 -10.965 3.830 1.00 23.20 72 LYS A CA 13
ATOM 24013 C C . LYS A 1 72 ? -4.796 -9.857 3.034 1.00 63.32 72 LYS A C 13
ATOM 24014 O O . LYS A 1 72 ? -4.478 -8.808 3.584 1.00 24.01 72 LYS A O 13
ATOM 24033 N N . ALA A 1 73 ? -4.581 -10.119 1.734 1.00 3.14 73 ALA A N 13
ATOM 24034 C CA . ALA A 1 73 ? -3.895 -9.194 0.811 1.00 12.31 73 ALA A CA 13
ATOM 24035 C C . ALA A 1 73 ? -4.783 -7.985 0.470 1.00 61.40 73 ALA A C 13
ATOM 24036 O O . ALA A 1 73 ? -4.271 -6.879 0.247 1.00 11.13 73 ALA A O 13
ATOM 24043 N N . LYS A 1 74 ? -6.112 -8.222 0.426 1.00 55.52 74 LYS A N 13
ATOM 24044 C CA . LYS A 1 74 ? -7.110 -7.159 0.244 1.00 14.30 74 LYS A CA 13
ATOM 24045 C C . LYS A 1 74 ? -7.030 -6.163 1.407 1.00 23.30 74 LYS A C 13
ATOM 24046 O O . LYS A 1 74 ? -6.794 -4.970 1.196 1.00 4.41 74 LYS A O 13
ATOM 24065 N N . LYS A 1 75 ? -7.176 -6.699 2.638 1.00 12.02 75 LYS A N 13
ATOM 24066 C CA . LYS A 1 75 ? -7.197 -5.898 3.868 1.00 73.50 75 LYS A CA 13
ATOM 24067 C C . LYS A 1 75 ? -5.837 -5.224 4.079 1.00 5.14 75 LYS A C 13
ATOM 24068 O O . LYS A 1 75 ? -5.783 -4.111 4.563 1.00 40.20 75 LYS A O 13
ATOM 24087 N N . TRP A 1 76 ? -4.759 -5.921 3.678 1.00 31.55 76 TRP A N 13
ATOM 24088 C CA . TRP A 1 76 ? -3.377 -5.415 3.754 1.00 31.55 76 TRP A CA 13
ATOM 24089 C C . TRP A 1 76 ? -3.250 -4.101 2.972 1.00 32.13 76 TRP A C 13
ATOM 24090 O O . TRP A 1 76 ? -2.816 -3.093 3.514 1.00 43.25 76 TRP A O 13
ATOM 24111 N N . ALA A 1 77 ? -3.665 -4.146 1.695 1.00 12.23 77 ALA A N 13
ATOM 24112 C CA . ALA A 1 77 ? -3.598 -2.998 0.779 1.00 73.31 77 ALA A CA 13
ATOM 24113 C C . ALA A 1 77 ? -4.537 -1.853 1.224 1.00 42.20 77 ALA A C 13
ATOM 24114 O O . ALA A 1 77 ? -4.240 -0.683 0.979 1.00 25.42 77 ALA A O 13
ATOM 24121 N N . LEU A 1 78 ? -5.669 -2.217 1.869 1.00 74.24 78 LEU A N 13
ATOM 24122 C CA . LEU A 1 78 ? -6.620 -1.248 2.466 1.00 60.25 78 LEU A CA 13
ATOM 24123 C C . LEU A 1 78 ? -5.964 -0.517 3.654 1.00 60.21 78 LEU A C 13
ATOM 24124 O O . LEU A 1 78 ? -6.038 0.702 3.759 1.00 33.24 78 LEU A O 13
ATOM 24140 N N . GLU A 1 79 ? -5.322 -1.297 4.542 1.00 63.11 79 GLU A N 13
ATOM 24141 C CA . GLU A 1 79 ? -4.659 -0.792 5.760 1.00 74.44 79 GLU A CA 13
ATOM 24142 C C . GLU A 1 79 ? -3.502 0.150 5.393 1.00 15.35 79 GLU A C 13
ATOM 24143 O O . GLU A 1 79 ? -3.390 1.225 5.966 1.00 4.43 79 GLU A O 13
ATOM 24155 N N . VAL A 1 80 ? -2.667 -0.274 4.421 1.00 3.03 80 VAL A N 13
ATOM 24156 C CA . VAL A 1 80 ? -1.539 0.527 3.903 1.00 51.12 80 VAL A CA 13
ATOM 24157 C C . VAL A 1 80 ? -2.047 1.855 3.297 1.00 34.12 80 VAL A C 13
ATOM 24158 O O . VAL A 1 80 ? -1.512 2.917 3.603 1.00 11.33 80 VAL A O 13
ATOM 24171 N N . ALA A 1 81 ? -3.098 1.759 2.456 1.00 61.33 81 ALA A N 13
ATOM 24172 C CA . ALA A 1 81 ? -3.738 2.921 1.799 1.00 73.13 81 ALA A CA 13
ATOM 24173 C C . ALA A 1 81 ? -4.220 3.955 2.829 1.00 32.41 81 ALA A C 13
ATOM 24174 O O . ALA A 1 81 ? -3.976 5.157 2.690 1.00 62.02 81 ALA A O 13
ATOM 24181 N N . ASN A 1 82 ? -4.904 3.442 3.865 1.00 54.42 82 ASN A N 13
ATOM 24182 C CA . ASN A 1 82 ? -5.437 4.251 4.968 1.00 3.21 82 ASN A CA 13
ATOM 24183 C C . ASN A 1 82 ? -4.305 4.763 5.871 1.00 54.11 82 ASN A C 13
ATOM 24184 O O . ASN A 1 82 ? -4.453 5.807 6.468 1.00 42.53 82 ASN A O 13
ATOM 24195 N N . LYS A 1 83 ? -3.181 4.021 5.962 1.00 15.43 83 LYS A N 13
ATOM 24196 C CA . LYS A 1 83 ? -1.997 4.462 6.746 1.00 2.52 83 LYS A CA 13
ATOM 24197 C C . LYS A 1 83 ? -1.415 5.740 6.133 1.00 40.31 83 LYS A C 13
ATOM 24198 O O . LYS A 1 83 ? -1.325 6.763 6.806 1.00 54.05 83 LYS A O 13
ATOM 24217 N N . ILE A 1 84 ? -1.124 5.673 4.822 1.00 51.32 84 ILE A N 13
ATOM 24218 C CA . ILE A 1 84 ? -0.554 6.793 4.037 1.00 32.45 84 ILE A CA 13
ATOM 24219 C C . ILE A 1 84 ? -1.516 8.012 4.076 1.00 2.41 84 ILE A C 13
ATOM 24220 O O . ILE A 1 84 ? -1.085 9.167 4.190 1.00 43.44 84 ILE A O 13
ATOM 24236 N N . ALA A 1 85 ? -2.831 7.710 4.036 1.00 74.33 85 ALA A N 13
ATOM 24237 C CA . ALA A 1 85 ? -3.916 8.709 4.083 1.00 74.14 85 ALA A CA 13
ATOM 24238 C C . ALA A 1 85 ? -4.089 9.338 5.489 1.00 11.12 85 ALA A C 13
ATOM 24239 O O . ALA A 1 85 ? -4.440 10.512 5.593 1.00 0.14 85 ALA A O 13
ATOM 24246 N N . ASN A 1 86 ? -3.871 8.533 6.554 1.00 31.51 86 ASN A N 13
ATOM 24247 C CA . ASN A 1 86 ? -4.053 8.967 7.966 1.00 14.03 86 ASN A CA 13
ATOM 24248 C C . ASN A 1 86 ? -2.891 9.842 8.447 1.00 35.15 86 ASN A C 13
ATOM 24249 O O . ASN A 1 86 ? -3.119 10.834 9.151 1.00 3.11 86 ASN A O 13
ATOM 24260 N N . GLU A 1 87 ? -1.646 9.463 8.067 1.00 42.24 87 GLU A N 13
ATOM 24261 C CA . GLU A 1 87 ? -0.413 10.186 8.484 1.00 51.42 87 GLU A CA 13
ATOM 24262 C C . GLU A 1 87 ? -0.438 11.649 8.016 1.00 15.02 87 GLU A C 13
ATOM 24263 O O . GLU A 1 87 ? 0.167 12.526 8.643 1.00 52.11 87 GLU A O 13
ATOM 24275 N N . LEU A 1 88 ? -1.127 11.881 6.894 1.00 42.21 88 LEU A N 13
ATOM 24276 C CA . LEU A 1 88 ? -1.327 13.220 6.330 1.00 71.52 88 LEU A CA 13
ATOM 24277 C C . LEU A 1 88 ? -2.671 13.806 6.803 1.00 53.43 88 LEU A C 13
ATOM 24278 O O . LEU A 1 88 ? -2.765 14.987 7.143 1.00 4.40 88 LEU A O 13
ATOM 24294 N N . GLY A 1 89 ? -3.697 12.946 6.828 1.00 73.43 89 GLY A N 13
ATOM 24295 C CA . GLY A 1 89 ? -5.078 13.371 7.067 1.00 31.15 89 GLY A CA 13
ATOM 24296 C C . GLY A 1 89 ? -5.679 14.029 5.835 1.00 24.44 89 GLY A C 13
ATOM 24297 O O . GLY A 1 89 ? -6.358 15.060 5.934 1.00 72.54 89 GLY A O 13
ATOM 24301 N N . ALA A 1 90 ? -5.406 13.429 4.662 1.00 61.42 90 ALA A N 13
ATOM 24302 C CA . ALA A 1 90 ? -5.820 13.978 3.363 1.00 75.12 90 ALA A CA 13
ATOM 24303 C C . ALA A 1 90 ? -7.300 13.668 3.078 1.00 2.32 90 ALA A C 13
ATOM 24304 O O . ALA A 1 90 ? -8.157 14.551 3.191 1.00 14.44 90 ALA A O 13
ATOM 24311 N N . LYS A 1 91 ? -7.576 12.394 2.738 1.00 33.35 91 LYS A N 13
ATOM 24312 C CA . LYS A 1 91 ? -8.909 11.896 2.340 1.00 25.15 91 LYS A CA 13
ATOM 24313 C C . LYS A 1 91 ? -8.824 10.374 2.094 1.00 60.11 91 LYS A C 13
ATOM 24314 O O . LYS A 1 91 ? -7.811 9.744 2.427 1.00 72.12 91 LYS A O 13
ATOM 24333 N N . GLN A 1 92 ? -9.888 9.794 1.507 1.00 30.25 92 GLN A N 13
ATOM 24334 C CA . GLN A 1 92 ? -9.994 8.346 1.281 1.00 64.02 92 GLN A CA 13
ATOM 24335 C C . GLN A 1 92 ? -9.399 7.953 -0.092 1.00 54.52 92 GLN A C 13
ATOM 24336 O O . GLN A 1 92 ? -9.317 8.780 -1.013 1.00 62.50 92 GLN A O 13
ATOM 24350 N N . SER A 1 93 ? -9.000 6.676 -0.201 1.00 65.32 93 SER A N 13
ATOM 24351 C CA . SER A 1 93 ? -8.344 6.095 -1.382 1.00 10.15 93 SER A CA 13
ATOM 24352 C C . SER A 1 93 ? -9.335 5.252 -2.211 1.00 63.24 93 SER A C 13
ATOM 24353 O O . SER A 1 93 ? -10.193 4.559 -1.649 1.00 25.11 93 SER A O 13
ATOM 24361 N N . THR A 1 94 ? -9.176 5.293 -3.547 1.00 3.23 94 THR A N 13
ATOM 24362 C CA . THR A 1 94 ? -10.028 4.575 -4.505 1.00 44.20 94 THR A CA 13
ATOM 24363 C C . THR A 1 94 ? -9.373 3.220 -4.818 1.00 62.22 94 THR A C 13
ATOM 24364 O O . THR A 1 94 ? -8.271 3.166 -5.367 1.00 63.33 94 THR A O 13
ATOM 24375 N N . THR A 1 95 ? -10.056 2.129 -4.450 1.00 73.41 95 THR A N 13
ATOM 24376 C CA . THR A 1 95 ? -9.523 0.761 -4.545 1.00 74.10 95 THR A CA 13
ATOM 24377 C C . THR A 1 95 ? -10.187 -0.001 -5.709 1.00 72.42 95 THR A C 13
ATOM 24378 O O . THR A 1 95 ? -11.411 -0.166 -5.731 1.00 54.10 95 THR A O 13
ATOM 24389 N N . THR A 1 96 ? -9.377 -0.422 -6.696 1.00 71.51 96 THR A N 13
ATOM 24390 C CA . THR A 1 96 ? -9.787 -1.404 -7.710 1.00 42.25 96 THR A CA 13
ATOM 24391 C C . THR A 1 96 ? -9.634 -2.798 -7.072 1.00 5.42 96 THR A C 13
ATOM 24392 O O . THR A 1 96 ? -8.523 -3.234 -6.759 1.00 54.54 96 THR A O 13
ATOM 24403 N N . THR A 1 97 ? -10.765 -3.461 -6.822 1.00 3.41 97 THR A N 13
ATOM 24404 C CA . THR A 1 97 ? -10.809 -4.724 -6.084 1.00 3.50 97 THR A CA 13
ATOM 24405 C C . THR A 1 97 ? -10.975 -5.911 -7.039 1.00 54.31 97 THR A C 13
ATOM 24406 O O . THR A 1 97 ? -11.503 -5.756 -8.151 1.00 1.05 97 THR A O 13
ATOM 24417 N N . ASP A 1 98 ? -10.488 -7.079 -6.583 1.00 53.11 98 ASP A N 13
ATOM 24418 C CA . ASP A 1 98 ? -10.600 -8.367 -7.291 1.00 61.31 98 ASP A CA 13
ATOM 24419 C C . ASP A 1 98 ? -9.874 -8.312 -8.673 1.00 61.32 98 ASP A C 13
ATOM 24420 O O . ASP A 1 98 ? -8.784 -7.726 -8.760 1.00 64.31 98 ASP A O 13
ATOM 24429 N N . GLY A 1 99 ? -10.457 -8.937 -9.733 1.00 31.25 99 GLY A N 13
ATOM 24430 C CA . GLY A 1 99 ? -9.843 -8.987 -11.063 1.00 25.43 99 GLY A CA 13
ATOM 24431 C C . GLY A 1 99 ? -8.615 -9.881 -11.109 1.00 52.03 99 GLY A C 13
ATOM 24432 O O . GLY A 1 99 ? -8.450 -10.779 -10.264 1.00 52.44 99 GLY A O 13
ATOM 24436 N N . ASP A 1 100 ? -7.758 -9.631 -12.110 1.00 24.23 100 ASP A N 13
ATOM 24437 C CA . ASP A 1 100 ? -6.448 -10.292 -12.249 1.00 72.11 100 ASP A CA 13
ATOM 24438 C C . ASP A 1 100 ? -5.429 -9.679 -11.271 1.00 32.32 100 ASP A C 13
ATOM 24439 O O . ASP A 1 100 ? -4.475 -10.347 -10.863 1.00 74.33 100 ASP A O 13
ATOM 24448 N N . THR A 1 101 ? -5.655 -8.401 -10.903 1.00 55.14 101 THR A N 13
ATOM 24449 C CA . THR A 1 101 ? -4.757 -7.633 -10.020 1.00 32.01 101 THR A CA 13
ATOM 24450 C C . THR A 1 101 ? -5.557 -6.678 -9.100 1.00 44.23 101 THR A C 13
ATOM 24451 O O . THR A 1 101 ? -6.362 -5.866 -9.571 1.00 4.05 101 THR A O 13
ATOM 24462 N N . PHE A 1 102 ? -5.319 -6.803 -7.784 1.00 52.44 102 PHE A N 13
ATOM 24463 C CA . PHE A 1 102 ? -5.830 -5.868 -6.775 1.00 72.42 102 PHE A CA 13
ATOM 24464 C C . PHE A 1 102 ? -4.960 -4.596 -6.830 1.00 64.34 102 PHE A C 13
ATOM 24465 O O . PHE A 1 102 ? -3.748 -4.667 -6.609 1.00 0.11 102 PHE A O 13
ATOM 24482 N N . GLU A 1 103 ? -5.583 -3.454 -7.123 1.00 74.40 103 GLU A N 13
ATOM 24483 C CA . GLU A 1 103 ? -4.878 -2.200 -7.430 1.00 11.43 103 GLU A CA 13
ATOM 24484 C C . GLU A 1 103 ? -5.516 -1.020 -6.660 1.00 53.35 103 GLU A C 13
ATOM 24485 O O . GLU A 1 103 ? -6.640 -0.648 -6.930 1.00 54.41 103 GLU A O 13
ATOM 24497 N N . VAL A 1 104 ? -4.787 -0.446 -5.691 1.00 24.32 104 VAL A N 13
ATOM 24498 C CA . VAL A 1 104 ? -5.247 0.727 -4.910 1.00 2.24 104 VAL A CA 13
ATOM 24499 C C . VAL A 1 104 ? -4.565 2.035 -5.375 1.00 3.11 104 VAL A C 13
ATOM 24500 O O . VAL A 1 104 ? -3.335 2.126 -5.392 1.00 45.21 104 VAL A O 13
ATOM 24513 N N . GLU A 1 105 ? -5.388 3.030 -5.747 1.00 14.32 105 GLU A N 13
ATOM 24514 C CA . GLU A 1 105 ? -4.965 4.429 -5.930 1.00 43.24 105 GLU A CA 13
ATOM 24515 C C . GLU A 1 105 ? -5.294 5.206 -4.657 1.00 64.21 105 GLU A C 13
ATOM 24516 O O . GLU A 1 105 ? -6.462 5.325 -4.280 1.00 1.41 105 GLU A O 13
ATOM 24528 N N . VAL A 1 106 ? -4.269 5.738 -3.995 1.00 12.10 106 VAL A N 13
ATOM 24529 C CA . VAL A 1 106 ? -4.448 6.594 -2.829 1.00 52.14 106 VAL A CA 13
ATOM 24530 C C . VAL A 1 106 ? -4.355 8.049 -3.310 1.00 61.02 106 VAL A C 13
ATOM 24531 O O . VAL A 1 106 ? -3.269 8.543 -3.614 1.00 52.35 106 VAL A O 13
ATOM 24544 N N . ILE A 1 107 ? -5.517 8.718 -3.400 1.00 63.22 107 ILE A N 13
ATOM 24545 C CA . ILE A 1 107 ? -5.608 10.102 -3.890 1.00 22.43 107 ILE A CA 13
ATOM 24546 C C . ILE A 1 107 ? -5.493 11.042 -2.692 1.00 22.13 107 ILE A C 13
ATOM 24547 O O . ILE A 1 107 ? -6.432 11.195 -1.924 1.00 63.52 107 ILE A O 13
ATOM 24563 N N . LEU A 1 108 ? -4.294 11.593 -2.498 1.00 34.21 108 LEU A N 13
ATOM 24564 C CA . LEU A 1 108 ? -3.983 12.486 -1.374 1.00 23.01 108 LEU A CA 13
ATOM 24565 C C . LEU A 1 108 ? -3.975 13.957 -1.814 1.00 21.44 108 LEU A C 13
ATOM 24566 O O . LEU A 1 108 ? -3.043 14.409 -2.472 1.00 73.41 108 LEU A O 13
ATOM 24582 N N . GLU A 1 109 ? -5.033 14.703 -1.465 1.00 20.34 109 GLU A N 13
ATOM 24583 C CA . GLU A 1 109 ? -5.110 16.146 -1.751 1.00 61.13 109 GLU A CA 13
ATOM 24584 C C . GLU A 1 109 ? -4.612 16.934 -0.530 1.00 62.41 109 GLU A C 13
ATOM 24585 O O . GLU A 1 109 ? -5.358 17.151 0.432 1.00 12.42 109 GLU A O 13
ATOM 24597 N N . LEU A 1 110 ? -3.318 17.320 -0.561 1.00 3.22 110 LEU A N 13
ATOM 24598 C CA . LEU A 1 110 ? -2.688 18.138 0.507 1.00 32.32 110 LEU A CA 13
ATOM 24599 C C . LEU A 1 110 ? -2.734 19.631 0.146 1.00 22.32 110 LEU A C 13
ATOM 24600 O O . LEU A 1 110 ? -1.991 20.445 0.702 1.00 53.32 110 LEU A O 13
ATOM 24616 N N . GLU A 1 111 ? -3.634 19.983 -0.784 1.00 72.53 111 GLU A N 13
ATOM 24617 C CA . GLU A 1 111 ? -3.947 21.379 -1.110 1.00 15.43 111 GLU A CA 13
ATOM 24618 C C . GLU A 1 111 ? -4.598 22.073 0.115 1.00 35.12 111 GLU A C 13
ATOM 24619 O O . GLU A 1 111 ? -4.485 23.288 0.271 1.00 34.53 111 GLU A O 13
ATOM 24631 N N . HIS A 1 112 ? -5.263 21.258 0.973 1.00 23.52 112 HIS A N 13
ATOM 24632 C CA . HIS A 1 112 ? -5.846 21.671 2.278 1.00 61.44 112 HIS A CA 13
ATOM 24633 C C . HIS A 1 112 ? -7.083 22.578 2.111 1.00 71.23 112 HIS A C 13
ATOM 24634 O O . HIS A 1 112 ? -7.522 23.221 3.069 1.00 44.10 112 HIS A O 13
ATOM 24649 N N . HIS A 1 113 ? -7.672 22.572 0.901 1.00 4.31 113 HIS A N 13
ATOM 24650 C CA . HIS A 1 113 ? -8.901 23.325 0.578 1.00 42.22 113 HIS A CA 13
ATOM 24651 C C . HIS A 1 113 ? -10.095 22.359 0.621 1.00 44.14 113 HIS A C 13
ATOM 24652 O O . HIS A 1 113 ? -10.316 21.594 -0.323 1.00 62.24 113 HIS A O 13
ATOM 24667 N N . HIS A 1 114 ? -10.820 22.375 1.756 1.00 12.45 114 HIS A N 13
ATOM 24668 C CA . HIS A 1 114 ? -11.982 21.500 2.001 1.00 61.13 114 HIS A CA 13
ATOM 24669 C C . HIS A 1 114 ? -13.160 21.921 1.111 1.00 14.31 114 HIS A C 13
ATOM 24670 O O . HIS A 1 114 ? -13.664 23.038 1.249 1.00 11.34 114 HIS A O 13
ATOM 24685 N N . HIS A 1 115 ? -13.601 21.034 0.206 1.00 50.22 115 HIS A N 13
ATOM 24686 C CA . HIS A 1 115 ? -14.739 21.322 -0.679 1.00 51.52 115 HIS A CA 13
ATOM 24687 C C . HIS A 1 115 ? -15.732 20.150 -0.664 1.00 23.00 115 HIS A C 13
ATOM 24688 O O . HIS A 1 115 ? -15.544 19.145 -1.358 1.00 2.43 115 HIS A O 13
ATOM 24703 N N . HIS A 1 116 ? -16.758 20.277 0.181 1.00 72.15 116 HIS A N 13
ATOM 24704 C CA . HIS A 1 116 ? -17.963 19.440 0.127 1.00 22.54 116 HIS A CA 13
ATOM 24705 C C . HIS A 1 116 ? -19.062 20.273 -0.550 1.00 54.42 116 HIS A C 13
ATOM 24706 O O . HIS A 1 116 ? -19.215 21.453 -0.205 1.00 44.21 116 HIS A O 13
ATOM 24721 N N . HIS A 1 117 ? -19.791 19.656 -1.509 1.00 15.44 117 HIS A N 13
ATOM 24722 C CA . HIS A 1 117 ? -20.775 20.341 -2.388 1.00 4.21 117 HIS A CA 13
ATOM 24723 C C . HIS A 1 117 ? -20.030 21.306 -3.365 1.00 73.33 117 HIS A C 13
ATOM 24724 O O . HIS A 1 117 ? -19.715 20.887 -4.497 1.00 43.42 117 HIS A O 13
ATOM 24740 N N . MET A 1 1 ? 6.709 -27.218 0.036 1.00 3.42 1 MET A N 14
ATOM 24741 C CA . MET A 1 1 ? 5.463 -26.422 0.070 1.00 72.45 1 MET A CA 14
ATOM 24742 C C . MET A 1 1 ? 5.287 -25.680 -1.274 1.00 13.34 1 MET A C 14
ATOM 24743 O O . MET A 1 1 ? 4.477 -26.107 -2.107 1.00 64.14 1 MET A O 14
ATOM 24759 N N . ALA A 1 2 ? 6.075 -24.587 -1.474 1.00 4.12 2 ALA A N 14
ATOM 24760 C CA . ALA A 1 2 ? 6.035 -23.725 -2.686 1.00 62.22 2 ALA A CA 14
ATOM 24761 C C . ALA A 1 2 ? 4.684 -22.976 -2.838 1.00 54.13 2 ALA A C 14
ATOM 24762 O O . ALA A 1 2 ? 3.715 -23.240 -2.111 1.00 23.22 2 ALA A O 14
ATOM 24769 N N . GLY A 1 3 ? 4.648 -21.980 -3.753 1.00 1.12 3 GLY A N 14
ATOM 24770 C CA . GLY A 1 3 ? 3.442 -21.173 -4.006 1.00 62.54 3 GLY A CA 14
ATOM 24771 C C . GLY A 1 3 ? 3.304 -19.999 -3.039 1.00 24.40 3 GLY A C 14
ATOM 24772 O O . GLY A 1 3 ? 2.782 -18.944 -3.413 1.00 54.12 3 GLY A O 14
ATOM 24776 N N . LYS A 1 4 ? 3.742 -20.213 -1.778 1.00 42.40 4 LYS A N 14
ATOM 24777 C CA . LYS A 1 4 ? 3.809 -19.193 -0.728 1.00 74.35 4 LYS A CA 14
ATOM 24778 C C . LYS A 1 4 ? 4.883 -18.141 -1.095 1.00 72.12 4 LYS A C 14
ATOM 24779 O O . LYS A 1 4 ? 6.047 -18.255 -0.690 1.00 14.43 4 LYS A O 14
ATOM 24798 N N . GLU A 1 5 ? 4.490 -17.179 -1.944 1.00 40.54 5 GLU A N 14
ATOM 24799 C CA . GLU A 1 5 ? 5.370 -16.097 -2.428 1.00 72.24 5 GLU A CA 14
ATOM 24800 C C . GLU A 1 5 ? 4.525 -15.036 -3.154 1.00 63.44 5 GLU A C 14
ATOM 24801 O O . GLU A 1 5 ? 4.810 -14.664 -4.302 1.00 1.31 5 GLU A O 14
ATOM 24813 N N . LEU A 1 6 ? 3.492 -14.531 -2.450 1.00 0.14 6 LEU A N 14
ATOM 24814 C CA . LEU A 1 6 ? 2.584 -13.500 -2.993 1.00 1.14 6 LEU A CA 14
ATOM 24815 C C . LEU A 1 6 ? 3.371 -12.201 -3.235 1.00 42.21 6 LEU A C 14
ATOM 24816 O O . LEU A 1 6 ? 3.625 -11.445 -2.295 1.00 24.42 6 LEU A O 14
ATOM 24832 N N . ARG A 1 7 ? 3.749 -11.967 -4.499 1.00 54.43 7 ARG A N 14
ATOM 24833 C CA . ARG A 1 7 ? 4.580 -10.819 -4.888 1.00 60.11 7 ARG A CA 14
ATOM 24834 C C . ARG A 1 7 ? 3.714 -9.550 -4.927 1.00 42.11 7 ARG A C 14
ATOM 24835 O O . ARG A 1 7 ? 2.603 -9.572 -5.458 1.00 43.01 7 ARG A O 14
ATOM 24856 N N . VAL A 1 8 ? 4.204 -8.470 -4.308 1.00 32.50 8 VAL A N 14
ATOM 24857 C CA . VAL A 1 8 ? 3.482 -7.191 -4.201 1.00 65.02 8 VAL A CA 14
ATOM 24858 C C . VAL A 1 8 ? 4.398 -6.090 -4.732 1.00 50.15 8 VAL A C 14
ATOM 24859 O O . VAL A 1 8 ? 5.493 -5.895 -4.194 1.00 34.10 8 VAL A O 14
ATOM 24872 N N . GLU A 1 9 ? 3.974 -5.410 -5.808 1.00 61.31 9 GLU A N 14
ATOM 24873 C CA . GLU A 1 9 ? 4.750 -4.336 -6.443 1.00 1.00 9 GLU A CA 14
ATOM 24874 C C . GLU A 1 9 ? 4.090 -2.988 -6.126 1.00 22.41 9 GLU A C 14
ATOM 24875 O O . GLU A 1 9 ? 3.081 -2.610 -6.734 1.00 11.42 9 GLU A O 14
ATOM 24887 N N . ILE A 1 10 ? 4.654 -2.284 -5.133 1.00 75.10 10 ILE A N 14
ATOM 24888 C CA . ILE A 1 10 ? 4.154 -0.982 -4.679 1.00 60.25 10 ILE A CA 14
ATOM 24889 C C . ILE A 1 10 ? 4.895 0.125 -5.442 1.00 41.42 10 ILE A C 14
ATOM 24890 O O . ILE A 1 10 ? 6.108 0.280 -5.299 1.00 43.04 10 ILE A O 14
ATOM 24906 N N . LYS A 1 11 ? 4.154 0.893 -6.239 1.00 54.10 11 LYS A N 14
ATOM 24907 C CA . LYS A 1 11 ? 4.705 2.009 -7.012 1.00 30.21 11 LYS A CA 14
ATOM 24908 C C . LYS A 1 11 ? 4.584 3.283 -6.175 1.00 12.20 11 LYS A C 14
ATOM 24909 O O . LYS A 1 11 ? 3.483 3.646 -5.750 1.00 1.01 11 LYS A O 14
ATOM 24928 N N . ILE A 1 12 ? 5.715 3.949 -5.909 1.00 44.21 12 ILE A N 14
ATOM 24929 C CA . ILE A 1 12 ? 5.701 5.288 -5.322 1.00 60.02 12 ILE A CA 14
ATOM 24930 C C . ILE A 1 12 ? 5.797 6.279 -6.485 1.00 74.35 12 ILE A C 14
ATOM 24931 O O . ILE A 1 12 ? 6.837 6.372 -7.160 1.00 35.15 12 ILE A O 14
ATOM 24947 N N . ASP A 1 13 ? 4.689 6.990 -6.727 1.00 13.24 13 ASP A N 14
ATOM 24948 C CA . ASP A 1 13 ? 4.570 7.926 -7.841 1.00 3.13 13 ASP A CA 14
ATOM 24949 C C . ASP A 1 13 ? 4.911 9.319 -7.295 1.00 31.21 13 ASP A C 14
ATOM 24950 O O . ASP A 1 13 ? 4.075 10.000 -6.689 1.00 71.21 13 ASP A O 14
ATOM 24959 N N . CYS A 1 14 ? 6.160 9.722 -7.518 1.00 13.31 14 CYS A N 14
ATOM 24960 C CA . CYS A 1 14 ? 6.772 10.881 -6.855 1.00 42.31 14 CYS A CA 14
ATOM 24961 C C . CYS A 1 14 ? 7.004 12.023 -7.842 1.00 75.21 14 CYS A C 14
ATOM 24962 O O . CYS A 1 14 ? 6.475 13.134 -7.669 1.00 63.04 14 CYS A O 14
ATOM 24970 N N . GLY A 1 15 ? 7.785 11.729 -8.883 1.00 61.51 15 GLY A N 14
ATOM 24971 C CA . GLY A 1 15 ? 8.199 12.717 -9.864 1.00 32.21 15 GLY A CA 14
ATOM 24972 C C . GLY A 1 15 ? 9.327 12.168 -10.709 1.00 72.54 15 GLY A C 14
ATOM 24973 O O . GLY A 1 15 ? 10.055 11.281 -10.243 1.00 34.32 15 GLY A O 14
ATOM 24977 N N . ASN A 1 16 ? 9.484 12.721 -11.930 1.00 71.21 16 ASN A N 14
ATOM 24978 C CA . ASN A 1 16 ? 10.363 12.176 -12.987 1.00 54.41 16 ASN A CA 14
ATOM 24979 C C . ASN A 1 16 ? 9.829 10.793 -13.409 1.00 71.43 16 ASN A C 14
ATOM 24980 O O . ASN A 1 16 ? 10.001 9.808 -12.687 1.00 12.41 16 ASN A O 14
ATOM 24991 N N . ASP A 1 17 ? 9.154 10.743 -14.569 1.00 24.34 17 ASP A N 14
ATOM 24992 C CA . ASP A 1 17 ? 8.511 9.519 -15.093 1.00 10.34 17 ASP A CA 14
ATOM 24993 C C . ASP A 1 17 ? 9.555 8.428 -15.412 1.00 32.12 17 ASP A C 14
ATOM 24994 O O . ASP A 1 17 ? 9.248 7.228 -15.412 1.00 62.31 17 ASP A O 14
ATOM 25003 N N . ASP A 1 18 ? 10.795 8.880 -15.670 1.00 51.51 18 ASP A N 14
ATOM 25004 C CA . ASP A 1 18 ? 11.980 8.012 -15.804 1.00 54.52 18 ASP A CA 14
ATOM 25005 C C . ASP A 1 18 ? 12.293 7.350 -14.447 1.00 23.21 18 ASP A C 14
ATOM 25006 O O . ASP A 1 18 ? 12.475 6.132 -14.353 1.00 5.40 18 ASP A O 14
ATOM 25015 N N . LYS A 1 19 ? 12.324 8.192 -13.400 1.00 71.41 19 LYS A N 14
ATOM 25016 C CA . LYS A 1 19 ? 12.686 7.797 -12.031 1.00 61.53 19 LYS A CA 14
ATOM 25017 C C . LYS A 1 19 ? 11.433 7.291 -11.270 1.00 21.25 19 LYS A C 14
ATOM 25018 O O . LYS A 1 19 ? 10.846 7.982 -10.418 1.00 45.04 19 LYS A O 14
ATOM 25037 N N . GLU A 1 20 ? 10.997 6.099 -11.673 1.00 42.31 20 GLU A N 14
ATOM 25038 C CA . GLU A 1 20 ? 9.937 5.332 -10.995 1.00 44.25 20 GLU A CA 14
ATOM 25039 C C . GLU A 1 20 ? 10.517 4.654 -9.742 1.00 61.42 20 GLU A C 14
ATOM 25040 O O . GLU A 1 20 ? 11.728 4.383 -9.687 1.00 20.21 20 GLU A O 14
ATOM 25052 N N . THR A 1 21 ? 9.672 4.411 -8.730 1.00 53.55 21 THR A N 14
ATOM 25053 C CA . THR A 1 21 ? 10.085 3.750 -7.477 1.00 42.51 21 THR A CA 14
ATOM 25054 C C . THR A 1 21 ? 9.163 2.543 -7.246 1.00 71.31 21 THR A C 14
ATOM 25055 O O . THR A 1 21 ? 7.941 2.659 -7.415 1.00 50.35 21 THR A O 14
ATOM 25066 N N . THR A 1 22 ? 9.745 1.387 -6.892 1.00 31.51 22 THR A N 14
ATOM 25067 C CA . THR A 1 22 ? 8.984 0.151 -6.657 1.00 60.24 22 THR A CA 14
ATOM 25068 C C . THR A 1 22 ? 9.468 -0.537 -5.376 1.00 42.04 22 THR A C 14
ATOM 25069 O O . THR A 1 22 ? 10.659 -0.507 -5.066 1.00 64.45 22 THR A O 14
ATOM 25080 N N . TYR A 1 23 ? 8.534 -1.147 -4.638 1.00 62.31 23 TYR A N 14
ATOM 25081 C CA . TYR A 1 23 ? 8.843 -2.018 -3.506 1.00 2.35 23 TYR A CA 14
ATOM 25082 C C . TYR A 1 23 ? 8.397 -3.438 -3.833 1.00 35.03 23 TYR A C 14
ATOM 25083 O O . TYR A 1 23 ? 7.243 -3.650 -4.206 1.00 10.23 23 TYR A O 14
ATOM 25101 N N . ASP A 1 24 ? 9.327 -4.390 -3.701 1.00 43.42 24 ASP A N 14
ATOM 25102 C CA . ASP A 1 24 ? 9.070 -5.821 -3.896 1.00 23.44 24 ASP A CA 14
ATOM 25103 C C . ASP A 1 24 ? 9.015 -6.486 -2.527 1.00 2.45 24 ASP A C 14
ATOM 25104 O O . ASP A 1 24 ? 10.029 -6.562 -1.820 1.00 22.13 24 ASP A O 14
ATOM 25113 N N . LEU A 1 25 ? 7.823 -6.924 -2.147 1.00 14.33 25 LEU A N 14
ATOM 25114 C CA . LEU A 1 25 ? 7.572 -7.592 -0.870 1.00 21.52 25 LEU A CA 14
ATOM 25115 C C . LEU A 1 25 ? 6.677 -8.807 -1.108 1.00 62.43 25 LEU A C 14
ATOM 25116 O O . LEU A 1 25 ? 5.988 -8.891 -2.126 1.00 12.30 25 LEU A O 14
ATOM 25132 N N . TYR A 1 26 ? 6.715 -9.759 -0.174 1.00 31.23 26 TYR A N 14
ATOM 25133 C CA . TYR A 1 26 ? 5.972 -11.018 -0.279 1.00 25.24 26 TYR A CA 14
ATOM 25134 C C . TYR A 1 26 ? 5.152 -11.233 0.984 1.00 55.34 26 TYR A C 14
ATOM 25135 O O . TYR A 1 26 ? 5.646 -10.994 2.099 1.00 0.12 26 TYR A O 14
ATOM 25153 N N . PHE A 1 27 ? 3.895 -11.669 0.802 1.00 54.34 27 PHE A N 14
ATOM 25154 C CA . PHE A 1 27 ? 3.073 -12.187 1.892 1.00 24.40 27 PHE A CA 14
ATOM 25155 C C . PHE A 1 27 ? 3.462 -13.656 2.126 1.00 62.45 27 PHE A C 14
ATOM 25156 O O . PHE A 1 27 ? 2.791 -14.584 1.646 1.00 11.52 27 PHE A O 14
ATOM 25173 N N . SER A 1 28 ? 4.620 -13.837 2.783 1.00 1.45 28 SER A N 14
ATOM 25174 C CA . SER A 1 28 ? 5.105 -15.151 3.212 1.00 43.00 28 SER A CA 14
ATOM 25175 C C . SER A 1 28 ? 4.156 -15.703 4.286 1.00 41.31 28 SER A C 14
ATOM 25176 O O . SER A 1 28 ? 3.779 -16.874 4.273 1.00 71.11 28 SER A O 14
ATOM 25184 N N . LYS A 1 29 ? 3.758 -14.817 5.210 1.00 50.34 29 LYS A N 14
ATOM 25185 C CA . LYS A 1 29 ? 2.698 -15.081 6.195 1.00 53.22 29 LYS A CA 14
ATOM 25186 C C . LYS A 1 29 ? 1.849 -13.813 6.371 1.00 35.02 29 LYS A C 14
ATOM 25187 O O . LYS A 1 29 ? 2.209 -12.736 5.872 1.00 32.31 29 LYS A O 14
ATOM 25206 N N . ALA A 1 30 ? 0.717 -13.968 7.077 1.00 13.23 30 ALA A N 14
ATOM 25207 C CA . ALA A 1 30 ? -0.117 -12.846 7.528 1.00 40.55 30 ALA A CA 14
ATOM 25208 C C . ALA A 1 30 ? 0.616 -12.071 8.626 1.00 52.10 30 ALA A C 14
ATOM 25209 O O . ALA A 1 30 ? 0.526 -10.840 8.700 1.00 32.12 30 ALA A O 14
ATOM 25216 N N . GLU A 1 31 ? 1.352 -12.836 9.467 1.00 35.02 31 GLU A N 14
ATOM 25217 C CA . GLU A 1 31 ? 2.284 -12.317 10.478 1.00 63.11 31 GLU A CA 14
ATOM 25218 C C . GLU A 1 31 ? 3.290 -11.354 9.831 1.00 64.41 31 GLU A C 14
ATOM 25219 O O . GLU A 1 31 ? 3.437 -10.211 10.273 1.00 42.42 31 GLU A O 14
ATOM 25231 N N . GLU A 1 32 ? 3.921 -11.832 8.739 1.00 44.35 32 GLU A N 14
ATOM 25232 C CA . GLU A 1 32 ? 4.849 -11.036 7.924 1.00 72.35 32 GLU A CA 14
ATOM 25233 C C . GLU A 1 32 ? 4.147 -9.780 7.377 1.00 60.02 32 GLU A C 14
ATOM 25234 O O . GLU A 1 32 ? 4.649 -8.668 7.546 1.00 0.33 32 GLU A O 14
ATOM 25246 N N . ALA A 1 33 ? 2.944 -9.987 6.788 1.00 14.10 33 ALA A N 14
ATOM 25247 C CA . ALA A 1 33 ? 2.159 -8.928 6.121 1.00 3.44 33 ALA A CA 14
ATOM 25248 C C . ALA A 1 33 ? 1.866 -7.730 7.044 1.00 41.34 33 ALA A C 14
ATOM 25249 O O . ALA A 1 33 ? 1.763 -6.608 6.562 1.00 14.30 33 ALA A O 14
ATOM 25256 N N . LYS A 1 34 ? 1.777 -7.976 8.364 1.00 41.33 34 LYS A N 14
ATOM 25257 C CA . LYS A 1 34 ? 1.510 -6.916 9.359 1.00 74.33 34 LYS A CA 14
ATOM 25258 C C . LYS A 1 34 ? 2.702 -5.936 9.448 1.00 1.33 34 LYS A C 14
ATOM 25259 O O . LYS A 1 34 ? 2.519 -4.718 9.572 1.00 3.23 34 LYS A O 14
ATOM 25278 N N . GLU A 1 35 ? 3.917 -6.498 9.383 1.00 31.45 35 GLU A N 14
ATOM 25279 C CA . GLU A 1 35 ? 5.165 -5.720 9.368 1.00 2.10 35 GLU A CA 14
ATOM 25280 C C . GLU A 1 35 ? 5.338 -5.005 8.025 1.00 33.33 35 GLU A C 14
ATOM 25281 O O . GLU A 1 35 ? 5.681 -3.826 7.999 1.00 24.21 35 GLU A O 14
ATOM 25293 N N . LEU A 1 36 ? 5.049 -5.728 6.918 1.00 3.43 36 LEU A N 14
ATOM 25294 C CA . LEU A 1 36 ? 5.130 -5.188 5.542 1.00 74.05 36 LEU A CA 14
ATOM 25295 C C . LEU A 1 36 ? 4.149 -4.026 5.325 1.00 71.10 36 LEU A C 14
ATOM 25296 O O . LEU A 1 36 ? 4.420 -3.124 4.529 1.00 1.30 36 LEU A O 14
ATOM 25312 N N . LEU A 1 37 ? 3.009 -4.089 6.030 1.00 32.32 37 LEU A N 14
ATOM 25313 C CA . LEU A 1 37 ? 2.016 -3.004 6.089 1.00 50.05 37 LEU A CA 14
ATOM 25314 C C . LEU A 1 37 ? 2.671 -1.724 6.594 1.00 40.33 37 LEU A C 14
ATOM 25315 O O . LEU A 1 37 ? 2.526 -0.661 5.982 1.00 51.22 37 LEU A O 14
ATOM 25331 N N . LYS A 1 38 ? 3.415 -1.861 7.709 1.00 31.40 38 LYS A N 14
ATOM 25332 C CA . LYS A 1 38 ? 4.069 -0.733 8.369 1.00 22.51 38 LYS A CA 14
ATOM 25333 C C . LYS A 1 38 ? 5.255 -0.235 7.529 1.00 70.23 38 LYS A C 14
ATOM 25334 O O . LYS A 1 38 ? 5.461 0.962 7.430 1.00 11.20 38 LYS A O 14
ATOM 25353 N N . LYS A 1 39 ? 5.996 -1.173 6.882 1.00 44.01 39 LYS A N 14
ATOM 25354 C CA . LYS A 1 39 ? 7.192 -0.839 6.074 1.00 30.33 39 LYS A CA 14
ATOM 25355 C C . LYS A 1 39 ? 6.822 0.081 4.902 1.00 50.31 39 LYS A C 14
ATOM 25356 O O . LYS A 1 39 ? 7.443 1.137 4.718 1.00 4.11 39 LYS A O 14
ATOM 25375 N N . VAL A 1 40 ? 5.797 -0.334 4.124 1.00 73.12 40 VAL A N 14
ATOM 25376 C CA . VAL A 1 40 ? 5.256 0.467 3.011 1.00 41.53 40 VAL A CA 14
ATOM 25377 C C . VAL A 1 40 ? 4.743 1.822 3.547 1.00 43.43 40 VAL A C 14
ATOM 25378 O O . VAL A 1 40 ? 5.019 2.867 2.956 1.00 33.21 40 VAL A O 14
ATOM 25391 N N . ALA A 1 41 ? 4.060 1.777 4.713 1.00 41.44 41 ALA A N 14
ATOM 25392 C CA . ALA A 1 41 ? 3.506 2.972 5.373 1.00 31.10 41 ALA A CA 14
ATOM 25393 C C . ALA A 1 41 ? 4.597 3.987 5.807 1.00 15.42 41 ALA A C 14
ATOM 25394 O O . ALA A 1 41 ? 4.373 5.197 5.704 1.00 30.21 41 ALA A O 14
ATOM 25401 N N . GLU A 1 42 ? 5.775 3.495 6.269 1.00 21.15 42 GLU A N 14
ATOM 25402 C CA . GLU A 1 42 ? 6.877 4.369 6.740 1.00 43.11 42 GLU A CA 14
ATOM 25403 C C . GLU A 1 42 ? 7.580 5.050 5.550 1.00 74.43 42 GLU A C 14
ATOM 25404 O O . GLU A 1 42 ? 7.699 6.285 5.500 1.00 61.21 42 GLU A O 14
ATOM 25416 N N . LYS A 1 43 ? 8.031 4.217 4.594 1.00 32.45 43 LYS A N 14
ATOM 25417 C CA . LYS A 1 43 ? 8.887 4.648 3.475 1.00 21.30 43 LYS A CA 14
ATOM 25418 C C . LYS A 1 43 ? 8.113 5.553 2.490 1.00 42.44 43 LYS A C 14
ATOM 25419 O O . LYS A 1 43 ? 8.664 6.545 1.999 1.00 51.21 43 LYS A O 14
ATOM 25438 N N . ALA A 1 44 ? 6.824 5.222 2.243 1.00 53.14 44 ALA A N 14
ATOM 25439 C CA . ALA A 1 44 ? 5.948 6.016 1.352 1.00 10.01 44 ALA A CA 14
ATOM 25440 C C . ALA A 1 44 ? 5.680 7.394 1.961 1.00 33.42 44 ALA A C 14
ATOM 25441 O O . ALA A 1 44 ? 5.822 8.410 1.277 1.00 5.42 44 ALA A O 14
ATOM 25448 N N . ALA A 1 45 ? 5.335 7.405 3.274 1.00 32.51 45 ALA A N 14
ATOM 25449 C CA . ALA A 1 45 ? 5.052 8.645 4.031 1.00 54.14 45 ALA A CA 14
ATOM 25450 C C . ALA A 1 45 ? 6.287 9.577 4.080 1.00 0.51 45 ALA A C 14
ATOM 25451 O O . ALA A 1 45 ? 6.149 10.803 4.156 1.00 34.21 45 ALA A O 14
ATOM 25458 N N . ASP A 1 46 ? 7.492 8.965 4.045 1.00 62.32 46 ASP A N 14
ATOM 25459 C CA . ASP A 1 46 ? 8.779 9.695 4.014 1.00 71.02 46 ASP A CA 14
ATOM 25460 C C . ASP A 1 46 ? 8.980 10.392 2.652 1.00 3.23 46 ASP A C 14
ATOM 25461 O O . ASP A 1 46 ? 9.509 11.505 2.585 1.00 52.42 46 ASP A O 14
ATOM 25470 N N . LYS A 1 47 ? 8.531 9.726 1.565 1.00 13.45 47 LYS A N 14
ATOM 25471 C CA . LYS A 1 47 ? 8.557 10.306 0.204 1.00 54.51 47 LYS A CA 14
ATOM 25472 C C . LYS A 1 47 ? 7.582 11.487 0.108 1.00 14.21 47 LYS A C 14
ATOM 25473 O O . LYS A 1 47 ? 7.822 12.417 -0.658 1.00 55.34 47 LYS A O 14
ATOM 25492 N N . ILE A 1 48 ? 6.480 11.426 0.879 1.00 53.32 48 ILE A N 14
ATOM 25493 C CA . ILE A 1 48 ? 5.506 12.525 0.952 1.00 73.30 48 ILE A CA 14
ATOM 25494 C C . ILE A 1 48 ? 6.163 13.751 1.608 1.00 52.20 48 ILE A C 14
ATOM 25495 O O . ILE A 1 48 ? 5.997 14.889 1.153 1.00 33.34 48 ILE A O 14
ATOM 25511 N N . LYS A 1 49 ? 6.939 13.463 2.672 1.00 62.25 49 LYS A N 14
ATOM 25512 C CA . LYS A 1 49 ? 7.586 14.475 3.515 1.00 43.43 49 LYS A CA 14
ATOM 25513 C C . LYS A 1 49 ? 8.601 15.294 2.683 1.00 40.04 49 LYS A C 14
ATOM 25514 O O . LYS A 1 49 ? 8.585 16.527 2.717 1.00 22.42 49 LYS A O 14
ATOM 25533 N N . LYS A 1 50 ? 9.456 14.596 1.913 1.00 11.23 50 LYS A N 14
ATOM 25534 C CA . LYS A 1 50 ? 10.518 15.238 1.096 1.00 4.23 50 LYS A CA 14
ATOM 25535 C C . LYS A 1 50 ? 9.957 15.765 -0.241 1.00 74.22 50 LYS A C 14
ATOM 25536 O O . LYS A 1 50 ? 10.140 16.937 -0.586 1.00 52.32 50 LYS A O 14
ATOM 25555 N N . GLN A 1 51 ? 9.250 14.892 -0.973 1.00 44.11 51 GLN A N 14
ATOM 25556 C CA . GLN A 1 51 ? 9.011 15.064 -2.428 1.00 44.24 51 GLN A CA 14
ATOM 25557 C C . GLN A 1 51 ? 7.517 15.140 -2.806 1.00 35.11 51 GLN A C 14
ATOM 25558 O O . GLN A 1 51 ? 7.192 15.100 -3.999 1.00 5.31 51 GLN A O 14
ATOM 25572 N N . GLY A 1 52 ? 6.619 15.255 -1.815 1.00 25.52 52 GLY A N 14
ATOM 25573 C CA . GLY A 1 52 ? 5.177 15.398 -2.083 1.00 10.20 52 GLY A CA 14
ATOM 25574 C C . GLY A 1 52 ? 4.500 14.063 -2.391 1.00 25.33 52 GLY A C 14
ATOM 25575 O O . GLY A 1 52 ? 3.692 13.586 -1.589 1.00 62.23 52 GLY A O 14
ATOM 25579 N N . CYS A 1 53 ? 4.827 13.497 -3.583 1.00 22.23 53 CYS A N 14
ATOM 25580 C CA . CYS A 1 53 ? 4.410 12.144 -4.021 1.00 20.41 53 CYS A CA 14
ATOM 25581 C C . CYS A 1 53 ? 2.878 11.959 -3.928 1.00 70.15 53 CYS A C 14
ATOM 25582 O O . CYS A 1 53 ? 2.366 11.162 -3.138 1.00 24.01 53 CYS A O 14
ATOM 25590 N N . LYS A 1 54 ? 2.161 12.732 -4.752 1.00 54.31 54 LYS A N 14
ATOM 25591 C CA . LYS A 1 54 ? 0.702 12.910 -4.641 1.00 55.13 54 LYS A CA 14
ATOM 25592 C C . LYS A 1 54 ? -0.106 11.659 -5.036 1.00 12.40 54 LYS A C 14
ATOM 25593 O O . LYS A 1 54 ? -1.313 11.596 -4.785 1.00 10.42 54 LYS A O 14
ATOM 25612 N N . ARG A 1 55 ? 0.552 10.682 -5.672 1.00 14.31 55 ARG A N 14
ATOM 25613 C CA . ARG A 1 55 ? -0.048 9.370 -5.973 1.00 22.45 55 ARG A CA 14
ATOM 25614 C C . ARG A 1 55 ? 0.849 8.289 -5.359 1.00 22.43 55 ARG A C 14
ATOM 25615 O O . ARG A 1 55 ? 2.081 8.389 -5.430 1.00 74.20 55 ARG A O 14
ATOM 25636 N N . VAL A 1 56 ? 0.243 7.283 -4.729 1.00 42.31 56 VAL A N 14
ATOM 25637 C CA . VAL A 1 56 ? 0.939 6.064 -4.305 1.00 22.05 56 VAL A CA 14
ATOM 25638 C C . VAL A 1 56 ? 0.112 4.883 -4.817 1.00 51.23 56 VAL A C 14
ATOM 25639 O O . VAL A 1 56 ? -0.989 4.642 -4.344 1.00 61.24 56 VAL A O 14
ATOM 25652 N N . LYS A 1 57 ? 0.673 4.122 -5.749 1.00 74.13 57 LYS A N 14
ATOM 25653 C CA . LYS A 1 57 ? -0.040 3.036 -6.424 1.00 2.52 57 LYS A CA 14
ATOM 25654 C C . LYS A 1 57 ? 0.296 1.712 -5.745 1.00 52.24 57 LYS A C 14
ATOM 25655 O O . LYS A 1 57 ? 1.466 1.373 -5.559 1.00 22.43 57 LYS A O 14
ATOM 25674 N N . ILE A 1 58 ? -0.739 0.992 -5.349 1.00 32.10 58 ILE A N 14
ATOM 25675 C CA . ILE A 1 58 ? -0.618 -0.389 -4.884 1.00 23.34 58 ILE A CA 14
ATOM 25676 C C . ILE A 1 58 ? -1.082 -1.278 -6.040 1.00 30.41 58 ILE A C 14
ATOM 25677 O O . ILE A 1 58 ? -2.243 -1.214 -6.438 1.00 20.35 58 ILE A O 14
ATOM 25693 N N . ARG A 1 59 ? -0.160 -2.056 -6.618 1.00 43.30 59 ARG A N 14
ATOM 25694 C CA . ARG A 1 59 ? -0.487 -3.022 -7.676 1.00 2.21 59 ARG A CA 14
ATOM 25695 C C . ARG A 1 59 ? -0.106 -4.420 -7.199 1.00 1.52 59 ARG A C 14
ATOM 25696 O O . ARG A 1 59 ? 0.976 -4.634 -6.631 1.00 34.14 59 ARG A O 14
ATOM 25717 N N . PHE A 1 60 ? -1.022 -5.355 -7.432 1.00 0.14 60 PHE A N 14
ATOM 25718 C CA . PHE A 1 60 ? -0.955 -6.707 -6.908 1.00 33.41 60 PHE A CA 14
ATOM 25719 C C . PHE A 1 60 ? -1.872 -7.588 -7.774 1.00 0.40 60 PHE A C 14
ATOM 25720 O O . PHE A 1 60 ? -2.962 -7.163 -8.139 1.00 21.40 60 PHE A O 14
ATOM 25737 N N . GLU A 1 61 ? -1.429 -8.797 -8.119 1.00 3.31 61 GLU A N 14
ATOM 25738 C CA . GLU A 1 61 ? -2.225 -9.740 -8.929 1.00 64.51 61 GLU A CA 14
ATOM 25739 C C . GLU A 1 61 ? -2.834 -10.822 -8.032 1.00 31.14 61 GLU A C 14
ATOM 25740 O O . GLU A 1 61 ? -2.299 -11.131 -6.966 1.00 30.40 61 GLU A O 14
ATOM 25752 N N . LYS A 1 62 ? -3.968 -11.378 -8.481 1.00 30.33 62 LYS A N 14
ATOM 25753 C CA . LYS A 1 62 ? -4.639 -12.515 -7.828 1.00 74.11 62 LYS A CA 14
ATOM 25754 C C . LYS A 1 62 ? -4.877 -13.620 -8.876 1.00 44.34 62 LYS A C 14
ATOM 25755 O O . LYS A 1 62 ? -4.062 -13.764 -9.794 1.00 35.13 62 LYS A O 14
ATOM 25774 N N . LYS A 1 63 ? -5.981 -14.408 -8.715 1.00 52.12 63 LYS A N 14
ATOM 25775 C CA . LYS A 1 63 ? -6.318 -15.544 -9.586 1.00 60.11 63 LYS A CA 14
ATOM 25776 C C . LYS A 1 63 ? -5.268 -16.662 -9.443 1.00 44.13 63 LYS A C 14
ATOM 25777 O O . LYS A 1 63 ? -5.090 -17.487 -10.346 1.00 33.24 63 LYS A O 14
ATOM 25796 N N . GLY A 1 64 ? -4.615 -16.700 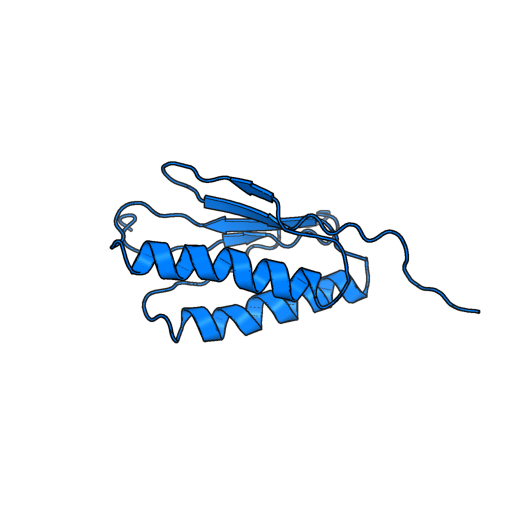-8.260 1.00 33.40 64 GLY A N 14
ATOM 25797 C CA . GLY A 1 64 ? -3.589 -17.690 -7.966 1.00 14.51 64 GLY A CA 14
ATOM 25798 C C . GLY A 1 64 ? -2.912 -17.495 -6.618 1.00 2.33 64 GLY A C 14
ATOM 25799 O O . GLY A 1 64 ? -1.809 -18.015 -6.418 1.00 14.32 64 GLY A O 14
ATOM 25803 N N . LEU A 1 65 ? -3.550 -16.744 -5.680 1.00 4.51 65 LEU A N 14
ATOM 25804 C CA . LEU A 1 65 ? -2.981 -16.528 -4.327 1.00 11.31 65 LEU A CA 14
ATOM 25805 C C . LEU A 1 65 ? -3.181 -17.780 -3.445 1.00 35.14 65 LEU A C 14
ATOM 25806 O O . LEU A 1 65 ? -2.250 -18.572 -3.247 1.00 25.00 65 LEU A O 14
ATOM 25822 N N . ASP A 1 66 ? -4.441 -17.934 -2.995 1.00 60.32 66 ASP A N 14
ATOM 25823 C CA . ASP A 1 66 ? -4.921 -18.907 -1.987 1.00 63.23 66 ASP A CA 14
ATOM 25824 C C . ASP A 1 66 ? -6.198 -18.292 -1.397 1.00 4.43 66 ASP A C 14
ATOM 25825 O O . ASP A 1 66 ? -6.260 -17.065 -1.259 1.00 52.01 66 ASP A O 14
ATOM 25834 N N . ASP A 1 67 ? -7.192 -19.128 -1.049 1.00 12.32 67 ASP A N 14
ATOM 25835 C CA . ASP A 1 67 ? -8.530 -18.663 -0.585 1.00 42.31 67 ASP A CA 14
ATOM 25836 C C . ASP A 1 67 ? -8.421 -17.692 0.617 1.00 70.13 67 ASP A C 14
ATOM 25837 O O . ASP A 1 67 ? -9.063 -16.629 0.646 1.00 12.05 67 ASP A O 14
ATOM 25846 N N . ASP A 1 68 ? -7.575 -18.076 1.579 1.00 75.22 68 ASP A N 14
ATOM 25847 C CA . ASP A 1 68 ? -7.319 -17.318 2.817 1.00 75.32 68 ASP A CA 14
ATOM 25848 C C . ASP A 1 68 ? -6.368 -16.127 2.555 1.00 63.13 68 ASP A C 14
ATOM 25849 O O . ASP A 1 68 ? -6.575 -15.026 3.093 1.00 13.14 68 ASP A O 14
ATOM 25858 N N . ALA A 1 69 ? -5.353 -16.353 1.692 1.00 11.24 69 ALA A N 14
ATOM 25859 C CA . ALA A 1 69 ? -4.345 -15.330 1.337 1.00 43.20 69 ALA A CA 14
ATOM 25860 C C . ALA A 1 69 ? -4.964 -14.142 0.579 1.00 0.25 69 ALA A C 14
ATOM 25861 O O . ALA A 1 69 ? -4.472 -13.014 0.672 1.00 44.31 69 ALA A O 14
ATOM 25868 N N . ARG A 1 70 ? -6.040 -14.429 -0.175 1.00 55.10 70 ARG A N 14
ATOM 25869 C CA . ARG A 1 70 ? -6.807 -13.432 -0.930 1.00 40.44 70 ARG A CA 14
ATOM 25870 C C . ARG A 1 70 ? -7.442 -12.400 0.013 1.00 73.24 70 ARG A C 14
ATOM 25871 O O . ARG A 1 70 ? -7.345 -11.197 -0.232 1.00 51.25 70 ARG A O 14
ATOM 25892 N N . LYS A 1 71 ? -8.076 -12.902 1.094 1.00 2.21 71 LYS A N 14
ATOM 25893 C CA . LYS A 1 71 ? -8.844 -12.067 2.035 1.00 43.52 71 LYS A CA 14
ATOM 25894 C C . LYS A 1 71 ? -7.930 -11.096 2.795 1.00 71.12 71 LYS A C 14
ATOM 25895 O O . LYS A 1 71 ? -8.263 -9.917 2.956 1.00 63.34 71 LYS A O 14
ATOM 25914 N N . LYS A 1 72 ? -6.780 -11.608 3.254 1.00 60.12 72 LYS A N 14
ATOM 25915 C CA . LYS A 1 72 ? -5.825 -10.823 4.056 1.00 23.14 72 LYS A CA 14
ATOM 25916 C C . LYS A 1 72 ? -5.067 -9.807 3.191 1.00 71.42 72 LYS A C 14
ATOM 25917 O O . LYS A 1 72 ? -4.698 -8.757 3.692 1.00 2.45 72 LYS A O 14
ATOM 25936 N N . ALA A 1 73 ? -4.840 -10.141 1.901 1.00 34.14 73 ALA A N 14
ATOM 25937 C CA . ALA A 1 73 ? -4.223 -9.223 0.913 1.00 40.01 73 ALA A CA 14
ATOM 25938 C C . ALA A 1 73 ? -5.190 -8.079 0.558 1.00 42.25 73 ALA A C 14
ATOM 25939 O O . ALA A 1 73 ? -4.776 -6.922 0.383 1.00 62.20 73 ALA A O 14
ATOM 25946 N N . LYS A 1 74 ? -6.485 -8.448 0.449 1.00 55.12 74 LYS A N 14
ATOM 25947 C CA . LYS A 1 74 ? -7.608 -7.516 0.217 1.00 53.42 74 LYS A CA 14
ATOM 25948 C C . LYS A 1 74 ? -7.689 -6.505 1.373 1.00 73.34 74 LYS A C 14
ATOM 25949 O O . LYS A 1 74 ? -7.679 -5.293 1.156 1.00 4.34 74 LYS A O 14
ATOM 25968 N N . LYS A 1 75 ? -7.717 -7.057 2.595 1.00 42.33 75 LYS A N 14
ATOM 25969 C CA . LYS A 1 75 ? -7.758 -6.313 3.864 1.00 51.14 75 LYS A CA 14
ATOM 25970 C C . LYS A 1 75 ? -6.531 -5.392 4.000 1.00 13.12 75 LYS A C 14
ATOM 25971 O O . LYS A 1 75 ? -6.666 -4.213 4.354 1.00 70.14 75 LYS A O 14
ATOM 25990 N N . TRP A 1 76 ? -5.363 -5.949 3.631 1.00 41.44 76 TRP A N 14
ATOM 25991 C CA . TRP A 1 76 ? -4.042 -5.334 3.823 1.00 61.35 76 TRP A CA 14
ATOM 25992 C C . TRP A 1 76 ? -3.931 -3.970 3.128 1.00 14.33 76 TRP A C 14
ATOM 25993 O O . TRP A 1 76 ? -3.689 -2.959 3.784 1.00 53.45 76 TRP A O 14
ATOM 26014 N N . ALA A 1 77 ? -4.153 -3.962 1.792 1.00 60.15 77 ALA A N 14
ATOM 26015 C CA . ALA A 1 77 ? -3.921 -2.778 0.941 1.00 11.11 77 ALA A CA 14
ATOM 26016 C C . ALA A 1 77 ? -4.865 -1.624 1.290 1.00 34.30 77 ALA A C 14
ATOM 26017 O O . ALA A 1 77 ? -4.510 -0.460 1.104 1.00 11.52 77 ALA A O 14
ATOM 26024 N N . LEU A 1 78 ? -6.072 -1.974 1.770 1.00 13.13 78 LEU A N 14
ATOM 26025 C CA . LEU A 1 78 ? -7.065 -0.999 2.250 1.00 62.12 78 LEU A CA 14
ATOM 26026 C C . LEU A 1 78 ? -6.538 -0.271 3.500 1.00 2.24 78 LEU A C 14
ATOM 26027 O O . LEU A 1 78 ? -6.620 0.957 3.599 1.00 70.01 78 LEU A O 14
ATOM 26043 N N . GLU A 1 79 ? -5.983 -1.067 4.439 1.00 65.02 79 GLU A N 14
ATOM 26044 C CA . GLU A 1 79 ? -5.425 -0.561 5.707 1.00 44.21 79 GLU A CA 14
ATOM 26045 C C . GLU A 1 79 ? -4.234 0.357 5.441 1.00 52.20 79 GLU A C 14
ATOM 26046 O O . GLU A 1 79 ? -4.212 1.465 5.950 1.00 31.33 79 GLU A O 14
ATOM 26058 N N . VAL A 1 80 ? -3.292 -0.118 4.592 1.00 23.12 80 VAL A N 14
ATOM 26059 C CA . VAL A 1 80 ? -2.077 0.626 4.187 1.00 45.43 80 VAL A CA 14
ATOM 26060 C C . VAL A 1 80 ? -2.439 1.977 3.535 1.00 11.13 80 VAL A C 14
ATOM 26061 O O . VAL A 1 80 ? -1.869 3.014 3.892 1.00 21.23 80 VAL A O 14
ATOM 26074 N N . ALA A 1 81 ? -3.413 1.932 2.602 1.00 5.22 81 ALA A N 14
ATOM 26075 C CA . ALA A 1 81 ? -3.884 3.105 1.845 1.00 63.32 81 ALA A CA 14
ATOM 26076 C C . ALA A 1 81 ? -4.371 4.226 2.782 1.00 32.22 81 ALA A C 14
ATOM 26077 O O . ALA A 1 81 ? -3.919 5.377 2.696 1.00 11.11 81 ALA A O 14
ATOM 26084 N N . ASN A 1 82 ? -5.263 3.839 3.705 1.00 14.23 82 ASN A N 14
ATOM 26085 C CA . ASN A 1 82 ? -5.864 4.747 4.693 1.00 40.44 82 ASN A CA 14
ATOM 26086 C C . ASN A 1 82 ? -4.875 5.093 5.825 1.00 43.31 82 ASN A C 14
ATOM 26087 O O . ASN A 1 82 ? -5.017 6.138 6.461 1.00 32.34 82 ASN A O 14
ATOM 26098 N N . LYS A 1 83 ? -3.890 4.197 6.084 1.00 0.41 83 LYS A N 14
ATOM 26099 C CA . LYS A 1 83 ? -2.891 4.364 7.171 1.00 40.03 83 LYS A CA 14
ATOM 26100 C C . LYS A 1 83 ? -2.013 5.586 6.857 1.00 61.12 83 LYS A C 14
ATOM 26101 O O . LYS A 1 83 ? -1.885 6.492 7.684 1.00 11.44 83 LYS A O 14
ATOM 26120 N N . ILE A 1 84 ? -1.460 5.596 5.623 1.00 11.24 84 ILE A N 14
ATOM 26121 C CA . ILE A 1 84 ? -0.606 6.684 5.118 1.00 60.23 84 ILE A CA 14
ATOM 26122 C C . ILE A 1 84 ? -1.418 7.999 5.053 1.00 32.31 84 ILE A C 14
ATOM 26123 O O . ILE A 1 84 ? -0.948 9.041 5.513 1.00 54.24 84 ILE A O 14
ATOM 26139 N N . ALA A 1 85 ? -2.670 7.904 4.543 1.00 44.21 85 ALA A N 14
ATOM 26140 C CA . ALA A 1 85 ? -3.599 9.054 4.442 1.00 23.33 85 ALA A CA 14
ATOM 26141 C C . ALA A 1 85 ? -3.895 9.675 5.824 1.00 34.43 85 ALA A C 14
ATOM 26142 O O . ALA A 1 85 ? -4.042 10.892 5.943 1.00 23.21 85 ALA A O 14
ATOM 26149 N N . ASN A 1 86 ? -3.968 8.813 6.855 1.00 31.20 86 ASN A N 14
ATOM 26150 C CA . ASN A 1 86 ? -4.286 9.218 8.240 1.00 52.45 86 ASN A CA 14
ATOM 26151 C C . ASN A 1 86 ? -3.065 9.852 8.917 1.00 3.12 86 ASN A C 14
ATOM 26152 O O . ASN A 1 86 ? -3.212 10.808 9.681 1.00 12.44 86 ASN A O 14
ATOM 26163 N N . GLU A 1 87 ? -1.860 9.304 8.622 1.00 5.53 87 GLU A N 14
ATOM 26164 C CA . GLU A 1 87 ? -0.578 9.836 9.145 1.00 21.54 87 GLU A CA 14
ATOM 26165 C C . GLU A 1 87 ? -0.389 11.300 8.737 1.00 4.01 87 GLU A C 14
ATOM 26166 O O . GLU A 1 87 ? 0.019 12.134 9.542 1.00 3.41 87 GLU A O 14
ATOM 26178 N N . LEU A 1 88 ? -0.713 11.580 7.475 1.00 22.24 88 LEU A N 14
ATOM 26179 C CA . LEU A 1 88 ? -0.483 12.884 6.844 1.00 12.12 88 LEU A CA 14
ATOM 26180 C C . LEU A 1 88 ? -1.673 13.828 7.065 1.00 20.34 88 LEU A C 14
ATOM 26181 O O . LEU A 1 88 ? -1.487 15.035 7.192 1.00 42.25 88 LEU A O 14
ATOM 26197 N N . GLY A 1 89 ? -2.890 13.252 7.134 1.00 54.43 89 GLY A N 14
ATOM 26198 C CA . GLY A 1 89 ? -4.125 14.038 7.133 1.00 60.14 89 GLY A CA 14
ATOM 26199 C C . GLY A 1 89 ? -4.406 14.585 5.739 1.00 4.33 89 GLY A C 14
ATOM 26200 O O . GLY A 1 89 ? -4.612 15.788 5.556 1.00 14.12 89 GLY A O 14
ATOM 26204 N N . ALA A 1 90 ? -4.400 13.676 4.749 1.00 14.22 90 ALA A N 14
ATOM 26205 C CA . ALA A 1 90 ? -4.449 14.021 3.311 1.00 43.12 90 ALA A CA 14
ATOM 26206 C C . ALA A 1 90 ? -5.705 13.436 2.637 1.00 25.03 90 ALA A C 14
ATOM 26207 O O . ALA A 1 90 ? -6.520 12.766 3.289 1.00 53.31 90 ALA A O 14
ATOM 26214 N N . LYS A 1 91 ? -5.837 13.717 1.320 1.00 3.33 91 LYS A N 14
ATOM 26215 C CA . LYS A 1 91 ? -6.910 13.188 0.450 1.00 72.24 91 LYS A CA 14
ATOM 26216 C C . LYS A 1 91 ? -6.909 11.638 0.471 1.00 12.25 91 LYS A C 14
ATOM 26217 O O . LYS A 1 91 ? -5.857 11.010 0.667 1.00 62.12 91 LYS A O 14
ATOM 26236 N N . GLN A 1 92 ? -8.094 11.033 0.282 1.00 41.33 92 GLN A N 14
ATOM 26237 C CA . GLN A 1 92 ? -8.290 9.580 0.470 1.00 75.01 92 GLN A CA 14
ATOM 26238 C C . GLN A 1 92 ? -7.907 8.768 -0.772 1.00 73.15 92 GLN A C 14
ATOM 26239 O O . GLN A 1 92 ? -7.576 9.310 -1.834 1.00 25.22 92 GLN A O 14
ATOM 26253 N N . SER A 1 93 ? -7.954 7.446 -0.597 1.00 62.23 93 SER A N 14
ATOM 26254 C CA . SER A 1 93 ? -7.587 6.468 -1.617 1.00 53.04 93 SER A CA 14
ATOM 26255 C C . SER A 1 93 ? -8.832 5.970 -2.365 1.00 62.00 93 SER A C 14
ATOM 26256 O O . SER A 1 93 ? -9.933 5.933 -1.803 1.00 11.34 93 SER A O 14
ATOM 26264 N N . THR A 1 94 ? -8.641 5.623 -3.636 1.00 20.40 94 THR A N 14
ATOM 26265 C CA . THR A 1 94 ? -9.588 4.820 -4.412 1.00 23.34 94 THR A CA 14
ATOM 26266 C C . THR A 1 94 ? -9.065 3.366 -4.459 1.00 62.21 94 THR A C 14
ATOM 26267 O O . THR A 1 94 ? -7.850 3.136 -4.498 1.00 4.30 94 THR A O 14
ATOM 26278 N N . THR A 1 95 ? -9.979 2.390 -4.428 1.00 15.10 95 THR A N 14
ATOM 26279 C CA . THR A 1 95 ? -9.630 0.962 -4.390 1.00 74.45 95 THR A CA 14
ATOM 26280 C C . THR A 1 95 ? -10.458 0.169 -5.409 1.00 73.40 95 THR A C 14
ATOM 26281 O O . THR A 1 95 ? -11.656 0.417 -5.588 1.00 42.52 95 THR A O 14
ATOM 26292 N N . THR A 1 96 ? -9.794 -0.775 -6.084 1.00 21.42 96 THR A N 14
ATOM 26293 C CA . THR A 1 96 ? -10.393 -1.620 -7.115 1.00 31.52 96 THR A CA 14
ATOM 26294 C C . THR A 1 96 ? -9.963 -3.078 -6.901 1.00 64.24 96 THR A C 14
ATOM 26295 O O . THR A 1 96 ? -8.775 -3.406 -7.034 1.00 12.25 96 THR A O 14
ATOM 26306 N N . THR A 1 97 ? -10.915 -3.945 -6.529 1.00 23.14 97 THR A N 14
ATOM 26307 C CA . THR A 1 97 ? -10.705 -5.393 -6.557 1.00 5.33 97 THR A CA 14
ATOM 26308 C C . THR A 1 97 ? -11.312 -5.947 -7.863 1.00 13.33 97 THR A C 14
ATOM 26309 O O . THR A 1 97 ? -12.535 -6.053 -8.021 1.00 11.25 97 THR A O 14
ATOM 26320 N N . ASP A 1 98 ? -10.431 -6.252 -8.822 1.00 22.51 98 ASP A N 14
ATOM 26321 C CA . ASP A 1 98 ? -10.809 -6.833 -10.129 1.00 42.30 98 ASP A CA 14
ATOM 26322 C C . ASP A 1 98 ? -10.834 -8.363 -10.008 1.00 22.15 98 ASP A C 14
ATOM 26323 O O . ASP A 1 98 ? -10.272 -8.909 -9.051 1.00 64.41 98 ASP A O 14
ATOM 26332 N N . GLY A 1 99 ? -11.529 -9.046 -10.947 1.00 25.34 99 GLY A N 14
ATOM 26333 C CA . GLY A 1 99 ? -11.593 -10.512 -10.967 1.00 51.23 99 GLY A CA 14
ATOM 26334 C C . GLY A 1 99 ? -10.210 -11.157 -10.953 1.00 1.34 99 GLY A C 14
ATOM 26335 O O . GLY A 1 99 ? -9.934 -12.061 -10.149 1.00 53.53 99 GLY A O 14
ATOM 26339 N N . ASP A 1 100 ? -9.313 -10.628 -11.797 1.00 74.24 100 ASP A N 14
ATOM 26340 C CA . ASP A 1 100 ? -7.912 -11.068 -11.865 1.00 32.15 100 ASP A CA 14
ATOM 26341 C C . ASP A 1 100 ? -7.035 -10.207 -10.935 1.00 52.33 100 ASP A C 14
ATOM 26342 O O . ASP A 1 100 ? -6.547 -10.685 -9.917 1.00 40.33 100 ASP A O 14
ATOM 26351 N N . THR A 1 101 ? -6.877 -8.920 -11.292 1.00 64.42 101 THR A N 14
ATOM 26352 C CA . THR A 1 101 ? -5.919 -7.999 -10.643 1.00 64.30 101 THR A CA 14
ATOM 26353 C C . THR A 1 101 ? -6.526 -7.366 -9.358 1.00 20.33 101 THR A C 14
ATOM 26354 O O . THR A 1 101 ? -7.718 -7.516 -9.071 1.00 71.42 101 THR A O 14
ATOM 26365 N N . PHE A 1 102 ? -5.672 -6.712 -8.568 1.00 51.03 102 PHE A N 14
ATOM 26366 C CA . PHE A 1 102 ? -6.051 -5.977 -7.354 1.00 50.25 102 PHE A CA 14
ATOM 26367 C C . PHE A 1 102 ? -5.187 -4.700 -7.271 1.00 5.13 102 PHE A C 14
ATOM 26368 O O . PHE A 1 102 ? -3.980 -4.780 -7.027 1.00 31.20 102 PHE A O 14
ATOM 26385 N N . GLU A 1 103 ? -5.802 -3.528 -7.498 1.00 24.22 103 GLU A N 14
ATOM 26386 C CA . GLU A 1 103 ? -5.093 -2.226 -7.516 1.00 71.11 103 GLU A CA 14
ATOM 26387 C C . GLU A 1 103 ? -5.815 -1.206 -6.633 1.00 32.05 103 GLU A C 14
ATOM 26388 O O . GLU A 1 103 ? -7.030 -1.049 -6.722 1.00 43.21 103 GLU A O 14
ATOM 26400 N N . VAL A 1 104 ? -5.034 -0.496 -5.803 1.00 21.33 104 VAL A N 14
ATOM 26401 C CA . VAL A 1 104 ? -5.521 0.503 -4.855 1.00 55.03 104 VAL A CA 14
ATOM 26402 C C . VAL A 1 104 ? -4.635 1.737 -5.042 1.00 53.22 104 VAL A C 14
ATOM 26403 O O . VAL A 1 104 ? -3.470 1.727 -4.652 1.00 3.15 104 VAL A O 14
ATOM 26416 N N . GLU A 1 105 ? -5.183 2.783 -5.650 1.00 45.24 105 GLU A N 14
ATOM 26417 C CA . GLU A 1 105 ? -4.453 4.025 -5.900 1.00 75.20 105 GLU A CA 14
ATOM 26418 C C . GLU A 1 105 ? -4.759 4.989 -4.751 1.00 45.11 105 GLU A C 14
ATOM 26419 O O . GLU A 1 105 ? -5.917 5.316 -4.484 1.00 62.33 105 GLU A O 14
ATOM 26431 N N . VAL A 1 106 ? -3.702 5.439 -4.089 1.00 40.41 106 VAL A N 14
ATOM 26432 C CA . VAL A 1 106 ? -3.790 6.320 -2.931 1.00 54.53 106 VAL A CA 14
ATOM 26433 C C . VAL A 1 106 ? -3.529 7.741 -3.430 1.00 65.51 106 VAL A C 14
ATOM 26434 O O . VAL A 1 106 ? -2.389 8.109 -3.724 1.00 14.14 106 VAL A O 14
ATOM 26447 N N . ILE A 1 107 ? -4.605 8.527 -3.548 1.00 1.35 107 ILE A N 14
ATOM 26448 C CA . ILE A 1 107 ? -4.517 9.904 -4.032 1.00 14.12 107 ILE A CA 14
ATOM 26449 C C . ILE A 1 107 ? -4.269 10.798 -2.816 1.00 13.33 107 ILE A C 14
ATOM 26450 O O . ILE A 1 107 ? -5.199 11.126 -2.092 1.00 0.35 107 ILE A O 14
ATOM 26466 N N . LEU A 1 108 ? -2.998 11.130 -2.561 1.00 1.25 108 LEU A N 14
ATOM 26467 C CA . LEU A 1 108 ? -2.617 12.018 -1.452 1.00 62.43 108 LEU A CA 14
ATOM 26468 C C . LEU A 1 108 ? -2.361 13.429 -1.983 1.00 52.34 108 LEU A C 14
ATOM 26469 O O . LEU A 1 108 ? -1.291 13.731 -2.494 1.00 25.30 108 LEU A O 14
ATOM 26485 N N . GLU A 1 109 ? -3.350 14.299 -1.844 1.00 44.11 109 GLU A N 14
ATOM 26486 C CA . GLU A 1 109 ? -3.231 15.712 -2.219 1.00 24.24 109 GLU A CA 14
ATOM 26487 C C . GLU A 1 109 ? -2.969 16.524 -0.955 1.00 32.23 109 GLU A C 14
ATOM 26488 O O . GLU A 1 109 ? -3.810 16.551 -0.060 1.00 22.14 109 GLU A O 14
ATOM 26500 N N . LEU A 1 110 ? -1.755 17.086 -0.848 1.00 73.30 110 LEU A N 14
ATOM 26501 C CA . LEU A 1 110 ? -1.385 18.026 0.219 1.00 41.53 110 LEU A CA 14
ATOM 26502 C C . LEU A 1 110 ? -1.035 19.384 -0.415 1.00 35.20 110 LEU A C 14
ATOM 26503 O O . LEU A 1 110 ? 0.055 19.542 -0.981 1.00 13.43 110 LEU A O 14
ATOM 26519 N N . GLU A 1 111 ? -1.989 20.343 -0.373 1.00 5.33 111 GLU A N 14
ATOM 26520 C CA . GLU A 1 111 ? -1.739 21.740 -0.787 1.00 40.41 111 GLU A CA 14
ATOM 26521 C C . GLU A 1 111 ? -0.913 22.383 0.340 1.00 3.44 111 GLU A C 14
ATOM 26522 O O . GLU A 1 111 ? -1.487 22.936 1.281 1.00 3.43 111 GLU A O 14
ATOM 26534 N N . HIS A 1 112 ? 0.429 22.241 0.217 1.00 10.23 112 HIS A N 14
ATOM 26535 C CA . HIS A 1 112 ? 1.457 22.521 1.253 1.00 63.12 112 HIS A CA 14
ATOM 26536 C C . HIS A 1 112 ? 1.236 21.698 2.556 1.00 72.04 112 HIS A C 14
ATOM 26537 O O . HIS A 1 112 ? 2.109 20.889 2.935 1.00 23.23 112 HIS A O 14
ATOM 26552 N N . HIS A 1 113 ? 0.069 21.924 3.216 1.00 4.30 113 HIS A N 14
ATOM 26553 C CA . HIS A 1 113 ? -0.381 21.221 4.414 1.00 52.33 113 HIS A CA 14
ATOM 26554 C C . HIS A 1 113 ? 0.596 21.507 5.568 1.00 11.12 113 HIS A C 14
ATOM 26555 O O . HIS A 1 113 ? 0.423 22.491 6.302 1.00 51.45 113 HIS A O 14
ATOM 26570 N N . HIS A 1 114 ? 1.652 20.684 5.642 1.00 33.44 114 HIS A N 14
ATOM 26571 C CA . HIS A 1 114 ? 2.728 20.796 6.618 1.00 2.14 114 HIS A CA 14
ATOM 26572 C C . HIS A 1 114 ? 3.669 19.612 6.400 1.00 12.11 114 HIS A C 14
ATOM 26573 O O . HIS A 1 114 ? 3.242 18.457 6.512 1.00 4.41 114 HIS A O 14
ATOM 26588 N N . HIS A 1 115 ? 4.932 19.900 6.047 1.00 41.42 115 HIS A N 14
ATOM 26589 C CA . HIS A 1 115 ? 5.985 18.870 5.940 1.00 10.10 115 HIS A CA 14
ATOM 26590 C C . HIS A 1 115 ? 6.298 18.354 7.359 1.00 55.04 115 HIS A C 14
ATOM 26591 O O . HIS A 1 115 ? 6.812 19.112 8.185 1.00 64.41 115 HIS A O 14
ATOM 26606 N N . HIS A 1 116 ? 5.923 17.084 7.636 1.00 21.42 116 HIS A N 14
ATOM 26607 C CA . HIS A 1 116 ? 6.019 16.477 8.981 1.00 24.34 116 HIS A CA 14
ATOM 26608 C C . HIS A 1 116 ? 7.482 16.413 9.456 1.00 54.15 116 HIS A C 14
ATOM 26609 O O . HIS A 1 116 ? 8.219 15.490 9.101 1.00 54.01 116 HIS A O 14
ATOM 26624 N N . HIS A 1 117 ? 7.887 17.429 10.228 1.00 54.11 117 HIS A N 14
ATOM 26625 C CA . HIS A 1 117 ? 9.211 17.491 10.852 1.00 13.22 117 HIS A CA 14
ATOM 26626 C C . HIS A 1 117 ? 9.261 16.477 12.022 1.00 71.32 117 HIS A C 14
ATOM 26627 O O . HIS A 1 117 ? 9.932 15.439 11.890 1.00 0.31 117 HIS A O 14
ATOM 26643 N N . MET A 1 1 ? 13.828 -17.229 -9.008 1.00 34.22 1 MET A N 15
ATOM 26644 C CA . MET A 1 1 ? 13.504 -15.938 -9.650 1.00 20.11 1 MET A CA 15
ATOM 26645 C C . MET A 1 1 ? 12.273 -15.321 -8.966 1.00 32.20 1 MET A C 15
ATOM 26646 O O . MET A 1 1 ? 12.401 -14.402 -8.152 1.00 62.41 1 MET A O 15
ATOM 26662 N N . ALA A 1 2 ? 11.086 -15.873 -9.265 1.00 10.52 2 ALA A N 15
ATOM 26663 C CA . ALA A 1 2 ? 9.799 -15.399 -8.713 1.00 34.41 2 ALA A CA 15
ATOM 26664 C C . ALA A 1 2 ? 9.640 -15.767 -7.225 1.00 71.23 2 ALA A C 15
ATOM 26665 O O . ALA A 1 2 ? 8.803 -15.188 -6.517 1.00 61.22 2 ALA A O 15
ATOM 26672 N N . GLY A 1 3 ? 10.443 -16.752 -6.775 1.00 73.11 3 GLY A N 15
ATOM 26673 C CA . GLY A 1 3 ? 10.399 -17.248 -5.407 1.00 24.11 3 GLY A CA 15
ATOM 26674 C C . GLY A 1 3 ? 9.387 -18.373 -5.259 1.00 52.41 3 GLY A C 15
ATOM 26675 O O . GLY A 1 3 ? 9.590 -19.462 -5.803 1.00 24.40 3 GLY A O 15
ATOM 26679 N N . LYS A 1 4 ? 8.304 -18.106 -4.518 1.00 41.51 4 LYS A N 15
ATOM 26680 C CA . LYS A 1 4 ? 7.182 -19.054 -4.330 1.00 64.52 4 LYS A CA 15
ATOM 26681 C C . LYS A 1 4 ? 5.946 -18.324 -3.770 1.00 35.23 4 LYS A C 15
ATOM 26682 O O . LYS A 1 4 ? 4.910 -18.943 -3.521 1.00 75.32 4 LYS A O 15
ATOM 26701 N N . GLU A 1 5 ? 6.065 -17.001 -3.600 1.00 10.25 5 GLU A N 15
ATOM 26702 C CA . GLU A 1 5 ? 5.144 -16.198 -2.770 1.00 2.10 5 GLU A CA 15
ATOM 26703 C C . GLU A 1 5 ? 4.328 -15.206 -3.628 1.00 72.31 5 GLU A C 15
ATOM 26704 O O . GLU A 1 5 ? 4.309 -15.297 -4.859 1.00 65.15 5 GLU A O 15
ATOM 26716 N N . LEU A 1 6 ? 3.663 -14.263 -2.941 1.00 43.22 6 LEU A N 15
ATOM 26717 C CA . LEU A 1 6 ? 2.700 -13.326 -3.536 1.00 0.13 6 LEU A CA 15
ATOM 26718 C C . LEU A 1 6 ? 3.454 -12.244 -4.324 1.00 21.55 6 LEU A C 15
ATOM 26719 O O . LEU A 1 6 ? 4.298 -11.544 -3.757 1.00 13.22 6 LEU A O 15
ATOM 26735 N N . ARG A 1 7 ? 3.142 -12.125 -5.633 1.00 43.30 7 ARG A N 15
ATOM 26736 C CA . ARG A 1 7 ? 3.741 -11.099 -6.509 1.00 32.33 7 ARG A CA 15
ATOM 26737 C C . ARG A 1 7 ? 3.061 -9.751 -6.221 1.00 30.14 7 ARG A C 15
ATOM 26738 O O . ARG A 1 7 ? 1.885 -9.568 -6.530 1.00 4.35 7 ARG A O 15
ATOM 26759 N N . VAL A 1 8 ? 3.800 -8.824 -5.591 1.00 61.01 8 VAL A N 15
ATOM 26760 C CA . VAL A 1 8 ? 3.273 -7.498 -5.223 1.00 23.13 8 VAL A CA 15
ATOM 26761 C C . VAL A 1 8 ? 4.132 -6.417 -5.910 1.00 71.02 8 VAL A C 15
ATOM 26762 O O . VAL A 1 8 ? 5.353 -6.572 -6.058 1.00 70.41 8 VAL A O 15
ATOM 26775 N N . GLU A 1 9 ? 3.475 -5.370 -6.415 1.00 52.51 9 GLU A N 15
ATOM 26776 C CA . GLU A 1 9 ? 4.147 -4.139 -6.851 1.00 61.52 9 GLU A CA 15
ATOM 26777 C C . GLU A 1 9 ? 3.607 -2.982 -6.007 1.00 21.11 9 GLU A C 15
ATOM 26778 O O . GLU A 1 9 ? 2.545 -2.435 -6.310 1.00 71.22 9 GLU A O 15
ATOM 26790 N N . ILE A 1 10 ? 4.310 -2.609 -4.929 1.00 15.11 10 ILE A N 15
ATOM 26791 C CA . ILE A 1 10 ? 3.921 -1.423 -4.152 1.00 14.12 10 ILE A CA 15
ATOM 26792 C C . ILE A 1 10 ? 4.709 -0.250 -4.734 1.00 2.41 10 ILE A C 15
ATOM 26793 O O . ILE A 1 10 ? 5.929 -0.220 -4.643 1.00 13.43 10 ILE A O 15
ATOM 26809 N N . LYS A 1 11 ? 3.995 0.703 -5.323 1.00 34.52 11 LYS A N 15
ATOM 26810 C CA . LYS A 1 11 ? 4.580 1.686 -6.246 1.00 21.33 11 LYS A CA 15
ATOM 26811 C C . LYS A 1 11 ? 4.306 3.111 -5.725 1.00 52.03 11 LYS A C 15
ATOM 26812 O O . LYS A 1 11 ? 3.242 3.381 -5.168 1.00 72.32 11 LYS A O 15
ATOM 26831 N N . ILE A 1 12 ? 5.303 4.001 -5.878 1.00 55.33 12 ILE A N 15
ATOM 26832 C CA . ILE A 1 12 ? 5.206 5.420 -5.492 1.00 34.50 12 ILE A CA 15
ATOM 26833 C C . ILE A 1 12 ? 5.286 6.298 -6.753 1.00 34.23 12 ILE A C 15
ATOM 26834 O O . ILE A 1 12 ? 6.174 6.096 -7.600 1.00 44.52 12 ILE A O 15
ATOM 26850 N N . ASP A 1 13 ? 4.350 7.252 -6.872 1.00 41.30 13 ASP A N 15
ATOM 26851 C CA . ASP A 1 13 ? 4.367 8.289 -7.920 1.00 1.21 13 ASP A CA 15
ATOM 26852 C C . ASP A 1 13 ? 4.304 9.673 -7.259 1.00 60.32 13 ASP A C 15
ATOM 26853 O O . ASP A 1 13 ? 3.260 10.078 -6.737 1.00 53.24 13 ASP A O 15
ATOM 26862 N N . CYS A 1 14 ? 5.443 10.384 -7.283 1.00 31.10 14 CYS A N 15
ATOM 26863 C CA . CYS A 1 14 ? 5.627 11.659 -6.563 1.00 74.14 14 CYS A CA 15
ATOM 26864 C C . CYS A 1 14 ? 5.283 12.893 -7.429 1.00 21.53 14 CYS A C 15
ATOM 26865 O O . CYS A 1 14 ? 5.290 14.023 -6.917 1.00 62.31 14 CYS A O 15
ATOM 26873 N N . GLY A 1 15 ? 4.981 12.678 -8.729 1.00 73.44 15 GLY A N 15
ATOM 26874 C CA . GLY A 1 15 ? 4.600 13.765 -9.646 1.00 74.13 15 GLY A CA 15
ATOM 26875 C C . GLY A 1 15 ? 4.999 13.470 -11.093 1.00 24.21 15 GLY A C 15
ATOM 26876 O O . GLY A 1 15 ? 4.267 12.789 -11.823 1.00 73.04 15 GLY A O 15
ATOM 26880 N N . ASN A 1 16 ? 6.165 13.985 -11.512 1.00 52.33 16 ASN A N 15
ATOM 26881 C CA . ASN A 1 16 ? 6.716 13.779 -12.875 1.00 75.14 16 ASN A CA 15
ATOM 26882 C C . ASN A 1 16 ? 8.229 13.513 -12.753 1.00 52.50 16 ASN A C 15
ATOM 26883 O O . ASN A 1 16 ? 9.057 13.991 -13.539 1.00 34.00 16 ASN A O 15
ATOM 26894 N N . ASP A 1 17 ? 8.553 12.705 -11.745 1.00 3.22 17 ASP A N 15
ATOM 26895 C CA . ASP A 1 17 ? 9.931 12.352 -11.377 1.00 11.31 17 ASP A CA 15
ATOM 26896 C C . ASP A 1 17 ? 10.489 11.283 -12.327 1.00 31.44 17 ASP A C 15
ATOM 26897 O O . ASP A 1 17 ? 11.703 11.211 -12.539 1.00 12.44 17 ASP A O 15
ATOM 26906 N N . ASP A 1 18 ? 9.566 10.424 -12.847 1.00 12.11 18 ASP A N 15
ATOM 26907 C CA . ASP A 1 18 ? 9.877 9.223 -13.670 1.00 72.31 18 ASP A CA 15
ATOM 26908 C C . ASP A 1 18 ? 10.660 8.167 -12.873 1.00 4.35 18 ASP A C 15
ATOM 26909 O O . ASP A 1 18 ? 11.146 7.179 -13.436 1.00 3.40 18 ASP A O 15
ATOM 26918 N N . LYS A 1 19 ? 10.745 8.372 -11.550 1.00 34.43 19 LYS A N 15
ATOM 26919 C CA . LYS A 1 19 ? 11.421 7.461 -10.643 1.00 32.04 19 LYS A CA 15
ATOM 26920 C C . LYS A 1 19 ? 10.435 6.384 -10.213 1.00 11.35 19 LYS A C 15
ATOM 26921 O O . LYS A 1 19 ? 9.667 6.565 -9.259 1.00 21.25 19 LYS A O 15
ATOM 26940 N N . GLU A 1 20 ? 10.411 5.292 -10.994 1.00 30.24 20 GLU A N 15
ATOM 26941 C CA . GLU A 1 20 ? 9.597 4.125 -10.683 1.00 10.04 20 GLU A CA 15
ATOM 26942 C C . GLU A 1 20 ? 10.151 3.486 -9.407 1.00 62.43 20 GLU A C 15
ATOM 26943 O O . GLU A 1 20 ? 11.279 2.983 -9.400 1.00 42.42 20 GLU A O 15
ATOM 26955 N N . THR A 1 21 ? 9.359 3.527 -8.331 1.00 71.42 21 THR A N 15
ATOM 26956 C CA . THR A 1 21 ? 9.766 3.013 -7.027 1.00 42.33 21 THR A CA 15
ATOM 26957 C C . THR A 1 21 ? 8.807 1.904 -6.632 1.00 24.21 21 THR A C 15
ATOM 26958 O O . THR A 1 21 ? 7.669 2.175 -6.259 1.00 45.22 21 THR A O 15
ATOM 26969 N N . THR A 1 22 ? 9.260 0.661 -6.765 1.00 64.15 22 THR A N 15
ATOM 26970 C CA . THR A 1 22 ? 8.544 -0.514 -6.279 1.00 72.34 22 THR A CA 15
ATOM 26971 C C . THR A 1 22 ? 9.308 -1.083 -5.080 1.00 24.30 22 THR A C 15
ATOM 26972 O O . THR A 1 22 ? 10.545 -1.011 -5.026 1.00 5.40 22 THR A O 15
ATOM 26983 N N . TYR A 1 23 ? 8.569 -1.634 -4.111 1.00 30.52 23 TYR A N 15
ATOM 26984 C CA . TYR A 1 23 ? 9.150 -2.249 -2.915 1.00 74.12 23 TYR A CA 15
ATOM 26985 C C . TYR A 1 23 ? 9.092 -3.769 -3.107 1.00 40.11 23 TYR A C 15
ATOM 26986 O O . TYR A 1 23 ? 8.062 -4.299 -3.553 1.00 10.30 23 TYR A O 15
ATOM 27004 N N . ASP A 1 24 ? 10.205 -4.457 -2.810 1.00 15.43 24 ASP A N 15
ATOM 27005 C CA . ASP A 1 24 ? 10.280 -5.923 -2.886 1.00 4.53 24 ASP A CA 15
ATOM 27006 C C . ASP A 1 24 ? 9.859 -6.513 -1.540 1.00 43.42 24 ASP A C 15
ATOM 27007 O O . ASP A 1 24 ? 10.626 -6.492 -0.571 1.00 22.41 24 ASP A O 15
ATOM 27016 N N . LEU A 1 25 ? 8.615 -6.983 -1.475 1.00 23.34 25 LEU A N 15
ATOM 27017 C CA . LEU A 1 25 ? 8.072 -7.663 -0.296 1.00 23.41 25 LEU A CA 15
ATOM 27018 C C . LEU A 1 25 ? 7.114 -8.762 -0.747 1.00 74.32 25 LEU A C 15
ATOM 27019 O O . LEU A 1 25 ? 6.569 -8.722 -1.851 1.00 24.35 25 LEU A O 15
ATOM 27035 N N . TYR A 1 26 ? 6.961 -9.759 0.109 1.00 33.22 26 TYR A N 15
ATOM 27036 C CA . TYR A 1 26 ? 6.117 -10.926 -0.128 1.00 62.53 26 TYR A CA 15
ATOM 27037 C C . TYR A 1 26 ? 5.319 -11.160 1.152 1.00 14.02 26 TYR A C 15
ATOM 27038 O O . TYR A 1 26 ? 5.922 -11.330 2.221 1.00 72.11 26 TYR A O 15
ATOM 27056 N N . PHE A 1 27 ? 3.977 -11.142 1.056 1.00 0.33 27 PHE A N 15
ATOM 27057 C CA . PHE A 1 27 ? 3.119 -11.170 2.245 1.00 45.53 27 PHE A CA 15
ATOM 27058 C C . PHE A 1 27 ? 3.071 -12.577 2.837 1.00 0.31 27 PHE A C 15
ATOM 27059 O O . PHE A 1 27 ? 2.662 -13.529 2.163 1.00 33.41 27 PHE A O 15
ATOM 27076 N N . SER A 1 28 ? 3.526 -12.697 4.081 1.00 62.02 28 SER A N 15
ATOM 27077 C CA . SER A 1 28 ? 3.200 -13.842 4.928 1.00 71.44 28 SER A CA 15
ATOM 27078 C C . SER A 1 28 ? 1.730 -13.688 5.427 1.00 1.04 28 SER A C 15
ATOM 27079 O O . SER A 1 28 ? 1.064 -12.693 5.119 1.00 15.02 28 SER A O 15
ATOM 27087 N N . LYS A 1 29 ? 1.251 -14.674 6.187 1.00 33.14 29 LYS A N 15
ATOM 27088 C CA . LYS A 1 29 ? -0.166 -14.799 6.620 1.00 34.20 29 LYS A CA 15
ATOM 27089 C C . LYS A 1 29 ? -0.697 -13.578 7.441 1.00 74.34 29 LYS A C 15
ATOM 27090 O O . LYS A 1 29 ? -0.610 -13.566 8.672 1.00 74.34 29 LYS A O 15
ATOM 27109 N N . ALA A 1 30 ? -1.192 -12.547 6.703 1.00 64.43 30 ALA A N 15
ATOM 27110 C CA . ALA A 1 30 ? -1.965 -11.373 7.213 1.00 21.12 30 ALA A CA 15
ATOM 27111 C C . ALA A 1 30 ? -1.309 -10.624 8.404 1.00 41.31 30 ALA A C 15
ATOM 27112 O O . ALA A 1 30 ? -0.726 -9.547 8.221 1.00 75.40 30 ALA A O 15
ATOM 27119 N N . GLU A 1 31 ? -1.403 -11.212 9.622 1.00 34.24 31 GLU A N 15
ATOM 27120 C CA . GLU A 1 31 ? -0.790 -10.647 10.846 1.00 44.21 31 GLU A CA 15
ATOM 27121 C C . GLU A 1 31 ? 0.746 -10.689 10.756 1.00 32.12 31 GLU A C 15
ATOM 27122 O O . GLU A 1 31 ? 1.436 -9.836 11.312 1.00 21.45 31 GLU A O 15
ATOM 27134 N N . GLU A 1 32 ? 1.256 -11.687 10.028 1.00 3.43 32 GLU A N 15
ATOM 27135 C CA . GLU A 1 32 ? 2.685 -11.822 9.721 1.00 32.45 32 GLU A CA 15
ATOM 27136 C C . GLU A 1 32 ? 3.125 -10.770 8.668 1.00 32.14 32 GLU A C 15
ATOM 27137 O O . GLU A 1 32 ? 4.271 -10.310 8.668 1.00 72.44 32 GLU A O 15
ATOM 27149 N N . ALA A 1 33 ? 2.182 -10.394 7.783 1.00 3.25 33 ALA A N 15
ATOM 27150 C CA . ALA A 1 33 ? 2.382 -9.350 6.757 1.00 33.15 33 ALA A CA 15
ATOM 27151 C C . ALA A 1 33 ? 2.421 -7.931 7.373 1.00 10.14 33 ALA A C 15
ATOM 27152 O O . ALA A 1 33 ? 2.960 -7.016 6.754 1.00 12.52 33 ALA A O 15
ATOM 27159 N N . LYS A 1 34 ? 1.816 -7.761 8.576 1.00 40.13 34 LYS A N 15
ATOM 27160 C CA . LYS A 1 34 ? 1.722 -6.454 9.292 1.00 43.23 34 LYS A CA 15
ATOM 27161 C C . LYS A 1 34 ? 3.086 -5.745 9.499 1.00 70.04 34 LYS A C 15
ATOM 27162 O O . LYS A 1 34 ? 3.132 -4.516 9.610 1.00 32.51 34 LYS A O 15
ATOM 27181 N N . GLU A 1 35 ? 4.173 -6.528 9.586 1.00 60.22 35 GLU A N 15
ATOM 27182 C CA . GLU A 1 35 ? 5.551 -5.994 9.678 1.00 61.44 35 GLU A CA 15
ATOM 27183 C C . GLU A 1 35 ? 5.887 -5.186 8.401 1.00 55.31 35 GLU A C 15
ATOM 27184 O O . GLU A 1 35 ? 6.351 -4.038 8.473 1.00 21.45 35 GLU A O 15
ATOM 27196 N N . LEU A 1 36 ? 5.595 -5.810 7.241 1.00 1.44 36 LEU A N 15
ATOM 27197 C CA . LEU A 1 36 ? 5.795 -5.217 5.905 1.00 52.35 36 LEU A CA 15
ATOM 27198 C C . LEU A 1 36 ? 4.866 -4.005 5.702 1.00 21.10 36 LEU A C 15
ATOM 27199 O O . LEU A 1 36 ? 5.233 -3.039 5.038 1.00 42.12 36 LEU A O 15
ATOM 27215 N N . LEU A 1 37 ? 3.662 -4.101 6.288 1.00 62.01 37 LEU A N 15
ATOM 27216 C CA . LEU A 1 37 ? 2.638 -3.037 6.281 1.00 71.04 37 LEU A CA 15
ATOM 27217 C C . LEU A 1 37 ? 3.176 -1.745 6.887 1.00 5.31 37 LEU A C 15
ATOM 27218 O O . LEU A 1 37 ? 2.991 -0.657 6.321 1.00 23.02 37 LEU A O 15
ATOM 27234 N N . LYS A 1 38 ? 3.846 -1.896 8.043 1.00 75.35 38 LYS A N 15
ATOM 27235 C CA . LYS A 1 38 ? 4.475 -0.789 8.746 1.00 53.11 38 LYS A CA 15
ATOM 27236 C C . LYS A 1 38 ? 5.590 -0.184 7.885 1.00 75.24 38 LYS A C 15
ATOM 27237 O O . LYS A 1 38 ? 5.583 1.011 7.632 1.00 61.32 38 LYS A O 15
ATOM 27256 N N . LYS A 1 39 ? 6.501 -1.055 7.393 1.00 61.11 39 LYS A N 15
ATOM 27257 C CA . LYS A 1 39 ? 7.687 -0.652 6.609 1.00 52.15 39 LYS A CA 15
ATOM 27258 C C . LYS A 1 39 ? 7.315 0.176 5.361 1.00 44.41 39 LYS A C 15
ATOM 27259 O O . LYS A 1 39 ? 7.957 1.190 5.083 1.00 73.55 39 LYS A O 15
ATOM 27278 N N . VAL A 1 40 ? 6.262 -0.249 4.641 1.00 53.55 40 VAL A N 15
ATOM 27279 C CA . VAL A 1 40 ? 5.755 0.478 3.466 1.00 40.43 40 VAL A CA 15
ATOM 27280 C C . VAL A 1 40 ? 5.217 1.866 3.881 1.00 22.34 40 VAL A C 15
ATOM 27281 O O . VAL A 1 40 ? 5.635 2.880 3.326 1.00 12.33 40 VAL A O 15
ATOM 27294 N N . ALA A 1 41 ? 4.340 1.887 4.902 1.00 1.23 41 ALA A N 15
ATOM 27295 C CA . ALA A 1 41 ? 3.653 3.117 5.355 1.00 11.50 41 ALA A CA 15
ATOM 27296 C C . ALA A 1 41 ? 4.616 4.153 5.989 1.00 62.52 41 ALA A C 15
ATOM 27297 O O . ALA A 1 41 ? 4.375 5.361 5.886 1.00 20.23 41 ALA A O 15
ATOM 27304 N N . GLU A 1 42 ? 5.699 3.662 6.631 1.00 3.14 42 GLU A N 15
ATOM 27305 C CA . GLU A 1 42 ? 6.744 4.514 7.247 1.00 53.21 42 GLU A CA 15
ATOM 27306 C C . GLU A 1 42 ? 7.559 5.231 6.158 1.00 24.50 42 GLU A C 15
ATOM 27307 O O . GLU A 1 42 ? 7.690 6.460 6.161 1.00 44.32 42 GLU A O 15
ATOM 27319 N N . LYS A 1 43 ? 8.078 4.428 5.214 1.00 34.21 43 LYS A N 15
ATOM 27320 C CA . LYS A 1 43 ? 9.003 4.894 4.172 1.00 42.33 43 LYS A CA 15
ATOM 27321 C C . LYS A 1 43 ? 8.285 5.785 3.153 1.00 11.33 43 LYS A C 15
ATOM 27322 O O . LYS A 1 43 ? 8.777 6.872 2.832 1.00 62.22 43 LYS A O 15
ATOM 27341 N N . ALA A 1 44 ? 7.093 5.332 2.701 1.00 55.13 44 ALA A N 15
ATOM 27342 C CA . ALA A 1 44 ? 6.256 6.062 1.723 1.00 14.11 44 ALA A CA 15
ATOM 27343 C C . ALA A 1 44 ? 5.915 7.471 2.224 1.00 32.35 44 ALA A C 15
ATOM 27344 O O . ALA A 1 44 ? 5.903 8.420 1.438 1.00 70.20 44 ALA A O 15
ATOM 27351 N N . ALA A 1 45 ? 5.709 7.582 3.555 1.00 54.44 45 ALA A N 15
ATOM 27352 C CA . ALA A 1 45 ? 5.412 8.850 4.232 1.00 35.11 45 ALA A CA 15
ATOM 27353 C C . ALA A 1 45 ? 6.514 9.908 4.007 1.00 13.12 45 ALA A C 15
ATOM 27354 O O . ALA A 1 45 ? 6.217 11.105 3.902 1.00 72.34 45 ALA A O 15
ATOM 27361 N N . ASP A 1 46 ? 7.779 9.450 3.913 1.00 73.04 46 ASP A N 15
ATOM 27362 C CA . ASP A 1 46 ? 8.939 10.333 3.660 1.00 15.32 46 ASP A CA 15
ATOM 27363 C C . ASP A 1 46 ? 8.992 10.815 2.196 1.00 14.42 46 ASP A C 15
ATOM 27364 O O . ASP A 1 46 ? 9.411 11.942 1.954 1.00 21.34 46 ASP A O 15
ATOM 27373 N N . LYS A 1 47 ? 8.575 9.964 1.219 1.00 0.02 47 LYS A N 15
ATOM 27374 C CA . LYS A 1 47 ? 8.558 10.359 -0.228 1.00 41.33 47 LYS A CA 15
ATOM 27375 C C . LYS A 1 47 ? 7.522 11.485 -0.467 1.00 70.32 47 LYS A C 15
ATOM 27376 O O . LYS A 1 47 ? 7.782 12.449 -1.199 1.00 53.32 47 LYS A O 15
ATOM 27395 N N . ILE A 1 48 ? 6.363 11.341 0.202 1.00 11.10 48 ILE A N 15
ATOM 27396 C CA . ILE A 1 48 ? 5.226 12.285 0.122 1.00 10.34 48 ILE A CA 15
ATOM 27397 C C . ILE A 1 48 ? 5.579 13.613 0.822 1.00 71.14 48 ILE A C 15
ATOM 27398 O O . ILE A 1 48 ? 5.144 14.683 0.406 1.00 22.22 48 ILE A O 15
ATOM 27414 N N . LYS A 1 49 ? 6.409 13.501 1.875 1.00 54.34 49 LYS A N 15
ATOM 27415 C CA . LYS A 1 49 ? 6.843 14.625 2.728 1.00 20.31 49 LYS A CA 15
ATOM 27416 C C . LYS A 1 49 ? 7.586 15.732 1.934 1.00 2.44 49 LYS A C 15
ATOM 27417 O O . LYS A 1 49 ? 7.559 16.900 2.332 1.00 2.31 49 LYS A O 15
ATOM 27436 N N . LYS A 1 50 ? 8.253 15.352 0.823 1.00 64.43 50 LYS A N 15
ATOM 27437 C CA . LYS A 1 50 ? 8.987 16.310 -0.052 1.00 35.42 50 LYS A CA 15
ATOM 27438 C C . LYS A 1 50 ? 8.035 17.316 -0.740 1.00 2.13 50 LYS A C 15
ATOM 27439 O O . LYS A 1 50 ? 8.443 18.439 -1.058 1.00 62.24 50 LYS A O 15
ATOM 27458 N N . GLN A 1 51 ? 6.778 16.891 -0.974 1.00 74.51 51 GLN A N 15
ATOM 27459 C CA . GLN A 1 51 ? 5.765 17.704 -1.671 1.00 32.13 51 GLN A CA 15
ATOM 27460 C C . GLN A 1 51 ? 4.357 17.207 -1.301 1.00 1.20 51 GLN A C 15
ATOM 27461 O O . GLN A 1 51 ? 3.656 17.837 -0.505 1.00 35.21 51 GLN A O 15
ATOM 27475 N N . GLY A 1 52 ? 3.975 16.048 -1.860 1.00 74.41 52 GLY A N 15
ATOM 27476 C CA . GLY A 1 52 ? 2.639 15.492 -1.696 1.00 43.53 52 GLY A CA 15
ATOM 27477 C C . GLY A 1 52 ? 2.312 14.580 -2.858 1.00 15.03 52 GLY A C 15
ATOM 27478 O O . GLY A 1 52 ? 1.713 15.028 -3.842 1.00 13.15 52 GLY A O 15
ATOM 27482 N N . CYS A 1 53 ? 2.776 13.312 -2.767 1.00 50.44 53 CYS A N 15
ATOM 27483 C CA . CYS A 1 53 ? 2.515 12.279 -3.775 1.00 40.21 53 CYS A CA 15
ATOM 27484 C C . CYS A 1 53 ? 1.000 12.018 -3.852 1.00 43.32 53 CYS A C 15
ATOM 27485 O O . CYS A 1 53 ? 0.417 11.404 -2.945 1.00 40.24 53 CYS A O 15
ATOM 27493 N N . LYS A 1 54 ? 0.386 12.561 -4.916 1.00 55.53 54 LYS A N 15
ATOM 27494 C CA . LYS A 1 54 ? -1.061 12.505 -5.144 1.00 23.44 54 LYS A CA 15
ATOM 27495 C C . LYS A 1 54 ? -1.518 11.073 -5.410 1.00 11.01 54 LYS A C 15
ATOM 27496 O O . LYS A 1 54 ? -2.628 10.693 -5.052 1.00 64.54 54 LYS A O 15
ATOM 27515 N N . ARG A 1 55 ? -0.651 10.281 -6.054 1.00 70.33 55 ARG A N 15
ATOM 27516 C CA . ARG A 1 55 ? -0.941 8.882 -6.368 1.00 51.14 55 ARG A CA 15
ATOM 27517 C C . ARG A 1 55 ? 0.158 7.989 -5.788 1.00 11.04 55 ARG A C 15
ATOM 27518 O O . ARG A 1 55 ? 1.308 8.024 -6.220 1.00 21.40 55 ARG A O 15
ATOM 27539 N N . VAL A 1 56 ? -0.231 7.192 -4.798 1.00 31.51 56 VAL A N 15
ATOM 27540 C CA . VAL A 1 56 ? 0.566 6.089 -4.271 1.00 50.42 56 VAL A CA 15
ATOM 27541 C C . VAL A 1 56 ? -0.172 4.829 -4.721 1.00 33.51 56 VAL A C 15
ATOM 27542 O O . VAL A 1 56 ? -1.305 4.604 -4.326 1.00 45.52 56 VAL A O 15
ATOM 27555 N N . LYS A 1 57 ? 0.463 4.012 -5.536 1.00 11.13 57 LYS A N 15
ATOM 27556 C CA . LYS A 1 57 ? -0.228 2.946 -6.270 1.00 33.04 57 LYS A CA 15
ATOM 27557 C C . LYS A 1 57 ? 0.135 1.581 -5.696 1.00 43.41 57 LYS A C 15
ATOM 27558 O O . LYS A 1 57 ? 1.270 1.134 -5.808 1.00 62.53 57 LYS A O 15
ATOM 27577 N N . ILE A 1 58 ? -0.861 0.921 -5.097 1.00 12.44 58 ILE A N 15
ATOM 27578 C CA . ILE A 1 58 ? -0.723 -0.428 -4.559 1.00 65.00 58 ILE A CA 15
ATOM 27579 C C . ILE A 1 58 ? -1.269 -1.393 -5.623 1.00 11.53 58 ILE A C 15
ATOM 27580 O O . ILE A 1 58 ? -2.469 -1.415 -5.919 1.00 5.11 58 ILE A O 15
ATOM 27596 N N . ARG A 1 59 ? -0.356 -2.158 -6.213 1.00 74.34 59 ARG A N 15
ATOM 27597 C CA . ARG A 1 59 ? -0.662 -3.153 -7.237 1.00 64.24 59 ARG A CA 15
ATOM 27598 C C . ARG A 1 59 ? -0.320 -4.517 -6.640 1.00 60.13 59 ARG A C 15
ATOM 27599 O O . ARG A 1 59 ? 0.644 -4.641 -5.866 1.00 42.34 59 ARG A O 15
ATOM 27620 N N . PHE A 1 60 ? -1.105 -5.521 -6.986 1.00 53.50 60 PHE A N 15
ATOM 27621 C CA . PHE A 1 60 ? -0.982 -6.858 -6.414 1.00 54.51 60 PHE A CA 15
ATOM 27622 C C . PHE A 1 60 ? -1.542 -7.874 -7.416 1.00 42.23 60 PHE A C 15
ATOM 27623 O O . PHE A 1 60 ? -2.558 -7.612 -8.052 1.00 0.21 60 PHE A O 15
ATOM 27640 N N . GLU A 1 61 ? -0.865 -9.022 -7.554 1.00 22.34 61 GLU A N 15
ATOM 27641 C CA . GLU A 1 61 ? -1.283 -10.098 -8.474 1.00 40.21 61 GLU A CA 15
ATOM 27642 C C . GLU A 1 61 ? -2.350 -10.978 -7.796 1.00 40.24 61 GLU A C 15
ATOM 27643 O O . GLU A 1 61 ? -2.278 -11.212 -6.597 1.00 61.23 61 GLU A O 15
ATOM 27655 N N . LYS A 1 62 ? -3.316 -11.474 -8.580 1.00 42.13 62 LYS A N 15
ATOM 27656 C CA . LYS A 1 62 ? -4.408 -12.349 -8.082 1.00 55.33 62 LYS A CA 15
ATOM 27657 C C . LYS A 1 62 ? -4.344 -13.728 -8.815 1.00 14.43 62 LYS A C 15
ATOM 27658 O O . LYS A 1 62 ? -5.263 -14.546 -8.738 1.00 40.45 62 LYS A O 15
ATOM 27677 N N . LYS A 1 63 ? -3.209 -14.012 -9.478 1.00 73.32 63 LYS A N 15
ATOM 27678 C CA . LYS A 1 63 ? -3.064 -15.204 -10.342 1.00 74.43 63 LYS A CA 15
ATOM 27679 C C . LYS A 1 63 ? -2.365 -16.363 -9.612 1.00 12.24 63 LYS A C 15
ATOM 27680 O O . LYS A 1 63 ? -2.953 -17.439 -9.439 1.00 41.41 63 LYS A O 15
ATOM 27699 N N . GLY A 1 64 ? -1.119 -16.135 -9.173 1.00 4.22 64 GLY A N 15
ATOM 27700 C CA . GLY A 1 64 ? -0.291 -17.186 -8.557 1.00 60.41 64 GLY A CA 15
ATOM 27701 C C . GLY A 1 64 ? -0.505 -17.300 -7.047 1.00 11.23 64 GLY A C 15
ATOM 27702 O O . GLY A 1 64 ? 0.464 -17.260 -6.279 1.00 13.31 64 GLY A O 15
ATOM 27706 N N . LEU A 1 65 ? -1.792 -17.430 -6.643 1.00 51.21 65 LEU A N 15
ATOM 27707 C CA . LEU A 1 65 ? -2.229 -17.525 -5.233 1.00 11.32 65 LEU A CA 15
ATOM 27708 C C . LEU A 1 65 ? -3.732 -17.854 -5.174 1.00 54.23 65 LEU A C 15
ATOM 27709 O O . LEU A 1 65 ? -4.361 -18.096 -6.215 1.00 74.34 65 LEU A O 15
ATOM 27725 N N . ASP A 1 66 ? -4.297 -17.849 -3.952 1.00 71.00 66 ASP A N 15
ATOM 27726 C CA . ASP A 1 66 ? -5.713 -18.205 -3.690 1.00 13.35 66 ASP A CA 15
ATOM 27727 C C . ASP A 1 66 ? -6.516 -16.945 -3.273 1.00 41.30 66 ASP A C 15
ATOM 27728 O O . ASP A 1 66 ? -5.925 -15.934 -2.878 1.00 74.33 66 ASP A O 15
ATOM 27737 N N . ASP A 1 67 ? -7.860 -17.035 -3.365 1.00 72.31 67 ASP A N 15
ATOM 27738 C CA . ASP A 1 67 ? -8.815 -15.957 -2.984 1.00 21.20 67 ASP A CA 15
ATOM 27739 C C . ASP A 1 67 ? -8.673 -15.539 -1.495 1.00 52.03 67 ASP A C 15
ATOM 27740 O O . ASP A 1 67 ? -8.991 -14.404 -1.118 1.00 62.23 67 ASP A O 15
ATOM 27749 N N . ASP A 1 68 ? -8.193 -16.473 -0.664 1.00 1.51 68 ASP A N 15
ATOM 27750 C CA . ASP A 1 68 ? -7.884 -16.225 0.756 1.00 14.21 68 ASP A CA 15
ATOM 27751 C C . ASP A 1 68 ? -6.717 -15.217 0.882 1.00 10.24 68 ASP A C 15
ATOM 27752 O O . ASP A 1 68 ? -6.776 -14.276 1.682 1.00 13.55 68 ASP A O 15
ATOM 27761 N N . ALA A 1 69 ? -5.676 -15.425 0.047 1.00 31.11 69 ALA A N 15
ATOM 27762 C CA . ALA A 1 69 ? -4.501 -14.530 -0.045 1.00 62.23 69 ALA A CA 15
ATOM 27763 C C . ALA A 1 69 ? -4.888 -13.156 -0.618 1.00 13.53 69 ALA A C 15
ATOM 27764 O O . ALA A 1 69 ? -4.302 -12.142 -0.246 1.00 32.40 69 ALA A O 15
ATOM 27771 N N . ARG A 1 70 ? -5.887 -13.155 -1.525 1.00 72.20 70 ARG A N 15
ATOM 27772 C CA . ARG A 1 70 ? -6.483 -11.933 -2.108 1.00 41.15 70 ARG A CA 15
ATOM 27773 C C . ARG A 1 70 ? -7.079 -11.029 -1.009 1.00 50.32 70 ARG A C 15
ATOM 27774 O O . ARG A 1 70 ? -6.807 -9.831 -0.981 1.00 55.42 70 ARG A O 15
ATOM 27795 N N . LYS A 1 71 ? -7.887 -11.633 -0.106 1.00 74.13 71 LYS A N 15
ATOM 27796 C CA . LYS A 1 71 ? -8.608 -10.898 0.958 1.00 22.51 71 LYS A CA 15
ATOM 27797 C C . LYS A 1 71 ? -7.653 -10.406 2.064 1.00 21.21 71 LYS A C 15
ATOM 27798 O O . LYS A 1 71 ? -7.813 -9.291 2.579 1.00 63.53 71 LYS A O 15
ATOM 27817 N N . LYS A 1 72 ? -6.665 -11.246 2.420 1.00 21.24 72 LYS A N 15
ATOM 27818 C CA . LYS A 1 72 ? -5.631 -10.900 3.418 1.00 24.13 72 LYS A CA 15
ATOM 27819 C C . LYS A 1 72 ? -4.789 -9.701 2.939 1.00 13.22 72 LYS A C 15
ATOM 27820 O O . LYS A 1 72 ? -4.523 -8.770 3.704 1.00 5.01 72 LYS A O 15
ATOM 27839 N N . ALA A 1 73 ? -4.416 -9.737 1.650 1.00 54.03 73 ALA A N 15
ATOM 27840 C CA . ALA A 1 73 ? -3.639 -8.671 0.994 1.00 32.32 73 ALA A CA 15
ATOM 27841 C C . ALA A 1 73 ? -4.493 -7.427 0.735 1.00 74.55 73 ALA A C 15
ATOM 27842 O O . ALA A 1 73 ? -3.963 -6.316 0.682 1.00 73.40 73 ALA A O 15
ATOM 27849 N N . LYS A 1 74 ? -5.810 -7.637 0.545 1.00 31.21 74 LYS A N 15
ATOM 27850 C CA . LYS A 1 74 ? -6.780 -6.550 0.365 1.00 54.41 74 LYS A CA 15
ATOM 27851 C C . LYS A 1 74 ? -6.844 -5.685 1.624 1.00 23.21 74 LYS A C 15
ATOM 27852 O O . LYS A 1 74 ? -6.671 -4.466 1.554 1.00 23.31 74 LYS A O 15
ATOM 27871 N N . LYS A 1 75 ? -7.079 -6.356 2.775 1.00 3.44 75 LYS A N 15
ATOM 27872 C CA . LYS A 1 75 ? -7.201 -5.697 4.079 1.00 61.34 75 LYS A CA 15
ATOM 27873 C C . LYS A 1 75 ? -5.864 -5.045 4.471 1.00 10.31 75 LYS A C 15
ATOM 27874 O O . LYS A 1 75 ? -5.852 -3.935 4.996 1.00 74.44 75 LYS A O 15
ATOM 27893 N N . TRP A 1 76 ? -4.754 -5.740 4.149 1.00 10.54 76 TRP A N 15
ATOM 27894 C CA . TRP A 1 76 ? -3.381 -5.219 4.301 1.00 70.43 76 TRP A CA 15
ATOM 27895 C C . TRP A 1 76 ? -3.238 -3.869 3.562 1.00 12.12 76 TRP A C 15
ATOM 27896 O O . TRP A 1 76 ? -2.820 -2.873 4.153 1.00 24.50 76 TRP A O 15
ATOM 27917 N N . ALA A 1 77 ? -3.639 -3.869 2.270 1.00 61.45 77 ALA A N 15
ATOM 27918 C CA . ALA A 1 77 ? -3.528 -2.706 1.365 1.00 53.41 77 ALA A CA 15
ATOM 27919 C C . ALA A 1 77 ? -4.387 -1.522 1.833 1.00 73.34 77 ALA A C 15
ATOM 27920 O O . ALA A 1 77 ? -4.000 -0.359 1.658 1.00 45.11 77 ALA A O 15
ATOM 27927 N N . LEU A 1 78 ? -5.554 -1.848 2.423 1.00 53.12 78 LEU A N 15
ATOM 27928 C CA . LEU A 1 78 ? -6.473 -0.860 3.017 1.00 45.25 78 LEU A CA 15
ATOM 27929 C C . LEU A 1 78 ? -5.790 -0.152 4.189 1.00 52.25 78 LEU A C 15
ATOM 27930 O O . LEU A 1 78 ? -5.720 1.075 4.233 1.00 64.32 78 LEU A O 15
ATOM 27946 N N . GLU A 1 79 ? -5.223 -0.969 5.092 1.00 75.14 79 GLU A N 15
ATOM 27947 C CA . GLU A 1 79 ? -4.598 -0.494 6.328 1.00 5.30 79 GLU A CA 15
ATOM 27948 C C . GLU A 1 79 ? -3.345 0.353 6.036 1.00 14.32 79 GLU A C 15
ATOM 27949 O O . GLU A 1 79 ? -3.134 1.354 6.704 1.00 40.43 79 GLU A O 15
ATOM 27961 N N . VAL A 1 80 ? -2.549 -0.047 5.017 1.00 2.30 80 VAL A N 15
ATOM 27962 C CA . VAL A 1 80 ? -1.363 0.717 4.565 1.00 2.34 80 VAL A CA 15
ATOM 27963 C C . VAL A 1 80 ? -1.783 2.109 4.050 1.00 63.51 80 VAL A C 15
ATOM 27964 O O . VAL A 1 80 ? -1.242 3.125 4.490 1.00 61.14 80 VAL A O 15
ATOM 27977 N N . ALA A 1 81 ? -2.788 2.121 3.154 1.00 14.42 81 ALA A N 15
ATOM 27978 C CA . ALA A 1 81 ? -3.316 3.348 2.525 1.00 3.40 81 ALA A CA 15
ATOM 27979 C C . ALA A 1 81 ? -3.822 4.363 3.576 1.00 64.34 81 ALA A C 15
ATOM 27980 O O . ALA A 1 81 ? -3.515 5.562 3.502 1.00 60.40 81 ALA A O 15
ATOM 27987 N N . ASN A 1 82 ? -4.565 3.844 4.572 1.00 62.24 82 ASN A N 15
ATOM 27988 C CA . ASN A 1 82 ? -5.116 4.650 5.681 1.00 14.52 82 ASN A CA 15
ATOM 27989 C C . ASN A 1 82 ? -4.021 5.018 6.709 1.00 3.01 82 ASN A C 15
ATOM 27990 O O . ASN A 1 82 ? -4.137 6.038 7.399 1.00 71.15 82 ASN A O 15
ATOM 28001 N N . LYS A 1 83 ? -2.972 4.175 6.824 1.00 44.03 83 LYS A N 15
ATOM 28002 C CA . LYS A 1 83 ? -1.879 4.388 7.805 1.00 40.25 83 LYS A CA 15
ATOM 28003 C C . LYS A 1 83 ? -0.987 5.567 7.379 1.00 51.33 83 LYS A C 15
ATOM 28004 O O . LYS A 1 83 ? -0.567 6.367 8.217 1.00 41.40 83 LYS A O 15
ATOM 28023 N N . ILE A 1 84 ? -0.723 5.655 6.061 1.00 73.12 84 ILE A N 15
ATOM 28024 C CA . ILE A 1 84 ? -0.003 6.785 5.446 1.00 13.22 84 ILE A CA 15
ATOM 28025 C C . ILE A 1 84 ? -0.815 8.084 5.653 1.00 61.33 84 ILE A C 15
ATOM 28026 O O . ILE A 1 84 ? -0.261 9.132 6.001 1.00 4.23 84 ILE A O 15
ATOM 28042 N N . ALA A 1 85 ? -2.151 7.964 5.486 1.00 52.23 85 ALA A N 15
ATOM 28043 C CA . ALA A 1 85 ? -3.105 9.065 5.703 1.00 62.15 85 ALA A CA 15
ATOM 28044 C C . ALA A 1 85 ? -3.072 9.581 7.159 1.00 60.00 85 ALA A C 15
ATOM 28045 O O . ALA A 1 85 ? -3.334 10.755 7.409 1.00 35.12 85 ALA A O 15
ATOM 28052 N N . ASN A 1 86 ? -2.749 8.684 8.108 1.00 61.41 86 ASN A N 15
ATOM 28053 C CA . ASN A 1 86 ? -2.632 9.032 9.544 1.00 25.21 86 ASN A CA 15
ATOM 28054 C C . ASN A 1 86 ? -1.399 9.923 9.787 1.00 55.24 86 ASN A C 15
ATOM 28055 O O . ASN A 1 86 ? -1.427 10.816 10.635 1.00 33.34 86 ASN A O 15
ATOM 28066 N N . GLU A 1 87 ? -0.330 9.674 9.014 1.00 72.41 87 GLU A N 15
ATOM 28067 C CA . GLU A 1 87 ? 0.975 10.337 9.199 1.00 43.24 87 GLU A CA 15
ATOM 28068 C C . GLU A 1 87 ? 0.970 11.787 8.671 1.00 63.41 87 GLU A C 15
ATOM 28069 O O . GLU A 1 87 ? 1.489 12.694 9.330 1.00 61.21 87 GLU A O 15
ATOM 28081 N N . LEU A 1 88 ? 0.368 11.997 7.484 1.00 75.54 88 LEU A N 15
ATOM 28082 C CA . LEU A 1 88 ? 0.497 13.266 6.722 1.00 72.43 88 LEU A CA 15
ATOM 28083 C C . LEU A 1 88 ? -0.868 13.804 6.245 1.00 42.23 88 LEU A C 15
ATOM 28084 O O . LEU A 1 88 ? -0.929 14.636 5.327 1.00 65.24 88 LEU A O 15
ATOM 28100 N N . GLY A 1 89 ? -1.954 13.358 6.908 1.00 12.32 89 GLY A N 15
ATOM 28101 C CA . GLY A 1 89 ? -3.309 13.860 6.637 1.00 52.43 89 GLY A CA 15
ATOM 28102 C C . GLY A 1 89 ? -3.935 13.228 5.399 1.00 34.14 89 GLY A C 15
ATOM 28103 O O . GLY A 1 89 ? -4.882 12.429 5.514 1.00 65.04 89 GLY A O 15
ATOM 28107 N N . ALA A 1 90 ? -3.412 13.624 4.212 1.00 62.55 90 ALA A N 15
ATOM 28108 C CA . ALA A 1 90 ? -3.689 12.964 2.915 1.00 62.24 90 ALA A CA 15
ATOM 28109 C C . ALA A 1 90 ? -5.190 13.018 2.521 1.00 34.32 90 ALA A C 15
ATOM 28110 O O . ALA A 1 90 ? -5.875 13.991 2.848 1.00 72.20 90 ALA A O 15
ATOM 28117 N N . LYS A 1 91 ? -5.680 11.980 1.781 1.00 72.22 91 LYS A N 15
ATOM 28118 C CA . LYS A 1 91 ? -7.110 11.807 1.461 1.00 4.43 91 LYS A CA 15
ATOM 28119 C C . LYS A 1 91 ? -7.515 10.321 1.650 1.00 13.30 91 LYS A C 15
ATOM 28120 O O . LYS A 1 91 ? -7.757 9.905 2.791 1.00 44.33 91 LYS A O 15
ATOM 28139 N N . GLN A 1 92 ? -7.520 9.500 0.567 1.00 63.34 92 GLN A N 15
ATOM 28140 C CA . GLN A 1 92 ? -8.128 8.144 0.607 1.00 21.13 92 GLN A CA 15
ATOM 28141 C C . GLN A 1 92 ? -7.684 7.315 -0.634 1.00 54.44 92 GLN A C 15
ATOM 28142 O O . GLN A 1 92 ? -6.751 7.713 -1.330 1.00 34.41 92 GLN A O 15
ATOM 28156 N N . SER A 1 93 ? -8.341 6.158 -0.897 1.00 15.00 93 SER A N 15
ATOM 28157 C CA . SER A 1 93 ? -7.933 5.210 -1.953 1.00 74.44 93 SER A CA 15
ATOM 28158 C C . SER A 1 93 ? -9.149 4.614 -2.686 1.00 45.23 93 SER A C 15
ATOM 28159 O O . SER A 1 93 ? -10.162 4.293 -2.051 1.00 50.35 93 SER A O 15
ATOM 28167 N N . THR A 1 94 ? -9.022 4.438 -4.016 1.00 65.32 94 THR A N 15
ATOM 28168 C CA . THR A 1 94 ? -10.007 3.718 -4.837 1.00 21.13 94 THR A CA 15
ATOM 28169 C C . THR A 1 94 ? -9.549 2.245 -4.951 1.00 10.21 94 THR A C 15
ATOM 28170 O O . THR A 1 94 ? -8.440 1.948 -5.415 1.00 15.14 94 THR A O 15
ATOM 28181 N N . THR A 1 95 ? -10.385 1.330 -4.442 1.00 4.13 95 THR A N 15
ATOM 28182 C CA . THR A 1 95 ? -10.063 -0.097 -4.359 1.00 72.14 95 THR A CA 15
ATOM 28183 C C . THR A 1 95 ? -10.857 -0.877 -5.414 1.00 23.31 95 THR A C 15
ATOM 28184 O O . THR A 1 95 ? -12.079 -1.004 -5.318 1.00 50.31 95 THR A O 15
ATOM 28195 N N . THR A 1 96 ? -10.150 -1.372 -6.440 1.00 4.13 96 THR A N 15
ATOM 28196 C CA . THR A 1 96 ? -10.738 -2.158 -7.529 1.00 10.33 96 THR A CA 15
ATOM 28197 C C . THR A 1 96 ? -10.117 -3.569 -7.525 1.00 72.10 96 THR A C 15
ATOM 28198 O O . THR A 1 96 ? -8.934 -3.740 -7.835 1.00 22.23 96 THR A O 15
ATOM 28209 N N . THR A 1 97 ? -10.914 -4.578 -7.154 1.00 62.11 97 THR A N 15
ATOM 28210 C CA . THR A 1 97 ? -10.451 -5.966 -7.061 1.00 71.55 97 THR A CA 15
ATOM 28211 C C . THR A 1 97 ? -10.834 -6.731 -8.347 1.00 41.10 97 THR A C 15
ATOM 28212 O O . THR A 1 97 ? -12.012 -7.001 -8.610 1.00 73.11 97 THR A O 15
ATOM 28223 N N . ASP A 1 98 ? -9.823 -7.015 -9.181 1.00 1.15 98 ASP A N 15
ATOM 28224 C CA . ASP A 1 98 ? -10.003 -7.719 -10.466 1.00 3.30 98 ASP A CA 15
ATOM 28225 C C . ASP A 1 98 ? -9.414 -9.133 -10.353 1.00 51.32 98 ASP A C 15
ATOM 28226 O O . ASP A 1 98 ? -8.486 -9.365 -9.557 1.00 14.15 98 ASP A O 15
ATOM 28235 N N . GLY A 1 99 ? -9.977 -10.065 -11.146 1.00 63.01 99 GLY A N 15
ATOM 28236 C CA . GLY A 1 99 ? -9.582 -11.475 -11.130 1.00 42.35 99 GLY A CA 15
ATOM 28237 C C . GLY A 1 99 ? -8.155 -11.720 -11.617 1.00 10.10 99 GLY A C 15
ATOM 28238 O O . GLY A 1 99 ? -7.554 -12.744 -11.286 1.00 11.41 99 GLY A O 15
ATOM 28242 N N . ASP A 1 100 ? -7.617 -10.780 -12.410 1.00 52.13 100 ASP A N 15
ATOM 28243 C CA . ASP A 1 100 ? -6.243 -10.858 -12.939 1.00 3.55 100 ASP A CA 15
ATOM 28244 C C . ASP A 1 100 ? -5.268 -10.160 -11.967 1.00 2.15 100 ASP A C 15
ATOM 28245 O O . ASP A 1 100 ? -4.352 -10.793 -11.424 1.00 42.13 100 ASP A O 15
ATOM 28254 N N . THR A 1 101 ? -5.503 -8.851 -11.742 1.00 2.13 101 THR A N 15
ATOM 28255 C CA . THR A 1 101 ? -4.647 -7.992 -10.895 1.00 20.25 101 THR A CA 15
ATOM 28256 C C . THR A 1 101 ? -5.517 -7.174 -9.918 1.00 61.44 101 THR A C 15
ATOM 28257 O O . THR A 1 101 ? -6.449 -6.478 -10.330 1.00 12.25 101 THR A O 15
ATOM 28268 N N . PHE A 1 102 ? -5.208 -7.282 -8.625 1.00 42.15 102 PHE A N 15
ATOM 28269 C CA . PHE A 1 102 ? -5.809 -6.451 -7.577 1.00 1.22 102 PHE A CA 15
ATOM 28270 C C . PHE A 1 102 ? -5.183 -5.032 -7.653 1.00 23.31 102 PHE A C 15
ATOM 28271 O O . PHE A 1 102 ? -4.005 -4.840 -7.333 1.00 35.30 102 PHE A O 15
ATOM 28288 N N . GLU A 1 103 ? -5.993 -4.060 -8.108 1.00 41.44 103 GLU A N 15
ATOM 28289 C CA . GLU A 1 103 ? -5.527 -2.709 -8.469 1.00 14.11 103 GLU A CA 15
ATOM 28290 C C . GLU A 1 103 ? -6.149 -1.670 -7.519 1.00 15.30 103 GLU A C 15
ATOM 28291 O O . GLU A 1 103 ? -7.364 -1.462 -7.531 1.00 54.21 103 GLU A O 15
ATOM 28303 N N . VAL A 1 104 ? -5.311 -1.023 -6.696 1.00 5.01 104 VAL A N 15
ATOM 28304 C CA . VAL A 1 104 ? -5.747 0.001 -5.724 1.00 13.25 104 VAL A CA 15
ATOM 28305 C C . VAL A 1 104 ? -4.847 1.229 -5.862 1.00 45.25 104 VAL A C 15
ATOM 28306 O O . VAL A 1 104 ? -3.689 1.195 -5.444 1.00 21.33 104 VAL A O 15
ATOM 28319 N N . GLU A 1 105 ? -5.375 2.313 -6.437 1.00 45.11 105 GLU A N 15
ATOM 28320 C CA . GLU A 1 105 ? -4.655 3.588 -6.510 1.00 70.02 105 GLU A CA 15
ATOM 28321 C C . GLU A 1 105 ? -5.111 4.419 -5.314 1.00 35.00 105 GLU A C 15
ATOM 28322 O O . GLU A 1 105 ? -6.311 4.588 -5.087 1.00 34.40 105 GLU A O 15
ATOM 28334 N N . VAL A 1 106 ? -4.148 4.884 -4.524 1.00 45.34 106 VAL A N 15
ATOM 28335 C CA . VAL A 1 106 ? -4.406 5.663 -3.318 1.00 41.10 106 VAL A CA 15
ATOM 28336 C C . VAL A 1 106 ? -4.206 7.148 -3.664 1.00 33.12 106 VAL A C 15
ATOM 28337 O O . VAL A 1 106 ? -3.076 7.596 -3.871 1.00 53.31 106 VAL A O 15
ATOM 28350 N N . ILE A 1 107 ? -5.326 7.892 -3.763 1.00 63.31 107 ILE A N 15
ATOM 28351 C CA . ILE A 1 107 ? -5.319 9.308 -4.149 1.00 53.13 107 ILE A CA 15
ATOM 28352 C C . ILE A 1 107 ? -5.218 10.148 -2.871 1.00 63.42 107 ILE A C 15
ATOM 28353 O O . ILE A 1 107 ? -6.212 10.341 -2.159 1.00 2.23 107 ILE A O 15
ATOM 28369 N N . LEU A 1 108 ? -3.997 10.591 -2.559 1.00 54.41 108 LEU A N 15
ATOM 28370 C CA . LEU A 1 108 ? -3.715 11.412 -1.384 1.00 2.45 108 LEU A CA 15
ATOM 28371 C C . LEU A 1 108 ? -3.513 12.860 -1.831 1.00 14.42 108 LEU A C 15
ATOM 28372 O O . LEU A 1 108 ? -2.446 13.226 -2.332 1.00 23.24 108 LEU A O 15
ATOM 28388 N N . GLU A 1 109 ? -4.548 13.682 -1.652 1.00 33.11 109 GLU A N 15
ATOM 28389 C CA . GLU A 1 109 ? -4.528 15.094 -2.050 1.00 31.32 109 GLU A CA 15
ATOM 28390 C C . GLU A 1 109 ? -4.013 15.955 -0.886 1.00 71.13 109 GLU A C 15
ATOM 28391 O O . GLU A 1 109 ? -4.739 16.220 0.079 1.00 41.53 109 GLU A O 15
ATOM 28403 N N . LEU A 1 110 ? -2.725 16.316 -0.954 1.00 43.10 110 LEU A N 15
ATOM 28404 C CA . LEU A 1 110 ? -2.098 17.259 -0.020 1.00 73.52 110 LEU A CA 15
ATOM 28405 C C . LEU A 1 110 ? -1.910 18.590 -0.744 1.00 32.21 110 LEU A C 15
ATOM 28406 O O . LEU A 1 110 ? -1.140 18.664 -1.707 1.00 0.33 110 LEU A O 15
ATOM 28422 N N . GLU A 1 111 ? -2.659 19.618 -0.315 1.00 63.21 111 GLU A N 15
ATOM 28423 C CA . GLU A 1 111 ? -2.418 21.002 -0.743 1.00 54.10 111 GLU A CA 15
ATOM 28424 C C . GLU A 1 111 ? -1.131 21.490 -0.053 1.00 34.44 111 GLU A C 15
ATOM 28425 O O . GLU A 1 111 ? -0.151 21.825 -0.720 1.00 31.41 111 GLU A O 15
ATOM 28437 N N . HIS A 1 112 ? -1.168 21.509 1.299 1.00 2.25 112 HIS A N 15
ATOM 28438 C CA . HIS A 1 112 ? 0.005 21.683 2.184 1.00 73.12 112 HIS A CA 15
ATOM 28439 C C . HIS A 1 112 ? -0.380 21.238 3.609 1.00 23.34 112 HIS A C 15
ATOM 28440 O O . HIS A 1 112 ? -0.102 20.097 4.002 1.00 1.21 112 HIS A O 15
ATOM 28455 N N . HIS A 1 113 ? -1.068 22.125 4.359 1.00 35.50 113 HIS A N 15
ATOM 28456 C CA . HIS A 1 113 ? -1.360 21.902 5.790 1.00 11.20 113 HIS A CA 15
ATOM 28457 C C . HIS A 1 113 ? -2.488 20.880 5.988 1.00 73.54 113 HIS A C 15
ATOM 28458 O O . HIS A 1 113 ? -3.381 20.750 5.146 1.00 2.31 113 HIS A O 15
ATOM 28473 N N . HIS A 1 114 ? -2.437 20.171 7.116 1.00 33.02 114 HIS A N 15
ATOM 28474 C CA . HIS A 1 114 ? -3.531 19.304 7.588 1.00 72.43 114 HIS A CA 15
ATOM 28475 C C . HIS A 1 114 ? -3.682 19.464 9.102 1.00 11.41 114 HIS A C 15
ATOM 28476 O O . HIS A 1 114 ? -2.682 19.628 9.817 1.00 73.35 114 HIS A O 15
ATOM 28491 N N . HIS A 1 115 ? -4.943 19.433 9.570 1.00 13.23 115 HIS A N 15
ATOM 28492 C CA . HIS A 1 115 ? -5.274 19.483 10.999 1.00 25.25 115 HIS A CA 15
ATOM 28493 C C . HIS A 1 115 ? -4.963 18.126 11.655 1.00 31.10 115 HIS A C 15
ATOM 28494 O O . HIS A 1 115 ? -5.837 17.256 11.792 1.00 34.20 115 HIS A O 15
ATOM 28509 N N . HIS A 1 116 ? -3.676 17.941 11.991 1.00 3.51 116 HIS A N 15
ATOM 28510 C CA . HIS A 1 116 ? -3.190 16.738 12.670 1.00 3.35 116 HIS A CA 15
ATOM 28511 C C . HIS A 1 116 ? -3.503 16.837 14.167 1.00 13.30 116 HIS A C 15
ATOM 28512 O O . HIS A 1 116 ? -3.436 17.925 14.755 1.00 3.04 116 HIS A O 15
ATOM 28527 N N . HIS A 1 117 ? -3.861 15.708 14.772 1.00 64.02 117 HIS A N 15
ATOM 28528 C CA . HIS A 1 117 ? -4.022 15.601 16.229 1.00 33.40 117 HIS A CA 15
ATOM 28529 C C . HIS A 1 117 ? -2.692 15.078 16.831 1.00 0.04 117 HIS A C 15
ATOM 28530 O O . HIS A 1 117 ? -2.552 13.857 17.042 1.00 53.43 117 HIS A O 15
ATOM 28546 N N . MET A 1 1 ? 11.289 -16.184 1.128 1.00 62.14 1 MET A N 16
ATOM 28547 C CA . MET A 1 1 ? 11.150 -15.913 2.577 1.00 2.12 1 MET A CA 16
ATOM 28548 C C . MET A 1 1 ? 9.996 -16.747 3.169 1.00 31.03 1 MET A C 16
ATOM 28549 O O . MET A 1 1 ? 10.230 -17.644 3.989 1.00 64.33 1 MET A O 16
ATOM 28565 N N . ALA A 1 2 ? 8.750 -16.456 2.730 1.00 40.24 2 ALA A N 16
ATOM 28566 C CA . ALA A 1 2 ? 7.534 -17.155 3.215 1.00 24.11 2 ALA A CA 16
ATOM 28567 C C . ALA A 1 2 ? 6.374 -17.072 2.194 1.00 21.24 2 ALA A C 16
ATOM 28568 O O . ALA A 1 2 ? 5.350 -17.742 2.369 1.00 21.44 2 ALA A O 16
ATOM 28575 N N . GLY A 1 3 ? 6.544 -16.269 1.118 1.00 11.02 3 GLY A N 16
ATOM 28576 C CA . GLY A 1 3 ? 5.475 -16.063 0.136 1.00 1.11 3 GLY A CA 16
ATOM 28577 C C . GLY A 1 3 ? 5.996 -15.580 -1.204 1.00 21.01 3 GLY A C 16
ATOM 28578 O O . GLY A 1 3 ? 5.635 -14.495 -1.659 1.00 35.54 3 GLY A O 16
ATOM 28582 N N . LYS A 1 4 ? 6.855 -16.398 -1.835 1.00 3.21 4 LYS A N 16
ATOM 28583 C CA . LYS A 1 4 ? 7.487 -16.074 -3.141 1.00 22.33 4 LYS A CA 16
ATOM 28584 C C . LYS A 1 4 ? 6.479 -16.119 -4.299 1.00 0.14 4 LYS A C 16
ATOM 28585 O O . LYS A 1 4 ? 6.638 -15.416 -5.309 1.00 35.11 4 LYS A O 16
ATOM 28604 N N . GLU A 1 5 ? 5.442 -16.953 -4.132 1.00 63.42 5 GLU A N 16
ATOM 28605 C CA . GLU A 1 5 ? 4.330 -17.069 -5.094 1.00 63.21 5 GLU A CA 16
ATOM 28606 C C . GLU A 1 5 ? 3.281 -15.957 -4.868 1.00 24.02 5 GLU A C 16
ATOM 28607 O O . GLU A 1 5 ? 2.215 -15.966 -5.490 1.00 40.25 5 GLU A O 16
ATOM 28619 N N . LEU A 1 6 ? 3.588 -15.006 -3.959 1.00 35.44 6 LEU A N 16
ATOM 28620 C CA . LEU A 1 6 ? 2.847 -13.745 -3.834 1.00 65.54 6 LEU A CA 16
ATOM 28621 C C . LEU A 1 6 ? 3.856 -12.602 -4.047 1.00 30.25 6 LEU A C 16
ATOM 28622 O O . LEU A 1 6 ? 4.567 -12.198 -3.120 1.00 23.42 6 LEU A O 16
ATOM 28638 N N . ARG A 1 7 ? 3.914 -12.099 -5.286 1.00 55.24 7 ARG A N 16
ATOM 28639 C CA . ARG A 1 7 ? 4.874 -11.067 -5.701 1.00 14.31 7 ARG A CA 16
ATOM 28640 C C . ARG A 1 7 ? 4.166 -9.715 -5.671 1.00 32.24 7 ARG A C 16
ATOM 28641 O O . ARG A 1 7 ? 3.189 -9.500 -6.398 1.00 41.34 7 ARG A O 16
ATOM 28662 N N . VAL A 1 8 ? 4.634 -8.819 -4.794 1.00 24.54 8 VAL A N 16
ATOM 28663 C CA . VAL A 1 8 ? 3.996 -7.516 -4.567 1.00 5.23 8 VAL A CA 16
ATOM 28664 C C . VAL A 1 8 ? 4.911 -6.403 -5.089 1.00 44.25 8 VAL A C 16
ATOM 28665 O O . VAL A 1 8 ? 6.102 -6.360 -4.754 1.00 53.45 8 VAL A O 16
ATOM 28678 N N . GLU A 1 9 ? 4.342 -5.529 -5.912 1.00 55.52 9 GLU A N 16
ATOM 28679 C CA . GLU A 1 9 ? 5.028 -4.367 -6.487 1.00 12.31 9 GLU A CA 16
ATOM 28680 C C . GLU A 1 9 ? 4.332 -3.092 -5.997 1.00 2.31 9 GLU A C 16
ATOM 28681 O O . GLU A 1 9 ? 3.262 -2.743 -6.494 1.00 31.14 9 GLU A O 16
ATOM 28693 N N . ILE A 1 10 ? 4.895 -2.416 -4.983 1.00 15.51 10 ILE A N 16
ATOM 28694 C CA . ILE A 1 10 ? 4.336 -1.135 -4.524 1.00 13.20 10 ILE A CA 16
ATOM 28695 C C . ILE A 1 10 ? 5.064 -0.006 -5.271 1.00 5.12 10 ILE A C 16
ATOM 28696 O O . ILE A 1 10 ? 6.269 0.212 -5.090 1.00 1.02 10 ILE A O 16
ATOM 28712 N N . LYS A 1 11 ? 4.306 0.685 -6.121 1.00 3.42 11 LYS A N 16
ATOM 28713 C CA . LYS A 1 11 ? 4.816 1.696 -7.044 1.00 11.44 11 LYS A CA 16
ATOM 28714 C C . LYS A 1 11 ? 4.506 3.085 -6.455 1.00 52.23 11 LYS A C 16
ATOM 28715 O O . LYS A 1 11 ? 3.403 3.324 -5.978 1.00 41.44 11 LYS A O 16
ATOM 28734 N N . ILE A 1 12 ? 5.503 3.976 -6.450 1.00 72.55 12 ILE A N 16
ATOM 28735 C CA . ILE A 1 12 ? 5.363 5.342 -5.923 1.00 31.31 12 ILE A CA 16
ATOM 28736 C C . ILE A 1 12 ? 5.099 6.312 -7.087 1.00 75.42 12 ILE A C 16
ATOM 28737 O O . ILE A 1 12 ? 5.790 6.242 -8.108 1.00 74.11 12 ILE A O 16
ATOM 28753 N N . ASP A 1 13 ? 4.085 7.187 -6.945 1.00 2.32 13 ASP A N 16
ATOM 28754 C CA . ASP A 1 13 ? 3.882 8.338 -7.856 1.00 11.44 13 ASP A CA 16
ATOM 28755 C C . ASP A 1 13 ? 3.878 9.622 -7.021 1.00 50.41 13 ASP A C 16
ATOM 28756 O O . ASP A 1 13 ? 2.862 9.992 -6.414 1.00 20.15 13 ASP A O 16
ATOM 28765 N N . CYS A 1 14 ? 5.034 10.295 -6.982 1.00 54.24 14 CYS A N 16
ATOM 28766 C CA . CYS A 1 14 ? 5.211 11.552 -6.243 1.00 45.22 14 CYS A CA 16
ATOM 28767 C C . CYS A 1 14 ? 5.205 12.731 -7.226 1.00 12.23 14 CYS A C 16
ATOM 28768 O O . CYS A 1 14 ? 4.170 13.394 -7.387 1.00 13.42 14 CYS A O 16
ATOM 28776 N N . GLY A 1 15 ? 6.339 12.941 -7.928 1.00 74.43 15 GLY A N 16
ATOM 28777 C CA . GLY A 1 15 ? 6.495 14.071 -8.860 1.00 72.22 15 GLY A CA 16
ATOM 28778 C C . GLY A 1 15 ? 6.261 13.671 -10.309 1.00 64.33 15 GLY A C 16
ATOM 28779 O O . GLY A 1 15 ? 5.957 14.524 -11.152 1.00 14.44 15 GLY A O 16
ATOM 28783 N N . ASN A 1 16 ? 6.379 12.355 -10.562 1.00 45.24 16 ASN A N 16
ATOM 28784 C CA . ASN A 1 16 ? 6.329 11.729 -11.898 1.00 3.23 16 ASN A CA 16
ATOM 28785 C C . ASN A 1 16 ? 7.547 12.126 -12.749 1.00 34.14 16 ASN A C 16
ATOM 28786 O O . ASN A 1 16 ? 7.443 12.337 -13.959 1.00 23.10 16 ASN A O 16
ATOM 28797 N N . ASP A 1 17 ? 8.725 12.154 -12.089 1.00 1.21 17 ASP A N 16
ATOM 28798 C CA . ASP A 1 17 ? 10.022 12.503 -12.724 1.00 31.12 17 ASP A CA 16
ATOM 28799 C C . ASP A 1 17 ? 11.056 11.371 -12.535 1.00 33.04 17 ASP A C 16
ATOM 28800 O O . ASP A 1 17 ? 12.222 11.641 -12.211 1.00 1.32 17 ASP A O 16
ATOM 28809 N N . ASP A 1 18 ? 10.600 10.106 -12.704 1.00 5.45 18 ASP A N 16
ATOM 28810 C CA . ASP A 1 18 ? 11.480 8.897 -12.836 1.00 61.11 18 ASP A CA 16
ATOM 28811 C C . ASP A 1 18 ? 12.068 8.372 -11.496 1.00 4.31 18 ASP A C 16
ATOM 28812 O O . ASP A 1 18 ? 12.150 7.155 -11.302 1.00 14.42 18 ASP A O 16
ATOM 28821 N N . LYS A 1 19 ? 12.468 9.288 -10.589 1.00 14.53 19 LYS A N 16
ATOM 28822 C CA . LYS A 1 19 ? 13.205 8.951 -9.338 1.00 61.43 19 LYS A CA 16
ATOM 28823 C C . LYS A 1 19 ? 12.371 8.051 -8.383 1.00 55.21 19 LYS A C 16
ATOM 28824 O O . LYS A 1 19 ? 12.929 7.268 -7.600 1.00 13.35 19 LYS A O 16
ATOM 28843 N N . GLU A 1 20 ? 11.041 8.203 -8.464 1.00 71.42 20 GLU A N 16
ATOM 28844 C CA . GLU A 1 20 ? 10.055 7.338 -7.777 1.00 40.50 20 GLU A CA 16
ATOM 28845 C C . GLU A 1 20 ? 10.227 5.858 -8.209 1.00 24.31 20 GLU A C 16
ATOM 28846 O O . GLU A 1 20 ? 10.595 5.583 -9.352 1.00 34.21 20 GLU A O 16
ATOM 28858 N N . THR A 1 21 ? 9.924 4.914 -7.298 1.00 2.54 21 THR A N 16
ATOM 28859 C CA . THR A 1 21 ? 10.456 3.541 -7.364 1.00 72.11 21 THR A CA 16
ATOM 28860 C C . THR A 1 21 ? 9.339 2.512 -7.151 1.00 13.33 21 THR A C 16
ATOM 28861 O O . THR A 1 21 ? 8.262 2.842 -6.636 1.00 23.33 21 THR A O 16
ATOM 28872 N N . THR A 1 22 ? 9.600 1.273 -7.584 1.00 23.22 22 THR A N 16
ATOM 28873 C CA . THR A 1 22 ? 8.753 0.131 -7.283 1.00 50.22 22 THR A CA 16
ATOM 28874 C C . THR A 1 22 ? 9.617 -0.876 -6.526 1.00 20.23 22 THR A C 16
ATOM 28875 O O . THR A 1 22 ? 10.563 -1.435 -7.091 1.00 3.15 22 THR A O 16
ATOM 28886 N N . TYR A 1 23 ? 9.303 -1.086 -5.246 1.00 54.20 23 TYR A N 16
ATOM 28887 C CA . TYR A 1 23 ? 10.104 -1.947 -4.364 1.00 11.20 23 TYR A CA 16
ATOM 28888 C C . TYR A 1 23 ? 9.380 -3.268 -4.138 1.00 11.34 23 TYR A C 16
ATOM 28889 O O . TYR A 1 23 ? 8.144 -3.300 -4.041 1.00 74.10 23 TYR A O 16
ATOM 28907 N N . ASP A 1 24 ? 10.174 -4.352 -4.077 1.00 72.43 24 ASP A N 16
ATOM 28908 C CA . ASP A 1 24 ? 9.672 -5.726 -3.985 1.00 65.13 24 ASP A CA 16
ATOM 28909 C C . ASP A 1 24 ? 9.430 -6.113 -2.525 1.00 21.33 24 ASP A C 16
ATOM 28910 O O . ASP A 1 24 ? 10.208 -5.757 -1.626 1.00 22.30 24 ASP A O 16
ATOM 28919 N N . LEU A 1 25 ? 8.331 -6.829 -2.318 1.00 44.13 25 LEU A N 16
ATOM 28920 C CA . LEU A 1 25 ? 7.942 -7.398 -1.024 1.00 61.53 25 LEU A CA 16
ATOM 28921 C C . LEU A 1 25 ? 7.095 -8.657 -1.273 1.00 14.22 25 LEU A C 16
ATOM 28922 O O . LEU A 1 25 ? 6.606 -8.868 -2.389 1.00 23.34 25 LEU A O 16
ATOM 28938 N N . TYR A 1 26 ? 6.966 -9.515 -0.246 1.00 45.24 26 TYR A N 16
ATOM 28939 C CA . TYR A 1 26 ? 6.304 -10.834 -0.360 1.00 24.41 26 TYR A CA 16
ATOM 28940 C C . TYR A 1 26 ? 5.505 -11.117 0.922 1.00 71.42 26 TYR A C 16
ATOM 28941 O O . TYR A 1 26 ? 5.982 -10.812 2.019 1.00 10.22 26 TYR A O 16
ATOM 28959 N N . PHE A 1 27 ? 4.290 -11.691 0.779 1.00 53.14 27 PHE A N 16
ATOM 28960 C CA . PHE A 1 27 ? 3.431 -12.057 1.930 1.00 60.33 27 PHE A CA 16
ATOM 28961 C C . PHE A 1 27 ? 3.158 -13.567 1.933 1.00 23.14 27 PHE A C 16
ATOM 28962 O O . PHE A 1 27 ? 3.001 -14.165 0.876 1.00 32.12 27 PHE A O 16
ATOM 28979 N N . SER A 1 28 ? 3.060 -14.142 3.128 1.00 64.14 28 SER A N 16
ATOM 28980 C CA . SER A 1 28 ? 2.406 -15.447 3.355 1.00 23.02 28 SER A CA 16
ATOM 28981 C C . SER A 1 28 ? 0.948 -15.207 3.843 1.00 2.21 28 SER A C 16
ATOM 28982 O O . SER A 1 28 ? 0.205 -16.157 4.071 1.00 53.41 28 SER A O 16
ATOM 28990 N N . LYS A 1 29 ? 0.587 -13.894 3.993 1.00 24.11 29 LYS A N 16
ATOM 28991 C CA . LYS A 1 29 ? -0.755 -13.392 4.377 1.00 10.24 29 LYS A CA 16
ATOM 28992 C C . LYS A 1 29 ? -1.095 -13.729 5.837 1.00 14.10 29 LYS A C 16
ATOM 28993 O O . LYS A 1 29 ? -2.180 -14.223 6.158 1.00 22.21 29 LYS A O 16
ATOM 29012 N N . ALA A 1 30 ? -0.138 -13.375 6.711 1.00 60.35 30 ALA A N 16
ATOM 29013 C CA . ALA A 1 30 ? -0.212 -13.576 8.164 1.00 55.00 30 ALA A CA 16
ATOM 29014 C C . ALA A 1 30 ? 0.462 -12.366 8.883 1.00 65.12 30 ALA A C 16
ATOM 29015 O O . ALA A 1 30 ? 0.202 -11.213 8.506 1.00 41.14 30 ALA A O 16
ATOM 29022 N N . GLU A 1 31 ? 1.303 -12.629 9.914 1.00 40.21 31 GLU A N 16
ATOM 29023 C CA . GLU A 1 31 ? 1.978 -11.583 10.720 1.00 24.42 31 GLU A CA 16
ATOM 29024 C C . GLU A 1 31 ? 2.972 -10.761 9.871 1.00 33.34 31 GLU A C 16
ATOM 29025 O O . GLU A 1 31 ? 3.071 -9.536 10.039 1.00 2.34 31 GLU A O 16
ATOM 29037 N N . GLU A 1 32 ? 3.694 -11.441 8.947 1.00 20.14 32 GLU A N 16
ATOM 29038 C CA . GLU A 1 32 ? 4.712 -10.791 8.091 1.00 45.12 32 GLU A CA 16
ATOM 29039 C C . GLU A 1 32 ? 4.046 -9.796 7.124 1.00 50.31 32 GLU A C 16
ATOM 29040 O O . GLU A 1 32 ? 4.647 -8.798 6.759 1.00 4.11 32 GLU A O 16
ATOM 29052 N N . ALA A 1 33 ? 2.777 -10.078 6.754 1.00 62.23 33 ALA A N 16
ATOM 29053 C CA . ALA A 1 33 ? 1.965 -9.198 5.901 1.00 25.33 33 ALA A CA 16
ATOM 29054 C C . ALA A 1 33 ? 1.808 -7.819 6.561 1.00 12.52 33 ALA A C 16
ATOM 29055 O O . ALA A 1 33 ? 1.973 -6.789 5.913 1.00 1.41 33 ALA A O 16
ATOM 29062 N N . LYS A 1 34 ? 1.552 -7.838 7.884 1.00 53.44 34 LYS A N 16
ATOM 29063 C CA . LYS A 1 34 ? 1.438 -6.625 8.716 1.00 71.20 34 LYS A CA 16
ATOM 29064 C C . LYS A 1 34 ? 2.800 -5.915 8.876 1.00 54.11 34 LYS A C 16
ATOM 29065 O O . LYS A 1 34 ? 2.853 -4.698 9.046 1.00 14.05 34 LYS A O 16
ATOM 29084 N N . GLU A 1 35 ? 3.889 -6.696 8.845 1.00 3.14 35 GLU A N 16
ATOM 29085 C CA . GLU A 1 35 ? 5.262 -6.171 8.941 1.00 43.15 35 GLU A CA 16
ATOM 29086 C C . GLU A 1 35 ? 5.625 -5.371 7.665 1.00 73.54 35 GLU A C 16
ATOM 29087 O O . GLU A 1 35 ? 6.180 -4.268 7.756 1.00 61.01 35 GLU A O 16
ATOM 29099 N N . LEU A 1 36 ? 5.271 -5.926 6.484 1.00 5.13 36 LEU A N 16
ATOM 29100 C CA . LEU A 1 36 ? 5.431 -5.231 5.190 1.00 51.44 36 LEU A CA 16
ATOM 29101 C C . LEU A 1 36 ? 4.482 -4.016 5.088 1.00 12.11 36 LEU A C 16
ATOM 29102 O O . LEU A 1 36 ? 4.814 -3.037 4.430 1.00 51.12 36 LEU A O 16
ATOM 29118 N N . LEU A 1 37 ? 3.303 -4.119 5.726 1.00 13.22 37 LEU A N 16
ATOM 29119 C CA . LEU A 1 37 ? 2.322 -3.009 5.837 1.00 33.40 37 LEU A CA 16
ATOM 29120 C C . LEU A 1 37 ? 2.974 -1.768 6.463 1.00 4.33 37 LEU A C 16
ATOM 29121 O O . LEU A 1 37 ? 2.834 -0.657 5.939 1.00 10.41 37 LEU A O 16
ATOM 29137 N N . LYS A 1 38 ? 3.703 -2.005 7.575 1.00 30.24 38 LYS A N 16
ATOM 29138 C CA . LYS A 1 38 ? 4.464 -0.975 8.301 1.00 5.22 38 LYS A CA 16
ATOM 29139 C C . LYS A 1 38 ? 5.510 -0.337 7.376 1.00 71.34 38 LYS A C 16
ATOM 29140 O O . LYS A 1 38 ? 5.536 0.880 7.215 1.00 44.34 38 LYS A O 16
ATOM 29159 N N . LYS A 1 39 ? 6.314 -1.200 6.731 1.00 21.23 39 LYS A N 16
ATOM 29160 C CA . LYS A 1 39 ? 7.428 -0.785 5.865 1.00 74.05 39 LYS A CA 16
ATOM 29161 C C . LYS A 1 39 ? 6.945 0.089 4.687 1.00 64.14 39 LYS A C 16
ATOM 29162 O O . LYS A 1 39 ? 7.510 1.147 4.444 1.00 22.01 39 LYS A O 16
ATOM 29181 N N . VAL A 1 40 ? 5.864 -0.343 4.005 1.00 14.35 40 VAL A N 16
ATOM 29182 C CA . VAL A 1 40 ? 5.270 0.393 2.865 1.00 53.03 40 VAL A CA 16
ATOM 29183 C C . VAL A 1 40 ? 4.703 1.751 3.319 1.00 3.00 40 VAL A C 16
ATOM 29184 O O . VAL A 1 40 ? 4.906 2.766 2.641 1.00 64.42 40 VAL A O 16
ATOM 29197 N N . ALA A 1 41 ? 4.037 1.758 4.488 1.00 23.32 41 ALA A N 16
ATOM 29198 C CA . ALA A 1 41 ? 3.445 2.974 5.064 1.00 51.20 41 ALA A CA 16
ATOM 29199 C C . ALA A 1 41 ? 4.540 4.003 5.435 1.00 32.51 41 ALA A C 16
ATOM 29200 O O . ALA A 1 41 ? 4.308 5.208 5.346 1.00 22.32 41 ALA A O 16
ATOM 29207 N N . GLU A 1 42 ? 5.723 3.491 5.851 1.00 11.21 42 GLU A N 16
ATOM 29208 C CA . GLU A 1 42 ? 6.920 4.302 6.179 1.00 13.34 42 GLU A CA 16
ATOM 29209 C C . GLU A 1 42 ? 7.612 4.838 4.908 1.00 53.25 42 GLU A C 16
ATOM 29210 O O . GLU A 1 42 ? 7.933 6.028 4.835 1.00 14.54 42 GLU A O 16
ATOM 29222 N N . LYS A 1 43 ? 7.802 3.964 3.894 1.00 43.14 43 LYS A N 16
ATOM 29223 C CA . LYS A 1 43 ? 8.598 4.303 2.687 1.00 13.12 43 LYS A CA 16
ATOM 29224 C C . LYS A 1 43 ? 7.813 5.242 1.751 1.00 51.01 43 LYS A C 16
ATOM 29225 O O . LYS A 1 43 ? 8.409 6.078 1.070 1.00 43.01 43 LYS A O 16
ATOM 29244 N N . ALA A 1 44 ? 6.475 5.108 1.738 1.00 4.03 44 ALA A N 16
ATOM 29245 C CA . ALA A 1 44 ? 5.583 6.029 1.015 1.00 34.45 44 ALA A CA 16
ATOM 29246 C C . ALA A 1 44 ? 5.531 7.388 1.741 1.00 4.32 44 ALA A C 16
ATOM 29247 O O . ALA A 1 44 ? 5.462 8.439 1.097 1.00 65.43 44 ALA A O 16
ATOM 29254 N N . ALA A 1 45 ? 5.607 7.333 3.095 1.00 64.30 45 ALA A N 16
ATOM 29255 C CA . ALA A 1 45 ? 5.604 8.519 3.973 1.00 50.23 45 ALA A CA 16
ATOM 29256 C C . ALA A 1 45 ? 6.866 9.378 3.785 1.00 60.24 45 ALA A C 16
ATOM 29257 O O . ALA A 1 45 ? 6.818 10.595 3.988 1.00 71.42 45 ALA A O 16
ATOM 29264 N N . ASP A 1 46 ? 8.001 8.735 3.424 1.00 12.15 46 ASP A N 16
ATOM 29265 C CA . ASP A 1 46 ? 9.253 9.454 3.081 1.00 12.35 46 ASP A CA 16
ATOM 29266 C C . ASP A 1 46 ? 9.036 10.355 1.849 1.00 14.45 46 ASP A C 16
ATOM 29267 O O . ASP A 1 46 ? 9.548 11.471 1.787 1.00 2.30 46 ASP A O 16
ATOM 29276 N N . LYS A 1 47 ? 8.280 9.824 0.871 1.00 43.04 47 LYS A N 16
ATOM 29277 C CA . LYS A 1 47 ? 7.948 10.509 -0.405 1.00 52.32 47 LYS A CA 16
ATOM 29278 C C . LYS A 1 47 ? 6.865 11.586 -0.197 1.00 4.10 47 LYS A C 16
ATOM 29279 O O . LYS A 1 47 ? 6.814 12.576 -0.950 1.00 20.32 47 LYS A O 16
ATOM 29298 N N . ILE A 1 48 ? 5.989 11.378 0.810 1.00 25.04 48 ILE A N 16
ATOM 29299 C CA . ILE A 1 48 ? 5.052 12.417 1.272 1.00 22.15 48 ILE A CA 16
ATOM 29300 C C . ILE A 1 48 ? 5.846 13.556 1.976 1.00 31.11 48 ILE A C 16
ATOM 29301 O O . ILE A 1 48 ? 5.500 14.740 1.874 1.00 3.44 48 ILE A O 16
ATOM 29317 N N . LYS A 1 49 ? 6.934 13.164 2.667 1.00 1.24 49 LYS A N 16
ATOM 29318 C CA . LYS A 1 49 ? 7.849 14.087 3.370 1.00 60.11 49 LYS A CA 16
ATOM 29319 C C . LYS A 1 49 ? 8.669 14.919 2.356 1.00 71.24 49 LYS A C 16
ATOM 29320 O O . LYS A 1 49 ? 8.992 16.079 2.631 1.00 74.10 49 LYS A O 16
ATOM 29339 N N . LYS A 1 50 ? 8.989 14.315 1.184 1.00 54.51 50 LYS A N 16
ATOM 29340 C CA . LYS A 1 50 ? 9.697 15.019 0.079 1.00 24.14 50 LYS A CA 16
ATOM 29341 C C . LYS A 1 50 ? 8.876 16.229 -0.408 1.00 2.14 50 LYS A C 16
ATOM 29342 O O . LYS A 1 50 ? 9.428 17.305 -0.672 1.00 22.21 50 LYS A O 16
ATOM 29361 N N . GLN A 1 51 ? 7.553 16.014 -0.493 1.00 54.22 51 GLN A N 16
ATOM 29362 C CA . GLN A 1 51 ? 6.582 17.008 -0.968 1.00 64.43 51 GLN A CA 16
ATOM 29363 C C . GLN A 1 51 ? 5.173 16.436 -0.783 1.00 54.32 51 GLN A C 16
ATOM 29364 O O . GLN A 1 51 ? 4.308 17.052 -0.157 1.00 24.31 51 GLN A O 16
ATOM 29378 N N . GLY A 1 52 ? 4.977 15.230 -1.331 1.00 61.15 52 GLY A N 16
ATOM 29379 C CA . GLY A 1 52 ? 3.676 14.590 -1.369 1.00 10.10 52 GLY A CA 16
ATOM 29380 C C . GLY A 1 52 ? 3.608 13.565 -2.483 1.00 13.24 52 GLY A C 16
ATOM 29381 O O . GLY A 1 52 ? 3.591 13.942 -3.661 1.00 50.21 52 GLY A O 16
ATOM 29385 N N . CYS A 1 53 ? 3.660 12.267 -2.127 1.00 72.11 53 CYS A N 16
ATOM 29386 C CA . CYS A 1 53 ? 3.365 11.178 -3.067 1.00 74.55 53 CYS A CA 16
ATOM 29387 C C . CYS A 1 53 ? 1.858 11.221 -3.385 1.00 14.21 53 CYS A C 16
ATOM 29388 O O . CYS A 1 53 ? 1.037 10.631 -2.668 1.00 10.12 53 CYS A O 16
ATOM 29396 N N . LYS A 1 54 ? 1.519 11.993 -4.447 1.00 20.40 54 LYS A N 16
ATOM 29397 C CA . LYS A 1 54 ? 0.125 12.347 -4.795 1.00 42.23 54 LYS A CA 16
ATOM 29398 C C . LYS A 1 54 ? -0.721 11.132 -5.216 1.00 25.15 54 LYS A C 16
ATOM 29399 O O . LYS A 1 54 ? -1.945 11.232 -5.317 1.00 25.41 54 LYS A O 16
ATOM 29418 N N . ARG A 1 55 ? -0.051 10.008 -5.463 1.00 20.43 55 ARG A N 16
ATOM 29419 C CA . ARG A 1 55 ? -0.672 8.745 -5.841 1.00 53.30 55 ARG A CA 16
ATOM 29420 C C . ARG A 1 55 ? 0.286 7.627 -5.421 1.00 22.02 55 ARG A C 16
ATOM 29421 O O . ARG A 1 55 ? 1.431 7.604 -5.848 1.00 24.01 55 ARG A O 16
ATOM 29442 N N . VAL A 1 56 ? -0.160 6.739 -4.546 1.00 71.33 56 VAL A N 16
ATOM 29443 C CA . VAL A 1 56 ? 0.627 5.575 -4.134 1.00 23.53 56 VAL A CA 16
ATOM 29444 C C . VAL A 1 56 ? -0.078 4.355 -4.728 1.00 5.02 56 VAL A C 16
ATOM 29445 O O . VAL A 1 56 ? -1.208 4.066 -4.365 1.00 20.53 56 VAL A O 16
ATOM 29458 N N . LYS A 1 57 ? 0.592 3.639 -5.624 1.00 52.30 57 LYS A N 16
ATOM 29459 C CA . LYS A 1 57 ? 0.002 2.484 -6.309 1.00 50.55 57 LYS A CA 16
ATOM 29460 C C . LYS A 1 57 ? 0.387 1.204 -5.572 1.00 70.41 57 LYS A C 16
ATOM 29461 O O . LYS A 1 57 ? 1.565 0.936 -5.331 1.00 24.33 57 LYS A O 16
ATOM 29480 N N . ILE A 1 58 ? -0.632 0.442 -5.190 1.00 12.22 58 ILE A N 16
ATOM 29481 C CA . ILE A 1 58 ? -0.466 -0.901 -4.650 1.00 72.51 58 ILE A CA 16
ATOM 29482 C C . ILE A 1 58 ? -0.826 -1.884 -5.771 1.00 11.32 58 ILE A C 16
ATOM 29483 O O . ILE A 1 58 ? -1.982 -1.969 -6.187 1.00 41.22 58 ILE A O 16
ATOM 29499 N N . ARG A 1 59 ? 0.194 -2.587 -6.279 1.00 51.54 59 ARG A N 16
ATOM 29500 C CA . ARG A 1 59 ? 0.046 -3.582 -7.346 1.00 54.23 59 ARG A CA 16
ATOM 29501 C C . ARG A 1 59 ? 0.432 -4.942 -6.775 1.00 1.22 59 ARG A C 16
ATOM 29502 O O . ARG A 1 59 ? 1.476 -5.085 -6.131 1.00 4.41 59 ARG A O 16
ATOM 29523 N N . PHE A 1 60 ? -0.428 -5.926 -6.995 1.00 3.40 60 PHE A N 16
ATOM 29524 C CA . PHE A 1 60 ? -0.323 -7.238 -6.361 1.00 30.34 60 PHE A CA 16
ATOM 29525 C C . PHE A 1 60 ? -1.081 -8.261 -7.226 1.00 35.25 60 PHE A C 16
ATOM 29526 O O . PHE A 1 60 ? -1.914 -7.883 -8.060 1.00 34.41 60 PHE A O 16
ATOM 29543 N N . GLU A 1 61 ? -0.759 -9.544 -7.048 1.00 12.43 61 GLU A N 16
ATOM 29544 C CA . GLU A 1 61 ? -1.386 -10.639 -7.800 1.00 20.51 61 GLU A CA 16
ATOM 29545 C C . GLU A 1 61 ? -2.634 -11.162 -7.083 1.00 34.22 61 GLU A C 16
ATOM 29546 O O . GLU A 1 61 ? -2.677 -11.232 -5.853 1.00 23.13 61 GLU A O 16
ATOM 29558 N N . LYS A 1 62 ? -3.651 -11.509 -7.878 1.00 10.35 62 LYS A N 16
ATOM 29559 C CA . LYS A 1 62 ? -4.907 -12.114 -7.406 1.00 3.31 62 LYS A CA 16
ATOM 29560 C C . LYS A 1 62 ? -5.229 -13.353 -8.249 1.00 2.13 62 LYS A C 16
ATOM 29561 O O . LYS A 1 62 ? -4.537 -13.621 -9.242 1.00 52.31 62 LYS A O 16
ATOM 29580 N N . LYS A 1 63 ? -6.306 -14.079 -7.847 1.00 74.24 63 LYS A N 16
ATOM 29581 C CA . LYS A 1 63 ? -6.796 -15.322 -8.495 1.00 41.31 63 LYS A CA 16
ATOM 29582 C C . LYS A 1 63 ? -5.906 -16.536 -8.137 1.00 1.43 63 LYS A C 16
ATOM 29583 O O . LYS A 1 63 ? -6.414 -17.568 -7.681 1.00 43.24 63 LYS A O 16
ATOM 29602 N N . GLY A 1 64 ? -4.578 -16.390 -8.320 1.00 65.32 64 GLY A N 16
ATOM 29603 C CA . GLY A 1 64 ? -3.612 -17.457 -8.014 1.00 13.35 64 GLY A CA 16
ATOM 29604 C C . GLY A 1 64 ? -3.291 -17.609 -6.527 1.00 70.25 64 GLY A C 16
ATOM 29605 O O . GLY A 1 64 ? -2.463 -18.450 -6.167 1.00 64.22 64 GLY A O 16
ATOM 29609 N N . LEU A 1 65 ? -3.926 -16.788 -5.672 1.00 24.51 65 LEU A N 16
ATOM 29610 C CA . LEU A 1 65 ? -3.836 -16.918 -4.196 1.00 44.41 65 LEU A CA 16
ATOM 29611 C C . LEU A 1 65 ? -5.088 -17.600 -3.620 1.00 44.11 65 LEU A C 16
ATOM 29612 O O . LEU A 1 65 ? -6.057 -17.862 -4.339 1.00 33.04 65 LEU A O 16
ATOM 29628 N N . ASP A 1 66 ? -5.051 -17.852 -2.306 1.00 3.52 66 ASP A N 16
ATOM 29629 C CA . ASP A 1 66 ? -6.161 -18.476 -1.565 1.00 33.51 66 ASP A CA 16
ATOM 29630 C C . ASP A 1 66 ? -7.328 -17.471 -1.397 1.00 22.10 66 ASP A C 16
ATOM 29631 O O . ASP A 1 66 ? -7.128 -16.260 -1.539 1.00 22.13 66 ASP A O 16
ATOM 29640 N N . ASP A 1 67 ? -8.537 -17.975 -1.082 1.00 33.21 67 ASP A N 16
ATOM 29641 C CA . ASP A 1 67 ? -9.740 -17.130 -0.908 1.00 11.21 67 ASP A CA 16
ATOM 29642 C C . ASP A 1 67 ? -9.631 -16.239 0.360 1.00 43.24 67 ASP A C 16
ATOM 29643 O O . ASP A 1 67 ? -10.150 -15.117 0.389 1.00 20.03 67 ASP A O 16
ATOM 29652 N N . ASP A 1 68 ? -8.946 -16.740 1.401 1.00 42.45 68 ASP A N 16
ATOM 29653 C CA . ASP A 1 68 ? -8.670 -15.952 2.622 1.00 64.11 68 ASP A CA 16
ATOM 29654 C C . ASP A 1 68 ? -7.538 -14.941 2.348 1.00 55.43 68 ASP A C 16
ATOM 29655 O O . ASP A 1 68 ? -7.558 -13.837 2.882 1.00 20.11 68 ASP A O 16
ATOM 29664 N N . ALA A 1 69 ? -6.569 -15.329 1.485 1.00 43.55 69 ALA A N 16
ATOM 29665 C CA . ALA A 1 69 ? -5.481 -14.433 1.015 1.00 73.32 69 ALA A CA 16
ATOM 29666 C C . ALA A 1 69 ? -6.035 -13.288 0.142 1.00 73.13 69 ALA A C 16
ATOM 29667 O O . ALA A 1 69 ? -5.453 -12.202 0.076 1.00 60.11 69 ALA A O 16
ATOM 29674 N N . ARG A 1 70 ? -7.149 -13.587 -0.538 1.00 12.34 70 ARG A N 16
ATOM 29675 C CA . ARG A 1 70 ? -7.936 -12.640 -1.347 1.00 4.43 70 ARG A CA 16
ATOM 29676 C C . ARG A 1 70 ? -8.502 -11.518 -0.444 1.00 73.11 70 ARG A C 16
ATOM 29677 O O . ARG A 1 70 ? -8.507 -10.335 -0.819 1.00 70.42 70 ARG A O 16
ATOM 29698 N N . LYS A 1 71 ? -8.944 -11.933 0.767 1.00 44.23 71 LYS A N 16
ATOM 29699 C CA . LYS A 1 71 ? -9.447 -11.037 1.830 1.00 31.44 71 LYS A CA 16
ATOM 29700 C C . LYS A 1 71 ? -8.294 -10.238 2.463 1.00 2.52 71 LYS A C 16
ATOM 29701 O O . LYS A 1 71 ? -8.374 -9.014 2.593 1.00 41.20 71 LYS A O 16
ATOM 29720 N N . LYS A 1 72 ? -7.222 -10.969 2.844 1.00 64.35 72 LYS A N 16
ATOM 29721 C CA . LYS A 1 72 ? -6.052 -10.412 3.555 1.00 11.33 72 LYS A CA 16
ATOM 29722 C C . LYS A 1 72 ? -5.325 -9.354 2.695 1.00 52.32 72 LYS A C 16
ATOM 29723 O O . LYS A 1 72 ? -4.699 -8.444 3.231 1.00 3.11 72 LYS A O 16
ATOM 29742 N N . ALA A 1 73 ? -5.374 -9.536 1.363 1.00 22.34 73 ALA A N 16
ATOM 29743 C CA . ALA A 1 73 ? -4.808 -8.595 0.373 1.00 45.22 73 ALA A CA 16
ATOM 29744 C C . ALA A 1 73 ? -5.605 -7.296 0.354 1.00 60.35 73 ALA A C 16
ATOM 29745 O O . ALA A 1 73 ? -5.040 -6.197 0.426 1.00 12.24 73 ALA A O 16
ATOM 29752 N N . LYS A 1 74 ? -6.930 -7.478 0.288 1.00 1.04 74 LYS A N 16
ATOM 29753 C CA . LYS A 1 74 ? -7.915 -6.403 0.155 1.00 0.33 74 LYS A CA 16
ATOM 29754 C C . LYS A 1 74 ? -7.910 -5.493 1.401 1.00 75.12 74 LYS A C 16
ATOM 29755 O O . LYS A 1 74 ? -7.945 -4.264 1.276 1.00 61.00 74 LYS A O 16
ATOM 29774 N N . LYS A 1 75 ? -7.819 -6.123 2.589 1.00 10.02 75 LYS A N 16
ATOM 29775 C CA . LYS A 1 75 ? -7.727 -5.417 3.879 1.00 20.11 75 LYS A CA 16
ATOM 29776 C C . LYS A 1 75 ? -6.375 -4.695 4.014 1.00 71.22 75 LYS A C 16
ATOM 29777 O O . LYS A 1 75 ? -6.333 -3.545 4.458 1.00 52.24 75 LYS A O 16
ATOM 29796 N N . TRP A 1 76 ? -5.290 -5.394 3.601 1.00 21.20 76 TRP A N 16
ATOM 29797 C CA . TRP A 1 76 ? -3.899 -4.911 3.724 1.00 74.33 76 TRP A CA 16
ATOM 29798 C C . TRP A 1 76 ? -3.734 -3.523 3.082 1.00 51.32 76 TRP A C 16
ATOM 29799 O O . TRP A 1 76 ? -3.268 -2.587 3.732 1.00 13.33 76 TRP A O 16
ATOM 29820 N N . ALA A 1 77 ? -4.165 -3.419 1.811 1.00 51.41 77 ALA A N 16
ATOM 29821 C CA . ALA A 1 77 ? -4.049 -2.195 1.004 1.00 34.11 77 ALA A CA 16
ATOM 29822 C C . ALA A 1 77 ? -4.802 -1.009 1.627 1.00 52.34 77 ALA A C 16
ATOM 29823 O O . ALA A 1 77 ? -4.346 0.140 1.540 1.00 31.32 77 ALA A O 16
ATOM 29830 N N . LEU A 1 78 ? -5.959 -1.312 2.248 1.00 33.32 78 LEU A N 16
ATOM 29831 C CA . LEU A 1 78 ? -6.786 -0.317 2.941 1.00 73.53 78 LEU A CA 16
ATOM 29832 C C . LEU A 1 78 ? -6.064 0.195 4.196 1.00 35.23 78 LEU A C 16
ATOM 29833 O O . LEU A 1 78 ? -5.975 1.394 4.397 1.00 2.21 78 LEU A O 16
ATOM 29849 N N . GLU A 1 79 ? -5.517 -0.729 5.009 1.00 11.52 79 GLU A N 16
ATOM 29850 C CA . GLU A 1 79 ? -4.862 -0.386 6.294 1.00 73.54 79 GLU A CA 16
ATOM 29851 C C . GLU A 1 79 ? -3.550 0.403 6.091 1.00 31.12 79 GLU A C 16
ATOM 29852 O O . GLU A 1 79 ? -3.206 1.253 6.920 1.00 44.21 79 GLU A O 16
ATOM 29864 N N . VAL A 1 80 ? -2.834 0.119 4.983 1.00 3.33 80 VAL A N 16
ATOM 29865 C CA . VAL A 1 80 ? -1.686 0.931 4.529 1.00 64.21 80 VAL A CA 16
ATOM 29866 C C . VAL A 1 80 ? -2.172 2.361 4.186 1.00 72.34 80 VAL A C 16
ATOM 29867 O O . VAL A 1 80 ? -1.612 3.352 4.675 1.00 12.11 80 VAL A O 16
ATOM 29880 N N . ALA A 1 81 ? -3.259 2.427 3.387 1.00 22.11 81 ALA A N 16
ATOM 29881 C CA . ALA A 1 81 ? -3.874 3.688 2.933 1.00 23.52 81 ALA A CA 16
ATOM 29882 C C . ALA A 1 81 ? -4.346 4.552 4.115 1.00 23.12 81 ALA A C 16
ATOM 29883 O O . ALA A 1 81 ? -4.112 5.763 4.136 1.00 41.13 81 ALA A O 16
ATOM 29890 N N . ASN A 1 82 ? -4.970 3.891 5.109 1.00 43.14 82 ASN A N 16
ATOM 29891 C CA . ASN A 1 82 ? -5.570 4.557 6.275 1.00 22.33 82 ASN A CA 16
ATOM 29892 C C . ASN A 1 82 ? -4.495 5.015 7.265 1.00 73.35 82 ASN A C 16
ATOM 29893 O O . ASN A 1 82 ? -4.709 5.991 7.983 1.00 52.34 82 ASN A O 16
ATOM 29904 N N . LYS A 1 83 ? -3.354 4.293 7.313 1.00 65.51 83 LYS A N 16
ATOM 29905 C CA . LYS A 1 83 ? -2.231 4.637 8.206 1.00 54.45 83 LYS A CA 16
ATOM 29906 C C . LYS A 1 83 ? -1.624 5.979 7.755 1.00 32.14 83 LYS A C 16
ATOM 29907 O O . LYS A 1 83 ? -1.468 6.899 8.565 1.00 74.43 83 LYS A O 16
ATOM 29926 N N . ILE A 1 84 ? -1.323 6.080 6.445 1.00 53.45 84 ILE A N 16
ATOM 29927 C CA . ILE A 1 84 ? -0.694 7.276 5.849 1.00 53.33 84 ILE A CA 16
ATOM 29928 C C . ILE A 1 84 ? -1.695 8.462 5.861 1.00 72.20 84 ILE A C 16
ATOM 29929 O O . ILE A 1 84 ? -1.316 9.609 6.137 1.00 4.14 84 ILE A O 16
ATOM 29945 N N . ALA A 1 85 ? -2.990 8.150 5.616 1.00 43.12 85 ALA A N 16
ATOM 29946 C CA . ALA A 1 85 ? -4.082 9.148 5.647 1.00 63.12 85 ALA A CA 16
ATOM 29947 C C . ALA A 1 85 ? -4.304 9.696 7.073 1.00 0.34 85 ALA A C 16
ATOM 29948 O O . ALA A 1 85 ? -4.668 10.861 7.242 1.00 13.40 85 ALA A O 16
ATOM 29955 N N . ASN A 1 86 ? -4.080 8.840 8.084 1.00 43.44 86 ASN A N 16
ATOM 29956 C CA . ASN A 1 86 ? -4.185 9.215 9.514 1.00 3.21 86 ASN A CA 16
ATOM 29957 C C . ASN A 1 86 ? -2.977 10.069 9.948 1.00 50.44 86 ASN A C 16
ATOM 29958 O O . ASN A 1 86 ? -3.138 11.076 10.651 1.00 42.11 86 ASN A O 16
ATOM 29969 N N . GLU A 1 87 ? -1.783 9.646 9.500 1.00 10.21 87 GLU A N 16
ATOM 29970 C CA . GLU A 1 87 ? -0.484 10.213 9.916 1.00 64.43 87 GLU A CA 16
ATOM 29971 C C . GLU A 1 87 ? -0.370 11.673 9.430 1.00 1.30 87 GLU A C 16
ATOM 29972 O O . GLU A 1 87 ? -0.052 12.574 10.208 1.00 72.33 87 GLU A O 16
ATOM 29984 N N . LEU A 1 88 ? -0.671 11.892 8.142 1.00 3.45 88 LEU A N 16
ATOM 29985 C CA . LEU A 1 88 ? -0.533 13.211 7.495 1.00 51.21 88 LEU A CA 16
ATOM 29986 C C . LEU A 1 88 ? -1.829 14.022 7.593 1.00 64.23 88 LEU A C 16
ATOM 29987 O O . LEU A 1 88 ? -1.798 15.231 7.821 1.00 61.25 88 LEU A O 16
ATOM 30003 N N . GLY A 1 89 ? -2.957 13.341 7.405 1.00 61.15 89 GLY A N 16
ATOM 30004 C CA . GLY A 1 89 ? -4.246 14.006 7.248 1.00 42.33 89 GLY A CA 16
ATOM 30005 C C . GLY A 1 89 ? -4.499 14.221 5.774 1.00 55.54 89 GLY A C 16
ATOM 30006 O O . GLY A 1 89 ? -4.427 15.348 5.273 1.00 24.40 89 GLY A O 16
ATOM 30010 N N . ALA A 1 90 ? -4.745 13.108 5.076 1.00 74.44 90 ALA A N 16
ATOM 30011 C CA . ALA A 1 90 ? -4.782 13.055 3.610 1.00 33.21 90 ALA A CA 16
ATOM 30012 C C . ALA A 1 90 ? -5.985 12.219 3.129 1.00 74.35 90 ALA A C 16
ATOM 30013 O O . ALA A 1 90 ? -6.752 11.702 3.949 1.00 51.50 90 ALA A O 16
ATOM 30020 N N . LYS A 1 91 ? -6.128 12.101 1.796 1.00 62.44 91 LYS A N 16
ATOM 30021 C CA . LYS A 1 91 ? -7.277 11.435 1.136 1.00 30.53 91 LYS A CA 16
ATOM 30022 C C . LYS A 1 91 ? -7.308 9.897 1.378 1.00 51.03 91 LYS A C 16
ATOM 30023 O O . LYS A 1 91 ? -6.469 9.337 2.092 1.00 53.31 91 LYS A O 16
ATOM 30042 N N . GLN A 1 92 ? -8.305 9.231 0.765 1.00 20.03 92 GLN A N 16
ATOM 30043 C CA . GLN A 1 92 ? -8.474 7.756 0.808 1.00 54.11 92 GLN A CA 16
ATOM 30044 C C . GLN A 1 92 ? -7.891 7.099 -0.465 1.00 20.40 92 GLN A C 16
ATOM 30045 O O . GLN A 1 92 ? -7.187 7.745 -1.256 1.00 73.51 92 GLN A O 16
ATOM 30059 N N . SER A 1 93 ? -8.182 5.795 -0.636 1.00 50.54 93 SER A N 16
ATOM 30060 C CA . SER A 1 93 ? -7.764 5.008 -1.803 1.00 33.41 93 SER A CA 16
ATOM 30061 C C . SER A 1 93 ? -8.979 4.544 -2.619 1.00 62.44 93 SER A C 16
ATOM 30062 O O . SER A 1 93 ? -10.073 4.365 -2.069 1.00 31.34 93 SER A O 16
ATOM 30070 N N . THR A 1 94 ? -8.781 4.377 -3.935 1.00 13.20 94 THR A N 16
ATOM 30071 C CA . THR A 1 94 ? -9.716 3.653 -4.797 1.00 43.10 94 THR A CA 16
ATOM 30072 C C . THR A 1 94 ? -9.218 2.197 -4.906 1.00 63.22 94 THR A C 16
ATOM 30073 O O . THR A 1 94 ? -8.006 1.953 -4.982 1.00 12.12 94 THR A O 16
ATOM 30084 N N . THR A 1 95 ? -10.146 1.232 -4.878 1.00 75.22 95 THR A N 16
ATOM 30085 C CA . THR A 1 95 ? -9.809 -0.196 -4.767 1.00 15.15 95 THR A CA 16
ATOM 30086 C C . THR A 1 95 ? -10.384 -1.027 -5.935 1.00 14.11 95 THR A C 16
ATOM 30087 O O . THR A 1 95 ? -11.601 -1.132 -6.108 1.00 41.11 95 THR A O 16
ATOM 30098 N N . THR A 1 96 ? -9.474 -1.572 -6.754 1.00 11.54 96 THR A N 16
ATOM 30099 C CA . THR A 1 96 ? -9.773 -2.620 -7.742 1.00 12.20 96 THR A CA 16
ATOM 30100 C C . THR A 1 96 ? -9.128 -3.921 -7.243 1.00 50.31 96 THR A C 16
ATOM 30101 O O . THR A 1 96 ? -7.898 -4.029 -7.172 1.00 64.44 96 THR A O 16
ATOM 30112 N N . THR A 1 97 ? -9.958 -4.895 -6.858 1.00 54.30 97 THR A N 16
ATOM 30113 C CA . THR A 1 97 ? -9.491 -6.176 -6.316 1.00 50.41 97 THR A CA 16
ATOM 30114 C C . THR A 1 97 ? -9.968 -7.311 -7.233 1.00 32.23 97 THR A C 16
ATOM 30115 O O . THR A 1 97 ? -11.136 -7.335 -7.658 1.00 32.23 97 THR A O 16
ATOM 30126 N N . ASP A 1 98 ? -9.017 -8.191 -7.594 1.00 25.02 98 ASP A N 16
ATOM 30127 C CA . ASP A 1 98 ? -9.284 -9.465 -8.296 1.00 61.01 98 ASP A CA 16
ATOM 30128 C C . ASP A 1 98 ? -9.767 -9.236 -9.751 1.00 1.25 98 ASP A C 16
ATOM 30129 O O . ASP A 1 98 ? -9.647 -8.123 -10.283 1.00 54.01 98 ASP A O 16
ATOM 30138 N N . GLY A 1 99 ? -10.281 -10.306 -10.400 1.00 21.53 99 GLY A N 16
ATOM 30139 C CA . GLY A 1 99 ? -10.638 -10.265 -11.823 1.00 22.20 99 GLY A CA 16
ATOM 30140 C C . GLY A 1 99 ? -9.432 -10.578 -12.694 1.00 42.24 99 GLY A C 16
ATOM 30141 O O . GLY A 1 99 ? -9.454 -11.519 -13.500 1.00 20.34 99 GLY A O 16
ATOM 30145 N N . ASP A 1 100 ? -8.370 -9.782 -12.511 1.00 22.40 100 ASP A N 16
ATOM 30146 C CA . ASP A 1 100 ? -7.072 -9.987 -13.157 1.00 23.43 100 ASP A CA 16
ATOM 30147 C C . ASP A 1 100 ? -5.959 -9.632 -12.153 1.00 30.24 100 ASP A C 16
ATOM 30148 O O . ASP A 1 100 ? -5.287 -10.523 -11.622 1.00 52.43 100 ASP A O 16
ATOM 30157 N N . THR A 1 101 ? -5.819 -8.329 -11.855 1.00 15.22 101 THR A N 16
ATOM 30158 C CA . THR A 1 101 ? -4.760 -7.797 -10.970 1.00 61.45 101 THR A CA 16
ATOM 30159 C C . THR A 1 101 ? -5.391 -7.021 -9.783 1.00 20.31 101 THR A C 16
ATOM 30160 O O . THR A 1 101 ? -6.557 -6.604 -9.833 1.00 31.44 101 THR A O 16
ATOM 30171 N N . PHE A 1 102 ? -4.618 -6.895 -8.702 1.00 32.43 102 PHE A N 16
ATOM 30172 C CA . PHE A 1 102 ? -4.939 -6.043 -7.549 1.00 41.12 102 PHE A CA 16
ATOM 30173 C C . PHE A 1 102 ? -4.293 -4.666 -7.770 1.00 22.33 102 PHE A C 16
ATOM 30174 O O . PHE A 1 102 ? -3.063 -4.557 -7.763 1.00 42.12 102 PHE A O 16
ATOM 30191 N N . GLU A 1 103 ? -5.119 -3.644 -8.010 1.00 1.35 103 GLU A N 16
ATOM 30192 C CA . GLU A 1 103 ? -4.663 -2.253 -8.172 1.00 71.04 103 GLU A CA 16
ATOM 30193 C C . GLU A 1 103 ? -5.447 -1.384 -7.185 1.00 4.24 103 GLU A C 16
ATOM 30194 O O . GLU A 1 103 ? -6.647 -1.179 -7.363 1.00 12.13 103 GLU A O 16
ATOM 30206 N N . VAL A 1 104 ? -4.767 -0.891 -6.145 1.00 4.42 104 VAL A N 16
ATOM 30207 C CA . VAL A 1 104 ? -5.354 0.046 -5.168 1.00 15.00 104 VAL A CA 16
ATOM 30208 C C . VAL A 1 104 ? -4.498 1.316 -5.137 1.00 72.32 104 VAL A C 16
ATOM 30209 O O . VAL A 1 104 ? -3.381 1.315 -4.616 1.00 63.41 104 VAL A O 16
ATOM 30222 N N . GLU A 1 105 ? -5.042 2.396 -5.706 1.00 34.51 105 GLU A N 16
ATOM 30223 C CA . GLU A 1 105 ? -4.355 3.686 -5.809 1.00 22.54 105 GLU A CA 16
ATOM 30224 C C . GLU A 1 105 ? -4.792 4.574 -4.651 1.00 0.23 105 GLU A C 16
ATOM 30225 O O . GLU A 1 105 ? -5.964 4.974 -4.575 1.00 12.05 105 GLU A O 16
ATOM 30237 N N . VAL A 1 106 ? -3.847 4.895 -3.762 1.00 72.24 106 VAL A N 16
ATOM 30238 C CA . VAL A 1 106 ? -4.087 5.801 -2.649 1.00 44.01 106 VAL A CA 16
ATOM 30239 C C . VAL A 1 106 ? -3.657 7.190 -3.123 1.00 23.33 106 VAL A C 16
ATOM 30240 O O . VAL A 1 106 ? -2.474 7.531 -3.085 1.00 5.15 106 VAL A O 16
ATOM 30253 N N . ILE A 1 107 ? -4.626 8.006 -3.543 1.00 31.21 107 ILE A N 16
ATOM 30254 C CA . ILE A 1 107 ? -4.340 9.286 -4.196 1.00 73.04 107 ILE A CA 16
ATOM 30255 C C . ILE A 1 107 ? -4.384 10.387 -3.142 1.00 3.03 107 ILE A C 16
ATOM 30256 O O . ILE A 1 107 ? -5.454 10.873 -2.780 1.00 13.04 107 ILE A O 16
ATOM 30272 N N . LEU A 1 108 ? -3.205 10.748 -2.632 1.00 2.41 108 LEU A N 16
ATOM 30273 C CA . LEU A 1 108 ? -3.072 11.708 -1.538 1.00 32.31 108 LEU A CA 16
ATOM 30274 C C . LEU A 1 108 ? -2.735 13.084 -2.121 1.00 51.22 108 LEU A C 16
ATOM 30275 O O . LEU A 1 108 ? -1.586 13.378 -2.441 1.00 1.23 108 LEU A O 16
ATOM 30291 N N . GLU A 1 109 ? -3.759 13.934 -2.245 1.00 52.22 109 GLU A N 16
ATOM 30292 C CA . GLU A 1 109 ? -3.624 15.271 -2.829 1.00 15.22 109 GLU A CA 16
ATOM 30293 C C . GLU A 1 109 ? -3.112 16.250 -1.765 1.00 64.32 109 GLU A C 16
ATOM 30294 O O . GLU A 1 109 ? -3.907 16.867 -1.048 1.00 3.23 109 GLU A O 16
ATOM 30306 N N . LEU A 1 110 ? -1.779 16.317 -1.598 1.00 55.40 110 LEU A N 16
ATOM 30307 C CA . LEU A 1 110 ? -1.148 17.267 -0.676 1.00 73.50 110 LEU A CA 16
ATOM 30308 C C . LEU A 1 110 ? -0.988 18.642 -1.368 1.00 53.32 110 LEU A C 16
ATOM 30309 O O . LEU A 1 110 ? 0.121 19.101 -1.682 1.00 41.44 110 LEU A O 16
ATOM 30325 N N . GLU A 1 111 ? -2.157 19.270 -1.624 1.00 22.21 111 GLU A N 16
ATOM 30326 C CA . GLU A 1 111 ? -2.290 20.672 -2.083 1.00 2.23 111 GLU A CA 16
ATOM 30327 C C . GLU A 1 111 ? -1.891 21.662 -0.966 1.00 3.40 111 GLU A C 16
ATOM 30328 O O . GLU A 1 111 ? -1.854 22.866 -1.191 1.00 2.45 111 GLU A O 16
ATOM 30340 N N . HIS A 1 112 ? -1.663 21.116 0.244 1.00 3.42 112 HIS A N 16
ATOM 30341 C CA . HIS A 1 112 ? -0.999 21.798 1.375 1.00 42.42 112 HIS A CA 16
ATOM 30342 C C . HIS A 1 112 ? 0.353 22.409 0.938 1.00 33.31 112 HIS A C 16
ATOM 30343 O O . HIS A 1 112 ? 0.695 23.532 1.317 1.00 40.20 112 HIS A O 16
ATOM 30358 N N . HIS A 1 113 ? 1.104 21.649 0.125 1.00 32.13 113 HIS A N 16
ATOM 30359 C CA . HIS A 1 113 ? 2.501 21.989 -0.241 1.00 30.11 113 HIS A CA 16
ATOM 30360 C C . HIS A 1 113 ? 2.590 22.875 -1.501 1.00 32.31 113 HIS A C 16
ATOM 30361 O O . HIS A 1 113 ? 3.680 23.329 -1.862 1.00 12.14 113 HIS A O 16
ATOM 30376 N N . HIS A 1 114 ? 1.447 23.103 -2.168 1.00 44.04 114 HIS A N 16
ATOM 30377 C CA . HIS A 1 114 ? 1.350 23.951 -3.381 1.00 65.32 114 HIS A CA 16
ATOM 30378 C C . HIS A 1 114 ? 0.106 24.848 -3.277 1.00 44.13 114 HIS A C 16
ATOM 30379 O O . HIS A 1 114 ? -0.502 24.955 -2.211 1.00 4.34 114 HIS A O 16
ATOM 30394 N N . HIS A 1 115 ? -0.237 25.529 -4.381 1.00 24.24 115 HIS A N 16
ATOM 30395 C CA . HIS A 1 115 ? -1.489 26.299 -4.486 1.00 5.53 115 HIS A CA 16
ATOM 30396 C C . HIS A 1 115 ? -2.604 25.389 -5.031 1.00 31.32 115 HIS A C 16
ATOM 30397 O O . HIS A 1 115 ? -2.326 24.295 -5.548 1.00 22.25 115 HIS A O 16
ATOM 30412 N N . HIS A 1 116 ? -3.858 25.850 -4.909 1.00 42.45 116 HIS A N 16
ATOM 30413 C CA . HIS A 1 116 ? -5.051 25.098 -5.371 1.00 71.42 116 HIS A CA 16
ATOM 30414 C C . HIS A 1 116 ? -5.344 25.382 -6.860 1.00 5.41 116 HIS A C 16
ATOM 30415 O O . HIS A 1 116 ? -4.553 26.035 -7.552 1.00 14.41 116 HIS A O 16
ATOM 30430 N N . HIS A 1 117 ? -6.480 24.851 -7.351 1.00 71.14 117 HIS A N 16
ATOM 30431 C CA . HIS A 1 117 ? -6.904 24.978 -8.758 1.00 5.01 117 HIS A CA 16
ATOM 30432 C C . HIS A 1 117 ? -7.537 26.376 -8.984 1.00 72.24 117 HIS A C 16
ATOM 30433 O O . HIS A 1 117 ? -6.829 27.293 -9.447 1.00 52.32 117 HIS A O 16
ATOM 30449 N N . MET A 1 1 ? -2.488 -21.225 2.776 1.00 0.00 1 MET A N 17
ATOM 30450 C CA . MET A 1 1 ? -1.379 -20.808 1.892 1.00 52.33 1 MET A CA 17
ATOM 30451 C C . MET A 1 1 ? -0.498 -22.024 1.606 1.00 54.22 1 MET A C 17
ATOM 30452 O O . MET A 1 1 ? 0.064 -22.610 2.538 1.00 24.21 1 MET A O 17
ATOM 30468 N N . ALA A 1 2 ? -0.394 -22.409 0.323 1.00 52.01 2 ALA A N 17
ATOM 30469 C CA . ALA A 1 2 ? 0.370 -23.589 -0.113 1.00 22.54 2 ALA A CA 17
ATOM 30470 C C . ALA A 1 2 ? 1.216 -23.227 -1.345 1.00 2.05 2 ALA A C 17
ATOM 30471 O O . ALA A 1 2 ? 0.726 -23.257 -2.480 1.00 2.01 2 ALA A O 17
ATOM 30478 N N . GLY A 1 3 ? 2.476 -22.824 -1.094 1.00 51.32 3 GLY A N 17
ATOM 30479 C CA . GLY A 1 3 ? 3.431 -22.495 -2.159 1.00 3.00 3 GLY A CA 17
ATOM 30480 C C . GLY A 1 3 ? 3.110 -21.188 -2.879 1.00 30.52 3 GLY A C 17
ATOM 30481 O O . GLY A 1 3 ? 2.330 -20.366 -2.373 1.00 4.45 3 GLY A O 17
ATOM 30485 N N . LYS A 1 4 ? 3.742 -21.001 -4.057 1.00 1.54 4 LYS A N 17
ATOM 30486 C CA . LYS A 1 4 ? 3.482 -19.872 -4.983 1.00 70.12 4 LYS A CA 17
ATOM 30487 C C . LYS A 1 4 ? 3.931 -18.499 -4.449 1.00 30.15 4 LYS A C 17
ATOM 30488 O O . LYS A 1 4 ? 4.231 -18.319 -3.263 1.00 64.23 4 LYS A O 17
ATOM 30507 N N . GLU A 1 5 ? 3.964 -17.542 -5.386 1.00 62.20 5 GLU A N 17
ATOM 30508 C CA . GLU A 1 5 ? 4.529 -16.206 -5.196 1.00 73.12 5 GLU A CA 17
ATOM 30509 C C . GLU A 1 5 ? 3.415 -15.141 -5.216 1.00 63.22 5 GLU A C 17
ATOM 30510 O O . GLU A 1 5 ? 2.735 -14.959 -6.240 1.00 53.40 5 GLU A O 17
ATOM 30522 N N . LEU A 1 6 ? 3.225 -14.459 -4.072 1.00 63.55 6 LEU A N 17
ATOM 30523 C CA . LEU A 1 6 ? 2.234 -13.374 -3.928 1.00 61.30 6 LEU A CA 17
ATOM 30524 C C . LEU A 1 6 ? 2.857 -12.048 -4.413 1.00 34.34 6 LEU A C 17
ATOM 30525 O O . LEU A 1 6 ? 3.634 -11.420 -3.686 1.00 2.44 6 LEU A O 17
ATOM 30541 N N . ARG A 1 7 ? 2.498 -11.632 -5.644 1.00 52.44 7 ARG A N 17
ATOM 30542 C CA . ARG A 1 7 ? 3.149 -10.497 -6.335 1.00 70.55 7 ARG A CA 17
ATOM 30543 C C . ARG A 1 7 ? 2.662 -9.159 -5.758 1.00 2.34 7 ARG A C 17
ATOM 30544 O O . ARG A 1 7 ? 1.547 -8.723 -6.077 1.00 23.43 7 ARG A O 17
ATOM 30565 N N . VAL A 1 8 ? 3.503 -8.498 -4.938 1.00 12.24 8 VAL A N 17
ATOM 30566 C CA . VAL A 1 8 ? 3.175 -7.186 -4.355 1.00 64.41 8 VAL A CA 17
ATOM 30567 C C . VAL A 1 8 ? 4.207 -6.164 -4.863 1.00 30.00 8 VAL A C 17
ATOM 30568 O O . VAL A 1 8 ? 5.365 -6.189 -4.439 1.00 62.13 8 VAL A O 17
ATOM 30581 N N . GLU A 1 9 ? 3.777 -5.293 -5.786 1.00 53.41 9 GLU A N 17
ATOM 30582 C CA . GLU A 1 9 ? 4.625 -4.253 -6.394 1.00 65.25 9 GLU A CA 17
ATOM 30583 C C . GLU A 1 9 ? 4.025 -2.875 -6.069 1.00 54.51 9 GLU A C 17
ATOM 30584 O O . GLU A 1 9 ? 3.071 -2.441 -6.724 1.00 54.24 9 GLU A O 17
ATOM 30596 N N . ILE A 1 10 ? 4.567 -2.206 -5.041 1.00 2.13 10 ILE A N 17
ATOM 30597 C CA . ILE A 1 10 ? 4.012 -0.925 -4.558 1.00 52.40 10 ILE A CA 17
ATOM 30598 C C . ILE A 1 10 ? 4.722 0.248 -5.262 1.00 52.12 10 ILE A C 17
ATOM 30599 O O . ILE A 1 10 ? 5.887 0.520 -4.975 1.00 73.10 10 ILE A O 17
ATOM 30615 N N . LYS A 1 11 ? 4.001 0.979 -6.120 1.00 41.23 11 LYS A N 17
ATOM 30616 C CA . LYS A 1 11 ? 4.588 2.048 -6.941 1.00 62.51 11 LYS A CA 17
ATOM 30617 C C . LYS A 1 11 ? 4.404 3.402 -6.222 1.00 73.13 11 LYS A C 17
ATOM 30618 O O . LYS A 1 11 ? 3.290 3.903 -6.097 1.00 32.12 11 LYS A O 17
ATOM 30637 N N . ILE A 1 12 ? 5.517 3.983 -5.747 1.00 13.33 12 ILE A N 17
ATOM 30638 C CA . ILE A 1 12 ? 5.505 5.238 -4.975 1.00 65.54 12 ILE A CA 17
ATOM 30639 C C . ILE A 1 12 ? 5.912 6.408 -5.885 1.00 33.10 12 ILE A C 17
ATOM 30640 O O . ILE A 1 12 ? 7.060 6.478 -6.348 1.00 34.31 12 ILE A O 17
ATOM 30656 N N . ASP A 1 13 ? 4.945 7.302 -6.145 1.00 74.12 13 ASP A N 17
ATOM 30657 C CA . ASP A 1 13 ? 5.141 8.512 -6.960 1.00 40.23 13 ASP A CA 17
ATOM 30658 C C . ASP A 1 13 ? 5.142 9.750 -6.045 1.00 75.53 13 ASP A C 17
ATOM 30659 O O . ASP A 1 13 ? 4.081 10.192 -5.584 1.00 55.35 13 ASP A O 17
ATOM 30668 N N . CYS A 1 14 ? 6.340 10.281 -5.756 1.00 30.34 14 CYS A N 17
ATOM 30669 C CA . CYS A 1 14 ? 6.508 11.517 -4.970 1.00 11.12 14 CYS A CA 17
ATOM 30670 C C . CYS A 1 14 ? 7.349 12.532 -5.771 1.00 34.35 14 CYS A C 17
ATOM 30671 O O . CYS A 1 14 ? 6.806 13.498 -6.317 1.00 41.55 14 CYS A O 17
ATOM 30679 N N . GLY A 1 15 ? 8.674 12.278 -5.877 1.00 11.54 15 GLY A N 17
ATOM 30680 C CA . GLY A 1 15 ? 9.616 13.196 -6.531 1.00 73.01 15 GLY A CA 17
ATOM 30681 C C . GLY A 1 15 ? 10.310 12.579 -7.741 1.00 63.44 15 GLY A C 17
ATOM 30682 O O . GLY A 1 15 ? 11.439 12.969 -8.077 1.00 75.13 15 GLY A O 17
ATOM 30686 N N . ASN A 1 16 ? 9.620 11.639 -8.411 1.00 64.20 16 ASN A N 17
ATOM 30687 C CA . ASN A 1 16 ? 10.158 10.924 -9.591 1.00 2.34 16 ASN A CA 17
ATOM 30688 C C . ASN A 1 16 ? 9.027 10.223 -10.367 1.00 55.24 16 ASN A C 17
ATOM 30689 O O . ASN A 1 16 ? 8.083 9.692 -9.765 1.00 22.21 16 ASN A O 17
ATOM 30700 N N . ASP A 1 17 ? 9.130 10.241 -11.702 1.00 55.10 17 ASP A N 17
ATOM 30701 C CA . ASP A 1 17 ? 8.182 9.564 -12.611 1.00 4.44 17 ASP A CA 17
ATOM 30702 C C . ASP A 1 17 ? 8.977 8.748 -13.632 1.00 1.10 17 ASP A C 17
ATOM 30703 O O . ASP A 1 17 ? 8.770 7.535 -13.769 1.00 43.14 17 ASP A O 17
ATOM 30712 N N . ASP A 1 18 ? 9.901 9.427 -14.340 1.00 35.33 18 ASP A N 17
ATOM 30713 C CA . ASP A 1 18 ? 10.873 8.781 -15.248 1.00 2.11 18 ASP A CA 17
ATOM 30714 C C . ASP A 1 18 ? 12.018 8.189 -14.391 1.00 1.04 18 ASP A C 17
ATOM 30715 O O . ASP A 1 18 ? 13.165 8.673 -14.404 1.00 60.33 18 ASP A O 17
ATOM 30724 N N . LYS A 1 19 ? 11.635 7.165 -13.609 1.00 62.23 19 LYS A N 17
ATOM 30725 C CA . LYS A 1 19 ? 12.444 6.525 -12.569 1.00 61.31 19 LYS A CA 17
ATOM 30726 C C . LYS A 1 19 ? 11.494 5.610 -11.776 1.00 53.30 19 LYS A C 17
ATOM 30727 O O . LYS A 1 19 ? 10.814 6.076 -10.845 1.00 71.14 19 LYS A O 17
ATOM 30746 N N . GLU A 1 20 ? 11.382 4.340 -12.205 1.00 43.41 20 GLU A N 17
ATOM 30747 C CA . GLU A 1 20 ? 10.479 3.363 -11.575 1.00 33.03 20 GLU A CA 17
ATOM 30748 C C . GLU A 1 20 ? 10.906 3.080 -10.118 1.00 52.23 20 GLU A C 17
ATOM 30749 O O . GLU A 1 20 ? 12.042 2.672 -9.864 1.00 3.24 20 GLU A O 17
ATOM 30761 N N . THR A 1 21 ? 10.004 3.366 -9.155 1.00 71.43 21 THR A N 17
ATOM 30762 C CA . THR A 1 21 ? 10.184 2.969 -7.755 1.00 43.42 21 THR A CA 17
ATOM 30763 C C . THR A 1 21 ? 9.002 2.096 -7.326 1.00 44.15 21 THR A C 17
ATOM 30764 O O . THR A 1 21 ? 7.896 2.590 -7.113 1.00 51.43 21 THR A O 17
ATOM 30775 N N . THR A 1 22 ? 9.258 0.786 -7.235 1.00 23.15 22 THR A N 17
ATOM 30776 C CA . THR A 1 22 ? 8.312 -0.206 -6.714 1.00 15.15 22 THR A CA 17
ATOM 30777 C C . THR A 1 22 ? 8.951 -0.925 -5.529 1.00 4.25 22 THR A C 17
ATOM 30778 O O . THR A 1 22 ? 10.179 -1.119 -5.502 1.00 0.05 22 THR A O 17
ATOM 30789 N N . TYR A 1 23 ? 8.125 -1.310 -4.551 1.00 2.30 23 TYR A N 17
ATOM 30790 C CA . TYR A 1 23 ? 8.560 -2.139 -3.431 1.00 71.44 23 TYR A CA 17
ATOM 30791 C C . TYR A 1 23 ? 8.017 -3.539 -3.687 1.00 70.55 23 TYR A C 17
ATOM 30792 O O . TYR A 1 23 ? 6.801 -3.737 -3.757 1.00 21.22 23 TYR A O 17
ATOM 30810 N N . ASP A 1 24 ? 8.931 -4.501 -3.797 1.00 62.42 24 ASP A N 17
ATOM 30811 C CA . ASP A 1 24 ? 8.626 -5.875 -4.190 1.00 5.32 24 ASP A CA 17
ATOM 30812 C C . ASP A 1 24 ? 8.771 -6.761 -2.967 1.00 54.33 24 ASP A C 17
ATOM 30813 O O . ASP A 1 24 ? 9.892 -7.093 -2.554 1.00 13.33 24 ASP A O 17
ATOM 30822 N N . LEU A 1 25 ? 7.633 -7.069 -2.353 1.00 74.13 25 LEU A N 17
ATOM 30823 C CA . LEU A 1 25 ? 7.563 -7.907 -1.154 1.00 65.21 25 LEU A CA 17
ATOM 30824 C C . LEU A 1 25 ? 6.572 -9.048 -1.381 1.00 12.21 25 LEU A C 17
ATOM 30825 O O . LEU A 1 25 ? 5.854 -9.081 -2.388 1.00 63.32 25 LEU A O 17
ATOM 30841 N N . TYR A 1 26 ? 6.563 -10.005 -0.449 1.00 24.04 26 TYR A N 17
ATOM 30842 C CA . TYR A 1 26 ? 5.700 -11.191 -0.498 1.00 44.01 26 TYR A CA 17
ATOM 30843 C C . TYR A 1 26 ? 5.100 -11.416 0.885 1.00 21.54 26 TYR A C 17
ATOM 30844 O O . TYR A 1 26 ? 5.786 -11.236 1.904 1.00 1.03 26 TYR A O 17
ATOM 30862 N N . PHE A 1 27 ? 3.813 -11.783 0.923 1.00 74.25 27 PHE A N 17
ATOM 30863 C CA . PHE A 1 27 ? 3.127 -12.117 2.170 1.00 54.13 27 PHE A CA 17
ATOM 30864 C C . PHE A 1 27 ? 3.505 -13.553 2.551 1.00 24.41 27 PHE A C 17
ATOM 30865 O O . PHE A 1 27 ? 3.044 -14.506 1.920 1.00 14.44 27 PHE A O 17
ATOM 30882 N N . SER A 1 28 ? 4.428 -13.683 3.516 1.00 60.02 28 SER A N 17
ATOM 30883 C CA . SER A 1 28 ? 4.824 -14.980 4.083 1.00 72.53 28 SER A CA 17
ATOM 30884 C C . SER A 1 28 ? 3.669 -15.536 4.930 1.00 21.01 28 SER A C 17
ATOM 30885 O O . SER A 1 28 ? 3.157 -16.625 4.653 1.00 63.43 28 SER A O 17
ATOM 30893 N N . LYS A 1 29 ? 3.271 -14.754 5.955 1.00 71.53 29 LYS A N 17
ATOM 30894 C CA . LYS A 1 29 ? 2.067 -14.994 6.776 1.00 20.40 29 LYS A CA 17
ATOM 30895 C C . LYS A 1 29 ? 1.480 -13.645 7.241 1.00 20.34 29 LYS A C 17
ATOM 30896 O O . LYS A 1 29 ? 1.948 -12.589 6.808 1.00 24.30 29 LYS A O 17
ATOM 30915 N N . ALA A 1 30 ? 0.447 -13.698 8.117 1.00 33.45 30 ALA A N 17
ATOM 30916 C CA . ALA A 1 30 ? -0.365 -12.529 8.515 1.00 1.13 30 ALA A CA 17
ATOM 30917 C C . ALA A 1 30 ? 0.440 -11.468 9.278 1.00 41.02 30 ALA A C 17
ATOM 30918 O O . ALA A 1 30 ? 0.520 -10.323 8.828 1.00 54.30 30 ALA A O 17
ATOM 30925 N N . GLU A 1 31 ? 1.021 -11.856 10.431 1.00 53.02 31 GLU A N 17
ATOM 30926 C CA . GLU A 1 31 ? 1.793 -10.941 11.306 1.00 44.51 31 GLU A CA 17
ATOM 30927 C C . GLU A 1 31 ? 2.960 -10.292 10.551 1.00 3.15 31 GLU A C 17
ATOM 30928 O O . GLU A 1 31 ? 3.273 -9.113 10.761 1.00 15.34 31 GLU A O 17
ATOM 30940 N N . GLU A 1 32 ? 3.581 -11.088 9.678 1.00 72.21 32 GLU A N 17
ATOM 30941 C CA . GLU A 1 32 ? 4.694 -10.654 8.836 1.00 25.11 32 GLU A CA 17
ATOM 30942 C C . GLU A 1 32 ? 4.203 -9.627 7.808 1.00 13.41 32 GLU A C 17
ATOM 30943 O O . GLU A 1 32 ? 4.808 -8.568 7.661 1.00 11.34 32 GLU A O 17
ATOM 30955 N N . ALA A 1 33 ? 3.061 -9.941 7.155 1.00 2.23 33 ALA A N 17
ATOM 30956 C CA . ALA A 1 33 ? 2.426 -9.073 6.143 1.00 14.53 33 ALA A CA 17
ATOM 30957 C C . ALA A 1 33 ? 2.085 -7.706 6.747 1.00 30.03 33 ALA A C 17
ATOM 30958 O O . ALA A 1 33 ? 2.300 -6.681 6.115 1.00 32.20 33 ALA A O 17
ATOM 30965 N N . LYS A 1 34 ? 1.596 -7.708 8.004 1.00 22.04 34 LYS A N 17
ATOM 30966 C CA . LYS A 1 34 ? 1.233 -6.478 8.723 1.00 70.01 34 LYS A CA 17
ATOM 30967 C C . LYS A 1 34 ? 2.471 -5.608 8.984 1.00 30.55 34 LYS A C 17
ATOM 30968 O O . LYS A 1 34 ? 2.362 -4.385 9.024 1.00 63.10 34 LYS A O 17
ATOM 30987 N N . GLU A 1 35 ? 3.647 -6.239 9.154 1.00 23.41 35 GLU A N 17
ATOM 30988 C CA . GLU A 1 35 ? 4.905 -5.494 9.295 1.00 53.51 35 GLU A CA 17
ATOM 30989 C C . GLU A 1 35 ? 5.289 -4.870 7.939 1.00 51.05 35 GLU A C 17
ATOM 30990 O O . GLU A 1 35 ? 5.659 -3.704 7.902 1.00 50.22 35 GLU A O 17
ATOM 31002 N N . LEU A 1 36 ? 5.160 -5.657 6.830 1.00 51.41 36 LEU A N 17
ATOM 31003 C CA . LEU A 1 36 ? 5.360 -5.152 5.444 1.00 53.12 36 LEU A CA 17
ATOM 31004 C C . LEU A 1 36 ? 4.431 -3.954 5.149 1.00 62.20 36 LEU A C 17
ATOM 31005 O O . LEU A 1 36 ? 4.785 -3.061 4.380 1.00 11.20 36 LEU A O 17
ATOM 31021 N N . LEU A 1 37 ? 3.243 -3.984 5.761 1.00 61.33 37 LEU A N 17
ATOM 31022 C CA . LEU A 1 37 ? 2.236 -2.918 5.670 1.00 61.21 37 LEU A CA 17
ATOM 31023 C C . LEU A 1 37 ? 2.798 -1.610 6.239 1.00 63.01 37 LEU A C 17
ATOM 31024 O O . LEU A 1 37 ? 2.732 -0.569 5.580 1.00 55.23 37 LEU A O 17
ATOM 31040 N N . LYS A 1 38 ? 3.348 -1.682 7.472 1.00 13.22 38 LYS A N 17
ATOM 31041 C CA . LYS A 1 38 ? 3.958 -0.520 8.129 1.00 64.13 38 LYS A CA 17
ATOM 31042 C C . LYS A 1 38 ? 5.273 -0.122 7.437 1.00 43.53 38 LYS A C 17
ATOM 31043 O O . LYS A 1 38 ? 5.611 1.044 7.442 1.00 72.04 38 LYS A O 17
ATOM 31062 N N . LYS A 1 39 ? 6.009 -1.089 6.845 1.00 44.12 39 LYS A N 17
ATOM 31063 C CA . LYS A 1 39 ? 7.265 -0.792 6.118 1.00 62.04 39 LYS A CA 17
ATOM 31064 C C . LYS A 1 39 ? 6.958 0.110 4.917 1.00 32.24 39 LYS A C 17
ATOM 31065 O O . LYS A 1 39 ? 7.569 1.159 4.763 1.00 31.33 39 LYS A O 17
ATOM 31084 N N . VAL A 1 40 ? 5.950 -0.294 4.119 1.00 23.11 40 VAL A N 17
ATOM 31085 C CA . VAL A 1 40 ? 5.457 0.481 2.967 1.00 43.42 40 VAL A CA 17
ATOM 31086 C C . VAL A 1 40 ? 4.916 1.854 3.408 1.00 1.13 40 VAL A C 17
ATOM 31087 O O . VAL A 1 40 ? 5.234 2.875 2.793 1.00 22.40 40 VAL A O 17
ATOM 31100 N N . ALA A 1 41 ? 4.111 1.852 4.490 1.00 14.33 41 ALA A N 17
ATOM 31101 C CA . ALA A 1 41 ? 3.469 3.064 5.021 1.00 2.31 41 ALA A CA 17
ATOM 31102 C C . ALA A 1 41 ? 4.508 4.097 5.497 1.00 21.12 41 ALA A C 17
ATOM 31103 O O . ALA A 1 41 ? 4.380 5.282 5.210 1.00 20.34 41 ALA A O 17
ATOM 31110 N N . GLU A 1 42 ? 5.540 3.611 6.213 1.00 74.02 42 GLU A N 17
ATOM 31111 C CA . GLU A 1 42 ? 6.604 4.445 6.801 1.00 13.52 42 GLU A CA 17
ATOM 31112 C C . GLU A 1 42 ? 7.629 4.914 5.744 1.00 43.40 42 GLU A C 17
ATOM 31113 O O . GLU A 1 42 ? 8.202 6.001 5.884 1.00 40.54 42 GLU A O 17
ATOM 31125 N N . LYS A 1 43 ? 7.887 4.075 4.712 1.00 53.01 43 LYS A N 17
ATOM 31126 C CA . LYS A 1 43 ? 8.765 4.454 3.575 1.00 44.20 43 LYS A CA 17
ATOM 31127 C C . LYS A 1 43 ? 8.092 5.550 2.754 1.00 61.31 43 LYS A C 17
ATOM 31128 O O . LYS A 1 43 ? 8.733 6.535 2.395 1.00 45.13 43 LYS A O 17
ATOM 31147 N N . ALA A 1 44 ? 6.785 5.359 2.485 1.00 41.55 44 ALA A N 17
ATOM 31148 C CA . ALA A 1 44 ? 5.961 6.336 1.769 1.00 75.21 44 ALA A CA 17
ATOM 31149 C C . ALA A 1 44 ? 5.888 7.639 2.570 1.00 10.12 44 ALA A C 17
ATOM 31150 O O . ALA A 1 44 ? 6.066 8.705 2.005 1.00 43.33 44 ALA A O 17
ATOM 31157 N N . ALA A 1 45 ? 5.684 7.519 3.902 1.00 13.30 45 ALA A N 17
ATOM 31158 C CA . ALA A 1 45 ? 5.604 8.671 4.828 1.00 51.04 45 ALA A CA 17
ATOM 31159 C C . ALA A 1 45 ? 6.913 9.491 4.822 1.00 25.22 45 ALA A C 17
ATOM 31160 O O . ALA A 1 45 ? 6.889 10.726 4.926 1.00 33.11 45 ALA A O 17
ATOM 31167 N N . ASP A 1 46 ? 8.041 8.770 4.695 1.00 11.10 46 ASP A N 17
ATOM 31168 C CA . ASP A 1 46 ? 9.391 9.352 4.573 1.00 53.11 46 ASP A CA 17
ATOM 31169 C C . ASP A 1 46 ? 9.540 10.105 3.234 1.00 50.42 46 ASP A C 17
ATOM 31170 O O . ASP A 1 46 ? 10.180 11.162 3.174 1.00 44.21 46 ASP A O 17
ATOM 31179 N N . LYS A 1 47 ? 8.960 9.534 2.161 1.00 32.34 47 LYS A N 17
ATOM 31180 C CA . LYS A 1 47 ? 9.001 10.132 0.813 1.00 41.24 47 LYS A CA 17
ATOM 31181 C C . LYS A 1 47 ? 8.096 11.365 0.738 1.00 14.24 47 LYS A C 17
ATOM 31182 O O . LYS A 1 47 ? 8.389 12.282 -0.013 1.00 51.12 47 LYS A O 17
ATOM 31201 N N . ILE A 1 48 ? 7.007 11.364 1.537 1.00 71.42 48 ILE A N 17
ATOM 31202 C CA . ILE A 1 48 ? 6.089 12.515 1.694 1.00 34.01 48 ILE A CA 17
ATOM 31203 C C . ILE A 1 48 ? 6.812 13.657 2.426 1.00 32.23 48 ILE A C 17
ATOM 31204 O O . ILE A 1 48 ? 6.627 14.839 2.097 1.00 5.11 48 ILE A O 17
ATOM 31220 N N . LYS A 1 49 ? 7.655 13.278 3.404 1.00 45.44 49 LYS A N 17
ATOM 31221 C CA . LYS A 1 49 ? 8.508 14.220 4.145 1.00 65.52 49 LYS A CA 17
ATOM 31222 C C . LYS A 1 49 ? 9.560 14.853 3.195 1.00 71.33 49 LYS A C 17
ATOM 31223 O O . LYS A 1 49 ? 9.995 15.990 3.400 1.00 5.23 49 LYS A O 17
ATOM 31242 N N . LYS A 1 50 ? 9.959 14.095 2.159 1.00 32.24 50 LYS A N 17
ATOM 31243 C CA . LYS A 1 50 ? 10.895 14.571 1.116 1.00 71.04 50 LYS A CA 17
ATOM 31244 C C . LYS A 1 50 ? 10.164 15.345 -0.013 1.00 51.52 50 LYS A C 17
ATOM 31245 O O . LYS A 1 50 ? 10.748 16.251 -0.632 1.00 33.53 50 LYS A O 17
ATOM 31264 N N . GLN A 1 51 ? 8.896 14.959 -0.264 1.00 44.43 51 GLN A N 17
ATOM 31265 C CA . GLN A 1 51 ? 8.040 15.493 -1.352 1.00 32.12 51 GLN A CA 17
ATOM 31266 C C . GLN A 1 51 ? 6.657 14.818 -1.254 1.00 33.50 51 GLN A C 17
ATOM 31267 O O . GLN A 1 51 ? 6.556 13.609 -1.458 1.00 30.31 51 GLN A O 17
ATOM 31281 N N . GLY A 1 52 ? 5.616 15.606 -0.923 1.00 74.22 52 GLY A N 17
ATOM 31282 C CA . GLY A 1 52 ? 4.265 15.077 -0.675 1.00 12.22 52 GLY A CA 17
ATOM 31283 C C . GLY A 1 52 ? 3.737 14.221 -1.827 1.00 41.35 52 GLY A C 17
ATOM 31284 O O . GLY A 1 52 ? 3.578 14.733 -2.946 1.00 71.33 52 GLY A O 17
ATOM 31288 N N . CYS A 1 53 ? 3.517 12.904 -1.563 1.00 3.04 53 CYS A N 17
ATOM 31289 C CA . CYS A 1 53 ? 3.057 11.942 -2.582 1.00 53.52 53 CYS A CA 17
ATOM 31290 C C . CYS A 1 53 ? 1.641 12.302 -3.051 1.00 53.13 53 CYS A C 17
ATOM 31291 O O . CYS A 1 53 ? 0.650 11.974 -2.398 1.00 30.50 53 CYS A O 17
ATOM 31299 N N . LYS A 1 54 ? 1.578 13.041 -4.168 1.00 53.14 54 LYS A N 17
ATOM 31300 C CA . LYS A 1 54 ? 0.316 13.547 -4.729 1.00 13.45 54 LYS A CA 17
ATOM 31301 C C . LYS A 1 54 ? -0.578 12.399 -5.227 1.00 24.20 54 LYS A C 17
ATOM 31302 O O . LYS A 1 54 ? -1.811 12.517 -5.248 1.00 5.12 54 LYS A O 17
ATOM 31321 N N . ARG A 1 55 ? 0.061 11.284 -5.601 1.00 40.32 55 ARG A N 17
ATOM 31322 C CA . ARG A 1 55 ? -0.618 10.065 -6.033 1.00 2.04 55 ARG A CA 17
ATOM 31323 C C . ARG A 1 55 ? 0.274 8.861 -5.712 1.00 63.12 55 ARG A C 17
ATOM 31324 O O . ARG A 1 55 ? 1.440 8.825 -6.104 1.00 40.23 55 ARG A O 17
ATOM 31345 N N . VAL A 1 56 ? -0.287 7.893 -4.990 1.00 71.32 56 VAL A N 17
ATOM 31346 C CA . VAL A 1 56 ? 0.371 6.626 -4.645 1.00 30.03 56 VAL A CA 17
ATOM 31347 C C . VAL A 1 56 ? -0.294 5.530 -5.472 1.00 62.32 56 VAL A C 17
ATOM 31348 O O . VAL A 1 56 ? -1.474 5.651 -5.801 1.00 14.12 56 VAL A O 17
ATOM 31361 N N . LYS A 1 57 ? 0.469 4.509 -5.865 1.00 53.31 57 LYS A N 17
ATOM 31362 C CA . LYS A 1 57 ? -0.042 3.371 -6.654 1.00 74.23 57 LYS A CA 17
ATOM 31363 C C . LYS A 1 57 ? 0.372 2.048 -5.993 1.00 3.55 57 LYS A C 17
ATOM 31364 O O . LYS A 1 57 ? 1.429 1.955 -5.362 1.00 43.40 57 LYS A O 17
ATOM 31383 N N . ILE A 1 58 ? -0.494 1.039 -6.120 1.00 73.22 58 ILE A N 17
ATOM 31384 C CA . ILE A 1 58 ? -0.276 -0.322 -5.600 1.00 73.45 58 ILE A CA 17
ATOM 31385 C C . ILE A 1 58 ? -0.747 -1.315 -6.668 1.00 45.44 58 ILE A C 17
ATOM 31386 O O . ILE A 1 58 ? -1.901 -1.240 -7.115 1.00 34.53 58 ILE A O 17
ATOM 31402 N N . ARG A 1 59 ? 0.144 -2.221 -7.092 1.00 43.24 59 ARG A N 17
ATOM 31403 C CA . ARG A 1 59 ? -0.207 -3.330 -7.986 1.00 71.55 59 ARG A CA 17
ATOM 31404 C C . ARG A 1 59 ? -0.121 -4.645 -7.200 1.00 41.42 59 ARG A C 17
ATOM 31405 O O . ARG A 1 59 ? 0.892 -4.927 -6.547 1.00 41.22 59 ARG A O 17
ATOM 31426 N N . PHE A 1 60 ? -1.201 -5.419 -7.249 1.00 31.24 60 PHE A N 17
ATOM 31427 C CA . PHE A 1 60 ? -1.257 -6.786 -6.737 1.00 14.13 60 PHE A CA 17
ATOM 31428 C C . PHE A 1 60 ? -2.221 -7.571 -7.644 1.00 62.21 60 PHE A C 17
ATOM 31429 O O . PHE A 1 60 ? -3.224 -7.023 -8.110 1.00 34.12 60 PHE A O 17
ATOM 31446 N N . GLU A 1 61 ? -1.898 -8.832 -7.921 1.00 45.13 61 GLU A N 17
ATOM 31447 C CA . GLU A 1 61 ? -2.716 -9.705 -8.782 1.00 3.23 61 GLU A CA 17
ATOM 31448 C C . GLU A 1 61 ? -3.454 -10.742 -7.914 1.00 50.00 61 GLU A C 17
ATOM 31449 O O . GLU A 1 61 ? -2.814 -11.619 -7.329 1.00 1.15 61 GLU A O 17
ATOM 31461 N N . LYS A 1 62 ? -4.802 -10.622 -7.812 1.00 1.30 62 LYS A N 17
ATOM 31462 C CA . LYS A 1 62 ? -5.619 -11.505 -6.950 1.00 4.54 62 LYS A CA 17
ATOM 31463 C C . LYS A 1 62 ? -6.923 -11.908 -7.669 1.00 64.04 62 LYS A C 17
ATOM 31464 O O . LYS A 1 62 ? -7.837 -11.090 -7.804 1.00 42.33 62 LYS A O 17
ATOM 31483 N N . LYS A 1 63 ? -6.983 -13.168 -8.130 1.00 45.33 63 LYS A N 17
ATOM 31484 C CA . LYS A 1 63 ? -8.244 -13.836 -8.491 1.00 54.44 63 LYS A CA 17
ATOM 31485 C C . LYS A 1 63 ? -8.577 -14.873 -7.403 1.00 55.11 63 LYS A C 17
ATOM 31486 O O . LYS A 1 63 ? -9.673 -14.862 -6.827 1.00 4.25 63 LYS A O 17
ATOM 31505 N N . GLY A 1 64 ? -7.593 -15.744 -7.111 1.00 40.22 64 GLY A N 17
ATOM 31506 C CA . GLY A 1 64 ? -7.748 -16.801 -6.119 1.00 51.35 64 GLY A CA 17
ATOM 31507 C C . GLY A 1 64 ? -6.447 -17.555 -5.893 1.00 24.21 64 GLY A C 17
ATOM 31508 O O . GLY A 1 64 ? -6.282 -18.683 -6.369 1.00 11.21 64 GLY A O 17
ATOM 31512 N N . LEU A 1 65 ? -5.504 -16.906 -5.184 1.00 35.34 65 LEU A N 17
ATOM 31513 C CA . LEU A 1 65 ? -4.189 -17.502 -4.830 1.00 60.44 65 LEU A CA 17
ATOM 31514 C C . LEU A 1 65 ? -4.374 -18.622 -3.797 1.00 44.40 65 LEU A C 17
ATOM 31515 O O . LEU A 1 65 ? -3.761 -19.695 -3.891 1.00 62.33 65 LEU A O 17
ATOM 31531 N N . ASP A 1 66 ? -5.247 -18.329 -2.831 1.00 13.21 66 ASP A N 17
ATOM 31532 C CA . ASP A 1 66 ? -5.535 -19.185 -1.677 1.00 53.32 66 ASP A CA 17
ATOM 31533 C C . ASP A 1 66 ? -6.658 -18.516 -0.877 1.00 52.54 66 ASP A C 17
ATOM 31534 O O . ASP A 1 66 ? -6.856 -17.306 -1.007 1.00 31.52 66 ASP A O 17
ATOM 31543 N N . ASP A 1 67 ? -7.380 -19.292 -0.057 1.00 74.01 67 ASP A N 17
ATOM 31544 C CA . ASP A 1 67 ? -8.496 -18.785 0.773 1.00 73.43 67 ASP A CA 17
ATOM 31545 C C . ASP A 1 67 ? -8.016 -17.729 1.785 1.00 62.11 67 ASP A C 17
ATOM 31546 O O . ASP A 1 67 ? -8.688 -16.708 2.007 1.00 4.25 67 ASP A O 17
ATOM 31555 N N . ASP A 1 68 ? -6.846 -17.992 2.378 1.00 51.13 68 ASP A N 17
ATOM 31556 C CA . ASP A 1 68 ? -6.238 -17.122 3.391 1.00 34.05 68 ASP A CA 17
ATOM 31557 C C . ASP A 1 68 ? -5.578 -15.921 2.710 1.00 32.52 68 ASP A C 17
ATOM 31558 O O . ASP A 1 68 ? -5.911 -14.777 3.024 1.00 30.30 68 ASP A O 17
ATOM 31567 N N . ALA A 1 69 ? -4.691 -16.214 1.729 1.00 33.45 69 ALA A N 17
ATOM 31568 C CA . ALA A 1 69 ? -3.916 -15.193 0.982 1.00 72.21 69 ALA A CA 17
ATOM 31569 C C . ALA A 1 69 ? -4.827 -14.140 0.312 1.00 11.53 69 ALA A C 17
ATOM 31570 O O . ALA A 1 69 ? -4.429 -12.983 0.136 1.00 12.31 69 ALA A O 17
ATOM 31577 N N . ARG A 1 70 ? -6.039 -14.583 -0.069 1.00 4.41 70 ARG A N 17
ATOM 31578 C CA . ARG A 1 70 ? -7.103 -13.736 -0.635 1.00 62.43 70 ARG A CA 17
ATOM 31579 C C . ARG A 1 70 ? -7.459 -12.593 0.329 1.00 11.05 70 ARG A C 17
ATOM 31580 O O . ARG A 1 70 ? -7.460 -11.418 -0.050 1.00 61.24 70 ARG A O 17
ATOM 31601 N N . LYS A 1 71 ? -7.739 -12.983 1.578 1.00 52.24 71 LYS A N 17
ATOM 31602 C CA . LYS A 1 71 ? -8.227 -12.081 2.624 1.00 52.22 71 LYS A CA 17
ATOM 31603 C C . LYS A 1 71 ? -7.101 -11.170 3.137 1.00 53.22 71 LYS A C 17
ATOM 31604 O O . LYS A 1 71 ? -7.354 -10.013 3.509 1.00 3.22 71 LYS A O 17
ATOM 31623 N N . LYS A 1 72 ? -5.854 -11.696 3.151 1.00 11.24 72 LYS A N 17
ATOM 31624 C CA . LYS A 1 72 ? -4.690 -10.942 3.642 1.00 41.34 72 LYS A CA 17
ATOM 31625 C C . LYS A 1 72 ? -4.422 -9.755 2.715 1.00 40.24 72 LYS A C 17
ATOM 31626 O O . LYS A 1 72 ? -4.346 -8.620 3.170 1.00 65.12 72 LYS A O 17
ATOM 31645 N N . ALA A 1 73 ? -4.330 -10.055 1.407 1.00 74.30 73 ALA A N 17
ATOM 31646 C CA . ALA A 1 73 ? -4.068 -9.063 0.354 1.00 54.10 73 ALA A CA 17
ATOM 31647 C C . ALA A 1 73 ? -5.194 -8.027 0.258 1.00 3.21 73 ALA A C 17
ATOM 31648 O O . ALA A 1 73 ? -4.937 -6.839 0.011 1.00 34.22 73 ALA A O 17
ATOM 31655 N N . LYS A 1 74 ? -6.436 -8.511 0.448 1.00 45.51 74 LYS A N 17
ATOM 31656 C CA . LYS A 1 74 ? -7.645 -7.680 0.442 1.00 13.12 74 LYS A CA 17
ATOM 31657 C C . LYS A 1 74 ? -7.550 -6.562 1.494 1.00 21.40 74 LYS A C 17
ATOM 31658 O O . LYS A 1 74 ? -7.667 -5.381 1.161 1.00 61.43 74 LYS A O 17
ATOM 31677 N N . LYS A 1 75 ? -7.299 -6.949 2.757 1.00 70.23 75 LYS A N 17
ATOM 31678 C CA . LYS A 1 75 ? -7.281 -6.005 3.878 1.00 63.01 75 LYS A CA 17
ATOM 31679 C C . LYS A 1 75 ? -6.018 -5.126 3.829 1.00 72.51 75 LYS A C 17
ATOM 31680 O O . LYS A 1 75 ? -6.083 -3.928 4.114 1.00 61.13 75 LYS A O 17
ATOM 31699 N N . TRP A 1 76 ? -4.890 -5.753 3.433 1.00 15.42 76 TRP A N 17
ATOM 31700 C CA . TRP A 1 76 ? -3.537 -5.169 3.505 1.00 73.13 76 TRP A CA 17
ATOM 31701 C C . TRP A 1 76 ? -3.446 -3.849 2.731 1.00 2.13 76 TRP A C 17
ATOM 31702 O O . TRP A 1 76 ? -3.111 -2.819 3.310 1.00 1.34 76 TRP A O 17
ATOM 31723 N N . ALA A 1 77 ? -3.786 -3.900 1.434 1.00 35.23 77 ALA A N 17
ATOM 31724 C CA . ALA A 1 77 ? -3.626 -2.765 0.509 1.00 21.35 77 ALA A CA 17
ATOM 31725 C C . ALA A 1 77 ? -4.566 -1.600 0.865 1.00 35.04 77 ALA A C 17
ATOM 31726 O O . ALA A 1 77 ? -4.231 -0.432 0.634 1.00 52.42 77 ALA A O 17
ATOM 31733 N N . LEU A 1 78 ? -5.746 -1.935 1.435 1.00 13.30 78 LEU A N 17
ATOM 31734 C CA . LEU A 1 78 ? -6.713 -0.937 1.932 1.00 32.43 78 LEU A CA 17
ATOM 31735 C C . LEU A 1 78 ? -6.167 -0.253 3.195 1.00 41.10 78 LEU A C 17
ATOM 31736 O O . LEU A 1 78 ? -6.293 0.956 3.359 1.00 45.22 78 LEU A O 17
ATOM 31752 N N . GLU A 1 79 ? -5.566 -1.064 4.082 1.00 41.10 79 GLU A N 17
ATOM 31753 C CA . GLU A 1 79 ? -5.020 -0.610 5.370 1.00 45.52 79 GLU A CA 17
ATOM 31754 C C . GLU A 1 79 ? -3.730 0.198 5.193 1.00 21.51 79 GLU A C 17
ATOM 31755 O O . GLU A 1 79 ? -3.437 1.041 6.026 1.00 31.42 79 GLU A O 17
ATOM 31767 N N . VAL A 1 80 ? -2.958 -0.076 4.125 1.00 24.22 80 VAL A N 17
ATOM 31768 C CA . VAL A 1 80 ? -1.811 0.765 3.737 1.00 53.35 80 VAL A CA 17
ATOM 31769 C C . VAL A 1 80 ? -2.328 2.169 3.361 1.00 44.03 80 VAL A C 17
ATOM 31770 O O . VAL A 1 80 ? -1.792 3.188 3.821 1.00 40.11 80 VAL A O 17
ATOM 31783 N N . ALA A 1 81 ? -3.420 2.183 2.561 1.00 33.21 81 ALA A N 17
ATOM 31784 C CA . ALA A 1 81 ? -4.114 3.413 2.144 1.00 1.00 81 ALA A CA 17
ATOM 31785 C C . ALA A 1 81 ? -4.663 4.182 3.361 1.00 22.33 81 ALA A C 17
ATOM 31786 O O . ALA A 1 81 ? -4.595 5.409 3.404 1.00 11.10 81 ALA A O 17
ATOM 31793 N N . ASN A 1 82 ? -5.180 3.426 4.353 1.00 75.42 82 ASN A N 17
ATOM 31794 C CA . ASN A 1 82 ? -5.786 3.986 5.579 1.00 30.43 82 ASN A CA 17
ATOM 31795 C C . ASN A 1 82 ? -4.728 4.573 6.517 1.00 54.52 82 ASN A C 17
ATOM 31796 O O . ASN A 1 82 ? -4.914 5.679 7.015 1.00 2.55 82 ASN A O 17
ATOM 31807 N N . LYS A 1 83 ? -3.621 3.828 6.747 1.00 12.12 83 LYS A N 17
ATOM 31808 C CA . LYS A 1 83 ? -2.544 4.242 7.678 1.00 52.14 83 LYS A CA 17
ATOM 31809 C C . LYS A 1 83 ? -2.008 5.610 7.275 1.00 31.12 83 LYS A C 17
ATOM 31810 O O . LYS A 1 83 ? -2.055 6.546 8.070 1.00 41.21 83 LYS A O 17
ATOM 31829 N N . ILE A 1 84 ? -1.611 5.721 5.995 1.00 42.10 84 ILE A N 17
ATOM 31830 C CA . ILE A 1 84 ? -1.041 6.950 5.424 1.00 10.00 84 ILE A CA 17
ATOM 31831 C C . ILE A 1 84 ? -2.103 8.079 5.390 1.00 51.23 84 ILE A C 17
ATOM 31832 O O . ILE A 1 84 ? -1.774 9.246 5.625 1.00 25.52 84 ILE A O 17
ATOM 31848 N N . ALA A 1 85 ? -3.385 7.715 5.135 1.00 31.50 85 ALA A N 17
ATOM 31849 C CA . ALA A 1 85 ? -4.515 8.676 5.150 1.00 50.54 85 ALA A CA 17
ATOM 31850 C C . ALA A 1 85 ? -4.677 9.330 6.540 1.00 4.21 85 ALA A C 17
ATOM 31851 O O . ALA A 1 85 ? -4.981 10.518 6.637 1.00 31.51 85 ALA A O 17
ATOM 31858 N N . ASN A 1 86 ? -4.462 8.532 7.607 1.00 73.45 86 ASN A N 17
ATOM 31859 C CA . ASN A 1 86 ? -4.541 9.006 9.009 1.00 44.11 86 ASN A CA 17
ATOM 31860 C C . ASN A 1 86 ? -3.285 9.819 9.390 1.00 62.30 86 ASN A C 17
ATOM 31861 O O . ASN A 1 86 ? -3.376 10.783 10.164 1.00 52.13 86 ASN A O 17
ATOM 31872 N N . GLU A 1 87 ? -2.117 9.412 8.840 1.00 3.52 87 GLU A N 17
ATOM 31873 C CA . GLU A 1 87 ? -0.828 10.089 9.094 1.00 0.33 87 GLU A CA 17
ATOM 31874 C C . GLU A 1 87 ? -0.857 11.521 8.536 1.00 54.10 87 GLU A C 17
ATOM 31875 O O . GLU A 1 87 ? -0.416 12.465 9.191 1.00 34.00 87 GLU A O 17
ATOM 31887 N N . LEU A 1 88 ? -1.388 11.662 7.311 1.00 4.12 88 LEU A N 17
ATOM 31888 C CA . LEU A 1 88 ? -1.397 12.944 6.583 1.00 41.31 88 LEU A CA 17
ATOM 31889 C C . LEU A 1 88 ? -2.665 13.752 6.889 1.00 65.41 88 LEU A C 17
ATOM 31890 O O . LEU A 1 88 ? -2.651 14.989 6.842 1.00 22.54 88 LEU A O 17
ATOM 31906 N N . GLY A 1 89 ? -3.759 13.035 7.198 1.00 0.43 89 GLY A N 17
ATOM 31907 C CA . GLY A 1 89 ? -5.082 13.642 7.297 1.00 75.53 89 GLY A CA 17
ATOM 31908 C C . GLY A 1 89 ? -5.592 14.099 5.934 1.00 30.52 89 GLY A C 17
ATOM 31909 O O . GLY A 1 89 ? -6.399 15.032 5.847 1.00 4.24 89 GLY A O 17
ATOM 31913 N N . ALA A 1 90 ? -5.107 13.433 4.863 1.00 24.04 90 ALA A N 17
ATOM 31914 C CA . ALA A 1 90 ? -5.337 13.856 3.473 1.00 30.22 90 ALA A CA 17
ATOM 31915 C C . ALA A 1 90 ? -6.671 13.301 2.926 1.00 12.40 90 ALA A C 17
ATOM 31916 O O . ALA A 1 90 ? -7.734 13.872 3.203 1.00 64.10 90 ALA A O 17
ATOM 31923 N N . LYS A 1 91 ? -6.622 12.166 2.191 1.00 52.34 91 LYS A N 17
ATOM 31924 C CA . LYS A 1 91 ? -7.787 11.596 1.470 1.00 61.24 91 LYS A CA 17
ATOM 31925 C C . LYS A 1 91 ? -7.710 10.059 1.465 1.00 30.24 91 LYS A C 17
ATOM 31926 O O . LYS A 1 91 ? -6.748 9.470 1.972 1.00 1.53 91 LYS A O 17
ATOM 31945 N N . GLN A 1 92 ? -8.740 9.428 0.875 1.00 62.21 92 GLN A N 17
ATOM 31946 C CA . GLN A 1 92 ? -8.840 7.963 0.762 1.00 3.33 92 GLN A CA 17
ATOM 31947 C C . GLN A 1 92 ? -8.308 7.509 -0.634 1.00 61.51 92 GLN A C 17
ATOM 31948 O O . GLN A 1 92 ? -7.428 8.178 -1.204 1.00 43.05 92 GLN A O 17
ATOM 31962 N N . SER A 1 93 ? -8.825 6.392 -1.189 1.00 23.12 93 SER A N 17
ATOM 31963 C CA . SER A 1 93 ? -8.213 5.726 -2.352 1.00 0.51 93 SER A CA 17
ATOM 31964 C C . SER A 1 93 ? -9.276 5.233 -3.362 1.00 4.22 93 SER A C 17
ATOM 31965 O O . SER A 1 93 ? -10.425 4.961 -2.999 1.00 63.23 93 SER A O 17
ATOM 31973 N N . THR A 1 94 ? -8.867 5.141 -4.643 1.00 51.11 94 THR A N 17
ATOM 31974 C CA . THR A 1 94 ? -9.630 4.449 -5.698 1.00 30.33 94 THR A CA 17
ATOM 31975 C C . THR A 1 94 ? -9.047 3.022 -5.831 1.00 34.03 94 THR A C 17
ATOM 31976 O O . THR A 1 94 ? -7.848 2.849 -6.073 1.00 44.12 94 THR A O 17
ATOM 31987 N N . THR A 1 95 ? -9.898 2.006 -5.607 1.00 4.42 95 THR A N 17
ATOM 31988 C CA . THR A 1 95 ? -9.466 0.606 -5.448 1.00 64.31 95 THR A CA 17
ATOM 31989 C C . THR A 1 95 ? -10.278 -0.337 -6.358 1.00 34.41 95 THR A C 17
ATOM 31990 O O . THR A 1 95 ? -11.511 -0.425 -6.238 1.00 55.34 95 THR A O 17
ATOM 32001 N N . THR A 1 96 ? -9.587 -1.000 -7.295 1.00 61.53 96 THR A N 17
ATOM 32002 C CA . THR A 1 96 ? -10.111 -2.153 -8.031 1.00 41.22 96 THR A CA 17
ATOM 32003 C C . THR A 1 96 ? -9.865 -3.403 -7.159 1.00 42.33 96 THR A C 17
ATOM 32004 O O . THR A 1 96 ? -8.719 -3.780 -6.934 1.00 52.43 96 THR A O 17
ATOM 32015 N N . THR A 1 97 ? -10.938 -4.029 -6.651 1.00 1.25 97 THR A N 17
ATOM 32016 C CA . THR A 1 97 ? -10.842 -4.968 -5.509 1.00 14.13 97 THR A CA 17
ATOM 32017 C C . THR A 1 97 ? -11.336 -6.398 -5.843 1.00 64.50 97 THR A C 17
ATOM 32018 O O . THR A 1 97 ? -12.435 -6.586 -6.382 1.00 24.14 97 THR A O 17
ATOM 32029 N N . ASP A 1 98 ? -10.456 -7.387 -5.567 1.00 21.24 98 ASP A N 17
ATOM 32030 C CA . ASP A 1 98 ? -10.813 -8.816 -5.367 1.00 23.33 98 ASP A CA 17
ATOM 32031 C C . ASP A 1 98 ? -11.077 -9.610 -6.677 1.00 22.45 98 ASP A C 17
ATOM 32032 O O . ASP A 1 98 ? -10.974 -10.842 -6.678 1.00 10.31 98 ASP A O 17
ATOM 32041 N N . GLY A 1 99 ? -11.395 -8.907 -7.781 1.00 12.23 99 GLY A N 17
ATOM 32042 C CA . GLY A 1 99 ? -11.788 -9.554 -9.042 1.00 53.44 99 GLY A CA 17
ATOM 32043 C C . GLY A 1 99 ? -10.660 -10.324 -9.725 1.00 75.15 99 GLY A C 17
ATOM 32044 O O . GLY A 1 99 ? -10.640 -11.562 -9.708 1.00 0.35 99 GLY A O 17
ATOM 32048 N N . ASP A 1 100 ? -9.721 -9.588 -10.325 1.00 2.33 100 ASP A N 17
ATOM 32049 C CA . ASP A 1 100 ? -8.617 -10.172 -11.122 1.00 44.04 100 ASP A CA 17
ATOM 32050 C C . ASP A 1 100 ? -7.271 -9.622 -10.638 1.00 74.11 100 ASP A C 17
ATOM 32051 O O . ASP A 1 100 ? -6.348 -10.386 -10.337 1.00 23.05 100 ASP A O 17
ATOM 32060 N N . THR A 1 101 ? -7.154 -8.290 -10.597 1.00 14.24 101 THR A N 17
ATOM 32061 C CA . THR A 1 101 ? -5.983 -7.593 -10.044 1.00 43.52 101 THR A CA 17
ATOM 32062 C C . THR A 1 101 ? -6.440 -6.572 -8.992 1.00 15.21 101 THR A C 17
ATOM 32063 O O . THR A 1 101 ? -7.266 -5.691 -9.291 1.00 63.21 101 THR A O 17
ATOM 32074 N N . PHE A 1 102 ? -5.917 -6.712 -7.761 1.00 52.02 102 PHE A N 17
ATOM 32075 C CA . PHE A 1 102 ? -6.185 -5.783 -6.664 1.00 63.12 102 PHE A CA 17
ATOM 32076 C C . PHE A 1 102 ? -5.255 -4.554 -6.853 1.00 43.34 102 PHE A C 17
ATOM 32077 O O . PHE A 1 102 ? -4.043 -4.631 -6.614 1.00 50.53 102 PHE A O 17
ATOM 32094 N N . GLU A 1 103 ? -5.842 -3.439 -7.292 1.00 55.21 103 GLU A N 17
ATOM 32095 C CA . GLU A 1 103 ? -5.117 -2.224 -7.707 1.00 12.12 103 GLU A CA 17
ATOM 32096 C C . GLU A 1 103 ? -5.595 -1.038 -6.855 1.00 51.10 103 GLU A C 17
ATOM 32097 O O . GLU A 1 103 ? -6.778 -0.696 -6.889 1.00 10.14 103 GLU A O 17
ATOM 32109 N N . VAL A 1 104 ? -4.683 -0.429 -6.083 1.00 30.25 104 VAL A N 17
ATOM 32110 C CA . VAL A 1 104 ? -5.012 0.643 -5.122 1.00 75.43 104 VAL A CA 17
ATOM 32111 C C . VAL A 1 104 ? -4.182 1.896 -5.442 1.00 25.25 104 VAL A C 17
ATOM 32112 O O . VAL A 1 104 ? -2.968 1.915 -5.230 1.00 60.21 104 VAL A O 17
ATOM 32125 N N . GLU A 1 105 ? -4.837 2.938 -5.975 1.00 34.42 105 GLU A N 17
ATOM 32126 C CA . GLU A 1 105 ? -4.198 4.240 -6.206 1.00 5.35 105 GLU A CA 17
ATOM 32127 C C . GLU A 1 105 ? -4.751 5.246 -5.191 1.00 0.21 105 GLU A C 17
ATOM 32128 O O . GLU A 1 105 ? -5.941 5.580 -5.212 1.00 13.13 105 GLU A O 17
ATOM 32140 N N . VAL A 1 106 ? -3.881 5.714 -4.285 1.00 30.23 106 VAL A N 17
ATOM 32141 C CA . VAL A 1 106 ? -4.279 6.550 -3.143 1.00 61.14 106 VAL A CA 17
ATOM 32142 C C . VAL A 1 106 ? -4.008 8.021 -3.487 1.00 11.10 106 VAL A C 17
ATOM 32143 O O . VAL A 1 106 ? -2.843 8.438 -3.578 1.00 25.34 106 VAL A O 17
ATOM 32156 N N . ILE A 1 107 ? -5.082 8.794 -3.701 1.00 21.25 107 ILE A N 17
ATOM 32157 C CA . ILE A 1 107 ? -4.983 10.201 -4.120 1.00 45.05 107 ILE A CA 17
ATOM 32158 C C . ILE A 1 107 ? -4.790 11.078 -2.875 1.00 43.23 107 ILE A C 17
ATOM 32159 O O . ILE A 1 107 ? -5.749 11.371 -2.169 1.00 14.35 107 ILE A O 17
ATOM 32175 N N . LEU A 1 108 ? -3.536 11.452 -2.586 1.00 22.10 108 LEU A N 17
ATOM 32176 C CA . LEU A 1 108 ? -3.194 12.254 -1.395 1.00 12.11 108 LEU A CA 17
ATOM 32177 C C . LEU A 1 108 ? -2.703 13.637 -1.838 1.00 4.21 108 LEU A C 17
ATOM 32178 O O . LEU A 1 108 ? -1.550 13.802 -2.228 1.00 74.33 108 LEU A O 17
ATOM 32194 N N . GLU A 1 109 ? -3.584 14.635 -1.752 1.00 72.21 109 GLU A N 17
ATOM 32195 C CA . GLU A 1 109 ? -3.314 15.987 -2.265 1.00 5.34 109 GLU A CA 17
ATOM 32196 C C . GLU A 1 109 ? -2.918 16.919 -1.106 1.00 0.11 109 GLU A C 17
ATOM 32197 O O . GLU A 1 109 ? -3.780 17.448 -0.398 1.00 45.50 109 GLU A O 17
ATOM 32209 N N . LEU A 1 110 ? -1.592 17.054 -0.883 1.00 42.44 110 LEU A N 17
ATOM 32210 C CA . LEU A 1 110 ? -1.017 17.943 0.156 1.00 22.54 110 LEU A CA 17
ATOM 32211 C C . LEU A 1 110 ? -0.324 19.150 -0.503 1.00 65.31 110 LEU A C 17
ATOM 32212 O O . LEU A 1 110 ? 0.859 19.437 -0.250 1.00 60.14 110 LEU A O 17
ATOM 32228 N N . GLU A 1 111 ? -1.078 19.850 -1.365 1.00 2.52 111 GLU A N 17
ATOM 32229 C CA . GLU A 1 111 ? -0.651 21.140 -1.947 1.00 53.31 111 GLU A CA 17
ATOM 32230 C C . GLU A 1 111 ? -0.503 22.167 -0.815 1.00 21.21 111 GLU A C 17
ATOM 32231 O O . GLU A 1 111 ? 0.485 22.906 -0.739 1.00 10.31 111 GLU A O 17
ATOM 32243 N N . HIS A 1 112 ? -1.509 22.165 0.077 1.00 51.11 112 HIS A N 17
ATOM 32244 C CA . HIS A 1 112 ? -1.494 22.920 1.328 1.00 71.41 112 HIS A CA 17
ATOM 32245 C C . HIS A 1 112 ? -0.712 22.093 2.374 1.00 52.20 112 HIS A C 17
ATOM 32246 O O . HIS A 1 112 ? -1.298 21.331 3.159 1.00 22.23 112 HIS A O 17
ATOM 32261 N N . HIS A 1 113 ? 0.625 22.198 2.301 1.00 24.43 113 HIS A N 17
ATOM 32262 C CA . HIS A 1 113 ? 1.559 21.445 3.159 1.00 52.01 113 HIS A CA 17
ATOM 32263 C C . HIS A 1 113 ? 1.365 21.808 4.654 1.00 63.31 113 HIS A C 17
ATOM 32264 O O . HIS A 1 113 ? 1.331 22.992 5.008 1.00 53.23 113 HIS A O 17
ATOM 32279 N N . HIS A 1 114 ? 1.159 20.770 5.492 1.00 74.20 114 HIS A N 17
ATOM 32280 C CA . HIS A 1 114 ? 1.020 20.894 6.967 1.00 1.15 114 HIS A CA 17
ATOM 32281 C C . HIS A 1 114 ? -0.230 21.736 7.380 1.00 25.32 114 HIS A C 17
ATOM 32282 O O . HIS A 1 114 ? -0.377 22.115 8.546 1.00 24.14 114 HIS A O 17
ATOM 32297 N N . HIS A 1 115 ? -1.155 21.996 6.426 1.00 1.45 115 HIS A N 17
ATOM 32298 C CA . HIS A 1 115 ? -2.406 22.730 6.714 1.00 55.34 115 HIS A CA 17
ATOM 32299 C C . HIS A 1 115 ? -3.343 21.823 7.541 1.00 34.13 115 HIS A C 17
ATOM 32300 O O . HIS A 1 115 ? -4.111 21.032 6.997 1.00 15.34 115 HIS A O 17
ATOM 32315 N N . HIS A 1 116 ? -3.195 21.922 8.864 1.00 12.24 116 HIS A N 17
ATOM 32316 C CA . HIS A 1 116 ? -3.946 21.127 9.851 1.00 30.10 116 HIS A CA 17
ATOM 32317 C C . HIS A 1 116 ? -5.011 21.995 10.548 1.00 60.01 116 HIS A C 17
ATOM 32318 O O . HIS A 1 116 ? -6.042 21.476 11.005 1.00 3.34 116 HIS A O 17
ATOM 32333 N N . HIS A 1 117 ? -4.735 23.319 10.612 1.00 15.21 117 HIS A N 17
ATOM 32334 C CA . HIS A 1 117 ? -5.564 24.317 11.323 1.00 1.54 117 HIS A CA 17
ATOM 32335 C C . HIS A 1 117 ? -5.484 24.075 12.863 1.00 50.11 117 HIS A C 17
ATOM 32336 O O . HIS A 1 117 ? -4.621 24.704 13.515 1.00 72.43 117 HIS A O 17
ATOM 32352 N N . MET A 1 1 ? 10.755 -16.517 5.765 1.00 22.53 1 MET A N 18
ATOM 32353 C CA . MET A 1 1 ? 11.887 -17.063 4.987 1.00 22.33 1 MET A CA 18
ATOM 32354 C C . MET A 1 1 ? 11.389 -17.587 3.633 1.00 4.51 1 MET A C 18
ATOM 32355 O O . MET A 1 1 ? 11.893 -17.184 2.578 1.00 65.41 1 MET A O 18
ATOM 32371 N N . ALA A 1 2 ? 10.394 -18.490 3.676 1.00 64.02 2 ALA A N 18
ATOM 32372 C CA . ALA A 1 2 ? 9.779 -19.061 2.470 1.00 5.34 2 ALA A CA 18
ATOM 32373 C C . ALA A 1 2 ? 8.832 -18.035 1.825 1.00 20.21 2 ALA A C 18
ATOM 32374 O O . ALA A 1 2 ? 7.705 -17.835 2.301 1.00 63.45 2 ALA A O 18
ATOM 32381 N N . GLY A 1 3 ? 9.333 -17.357 0.779 1.00 40.34 3 GLY A N 18
ATOM 32382 C CA . GLY A 1 3 ? 8.566 -16.355 0.042 1.00 52.53 3 GLY A CA 18
ATOM 32383 C C . GLY A 1 3 ? 7.505 -16.991 -0.845 1.00 24.22 3 GLY A C 18
ATOM 32384 O O . GLY A 1 3 ? 7.834 -17.608 -1.863 1.00 33.42 3 GLY A O 18
ATOM 32388 N N . LYS A 1 4 ? 6.237 -16.870 -0.437 1.00 55.21 4 LYS A N 18
ATOM 32389 C CA . LYS A 1 4 ? 5.096 -17.388 -1.196 1.00 1.21 4 LYS A CA 18
ATOM 32390 C C . LYS A 1 4 ? 4.918 -16.557 -2.490 1.00 31.34 4 LYS A C 18
ATOM 32391 O O . LYS A 1 4 ? 5.325 -15.385 -2.544 1.00 71.41 4 LYS A O 18
ATOM 32410 N N . GLU A 1 5 ? 4.299 -17.156 -3.521 1.00 4.34 5 GLU A N 18
ATOM 32411 C CA . GLU A 1 5 ? 4.302 -16.609 -4.905 1.00 21.30 5 GLU A CA 18
ATOM 32412 C C . GLU A 1 5 ? 3.238 -15.500 -5.128 1.00 20.54 5 GLU A C 18
ATOM 32413 O O . GLU A 1 5 ? 2.790 -15.266 -6.263 1.00 72.43 5 GLU A O 18
ATOM 32425 N N . LEU A 1 6 ? 2.880 -14.790 -4.049 1.00 5.54 6 LEU A N 18
ATOM 32426 C CA . LEU A 1 6 ? 2.022 -13.598 -4.101 1.00 3.14 6 LEU A CA 18
ATOM 32427 C C . LEU A 1 6 ? 2.920 -12.373 -4.293 1.00 1.34 6 LEU A C 18
ATOM 32428 O O . LEU A 1 6 ? 3.539 -11.891 -3.332 1.00 63.13 6 LEU A O 18
ATOM 32444 N N . ARG A 1 7 ? 3.006 -11.895 -5.542 1.00 25.53 7 ARG A N 18
ATOM 32445 C CA . ARG A 1 7 ? 3.837 -10.742 -5.893 1.00 64.32 7 ARG A CA 18
ATOM 32446 C C . ARG A 1 7 ? 3.111 -9.450 -5.507 1.00 72.21 7 ARG A C 18
ATOM 32447 O O . ARG A 1 7 ? 2.073 -9.115 -6.089 1.00 62.22 7 ARG A O 18
ATOM 32468 N N . VAL A 1 8 ? 3.644 -8.755 -4.493 1.00 10.33 8 VAL A N 18
ATOM 32469 C CA . VAL A 1 8 ? 3.118 -7.464 -4.045 1.00 33.20 8 VAL A CA 18
ATOM 32470 C C . VAL A 1 8 ? 4.124 -6.374 -4.460 1.00 71.04 8 VAL A C 18
ATOM 32471 O O . VAL A 1 8 ? 5.234 -6.323 -3.922 1.00 20.41 8 VAL A O 18
ATOM 32484 N N . GLU A 1 9 ? 3.751 -5.537 -5.438 1.00 71.50 9 GLU A N 18
ATOM 32485 C CA . GLU A 1 9 ? 4.592 -4.418 -5.912 1.00 31.30 9 GLU A CA 18
ATOM 32486 C C . GLU A 1 9 ? 3.909 -3.090 -5.570 1.00 22.52 9 GLU A C 18
ATOM 32487 O O . GLU A 1 9 ? 2.985 -2.671 -6.266 1.00 14.23 9 GLU A O 18
ATOM 32499 N N . ILE A 1 10 ? 4.346 -2.428 -4.489 1.00 13.33 10 ILE A N 18
ATOM 32500 C CA . ILE A 1 10 ? 3.770 -1.130 -4.096 1.00 23.22 10 ILE A CA 18
ATOM 32501 C C . ILE A 1 10 ? 4.602 -0.020 -4.750 1.00 74.34 10 ILE A C 18
ATOM 32502 O O . ILE A 1 10 ? 5.781 0.152 -4.424 1.00 62.13 10 ILE A O 18
ATOM 32518 N N . LYS A 1 11 ? 3.979 0.719 -5.672 1.00 11.34 11 LYS A N 18
ATOM 32519 C CA . LYS A 1 11 ? 4.645 1.750 -6.471 1.00 21.23 11 LYS A CA 18
ATOM 32520 C C . LYS A 1 11 ? 4.480 3.106 -5.771 1.00 14.24 11 LYS A C 18
ATOM 32521 O O . LYS A 1 11 ? 3.362 3.620 -5.624 1.00 63.23 11 LYS A O 18
ATOM 32540 N N . ILE A 1 12 ? 5.610 3.666 -5.331 1.00 14.30 12 ILE A N 18
ATOM 32541 C CA . ILE A 1 12 ? 5.675 5.011 -4.764 1.00 24.14 12 ILE A CA 18
ATOM 32542 C C . ILE A 1 12 ? 6.073 5.978 -5.893 1.00 22.42 12 ILE A C 18
ATOM 32543 O O . ILE A 1 12 ? 7.178 5.896 -6.453 1.00 22.51 12 ILE A O 18
ATOM 32559 N N . ASP A 1 13 ? 5.126 6.848 -6.248 1.00 43.51 13 ASP A N 18
ATOM 32560 C CA . ASP A 1 13 ? 5.259 7.810 -7.345 1.00 4.13 13 ASP A CA 18
ATOM 32561 C C . ASP A 1 13 ? 5.450 9.208 -6.747 1.00 75.52 13 ASP A C 18
ATOM 32562 O O . ASP A 1 13 ? 4.528 9.742 -6.124 1.00 11.02 13 ASP A O 18
ATOM 32571 N N . CYS A 1 14 ? 6.649 9.777 -6.930 1.00 52.34 14 CYS A N 18
ATOM 32572 C CA . CYS A 1 14 ? 7.067 11.027 -6.266 1.00 42.00 14 CYS A CA 18
ATOM 32573 C C . CYS A 1 14 ? 7.938 11.875 -7.206 1.00 64.04 14 CYS A C 18
ATOM 32574 O O . CYS A 1 14 ? 8.455 11.371 -8.205 1.00 62.14 14 CYS A O 18
ATOM 32582 N N . GLY A 1 15 ? 8.087 13.171 -6.869 1.00 42.23 15 GLY A N 18
ATOM 32583 C CA . GLY A 1 15 ? 8.947 14.104 -7.608 1.00 43.31 15 GLY A CA 18
ATOM 32584 C C . GLY A 1 15 ? 10.016 14.694 -6.699 1.00 73.22 15 GLY A C 18
ATOM 32585 O O . GLY A 1 15 ? 10.108 15.918 -6.534 1.00 63.12 15 GLY A O 18
ATOM 32589 N N . ASN A 1 16 ? 10.828 13.800 -6.103 1.00 24.54 16 ASN A N 18
ATOM 32590 C CA . ASN A 1 16 ? 11.804 14.157 -5.049 1.00 53.30 16 ASN A CA 18
ATOM 32591 C C . ASN A 1 16 ? 13.185 13.537 -5.353 1.00 4.23 16 ASN A C 18
ATOM 32592 O O . ASN A 1 16 ? 13.940 13.173 -4.440 1.00 23.25 16 ASN A O 18
ATOM 32603 N N . ASP A 1 17 ? 13.506 13.409 -6.667 1.00 1.35 17 ASP A N 18
ATOM 32604 C CA . ASP A 1 17 ? 14.821 12.892 -7.147 1.00 60.03 17 ASP A CA 18
ATOM 32605 C C . ASP A 1 17 ? 14.999 11.379 -6.787 1.00 51.41 17 ASP A C 18
ATOM 32606 O O . ASP A 1 17 ? 16.045 10.773 -7.048 1.00 44.41 17 ASP A O 18
ATOM 32615 N N . ASP A 1 18 ? 13.920 10.763 -6.239 1.00 33.03 18 ASP A N 18
ATOM 32616 C CA . ASP A 1 18 ? 13.919 9.360 -5.771 1.00 15.33 18 ASP A CA 18
ATOM 32617 C C . ASP A 1 18 ? 13.885 8.373 -6.942 1.00 22.33 18 ASP A C 18
ATOM 32618 O O . ASP A 1 18 ? 14.324 7.224 -6.778 1.00 34.31 18 ASP A O 18
ATOM 32627 N N . LYS A 1 19 ? 13.339 8.842 -8.098 1.00 41.43 19 LYS A N 18
ATOM 32628 C CA . LYS A 1 19 ? 12.952 7.995 -9.247 1.00 53.24 19 LYS A CA 18
ATOM 32629 C C . LYS A 1 19 ? 11.678 7.183 -8.869 1.00 5.34 19 LYS A C 18
ATOM 32630 O O . LYS A 1 19 ? 11.175 7.287 -7.733 1.00 44.34 19 LYS A O 18
ATOM 32649 N N . GLU A 1 20 ? 11.112 6.439 -9.832 1.00 12.01 20 GLU A N 18
ATOM 32650 C CA . GLU A 1 20 ? 10.069 5.443 -9.550 1.00 41.54 20 GLU A CA 18
ATOM 32651 C C . GLU A 1 20 ? 10.634 4.392 -8.561 1.00 60.32 20 GLU A C 18
ATOM 32652 O O . GLU A 1 20 ? 11.639 3.732 -8.845 1.00 72.25 20 GLU A O 18
ATOM 32664 N N . THR A 1 21 ? 10.020 4.300 -7.373 1.00 34.34 21 THR A N 18
ATOM 32665 C CA . THR A 1 21 ? 10.478 3.425 -6.285 1.00 34.23 21 THR A CA 18
ATOM 32666 C C . THR A 1 21 ? 9.366 2.432 -5.955 1.00 64.41 21 THR A C 18
ATOM 32667 O O . THR A 1 21 ? 8.355 2.797 -5.364 1.00 31.21 21 THR A O 18
ATOM 32678 N N . THR A 1 22 ? 9.546 1.175 -6.382 1.00 24.01 22 THR A N 18
ATOM 32679 C CA . THR A 1 22 ? 8.572 0.103 -6.167 1.00 2.12 22 THR A CA 18
ATOM 32680 C C . THR A 1 22 ? 9.206 -0.972 -5.275 1.00 3.42 22 THR A C 18
ATOM 32681 O O . THR A 1 22 ? 10.379 -1.322 -5.453 1.00 41.23 22 THR A O 18
ATOM 32692 N N . TYR A 1 23 ? 8.446 -1.478 -4.306 1.00 35.13 23 TYR A N 18
ATOM 32693 C CA . TYR A 1 23 ? 8.931 -2.463 -3.339 1.00 52.40 23 TYR A CA 18
ATOM 32694 C C . TYR A 1 23 ? 8.352 -3.831 -3.677 1.00 75.44 23 TYR A C 18
ATOM 32695 O O . TYR A 1 23 ? 7.140 -3.955 -3.882 1.00 51.44 23 TYR A O 18
ATOM 32713 N N . ASP A 1 24 ? 9.233 -4.840 -3.777 1.00 63.25 24 ASP A N 18
ATOM 32714 C CA . ASP A 1 24 ? 8.846 -6.238 -3.998 1.00 24.10 24 ASP A CA 18
ATOM 32715 C C . ASP A 1 24 ? 8.796 -6.950 -2.653 1.00 23.01 24 ASP A C 18
ATOM 32716 O O . ASP A 1 24 ? 9.825 -7.374 -2.105 1.00 22.44 24 ASP A O 18
ATOM 32725 N N . LEU A 1 25 ? 7.592 -7.043 -2.120 1.00 62.43 25 LEU A N 18
ATOM 32726 C CA . LEU A 1 25 ? 7.292 -7.766 -0.889 1.00 41.32 25 LEU A CA 18
ATOM 32727 C C . LEU A 1 25 ? 6.378 -8.938 -1.233 1.00 72.42 25 LEU A C 18
ATOM 32728 O O . LEU A 1 25 ? 5.782 -8.978 -2.318 1.00 11.54 25 LEU A O 18
ATOM 32744 N N . TYR A 1 26 ? 6.304 -9.913 -0.325 1.00 64.52 26 TYR A N 18
ATOM 32745 C CA . TYR A 1 26 ? 5.555 -11.154 -0.538 1.00 51.32 26 TYR A CA 18
ATOM 32746 C C . TYR A 1 26 ? 4.706 -11.441 0.685 1.00 33.31 26 TYR A C 18
ATOM 32747 O O . TYR A 1 26 ? 5.222 -11.499 1.816 1.00 54.23 26 TYR A O 18
ATOM 32765 N N . PHE A 1 27 ? 3.394 -11.585 0.455 1.00 41.03 27 PHE A N 18
ATOM 32766 C CA . PHE A 1 27 ? 2.467 -12.075 1.457 1.00 53.24 27 PHE A CA 18
ATOM 32767 C C . PHE A 1 27 ? 2.652 -13.600 1.541 1.00 63.20 27 PHE A C 18
ATOM 32768 O O . PHE A 1 27 ? 2.048 -14.375 0.785 1.00 1.03 27 PHE A O 18
ATOM 32785 N N . SER A 1 28 ? 3.602 -13.990 2.382 1.00 22.25 28 SER A N 18
ATOM 32786 C CA . SER A 1 28 ? 3.823 -15.382 2.779 1.00 51.21 28 SER A CA 18
ATOM 32787 C C . SER A 1 28 ? 2.961 -15.708 4.013 1.00 54.41 28 SER A C 18
ATOM 32788 O O . SER A 1 28 ? 2.636 -16.873 4.274 1.00 65.34 28 SER A O 18
ATOM 32796 N N . LYS A 1 29 ? 2.580 -14.641 4.736 1.00 73.14 29 LYS A N 18
ATOM 32797 C CA . LYS A 1 29 ? 1.831 -14.709 5.994 1.00 11.23 29 LYS A CA 18
ATOM 32798 C C . LYS A 1 29 ? 1.280 -13.301 6.301 1.00 35.24 29 LYS A C 18
ATOM 32799 O O . LYS A 1 29 ? 1.841 -12.307 5.822 1.00 1.13 29 LYS A O 18
ATOM 32818 N N . ALA A 1 30 ? 0.196 -13.220 7.094 1.00 41.34 30 ALA A N 18
ATOM 32819 C CA . ALA A 1 30 ? -0.472 -11.943 7.429 1.00 64.14 30 ALA A CA 18
ATOM 32820 C C . ALA A 1 30 ? 0.328 -11.152 8.478 1.00 53.30 30 ALA A C 18
ATOM 32821 O O . ALA A 1 30 ? 0.323 -9.916 8.468 1.00 12.11 30 ALA A O 18
ATOM 32828 N N . GLU A 1 31 ? 1.023 -11.887 9.369 1.00 11.35 31 GLU A N 18
ATOM 32829 C CA . GLU A 1 31 ? 1.913 -11.305 10.388 1.00 54.41 31 GLU A CA 18
ATOM 32830 C C . GLU A 1 31 ? 3.153 -10.703 9.700 1.00 4.41 31 GLU A C 18
ATOM 32831 O O . GLU A 1 31 ? 3.596 -9.600 10.046 1.00 24.53 31 GLU A O 18
ATOM 32843 N N . GLU A 1 32 ? 3.674 -11.440 8.692 1.00 62.02 32 GLU A N 18
ATOM 32844 C CA . GLU A 1 32 ? 4.759 -10.958 7.818 1.00 33.14 32 GLU A CA 18
ATOM 32845 C C . GLU A 1 32 ? 4.313 -9.695 7.074 1.00 13.41 32 GLU A C 18
ATOM 32846 O O . GLU A 1 32 ? 4.989 -8.668 7.131 1.00 44.43 32 GLU A O 18
ATOM 32858 N N . ALA A 1 33 ? 3.119 -9.783 6.452 1.00 1.11 33 ALA A N 18
ATOM 32859 C CA . ALA A 1 33 ? 2.512 -8.686 5.686 1.00 41.14 33 ALA A CA 18
ATOM 32860 C C . ALA A 1 33 ? 2.392 -7.419 6.545 1.00 11.44 33 ALA A C 18
ATOM 32861 O O . ALA A 1 33 ? 2.604 -6.332 6.044 1.00 75.44 33 ALA A O 18
ATOM 32868 N N . LYS A 1 34 ? 2.090 -7.604 7.850 1.00 63.34 34 LYS A N 18
ATOM 32869 C CA . LYS A 1 34 ? 1.956 -6.508 8.837 1.00 42.33 34 LYS A CA 18
ATOM 32870 C C . LYS A 1 34 ? 3.284 -5.733 9.011 1.00 35.14 34 LYS A C 18
ATOM 32871 O O . LYS A 1 34 ? 3.276 -4.502 9.139 1.00 61.13 34 LYS A O 18
ATOM 32890 N N . GLU A 1 35 ? 4.419 -6.458 9.016 1.00 40.13 35 GLU A N 18
ATOM 32891 C CA . GLU A 1 35 ? 5.753 -5.837 9.111 1.00 23.00 35 GLU A CA 18
ATOM 32892 C C . GLU A 1 35 ? 6.056 -5.044 7.826 1.00 35.33 35 GLU A C 18
ATOM 32893 O O . GLU A 1 35 ? 6.441 -3.867 7.881 1.00 31.31 35 GLU A O 18
ATOM 32905 N N . LEU A 1 36 ? 5.849 -5.720 6.679 1.00 61.00 36 LEU A N 18
ATOM 32906 C CA . LEU A 1 36 ? 6.024 -5.134 5.339 1.00 53.40 36 LEU A CA 18
ATOM 32907 C C . LEU A 1 36 ? 5.102 -3.908 5.133 1.00 52.21 36 LEU A C 18
ATOM 32908 O O . LEU A 1 36 ? 5.466 -2.956 4.441 1.00 24.11 36 LEU A O 18
ATOM 32924 N N . LEU A 1 37 ? 3.921 -3.968 5.763 1.00 74.33 37 LEU A N 18
ATOM 32925 C CA . LEU A 1 37 ? 2.910 -2.897 5.753 1.00 21.31 37 LEU A CA 18
ATOM 32926 C C . LEU A 1 37 ? 3.496 -1.626 6.352 1.00 1.34 37 LEU A C 18
ATOM 32927 O O . LEU A 1 37 ? 3.425 -0.561 5.744 1.00 51.45 37 LEU A O 18
ATOM 32943 N N . LYS A 1 38 ? 4.111 -1.781 7.542 1.00 64.32 38 LYS A N 18
ATOM 32944 C CA . LYS A 1 38 ? 4.692 -0.667 8.300 1.00 75.34 38 LYS A CA 18
ATOM 32945 C C . LYS A 1 38 ? 5.881 -0.057 7.546 1.00 53.53 38 LYS A C 18
ATOM 32946 O O . LYS A 1 38 ? 5.973 1.161 7.438 1.00 52.44 38 LYS A O 18
ATOM 32965 N N . LYS A 1 39 ? 6.768 -0.928 7.010 1.00 3.50 39 LYS A N 18
ATOM 32966 C CA . LYS A 1 39 ? 7.987 -0.499 6.294 1.00 22.33 39 LYS A CA 18
ATOM 32967 C C . LYS A 1 39 ? 7.643 0.338 5.053 1.00 70.32 39 LYS A C 18
ATOM 32968 O O . LYS A 1 39 ? 8.119 1.463 4.907 1.00 71.14 39 LYS A O 18
ATOM 32987 N N . VAL A 1 40 ? 6.771 -0.209 4.196 1.00 42.30 40 VAL A N 18
ATOM 32988 C CA . VAL A 1 40 ? 6.420 0.406 2.906 1.00 11.24 40 VAL A CA 18
ATOM 32989 C C . VAL A 1 40 ? 5.570 1.681 3.109 1.00 1.12 40 VAL A C 18
ATOM 32990 O O . VAL A 1 40 ? 5.750 2.669 2.386 1.00 71.40 40 VAL A O 18
ATOM 33003 N N . ALA A 1 41 ? 4.673 1.662 4.119 1.00 40.33 41 ALA A N 18
ATOM 33004 C CA . ALA A 1 41 ? 3.824 2.827 4.452 1.00 44.20 41 ALA A CA 18
ATOM 33005 C C . ALA A 1 41 ? 4.671 3.976 5.030 1.00 42.53 41 ALA A C 18
ATOM 33006 O O . ALA A 1 41 ? 4.373 5.152 4.806 1.00 54.52 41 ALA A O 18
ATOM 33013 N N . GLU A 1 42 ? 5.731 3.595 5.767 1.00 32.02 42 GLU A N 18
ATOM 33014 C CA . GLU A 1 42 ? 6.711 4.522 6.358 1.00 34.14 42 GLU A CA 18
ATOM 33015 C C . GLU A 1 42 ? 7.566 5.171 5.257 1.00 41.53 42 GLU A C 18
ATOM 33016 O O . GLU A 1 42 ? 7.879 6.365 5.326 1.00 44.32 42 GLU A O 18
ATOM 33028 N N . LYS A 1 43 ? 7.921 4.368 4.222 1.00 54.54 43 LYS A N 18
ATOM 33029 C CA . LYS A 1 43 ? 8.718 4.854 3.079 1.00 1.55 43 LYS A CA 18
ATOM 33030 C C . LYS A 1 43 ? 7.882 5.801 2.207 1.00 53.21 43 LYS A C 18
ATOM 33031 O O . LYS A 1 43 ? 8.379 6.823 1.748 1.00 35.14 43 LYS A O 18
ATOM 33050 N N . ALA A 1 44 ? 6.600 5.458 2.015 1.00 73.22 44 ALA A N 18
ATOM 33051 C CA . ALA A 1 44 ? 5.634 6.308 1.301 1.00 13.54 44 ALA A CA 18
ATOM 33052 C C . ALA A 1 44 ? 5.481 7.654 2.023 1.00 52.51 44 ALA A C 18
ATOM 33053 O O . ALA A 1 44 ? 5.508 8.714 1.394 1.00 72.33 44 ALA A O 18
ATOM 33060 N N . ALA A 1 45 ? 5.394 7.572 3.368 1.00 14.42 45 ALA A N 18
ATOM 33061 C CA . ALA A 1 45 ? 5.308 8.740 4.252 1.00 21.15 45 ALA A CA 18
ATOM 33062 C C . ALA A 1 45 ? 6.578 9.611 4.149 1.00 24.32 45 ALA A C 18
ATOM 33063 O O . ALA A 1 45 ? 6.498 10.834 4.283 1.00 31.34 45 ALA A O 18
ATOM 33070 N N . ASP A 1 46 ? 7.749 8.956 3.908 1.00 12.15 46 ASP A N 18
ATOM 33071 C CA . ASP A 1 46 ? 9.031 9.658 3.673 1.00 62.13 46 ASP A CA 18
ATOM 33072 C C . ASP A 1 46 ? 8.938 10.547 2.424 1.00 41.32 46 ASP A C 18
ATOM 33073 O O . ASP A 1 46 ? 9.197 11.740 2.503 1.00 14.30 46 ASP A O 18
ATOM 33082 N N . LYS A 1 47 ? 8.527 9.957 1.281 1.00 55.32 47 LYS A N 18
ATOM 33083 C CA . LYS A 1 47 ? 8.436 10.690 -0.009 1.00 31.32 47 LYS A CA 18
ATOM 33084 C C . LYS A 1 47 ? 7.428 11.864 0.070 1.00 24.23 47 LYS A C 18
ATOM 33085 O O . LYS A 1 47 ? 7.592 12.867 -0.641 1.00 12.31 47 LYS A O 18
ATOM 33104 N N . ILE A 1 48 ? 6.390 11.730 0.931 1.00 25.23 48 ILE A N 18
ATOM 33105 C CA . ILE A 1 48 ? 5.452 12.833 1.217 1.00 72.44 48 ILE A CA 18
ATOM 33106 C C . ILE A 1 48 ? 6.152 13.941 2.040 1.00 43.13 48 ILE A C 18
ATOM 33107 O O . ILE A 1 48 ? 6.037 15.129 1.728 1.00 30.41 48 ILE A O 18
ATOM 33123 N N . LYS A 1 49 ? 6.892 13.516 3.080 1.00 75.14 49 LYS A N 18
ATOM 33124 C CA . LYS A 1 49 ? 7.545 14.427 4.043 1.00 13.45 49 LYS A CA 18
ATOM 33125 C C . LYS A 1 49 ? 8.637 15.273 3.357 1.00 1.32 49 LYS A C 18
ATOM 33126 O O . LYS A 1 49 ? 8.774 16.472 3.630 1.00 23.41 49 LYS A O 18
ATOM 33145 N N . LYS A 1 50 ? 9.378 14.630 2.444 1.00 3.53 50 LYS A N 18
ATOM 33146 C CA . LYS A 1 50 ? 10.461 15.269 1.684 1.00 30.34 50 LYS A CA 18
ATOM 33147 C C . LYS A 1 50 ? 9.875 16.179 0.573 1.00 4.44 50 LYS A C 18
ATOM 33148 O O . LYS A 1 50 ? 10.344 17.308 0.378 1.00 25.51 50 LYS A O 18
ATOM 33167 N N . GLN A 1 51 ? 8.833 15.689 -0.127 1.00 15.24 51 GLN A N 18
ATOM 33168 C CA . GLN A 1 51 ? 8.188 16.414 -1.247 1.00 62.44 51 GLN A CA 18
ATOM 33169 C C . GLN A 1 51 ? 6.661 16.401 -1.077 1.00 65.33 51 GLN A C 18
ATOM 33170 O O . GLN A 1 51 ? 6.066 17.389 -0.637 1.00 34.41 51 GLN A O 18
ATOM 33184 N N . GLY A 1 52 ? 6.048 15.246 -1.389 1.00 13.02 52 GLY A N 18
ATOM 33185 C CA . GLY A 1 52 ? 4.602 15.106 -1.433 1.00 32.34 52 GLY A CA 18
ATOM 33186 C C . GLY A 1 52 ? 4.196 14.147 -2.530 1.00 51.12 52 GLY A C 18
ATOM 33187 O O . GLY A 1 52 ? 3.724 14.585 -3.588 1.00 15.31 52 GLY A O 18
ATOM 33191 N N . CYS A 1 53 ? 4.437 12.832 -2.307 1.00 72.23 53 CYS A N 18
ATOM 33192 C CA . CYS A 1 53 ? 3.951 11.774 -3.208 1.00 73.00 53 CYS A CA 18
ATOM 33193 C C . CYS A 1 53 ? 2.438 11.599 -2.987 1.00 73.12 53 CYS A C 18
ATOM 33194 O O . CYS A 1 53 ? 1.984 10.769 -2.194 1.00 1.24 53 CYS A O 18
ATOM 33202 N N . LYS A 1 54 ? 1.673 12.469 -3.662 1.00 4.32 54 LYS A N 18
ATOM 33203 C CA . LYS A 1 54 ? 0.212 12.584 -3.484 1.00 33.12 54 LYS A CA 18
ATOM 33204 C C . LYS A 1 54 ? -0.520 11.447 -4.193 1.00 73.43 54 LYS A C 18
ATOM 33205 O O . LYS A 1 54 ? -1.590 11.025 -3.763 1.00 52.23 54 LYS A O 18
ATOM 33224 N N . ARG A 1 55 ? 0.061 10.954 -5.290 1.00 62.21 55 ARG A N 18
ATOM 33225 C CA . ARG A 1 55 ? -0.493 9.817 -6.022 1.00 21.51 55 ARG A CA 18
ATOM 33226 C C . ARG A 1 55 ? 0.406 8.603 -5.785 1.00 33.03 55 ARG A C 18
ATOM 33227 O O . ARG A 1 55 ? 1.538 8.543 -6.262 1.00 32.24 55 ARG A O 18
ATOM 33248 N N . VAL A 1 56 ? -0.138 7.641 -5.044 1.00 21.00 56 VAL A N 18
ATOM 33249 C CA . VAL A 1 56 ? 0.513 6.377 -4.692 1.00 64.20 56 VAL A CA 18
ATOM 33250 C C . VAL A 1 56 ? -0.293 5.254 -5.354 1.00 11.42 56 VAL A C 18
ATOM 33251 O O . VAL A 1 56 ? -1.516 5.340 -5.428 1.00 71.41 56 VAL A O 18
ATOM 33264 N N . LYS A 1 57 ? 0.386 4.232 -5.884 1.00 43.12 57 LYS A N 18
ATOM 33265 C CA . LYS A 1 57 ? -0.271 3.096 -6.548 1.00 43.41 57 LYS A CA 18
ATOM 33266 C C . LYS A 1 57 ? 0.126 1.806 -5.822 1.00 63.11 57 LYS A C 18
ATOM 33267 O O . LYS A 1 57 ? 1.306 1.496 -5.717 1.00 24.31 57 LYS A O 18
ATOM 33286 N N . ILE A 1 58 ? -0.864 1.078 -5.299 1.00 42.34 58 ILE A N 18
ATOM 33287 C CA . ILE A 1 58 ? -0.662 -0.229 -4.653 1.00 44.21 58 ILE A CA 18
ATOM 33288 C C . ILE A 1 58 ? -1.042 -1.311 -5.669 1.00 53.51 58 ILE A C 18
ATOM 33289 O O . ILE A 1 58 ? -2.193 -1.380 -6.085 1.00 22.22 58 ILE A O 18
ATOM 33305 N N . ARG A 1 59 ? -0.064 -2.111 -6.105 1.00 74.23 59 ARG A N 18
ATOM 33306 C CA . ARG A 1 59 ? -0.290 -3.235 -7.024 1.00 62.03 59 ARG A CA 18
ATOM 33307 C C . ARG A 1 59 ? 0.008 -4.548 -6.299 1.00 62.24 59 ARG A C 18
ATOM 33308 O O . ARG A 1 59 ? 0.958 -4.648 -5.510 1.00 52.03 59 ARG A O 18
ATOM 33329 N N . PHE A 1 60 ? -0.834 -5.533 -6.570 1.00 72.32 60 PHE A N 18
ATOM 33330 C CA . PHE A 1 60 ? -0.770 -6.860 -5.976 1.00 51.31 60 PHE A CA 18
ATOM 33331 C C . PHE A 1 60 ? -1.368 -7.863 -6.965 1.00 33.03 60 PHE A C 18
ATOM 33332 O O . PHE A 1 60 ? -2.351 -7.562 -7.630 1.00 51.01 60 PHE A O 18
ATOM 33349 N N . GLU A 1 61 ? -0.767 -9.049 -7.069 1.00 50.34 61 GLU A N 18
ATOM 33350 C CA . GLU A 1 61 ? -1.290 -10.133 -7.911 1.00 3.22 61 GLU A CA 18
ATOM 33351 C C . GLU A 1 61 ? -1.985 -11.177 -7.038 1.00 33.22 61 GLU A C 18
ATOM 33352 O O . GLU A 1 61 ? -1.321 -11.972 -6.351 1.00 1.01 61 GLU A O 18
ATOM 33364 N N . LYS A 1 62 ? -3.330 -11.129 -7.033 1.00 51.05 62 LYS A N 18
ATOM 33365 C CA . LYS A 1 62 ? -4.154 -12.169 -6.426 1.00 44.35 62 LYS A CA 18
ATOM 33366 C C . LYS A 1 62 ? -4.422 -13.202 -7.536 1.00 14.52 62 LYS A C 18
ATOM 33367 O O . LYS A 1 62 ? -5.098 -12.910 -8.514 1.00 20.20 62 LYS A O 18
ATOM 33386 N N . LYS A 1 63 ? -3.788 -14.372 -7.439 1.00 11.03 63 LYS A N 18
ATOM 33387 C CA . LYS A 1 63 ? -3.867 -15.392 -8.489 1.00 32.33 63 LYS A CA 18
ATOM 33388 C C . LYS A 1 63 ? -3.517 -16.751 -7.896 1.00 12.32 63 LYS A C 18
ATOM 33389 O O . LYS A 1 63 ? -4.391 -17.611 -7.715 1.00 31.41 63 LYS A O 18
ATOM 33408 N N . GLY A 1 64 ? -2.238 -16.911 -7.540 1.00 31.43 64 GLY A N 18
ATOM 33409 C CA . GLY A 1 64 ? -1.737 -18.140 -6.943 1.00 75.13 64 GLY A CA 18
ATOM 33410 C C . GLY A 1 64 ? -1.826 -18.115 -5.430 1.00 71.31 64 GLY A C 18
ATOM 33411 O O . GLY A 1 64 ? -0.844 -18.392 -4.740 1.00 61.13 64 GLY A O 18
ATOM 33415 N N . LEU A 1 65 ? -3.024 -17.769 -4.911 1.00 34.53 65 LEU A N 18
ATOM 33416 C CA . LEU A 1 65 ? -3.288 -17.721 -3.467 1.00 11.40 65 LEU A CA 18
ATOM 33417 C C . LEU A 1 65 ? -4.551 -18.506 -3.086 1.00 31.02 65 LEU A C 18
ATOM 33418 O O . LEU A 1 65 ? -5.253 -19.051 -3.946 1.00 41.54 65 LEU A O 18
ATOM 33434 N N . ASP A 1 66 ? -4.807 -18.539 -1.774 1.00 44.43 66 ASP A N 18
ATOM 33435 C CA . ASP A 1 66 ? -6.060 -19.041 -1.195 1.00 3.21 66 ASP A CA 18
ATOM 33436 C C . ASP A 1 66 ? -7.104 -17.920 -1.209 1.00 1.13 66 ASP A C 18
ATOM 33437 O O . ASP A 1 66 ? -6.752 -16.731 -1.302 1.00 44.30 66 ASP A O 18
ATOM 33446 N N . ASP A 1 67 ? -8.381 -18.307 -1.093 1.00 31.15 67 ASP A N 18
ATOM 33447 C CA . ASP A 1 67 ? -9.502 -17.359 -0.927 1.00 24.21 67 ASP A CA 18
ATOM 33448 C C . ASP A 1 67 ? -9.302 -16.535 0.362 1.00 3.03 67 ASP A C 18
ATOM 33449 O O . ASP A 1 67 ? -9.616 -15.341 0.413 1.00 52.14 67 ASP A O 18
ATOM 33458 N N . ASP A 1 68 ? -8.737 -17.208 1.382 1.00 3.23 68 ASP A N 18
ATOM 33459 C CA . ASP A 1 68 ? -8.363 -16.607 2.667 1.00 42.14 68 ASP A CA 18
ATOM 33460 C C . ASP A 1 68 ? -7.277 -15.534 2.462 1.00 52.34 68 ASP A C 18
ATOM 33461 O O . ASP A 1 68 ? -7.430 -14.411 2.931 1.00 54.44 68 ASP A O 18
ATOM 33470 N N . ALA A 1 69 ? -6.203 -15.901 1.715 1.00 72.11 69 ALA A N 18
ATOM 33471 C CA . ALA A 1 69 ? -5.059 -15.001 1.421 1.00 31.12 69 ALA A CA 18
ATOM 33472 C C . ALA A 1 69 ? -5.504 -13.761 0.632 1.00 15.05 69 ALA A C 18
ATOM 33473 O O . ALA A 1 69 ? -4.929 -12.681 0.782 1.00 34.42 69 ALA A O 18
ATOM 33480 N N . ARG A 1 70 ? -6.538 -13.947 -0.213 1.00 4.41 70 ARG A N 18
ATOM 33481 C CA . ARG A 1 70 ? -7.130 -12.873 -1.027 1.00 51.11 70 ARG A CA 18
ATOM 33482 C C . ARG A 1 70 ? -7.884 -11.891 -0.111 1.00 74.25 70 ARG A C 18
ATOM 33483 O O . ARG A 1 70 ? -7.771 -10.681 -0.282 1.00 11.34 70 ARG A O 18
ATOM 33504 N N . LYS A 1 71 ? -8.648 -12.440 0.853 1.00 45.41 71 LYS A N 18
ATOM 33505 C CA . LYS A 1 71 ? -9.441 -11.652 1.825 1.00 35.40 71 LYS A CA 18
ATOM 33506 C C . LYS A 1 71 ? -8.518 -10.851 2.770 1.00 24.31 71 LYS A C 18
ATOM 33507 O O . LYS A 1 71 ? -8.809 -9.692 3.115 1.00 3.41 71 LYS A O 18
ATOM 33526 N N . LYS A 1 72 ? -7.396 -11.486 3.154 1.00 10.22 72 LYS A N 18
ATOM 33527 C CA . LYS A 1 72 ? -6.351 -10.871 3.984 1.00 72.50 72 LYS A CA 18
ATOM 33528 C C . LYS A 1 72 ? -5.716 -9.674 3.248 1.00 30.25 72 LYS A C 18
ATOM 33529 O O . LYS A 1 72 ? -5.665 -8.570 3.786 1.00 43.44 72 LYS A O 18
ATOM 33548 N N . ALA A 1 73 ? -5.273 -9.933 1.998 1.00 54.25 73 ALA A N 18
ATOM 33549 C CA . ALA A 1 73 ? -4.576 -8.949 1.143 1.00 70.44 73 ALA A CA 18
ATOM 33550 C C . ALA A 1 73 ? -5.507 -7.806 0.700 1.00 53.34 73 ALA A C 18
ATOM 33551 O O . ALA A 1 73 ? -5.049 -6.683 0.465 1.00 72.33 73 ALA A O 18
ATOM 33558 N N . LYS A 1 74 ? -6.810 -8.132 0.576 1.00 70.30 74 LYS A N 18
ATOM 33559 C CA . LYS A 1 74 ? -7.885 -7.163 0.286 1.00 32.11 74 LYS A CA 18
ATOM 33560 C C . LYS A 1 74 ? -7.897 -6.061 1.354 1.00 71.25 74 LYS A C 18
ATOM 33561 O O . LYS A 1 74 ? -7.780 -4.871 1.043 1.00 54.34 74 LYS A O 18
ATOM 33580 N N . LYS A 1 75 ? -7.997 -6.506 2.620 1.00 61.12 75 LYS A N 18
ATOM 33581 C CA . LYS A 1 75 ? -8.061 -5.625 3.788 1.00 30.24 75 LYS A CA 18
ATOM 33582 C C . LYS A 1 75 ? -6.706 -4.938 4.006 1.00 62.23 75 LYS A C 18
ATOM 33583 O O . LYS A 1 75 ? -6.653 -3.759 4.346 1.00 2.22 75 LYS A O 18
ATOM 33602 N N . TRP A 1 76 ? -5.626 -5.700 3.754 1.00 73.53 76 TRP A N 18
ATOM 33603 C CA . TRP A 1 76 ? -4.237 -5.266 3.957 1.00 52.22 76 TRP A CA 18
ATOM 33604 C C . TRP A 1 76 ? -3.913 -4.022 3.111 1.00 14.32 76 TRP A C 18
ATOM 33605 O O . TRP A 1 76 ? -3.362 -3.053 3.624 1.00 70.11 76 TRP A O 18
ATOM 33626 N N . ALA A 1 77 ? -4.265 -4.079 1.811 1.00 51.51 77 ALA A N 18
ATOM 33627 C CA . ALA A 1 77 ? -4.040 -2.977 0.855 1.00 71.13 77 ALA A CA 18
ATOM 33628 C C . ALA A 1 77 ? -4.780 -1.692 1.284 1.00 0.34 77 ALA A C 18
ATOM 33629 O O . ALA A 1 77 ? -4.318 -0.575 1.022 1.00 0.23 77 ALA A O 18
ATOM 33636 N N . LEU A 1 78 ? -5.929 -1.883 1.962 1.00 21.43 78 LEU A N 18
ATOM 33637 C CA . LEU A 1 78 ? -6.737 -0.790 2.522 1.00 34.31 78 LEU A CA 18
ATOM 33638 C C . LEU A 1 78 ? -6.058 -0.215 3.771 1.00 3.34 78 LEU A C 18
ATOM 33639 O O . LEU A 1 78 ? -6.025 1.007 3.951 1.00 53.33 78 LEU A O 18
ATOM 33655 N N . GLU A 1 79 ? -5.496 -1.117 4.618 1.00 20.40 79 GLU A N 18
ATOM 33656 C CA . GLU A 1 79 ? -4.789 -0.722 5.843 1.00 5.13 79 GLU A CA 18
ATOM 33657 C C . GLU A 1 79 ? -3.585 0.163 5.485 1.00 71.24 79 GLU A C 18
ATOM 33658 O O . GLU A 1 79 ? -3.479 1.272 5.992 1.00 32.11 79 GLU A O 18
ATOM 33670 N N . VAL A 1 80 ? -2.747 -0.327 4.535 1.00 31.42 80 VAL A N 18
ATOM 33671 C CA . VAL A 1 80 ? -1.539 0.377 4.037 1.00 73.13 80 VAL A CA 18
ATOM 33672 C C . VAL A 1 80 ? -1.890 1.789 3.531 1.00 42.24 80 VAL A C 18
ATOM 33673 O O . VAL A 1 80 ? -1.240 2.768 3.910 1.00 62.03 80 VAL A O 18
ATOM 33686 N N . ALA A 1 81 ? -2.953 1.865 2.710 1.00 4.41 81 ALA A N 18
ATOM 33687 C CA . ALA A 1 81 ? -3.460 3.131 2.148 1.00 70.33 81 ALA A CA 18
ATOM 33688 C C . ALA A 1 81 ? -3.848 4.131 3.257 1.00 20.02 81 ALA A C 18
ATOM 33689 O O . ALA A 1 81 ? -3.531 5.322 3.169 1.00 22.05 81 ALA A O 18
ATOM 33696 N N . ASN A 1 82 ? -4.507 3.613 4.312 1.00 72.25 82 ASN A N 18
ATOM 33697 C CA . ASN A 1 82 ? -4.937 4.411 5.480 1.00 35.33 82 ASN A CA 18
ATOM 33698 C C . ASN A 1 82 ? -3.752 4.765 6.394 1.00 40.20 82 ASN A C 18
ATOM 33699 O O . ASN A 1 82 ? -3.808 5.780 7.089 1.00 42.00 82 ASN A O 18
ATOM 33710 N N . LYS A 1 83 ? -2.693 3.922 6.411 1.00 64.52 83 LYS A N 18
ATOM 33711 C CA . LYS A 1 83 ? -1.484 4.187 7.224 1.00 32.02 83 LYS A CA 18
ATOM 33712 C C . LYS A 1 83 ? -0.753 5.424 6.677 1.00 11.10 83 LYS A C 18
ATOM 33713 O O . LYS A 1 83 ? -0.421 6.339 7.431 1.00 11.21 83 LYS A O 18
ATOM 33732 N N . ILE A 1 84 ? -0.562 5.431 5.345 1.00 34.54 84 ILE A N 18
ATOM 33733 C CA . ILE A 1 84 ? 0.090 6.526 4.600 1.00 43.50 84 ILE A CA 18
ATOM 33734 C C . ILE A 1 84 ? -0.735 7.830 4.724 1.00 40.23 84 ILE A C 18
ATOM 33735 O O . ILE A 1 84 ? -0.181 8.911 4.975 1.00 13.20 84 ILE A O 18
ATOM 33751 N N . ALA A 1 85 ? -2.073 7.689 4.576 1.00 22.21 85 ALA A N 18
ATOM 33752 C CA . ALA A 1 85 ? -3.013 8.823 4.580 1.00 63.34 85 ALA A CA 18
ATOM 33753 C C . ALA A 1 85 ? -3.077 9.517 5.956 1.00 74.23 85 ALA A C 18
ATOM 33754 O O . ALA A 1 85 ? -2.877 10.731 6.048 1.00 65.11 85 ALA A O 18
ATOM 33761 N N . ASN A 1 86 ? -3.297 8.709 7.013 1.00 24.35 86 ASN A N 18
ATOM 33762 C CA . ASN A 1 86 ? -3.563 9.192 8.393 1.00 30.55 86 ASN A CA 18
ATOM 33763 C C . ASN A 1 86 ? -2.454 10.118 8.923 1.00 34.31 86 ASN A C 18
ATOM 33764 O O . ASN A 1 86 ? -2.732 11.076 9.656 1.00 4.21 86 ASN A O 18
ATOM 33775 N N . GLU A 1 87 ? -1.206 9.833 8.529 1.00 41.03 87 GLU A N 18
ATOM 33776 C CA . GLU A 1 87 ? -0.027 10.586 8.991 1.00 43.02 87 GLU A CA 18
ATOM 33777 C C . GLU A 1 87 ? -0.073 12.066 8.558 1.00 62.14 87 GLU A C 18
ATOM 33778 O O . GLU A 1 87 ? 0.490 12.929 9.232 1.00 45.21 87 GLU A O 18
ATOM 33790 N N . LEU A 1 88 ? -0.737 12.342 7.420 1.00 14.34 88 LEU A N 18
ATOM 33791 C CA . LEU A 1 88 ? -0.892 13.704 6.869 1.00 34.11 88 LEU A CA 18
ATOM 33792 C C . LEU A 1 88 ? -2.377 14.118 6.840 1.00 33.43 88 LEU A C 18
ATOM 33793 O O . LEU A 1 88 ? -2.727 15.137 6.224 1.00 64.21 88 LEU A O 18
ATOM 33809 N N . GLY A 1 89 ? -3.240 13.342 7.528 1.00 21.33 89 GLY A N 18
ATOM 33810 C CA . GLY A 1 89 ? -4.692 13.482 7.397 1.00 34.03 89 GLY A CA 18
ATOM 33811 C C . GLY A 1 89 ? -5.161 12.926 6.060 1.00 74.43 89 GLY A C 18
ATOM 33812 O O . GLY A 1 89 ? -5.719 11.821 5.995 1.00 13.31 89 GLY A O 18
ATOM 33816 N N . ALA A 1 90 ? -4.910 13.720 5.000 1.00 25.14 90 ALA A N 18
ATOM 33817 C CA . ALA A 1 90 ? -4.953 13.282 3.588 1.00 71.03 90 ALA A CA 18
ATOM 33818 C C . ALA A 1 90 ? -6.335 12.720 3.173 1.00 35.31 90 ALA A C 18
ATOM 33819 O O . ALA A 1 90 ? -7.357 13.136 3.723 1.00 12.25 90 ALA A O 18
ATOM 33826 N N . LYS A 1 91 ? -6.363 11.781 2.201 1.00 31.42 91 LYS A N 18
ATOM 33827 C CA . LYS A 1 91 ? -7.615 11.273 1.610 1.00 55.14 91 LYS A CA 18
ATOM 33828 C C . LYS A 1 91 ? -7.537 9.741 1.411 1.00 24.22 91 LYS A C 18
ATOM 33829 O O . LYS A 1 91 ? -6.453 9.156 1.463 1.00 64.43 91 LYS A O 18
ATOM 33848 N N . GLN A 1 92 ? -8.708 9.109 1.201 1.00 50.22 92 GLN A N 18
ATOM 33849 C CA . GLN A 1 92 ? -8.839 7.654 0.986 1.00 42.04 92 GLN A CA 18
ATOM 33850 C C . GLN A 1 92 ? -8.382 7.216 -0.423 1.00 41.12 92 GLN A C 18
ATOM 33851 O O . GLN A 1 92 ? -8.016 8.041 -1.273 1.00 62.13 92 GLN A O 18
ATOM 33865 N N . SER A 1 93 ? -8.415 5.893 -0.639 1.00 4.54 93 SER A N 18
ATOM 33866 C CA . SER A 1 93 ? -7.951 5.243 -1.872 1.00 33.53 93 SER A CA 18
ATOM 33867 C C . SER A 1 93 ? -9.115 4.578 -2.626 1.00 64.50 93 SER A C 18
ATOM 33868 O O . SER A 1 93 ? -10.099 4.148 -2.011 1.00 65.22 93 SER A O 18
ATOM 33876 N N . THR A 1 94 ? -8.964 4.455 -3.954 1.00 73.32 94 THR A N 18
ATOM 33877 C CA . THR A 1 94 ? -9.910 3.719 -4.801 1.00 34.14 94 THR A CA 18
ATOM 33878 C C . THR A 1 94 ? -9.419 2.267 -4.955 1.00 5.35 94 THR A C 18
ATOM 33879 O O . THR A 1 94 ? -8.241 2.025 -5.221 1.00 30.34 94 THR A O 18
ATOM 33890 N N . THR A 1 95 ? -10.324 1.309 -4.734 1.00 72.31 95 THR A N 18
ATOM 33891 C CA . THR A 1 95 ? -10.024 -0.124 -4.811 1.00 35.23 95 THR A CA 18
ATOM 33892 C C . THR A 1 95 ? -10.595 -0.700 -6.113 1.00 12.33 95 THR A C 18
ATOM 33893 O O . THR A 1 95 ? -11.778 -0.506 -6.413 1.00 52.00 95 THR A O 18
ATOM 33904 N N . THR A 1 96 ? -9.739 -1.375 -6.894 1.00 52.33 96 THR A N 18
ATOM 33905 C CA . THR A 1 96 ? -10.116 -1.992 -8.167 1.00 73.53 96 THR A CA 18
ATOM 33906 C C . THR A 1 96 ? -9.613 -3.444 -8.198 1.00 1.52 96 THR A C 18
ATOM 33907 O O . THR A 1 96 ? -8.400 -3.691 -8.131 1.00 23.55 96 THR A O 18
ATOM 33918 N N . THR A 1 97 ? -10.557 -4.394 -8.252 1.00 73.33 97 THR A N 18
ATOM 33919 C CA . THR A 1 97 ? -10.259 -5.815 -8.424 1.00 54.20 97 THR A CA 18
ATOM 33920 C C . THR A 1 97 ? -10.348 -6.157 -9.928 1.00 42.43 97 THR A C 18
ATOM 33921 O O . THR A 1 97 ? -11.428 -6.199 -10.532 1.00 11.24 97 THR A O 18
ATOM 33932 N N . ASP A 1 98 ? -9.180 -6.330 -10.535 1.00 32.24 98 ASP A N 18
ATOM 33933 C CA . ASP A 1 98 ? -9.028 -6.624 -11.970 1.00 45.34 98 ASP A CA 18
ATOM 33934 C C . ASP A 1 98 ? -8.712 -8.126 -12.153 1.00 53.43 98 ASP A C 18
ATOM 33935 O O . ASP A 1 98 ? -8.499 -8.830 -11.157 1.00 53.04 98 ASP A O 18
ATOM 33944 N N . GLY A 1 99 ? -8.711 -8.609 -13.415 1.00 63.32 99 GLY A N 18
ATOM 33945 C CA . GLY A 1 99 ? -8.417 -10.010 -13.744 1.00 32.41 99 GLY A CA 18
ATOM 33946 C C . GLY A 1 99 ? -7.064 -10.485 -13.221 1.00 44.40 99 GLY A C 18
ATOM 33947 O O . GLY A 1 99 ? -6.033 -10.272 -13.871 1.00 13.40 99 GLY A O 18
ATOM 33951 N N . ASP A 1 100 ? -7.095 -11.064 -12.000 1.00 20.53 100 ASP A N 18
ATOM 33952 C CA . ASP A 1 100 ? -5.926 -11.626 -11.278 1.00 74.02 100 ASP A CA 18
ATOM 33953 C C . ASP A 1 100 ? -4.910 -10.556 -10.827 1.00 11.22 100 ASP A C 18
ATOM 33954 O O . ASP A 1 100 ? -3.847 -10.888 -10.288 1.00 3.51 100 ASP A O 18
ATOM 33963 N N . THR A 1 101 ? -5.255 -9.280 -11.022 1.00 64.43 101 THR A N 18
ATOM 33964 C CA . THR A 1 101 ? -4.482 -8.138 -10.529 1.00 43.34 101 THR A CA 18
ATOM 33965 C C . THR A 1 101 ? -5.394 -7.313 -9.611 1.00 22.41 101 THR A C 18
ATOM 33966 O O . THR A 1 101 ? -6.594 -7.228 -9.836 1.00 1.24 101 THR A O 18
ATOM 33977 N N . PHE A 1 102 ? -4.823 -6.725 -8.575 1.00 4.31 102 PHE A N 18
ATOM 33978 C CA . PHE A 1 102 ? -5.560 -5.999 -7.546 1.00 41.53 102 PHE A CA 18
ATOM 33979 C C . PHE A 1 102 ? -4.807 -4.698 -7.283 1.00 32.24 102 PHE A C 18
ATOM 33980 O O . PHE A 1 102 ? -3.710 -4.714 -6.714 1.00 73.25 102 PHE A O 18
ATOM 33997 N N . GLU A 1 103 ? -5.376 -3.581 -7.753 1.00 43.24 103 GLU A N 18
ATOM 33998 C CA . GLU A 1 103 ? -4.752 -2.260 -7.665 1.00 75.51 103 GLU A CA 18
ATOM 33999 C C . GLU A 1 103 ? -5.624 -1.332 -6.816 1.00 41.30 103 GLU A C 18
ATOM 34000 O O . GLU A 1 103 ? -6.792 -1.086 -7.141 1.00 74.44 103 GLU A O 18
ATOM 34012 N N . VAL A 1 104 ? -5.054 -0.852 -5.709 1.00 0.03 104 VAL A N 18
ATOM 34013 C CA . VAL A 1 104 ? -5.674 0.149 -4.848 1.00 4.04 104 VAL A CA 18
ATOM 34014 C C . VAL A 1 104 ? -4.855 1.439 -5.001 1.00 55.32 104 VAL A C 18
ATOM 34015 O O . VAL A 1 104 ? -3.746 1.541 -4.482 1.00 74.41 104 VAL A O 18
ATOM 34028 N N . GLU A 1 105 ? -5.397 2.423 -5.723 1.00 53.40 105 GLU A N 18
ATOM 34029 C CA . GLU A 1 105 ? -4.676 3.663 -6.027 1.00 42.44 105 GLU A CA 18
ATOM 34030 C C . GLU A 1 105 ? -5.063 4.727 -4.995 1.00 2.25 105 GLU A C 18
ATOM 34031 O O . GLU A 1 105 ? -6.235 5.099 -4.872 1.00 33.31 105 GLU A O 18
ATOM 34043 N N . VAL A 1 106 ? -4.063 5.210 -4.264 1.00 13.40 106 VAL A N 18
ATOM 34044 C CA . VAL A 1 106 ? -4.242 6.114 -3.135 1.00 0.12 106 VAL A CA 18
ATOM 34045 C C . VAL A 1 106 ? -4.041 7.551 -3.626 1.00 55.02 106 VAL A C 18
ATOM 34046 O O . VAL A 1 106 ? -2.918 7.953 -3.948 1.00 30.12 106 VAL A O 18
ATOM 34059 N N . ILE A 1 107 ? -5.148 8.306 -3.728 1.00 10.11 107 ILE A N 18
ATOM 34060 C CA . ILE A 1 107 ? -5.117 9.710 -4.151 1.00 61.11 107 ILE A CA 18
ATOM 34061 C C . ILE A 1 107 ? -5.242 10.591 -2.909 1.00 65.45 107 ILE A C 18
ATOM 34062 O O . ILE A 1 107 ? -6.336 10.786 -2.366 1.00 21.11 107 ILE A O 18
ATOM 34078 N N . LEU A 1 108 ? -4.088 11.052 -2.438 1.00 74.11 108 LEU A N 18
ATOM 34079 C CA . LEU A 1 108 ? -3.984 11.980 -1.319 1.00 42.41 108 LEU A CA 18
ATOM 34080 C C . LEU A 1 108 ? -4.141 13.431 -1.829 1.00 1.25 108 LEU A C 18
ATOM 34081 O O . LEU A 1 108 ? -3.214 14.001 -2.418 1.00 11.54 108 LEU A O 18
ATOM 34097 N N . GLU A 1 109 ? -5.333 14.007 -1.619 1.00 62.53 109 GLU A N 18
ATOM 34098 C CA . GLU A 1 109 ? -5.632 15.404 -1.980 1.00 10.21 109 GLU A CA 18
ATOM 34099 C C . GLU A 1 109 ? -5.358 16.328 -0.782 1.00 65.32 109 GLU A C 18
ATOM 34100 O O . GLU A 1 109 ? -6.186 16.449 0.127 1.00 41.20 109 GLU A O 18
ATOM 34112 N N . LEU A 1 110 ? -4.152 16.916 -0.752 1.00 45.13 110 LEU A N 18
ATOM 34113 C CA . LEU A 1 110 ? -3.759 17.934 0.254 1.00 64.13 110 LEU A CA 18
ATOM 34114 C C . LEU A 1 110 ? -3.624 19.318 -0.408 1.00 23.32 110 LEU A C 18
ATOM 34115 O O . LEU A 1 110 ? -3.391 20.319 0.285 1.00 33.40 110 LEU A O 18
ATOM 34131 N N . GLU A 1 111 ? -3.769 19.362 -1.749 1.00 32.42 111 GLU A N 18
ATOM 34132 C CA . GLU A 1 111 ? -3.674 20.602 -2.535 1.00 44.01 111 GLU A CA 18
ATOM 34133 C C . GLU A 1 111 ? -4.904 21.494 -2.301 1.00 0.25 111 GLU A C 18
ATOM 34134 O O . GLU A 1 111 ? -5.860 21.474 -3.079 1.00 3.54 111 GLU A O 18
ATOM 34146 N N . HIS A 1 112 ? -4.869 22.252 -1.194 1.00 20.44 112 HIS A N 18
ATOM 34147 C CA . HIS A 1 112 ? -5.942 23.189 -0.808 1.00 64.43 112 HIS A CA 18
ATOM 34148 C C . HIS A 1 112 ? -5.332 24.521 -0.315 1.00 62.14 112 HIS A C 18
ATOM 34149 O O . HIS A 1 112 ? -6.063 25.445 0.059 1.00 73.11 112 HIS A O 18
ATOM 34164 N N . HIS A 1 113 ? -3.979 24.623 -0.350 1.00 21.31 113 HIS A N 18
ATOM 34165 C CA . HIS A 1 113 ? -3.251 25.867 -0.014 1.00 65.22 113 HIS A CA 18
ATOM 34166 C C . HIS A 1 113 ? -3.290 26.818 -1.235 1.00 12.11 113 HIS A C 18
ATOM 34167 O O . HIS A 1 113 ? -2.282 27.050 -1.914 1.00 75.10 113 HIS A O 18
ATOM 34182 N N . HIS A 1 114 ? -4.510 27.307 -1.500 1.00 72.12 114 HIS A N 18
ATOM 34183 C CA . HIS A 1 114 ? -4.893 28.145 -2.656 1.00 20.22 114 HIS A CA 18
ATOM 34184 C C . HIS A 1 114 ? -6.426 28.306 -2.612 1.00 14.45 114 HIS A C 18
ATOM 34185 O O . HIS A 1 114 ? -7.099 27.500 -1.955 1.00 22.02 114 HIS A O 18
ATOM 34200 N N . HIS A 1 115 ? -6.958 29.351 -3.289 1.00 72.44 115 HIS A N 18
ATOM 34201 C CA . HIS A 1 115 ? -8.426 29.626 -3.394 1.00 13.53 115 HIS A CA 18
ATOM 34202 C C . HIS A 1 115 ? -9.014 30.171 -2.057 1.00 20.53 115 HIS A C 18
ATOM 34203 O O . HIS A 1 115 ? -10.220 30.438 -1.954 1.00 34.10 115 HIS A O 18
ATOM 34218 N N . HIS A 1 116 ? -8.132 30.387 -1.060 1.00 40.44 116 HIS A N 18
ATOM 34219 C CA . HIS A 1 116 ? -8.494 30.940 0.267 1.00 54.41 116 HIS A CA 18
ATOM 34220 C C . HIS A 1 116 ? -9.088 32.351 0.114 1.00 41.11 116 HIS A C 18
ATOM 34221 O O . HIS A 1 116 ? -10.024 32.728 0.832 1.00 41.43 116 HIS A O 18
ATOM 34236 N N . HIS A 1 117 ? -8.504 33.122 -0.820 1.00 64.24 117 HIS A N 18
ATOM 34237 C CA . HIS A 1 117 ? -9.041 34.427 -1.232 1.00 74.11 117 HIS A CA 18
ATOM 34238 C C . HIS A 1 117 ? -10.151 34.196 -2.290 1.00 51.41 117 HIS A C 18
ATOM 34239 O O . HIS A 1 117 ? -11.342 34.336 -1.958 1.00 12.12 117 HIS A O 18
ATOM 34255 N N . MET A 1 1 ? 11.023 -15.612 -8.240 1.00 21.31 1 MET A N 19
ATOM 34256 C CA . MET A 1 1 ? 10.670 -16.565 -9.314 1.00 15.14 1 MET A CA 19
ATOM 34257 C C . MET A 1 1 ? 10.435 -17.959 -8.695 1.00 71.23 1 MET A C 19
ATOM 34258 O O . MET A 1 1 ? 11.378 -18.749 -8.539 1.00 24.43 1 MET A O 19
ATOM 34274 N N . ALA A 1 2 ? 9.170 -18.231 -8.292 1.00 64.01 2 ALA A N 19
ATOM 34275 C CA . ALA A 1 2 ? 8.778 -19.484 -7.598 1.00 31.04 2 ALA A CA 19
ATOM 34276 C C . ALA A 1 2 ? 7.514 -20.107 -8.223 1.00 73.33 2 ALA A C 19
ATOM 34277 O O . ALA A 1 2 ? 7.335 -21.333 -8.179 1.00 32.53 2 ALA A O 19
ATOM 34284 N N . GLY A 1 3 ? 6.630 -19.255 -8.793 1.00 34.20 3 GLY A N 19
ATOM 34285 C CA . GLY A 1 3 ? 5.370 -19.707 -9.392 1.00 73.21 3 GLY A CA 19
ATOM 34286 C C . GLY A 1 3 ? 4.202 -19.485 -8.452 1.00 10.52 3 GLY A C 19
ATOM 34287 O O . GLY A 1 3 ? 3.349 -18.615 -8.679 1.00 24.14 3 GLY A O 19
ATOM 34291 N N . LYS A 1 4 ? 4.167 -20.301 -7.397 1.00 2.15 4 LYS A N 19
ATOM 34292 C CA . LYS A 1 4 ? 3.306 -20.089 -6.223 1.00 3.04 4 LYS A CA 19
ATOM 34293 C C . LYS A 1 4 ? 3.896 -18.923 -5.390 1.00 44.03 4 LYS A C 19
ATOM 34294 O O . LYS A 1 4 ? 4.535 -19.112 -4.344 1.00 21.11 4 LYS A O 19
ATOM 34313 N N . GLU A 1 5 ? 3.699 -17.707 -5.911 1.00 12.32 5 GLU A N 19
ATOM 34314 C CA . GLU A 1 5 ? 4.438 -16.520 -5.492 1.00 14.30 5 GLU A CA 19
ATOM 34315 C C . GLU A 1 5 ? 3.564 -15.267 -5.623 1.00 30.04 5 GLU A C 19
ATOM 34316 O O . GLU A 1 5 ? 3.003 -14.995 -6.692 1.00 3.31 5 GLU A O 19
ATOM 34328 N N . LEU A 1 6 ? 3.446 -14.523 -4.515 1.00 44.42 6 LEU A N 19
ATOM 34329 C CA . LEU A 1 6 ? 2.665 -13.288 -4.459 1.00 42.53 6 LEU A CA 19
ATOM 34330 C C . LEU A 1 6 ? 3.568 -12.122 -4.899 1.00 52.41 6 LEU A C 19
ATOM 34331 O O . LEU A 1 6 ? 4.382 -11.624 -4.115 1.00 62.41 6 LEU A O 19
ATOM 34347 N N . ARG A 1 7 ? 3.431 -11.727 -6.176 1.00 45.31 7 ARG A N 19
ATOM 34348 C CA . ARG A 1 7 ? 4.249 -10.666 -6.786 1.00 21.23 7 ARG A CA 19
ATOM 34349 C C . ARG A 1 7 ? 3.540 -9.315 -6.651 1.00 4.14 7 ARG A C 19
ATOM 34350 O O . ARG A 1 7 ? 2.364 -9.178 -7.004 1.00 11.41 7 ARG A O 19
ATOM 34371 N N . VAL A 1 8 ? 4.275 -8.319 -6.134 1.00 74.55 8 VAL A N 19
ATOM 34372 C CA . VAL A 1 8 ? 3.769 -6.956 -5.906 1.00 72.45 8 VAL A CA 19
ATOM 34373 C C . VAL A 1 8 ? 4.575 -5.944 -6.735 1.00 3.32 8 VAL A C 19
ATOM 34374 O O . VAL A 1 8 ? 5.794 -6.089 -6.903 1.00 73.54 8 VAL A O 19
ATOM 34387 N N . GLU A 1 9 ? 3.877 -4.971 -7.313 1.00 44.21 9 GLU A N 19
ATOM 34388 C CA . GLU A 1 9 ? 4.479 -3.741 -7.820 1.00 64.01 9 GLU A CA 19
ATOM 34389 C C . GLU A 1 9 ? 3.878 -2.597 -7.009 1.00 23.34 9 GLU A C 19
ATOM 34390 O O . GLU A 1 9 ? 2.769 -2.142 -7.296 1.00 10.04 9 GLU A O 19
ATOM 34402 N N . ILE A 1 10 ? 4.580 -2.160 -5.951 1.00 11.52 10 ILE A N 19
ATOM 34403 C CA . ILE A 1 10 ? 4.105 -1.035 -5.148 1.00 12.24 10 ILE A CA 19
ATOM 34404 C C . ILE A 1 10 ? 4.750 0.216 -5.755 1.00 31.40 10 ILE A C 19
ATOM 34405 O O . ILE A 1 10 ? 5.935 0.470 -5.544 1.00 21.51 10 ILE A O 19
ATOM 34421 N N . LYS A 1 11 ? 3.959 1.003 -6.486 1.00 71.14 11 LYS A N 19
ATOM 34422 C CA . LYS A 1 11 ? 4.469 2.144 -7.258 1.00 21.22 11 LYS A CA 19
ATOM 34423 C C . LYS A 1 11 ? 4.271 3.407 -6.425 1.00 0.11 11 LYS A C 19
ATOM 34424 O O . LYS A 1 11 ? 3.135 3.772 -6.088 1.00 0.34 11 LYS A O 19
ATOM 34443 N N . ILE A 1 12 ? 5.387 4.057 -6.092 1.00 14.43 12 ILE A N 19
ATOM 34444 C CA . ILE A 1 12 ? 5.386 5.293 -5.324 1.00 72.44 12 ILE A CA 19
ATOM 34445 C C . ILE A 1 12 ? 5.458 6.496 -6.282 1.00 51.25 12 ILE A C 19
ATOM 34446 O O . ILE A 1 12 ? 6.307 6.535 -7.186 1.00 13.13 12 ILE A O 19
ATOM 34462 N N . ASP A 1 13 ? 4.550 7.447 -6.080 1.00 3.40 13 ASP A N 19
ATOM 34463 C CA . ASP A 1 13 ? 4.553 8.746 -6.765 1.00 35.24 13 ASP A CA 19
ATOM 34464 C C . ASP A 1 13 ? 5.324 9.760 -5.902 1.00 32.22 13 ASP A C 19
ATOM 34465 O O . ASP A 1 13 ? 5.216 9.719 -4.674 1.00 41.42 13 ASP A O 19
ATOM 34474 N N . CYS A 1 14 ? 6.119 10.629 -6.550 1.00 13.05 14 CYS A N 19
ATOM 34475 C CA . CYS A 1 14 ? 6.897 11.692 -5.878 1.00 72.01 14 CYS A CA 19
ATOM 34476 C C . CYS A 1 14 ? 7.497 12.611 -6.953 1.00 54.33 14 CYS A C 19
ATOM 34477 O O . CYS A 1 14 ? 7.298 13.839 -6.935 1.00 32.41 14 CYS A O 19
ATOM 34485 N N . GLY A 1 15 ? 8.226 11.990 -7.908 1.00 32.34 15 GLY A N 19
ATOM 34486 C CA . GLY A 1 15 ? 8.860 12.705 -9.012 1.00 65.43 15 GLY A CA 19
ATOM 34487 C C . GLY A 1 15 ? 9.810 11.795 -9.767 1.00 70.44 15 GLY A C 19
ATOM 34488 O O . GLY A 1 15 ? 11.013 12.072 -9.858 1.00 21.12 15 GLY A O 19
ATOM 34492 N N . ASN A 1 16 ? 9.259 10.691 -10.314 1.00 75.12 16 ASN A N 19
ATOM 34493 C CA . ASN A 1 16 ? 10.053 9.600 -10.917 1.00 73.45 16 ASN A CA 19
ATOM 34494 C C . ASN A 1 16 ? 10.284 9.842 -12.417 1.00 20.52 16 ASN A C 19
ATOM 34495 O O . ASN A 1 16 ? 9.705 9.165 -13.283 1.00 32.21 16 ASN A O 19
ATOM 34506 N N . ASP A 1 17 ? 11.085 10.876 -12.705 1.00 34.42 17 ASP A N 19
ATOM 34507 C CA . ASP A 1 17 ? 11.638 11.129 -14.052 1.00 12.54 17 ASP A CA 19
ATOM 34508 C C . ASP A 1 17 ? 12.778 10.130 -14.306 1.00 0.11 17 ASP A C 19
ATOM 34509 O O . ASP A 1 17 ? 12.948 9.602 -15.413 1.00 11.03 17 ASP A O 19
ATOM 34518 N N . ASP A 1 18 ? 13.551 9.890 -13.236 1.00 31.53 18 ASP A N 19
ATOM 34519 C CA . ASP A 1 18 ? 14.595 8.857 -13.167 1.00 72.30 18 ASP A CA 19
ATOM 34520 C C . ASP A 1 18 ? 14.333 7.969 -11.939 1.00 12.21 18 ASP A C 19
ATOM 34521 O O . ASP A 1 18 ? 13.715 8.426 -10.960 1.00 72.55 18 ASP A O 19
ATOM 34530 N N . LYS A 1 19 ? 14.797 6.701 -12.019 1.00 25.30 19 LYS A N 19
ATOM 34531 C CA . LYS A 1 19 ? 14.716 5.698 -10.934 1.00 63.14 19 LYS A CA 19
ATOM 34532 C C . LYS A 1 19 ? 13.253 5.272 -10.653 1.00 21.44 19 LYS A C 19
ATOM 34533 O O . LYS A 1 19 ? 12.479 6.017 -10.033 1.00 35.14 19 LYS A O 19
ATOM 34552 N N . GLU A 1 20 ? 12.881 4.072 -11.137 1.00 41.24 20 GLU A N 19
ATOM 34553 C CA . GLU A 1 20 ? 11.595 3.432 -10.799 1.00 62.41 20 GLU A CA 19
ATOM 34554 C C . GLU A 1 20 ? 11.695 2.850 -9.376 1.00 54.43 20 GLU A C 19
ATOM 34555 O O . GLU A 1 20 ? 12.541 1.989 -9.119 1.00 75.13 20 GLU A O 19
ATOM 34567 N N . THR A 1 21 ? 10.859 3.352 -8.445 1.00 45.31 21 THR A N 19
ATOM 34568 C CA . THR A 1 21 ? 10.792 2.830 -7.074 1.00 51.21 21 THR A CA 19
ATOM 34569 C C . THR A 1 21 ? 9.534 1.954 -6.915 1.00 54.22 21 THR A C 19
ATOM 34570 O O . THR A 1 21 ? 8.391 2.444 -6.912 1.00 32.12 21 THR A O 19
ATOM 34581 N N . THR A 1 22 ? 9.771 0.642 -6.857 1.00 44.25 22 THR A N 19
ATOM 34582 C CA . THR A 1 22 ? 8.757 -0.366 -6.548 1.00 63.33 22 THR A CA 19
ATOM 34583 C C . THR A 1 22 ? 9.266 -1.235 -5.400 1.00 73.30 22 THR A C 19
ATOM 34584 O O . THR A 1 22 ? 10.448 -1.605 -5.378 1.00 51.31 22 THR A O 19
ATOM 34595 N N . TYR A 1 23 ? 8.389 -1.554 -4.443 1.00 74.44 23 TYR A N 19
ATOM 34596 C CA . TYR A 1 23 ? 8.767 -2.306 -3.239 1.00 4.41 23 TYR A CA 19
ATOM 34597 C C . TYR A 1 23 ? 8.298 -3.757 -3.354 1.00 64.24 23 TYR A C 19
ATOM 34598 O O . TYR A 1 23 ? 7.127 -4.012 -3.638 1.00 0.23 23 TYR A O 19
ATOM 34616 N N . ASP A 1 24 ? 9.247 -4.692 -3.152 1.00 35.34 24 ASP A N 19
ATOM 34617 C CA . ASP A 1 24 ? 8.995 -6.142 -3.177 1.00 75.41 24 ASP A CA 19
ATOM 34618 C C . ASP A 1 24 ? 8.679 -6.637 -1.758 1.00 11.31 24 ASP A C 19
ATOM 34619 O O . ASP A 1 24 ? 9.377 -6.283 -0.799 1.00 64.22 24 ASP A O 19
ATOM 34628 N N . LEU A 1 25 ? 7.634 -7.464 -1.650 1.00 22.43 25 LEU A N 19
ATOM 34629 C CA . LEU A 1 25 ? 7.171 -8.048 -0.388 1.00 55.05 25 LEU A CA 19
ATOM 34630 C C . LEU A 1 25 ? 6.353 -9.304 -0.701 1.00 43.31 25 LEU A C 19
ATOM 34631 O O . LEU A 1 25 ? 5.652 -9.359 -1.721 1.00 4.54 25 LEU A O 19
ATOM 34647 N N . TYR A 1 26 ? 6.476 -10.318 0.163 1.00 63.34 26 TYR A N 19
ATOM 34648 C CA . TYR A 1 26 ? 5.886 -11.647 -0.047 1.00 61.03 26 TYR A CA 19
ATOM 34649 C C . TYR A 1 26 ? 5.047 -12.025 1.173 1.00 2.21 26 TYR A C 19
ATOM 34650 O O . TYR A 1 26 ? 5.582 -12.483 2.193 1.00 73.31 26 TYR A O 19
ATOM 34668 N N . PHE A 1 27 ? 3.737 -11.752 1.073 1.00 13.50 27 PHE A N 19
ATOM 34669 C CA . PHE A 1 27 ? 2.750 -12.149 2.077 1.00 13.24 27 PHE A CA 19
ATOM 34670 C C . PHE A 1 27 ? 2.574 -13.682 2.072 1.00 14.35 27 PHE A C 19
ATOM 34671 O O . PHE A 1 27 ? 2.417 -14.304 1.015 1.00 61.00 27 PHE A O 19
ATOM 34688 N N . SER A 1 28 ? 2.636 -14.257 3.271 1.00 11.32 28 SER A N 19
ATOM 34689 C CA . SER A 1 28 ? 2.424 -15.692 3.534 1.00 62.12 28 SER A CA 19
ATOM 34690 C C . SER A 1 28 ? 1.789 -15.866 4.934 1.00 53.10 28 SER A C 19
ATOM 34691 O O . SER A 1 28 ? 1.052 -16.829 5.183 1.00 33.53 28 SER A O 1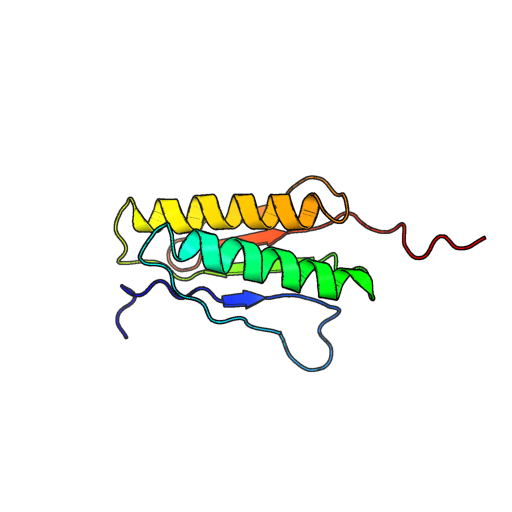9
ATOM 34699 N N . LYS A 1 29 ? 2.083 -14.912 5.841 1.00 73.04 29 LYS A N 19
ATOM 34700 C CA . LYS A 1 29 ? 1.491 -14.843 7.188 1.00 13.13 29 LYS A CA 19
ATOM 34701 C C . LYS A 1 29 ? 1.051 -13.392 7.455 1.00 35.21 29 LYS A C 19
ATOM 34702 O O . LYS A 1 29 ? 1.814 -12.456 7.168 1.00 70.15 29 LYS A O 19
ATOM 34721 N N . ALA A 1 30 ? -0.178 -13.226 7.993 1.00 3.45 30 ALA A N 19
ATOM 34722 C CA . ALA A 1 30 ? -0.806 -11.912 8.239 1.00 2.33 30 ALA A CA 19
ATOM 34723 C C . ALA A 1 30 ? -0.043 -11.096 9.294 1.00 34.22 30 ALA A C 19
ATOM 34724 O O . ALA A 1 30 ? -0.047 -9.863 9.241 1.00 62.01 30 ALA A O 19
ATOM 34731 N N . GLU A 1 31 ? 0.612 -11.804 10.242 1.00 21.33 31 GLU A N 19
ATOM 34732 C CA . GLU A 1 31 ? 1.473 -11.197 11.279 1.00 3.04 31 GLU A CA 19
ATOM 34733 C C . GLU A 1 31 ? 2.630 -10.419 10.624 1.00 40.21 31 GLU A C 19
ATOM 34734 O O . GLU A 1 31 ? 2.850 -9.231 10.908 1.00 64.11 31 GLU A O 19
ATOM 34746 N N . GLU A 1 32 ? 3.316 -11.109 9.703 1.00 11.43 32 GLU A N 19
ATOM 34747 C CA . GLU A 1 32 ? 4.453 -10.560 8.955 1.00 34.30 32 GLU A CA 19
ATOM 34748 C C . GLU A 1 32 ? 3.984 -9.449 8.004 1.00 21.12 32 GLU A C 19
ATOM 34749 O O . GLU A 1 32 ? 4.646 -8.417 7.889 1.00 1.42 32 GLU A O 19
ATOM 34761 N N . ALA A 1 33 ? 2.803 -9.657 7.382 1.00 72.23 33 ALA A N 19
ATOM 34762 C CA . ALA A 1 33 ? 2.197 -8.703 6.437 1.00 61.24 33 ALA A CA 19
ATOM 34763 C C . ALA A 1 33 ? 1.969 -7.339 7.091 1.00 32.14 33 ALA A C 19
ATOM 34764 O O . ALA A 1 33 ? 2.215 -6.311 6.470 1.00 11.22 33 ALA A O 19
ATOM 34771 N N . LYS A 1 34 ? 1.537 -7.342 8.363 1.00 1.05 34 LYS A N 19
ATOM 34772 C CA . LYS A 1 34 ? 1.323 -6.101 9.124 1.00 72.34 34 LYS A CA 19
ATOM 34773 C C . LYS A 1 34 ? 2.652 -5.364 9.392 1.00 14.12 34 LYS A C 19
ATOM 34774 O O . LYS A 1 34 ? 2.653 -4.147 9.598 1.00 61.33 34 LYS A O 19
ATOM 34793 N N . GLU A 1 35 ? 3.773 -6.101 9.445 1.00 74.01 35 GLU A N 19
ATOM 34794 C CA . GLU A 1 35 ? 5.109 -5.487 9.493 1.00 53.22 35 GLU A CA 19
ATOM 34795 C C . GLU A 1 35 ? 5.528 -4.963 8.095 1.00 62.35 35 GLU A C 19
ATOM 34796 O O . GLU A 1 35 ? 6.284 -3.998 8.003 1.00 74.40 35 GLU A O 19
ATOM 34808 N N . LEU A 1 36 ? 5.037 -5.586 7.000 1.00 51.23 36 LEU A N 19
ATOM 34809 C CA . LEU A 1 36 ? 5.197 -5.005 5.635 1.00 63.02 36 LEU A CA 19
ATOM 34810 C C . LEU A 1 36 ? 4.368 -3.708 5.494 1.00 31.42 36 LEU A C 19
ATOM 34811 O O . LEU A 1 36 ? 4.748 -2.802 4.754 1.00 73.14 36 LEU A O 19
ATOM 34827 N N . LEU A 1 37 ? 3.232 -3.643 6.211 1.00 1.25 37 LEU A N 19
ATOM 34828 C CA . LEU A 1 37 ? 2.453 -2.397 6.391 1.00 13.35 37 LEU A CA 19
ATOM 34829 C C . LEU A 1 37 ? 3.324 -1.347 7.117 1.00 32.23 37 LEU A C 19
ATOM 34830 O O . LEU A 1 37 ? 3.387 -0.185 6.696 1.00 41.33 37 LEU A O 19
ATOM 34846 N N . LYS A 1 38 ? 4.011 -1.797 8.188 1.00 35.22 38 LYS A N 19
ATOM 34847 C CA . LYS A 1 38 ? 4.920 -0.967 9.004 1.00 52.33 38 LYS A CA 19
ATOM 34848 C C . LYS A 1 38 ? 6.057 -0.389 8.137 1.00 22.40 38 LYS A C 19
ATOM 34849 O O . LYS A 1 38 ? 6.392 0.791 8.252 1.00 54.22 38 LYS A O 19
ATOM 34868 N N . LYS A 1 39 ? 6.609 -1.227 7.237 1.00 1.21 39 LYS A N 19
ATOM 34869 C CA . LYS A 1 39 ? 7.748 -0.850 6.381 1.00 24.44 39 LYS A CA 19
ATOM 34870 C C . LYS A 1 39 ? 7.311 0.110 5.255 1.00 12.32 39 LYS A C 19
ATOM 34871 O O . LYS A 1 39 ? 7.788 1.245 5.198 1.00 31.13 39 LYS A O 19
ATOM 34890 N N . VAL A 1 40 ? 6.327 -0.325 4.437 1.00 53.44 40 VAL A N 19
ATOM 34891 C CA . VAL A 1 40 ? 5.907 0.385 3.206 1.00 11.34 40 VAL A CA 19
ATOM 34892 C C . VAL A 1 40 ? 5.309 1.772 3.518 1.00 30.33 40 VAL A C 19
ATOM 34893 O O . VAL A 1 40 ? 5.614 2.746 2.820 1.00 32.32 40 VAL A O 19
ATOM 34906 N N . ALA A 1 41 ? 4.496 1.856 4.587 1.00 50.33 41 ALA A N 19
ATOM 34907 C CA . ALA A 1 41 ? 3.833 3.111 4.974 1.00 31.21 41 ALA A CA 19
ATOM 34908 C C . ALA A 1 41 ? 4.842 4.163 5.486 1.00 40.42 41 ALA A C 19
ATOM 34909 O O . ALA A 1 41 ? 4.633 5.359 5.276 1.00 32.44 41 ALA A O 19
ATOM 34916 N N . GLU A 1 42 ? 5.934 3.708 6.145 1.00 44.44 42 GLU A N 19
ATOM 34917 C CA . GLU A 1 42 ? 7.038 4.603 6.571 1.00 12.03 42 GLU A CA 19
ATOM 34918 C C . GLU A 1 42 ? 7.917 5.008 5.372 1.00 65.42 42 GLU A C 19
ATOM 34919 O O . GLU A 1 42 ? 8.380 6.153 5.298 1.00 5.03 42 GLU A O 19
ATOM 34931 N N . LYS A 1 43 ? 8.147 4.057 4.444 1.00 61.44 43 LYS A N 19
ATOM 34932 C CA . LYS A 1 43 ? 8.944 4.303 3.223 1.00 72.12 43 LYS A CA 19
ATOM 34933 C C . LYS A 1 43 ? 8.228 5.321 2.312 1.00 4.40 43 LYS A C 19
ATOM 34934 O O . LYS A 1 43 ? 8.878 6.145 1.665 1.00 71.31 43 LYS A O 19
ATOM 34953 N N . ALA A 1 44 ? 6.884 5.247 2.297 1.00 12.32 44 ALA A N 19
ATOM 34954 C CA . ALA A 1 44 ? 6.021 6.163 1.535 1.00 4.20 44 ALA A CA 19
ATOM 34955 C C . ALA A 1 44 ? 5.946 7.518 2.244 1.00 33.24 44 ALA A C 19
ATOM 34956 O O . ALA A 1 44 ? 6.011 8.559 1.595 1.00 41.10 44 ALA A O 19
ATOM 34963 N N . ALA A 1 45 ? 5.854 7.489 3.595 1.00 13.23 45 ALA A N 19
ATOM 34964 C CA . ALA A 1 45 ? 5.830 8.714 4.435 1.00 75.23 45 ALA A CA 19
ATOM 34965 C C . ALA A 1 45 ? 7.147 9.518 4.307 1.00 41.32 45 ALA A C 19
ATOM 34966 O O . ALA A 1 45 ? 7.159 10.739 4.475 1.00 64.23 45 ALA A O 19
ATOM 34973 N N . ASP A 1 46 ? 8.244 8.783 4.035 1.00 30.30 46 ASP A N 19
ATOM 34974 C CA . ASP A 1 46 ? 9.586 9.340 3.737 1.00 24.23 46 ASP A CA 19
ATOM 34975 C C . ASP A 1 46 ? 9.582 10.099 2.394 1.00 75.31 46 ASP A C 19
ATOM 34976 O O . ASP A 1 46 ? 10.228 11.147 2.250 1.00 73.04 46 ASP A O 19
ATOM 34985 N N . LYS A 1 47 ? 8.849 9.542 1.417 1.00 42.44 47 LYS A N 19
ATOM 34986 C CA . LYS A 1 47 ? 8.719 10.134 0.070 1.00 73.43 47 LYS A CA 19
ATOM 34987 C C . LYS A 1 47 ? 7.888 11.412 0.128 1.00 61.12 47 LYS A C 19
ATOM 34988 O O . LYS A 1 47 ? 8.187 12.378 -0.568 1.00 55.13 47 LYS A O 19
ATOM 35007 N N . ILE A 1 48 ? 6.842 11.371 0.977 1.00 72.12 48 ILE A N 19
ATOM 35008 C CA . ILE A 1 48 ? 5.955 12.510 1.266 1.00 32.21 48 ILE A CA 19
ATOM 35009 C C . ILE A 1 48 ? 6.723 13.608 2.021 1.00 41.52 48 ILE A C 19
ATOM 35010 O O . ILE A 1 48 ? 6.496 14.808 1.799 1.00 24.32 48 ILE A O 19
ATOM 35026 N N . LYS A 1 49 ? 7.648 13.164 2.902 1.00 5.21 49 LYS A N 19
ATOM 35027 C CA . LYS A 1 49 ? 8.494 14.051 3.707 1.00 53.50 49 LYS A CA 19
ATOM 35028 C C . LYS A 1 49 ? 9.372 14.924 2.789 1.00 14.54 49 LYS A C 19
ATOM 35029 O O . LYS A 1 49 ? 9.515 16.131 3.016 1.00 35.31 49 LYS A O 19
ATOM 35048 N N . LYS A 1 50 ? 9.913 14.300 1.733 1.00 73.04 50 LYS A N 19
ATOM 35049 C CA . LYS A 1 50 ? 10.686 14.992 0.689 1.00 44.33 50 LYS A CA 19
ATOM 35050 C C . LYS A 1 50 ? 9.751 15.815 -0.233 1.00 14.33 50 LYS A C 19
ATOM 35051 O O . LYS A 1 50 ? 9.998 17.004 -0.487 1.00 31.22 50 LYS A O 19
ATOM 35070 N N . GLN A 1 51 ? 8.650 15.180 -0.677 1.00 42.42 51 GLN A N 19
ATOM 35071 C CA . GLN A 1 51 ? 7.686 15.762 -1.634 1.00 73.20 51 GLN A CA 19
ATOM 35072 C C . GLN A 1 51 ? 6.376 14.943 -1.597 1.00 54.14 51 GLN A C 19
ATOM 35073 O O . GLN A 1 51 ? 6.372 13.772 -1.983 1.00 11.32 51 GLN A O 19
ATOM 35087 N N . GLY A 1 52 ? 5.281 15.582 -1.131 1.00 13.15 52 GLY A N 19
ATOM 35088 C CA . GLY A 1 52 ? 3.991 14.913 -0.879 1.00 22.42 52 GLY A CA 19
ATOM 35089 C C . GLY A 1 52 ? 3.426 14.147 -2.078 1.00 5.04 52 GLY A C 19
ATOM 35090 O O . GLY A 1 52 ? 3.143 14.754 -3.120 1.00 24.40 52 GLY A O 19
ATOM 35094 N N . CYS A 1 53 ? 3.285 12.808 -1.938 1.00 62.45 53 CYS A N 19
ATOM 35095 C CA . CYS A 1 53 ? 2.685 11.957 -2.979 1.00 55.42 53 CYS A CA 19
ATOM 35096 C C . CYS A 1 53 ? 1.176 12.256 -3.093 1.00 22.34 53 CYS A C 19
ATOM 35097 O O . CYS A 1 53 ? 0.435 12.142 -2.108 1.00 61.31 53 CYS A O 19
ATOM 35105 N N . LYS A 1 54 ? 0.744 12.664 -4.297 1.00 72.42 54 LYS A N 19
ATOM 35106 C CA . LYS A 1 54 ? -0.646 13.102 -4.566 1.00 24.15 54 LYS A CA 19
ATOM 35107 C C . LYS A 1 54 ? -1.559 11.906 -4.905 1.00 20.03 54 LYS A C 19
ATOM 35108 O O . LYS A 1 54 ? -2.785 11.955 -4.701 1.00 23.41 54 LYS A O 19
ATOM 35127 N N . ARG A 1 55 ? -0.943 10.835 -5.414 1.00 11.32 55 ARG A N 19
ATOM 35128 C CA . ARG A 1 55 ? -1.656 9.654 -5.911 1.00 13.34 55 ARG A CA 19
ATOM 35129 C C . ARG A 1 55 ? -0.690 8.462 -5.880 1.00 1.42 55 ARG A C 19
ATOM 35130 O O . ARG A 1 55 ? 0.279 8.439 -6.619 1.00 3.25 55 ARG A O 19
ATOM 35151 N N . VAL A 1 56 ? -0.989 7.461 -5.052 1.00 30.41 56 VAL A N 19
ATOM 35152 C CA . VAL A 1 56 ? -0.140 6.266 -4.862 1.00 23.02 56 VAL A CA 19
ATOM 35153 C C . VAL A 1 56 ? -0.841 5.089 -5.543 1.00 33.12 56 VAL A C 19
ATOM 35154 O O . VAL A 1 56 ? -2.065 5.070 -5.610 1.00 4.33 56 VAL A O 19
ATOM 35167 N N . LYS A 1 57 ? -0.076 4.140 -6.096 1.00 31.31 57 LYS A N 19
ATOM 35168 C CA . LYS A 1 57 ? -0.632 2.997 -6.838 1.00 23.01 57 LYS A CA 19
ATOM 35169 C C . LYS A 1 57 ? -0.039 1.691 -6.293 1.00 65.31 57 LYS A C 19
ATOM 35170 O O . LYS A 1 57 ? 1.163 1.463 -6.391 1.00 53.32 57 LYS A O 19
ATOM 35189 N N . ILE A 1 58 ? -0.894 0.858 -5.694 1.00 31.23 58 ILE A N 19
ATOM 35190 C CA . ILE A 1 58 ? -0.535 -0.480 -5.201 1.00 13.54 58 ILE A CA 19
ATOM 35191 C C . ILE A 1 58 ? -1.050 -1.509 -6.222 1.00 2.45 58 ILE A C 19
ATOM 35192 O O . ILE A 1 58 ? -2.251 -1.597 -6.451 1.00 41.33 58 ILE A O 19
ATOM 35208 N N . ARG A 1 59 ? -0.139 -2.241 -6.862 1.00 52.43 59 ARG A N 19
ATOM 35209 C CA . ARG A 1 59 ? -0.472 -3.338 -7.789 1.00 72.42 59 ARG A CA 19
ATOM 35210 C C . ARG A 1 59 ? -0.056 -4.658 -7.135 1.00 22.24 59 ARG A C 19
ATOM 35211 O O . ARG A 1 59 ? 0.983 -4.724 -6.459 1.00 53.53 59 ARG A O 19
ATOM 35232 N N . PHE A 1 60 ? -0.861 -5.698 -7.347 1.00 53.32 60 PHE A N 19
ATOM 35233 C CA . PHE A 1 60 ? -0.692 -6.992 -6.687 1.00 12.15 60 PHE A CA 19
ATOM 35234 C C . PHE A 1 60 ? -1.316 -8.100 -7.551 1.00 41.42 60 PHE A C 19
ATOM 35235 O O . PHE A 1 60 ? -2.372 -7.892 -8.159 1.00 12.13 60 PHE A O 19
ATOM 35252 N N . GLU A 1 61 ? -0.644 -9.266 -7.614 1.00 73.33 61 GLU A N 19
ATOM 35253 C CA . GLU A 1 61 ? -1.144 -10.449 -8.337 1.00 24.23 61 GLU A CA 19
ATOM 35254 C C . GLU A 1 61 ? -1.970 -11.332 -7.393 1.00 24.01 61 GLU A C 19
ATOM 35255 O O . GLU A 1 61 ? -1.513 -11.678 -6.298 1.00 33.13 61 GLU A O 19
ATOM 35267 N N . LYS A 1 62 ? -3.169 -11.707 -7.855 1.00 5.15 62 LYS A N 19
ATOM 35268 C CA . LYS A 1 62 ? -4.202 -12.371 -7.041 1.00 42.30 62 LYS A CA 19
ATOM 35269 C C . LYS A 1 62 ? -4.584 -13.734 -7.684 1.00 45.34 62 LYS A C 19
ATOM 35270 O O . LYS A 1 62 ? -4.958 -14.681 -6.983 1.00 62.23 62 LYS A O 19
ATOM 35289 N N . LYS A 1 63 ? -4.483 -13.834 -9.018 1.00 13.54 63 LYS A N 19
ATOM 35290 C CA . LYS A 1 63 ? -4.775 -15.082 -9.742 1.00 23.23 63 LYS A CA 19
ATOM 35291 C C . LYS A 1 63 ? -3.680 -16.128 -9.456 1.00 13.31 63 LYS A C 19
ATOM 35292 O O . LYS A 1 63 ? -2.589 -16.071 -10.035 1.00 72.12 63 LYS A O 19
ATOM 35311 N N . GLY A 1 64 ? -3.970 -17.054 -8.524 1.00 30.34 64 GLY A N 19
ATOM 35312 C CA . GLY A 1 64 ? -3.052 -18.158 -8.189 1.00 53.21 64 GLY A CA 19
ATOM 35313 C C . GLY A 1 64 ? -3.034 -18.517 -6.708 1.00 30.11 64 GLY A C 19
ATOM 35314 O O . GLY A 1 64 ? -2.696 -19.656 -6.348 1.00 62.40 64 GLY A O 19
ATOM 35318 N N . LEU A 1 65 ? -3.405 -17.553 -5.848 1.00 65.41 65 LEU A N 19
ATOM 35319 C CA . LEU A 1 65 ? -3.375 -17.714 -4.375 1.00 43.32 65 LEU A CA 19
ATOM 35320 C C . LEU A 1 65 ? -4.757 -18.113 -3.807 1.00 33.40 65 LEU A C 19
ATOM 35321 O O . LEU A 1 65 ? -5.711 -18.330 -4.561 1.00 65.45 65 LEU A O 19
ATOM 35337 N N . ASP A 1 66 ? -4.830 -18.220 -2.471 1.00 73.42 66 ASP A N 19
ATOM 35338 C CA . ASP A 1 66 ? -6.065 -18.546 -1.729 1.00 71.04 66 ASP A CA 19
ATOM 35339 C C . ASP A 1 66 ? -7.005 -17.330 -1.711 1.00 41.33 66 ASP A C 19
ATOM 35340 O O . ASP A 1 66 ? -6.536 -16.200 -1.722 1.00 65.14 66 ASP A O 19
ATOM 35349 N N . ASP A 1 67 ? -8.323 -17.564 -1.629 1.00 40.41 67 ASP A N 19
ATOM 35350 C CA . ASP A 1 67 ? -9.324 -16.480 -1.425 1.00 1.24 67 ASP A CA 19
ATOM 35351 C C . ASP A 1 67 ? -9.195 -15.868 -0.015 1.00 51.23 67 ASP A C 19
ATOM 35352 O O . ASP A 1 67 ? -9.638 -14.738 0.235 1.00 62.35 67 ASP A O 19
ATOM 35361 N N . ASP A 1 68 ? -8.568 -16.639 0.887 1.00 12.20 68 ASP A N 19
ATOM 35362 C CA . ASP A 1 68 ? -8.129 -16.164 2.205 1.00 13.41 68 ASP A CA 19
ATOM 35363 C C . ASP A 1 68 ? -7.004 -15.130 2.009 1.00 2.43 68 ASP A C 19
ATOM 35364 O O . ASP A 1 68 ? -7.095 -14.008 2.503 1.00 73.21 68 ASP A O 19
ATOM 35373 N N . ALA A 1 69 ? -5.980 -15.524 1.216 1.00 22.32 69 ALA A N 19
ATOM 35374 C CA . ALA A 1 69 ? -4.818 -14.668 0.885 1.00 32.10 69 ALA A CA 19
ATOM 35375 C C . ALA A 1 69 ? -5.244 -13.385 0.143 1.00 1.04 69 ALA A C 19
ATOM 35376 O O . ALA A 1 69 ? -4.654 -12.314 0.340 1.00 62.22 69 ALA A O 19
ATOM 35383 N N . ARG A 1 70 ? -6.285 -13.529 -0.704 1.00 50.33 70 ARG A N 19
ATOM 35384 C CA . ARG A 1 70 ? -6.921 -12.422 -1.445 1.00 43.22 70 ARG A CA 19
ATOM 35385 C C . ARG A 1 70 ? -7.512 -11.400 -0.462 1.00 33.23 70 ARG A C 19
ATOM 35386 O O . ARG A 1 70 ? -7.323 -10.197 -0.624 1.00 34.41 70 ARG A O 19
ATOM 35407 N N . LYS A 1 71 ? -8.203 -11.925 0.569 1.00 32.42 71 LYS A N 19
ATOM 35408 C CA . LYS A 1 71 ? -8.933 -11.127 1.572 1.00 24.34 71 LYS A CA 19
ATOM 35409 C C . LYS A 1 71 ? -7.979 -10.391 2.541 1.00 12.14 71 LYS A C 19
ATOM 35410 O O . LYS A 1 71 ? -8.229 -9.235 2.918 1.00 31.42 71 LYS A O 19
ATOM 35429 N N . LYS A 1 72 ? -6.886 -11.069 2.933 1.00 70.43 72 LYS A N 19
ATOM 35430 C CA . LYS A 1 72 ? -5.898 -10.514 3.881 1.00 11.44 72 LYS A CA 19
ATOM 35431 C C . LYS A 1 72 ? -5.095 -9.384 3.213 1.00 11.21 72 LYS A C 19
ATOM 35432 O O . LYS A 1 72 ? -4.819 -8.359 3.839 1.00 65.30 72 LYS A O 19
ATOM 35451 N N . ALA A 1 73 ? -4.734 -9.600 1.929 1.00 64.53 73 ALA A N 19
ATOM 35452 C CA . ALA A 1 73 ? -4.024 -8.605 1.099 1.00 3.02 73 ALA A CA 19
ATOM 35453 C C . ALA A 1 73 ? -4.963 -7.447 0.694 1.00 12.12 73 ALA A C 19
ATOM 35454 O O . ALA A 1 73 ? -4.506 -6.315 0.488 1.00 61.23 73 ALA A O 19
ATOM 35461 N N . LYS A 1 74 ? -6.275 -7.759 0.575 1.00 13.00 74 LYS A N 19
ATOM 35462 C CA . LYS A 1 74 ? -7.334 -6.760 0.314 1.00 62.04 74 LYS A CA 19
ATOM 35463 C C . LYS A 1 74 ? -7.391 -5.759 1.467 1.00 72.33 74 LYS A C 19
ATOM 35464 O O . LYS A 1 74 ? -7.410 -4.541 1.246 1.00 60.52 74 LYS A O 19
ATOM 35483 N N . LYS A 1 75 ? -7.375 -6.296 2.700 1.00 53.13 75 LYS A N 19
ATOM 35484 C CA . LYS A 1 75 ? -7.343 -5.481 3.914 1.00 3.41 75 LYS A CA 19
ATOM 35485 C C . LYS A 1 75 ? -5.980 -4.781 4.060 1.00 52.21 75 LYS A C 19
ATOM 35486 O O . LYS A 1 75 ? -5.936 -3.627 4.463 1.00 60.51 75 LYS A O 19
ATOM 35505 N N . TRP A 1 76 ? -4.882 -5.486 3.694 1.00 22.12 76 TRP A N 19
ATOM 35506 C CA . TRP A 1 76 ? -3.499 -4.973 3.843 1.00 61.32 76 TRP A CA 19
ATOM 35507 C C . TRP A 1 76 ? -3.294 -3.666 3.061 1.00 43.35 76 TRP A C 19
ATOM 35508 O O . TRP A 1 76 ? -2.739 -2.701 3.589 1.00 32.12 76 TRP A O 19
ATOM 35529 N N . ALA A 1 77 ? -3.732 -3.665 1.795 1.00 11.34 77 ALA A N 19
ATOM 35530 C CA . ALA A 1 77 ? -3.656 -2.490 0.917 1.00 61.22 77 ALA A CA 19
ATOM 35531 C C . ALA A 1 77 ? -4.456 -1.300 1.491 1.00 25.02 77 ALA A C 19
ATOM 35532 O O . ALA A 1 77 ? -4.099 -0.138 1.272 1.00 44.14 77 ALA A O 19
ATOM 35539 N N . LEU A 1 78 ? -5.536 -1.629 2.231 1.00 41.02 78 LEU A N 19
ATOM 35540 C CA . LEU A 1 78 ? -6.357 -0.651 2.968 1.00 3.24 78 LEU A CA 19
ATOM 35541 C C . LEU A 1 78 ? -5.651 -0.187 4.262 1.00 2.01 78 LEU A C 19
ATOM 35542 O O . LEU A 1 78 ? -5.791 0.963 4.647 1.00 30.15 78 LEU A O 19
ATOM 35558 N N . GLU A 1 79 ? -4.890 -1.090 4.917 1.00 20.34 79 GLU A N 19
ATOM 35559 C CA . GLU A 1 79 ? -4.148 -0.763 6.158 1.00 24.01 79 GLU A CA 19
ATOM 35560 C C . GLU A 1 79 ? -3.062 0.284 5.859 1.00 73.41 79 GLU A C 19
ATOM 35561 O O . GLU A 1 79 ? -2.924 1.275 6.582 1.00 32.01 79 GLU A O 19
ATOM 35573 N N . VAL A 1 80 ? -2.314 0.037 4.769 1.00 22.14 80 VAL A N 19
ATOM 35574 C CA . VAL A 1 80 ? -1.293 0.955 4.238 1.00 51.15 80 VAL A CA 19
ATOM 35575 C C . VAL A 1 80 ? -1.943 2.304 3.862 1.00 31.44 80 VAL A C 19
ATOM 35576 O O . VAL A 1 80 ? -1.445 3.370 4.232 1.00 52.44 80 VAL A O 19
ATOM 35589 N N . ALA A 1 81 ? -3.102 2.208 3.188 1.00 62.14 81 ALA A N 19
ATOM 35590 C CA . ALA A 1 81 ? -3.873 3.365 2.719 1.00 14.22 81 ALA A CA 19
ATOM 35591 C C . ALA A 1 81 ? -4.348 4.262 3.875 1.00 31.21 81 ALA A C 19
ATOM 35592 O O . ALA A 1 81 ? -4.154 5.476 3.849 1.00 31.33 81 ALA A O 19
ATOM 35599 N N . ASN A 1 82 ? -4.944 3.627 4.897 1.00 53.13 82 ASN A N 19
ATOM 35600 C CA . ASN A 1 82 ? -5.590 4.320 6.029 1.00 0.34 82 ASN A CA 19
ATOM 35601 C C . ASN A 1 82 ? -4.545 4.864 7.010 1.00 4.12 82 ASN A C 19
ATOM 35602 O O . ASN A 1 82 ? -4.802 5.866 7.668 1.00 13.22 82 ASN A O 19
ATOM 35613 N N . LYS A 1 83 ? -3.379 4.188 7.105 1.00 43.21 83 LYS A N 19
ATOM 35614 C CA . LYS A 1 83 ? -2.256 4.640 7.958 1.00 3.33 83 LYS A CA 19
ATOM 35615 C C . LYS A 1 83 ? -1.764 6.005 7.452 1.00 71.21 83 LYS A C 19
ATOM 35616 O O . LYS A 1 83 ? -1.685 6.973 8.215 1.00 64.44 83 LYS A O 19
ATOM 35635 N N . ILE A 1 84 ? -1.484 6.058 6.141 1.00 63.23 84 ILE A N 19
ATOM 35636 C CA . ILE A 1 84 ? -0.904 7.233 5.479 1.00 4.20 84 ILE A CA 19
ATOM 35637 C C . ILE A 1 84 ? -1.967 8.352 5.332 1.00 32.30 84 ILE A C 19
ATOM 35638 O O . ILE A 1 84 ? -1.660 9.525 5.533 1.00 72.24 84 ILE A O 19
ATOM 35654 N N . ALA A 1 85 ? -3.231 7.971 5.039 1.00 32.50 85 ALA A N 19
ATOM 35655 C CA . ALA A 1 85 ? -4.358 8.932 4.953 1.00 31.55 85 ALA A CA 19
ATOM 35656 C C . ALA A 1 85 ? -4.647 9.577 6.326 1.00 12.21 85 ALA A C 19
ATOM 35657 O O . ALA A 1 85 ? -5.082 10.729 6.400 1.00 24.44 85 ALA A O 19
ATOM 35664 N N . ASN A 1 86 ? -4.397 8.814 7.406 1.00 40.31 86 ASN A N 19
ATOM 35665 C CA . ASN A 1 86 ? -4.547 9.296 8.805 1.00 54.41 86 ASN A CA 19
ATOM 35666 C C . ASN A 1 86 ? -3.366 10.209 9.174 1.00 51.44 86 ASN A C 19
ATOM 35667 O O . ASN A 1 86 ? -3.521 11.209 9.883 1.00 40.42 86 ASN A O 19
ATOM 35678 N N . GLU A 1 87 ? -2.189 9.834 8.660 1.00 2.31 87 GLU A N 19
ATOM 35679 C CA . GLU A 1 87 ? -0.912 10.475 8.978 1.00 33.11 87 GLU A CA 19
ATOM 35680 C C . GLU A 1 87 ? -0.830 11.872 8.333 1.00 42.13 87 GLU A C 19
ATOM 35681 O O . GLU A 1 87 ? -0.313 12.818 8.930 1.00 71.31 87 GLU A O 19
ATOM 35693 N N . LEU A 1 88 ? -1.362 11.974 7.099 1.00 33.04 88 LEU A N 19
ATOM 35694 C CA . LEU A 1 88 ? -1.342 13.222 6.303 1.00 44.42 88 LEU A CA 19
ATOM 35695 C C . LEU A 1 88 ? -2.615 14.060 6.513 1.00 14.11 88 LEU A C 19
ATOM 35696 O O . LEU A 1 88 ? -2.596 15.282 6.327 1.00 55.43 88 LEU A O 19
ATOM 35712 N N . GLY A 1 89 ? -3.713 13.392 6.898 1.00 70.53 89 GLY A N 19
ATOM 35713 C CA . GLY A 1 89 ? -5.035 14.031 6.937 1.00 61.12 89 GLY A CA 19
ATOM 35714 C C . GLY A 1 89 ? -5.649 14.130 5.546 1.00 51.21 89 GLY A C 19
ATOM 35715 O O . GLY A 1 89 ? -6.294 15.124 5.202 1.00 64.24 89 GLY A O 19
ATOM 35719 N N . ALA A 1 90 ? -5.421 13.078 4.747 1.00 71.21 90 ALA A N 19
ATOM 35720 C CA . ALA A 1 90 ? -5.944 12.943 3.381 1.00 72.03 90 ALA A CA 19
ATOM 35721 C C . ALA A 1 90 ? -7.304 12.198 3.396 1.00 62.34 90 ALA A C 19
ATOM 35722 O O . ALA A 1 90 ? -7.921 12.048 4.464 1.00 74.12 90 ALA A O 19
ATOM 35729 N N . LYS A 1 91 ? -7.758 11.732 2.208 1.00 1.55 91 LYS A N 19
ATOM 35730 C CA . LYS A 1 91 ? -9.056 11.052 2.039 1.00 63.44 91 LYS A CA 19
ATOM 35731 C C . LYS A 1 91 ? -8.940 9.531 2.350 1.00 62.31 91 LYS A C 19
ATOM 35732 O O . LYS A 1 91 ? -8.933 9.143 3.523 1.00 51.22 91 LYS A O 19
ATOM 35751 N N . GLN A 1 92 ? -8.802 8.696 1.294 1.00 3.23 92 GLN A N 19
ATOM 35752 C CA . GLN A 1 92 ? -8.848 7.211 1.368 1.00 74.13 92 GLN A CA 19
ATOM 35753 C C . GLN A 1 92 ? -8.148 6.622 0.121 1.00 50.22 92 GLN A C 19
ATOM 35754 O O . GLN A 1 92 ? -7.386 7.315 -0.565 1.00 54.30 92 GLN A O 19
ATOM 35768 N N . SER A 1 93 ? -8.407 5.328 -0.158 1.00 73.05 93 SER A N 19
ATOM 35769 C CA . SER A 1 93 ? -7.931 4.641 -1.359 1.00 12.03 93 SER A CA 19
ATOM 35770 C C . SER A 1 93 ? -9.110 4.078 -2.157 1.00 74.12 93 SER A C 19
ATOM 35771 O O . SER A 1 93 ? -10.066 3.553 -1.571 1.00 33.43 93 SER A O 19
ATOM 35779 N N . THR A 1 94 ? -9.021 4.158 -3.489 1.00 50.02 94 THR A N 19
ATOM 35780 C CA . THR A 1 94 ? -9.989 3.530 -4.388 1.00 10.35 94 THR A CA 19
ATOM 35781 C C . THR A 1 94 ? -9.468 2.129 -4.785 1.00 73.14 94 THR A C 19
ATOM 35782 O O . THR A 1 94 ? -8.308 1.965 -5.184 1.00 24.41 94 THR A O 19
ATOM 35793 N N . THR A 1 95 ? -10.329 1.118 -4.615 1.00 71.34 95 THR A N 19
ATOM 35794 C CA . THR A 1 95 ? -9.973 -0.295 -4.810 1.00 50.31 95 THR A CA 19
ATOM 35795 C C . THR A 1 95 ? -10.540 -0.818 -6.142 1.00 72.11 95 THR A C 19
ATOM 35796 O O . THR A 1 95 ? -11.717 -0.590 -6.454 1.00 53.42 95 THR A O 19
ATOM 35807 N N . THR A 1 96 ? -9.691 -1.488 -6.926 1.00 34.24 96 THR A N 19
ATOM 35808 C CA . THR A 1 96 ? -10.092 -2.183 -8.156 1.00 50.30 96 THR A CA 19
ATOM 35809 C C . THR A 1 96 ? -9.779 -3.674 -7.987 1.00 73.44 96 THR A C 19
ATOM 35810 O O . THR A 1 96 ? -8.607 -4.061 -7.875 1.00 62.01 96 THR A O 19
ATOM 35821 N N . THR A 1 97 ? -10.821 -4.499 -7.917 1.00 21.40 97 THR A N 19
ATOM 35822 C CA . THR A 1 97 ? -10.673 -5.949 -7.792 1.00 51.51 97 THR A CA 19
ATOM 35823 C C . THR A 1 97 ? -10.925 -6.595 -9.166 1.00 21.42 97 THR A C 19
ATOM 35824 O O . THR A 1 97 ? -11.854 -6.212 -9.900 1.00 42.04 97 THR A O 19
ATOM 35835 N N . ASP A 1 98 ? -10.064 -7.541 -9.527 1.00 75.24 98 ASP A N 19
ATOM 35836 C CA . ASP A 1 98 ? -10.124 -8.235 -10.819 1.00 35.11 98 ASP A CA 19
ATOM 35837 C C . ASP A 1 98 ? -9.693 -9.681 -10.620 1.00 2.03 98 ASP A C 19
ATOM 35838 O O . ASP A 1 98 ? -9.028 -9.990 -9.623 1.00 51.31 98 ASP A O 19
ATOM 35847 N N . GLY A 1 99 ? -10.082 -10.555 -11.568 1.00 40.05 99 GLY A N 19
ATOM 35848 C CA . GLY A 1 99 ? -9.735 -11.974 -11.528 1.00 32.11 99 GLY A CA 19
ATOM 35849 C C . GLY A 1 99 ? -8.238 -12.248 -11.512 1.00 34.03 99 GLY A C 19
ATOM 35850 O O . GLY A 1 99 ? -7.806 -13.288 -10.998 1.00 41.34 99 GLY A O 19
ATOM 35854 N N . ASP A 1 100 ? -7.455 -11.305 -12.060 1.00 64.43 100 ASP A N 19
ATOM 35855 C CA . ASP A 1 100 ? -5.992 -11.412 -12.127 1.00 73.03 100 ASP A CA 19
ATOM 35856 C C . ASP A 1 100 ? -5.332 -10.406 -11.164 1.00 74.12 100 ASP A C 19
ATOM 35857 O O . ASP A 1 100 ? -4.740 -10.807 -10.157 1.00 23.35 100 ASP A O 19
ATOM 35866 N N . THR A 1 101 ? -5.460 -9.097 -11.472 1.00 2.52 101 THR A N 19
ATOM 35867 C CA . THR A 1 101 ? -4.720 -8.024 -10.765 1.00 2.02 101 THR A CA 19
ATOM 35868 C C . THR A 1 101 ? -5.620 -7.294 -9.753 1.00 31.33 101 THR A C 19
ATOM 35869 O O . THR A 1 101 ? -6.658 -6.729 -10.107 1.00 14.21 101 THR A O 19
ATOM 35880 N N . PHE A 1 102 ? -5.206 -7.323 -8.487 1.00 71.11 102 PHE A N 19
ATOM 35881 C CA . PHE A 1 102 ? -5.805 -6.507 -7.428 1.00 62.15 102 PHE A CA 19
ATOM 35882 C C . PHE A 1 102 ? -4.989 -5.199 -7.294 1.00 31.00 102 PHE A C 19
ATOM 35883 O O . PHE A 1 102 ? -3.833 -5.231 -6.865 1.00 42.23 102 PHE A O 19
ATOM 35900 N N . GLU A 1 103 ? -5.587 -4.058 -7.690 1.00 72.02 103 GLU A N 19
ATOM 35901 C CA . GLU A 1 103 ? -4.900 -2.751 -7.732 1.00 44.35 103 GLU A CA 19
ATOM 35902 C C . GLU A 1 103 ? -5.667 -1.704 -6.891 1.00 25.43 103 GLU A C 19
ATOM 35903 O O . GLU A 1 103 ? -6.819 -1.388 -7.182 1.00 53.34 103 GLU A O 19
ATOM 35915 N N . VAL A 1 104 ? -5.015 -1.200 -5.832 1.00 32.45 104 VAL A N 19
ATOM 35916 C CA . VAL A 1 104 ? -5.570 -0.197 -4.904 1.00 31.35 104 VAL A CA 19
ATOM 35917 C C . VAL A 1 104 ? -4.769 1.108 -5.008 1.00 11.12 104 VAL A C 19
ATOM 35918 O O . VAL A 1 104 ? -3.604 1.154 -4.615 1.00 4.12 104 VAL A O 19
ATOM 35931 N N . GLU A 1 105 ? -5.389 2.159 -5.544 1.00 11.13 105 GLU A N 19
ATOM 35932 C CA . GLU A 1 105 ? -4.752 3.477 -5.673 1.00 10.44 105 GLU A CA 19
ATOM 35933 C C . GLU A 1 105 ? -5.146 4.366 -4.480 1.00 14.35 105 GLU A C 19
ATOM 35934 O O . GLU A 1 105 ? -6.333 4.618 -4.256 1.00 45.03 105 GLU A O 19
ATOM 35946 N N . VAL A 1 106 ? -4.139 4.848 -3.728 1.00 34.41 106 VAL A N 19
ATOM 35947 C CA . VAL A 1 106 ? -4.350 5.628 -2.500 1.00 43.42 106 VAL A CA 19
ATOM 35948 C C . VAL A 1 106 ? -4.246 7.124 -2.836 1.00 13.41 106 VAL A C 19
ATOM 35949 O O . VAL A 1 106 ? -3.151 7.634 -3.090 1.00 14.04 106 VAL A O 19
ATOM 35962 N N . ILE A 1 107 ? -5.394 7.820 -2.841 1.00 13.24 107 ILE A N 19
ATOM 35963 C CA . ILE A 1 107 ? -5.482 9.214 -3.295 1.00 23.01 107 ILE A CA 19
ATOM 35964 C C . ILE A 1 107 ? -5.288 10.165 -2.108 1.00 32.42 107 ILE A C 19
ATOM 35965 O O . ILE A 1 107 ? -6.191 10.348 -1.274 1.00 61.51 107 ILE A O 19
ATOM 35981 N N . LEU A 1 108 ? -4.083 10.734 -2.022 1.00 42.43 108 LEU A N 19
ATOM 35982 C CA . LEU A 1 108 ? -3.714 11.657 -0.949 1.00 1.11 108 LEU A CA 19
ATOM 35983 C C . LEU A 1 108 ? -3.593 13.075 -1.520 1.00 0.30 108 LEU A C 19
ATOM 35984 O O . LEU A 1 108 ? -2.562 13.435 -2.088 1.00 52.44 108 LEU A O 19
ATOM 36000 N N . GLU A 1 109 ? -4.634 13.892 -1.354 1.00 42.20 109 GLU A N 19
ATOM 36001 C CA . GLU A 1 109 ? -4.616 15.288 -1.826 1.00 33.23 109 GLU A CA 19
ATOM 36002 C C . GLU A 1 109 ? -4.373 16.219 -0.623 1.00 60.21 109 GLU A C 19
ATOM 36003 O O . GLU A 1 109 ? -5.252 16.417 0.225 1.00 51.03 109 GLU A O 19
ATOM 36015 N N . LEU A 1 110 ? -3.132 16.730 -0.507 1.00 51.41 110 LEU A N 19
ATOM 36016 C CA . LEU A 1 110 ? -2.722 17.612 0.599 1.00 3.23 110 LEU A CA 19
ATOM 36017 C C . LEU A 1 110 ? -2.630 19.065 0.118 1.00 32.24 110 LEU A C 19
ATOM 36018 O O . LEU A 1 110 ? -1.969 19.341 -0.892 1.00 24.31 110 LEU A O 19
ATOM 36034 N N . GLU A 1 111 ? -3.276 19.986 0.855 1.00 12.33 111 GLU A N 19
ATOM 36035 C CA . GLU A 1 111 ? -3.147 21.439 0.618 1.00 1.51 111 GLU A CA 19
ATOM 36036 C C . GLU A 1 111 ? -1.760 21.942 1.063 1.00 52.13 111 GLU A C 19
ATOM 36037 O O . GLU A 1 111 ? -1.404 23.095 0.824 1.00 13.23 111 GLU A O 19
ATOM 36049 N N . HIS A 1 112 ? -1.006 21.064 1.747 1.00 1.12 112 HIS A N 19
ATOM 36050 C CA . HIS A 1 112 ? 0.416 21.264 2.025 1.00 74.32 112 HIS A CA 19
ATOM 36051 C C . HIS A 1 112 ? 1.231 21.179 0.716 1.00 11.42 112 HIS A C 19
ATOM 36052 O O . HIS A 1 112 ? 1.365 20.099 0.125 1.00 42.55 112 HIS A O 19
ATOM 36067 N N . HIS A 1 113 ? 1.736 22.333 0.261 1.00 34.20 113 HIS A N 19
ATOM 36068 C CA . HIS A 1 113 ? 2.612 22.432 -0.914 1.00 60.32 113 HIS A CA 19
ATOM 36069 C C . HIS A 1 113 ? 3.617 23.574 -0.703 1.00 13.24 113 HIS A C 19
ATOM 36070 O O . HIS A 1 113 ? 3.237 24.745 -0.598 1.00 23.01 113 HIS A O 19
ATOM 36085 N N . HIS A 1 114 ? 4.903 23.222 -0.595 1.00 11.13 114 HIS A N 19
ATOM 36086 C CA . HIS A 1 114 ? 5.999 24.199 -0.469 1.00 33.32 114 HIS A CA 19
ATOM 36087 C C . HIS A 1 114 ? 6.474 24.599 -1.881 1.00 24.51 114 HIS A C 19
ATOM 36088 O O . HIS A 1 114 ? 7.647 24.436 -2.234 1.00 42.10 114 HIS A O 19
ATOM 36103 N N . HIS A 1 115 ? 5.522 25.110 -2.683 1.00 61.44 115 HIS A N 19
ATOM 36104 C CA . HIS A 1 115 ? 5.748 25.491 -4.079 1.00 33.40 115 HIS A CA 19
ATOM 36105 C C . HIS A 1 115 ? 4.543 26.310 -4.563 1.00 63.23 115 HIS A C 19
ATOM 36106 O O . HIS A 1 115 ? 3.487 25.751 -4.868 1.00 5.54 115 HIS A O 19
ATOM 36121 N N . HIS A 1 116 ? 4.707 27.639 -4.586 1.00 73.43 116 HIS A N 19
ATOM 36122 C CA . HIS A 1 116 ? 3.678 28.570 -5.091 1.00 30.24 116 HIS A CA 19
ATOM 36123 C C . HIS A 1 116 ? 3.635 28.489 -6.626 1.00 63.13 116 HIS A C 19
ATOM 36124 O O . HIS A 1 116 ? 4.674 28.280 -7.261 1.00 12.11 116 HIS A O 19
ATOM 36139 N N . HIS A 1 117 ? 2.436 28.640 -7.209 1.00 40.23 117 HIS A N 19
ATOM 36140 C CA . HIS A 1 117 ? 2.224 28.491 -8.667 1.00 32.22 117 HIS A CA 19
ATOM 36141 C C . HIS A 1 117 ? 0.982 29.312 -9.118 1.00 4.05 117 HIS A C 19
ATOM 36142 O O . HIS A 1 117 ? 0.237 28.884 -10.030 1.00 54.14 117 HIS A O 19
ATOM 36158 N N . MET A 1 1 ? 10.450 -15.733 -12.869 1.00 34.34 1 MET A N 20
ATOM 36159 C CA . MET A 1 1 ? 10.151 -17.161 -12.611 1.00 13.25 1 MET A CA 20
ATOM 36160 C C . MET A 1 1 ? 8.665 -17.328 -12.220 1.00 25.42 1 MET A C 20
ATOM 36161 O O . MET A 1 1 ? 7.867 -16.399 -12.410 1.00 74.34 1 MET A O 20
ATOM 36177 N N . ALA A 1 2 ? 8.300 -18.519 -11.696 1.00 45.41 2 ALA A N 20
ATOM 36178 C CA . ALA A 1 2 ? 6.905 -18.867 -11.341 1.00 52.45 2 ALA A CA 20
ATOM 36179 C C . ALA A 1 2 ? 6.319 -17.916 -10.278 1.00 63.20 2 ALA A C 20
ATOM 36180 O O . ALA A 1 2 ? 7.009 -17.555 -9.317 1.00 31.14 2 ALA A O 20
ATOM 36187 N N . GLY A 1 3 ? 5.035 -17.542 -10.455 1.00 15.45 3 GLY A N 20
ATOM 36188 C CA . GLY A 1 3 ? 4.319 -16.658 -9.526 1.00 14.51 3 GLY A CA 20
ATOM 36189 C C . GLY A 1 3 ? 3.683 -17.410 -8.364 1.00 4.42 3 GLY A C 20
ATOM 36190 O O . GLY A 1 3 ? 2.509 -17.190 -8.040 1.00 44.35 3 GLY A O 20
ATOM 36194 N N . LYS A 1 4 ? 4.469 -18.306 -7.738 1.00 32.25 4 LYS A N 20
ATOM 36195 C CA . LYS A 1 4 ? 4.028 -19.105 -6.577 1.00 23.32 4 LYS A CA 20
ATOM 36196 C C . LYS A 1 4 ? 3.916 -18.208 -5.335 1.00 34.23 4 LYS A C 20
ATOM 36197 O O . LYS A 1 4 ? 2.939 -18.282 -4.577 1.00 33.04 4 LYS A O 20
ATOM 36216 N N . GLU A 1 5 ? 4.937 -17.379 -5.135 1.00 71.24 5 GLU A N 20
ATOM 36217 C CA . GLU A 1 5 ? 4.922 -16.311 -4.128 1.00 13.42 5 GLU A CA 20
ATOM 36218 C C . GLU A 1 5 ? 4.130 -15.097 -4.662 1.00 62.01 5 GLU A C 20
ATOM 36219 O O . GLU A 1 5 ? 3.991 -14.920 -5.880 1.00 50.11 5 GLU A O 20
ATOM 36231 N N . LEU A 1 6 ? 3.631 -14.259 -3.742 1.00 50.13 6 LEU A N 20
ATOM 36232 C CA . LEU A 1 6 ? 2.743 -13.134 -4.080 1.00 14.14 6 LEU A CA 20
ATOM 36233 C C . LEU A 1 6 ? 3.580 -11.876 -4.380 1.00 22.21 6 LEU A C 20
ATOM 36234 O O . LEU A 1 6 ? 4.077 -11.221 -3.454 1.00 61.44 6 LEU A O 20
ATOM 36250 N N . ARG A 1 7 ? 3.744 -11.559 -5.685 1.00 74.00 7 ARG A N 20
ATOM 36251 C CA . ARG A 1 7 ? 4.527 -10.391 -6.127 1.00 44.21 7 ARG A CA 20
ATOM 36252 C C . ARG A 1 7 ? 3.709 -9.110 -5.936 1.00 31.34 7 ARG A C 20
ATOM 36253 O O . ARG A 1 7 ? 2.591 -8.985 -6.457 1.00 45.33 7 ARG A O 20
ATOM 36274 N N . VAL A 1 8 ? 4.277 -8.175 -5.159 1.00 44.24 8 VAL A N 20
ATOM 36275 C CA . VAL A 1 8 ? 3.707 -6.845 -4.942 1.00 71.43 8 VAL A CA 20
ATOM 36276 C C . VAL A 1 8 ? 4.570 -5.812 -5.703 1.00 75.33 8 VAL A C 20
ATOM 36277 O O . VAL A 1 8 ? 5.807 -5.885 -5.692 1.00 24.32 8 VAL A O 20
ATOM 36290 N N . GLU A 1 9 ? 3.927 -4.898 -6.422 1.00 73.24 9 GLU A N 20
ATOM 36291 C CA . GLU A 1 9 ? 4.591 -3.704 -6.960 1.00 13.23 9 GLU A CA 20
ATOM 36292 C C . GLU A 1 9 ? 3.964 -2.489 -6.296 1.00 63.14 9 GLU A C 20
ATOM 36293 O O . GLU A 1 9 ? 2.913 -1.998 -6.735 1.00 53.21 9 GLU A O 20
ATOM 36305 N N . ILE A 1 10 ? 4.607 -2.011 -5.221 1.00 4.15 10 ILE A N 20
ATOM 36306 C CA . ILE A 1 10 ? 4.162 -0.812 -4.525 1.00 43.30 10 ILE A CA 20
ATOM 36307 C C . ILE A 1 10 ? 4.923 0.369 -5.147 1.00 23.52 10 ILE A C 20
ATOM 36308 O O . ILE A 1 10 ? 6.143 0.478 -4.990 1.00 52.03 10 ILE A O 20
ATOM 36324 N N . LYS A 1 11 ? 4.199 1.234 -5.860 1.00 44.40 11 LYS A N 20
ATOM 36325 C CA . LYS A 1 11 ? 4.778 2.389 -6.567 1.00 22.11 11 LYS A CA 20
ATOM 36326 C C . LYS A 1 11 ? 4.389 3.681 -5.855 1.00 44.34 11 LYS A C 20
ATOM 36327 O O . LYS A 1 11 ? 3.211 4.040 -5.798 1.00 4.23 11 LYS A O 20
ATOM 36346 N N . ILE A 1 12 ? 5.388 4.359 -5.275 1.00 33.41 12 ILE A N 20
ATOM 36347 C CA . ILE A 1 12 ? 5.211 5.698 -4.706 1.00 75.31 12 ILE A CA 20
ATOM 36348 C C . ILE A 1 12 ? 5.683 6.705 -5.760 1.00 63.31 12 ILE A C 20
ATOM 36349 O O . ILE A 1 12 ? 6.881 6.769 -6.069 1.00 70.51 12 ILE A O 20
ATOM 36365 N N . ASP A 1 13 ? 4.739 7.482 -6.320 1.00 15.53 13 ASP A N 20
ATOM 36366 C CA . ASP A 1 13 ? 5.040 8.383 -7.437 1.00 43.02 13 ASP A CA 20
ATOM 36367 C C . ASP A 1 13 ? 5.470 9.736 -6.859 1.00 2.31 13 ASP A C 20
ATOM 36368 O O . ASP A 1 13 ? 4.632 10.556 -6.467 1.00 23.24 13 ASP A O 20
ATOM 36377 N N . CYS A 1 14 ? 6.792 9.952 -6.813 1.00 45.14 14 CYS A N 20
ATOM 36378 C CA . CYS A 1 14 ? 7.402 11.206 -6.344 1.00 64.50 14 CYS A CA 20
ATOM 36379 C C . CYS A 1 14 ? 7.705 12.116 -7.554 1.00 3.00 14 CYS A C 20
ATOM 36380 O O . CYS A 1 14 ? 8.723 12.822 -7.588 1.00 22.33 14 CYS A O 20
ATOM 36388 N N . GLY A 1 15 ? 6.768 12.122 -8.533 1.00 60.42 15 GLY A N 20
ATOM 36389 C CA . GLY A 1 15 ? 6.956 12.823 -9.807 1.00 63.44 15 GLY A CA 20
ATOM 36390 C C . GLY A 1 15 ? 7.938 12.101 -10.726 1.00 64.43 15 GLY A C 20
ATOM 36391 O O . GLY A 1 15 ? 8.363 12.653 -11.752 1.00 64.34 15 GLY A O 20
ATOM 36395 N N . ASN A 1 16 ? 8.276 10.849 -10.361 1.00 73.34 16 ASN A N 20
ATOM 36396 C CA . ASN A 1 16 ? 9.322 10.059 -11.030 1.00 1.24 16 ASN A CA 20
ATOM 36397 C C . ASN A 1 16 ? 8.741 9.310 -12.248 1.00 22.21 16 ASN A C 20
ATOM 36398 O O . ASN A 1 16 ? 8.219 8.196 -12.137 1.00 62.24 16 ASN A O 20
ATOM 36409 N N . ASP A 1 17 ? 8.771 9.980 -13.405 1.00 44.20 17 ASP A N 20
ATOM 36410 C CA . ASP A 1 17 ? 8.364 9.386 -14.692 1.00 65.33 17 ASP A CA 20
ATOM 36411 C C . ASP A 1 17 ? 9.482 8.467 -15.221 1.00 45.13 17 ASP A C 20
ATOM 36412 O O . ASP A 1 17 ? 9.226 7.370 -15.735 1.00 24.05 17 ASP A O 20
ATOM 36421 N N . ASP A 1 18 ? 10.728 8.932 -15.039 1.00 11.15 18 ASP A N 20
ATOM 36422 C CA . ASP A 1 18 ? 11.950 8.255 -15.520 1.00 2.32 18 ASP A CA 20
ATOM 36423 C C . ASP A 1 18 ? 12.676 7.526 -14.351 1.00 52.02 18 ASP A C 20
ATOM 36424 O O . ASP A 1 18 ? 13.914 7.494 -14.274 1.00 25.13 18 ASP A O 20
ATOM 36433 N N . LYS A 1 19 ? 11.888 6.923 -13.439 1.00 12.14 19 LYS A N 20
ATOM 36434 C CA . LYS A 1 19 ? 12.419 6.077 -12.353 1.00 0.35 19 LYS A CA 20
ATOM 36435 C C . LYS A 1 19 ? 11.340 5.097 -11.889 1.00 62.22 19 LYS A C 20
ATOM 36436 O O . LYS A 1 19 ? 10.219 5.510 -11.556 1.00 73.24 19 LYS A O 20
ATOM 36455 N N . GLU A 1 20 ? 11.680 3.800 -11.894 1.00 73.41 20 GLU A N 20
ATOM 36456 C 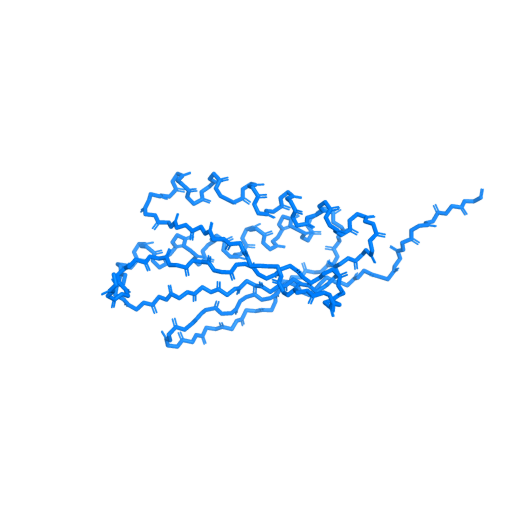CA . GLU A 1 20 ? 10.821 2.747 -11.342 1.00 71.31 20 GLU A CA 20
ATOM 36457 C C . GLU A 1 20 ? 11.057 2.642 -9.816 1.00 22.31 20 GLU A C 20
ATOM 36458 O O . GLU A 1 20 ? 12.182 2.423 -9.347 1.00 53.03 20 GLU A O 20
ATOM 36470 N N . THR A 1 21 ? 9.987 2.873 -9.050 1.00 41.52 21 THR A N 20
ATOM 36471 C CA . THR A 1 21 ? 9.965 2.727 -7.594 1.00 13.01 21 THR A CA 20
ATOM 36472 C C . THR A 1 21 ? 8.992 1.601 -7.253 1.00 4.12 21 THR A C 20
ATOM 36473 O O . THR A 1 21 ? 7.783 1.762 -7.399 1.00 13.42 21 THR A O 20
ATOM 36484 N N . THR A 1 22 ? 9.532 0.454 -6.852 1.00 61.15 22 THR A N 20
ATOM 36485 C CA . THR A 1 22 ? 8.750 -0.714 -6.444 1.00 50.11 22 THR A CA 20
ATOM 36486 C C . THR A 1 22 ? 9.338 -1.273 -5.155 1.00 61.11 22 THR A C 20
ATOM 36487 O O . THR A 1 22 ? 10.561 -1.430 -5.042 1.00 1.15 22 THR A O 20
ATOM 36498 N N . TYR A 1 23 ? 8.463 -1.562 -4.193 1.00 45.53 23 TYR A N 20
ATOM 36499 C CA . TYR A 1 23 ? 8.844 -2.209 -2.942 1.00 15.30 23 TYR A CA 20
ATOM 36500 C C . TYR A 1 23 ? 8.413 -3.664 -3.053 1.00 41.42 23 TYR A C 20
ATOM 36501 O O . TYR A 1 23 ? 7.249 -3.942 -3.353 1.00 63.02 23 TYR A O 20
ATOM 36519 N N . ASP A 1 24 ? 9.368 -4.579 -2.844 1.00 13.30 24 ASP A N 20
ATOM 36520 C CA . ASP A 1 24 ? 9.158 -6.024 -3.003 1.00 64.33 24 ASP A CA 20
ATOM 36521 C C . ASP A 1 24 ? 9.062 -6.672 -1.621 1.00 24.55 24 ASP A C 20
ATOM 36522 O O . ASP A 1 24 ? 9.999 -6.588 -0.818 1.00 1.31 24 ASP A O 20
ATOM 36531 N N . LEU A 1 25 ? 7.915 -7.292 -1.359 1.00 62.43 25 LEU A N 20
ATOM 36532 C CA . LEU A 1 25 ? 7.648 -8.050 -0.135 1.00 53.13 25 LEU A CA 20
ATOM 36533 C C . LEU A 1 25 ? 6.721 -9.210 -0.486 1.00 54.41 25 LEU A C 20
ATOM 36534 O O . LEU A 1 25 ? 6.142 -9.242 -1.583 1.00 12.10 25 LEU A O 20
ATOM 36550 N N . TYR A 1 26 ? 6.571 -10.156 0.444 1.00 62.22 26 TYR A N 20
ATOM 36551 C CA . TYR A 1 26 ? 5.779 -11.367 0.223 1.00 15.14 26 TYR A CA 20
ATOM 36552 C C . TYR A 1 26 ? 4.881 -11.624 1.428 1.00 70.52 26 TYR A C 20
ATOM 36553 O O . TYR A 1 26 ? 5.362 -11.705 2.564 1.00 4.55 26 TYR A O 20
ATOM 36571 N N . PHE A 1 27 ? 3.569 -11.696 1.160 1.00 40.44 27 PHE A N 20
ATOM 36572 C CA . PHE A 1 27 ? 2.574 -12.126 2.134 1.00 3.44 27 PHE A CA 20
ATOM 36573 C C . PHE A 1 27 ? 2.714 -13.645 2.333 1.00 14.23 27 PHE A C 20
ATOM 36574 O O . PHE A 1 27 ? 2.273 -14.442 1.495 1.00 32.11 27 PHE A O 20
ATOM 36591 N N . SER A 1 28 ? 3.425 -14.013 3.394 1.00 62.42 28 SER A N 20
ATOM 36592 C CA . SER A 1 28 ? 3.517 -15.397 3.871 1.00 3.20 28 SER A CA 20
ATOM 36593 C C . SER A 1 28 ? 2.365 -15.689 4.847 1.00 62.32 28 SER A C 20
ATOM 36594 O O . SER A 1 28 ? 1.843 -16.810 4.910 1.00 11.12 28 SER A O 20
ATOM 36602 N N . LYS A 1 29 ? 1.990 -14.645 5.603 1.00 63.24 29 LYS A N 20
ATOM 36603 C CA . LYS A 1 29 ? 0.979 -14.711 6.671 1.00 3.20 29 LYS A CA 20
ATOM 36604 C C . LYS A 1 29 ? 0.555 -13.271 7.031 1.00 53.42 29 LYS A C 20
ATOM 36605 O O . LYS A 1 29 ? 1.330 -12.334 6.803 1.00 34.51 29 LYS A O 20
ATOM 36624 N N . ALA A 1 30 ? -0.667 -13.103 7.581 1.00 11.30 30 ALA A N 20
ATOM 36625 C CA . ALA A 1 30 ? -1.239 -11.777 7.908 1.00 4.45 30 ALA A CA 20
ATOM 36626 C C . ALA A 1 30 ? -0.451 -11.063 9.021 1.00 53.40 30 ALA A C 20
ATOM 36627 O O . ALA A 1 30 ? -0.302 -9.835 8.989 1.00 21.34 30 ALA A O 20
ATOM 36634 N N . GLU A 1 31 ? 0.046 -11.848 9.994 1.00 4.52 31 GLU A N 20
ATOM 36635 C CA . GLU A 1 31 ? 0.886 -11.342 11.107 1.00 14.24 31 GLU A CA 20
ATOM 36636 C C . GLU A 1 31 ? 2.181 -10.717 10.565 1.00 23.33 31 GLU A C 20
ATOM 36637 O O . GLU A 1 31 ? 2.582 -9.623 10.971 1.00 44.11 31 GLU A O 20
ATOM 36649 N N . GLU A 1 32 ? 2.791 -11.427 9.609 1.00 51.11 32 GLU A N 20
ATOM 36650 C CA . GLU A 1 32 ? 4.021 -11.002 8.925 1.00 43.30 32 GLU A CA 20
ATOM 36651 C C . GLU A 1 32 ? 3.758 -9.772 8.040 1.00 42.54 32 GLU A C 20
ATOM 36652 O O . GLU A 1 32 ? 4.554 -8.829 8.021 1.00 34.41 32 GLU A O 20
ATOM 36664 N N . ALA A 1 33 ? 2.587 -9.786 7.378 1.00 10.43 33 ALA A N 20
ATOM 36665 C CA . ALA A 1 33 ? 2.146 -8.732 6.456 1.00 33.31 33 ALA A CA 20
ATOM 36666 C C . ALA A 1 33 ? 2.033 -7.369 7.158 1.00 72.50 33 ALA A C 20
ATOM 36667 O O . ALA A 1 33 ? 2.334 -6.353 6.550 1.00 12.23 33 ALA A O 20
ATOM 36674 N N . LYS A 1 34 ? 1.618 -7.382 8.450 1.00 30.05 34 LYS A N 20
ATOM 36675 C CA . LYS A 1 34 ? 1.459 -6.158 9.274 1.00 64.42 34 LYS A CA 20
ATOM 36676 C C . LYS A 1 34 ? 2.794 -5.379 9.407 1.00 73.01 34 LYS A C 20
ATOM 36677 O O . LYS A 1 34 ? 2.805 -4.142 9.408 1.00 22.11 34 LYS A O 20
ATOM 36696 N N . GLU A 1 35 ? 3.914 -6.124 9.505 1.00 43.20 35 GLU A N 20
ATOM 36697 C CA . GLU A 1 35 ? 5.266 -5.541 9.611 1.00 60.11 35 GLU A CA 20
ATOM 36698 C C . GLU A 1 35 ? 5.662 -4.865 8.282 1.00 4.22 35 GLU A C 20
ATOM 36699 O O . GLU A 1 35 ? 6.093 -3.709 8.268 1.00 41.11 35 GLU A O 20
ATOM 36711 N N . LEU A 1 36 ? 5.480 -5.611 7.172 1.00 3.15 36 LEU A N 20
ATOM 36712 C CA . LEU A 1 36 ? 5.768 -5.133 5.801 1.00 52.30 36 LEU A CA 20
ATOM 36713 C C . LEU A 1 36 ? 4.879 -3.924 5.423 1.00 43.11 36 LEU A C 20
ATOM 36714 O O . LEU A 1 36 ? 5.295 -3.044 4.667 1.00 70.20 36 LEU A O 20
ATOM 36730 N N . LEU A 1 37 ? 3.658 -3.924 5.973 1.00 73.11 37 LEU A N 20
ATOM 36731 C CA . LEU A 1 37 ? 2.657 -2.849 5.821 1.00 42.42 37 LEU A CA 20
ATOM 36732 C C . LEU A 1 37 ? 3.181 -1.538 6.419 1.00 30.11 37 LEU A C 20
ATOM 36733 O O . LEU A 1 37 ? 3.096 -0.477 5.788 1.00 32.12 37 LEU A O 20
ATOM 36749 N N . LYS A 1 38 ? 3.720 -1.648 7.650 1.00 2.10 38 LYS A N 20
ATOM 36750 C CA . LYS A 1 38 ? 4.308 -0.526 8.393 1.00 12.11 38 LYS A CA 20
ATOM 36751 C C . LYS A 1 38 ? 5.506 0.055 7.631 1.00 34.14 38 LYS A C 20
ATOM 36752 O O . LYS A 1 38 ? 5.604 1.271 7.462 1.00 44.12 38 LYS A O 20
ATOM 36771 N N . LYS A 1 39 ? 6.391 -0.849 7.153 1.00 42.31 39 LYS A N 20
ATOM 36772 C CA . LYS A 1 39 ? 7.619 -0.480 6.430 1.00 1.43 39 LYS A CA 20
ATOM 36773 C C . LYS A 1 39 ? 7.295 0.335 5.172 1.00 21.54 39 LYS A C 20
ATOM 36774 O O . LYS A 1 39 ? 7.801 1.439 5.018 1.00 3.05 39 LYS A O 20
ATOM 36793 N N . VAL A 1 40 ? 6.395 -0.201 4.319 1.00 71.42 40 VAL A N 20
ATOM 36794 C CA . VAL A 1 40 ? 5.938 0.474 3.086 1.00 64.40 40 VAL A CA 20
ATOM 36795 C C . VAL A 1 40 ? 5.356 1.861 3.396 1.00 74.12 40 VAL A C 20
ATOM 36796 O O . VAL A 1 40 ? 5.664 2.832 2.702 1.00 62.34 40 VAL A O 20
ATOM 36809 N N . ALA A 1 41 ? 4.540 1.927 4.456 1.00 31.52 41 ALA A N 20
ATOM 36810 C CA . ALA A 1 41 ? 3.869 3.160 4.869 1.00 32.21 41 ALA A CA 20
ATOM 36811 C C . ALA A 1 41 ? 4.873 4.256 5.273 1.00 71.13 41 ALA A C 20
ATOM 36812 O O . ALA A 1 41 ? 4.663 5.428 4.959 1.00 23.44 41 ALA A O 20
ATOM 36819 N N . GLU A 1 42 ? 5.951 3.854 5.978 1.00 13.05 42 GLU A N 20
ATOM 36820 C CA . GLU A 1 42 ? 7.008 4.776 6.451 1.00 3.23 42 GLU A CA 20
ATOM 36821 C C . GLU A 1 42 ? 7.939 5.205 5.304 1.00 62.21 42 GLU A C 20
ATOM 36822 O O . GLU A 1 42 ? 8.324 6.375 5.221 1.00 20.20 42 GLU A O 20
ATOM 36834 N N . LYS A 1 43 ? 8.259 4.252 4.407 1.00 55.23 43 LYS A N 20
ATOM 36835 C CA . LYS A 1 43 ? 9.134 4.499 3.240 1.00 61.22 43 LYS A CA 20
ATOM 36836 C C . LYS A 1 43 ? 8.419 5.394 2.212 1.00 11.31 43 LYS A C 20
ATOM 36837 O O . LYS A 1 43 ? 9.059 6.164 1.493 1.00 10.34 43 LYS A O 20
ATOM 36856 N N . ALA A 1 44 ? 7.080 5.277 2.170 1.00 21.15 44 ALA A N 20
ATOM 36857 C CA . ALA A 1 44 ? 6.208 6.142 1.368 1.00 40.21 44 ALA A CA 20
ATOM 36858 C C . ALA A 1 44 ? 6.120 7.527 2.001 1.00 43.13 44 ALA A C 20
ATOM 36859 O O . ALA A 1 44 ? 6.238 8.541 1.305 1.00 63.13 44 ALA A O 20
ATOM 36866 N N . ALA A 1 45 ? 5.946 7.532 3.345 1.00 34.05 45 ALA A N 20
ATOM 36867 C CA . ALA A 1 45 ? 5.804 8.752 4.157 1.00 45.54 45 ALA A CA 20
ATOM 36868 C C . ALA A 1 45 ? 7.009 9.690 3.990 1.00 52.33 45 ALA A C 20
ATOM 36869 O O . ALA A 1 45 ? 6.875 10.899 4.159 1.00 31.15 45 ALA A O 20
ATOM 36876 N N . ASP A 1 46 ? 8.189 9.108 3.685 1.00 65.42 46 ASP A N 20
ATOM 36877 C CA . ASP A 1 46 ? 9.418 9.872 3.387 1.00 61.40 46 ASP A CA 20
ATOM 36878 C C . ASP A 1 46 ? 9.241 10.757 2.136 1.00 54.54 46 ASP A C 20
ATOM 36879 O O . ASP A 1 46 ? 9.589 11.934 2.152 1.00 54.35 46 ASP A O 20
ATOM 36888 N N . LYS A 1 47 ? 8.669 10.177 1.063 1.00 74.25 47 LYS A N 20
ATOM 36889 C CA . LYS A 1 47 ? 8.407 10.899 -0.208 1.00 12.14 47 LYS A CA 20
ATOM 36890 C C . LYS A 1 47 ? 7.293 11.945 -0.006 1.00 34.15 47 LYS A C 20
ATOM 36891 O O . LYS A 1 47 ? 7.330 13.027 -0.606 1.00 33.41 47 LYS A O 20
ATOM 36910 N N . ILE A 1 48 ? 6.313 11.612 0.867 1.00 42.03 48 ILE A N 20
ATOM 36911 C CA . ILE A 1 48 ? 5.223 12.538 1.223 1.00 64.35 48 ILE A CA 20
ATOM 36912 C C . ILE A 1 48 ? 5.797 13.732 2.028 1.00 31.14 48 ILE A C 20
ATOM 36913 O O . ILE A 1 48 ? 5.353 14.871 1.880 1.00 45.43 48 ILE A O 20
ATOM 36929 N N . LYS A 1 49 ? 6.816 13.434 2.855 1.00 35.30 49 LYS A N 20
ATOM 36930 C CA . LYS A 1 49 ? 7.512 14.426 3.695 1.00 62.32 49 LYS A CA 20
ATOM 36931 C C . LYS A 1 49 ? 8.270 15.442 2.821 1.00 31.23 49 LYS A C 20
ATOM 36932 O O . LYS A 1 49 ? 8.155 16.654 3.025 1.00 10.14 49 LYS A O 20
ATOM 36951 N N . LYS A 1 50 ? 9.004 14.923 1.821 1.00 45.22 50 LYS A N 20
ATOM 36952 C CA . LYS A 1 50 ? 9.900 15.726 0.967 1.00 2.04 50 LYS A CA 20
ATOM 36953 C C . LYS A 1 50 ? 9.123 16.665 0.024 1.00 14.33 50 LYS A C 20
ATOM 36954 O O . LYS A 1 50 ? 9.521 17.822 -0.164 1.00 15.23 50 LYS A O 20
ATOM 36973 N N . GLN A 1 51 ? 8.013 16.173 -0.558 1.00 31.04 51 GLN A N 20
ATOM 36974 C CA . GLN A 1 51 ? 7.255 16.932 -1.583 1.00 40.40 51 GLN A CA 20
ATOM 36975 C C . GLN A 1 51 ? 5.730 16.798 -1.401 1.00 61.11 51 GLN A C 20
ATOM 36976 O O . GLN A 1 51 ? 4.987 17.768 -1.615 1.00 65.45 51 GLN A O 20
ATOM 36990 N N . GLY A 1 52 ? 5.274 15.603 -0.993 1.00 34.23 52 GLY A N 20
ATOM 36991 C CA . GLY A 1 52 ? 3.846 15.301 -0.907 1.00 41.43 52 GLY A CA 20
ATOM 36992 C C . GLY A 1 52 ? 3.348 14.612 -2.161 1.00 64.23 52 GLY A C 20
ATOM 36993 O O . GLY A 1 52 ? 2.796 15.264 -3.054 1.00 22.30 52 GLY A O 20
ATOM 36997 N N . CYS A 1 53 ? 3.588 13.292 -2.245 1.00 51.15 53 CYS A N 20
ATOM 36998 C CA . CYS A 1 53 ? 3.110 12.471 -3.361 1.00 22.44 53 CYS A CA 20
ATOM 36999 C C . CYS A 1 53 ? 1.582 12.291 -3.252 1.00 24.33 53 CYS A C 20
ATOM 37000 O O . CYS A 1 53 ? 1.088 11.474 -2.464 1.00 30.33 53 CYS A O 20
ATOM 37008 N N . LYS A 1 54 ? 0.850 13.101 -4.036 1.00 23.44 54 LYS A N 20
ATOM 37009 C CA . LYS A 1 54 ? -0.626 13.144 -4.029 1.00 21.31 54 LYS A CA 20
ATOM 37010 C C . LYS A 1 54 ? -1.252 11.933 -4.745 1.00 3.31 54 LYS A C 20
ATOM 37011 O O . LYS A 1 54 ? -2.476 11.806 -4.797 1.00 51.34 54 LYS A O 20
ATOM 37030 N N . ARG A 1 55 ? -0.399 11.053 -5.287 1.00 54.02 55 ARG A N 20
ATOM 37031 C CA . ARG A 1 55 ? -0.815 9.856 -6.012 1.00 3.24 55 ARG A CA 20
ATOM 37032 C C . ARG A 1 55 ? 0.153 8.698 -5.681 1.00 1.11 55 ARG A C 20
ATOM 37033 O O . ARG A 1 55 ? 1.380 8.841 -5.757 1.00 74.30 55 ARG A O 20
ATOM 37054 N N . VAL A 1 56 ? -0.425 7.581 -5.253 1.00 50.00 56 VAL A N 20
ATOM 37055 C CA . VAL A 1 56 ? 0.276 6.317 -4.983 1.00 51.34 56 VAL A CA 20
ATOM 37056 C C . VAL A 1 56 ? -0.423 5.233 -5.815 1.00 53.40 56 VAL A C 20
ATOM 37057 O O . VAL A 1 56 ? -1.634 5.304 -6.009 1.00 5.21 56 VAL A O 20
ATOM 37070 N N . LYS A 1 57 ? 0.335 4.261 -6.340 1.00 45.32 57 LYS A N 20
ATOM 37071 C CA . LYS A 1 57 ? -0.218 3.156 -7.143 1.00 32.25 57 LYS A CA 20
ATOM 37072 C C . LYS A 1 57 ? 0.231 1.820 -6.529 1.00 42.20 57 LYS A C 20
ATOM 37073 O O . LYS A 1 57 ? 1.413 1.487 -6.555 1.00 21.45 57 LYS A O 20
ATOM 37092 N N . ILE A 1 58 ? -0.725 1.067 -5.981 1.00 0.33 58 ILE A N 20
ATOM 37093 C CA . ILE A 1 58 ? -0.493 -0.274 -5.418 1.00 24.02 58 ILE A CA 20
ATOM 37094 C C . ILE A 1 58 ? -1.007 -1.302 -6.439 1.00 3.42 58 ILE A C 20
ATOM 37095 O O . ILE A 1 58 ? -2.189 -1.308 -6.758 1.00 11.32 58 ILE A O 20
ATOM 37111 N N . ARG A 1 59 ? -0.109 -2.121 -6.994 1.00 21.31 59 ARG A N 20
ATOM 37112 C CA . ARG A 1 59 ? -0.470 -3.217 -7.919 1.00 62.11 59 ARG A CA 20
ATOM 37113 C C . ARG A 1 59 ? -0.051 -4.543 -7.279 1.00 10.12 59 ARG A C 20
ATOM 37114 O O . ARG A 1 59 ? 1.036 -4.634 -6.698 1.00 41.33 59 ARG A O 20
ATOM 37135 N N . PHE A 1 60 ? -0.918 -5.559 -7.384 1.00 62.32 60 PHE A N 20
ATOM 37136 C CA . PHE A 1 60 ? -0.746 -6.825 -6.661 1.00 60.33 60 PHE A CA 20
ATOM 37137 C C . PHE A 1 60 ? -1.444 -7.982 -7.407 1.00 61.40 60 PHE A C 20
ATOM 37138 O O . PHE A 1 60 ? -2.494 -7.782 -8.035 1.00 72.10 60 PHE A O 20
ATOM 37155 N N . GLU A 1 61 ? -0.841 -9.188 -7.323 1.00 70.00 61 GLU A N 20
ATOM 37156 C CA . GLU A 1 61 ? -1.396 -10.419 -7.911 1.00 21.21 61 GLU A CA 20
ATOM 37157 C C . GLU A 1 61 ? -2.459 -11.018 -6.966 1.00 63.22 61 GLU A C 20
ATOM 37158 O O . GLU A 1 61 ? -2.122 -11.487 -5.875 1.00 2.30 61 GLU A O 20
ATOM 37170 N N . LYS A 1 62 ? -3.735 -11.008 -7.392 1.00 75.30 62 LYS A N 20
ATOM 37171 C CA . LYS A 1 62 ? -4.856 -11.493 -6.565 1.00 60.33 62 LYS A CA 20
ATOM 37172 C C . LYS A 1 62 ? -5.795 -12.353 -7.434 1.00 42.14 62 LYS A C 20
ATOM 37173 O O . LYS A 1 62 ? -6.629 -11.815 -8.162 1.00 12.11 62 LYS A O 20
ATOM 37192 N N . LYS A 1 63 ? -5.585 -13.683 -7.384 1.00 60.30 63 LYS A N 20
ATOM 37193 C CA . LYS A 1 63 ? -6.528 -14.697 -7.908 1.00 21.14 63 LYS A CA 20
ATOM 37194 C C . LYS A 1 63 ? -6.084 -16.077 -7.411 1.00 3.25 63 LYS A C 20
ATOM 37195 O O . LYS A 1 63 ? -6.763 -16.714 -6.597 1.00 65.24 63 LYS A O 20
ATOM 37214 N N . GLY A 1 64 ? -4.908 -16.508 -7.892 1.00 32.30 64 GLY A N 20
ATOM 37215 C CA . GLY A 1 64 ? -4.317 -17.778 -7.497 1.00 63.32 64 GLY A CA 20
ATOM 37216 C C . GLY A 1 64 ? -3.347 -17.612 -6.342 1.00 63.50 64 GLY A C 20
ATOM 37217 O O . GLY A 1 64 ? -2.183 -18.002 -6.444 1.00 45.44 64 GLY A O 20
ATOM 37221 N N . LEU A 1 65 ? -3.832 -17.017 -5.238 1.00 73.12 65 LEU A N 20
ATOM 37222 C CA . LEU A 1 65 ? -3.046 -16.889 -3.997 1.00 34.41 65 LEU A CA 20
ATOM 37223 C C . LEU A 1 65 ? -3.375 -18.097 -3.109 1.00 35.24 65 LEU A C 20
ATOM 37224 O O . LEU A 1 65 ? -2.594 -19.043 -2.987 1.00 31.11 65 LEU A O 20
ATOM 37240 N N . ASP A 1 66 ? -4.609 -18.040 -2.586 1.00 1.12 66 ASP A N 20
ATOM 37241 C CA . ASP A 1 66 ? -5.129 -18.880 -1.498 1.00 42.12 66 ASP A CA 20
ATOM 37242 C C . ASP A 1 66 ? -6.461 -18.254 -1.040 1.00 63.10 66 ASP A C 20
ATOM 37243 O O . ASP A 1 66 ? -6.690 -17.059 -1.277 1.00 62.13 66 ASP A O 20
ATOM 37252 N N . ASP A 1 67 ? -7.318 -19.061 -0.390 1.00 22.53 67 ASP A N 20
ATOM 37253 C CA . ASP A 1 67 ? -8.638 -18.627 0.126 1.00 44.43 67 ASP A CA 20
ATOM 37254 C C . ASP A 1 67 ? -8.475 -17.457 1.117 1.00 54.11 67 ASP A C 20
ATOM 37255 O O . ASP A 1 67 ? -9.056 -16.378 0.941 1.00 61.33 67 ASP A O 20
ATOM 37264 N N . ASP A 1 68 ? -7.633 -17.701 2.134 1.00 41.15 68 ASP A N 20
ATOM 37265 C CA . ASP A 1 68 ? -7.392 -16.770 3.241 1.00 62.01 68 ASP A CA 20
ATOM 37266 C C . ASP A 1 68 ? -6.561 -15.570 2.763 1.00 1.02 68 ASP A C 20
ATOM 37267 O O . ASP A 1 68 ? -6.863 -14.429 3.130 1.00 73.14 68 ASP A O 20
ATOM 37276 N N . ALA A 1 69 ? -5.537 -15.838 1.915 1.00 52.43 69 ALA A N 20
ATOM 37277 C CA . ALA A 1 69 ? -4.627 -14.802 1.402 1.00 22.44 69 ALA A CA 20
ATOM 37278 C C . ALA A 1 69 ? -5.367 -13.758 0.554 1.00 41.43 69 ALA A C 20
ATOM 37279 O O . ALA A 1 69 ? -5.013 -12.590 0.580 1.00 31.53 69 ALA A O 20
ATOM 37286 N N . ARG A 1 70 ? -6.399 -14.208 -0.188 1.00 12.43 70 ARG A N 20
ATOM 37287 C CA . ARG A 1 70 ? -7.288 -13.331 -0.986 1.00 3.32 70 ARG A CA 20
ATOM 37288 C C . ARG A 1 70 ? -8.005 -12.297 -0.091 1.00 53.25 70 ARG A C 20
ATOM 37289 O O . ARG A 1 70 ? -8.057 -11.103 -0.417 1.00 65.33 70 ARG A O 20
ATOM 37310 N N . LYS A 1 71 ? -8.539 -12.786 1.041 1.00 32.02 71 LYS A N 20
ATOM 37311 C CA . LYS A 1 71 ? -9.352 -11.986 1.977 1.00 63.25 71 LYS A CA 20
ATOM 37312 C C . LYS A 1 71 ? -8.475 -10.967 2.722 1.00 60.30 71 LYS A C 20
ATOM 37313 O O . LYS A 1 71 ? -8.847 -9.797 2.871 1.00 24.42 71 LYS A O 20
ATOM 37332 N N . LYS A 1 72 ? -7.298 -11.441 3.165 1.00 42.42 72 LYS A N 20
ATOM 37333 C CA . LYS A 1 72 ? -6.323 -10.634 3.907 1.00 61.42 72 LYS A CA 20
ATOM 37334 C C . LYS A 1 72 ? -5.644 -9.600 2.987 1.00 75.23 72 LYS A C 20
ATOM 37335 O O . LYS A 1 72 ? -5.254 -8.542 3.457 1.00 51.40 72 LYS A O 20
ATOM 37354 N N . ALA A 1 73 ? -5.494 -9.945 1.687 1.00 74.42 73 ALA A N 20
ATOM 37355 C CA . ALA A 1 73 ? -4.871 -9.064 0.670 1.00 52.30 73 ALA A CA 20
ATOM 37356 C C . ALA A 1 73 ? -5.730 -7.826 0.414 1.00 11.43 73 ALA A C 20
ATOM 37357 O O . ALA A 1 73 ? -5.215 -6.710 0.285 1.00 71.14 73 ALA A O 20
ATOM 37364 N N . LYS A 1 74 ? -7.050 -8.071 0.324 1.00 11.30 74 LYS A N 20
ATOM 37365 C CA . LYS A 1 74 ? -8.073 -7.018 0.196 1.00 12.44 74 LYS A CA 20
ATOM 37366 C C . LYS A 1 74 ? -7.954 -6.014 1.357 1.00 75.14 74 LYS A C 20
ATOM 37367 O O . LYS A 1 74 ? -7.899 -4.800 1.142 1.00 3.22 74 LYS A O 20
ATOM 37386 N N . LYS A 1 75 ? -7.895 -6.567 2.585 1.00 34.20 75 LYS A N 20
ATOM 37387 C CA . LYS A 1 75 ? -7.771 -5.786 3.822 1.00 72.53 75 LYS A CA 20
ATOM 37388 C C . LYS A 1 75 ? -6.424 -5.040 3.870 1.00 63.24 75 LYS A C 20
ATOM 37389 O O . LYS A 1 75 ? -6.387 -3.859 4.188 1.00 33.12 75 LYS A O 20
ATOM 37408 N N . TRP A 1 76 ? -5.346 -5.751 3.482 1.00 2.30 76 TRP A N 20
ATOM 37409 C CA . TRP A 1 76 ? -3.954 -5.281 3.620 1.00 4.14 76 TRP A CA 20
ATOM 37410 C C . TRP A 1 76 ? -3.713 -4.027 2.776 1.00 13.23 76 TRP A C 20
ATOM 37411 O O . TRP A 1 76 ? -3.196 -3.039 3.280 1.00 23.52 76 TRP A O 20
ATOM 37432 N N . ALA A 1 77 ? -4.119 -4.093 1.498 1.00 52.11 77 ALA A N 20
ATOM 37433 C CA . ALA A 1 77 ? -3.963 -2.991 0.534 1.00 71.41 77 ALA A CA 20
ATOM 37434 C C . ALA A 1 77 ? -4.699 -1.710 0.996 1.00 41.12 77 ALA A C 20
ATOM 37435 O O . ALA A 1 77 ? -4.259 -0.589 0.706 1.00 42.43 77 ALA A O 20
ATOM 37442 N N . LEU A 1 78 ? -5.820 -1.905 1.723 1.00 54.34 78 LEU A N 20
ATOM 37443 C CA . LEU A 1 78 ? -6.592 -0.812 2.335 1.00 31.32 78 LEU A CA 20
ATOM 37444 C C . LEU A 1 78 ? -5.871 -0.271 3.574 1.00 31.12 78 LEU A C 20
ATOM 37445 O O . LEU A 1 78 ? -5.770 0.930 3.742 1.00 2.22 78 LEU A O 20
ATOM 37461 N N . GLU A 1 79 ? -5.369 -1.177 4.429 1.00 15.32 79 GLU A N 20
ATOM 37462 C CA . GLU A 1 79 ? -4.738 -0.814 5.713 1.00 4.10 79 GLU A CA 20
ATOM 37463 C C . GLU A 1 79 ? -3.381 -0.104 5.507 1.00 42.34 79 GLU A C 20
ATOM 37464 O O . GLU A 1 79 ? -2.982 0.695 6.348 1.00 24.43 79 GLU A O 20
ATOM 37476 N N . VAL A 1 80 ? -2.685 -0.416 4.391 1.00 74.41 80 VAL A N 20
ATOM 37477 C CA . VAL A 1 80 ? -1.468 0.310 3.952 1.00 43.11 80 VAL A CA 20
ATOM 37478 C C . VAL A 1 80 ? -1.843 1.759 3.579 1.00 32.53 80 VAL A C 20
ATOM 37479 O O . VAL A 1 80 ? -1.198 2.721 4.022 1.00 24.12 80 VAL A O 20
ATOM 37492 N N . ALA A 1 81 ? -2.919 1.875 2.783 1.00 74.13 81 ALA A N 20
ATOM 37493 C CA . ALA A 1 81 ? -3.464 3.159 2.326 1.00 4.42 81 ALA A CA 20
ATOM 37494 C C . ALA A 1 81 ? -3.944 4.014 3.512 1.00 1.21 81 ALA A C 20
ATOM 37495 O O . ALA A 1 81 ? -3.686 5.216 3.558 1.00 11.25 81 ALA A O 20
ATOM 37502 N N . ASN A 1 82 ? -4.601 3.348 4.482 1.00 65.53 82 ASN A N 20
ATOM 37503 C CA . ASN A 1 82 ? -5.133 3.981 5.697 1.00 5.41 82 ASN A CA 20
ATOM 37504 C C . ASN A 1 82 ? -4.007 4.339 6.666 1.00 72.42 82 ASN A C 20
ATOM 37505 O O . ASN A 1 82 ? -4.169 5.253 7.465 1.00 52.04 82 ASN A O 20
ATOM 37516 N N . LYS A 1 83 ? -2.883 3.588 6.612 1.00 55.12 83 LYS A N 20
ATOM 37517 C CA . LYS A 1 83 ? -1.733 3.818 7.505 1.00 72.54 83 LYS A CA 20
ATOM 37518 C C . LYS A 1 83 ? -1.087 5.180 7.149 1.00 42.20 83 LYS A C 20
ATOM 37519 O O . LYS A 1 83 ? -0.975 6.051 8.010 1.00 55.03 83 LYS A O 20
ATOM 37538 N N . ILE A 1 84 ? -0.753 5.374 5.855 1.00 11.31 84 ILE A N 20
ATOM 37539 C CA . ILE A 1 84 ? -0.162 6.643 5.355 1.00 23.13 84 ILE A CA 20
ATOM 37540 C C . ILE A 1 84 ? -1.172 7.799 5.551 1.00 14.03 84 ILE A C 20
ATOM 37541 O O . ILE A 1 84 ? -0.816 8.897 5.988 1.00 44.32 84 ILE A O 20
ATOM 37557 N N . ALA A 1 85 ? -2.451 7.492 5.268 1.00 1.25 85 ALA A N 20
ATOM 37558 C CA . ALA A 1 85 ? -3.579 8.417 5.455 1.00 32.41 85 ALA A CA 20
ATOM 37559 C C . ALA A 1 85 ? -3.790 8.787 6.947 1.00 74.21 85 ALA A C 20
ATOM 37560 O O . ALA A 1 85 ? -4.332 9.851 7.245 1.00 41.44 85 ALA A O 20
ATOM 37567 N N . ASN A 1 86 ? -3.392 7.884 7.865 1.00 60.22 86 ASN A N 20
ATOM 37568 C CA . ASN A 1 86 ? -3.538 8.088 9.328 1.00 61.11 86 ASN A CA 20
ATOM 37569 C C . ASN A 1 86 ? -2.586 9.195 9.823 1.00 72.03 86 ASN A C 20
ATOM 37570 O O . ASN A 1 86 ? -2.984 10.036 10.638 1.00 2.33 86 ASN A O 20
ATOM 37581 N N . GLU A 1 87 ? -1.329 9.186 9.324 1.00 71.20 87 GLU A N 20
ATOM 37582 C CA . GLU A 1 87 ? -0.336 10.235 9.650 1.00 1.42 87 GLU A CA 20
ATOM 37583 C C . GLU A 1 87 ? -0.716 11.578 8.991 1.00 35.21 87 GLU A C 20
ATOM 37584 O O . GLU A 1 87 ? -0.760 12.617 9.653 1.00 2.40 87 GLU A O 20
ATOM 37596 N N . LEU A 1 88 ? -0.986 11.531 7.675 1.00 45.34 88 LEU A N 20
ATOM 37597 C CA . LEU A 1 88 ? -1.133 12.742 6.834 1.00 45.43 88 LEU A CA 20
ATOM 37598 C C . LEU A 1 88 ? -2.523 13.396 6.942 1.00 11.52 88 LEU A C 20
ATOM 37599 O O . LEU A 1 88 ? -2.634 14.625 6.851 1.00 73.34 88 LEU A O 20
ATOM 37615 N N . GLY A 1 89 ? -3.559 12.573 7.126 1.00 45.22 89 GLY A N 20
ATOM 37616 C CA . GLY A 1 89 ? -4.943 13.056 7.204 1.00 21.12 89 GLY A CA 20
ATOM 37617 C C . GLY A 1 89 ? -5.425 13.700 5.911 1.00 54.31 89 GLY A C 20
ATOM 37618 O O . GLY A 1 89 ? -5.962 14.816 5.919 1.00 24.33 89 GLY A O 20
ATOM 37622 N N . ALA A 1 90 ? -5.209 12.993 4.795 1.00 73.42 90 ALA A N 20
ATOM 37623 C CA . ALA A 1 90 ? -5.624 13.446 3.464 1.00 24.35 90 ALA A CA 20
ATOM 37624 C C . ALA A 1 90 ? -7.106 13.095 3.227 1.00 11.24 90 ALA A C 20
ATOM 37625 O O . ALA A 1 90 ? -7.983 13.950 3.397 1.00 40.23 90 ALA A O 20
ATOM 37632 N N . LYS A 1 91 ? -7.377 11.815 2.899 1.00 3.42 91 LYS A N 20
ATOM 37633 C CA . LYS A 1 91 ? -8.733 11.332 2.596 1.00 33.54 91 LYS A CA 20
ATOM 37634 C C . LYS A 1 91 ? -8.772 9.789 2.655 1.00 71.22 91 LYS A C 20
ATOM 37635 O O . LYS A 1 91 ? -8.987 9.213 3.735 1.00 71.52 91 LYS A O 20
ATOM 37654 N N . GLN A 1 92 ? -8.507 9.132 1.500 1.00 11.40 92 GLN A N 20
ATOM 37655 C CA . GLN A 1 92 ? -8.679 7.678 1.339 1.00 12.35 92 GLN A CA 20
ATOM 37656 C C . GLN A 1 92 ? -8.154 7.241 -0.052 1.00 45.53 92 GLN A C 20
ATOM 37657 O O . GLN A 1 92 ? -7.717 8.075 -0.855 1.00 0.34 92 GLN A O 20
ATOM 37671 N N . SER A 1 93 ? -8.192 5.930 -0.314 1.00 64.24 93 SER A N 20
ATOM 37672 C CA . SER A 1 93 ? -7.710 5.329 -1.559 1.00 24.40 93 SER A CA 20
ATOM 37673 C C . SER A 1 93 ? -8.876 4.918 -2.473 1.00 53.45 93 SER A C 20
ATOM 37674 O O . SER A 1 93 ? -9.919 4.458 -1.991 1.00 52.44 93 SER A O 20
ATOM 37682 N N . THR A 1 94 ? -8.677 5.074 -3.787 1.00 74.11 94 THR A N 20
ATOM 37683 C CA . THR A 1 94 ? -9.614 4.607 -4.816 1.00 35.55 94 THR A CA 20
ATOM 37684 C C . THR A 1 94 ? -9.165 3.211 -5.294 1.00 71.50 94 THR A C 20
ATOM 37685 O O . THR A 1 94 ? -8.051 3.053 -5.805 1.00 70.42 94 THR A O 20
ATOM 37696 N N . THR A 1 95 ? -10.027 2.201 -5.107 1.00 50.24 95 THR A N 20
ATOM 37697 C CA . THR A 1 95 ? -9.694 0.795 -5.386 1.00 73.51 95 THR A CA 20
ATOM 37698 C C . THR A 1 95 ? -10.340 0.316 -6.692 1.00 72.11 95 THR A C 20
ATOM 37699 O O . THR A 1 95 ? -11.425 0.766 -7.078 1.00 55.12 95 THR A O 20
ATOM 37710 N N . THR A 1 96 ? -9.642 -0.604 -7.356 1.00 74.31 96 THR A N 20
ATOM 37711 C CA . THR A 1 96 ? -10.112 -1.313 -8.538 1.00 24.22 96 THR A CA 20
ATOM 37712 C C . THR A 1 96 ? -10.042 -2.817 -8.247 1.00 60.02 96 THR A C 20
ATOM 37713 O O . THR A 1 96 ? -8.949 -3.390 -8.089 1.00 51.05 96 THR A O 20
ATOM 37724 N N . THR A 1 97 ? -11.220 -3.436 -8.133 1.00 62.31 97 THR A N 20
ATOM 37725 C CA . THR A 1 97 ? -11.358 -4.868 -7.884 1.00 41.45 97 THR A CA 20
ATOM 37726 C C . THR A 1 97 ? -11.671 -5.592 -9.201 1.00 44.13 97 THR A C 20
ATOM 37727 O O . THR A 1 97 ? -12.291 -5.026 -10.116 1.00 73.31 97 THR A O 20
ATOM 37738 N N . ASP A 1 98 ? -11.196 -6.829 -9.289 1.00 64.05 98 ASP A N 20
ATOM 37739 C CA . ASP A 1 98 ? -11.455 -7.743 -10.418 1.00 22.33 98 ASP A CA 20
ATOM 37740 C C . ASP A 1 98 ? -11.209 -9.173 -9.926 1.00 55.32 98 ASP A C 20
ATOM 37741 O O . ASP A 1 98 ? -10.675 -9.352 -8.815 1.00 22.04 98 ASP A O 20
ATOM 37750 N N . GLY A 1 99 ? -11.633 -10.183 -10.717 1.00 10.35 99 GLY A N 20
ATOM 37751 C CA . GLY A 1 99 ? -11.330 -11.588 -10.430 1.00 11.43 99 GLY A CA 20
ATOM 37752 C C . GLY A 1 99 ? -9.836 -11.816 -10.258 1.00 61.41 99 GLY A C 20
ATOM 37753 O O . GLY A 1 99 ? -9.361 -12.102 -9.151 1.00 64.31 99 GLY A O 20
ATOM 37757 N N . ASP A 1 100 ? -9.094 -11.612 -11.349 1.00 3.53 100 ASP A N 20
ATOM 37758 C CA . ASP A 1 100 ? -7.622 -11.645 -11.348 1.00 30.10 100 ASP A CA 20
ATOM 37759 C C . ASP A 1 100 ? -7.090 -10.214 -11.111 1.00 63.43 100 ASP A C 20
ATOM 37760 O O . ASP A 1 100 ? -7.720 -9.253 -11.557 1.00 62.01 100 ASP A O 20
ATOM 37769 N N . THR A 1 101 ? -5.958 -10.095 -10.374 1.00 61.22 101 THR A N 20
ATOM 37770 C CA . THR A 1 101 ? -5.282 -8.801 -10.062 1.00 21.12 101 THR A CA 20
ATOM 37771 C C . THR A 1 101 ? -6.127 -7.890 -9.111 1.00 35.24 101 THR A C 20
ATOM 37772 O O . THR A 1 101 ? -7.362 -7.940 -9.093 1.00 5.21 101 THR A O 20
ATOM 37783 N N . PHE A 1 102 ? -5.424 -7.089 -8.280 1.00 14.24 102 PHE A N 20
ATOM 37784 C CA . PHE A 1 102 ? -6.036 -6.091 -7.382 1.00 64.42 102 PHE A CA 20
ATOM 37785 C C . PHE A 1 102 ? -5.146 -4.830 -7.384 1.00 35.11 102 PHE A C 20
ATOM 37786 O O . PHE A 1 102 ? -3.943 -4.931 -7.127 1.00 31.21 102 PHE A O 20
ATOM 37803 N N . GLU A 1 103 ? -5.736 -3.658 -7.690 1.00 13.52 103 GLU A N 20
ATOM 37804 C CA . GLU A 1 103 ? -4.996 -2.382 -7.811 1.00 13.30 103 GLU A CA 20
ATOM 37805 C C . GLU A 1 103 ? -5.673 -1.292 -6.967 1.00 42.14 103 GLU A C 20
ATOM 37806 O O . GLU A 1 103 ? -6.859 -1.039 -7.123 1.00 43.51 103 GLU A O 20
ATOM 37818 N N . VAL A 1 104 ? -4.906 -0.668 -6.060 1.00 35.24 104 VAL A N 20
ATOM 37819 C CA . VAL A 1 104 ? -5.382 0.405 -5.179 1.00 44.04 104 VAL A CA 20
ATOM 37820 C C . VAL A 1 104 ? -4.552 1.673 -5.437 1.00 44.44 104 VAL A C 20
ATOM 37821 O O . VAL A 1 104 ? -3.381 1.731 -5.060 1.00 23.21 104 VAL A O 20
ATOM 37834 N N . GLU A 1 105 ? -5.151 2.689 -6.071 1.00 25.21 105 GLU A N 20
ATOM 37835 C CA . GLU A 1 105 ? -4.487 3.989 -6.268 1.00 73.14 105 GLU A CA 20
ATOM 37836 C C . GLU A 1 105 ? -4.896 4.924 -5.128 1.00 34.00 105 GLU A C 20
ATOM 37837 O O . GLU A 1 105 ? -6.068 5.292 -4.999 1.00 20.45 105 GLU A O 20
ATOM 37849 N N . VAL A 1 106 ? -3.912 5.306 -4.299 1.00 53.31 106 VAL A N 20
ATOM 37850 C CA . VAL A 1 106 ? -4.152 6.096 -3.092 1.00 23.24 106 VAL A CA 20
ATOM 37851 C C . VAL A 1 106 ? -3.888 7.564 -3.430 1.00 25.52 106 VAL A C 20
ATOM 37852 O O . VAL A 1 106 ? -2.734 7.980 -3.580 1.00 3.14 106 VAL A O 20
ATOM 37865 N N . ILE A 1 107 ? -4.970 8.341 -3.565 1.00 54.12 107 ILE A N 20
ATOM 37866 C CA . ILE A 1 107 ? -4.882 9.751 -3.944 1.00 22.11 107 ILE A CA 20
ATOM 37867 C C . ILE A 1 107 ? -4.888 10.593 -2.659 1.00 43.50 107 ILE A C 20
ATOM 37868 O O . ILE A 1 107 ? -5.947 10.840 -2.060 1.00 41.23 107 ILE A O 20
ATOM 37884 N N . LEU A 1 108 ? -3.679 10.978 -2.214 1.00 42.35 108 LEU A N 20
ATOM 37885 C CA . LEU A 1 108 ? -3.497 11.743 -0.980 1.00 71.53 108 LEU A CA 20
ATOM 37886 C C . LEU A 1 108 ? -3.619 13.240 -1.280 1.00 43.12 108 LEU A C 20
ATOM 37887 O O . LEU A 1 108 ? -2.664 13.892 -1.708 1.00 41.02 108 LEU A O 20
ATOM 37903 N N . GLU A 1 109 ? -4.805 13.786 -1.013 1.00 22.24 109 GLU A N 20
ATOM 37904 C CA . GLU A 1 109 ? -5.111 15.192 -1.282 1.00 64.32 109 GLU A CA 20
ATOM 37905 C C . GLU A 1 109 ? -4.931 16.016 -0.008 1.00 50.23 109 GLU A C 20
ATOM 37906 O O . GLU A 1 109 ? -5.854 16.170 0.802 1.00 34.40 109 GLU A O 20
ATOM 37918 N N . LEU A 1 110 ? -3.696 16.493 0.188 1.00 2.40 110 LEU A N 20
ATOM 37919 C CA . LEU A 1 110 ? -3.364 17.488 1.220 1.00 11.42 110 LEU A CA 20
ATOM 37920 C C . LEU A 1 110 ? -3.353 18.885 0.580 1.00 11.02 110 LEU A C 20
ATOM 37921 O O . LEU A 1 110 ? -2.606 19.777 1.007 1.00 31.42 110 LEU A O 20
ATOM 37937 N N . GLU A 1 111 ? -4.221 19.062 -0.435 1.00 72.01 111 GLU A N 20
ATOM 37938 C CA . GLU A 1 111 ? -4.294 20.282 -1.247 1.00 54.32 111 GLU A CA 20
ATOM 37939 C C . GLU A 1 111 ? -5.115 21.361 -0.519 1.00 65.21 111 GLU A C 20
ATOM 37940 O O . GLU A 1 111 ? -6.259 21.672 -0.863 1.00 64.43 111 GLU A O 20
ATOM 37952 N N . HIS A 1 112 ? -4.498 21.860 0.552 1.00 52.02 112 HIS A N 20
ATOM 37953 C CA . HIS A 1 112 ? -4.960 22.990 1.361 1.00 14.22 112 HIS A CA 20
ATOM 37954 C C . HIS A 1 112 ? -3.750 23.915 1.521 1.00 72.45 112 HIS A C 20
ATOM 37955 O O . HIS A 1 112 ? -3.460 24.449 2.595 1.00 15.12 112 HIS A O 20
ATOM 37970 N N . HIS A 1 113 ? -3.051 24.091 0.389 1.00 23.50 113 HIS A N 20
ATOM 37971 C CA . HIS A 1 113 ? -1.795 24.845 0.291 1.00 74.32 113 HIS A CA 20
ATOM 37972 C C . HIS A 1 113 ? -2.089 26.298 -0.157 1.00 63.13 113 HIS A C 20
ATOM 37973 O O . HIS A 1 113 ? -1.231 26.983 -0.723 1.00 15.43 113 HIS A O 20
ATOM 37988 N N . HIS A 1 114 ? -3.323 26.764 0.133 1.00 62.35 114 HIS A N 20
ATOM 37989 C CA . HIS A 1 114 ? -3.767 28.139 -0.167 1.00 35.54 114 HIS A CA 20
ATOM 37990 C C . HIS A 1 114 ? -3.073 29.119 0.805 1.00 43.01 114 HIS A C 20
ATOM 37991 O O . HIS A 1 114 ? -2.896 28.787 1.986 1.00 14.11 114 HIS A O 20
ATOM 38006 N N . HIS A 1 115 ? -2.673 30.307 0.297 1.00 30.10 115 HIS A N 20
ATOM 38007 C CA . HIS A 1 115 ? -1.902 31.309 1.069 1.00 72.34 115 HIS A CA 20
ATOM 38008 C C . HIS A 1 115 ? -2.679 31.785 2.315 1.00 42.13 115 HIS A C 20
ATOM 38009 O O . HIS A 1 115 ? -3.821 32.248 2.200 1.00 41.23 115 HIS A O 20
ATOM 38024 N N . HIS A 1 116 ? -2.042 31.637 3.496 1.00 22.23 116 HIS A N 20
ATOM 38025 C CA . HIS A 1 116 ? -2.634 31.987 4.797 1.00 43.43 116 HIS A CA 20
ATOM 38026 C C . HIS A 1 116 ? -2.843 33.503 4.943 1.00 64.33 116 HIS A C 20
ATOM 38027 O O . HIS A 1 116 ? -1.958 34.306 4.625 1.00 4.31 116 HIS A O 20
ATOM 38042 N N . HIS A 1 117 ? -4.036 33.845 5.437 1.00 31.24 117 HIS A N 20
ATOM 38043 C CA . HIS A 1 117 ? -4.402 35.183 5.912 1.00 5.20 117 HIS A CA 20
ATOM 38044 C C . HIS A 1 117 ? -5.597 35.030 6.883 1.00 65.34 117 HIS A C 20
ATOM 38045 O O . HIS A 1 117 ? -6.636 34.472 6.469 1.00 34.00 117 HIS A O 20
#

Secondary structure (DSSP, 8-state):
--S-SEEEEEEEES--SS--EEEEEEESSHHHHHHHHHHHHHHHHHHHHHH---EEEEEEE-SS--HHHHHHHHHHHHHHHHHHHHHH-----EEEE-SSEEEEEEE----------